Protein 7SEK (pdb70)

Structure (mmCIF, N/CA/C/O backbone):
data_7SEK
#
_entry.id   7SEK
#
loop_
_entity.id
_entity.type
_entity.pdbx_description
1 polymer 'COBW domain-containing protein 1,Methionine aminopeptidase 1 fusion'
2 non-polymer 'ZINC ION'
#
loop_
_atom_site.group_PDB
_atom_site.id
_atom_site.type_symbol
_atom_site.label_atom_id
_atom_site.label_alt_id
_atom_site.label_comp_id
_atom_site.label_asym_id
_atom_site.label_entity_id
_atom_site.label_seq_id
_atom_site.pdbx_PDB_ins_code
_atom_site.Cartn_x
_atom_site.Cartn_y
_atom_site.Cartn_z
_atom_site.occupancy
_atom_site.B_iso_or_equiv
_atom_site.auth_seq_id
_atom_site.auth_comp_id
_atom_site.auth_asym_id
_atom_site.auth_atom_id
_atom_site.pdbx_PDB_model_num
ATOM 1 N N . ALA A 1 1 ? 7.589 -16.136 -7.529 1.00 0.41 1 ALA A N 1
ATOM 2 C CA . ALA A 1 1 ? 8.401 -14.942 -7.728 1.00 40.35 1 ALA A CA 1
ATOM 3 C C . ALA A 1 1 ? 8.638 -14.212 -6.410 1.00 73.15 1 ALA A C 1
ATOM 4 O O . ALA A 1 1 ? 7.972 -14.485 -5.412 1.00 41.31 1 ALA A O 1
ATOM 11 N N . GLU A 1 2 ? 9.590 -13.285 -6.415 1.00 42.34 2 GLU A N 1
ATOM 12 C CA . GLU A 1 2 ? 9.915 -12.518 -5.219 1.00 13.45 2 GLU A CA 1
ATOM 13 C C . GLU A 1 2 ? 9.268 -11.136 -5.266 1.00 32.34 2 GLU A C 1
ATOM 14 O O . GLU A 1 2 ? 8.295 -10.872 -4.561 1.00 14.24 2 GLU A O 1
ATOM 26 N N . GLU A 1 3 ? 9.817 -10.260 -6.101 1.00 71.22 3 GLU A N 1
ATOM 27 C CA . GLU A 1 3 ? 9.294 -8.906 -6.239 1.00 2.00 3 GLU A CA 1
ATOM 28 C C . GLU A 1 3 ? 9.867 -8.225 -7.479 1.00 31.22 3 GLU A C 1
ATOM 29 O O . GLU A 1 3 ? 10.768 -8.754 -8.129 1.00 31.12 3 GLU A O 1
ATOM 41 N N . GLU A 1 4 ? 9.336 -7.049 -7.800 1.00 22.34 4 GLU A N 1
ATOM 42 C CA . GLU A 1 4 ? 9.794 -6.297 -8.962 1.00 74.20 4 GLU A CA 1
ATOM 43 C C . GLU A 1 4 ? 10.335 -4.932 -8.548 1.00 40.20 4 GLU A C 1
ATOM 44 O O . GLU A 1 4 ? 10.340 -4.586 -7.366 1.00 74.13 4 GLU A O 1
ATOM 56 N N . TYR A 1 5 ? 10.791 -4.161 -9.529 1.00 10.22 5 TYR A N 1
ATOM 57 C CA . TYR A 1 5 ? 11.338 -2.835 -9.267 1.00 53.33 5 TYR A CA 1
ATOM 58 C C . TYR A 1 5 ? 10.284 -1.924 -8.643 1.00 62.45 5 TYR A C 1
ATOM 59 O O . TYR A 1 5 ? 9.085 -2.113 -8.848 1.00 4.12 5 TYR A O 1
ATOM 77 N N . ALA A 1 6 ? 10.742 -0.936 -7.882 1.00 33.01 6 ALA A N 1
ATOM 78 C CA . ALA A 1 6 ? 9.841 0.006 -7.230 1.00 34.01 6 ALA A CA 1
ATOM 79 C C . ALA A 1 6 ? 10.141 1.439 -7.657 1.00 24.33 6 ALA A C 1
ATOM 80 O O . ALA A 1 6 ? 10.045 2.367 -6.855 1.00 40.33 6 ALA A O 1
ATOM 87 N N . GLU A 1 7 ? 10.507 1.610 -8.923 1.00 75.35 7 GLU A N 1
ATOM 88 C CA . GLU A 1 7 ? 10.823 2.930 -9.455 1.00 12.20 7 GLU A CA 1
ATOM 89 C C . GLU A 1 7 ? 9.551 3.684 -9.832 1.00 73.13 7 GLU A C 1
ATOM 90 O O . GLU A 1 7 ? 8.536 3.077 -10.178 1.00 4.45 7 GLU A O 1
ATOM 102 N N . ASP A 1 8 ? 9.613 5.009 -9.763 1.00 71.01 8 ASP A N 1
ATOM 103 C CA . ASP A 1 8 ? 8.467 5.847 -10.098 1.00 31.35 8 ASP A CA 1
ATOM 104 C C . ASP A 1 8 ? 8.922 7.200 -10.635 1.00 54.01 8 ASP A C 1
ATOM 105 O O . ASP A 1 8 ? 9.983 7.702 -10.263 1.00 62.23 8 ASP A O 1
ATOM 114 N N . CYS A 1 9 ? 8.113 7.785 -11.512 1.00 33.54 9 CYS A N 1
ATOM 115 C CA . CYS A 1 9 ? 8.433 9.079 -12.102 1.00 53.32 9 CYS A CA 1
ATOM 116 C C . CYS A 1 9 ? 7.424 10.138 -11.670 1.00 54.33 9 CYS A C 1
ATOM 117 O O . CYS A 1 9 ? 6.537 10.533 -12.429 1.00 25.43 9 CYS A O 1
ATOM 125 N N . PRO A 1 10 ? 7.558 10.610 -10.422 1.00 31.42 10 PRO A N 1
ATOM 126 C CA . PRO A 1 10 ? 6.666 11.628 -9.860 1.00 10.30 10 PRO A CA 1
ATOM 127 C C . PRO A 1 10 ? 6.870 12.996 -10.503 1.00 61.21 10 PRO A C 1
ATOM 128 O O . PRO A 1 10 ? 7.810 13.196 -11.272 1.00 31.34 10 PRO A O 1
ATOM 139 N N . GLU A 1 11 ? 5.984 13.934 -10.183 1.00 32.42 11 GLU A N 1
ATOM 140 C CA . GLU A 1 11 ? 6.068 15.282 -10.731 1.00 1.23 11 GLU A CA 1
ATOM 141 C C . GLU A 1 11 ? 7.413 15.922 -10.397 1.00 53.00 11 GLU A C 1
ATOM 142 O O . GLU A 1 11 ? 7.783 16.043 -9.228 1.00 55.33 11 GLU A O 1
ATOM 154 N N . LEU A 1 12 ? 8.140 16.329 -11.431 1.00 42.23 12 LEU A N 1
ATOM 155 C CA . LEU A 1 12 ? 9.445 16.956 -11.249 1.00 53.55 12 LEU A CA 1
ATOM 156 C C . LEU A 1 12 ? 9.334 18.197 -10.368 1.00 65.34 12 LEU A C 1
ATOM 157 O O . LEU A 1 12 ? 8.240 18.588 -9.963 1.00 31.34 12 LEU A O 1
ATOM 173 N N . VAL A 1 13 ? 10.476 18.813 -10.078 1.00 13.23 13 VAL A N 1
ATOM 174 C CA . VAL A 1 13 ? 10.508 20.011 -9.248 1.00 15.53 13 VAL A CA 1
ATOM 175 C C . VAL A 1 13 ? 11.336 21.112 -9.902 1.00 75.43 13 VAL A C 1
ATOM 176 O O . VAL A 1 13 ? 12.242 20.853 -10.694 1.00 72.34 13 VAL A O 1
ATOM 189 N N . PRO A 1 14 ? 11.019 22.371 -9.565 1.00 22.54 14 PRO A N 1
ATOM 190 C CA . PRO A 1 14 ? 11.723 23.536 -10.107 1.00 51.34 14 PRO A CA 1
ATOM 191 C C . PRO A 1 14 ? 13.149 23.649 -9.581 1.00 4.55 14 PRO A C 1
ATOM 192 O O . PRO A 1 14 ? 13.419 23.336 -8.421 1.00 1.14 14 PRO A O 1
ATOM 203 N N . ILE A 1 15 ? 14.058 24.099 -10.439 1.00 43.11 15 ILE A N 1
ATOM 204 C CA . ILE A 1 15 ? 15.457 24.255 -10.059 1.00 33.25 15 ILE A CA 1
ATOM 205 C C . ILE A 1 15 ? 15.645 25.453 -9.135 1.00 11.33 15 ILE A C 1
ATOM 206 O O . ILE A 1 15 ? 15.409 26.595 -9.528 1.00 51.11 15 ILE A O 1
ATOM 222 N N . GLU A 1 16 ? 16.073 25.184 -7.905 1.00 41.52 16 GLU A N 1
ATOM 223 C CA . GLU A 1 16 ? 16.294 26.242 -6.926 1.00 20.13 16 GLU A CA 1
ATOM 224 C C . GLU A 1 16 ? 17.254 27.296 -7.470 1.00 24.51 16 GLU A C 1
ATOM 225 O O . GLU A 1 16 ? 18.469 27.095 -7.489 1.00 24.10 16 GLU A O 1
ATOM 237 N N . THR A 1 17 ? 16.701 28.420 -7.913 1.00 12.22 17 THR A N 1
ATOM 238 C CA . THR A 1 17 ? 17.506 29.505 -8.459 1.00 42.10 17 THR A CA 1
ATOM 239 C C . THR A 1 17 ? 18.049 30.399 -7.350 1.00 63.10 17 THR A C 1
ATOM 240 O O . THR A 1 17 ? 17.774 30.179 -6.170 1.00 42.12 17 THR A O 1
ATOM 251 N N . LYS A 1 18 ? 18.822 31.409 -7.736 1.00 32.15 18 LYS A N 1
ATOM 252 C CA . LYS A 1 18 ? 19.403 32.339 -6.774 1.00 73.33 18 LYS A CA 1
ATOM 253 C C . LYS A 1 18 ? 19.474 33.747 -7.355 1.00 2.42 18 LYS A C 1
ATOM 254 O O . LYS A 1 18 ? 19.126 33.970 -8.514 1.00 20.55 18 LYS A O 1
ATOM 273 N N . ASN A 1 19 ? 19.929 34.695 -6.542 1.00 3.23 19 ASN A N 1
ATOM 274 C CA . ASN A 1 19 ? 20.047 36.083 -6.976 1.00 23.44 19 ASN A CA 1
ATOM 275 C C . ASN A 1 19 ? 21.127 36.228 -8.044 1.00 13.41 19 ASN A C 1
ATOM 276 O O . ASN A 1 19 ? 21.756 35.248 -8.442 1.00 12.44 19 ASN A O 1
ATOM 287 N N . GLN A 1 20 ? 21.335 37.458 -8.503 1.00 10.31 20 GLN A N 1
ATOM 288 C CA . GLN A 1 20 ? 22.338 37.732 -9.525 1.00 22.01 20 GLN A CA 1
ATOM 289 C C . GLN A 1 20 ? 23.731 37.826 -8.910 1.00 34.43 20 GLN A C 1
ATOM 290 O O . GLN A 1 20 ? 24.409 38.844 -9.039 1.00 51.03 20 GLN A O 1
ATOM 304 N N . GLU A 1 21 ? 24.149 36.756 -8.240 1.00 5.42 21 GLU A N 1
ATOM 305 C CA . GLU A 1 21 ? 25.461 36.720 -7.604 1.00 20.14 21 GLU A CA 1
ATOM 306 C C . GLU A 1 21 ? 26.573 36.758 -8.648 1.00 4.14 21 GLU A C 1
ATOM 307 O O . GLU A 1 21 ? 26.381 36.343 -9.790 1.00 41.11 21 GLU A O 1
ATOM 319 N N . MET A 1 22 ? 27.737 37.260 -8.246 1.00 73.21 22 MET A N 1
ATOM 320 C CA . MET A 1 22 ? 28.880 37.352 -9.146 1.00 63.13 22 MET A CA 1
ATOM 321 C C . MET A 1 22 ? 29.375 35.964 -9.541 1.00 31.13 22 MET A C 1
ATOM 322 O O . MET A 1 22 ? 29.792 35.743 -10.677 1.00 42.31 22 MET A O 1
ATOM 336 N N . ALA A 1 23 ? 29.325 35.032 -8.594 1.00 64.05 23 ALA A N 1
ATOM 337 C CA . ALA A 1 23 ? 29.767 33.665 -8.844 1.00 51.53 23 ALA A CA 1
ATOM 338 C C . ALA A 1 23 ? 28.593 32.771 -9.230 1.00 45.43 23 ALA A C 1
ATOM 339 O O . ALA A 1 23 ? 28.394 31.706 -8.647 1.00 4.31 23 ALA A O 1
ATOM 346 N N . ALA A 1 24 ? 27.819 33.212 -10.216 1.00 50.12 24 ALA A N 1
ATOM 347 C CA . ALA A 1 24 ? 26.666 32.451 -10.681 1.00 30.24 24 ALA A CA 1
ATOM 348 C C . ALA A 1 24 ? 27.073 31.427 -11.735 1.00 53.10 24 ALA A C 1
ATOM 349 O O . ALA A 1 24 ? 28.196 31.452 -12.238 1.00 71.14 24 ALA A O 1
ATOM 356 N N . VAL A 1 25 ? 26.152 30.527 -12.065 1.00 22.50 25 VAL A N 1
ATOM 357 C CA . VAL A 1 25 ? 26.415 29.494 -13.060 1.00 61.02 25 VAL A CA 1
ATOM 358 C C . VAL A 1 25 ? 25.336 29.482 -14.138 1.00 24.25 25 VAL A C 1
ATOM 359 O O . VAL A 1 25 ? 24.206 29.064 -13.892 1.00 35.30 25 VAL A O 1
ATOM 372 N N . GLU A 1 26 ? 25.695 29.943 -15.332 1.00 21.13 26 GLU A N 1
ATOM 373 C CA . GLU A 1 26 ? 24.757 29.985 -16.447 1.00 33.00 26 GLU A CA 1
ATOM 374 C C . GLU A 1 26 ? 24.774 28.671 -17.223 1.00 21.14 26 GLU A C 1
ATOM 375 O O . GLU A 1 26 ? 25.360 27.682 -16.780 1.00 2.41 26 GLU A O 1
ATOM 387 N N . THR A 1 27 ? 24.126 28.667 -18.384 1.00 4.23 27 THR A N 1
ATOM 388 C CA . THR A 1 27 ? 24.065 27.476 -19.221 1.00 22.22 27 THR A CA 1
ATOM 389 C C . THR A 1 27 ? 23.257 26.372 -18.548 1.00 41.01 27 THR A C 1
ATOM 390 O O . THR A 1 27 ? 23.691 25.791 -17.553 1.00 74.33 27 THR A O 1
ATOM 401 N N . ARG A 1 28 ? 22.081 26.088 -19.098 1.00 31.55 28 ARG A N 1
ATOM 402 C CA . ARG A 1 28 ? 21.212 25.053 -18.550 1.00 11.14 28 ARG A CA 1
ATOM 403 C C . ARG A 1 28 ? 20.448 24.340 -19.661 1.00 61.53 28 ARG A C 1
ATOM 404 O O . ARG A 1 28 ? 19.458 24.856 -20.179 1.00 41.24 28 ARG A O 1
ATOM 425 N N . VAL A 1 29 ? 20.916 23.149 -20.024 1.00 14.04 29 VAL A N 1
ATOM 426 C CA . VAL A 1 29 ? 20.277 22.364 -21.073 1.00 51.01 29 VAL A CA 1
ATOM 427 C C . VAL A 1 29 ? 19.689 21.074 -20.513 1.00 75.34 29 VAL A C 1
ATOM 428 O O . VAL A 1 29 ? 20.180 20.577 -19.501 1.00 63.35 29 VAL A O 1
ATOM 441 N N . CYS A 1 30 ? 18.660 20.565 -21.176 1.00 23.30 30 CYS A N 1
ATOM 442 C CA . CYS A 1 30 ? 18.019 19.338 -20.735 1.00 23.51 30 CYS A CA 1
ATOM 443 C C . CYS A 1 30 ? 19.098 18.265 -20.570 1.00 74.20 30 CYS A C 1
ATOM 444 O O . CYS A 1 30 ? 20.015 18.133 -21.380 1.00 35.11 30 CYS A O 1
ATOM 451 N N . GLU A 1 31 ? 18.965 17.496 -19.494 1.00 22.23 31 GLU A N 1
ATOM 452 C CA . GLU A 1 31 ? 19.914 16.429 -19.197 1.00 34.32 31 GLU A CA 1
ATOM 453 C C . GLU A 1 31 ? 19.963 15.413 -20.334 1.00 64.15 31 GLU A C 1
ATOM 454 O O . GLU A 1 31 ? 21.020 14.863 -20.647 1.00 5.54 31 GLU A O 1
ATOM 466 N N . THR A 1 32 ? 18.812 15.167 -20.951 1.00 73.04 32 THR A N 1
ATOM 467 C CA . THR A 1 32 ? 18.722 14.217 -22.053 1.00 22.33 32 THR A CA 1
ATOM 468 C C . THR A 1 32 ? 19.697 14.575 -23.168 1.00 65.43 32 THR A C 1
ATOM 469 O O . THR A 1 32 ? 19.823 15.740 -23.546 1.00 71.41 32 THR A O 1
ATOM 480 N N . ASP A 1 33 ? 20.385 13.566 -23.692 1.00 44.33 33 ASP A N 1
ATOM 481 C CA . ASP A 1 33 ? 21.349 13.775 -24.767 1.00 31.31 33 ASP A CA 1
ATOM 482 C C . ASP A 1 33 ? 20.648 14.219 -26.047 1.00 32.12 33 ASP A C 1
ATOM 483 O O . ASP A 1 33 ? 21.178 15.025 -26.810 1.00 4.13 33 ASP A O 1
ATOM 492 N N . GLY A 1 34 ? 19.451 13.686 -26.276 1.00 64.20 34 GLY A N 1
ATOM 493 C CA . GLY A 1 34 ? 18.698 14.038 -27.465 1.00 53.10 34 GLY A CA 1
ATOM 494 C C . GLY A 1 34 ? 17.729 15.179 -27.221 1.00 24.51 34 GLY A C 1
ATOM 495 O O . GLY A 1 34 ? 16.651 15.226 -27.814 1.00 64.44 34 GLY A O 1
ATOM 499 N N . CYS A 1 35 ? 18.112 16.100 -26.344 1.00 3.24 35 CYS A N 1
ATOM 500 C CA . CYS A 1 35 ? 17.270 17.245 -26.020 1.00 11.12 35 CYS A CA 1
ATOM 501 C C . CYS A 1 35 ? 18.119 18.471 -25.694 1.00 62.54 35 CYS A C 1
ATOM 502 O O . CYS A 1 35 ? 18.767 18.530 -24.650 1.00 24.33 35 CYS A O 1
ATOM 509 N N . SER A 1 36 ? 18.110 19.447 -26.597 1.00 31.53 36 SER A N 1
ATOM 510 C CA . SER A 1 36 ? 18.882 20.669 -26.408 1.00 13.31 36 SER A CA 1
ATOM 511 C C . SER A 1 36 ? 17.972 21.831 -26.019 1.00 43.12 36 SER A C 1
ATOM 512 O O . SER A 1 36 ? 18.104 22.938 -26.541 1.00 11.21 36 SER A O 1
ATOM 520 N N . SER A 1 37 ? 17.049 21.570 -25.099 1.00 64.30 37 SER A N 1
ATOM 521 C CA . SER A 1 37 ? 16.115 22.591 -24.642 1.00 53.41 37 SER A CA 1
ATOM 522 C C . SER A 1 37 ? 16.587 23.212 -23.331 1.00 1.40 37 SER A C 1
ATOM 523 O O . SER A 1 37 ? 17.534 22.731 -22.710 1.00 70.21 37 SER A O 1
ATOM 531 N N . GLU A 1 38 ? 15.919 24.285 -22.917 1.00 64.20 38 GLU A N 1
ATOM 532 C CA . GLU A 1 38 ? 16.271 24.973 -21.680 1.00 63.33 38 GLU A CA 1
ATOM 533 C C . GLU A 1 38 ? 15.847 24.155 -20.464 1.00 11.55 38 GLU A C 1
ATOM 534 O O . GLU A 1 38 ? 14.690 23.752 -20.346 1.00 41.42 38 GLU A O 1
ATOM 546 N N . ALA A 1 39 ? 16.792 23.915 -19.561 1.00 21.32 39 ALA A N 1
ATOM 547 C CA . ALA A 1 39 ? 16.517 23.147 -18.353 1.00 12.35 39 ALA A CA 1
ATOM 548 C C . ALA A 1 39 ? 16.009 24.050 -17.233 1.00 74.41 39 ALA A C 1
ATOM 549 O O . ALA A 1 39 ? 16.715 24.948 -16.776 1.00 44.34 39 ALA A O 1
ATOM 556 N N . LYS A 1 40 ? 14.778 23.805 -16.795 1.00 43.10 40 LYS A N 1
ATOM 557 C CA . LYS A 1 40 ? 14.174 24.595 -15.728 1.00 64.33 40 LYS A CA 1
ATOM 558 C C . LYS A 1 40 ? 13.844 23.719 -14.524 1.00 15.12 40 LYS A C 1
ATOM 559 O O . LYS A 1 40 ? 13.871 24.180 -13.382 1.00 15.40 40 LYS A O 1
ATOM 578 N N . LEU A 1 41 ? 13.533 22.454 -14.785 1.00 50.33 41 LEU A N 1
ATOM 579 C CA . LEU A 1 41 ? 13.198 21.513 -13.722 1.00 44.10 41 LEU A CA 1
ATOM 580 C C . LEU A 1 41 ? 14.408 20.663 -13.347 1.00 10.25 41 LEU A C 1
ATOM 581 O O . LEU A 1 41 ? 15.429 20.684 -14.033 1.00 5.14 41 LEU A O 1
ATOM 597 N N . GLN A 1 42 ? 14.283 19.916 -12.255 1.00 25.43 42 GLN A N 1
ATOM 598 C CA . GLN A 1 42 ? 15.367 19.057 -11.790 1.00 14.34 42 GLN A CA 1
ATOM 599 C C . GLN A 1 42 ? 14.836 17.690 -11.372 1.00 64.53 42 GLN A C 1
ATOM 600 O O . GLN A 1 42 ? 13.627 17.538 -11.204 1.00 43.33 42 GLN A O 1
ATOM 614 N N . CYS A 1 43 ? 15.741 16.734 -11.216 1.00 50.24 43 CYS A N 1
ATOM 615 C CA . CYS A 1 43 ? 15.351 15.391 -10.821 1.00 11.50 43 CYS A CA 1
ATOM 616 C C . CYS A 1 43 ? 15.393 15.309 -9.294 1.00 24.11 43 CYS A C 1
ATOM 617 O O . CYS A 1 43 ? 16.395 15.596 -8.638 1.00 63.42 43 CYS A O 1
ATOM 624 N N . PRO A 1 44 ? 14.254 14.899 -8.716 1.00 43.33 44 PRO A N 1
ATOM 625 C CA . PRO A 1 44 ? 14.109 14.759 -7.264 1.00 53.24 44 PRO A CA 1
ATOM 626 C C . PRO A 1 44 ? 14.923 13.596 -6.710 1.00 23.43 44 PRO A C 1
ATOM 627 O O . PRO A 1 44 ? 15.677 13.753 -5.748 1.00 53.44 44 PRO A O 1
ATOM 638 N N . THR A 1 45 ? 14.768 12.426 -7.322 1.00 21.54 45 THR A N 1
ATOM 639 C CA . THR A 1 45 ? 15.489 11.235 -6.889 1.00 14.05 45 THR A CA 1
ATOM 640 C C . THR A 1 45 ? 16.996 11.440 -6.982 1.00 42.24 45 THR A C 1
ATOM 641 O O . THR A 1 45 ? 17.768 10.778 -6.288 1.00 73.52 45 THR A O 1
ATOM 652 N N . CYS A 1 46 ? 17.411 12.363 -7.845 1.00 35.45 46 CYS A N 1
ATOM 653 C CA . CYS A 1 46 ? 18.827 12.656 -8.030 1.00 35.04 46 CYS A CA 1
ATOM 654 C C . CYS A 1 46 ? 19.394 13.386 -6.816 1.00 11.14 46 CYS A C 1
ATOM 655 O O . CYS A 1 46 ? 20.476 13.056 -6.330 1.00 30.53 46 CYS A O 1
ATOM 662 N N . ILE A 1 47 ? 18.656 14.379 -6.331 1.00 51.35 47 ILE A N 1
ATOM 663 C CA . ILE A 1 47 ? 19.085 15.155 -5.174 1.00 74.11 47 ILE A CA 1
ATOM 664 C C . ILE A 1 47 ? 19.365 14.250 -3.979 1.00 54.01 47 ILE A C 1
ATOM 665 O O . ILE A 1 47 ? 20.272 14.510 -3.188 1.00 73.12 47 ILE A O 1
ATOM 681 N N . LYS A 1 48 ? 18.581 13.185 -3.854 1.00 73.53 48 LYS A N 1
ATOM 682 C CA . LYS A 1 48 ? 18.745 12.237 -2.758 1.00 12.52 48 LYS A CA 1
ATOM 683 C C . LYS A 1 48 ? 19.910 11.291 -3.027 1.00 20.53 48 LYS A C 1
ATOM 684 O O . LYS A 1 48 ? 20.780 11.103 -2.175 1.00 45.44 48 LYS A O 1
ATOM 703 N N . LEU A 1 49 ? 19.922 10.697 -4.215 1.00 34.31 49 LEU A N 1
ATOM 704 C CA . LEU A 1 49 ? 20.982 9.770 -4.597 1.00 35.23 49 LEU A CA 1
ATOM 705 C C . LEU A 1 49 ? 22.351 10.433 -4.488 1.00 14.43 49 LEU A C 1
ATOM 706 O O . LEU A 1 49 ? 23.280 9.872 -3.910 1.00 31.44 49 LEU A O 1
ATOM 722 N N . GLY A 1 50 ? 22.467 11.635 -5.046 1.00 73.41 50 GLY A N 1
ATOM 723 C CA . GLY A 1 50 ? 23.725 12.356 -4.999 1.00 10.12 50 GLY A CA 1
ATOM 724 C C . GLY A 1 50 ? 24.345 12.530 -6.371 1.00 5.12 50 GLY A C 1
ATOM 725 O O . GLY A 1 50 ? 25.544 12.311 -6.549 1.00 40.14 50 GLY A O 1
ATOM 729 N N . ILE A 1 51 ? 23.529 12.923 -7.342 1.00 54.03 51 ILE A N 1
ATOM 730 C CA . ILE A 1 51 ? 24.005 13.125 -8.705 1.00 52.20 51 ILE A CA 1
ATOM 731 C C . ILE A 1 51 ? 23.972 14.602 -9.085 1.00 71.45 51 ILE A C 1
ATOM 732 O O . ILE A 1 51 ? 23.067 15.334 -8.688 1.00 10.55 51 ILE A O 1
ATOM 748 N N . GLN A 1 52 ? 24.964 15.030 -9.859 1.00 70.24 52 GLN A N 1
ATOM 749 C CA . GLN A 1 52 ? 25.047 16.419 -10.295 1.00 25.14 52 GLN A CA 1
ATOM 750 C C . GLN A 1 52 ? 24.083 16.688 -11.445 1.00 62.22 52 GLN A C 1
ATOM 751 O O . GLN A 1 52 ? 23.467 15.767 -11.980 1.00 14.13 52 GLN A O 1
ATOM 765 N N . GLY A 1 53 ? 23.958 17.957 -11.822 1.00 34.14 53 GLY A N 1
ATOM 766 C CA . GLY A 1 53 ? 23.066 18.324 -12.906 1.00 41.22 53 GLY A CA 1
ATOM 767 C C . GLY A 1 53 ? 21.664 17.782 -12.713 1.00 12.31 53 GLY A C 1
ATOM 768 O O . GLY A 1 53 ? 20.986 18.127 -11.745 1.00 55.54 53 GLY A O 1
ATOM 772 N N . SER A 1 54 ? 21.227 16.932 -13.636 1.00 50.15 54 SER A N 1
ATOM 773 C CA . SER A 1 54 ? 19.894 16.346 -13.566 1.00 72.41 54 SER A CA 1
ATOM 774 C C . SER A 1 54 ? 18.820 17.422 -13.687 1.00 14.33 54 SER A C 1
ATOM 775 O O . SER A 1 54 ? 17.952 17.549 -12.822 1.00 4.40 54 SER A O 1
ATOM 783 N N . TYR A 1 55 ? 18.884 18.195 -14.765 1.00 42.11 55 TYR A N 1
ATOM 784 C CA . TYR A 1 55 ? 17.920 19.263 -14.999 1.00 55.01 55 TYR A CA 1
ATOM 785 C C . TYR A 1 55 ? 17.129 19.012 -16.280 1.00 2.33 55 TYR A C 1
ATOM 786 O O . TYR A 1 55 ? 17.704 18.852 -17.357 1.00 10.33 55 TYR A O 1
ATOM 804 N N . PHE A 1 56 ? 15.807 18.980 -16.154 1.00 54.12 56 PHE A N 1
ATOM 805 C CA . PHE A 1 56 ? 14.935 18.749 -17.300 1.00 63.24 56 PHE A CA 1
ATOM 806 C C . PHE A 1 56 ? 14.377 20.065 -17.834 1.00 2.02 56 PHE A C 1
ATOM 807 O O . PHE A 1 56 ? 14.489 21.107 -17.188 1.00 3.42 56 PHE A O 1
ATOM 824 N N . CYS A 1 57 ? 13.776 20.009 -19.017 1.00 51.34 57 CYS A N 1
ATOM 825 C CA . CYS A 1 57 ? 13.201 21.195 -19.640 1.00 54.40 57 CYS A CA 1
ATOM 826 C C . CYS A 1 57 ? 11.692 21.249 -19.418 1.00 32.20 57 CYS A C 1
ATOM 827 O O . CYS A 1 57 ? 11.103 22.327 -19.340 1.00 2.05 57 CYS A O 1
ATOM 834 N N . SER A 1 58 ? 11.072 20.077 -19.317 1.00 43.14 58 SER A N 1
ATOM 835 C CA . SER A 1 58 ? 9.632 19.990 -19.108 1.00 32.40 58 SER A CA 1
ATOM 836 C C . SER A 1 58 ? 9.229 18.580 -18.684 1.00 3.55 58 SER A C 1
ATOM 837 O O . SER A 1 58 ? 9.956 17.617 -18.925 1.00 41.31 58 SER A O 1
ATOM 845 N N . GLN A 1 59 ? 8.066 18.470 -18.050 1.00 23.23 59 GLN A N 1
ATOM 846 C CA . GLN A 1 59 ? 7.567 17.179 -17.591 1.00 12.13 59 GLN A CA 1
ATOM 847 C C . GLN A 1 59 ? 7.309 16.245 -18.768 1.00 62.04 59 GLN A C 1
ATOM 848 O O . GLN A 1 59 ? 7.737 15.091 -18.762 1.00 15.11 59 GLN A O 1
ATOM 862 N N . GLU A 1 60 ? 6.608 16.752 -19.777 1.00 54.13 60 GLU A N 1
ATOM 863 C CA . GLU A 1 60 ? 6.292 15.961 -20.961 1.00 44.53 60 GLU A CA 1
ATOM 864 C C . GLU A 1 60 ? 7.543 15.280 -21.509 1.00 41.23 60 GLU A C 1
ATOM 865 O O . GLU A 1 60 ? 7.482 14.161 -22.018 1.00 73.35 60 GLU A O 1
ATOM 877 N N . CYS A 1 61 ? 8.677 15.964 -21.402 1.00 4.03 61 CYS A N 1
ATOM 878 C CA . CYS A 1 61 ? 9.943 15.427 -21.887 1.00 3.55 61 CYS A CA 1
ATOM 879 C C . CYS A 1 61 ? 10.582 14.514 -20.844 1.00 0.51 61 CYS A C 1
ATOM 880 O O . CYS A 1 61 ? 11.241 13.532 -21.184 1.00 30.51 61 CYS A O 1
ATOM 887 N N . PHE A 1 62 ? 10.382 14.846 -19.573 1.00 11.42 62 PHE A N 1
ATOM 888 C CA . PHE A 1 62 ? 10.938 14.057 -18.480 1.00 5.51 62 PHE A CA 1
ATOM 889 C C . PHE A 1 62 ? 10.327 12.660 -18.452 1.00 31.23 62 PHE A C 1
ATOM 890 O O . PHE A 1 62 ? 11.032 11.664 -18.292 1.00 25.45 62 PHE A O 1
ATOM 907 N N . LYS A 1 63 ? 9.009 12.594 -18.608 1.00 61.00 63 LYS A N 1
ATOM 908 C CA . LYS A 1 63 ? 8.300 11.320 -18.602 1.00 20.14 63 LYS A CA 1
ATOM 909 C C . LYS A 1 63 ? 8.941 10.335 -19.574 1.00 42.54 63 LYS A C 1
ATOM 910 O O . LYS A 1 63 ? 9.040 9.143 -19.291 1.00 33.54 63 LYS A O 1
ATOM 929 N N . GLY A 1 64 ? 9.377 10.844 -20.723 1.00 4.21 64 GLY A N 1
ATOM 930 C CA . GLY A 1 64 ? 10.005 9.996 -21.719 1.00 71.12 64 GLY A CA 1
ATOM 931 C C . GLY A 1 64 ? 11.447 9.672 -21.380 1.00 55.43 64 GLY A C 1
ATOM 932 O O . GLY A 1 64 ? 11.815 8.505 -21.254 1.00 34.41 64 GLY A O 1
ATOM 936 N N . SER A 1 65 ? 12.265 10.709 -21.234 1.00 44.12 65 SER A N 1
ATOM 937 C CA . SER A 1 65 ? 13.677 10.529 -20.913 1.00 55.34 65 SER A CA 1
ATOM 938 C C . SER A 1 65 ? 13.846 9.637 -19.687 1.00 55.23 65 SER A C 1
ATOM 939 O O . SER A 1 65 ? 14.830 8.909 -19.567 1.00 65.35 65 SER A O 1
ATOM 947 N N . TRP A 1 66 ? 12.878 9.701 -18.780 1.00 30.21 66 TRP A N 1
ATOM 948 C CA . TRP A 1 66 ? 12.919 8.899 -17.562 1.00 53.11 66 TRP A CA 1
ATOM 949 C C . TRP A 1 66 ? 13.215 7.438 -17.882 1.00 12.02 66 TRP A C 1
ATOM 950 O O . TRP A 1 66 ? 13.882 6.748 -17.112 1.00 62.31 66 TRP A O 1
ATOM 971 N N . ALA A 1 67 ? 12.715 6.973 -19.022 1.00 14.11 67 ALA A N 1
ATOM 972 C CA . ALA A 1 67 ? 12.928 5.594 -19.444 1.00 2.32 67 ALA A CA 1
ATOM 973 C C . ALA A 1 67 ? 14.406 5.224 -19.382 1.00 21.23 67 ALA A C 1
ATOM 974 O O . ALA A 1 67 ? 14.760 4.086 -19.068 1.00 53.44 67 ALA A O 1
ATOM 981 N N . THR A 1 68 ? 15.267 6.191 -19.683 1.00 22.11 68 THR A N 1
ATOM 982 C CA . THR A 1 68 ? 16.707 5.966 -19.663 1.00 70.21 68 THR A CA 1
ATOM 983 C C . THR A 1 68 ? 17.345 6.597 -18.431 1.00 22.31 68 THR A C 1
ATOM 984 O O . THR A 1 68 ? 18.259 6.028 -17.832 1.00 74.42 68 THR A O 1
ATOM 995 N N . HIS A 1 69 ? 16.859 7.775 -18.056 1.00 14.51 69 HIS A N 1
ATOM 996 C CA . HIS A 1 69 ? 17.381 8.483 -16.893 1.00 5.43 69 HIS A CA 1
ATOM 997 C C . HIS A 1 69 ? 17.434 7.565 -15.676 1.00 34.43 69 HIS A C 1
ATOM 998 O O . HIS A 1 69 ? 18.440 7.509 -14.969 1.00 64.22 69 HIS A O 1
ATOM 1012 N N . LYS A 1 70 ? 16.342 6.846 -15.436 1.00 21.11 70 LYS A N 1
ATOM 1013 C CA . LYS A 1 70 ? 16.262 5.929 -14.305 1.00 64.01 70 LYS A CA 1
ATOM 1014 C C . LYS A 1 70 ? 17.456 4.980 -14.289 1.00 24.11 70 LYS A C 1
ATOM 1015 O O . LYS A 1 70 ? 17.936 4.587 -13.224 1.00 50.24 70 LYS A O 1
ATOM 1034 N N . LEU A 1 71 ? 17.933 4.616 -15.474 1.00 70.02 71 LEU A N 1
ATOM 1035 C CA . LEU A 1 71 ? 19.073 3.714 -15.596 1.00 71.24 71 LEU A CA 1
ATOM 1036 C C . LEU A 1 71 ? 20.335 4.350 -15.022 1.00 73.12 71 LEU A C 1
ATOM 1037 O O . LEU A 1 71 ? 21.176 3.667 -14.436 1.00 72.11 71 LEU A O 1
ATOM 1053 N N . LEU A 1 72 ? 20.460 5.661 -15.192 1.00 53.42 72 LEU A N 1
ATOM 1054 C CA . LEU A 1 72 ? 21.618 6.391 -14.689 1.00 2.22 72 LEU A CA 1
ATOM 1055 C C . LEU A 1 72 ? 21.720 6.272 -13.172 1.00 32.25 72 LEU A C 1
ATOM 1056 O O . LEU A 1 72 ? 22.813 6.135 -12.621 1.00 12.32 72 LEU A O 1
ATOM 1072 N N . HIS A 1 73 ? 20.573 6.322 -12.501 1.00 22.10 73 HIS A N 1
ATOM 1073 C CA . HIS A 1 73 ? 20.533 6.216 -11.047 1.00 13.52 73 HIS A CA 1
ATOM 1074 C C . HIS A 1 73 ? 21.297 4.985 -10.570 1.00 34.21 73 HIS A C 1
ATOM 1075 O O . HIS A 1 73 ? 21.952 5.012 -9.528 1.00 43.42 73 HIS A O 1
ATOM 1089 N N . LYS A 1 74 ? 21.207 3.905 -11.338 1.00 73.44 74 LYS A N 1
ATOM 1090 C CA . LYS A 1 74 ? 21.889 2.662 -10.996 1.00 0.40 74 LYS A CA 1
ATOM 1091 C C . LYS A 1 74 ? 23.185 2.518 -11.787 1.00 24.13 74 LYS A C 1
ATOM 1092 O O . LYS A 1 74 ? 23.332 1.602 -12.596 1.00 44.13 74 LYS A O 1
ATOM 1111 N N . LYS A 1 75 ? 24.124 3.427 -11.546 1.00 23.21 75 LYS A N 1
ATOM 1112 C CA . LYS A 1 75 ? 25.410 3.400 -12.233 1.00 21.31 75 LYS A CA 1
ATOM 1113 C C . LYS A 1 75 ? 26.171 2.117 -11.914 1.00 34.52 75 LYS A C 1
ATOM 1114 O O . LYS A 1 75 ? 25.741 1.321 -11.079 1.00 62.21 75 LYS A O 1
ATOM 1133 N N . ALA A 1 76 ? 27.303 1.923 -12.583 1.00 35.02 76 ALA A N 1
ATOM 1134 C CA . ALA A 1 76 ? 28.124 0.738 -12.367 1.00 41.44 76 ALA A CA 1
ATOM 1135 C C . ALA A 1 76 ? 29.273 1.034 -11.409 1.00 35.34 76 ALA A C 1
ATOM 1136 O O . ALA A 1 76 ? 30.353 1.450 -11.827 1.00 21.21 76 ALA A O 1
ATOM 1143 N N . LYS A 1 77 ? 29.032 0.817 -10.120 1.00 71.40 77 LYS A N 1
ATOM 1144 C CA . LYS A 1 77 ? 30.046 1.059 -9.100 1.00 72.45 77 LYS A CA 1
ATOM 1145 C C . LYS A 1 77 ? 31.079 -0.064 -9.083 1.00 54.30 77 LYS A C 1
ATOM 1146 O O . LYS A 1 77 ? 30.773 -1.207 -9.423 1.00 52.20 77 LYS A O 1
ATOM 1165 N N . ASP A 1 78 ? 32.301 0.270 -8.684 1.00 31.33 78 ASP A N 1
ATOM 1166 C CA . ASP A 1 78 ? 33.378 -0.711 -8.619 1.00 63.04 78 ASP A CA 1
ATOM 1167 C C . ASP A 1 78 ? 34.134 -0.602 -7.299 1.00 4.11 78 ASP A C 1
ATOM 1168 O O . ASP A 1 78 ? 34.027 0.400 -6.593 1.00 10.21 78 ASP A O 1
ATOM 1177 N N . GLU A 1 79 ? 34.898 -1.640 -6.972 1.00 74.11 79 GLU A N 1
ATOM 1178 C CA . GLU A 1 79 ? 35.670 -1.661 -5.735 1.00 55.42 79 GLU A CA 1
ATOM 1179 C C . GLU A 1 79 ? 37.155 -1.859 -6.024 1.00 52.21 79 GLU A C 1
ATOM 1180 O O . GLU A 1 79 ? 37.574 -2.922 -6.483 1.00 54.32 79 GLU A O 1
ATOM 1192 N N . LYS A 1 80 ? 37.947 -0.827 -5.752 1.00 61.42 80 LYS A N 1
ATOM 1193 C CA . LYS A 1 80 ? 39.386 -0.886 -5.981 1.00 52.13 80 LYS A CA 1
ATOM 1194 C C . LYS A 1 80 ? 40.150 -0.810 -4.663 1.00 61.34 80 LYS A C 1
ATOM 1195 O O . LYS A 1 80 ? 40.030 0.164 -3.920 1.00 33.32 80 LYS A O 1
ATOM 1216 N N . ALA A 1 1 ? 1.329 0.000 0.000 1.00 0.00 1 ALA A N 2
ATOM 1217 C CA . ALA A 1 1 ? 2.093 -0.001 -1.241 1.00 71.14 1 ALA A CA 2
ATOM 1218 C C . ALA A 1 1 ? 3.585 -0.155 -0.968 1.00 2.44 1 ALA A C 2
ATOM 1219 O O . ALA A 1 1 ? 4.088 0.307 0.056 1.00 12.41 1 ALA A O 2
ATOM 1226 N N . GLU A 1 2 ? 4.287 -0.807 -1.889 1.00 3.10 2 GLU A N 2
ATOM 1227 C CA . GLU A 1 2 ? 5.722 -1.022 -1.744 1.00 42.14 2 GLU A CA 2
ATOM 1228 C C . GLU A 1 2 ? 6.360 -1.358 -3.089 1.00 42.13 2 GLU A C 2
ATOM 1229 O O . GLU A 1 2 ? 5.933 -2.286 -3.775 1.00 64.11 2 GLU A O 2
ATOM 1241 N N . GLU A 1 3 ? 7.384 -0.595 -3.459 1.00 23.20 3 GLU A N 2
ATOM 1242 C CA . GLU A 1 3 ? 8.080 -0.811 -4.722 1.00 60.22 3 GLU A CA 2
ATOM 1243 C C . GLU A 1 3 ? 9.480 -1.370 -4.484 1.00 33.43 3 GLU A C 2
ATOM 1244 O O . GLU A 1 3 ? 10.360 -0.673 -3.982 1.00 1.33 3 GLU A O 2
ATOM 1256 N N . GLU A 1 4 ? 9.676 -2.634 -4.847 1.00 53.03 4 GLU A N 2
ATOM 1257 C CA . GLU A 1 4 ? 10.968 -3.287 -4.672 1.00 34.14 4 GLU A CA 2
ATOM 1258 C C . GLU A 1 4 ? 11.596 -3.621 -6.021 1.00 63.42 4 GLU A C 2
ATOM 1259 O O . GLU A 1 4 ? 11.090 -4.464 -6.763 1.00 12.04 4 GLU A O 2
ATOM 1271 N N . TYR A 1 5 ? 12.702 -2.955 -6.333 1.00 41.02 5 TYR A N 2
ATOM 1272 C CA . TYR A 1 5 ? 13.399 -3.178 -7.594 1.00 60.33 5 TYR A CA 2
ATOM 1273 C C . TYR A 1 5 ? 12.459 -2.978 -8.779 1.00 40.21 5 TYR A C 2
ATOM 1274 O O . TYR A 1 5 ? 12.392 -3.813 -9.680 1.00 55.14 5 TYR A O 2
ATOM 1292 N N . ALA A 1 6 ? 11.735 -1.863 -8.770 1.00 24.12 6 ALA A N 2
ATOM 1293 C CA . ALA A 1 6 ? 10.801 -1.550 -9.844 1.00 1.12 6 ALA A CA 2
ATOM 1294 C C . ALA A 1 6 ? 11.070 -0.164 -10.419 1.00 5.50 6 ALA A C 2
ATOM 1295 O O . ALA A 1 6 ? 10.377 0.799 -10.093 1.00 35.24 6 ALA A O 2
ATOM 1302 N N . GLU A 1 7 ? 12.083 -0.070 -11.276 1.00 13.44 7 GLU A N 2
ATOM 1303 C CA . GLU A 1 7 ? 12.444 1.201 -11.894 1.00 74.53 7 GLU A CA 2
ATOM 1304 C C . GLU A 1 7 ? 11.227 1.854 -12.544 1.00 44.20 7 GLU A C 2
ATOM 1305 O O . GLU A 1 7 ? 10.631 1.301 -13.468 1.00 63.31 7 GLU A O 2
ATOM 1317 N N . ASP A 1 8 ? 10.865 3.034 -12.054 1.00 2.53 8 ASP A N 2
ATOM 1318 C CA . ASP A 1 8 ? 9.721 3.765 -12.586 1.00 33.10 8 ASP A CA 2
ATOM 1319 C C . ASP A 1 8 ? 10.077 5.227 -12.834 1.00 50.32 8 ASP A C 2
ATOM 1320 O O . ASP A 1 8 ? 11.087 5.724 -12.334 1.00 31.12 8 ASP A O 2
ATOM 1329 N N . CYS A 1 9 ? 9.243 5.911 -13.610 1.00 33.52 9 CYS A N 2
ATOM 1330 C CA . CYS A 1 9 ? 9.471 7.316 -13.926 1.00 53.13 9 CYS A CA 2
ATOM 1331 C C . CYS A 1 9 ? 8.387 8.195 -13.310 1.00 23.12 9 CYS A C 2
ATOM 1332 O O . CYS A 1 9 ? 7.472 8.662 -13.988 1.00 1.21 9 CYS A O 2
ATOM 1340 N N . PRO A 1 10 ? 8.490 8.425 -11.992 1.00 62.14 10 PRO A N 2
ATOM 1341 C CA . PRO A 1 10 ? 7.527 9.248 -11.255 1.00 20.22 10 PRO A CA 2
ATOM 1342 C C . PRO A 1 10 ? 7.627 10.725 -11.620 1.00 23.11 10 PRO A C 2
ATOM 1343 O O . PRO A 1 10 ? 8.534 11.134 -12.344 1.00 22.10 10 PRO A O 2
ATOM 1354 N N . GLU A 1 11 ? 6.690 11.520 -11.113 1.00 50.04 11 GLU A N 2
ATOM 1355 C CA . GLU A 1 11 ? 6.674 12.952 -11.388 1.00 1.14 11 GLU A CA 2
ATOM 1356 C C . GLU A 1 11 ? 8.025 13.583 -11.064 1.00 65.02 11 GLU A C 2
ATOM 1357 O O . GLU A 1 11 ? 8.900 12.940 -10.481 1.00 51.43 11 GLU A O 2
ATOM 1369 N N . LEU A 1 12 ? 8.189 14.844 -11.447 1.00 44.40 12 LEU A N 2
ATOM 1370 C CA . LEU A 1 12 ? 9.434 15.564 -11.199 1.00 21.41 12 LEU A CA 2
ATOM 1371 C C . LEU A 1 12 ? 9.206 16.736 -10.250 1.00 71.20 12 LEU A C 2
ATOM 1372 O O . LEU A 1 12 ? 8.076 17.187 -10.065 1.00 13.51 12 LEU A O 2
ATOM 1388 N N . VAL A 1 13 ? 10.287 17.226 -9.652 1.00 63.02 13 VAL A N 2
ATOM 1389 C CA . VAL A 1 13 ? 10.206 18.348 -8.725 1.00 11.11 13 VAL A CA 2
ATOM 1390 C C . VAL A 1 13 ? 10.963 19.559 -9.259 1.00 74.25 13 VAL A C 2
ATOM 1391 O O . VAL A 1 13 ? 11.924 19.436 -10.019 1.00 75.42 13 VAL A O 2
ATOM 1404 N N . PRO A 1 14 ? 10.521 20.759 -8.854 1.00 61.21 14 PRO A N 2
ATOM 1405 C CA . PRO A 1 14 ? 11.143 22.016 -9.279 1.00 42.23 14 PRO A CA 2
ATOM 1406 C C . PRO A 1 14 ? 12.528 22.212 -8.673 1.00 25.23 14 PRO A C 2
ATOM 1407 O O . PRO A 1 14 ? 12.800 21.754 -7.562 1.00 41.22 14 PRO A O 2
ATOM 1418 N N . ILE A 1 15 ? 13.400 22.894 -9.408 1.00 22.13 15 ILE A N 2
ATOM 1419 C CA . ILE A 1 15 ? 14.757 23.151 -8.940 1.00 73.14 15 ILE A CA 2
ATOM 1420 C C . ILE A 1 15 ? 14.771 24.227 -7.861 1.00 5.55 15 ILE A C 2
ATOM 1421 O O . ILE A 1 15 ? 14.330 25.354 -8.088 1.00 25.54 15 ILE A O 2
ATOM 1437 N N . GLU A 1 16 ? 15.283 23.873 -6.686 1.00 24.00 16 GLU A N 2
ATOM 1438 C CA . GLU A 1 16 ? 15.357 24.810 -5.571 1.00 55.12 16 GLU A CA 2
ATOM 1439 C C . GLU A 1 16 ? 16.316 25.955 -5.885 1.00 34.13 16 GLU A C 2
ATOM 1440 O O . GLU A 1 16 ? 17.457 25.731 -6.291 1.00 14.42 16 GLU A O 2
ATOM 1452 N N . THR A 1 17 ? 15.844 27.183 -5.694 1.00 3.32 17 THR A N 2
ATOM 1453 C CA . THR A 1 17 ? 16.658 28.364 -5.957 1.00 74.53 17 THR A CA 2
ATOM 1454 C C . THR A 1 17 ? 17.705 28.564 -4.868 1.00 30.10 17 THR A C 2
ATOM 1455 O O . THR A 1 17 ? 17.415 28.422 -3.680 1.00 23.02 17 THR A O 2
ATOM 1466 N N . LYS A 1 18 ? 18.924 28.895 -5.280 1.00 0.34 18 LYS A N 2
ATOM 1467 C CA . LYS A 1 18 ? 20.016 29.118 -4.339 1.00 33.31 18 LYS A CA 2
ATOM 1468 C C . LYS A 1 18 ? 20.682 30.467 -4.588 1.00 62.10 18 LYS A C 2
ATOM 1469 O O . LYS A 1 18 ? 20.377 31.149 -5.565 1.00 43.12 18 LYS A O 2
ATOM 1488 N N . ASN A 1 19 ? 21.594 30.844 -3.698 1.00 44.52 19 ASN A N 2
ATOM 1489 C CA . ASN A 1 19 ? 22.305 32.112 -3.823 1.00 12.13 19 ASN A CA 2
ATOM 1490 C C . ASN A 1 19 ? 23.300 32.067 -4.978 1.00 71.32 19 ASN A C 2
ATOM 1491 O O . ASN A 1 19 ? 24.316 31.377 -4.907 1.00 64.33 19 ASN A O 2
ATOM 1502 N N . GLN A 1 20 ? 22.999 32.807 -6.040 1.00 43.13 20 GLN A N 2
ATOM 1503 C CA . GLN A 1 20 ? 23.868 32.851 -7.211 1.00 14.02 20 GLN A CA 2
ATOM 1504 C C . GLN A 1 20 ? 25.152 33.616 -6.908 1.00 32.14 20 GLN A C 2
ATOM 1505 O O . GLN A 1 20 ? 25.137 34.607 -6.178 1.00 71.24 20 GLN A O 2
ATOM 1519 N N . GLU A 1 21 ? 26.261 33.148 -7.472 1.00 53.12 21 GLU A N 2
ATOM 1520 C CA . GLU A 1 21 ? 27.554 33.788 -7.260 1.00 55.53 21 GLU A CA 2
ATOM 1521 C C . GLU A 1 21 ? 28.437 33.654 -8.497 1.00 73.34 21 GLU A C 2
ATOM 1522 O O . GLU A 1 21 ? 28.631 32.555 -9.017 1.00 42.32 21 GLU A O 2
ATOM 1534 N N . MET A 1 22 ? 28.968 34.779 -8.963 1.00 51.24 22 MET A N 2
A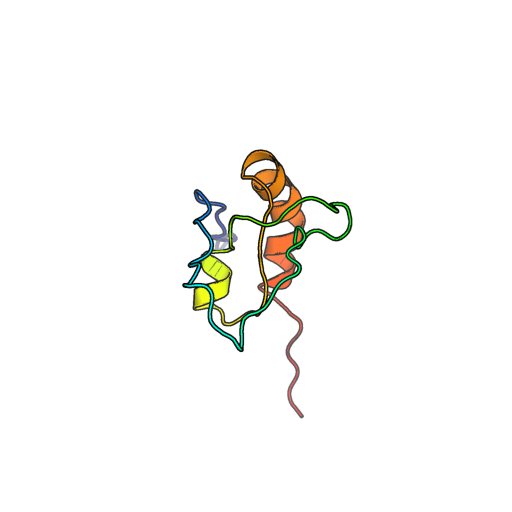TOM 1535 C CA . MET A 1 22 ? 29.831 34.787 -10.139 1.00 52.10 22 MET A CA 2
ATOM 1536 C C . MET A 1 22 ? 29.136 34.130 -11.328 1.00 3.23 22 MET A C 2
ATOM 1537 O O . MET A 1 22 ? 29.753 33.375 -12.079 1.00 13.21 22 MET A O 2
ATOM 1551 N N . ALA A 1 23 ? 27.850 34.422 -11.491 1.00 42.54 23 ALA A N 2
ATOM 1552 C CA . ALA A 1 23 ? 27.073 33.861 -12.590 1.00 2.44 23 ALA A CA 2
ATOM 1553 C C . ALA A 1 23 ? 26.450 34.963 -13.440 1.00 70.02 23 ALA A C 2
ATOM 1554 O O . ALA A 1 23 ? 25.416 35.526 -13.083 1.00 34.21 23 ALA A O 2
ATOM 1561 N N . ALA A 1 24 ? 27.087 35.266 -14.567 1.00 13.13 24 ALA A N 2
ATOM 1562 C CA . ALA A 1 24 ? 26.594 36.300 -15.469 1.00 34.45 24 ALA A CA 2
ATOM 1563 C C . ALA A 1 24 ? 25.413 35.793 -16.291 1.00 4.33 24 ALA A C 2
ATOM 1564 O O . ALA A 1 24 ? 24.356 36.422 -16.330 1.00 51.43 24 ALA A O 2
ATOM 1571 N N . VAL A 1 25 ? 25.601 34.653 -16.947 1.00 21.41 25 VAL A N 2
ATOM 1572 C CA . VAL A 1 25 ? 24.552 34.061 -17.768 1.00 55.54 25 VAL A CA 2
ATOM 1573 C C . VAL A 1 25 ? 24.270 32.623 -17.349 1.00 63.13 25 VAL A C 2
ATOM 1574 O O . VAL A 1 25 ? 24.956 31.696 -17.779 1.00 51.03 25 VAL A O 2
ATOM 1587 N N . GLU A 1 26 ? 23.257 32.445 -16.508 1.00 32.23 26 GLU A N 2
ATOM 1588 C CA . GLU A 1 26 ? 22.885 31.118 -16.030 1.00 63.13 26 GLU A CA 2
ATOM 1589 C C . GLU A 1 26 ? 21.641 30.609 -16.752 1.00 34.04 26 GLU A C 2
ATOM 1590 O O . GLU A 1 26 ? 20.517 30.797 -16.284 1.00 51.23 26 GLU A O 2
ATOM 1602 N N . THR A 1 27 ? 21.849 29.963 -17.895 1.00 32.12 27 THR A N 2
ATOM 1603 C CA . THR A 1 27 ? 20.745 29.428 -18.682 1.00 43.04 27 THR A CA 2
ATOM 1604 C C . THR A 1 27 ? 20.786 27.905 -18.722 1.00 71.32 27 THR A C 2
ATOM 1605 O O . THR A 1 27 ? 21.253 27.312 -19.695 1.00 2.11 27 THR A O 2
ATOM 1616 N N . ARG A 1 28 ? 20.293 27.276 -17.660 1.00 1.31 28 ARG A N 2
ATOM 1617 C CA . ARG A 1 28 ? 20.274 25.821 -17.574 1.00 12.00 28 ARG A CA 2
ATOM 1618 C C . ARG A 1 28 ? 19.637 25.211 -18.819 1.00 52.23 28 ARG A C 2
ATOM 1619 O O . ARG A 1 28 ? 18.889 25.876 -19.536 1.00 12.31 28 ARG A O 2
ATOM 1640 N N . VAL A 1 29 ? 19.939 23.942 -19.071 1.00 62.51 29 VAL A N 2
ATOM 1641 C CA . VAL A 1 29 ? 19.396 23.241 -20.229 1.00 42.51 29 VAL A CA 2
ATOM 1642 C C . VAL A 1 29 ? 18.994 21.815 -19.870 1.00 52.52 29 VAL A C 2
ATOM 1643 O O . VAL A 1 29 ? 19.559 21.247 -18.937 1.00 72.34 29 VAL A O 2
ATOM 1656 N N . CYS A 1 30 ? 18.037 21.275 -20.610 1.00 70.40 30 CYS A N 2
ATOM 1657 C CA . CYS A 1 30 ? 17.573 19.921 -20.360 1.00 34.32 30 CYS A CA 2
ATOM 1658 C C . CYS A 1 30 ? 18.784 18.987 -20.375 1.00 23.33 30 CYS A C 2
ATOM 1659 O O . CYS A 1 30 ? 19.640 19.043 -21.258 1.00 14.35 30 CYS A O 2
ATOM 1666 N N . GLU A 1 31 ? 18.838 18.119 -19.369 1.00 13.54 31 GLU A N 2
ATOM 1667 C CA . GLU A 1 31 ? 19.931 17.163 -19.242 1.00 43.34 31 GLU A CA 2
ATOM 1668 C C . GLU A 1 31 ? 20.073 16.328 -20.512 1.00 0.23 31 GLU A C 2
ATOM 1669 O O . GLU A 1 31 ? 21.181 15.968 -20.912 1.00 54.43 31 GLU A O 2
ATOM 1681 N N . THR A 1 32 ? 18.943 16.022 -21.141 1.00 54.11 32 THR A N 2
ATOM 1682 C CA . THR A 1 32 ? 18.939 15.228 -22.363 1.00 41.44 32 THR A CA 2
ATOM 1683 C C . THR A 1 32 ? 19.831 15.856 -23.429 1.00 31.32 32 THR A C 2
ATOM 1684 O O . THR A 1 32 ? 19.929 17.079 -23.528 1.00 61.12 32 THR A O 2
ATOM 1695 N N . ASP A 1 33 ? 20.478 15.011 -24.224 1.00 3.02 33 ASP A N 2
ATOM 1696 C CA . ASP A 1 33 ? 21.361 15.483 -25.284 1.00 42.21 33 ASP A CA 2
ATOM 1697 C C . ASP A 1 33 ? 20.556 16.053 -26.448 1.00 63.52 33 ASP A C 2
ATOM 1698 O O . ASP A 1 33 ? 20.972 17.015 -27.092 1.00 0.24 33 ASP A O 2
ATOM 1707 N N . GLY A 1 34 ? 19.401 15.449 -26.714 1.00 5.31 34 GLY A N 2
ATOM 1708 C CA . GLY A 1 34 ? 18.557 15.909 -27.801 1.00 43.01 34 GLY A CA 2
ATOM 1709 C C . GLY A 1 34 ? 17.507 16.900 -27.340 1.00 50.13 34 GLY A C 2
ATOM 1710 O O . GLY A 1 34 ? 16.403 16.943 -27.883 1.00 54.23 34 GLY A O 2
ATOM 1714 N N . CYS A 1 35 ? 17.850 17.698 -26.335 1.00 14.23 35 CYS A N 2
ATOM 1715 C CA . CYS A 1 35 ? 16.928 18.692 -25.799 1.00 11.44 35 CYS A CA 2
ATOM 1716 C C . CYS A 1 35 ? 17.688 19.840 -25.140 1.00 23.22 35 CYS A C 2
ATOM 1717 O O . CYS A 1 35 ? 18.252 19.683 -24.057 1.00 4.50 35 CYS A O 2
ATOM 1724 N N . SER A 1 36 ? 17.698 20.993 -25.801 1.00 64.43 36 SER A N 2
ATOM 1725 C CA . SER A 1 36 ? 18.392 22.166 -25.282 1.00 70.34 36 SER A CA 2
ATOM 1726 C C . SER A 1 36 ? 17.397 23.210 -24.786 1.00 34.11 36 SER A C 2
ATOM 1727 O O . SER A 1 36 ? 17.580 24.409 -24.997 1.00 64.42 36 SER A O 2
ATOM 1735 N N . SER A 1 37 ? 16.341 22.745 -24.125 1.00 5.14 37 SER A N 2
ATOM 1736 C CA . SER A 1 37 ? 15.314 23.637 -23.601 1.00 11.24 37 SER A CA 2
ATOM 1737 C C . SER A 1 37 ? 15.625 24.038 -22.162 1.00 12.32 37 SER A C 2
ATOM 1738 O O . SER A 1 37 ? 16.445 23.409 -21.495 1.00 21.21 37 SER A O 2
ATOM 1746 N N . GLU A 1 38 ? 14.963 25.091 -21.691 1.00 72.32 38 GLU A N 2
ATOM 1747 C CA . GLU A 1 38 ? 15.169 25.577 -20.332 1.00 20.41 38 GLU A CA 2
ATOM 1748 C C . GLU A 1 38 ? 14.849 24.489 -19.311 1.00 32.22 38 GLU A C 2
ATOM 1749 O O . GLU A 1 38 ? 13.767 23.902 -19.332 1.00 2.34 38 GLU A O 2
ATOM 1761 N N . ALA A 1 39 ? 15.798 24.225 -18.419 1.00 11.03 39 ALA A N 2
ATOM 1762 C CA . ALA A 1 39 ? 15.617 23.210 -17.389 1.00 23.52 39 ALA A CA 2
ATOM 1763 C C . ALA A 1 39 ? 15.103 23.827 -16.093 1.00 12.30 39 ALA A C 2
ATOM 1764 O O . ALA A 1 39 ? 15.812 24.582 -15.428 1.00 45.31 39 ALA A O 2
ATOM 1771 N N . LYS A 1 40 ? 13.864 23.503 -15.739 1.00 71.54 40 LYS A N 2
ATOM 1772 C CA . LYS A 1 40 ? 13.253 24.025 -14.523 1.00 23.44 40 LYS A CA 2
ATOM 1773 C C . LYS A 1 40 ? 13.067 22.918 -13.489 1.00 42.22 40 LYS A C 2
ATOM 1774 O O . LYS A 1 40 ? 13.150 23.160 -12.284 1.00 60.22 40 LYS A O 2
ATOM 1793 N N . LEU A 1 41 ? 12.817 21.704 -13.967 1.00 41.45 41 LEU A N 2
ATOM 1794 C CA . LEU A 1 41 ? 12.621 20.560 -13.085 1.00 20.43 41 LEU A CA 2
ATOM 1795 C C . LEU A 1 41 ? 13.939 19.833 -12.835 1.00 35.32 41 LEU A C 2
ATOM 1796 O O . LEU A 1 41 ? 14.957 20.147 -13.450 1.00 22.24 41 LEU A O 2
ATOM 1812 N N . GLN A 1 42 ? 13.909 18.859 -11.930 1.00 40.24 42 GLN A N 2
ATOM 1813 C CA . GLN A 1 42 ? 15.101 18.087 -11.601 1.00 21.10 42 GLN A CA 2
ATOM 1814 C C . GLN A 1 42 ? 14.750 16.624 -11.352 1.00 62.43 42 GLN A C 2
ATOM 1815 O O . GLN A 1 42 ? 13.575 16.309 -11.171 1.00 70.10 42 GLN A O 2
ATOM 1829 N N . CYS A 1 43 ? 15.764 15.771 -11.349 1.00 44.23 43 CYS A N 2
ATOM 1830 C CA . CYS A 1 43 ? 15.549 14.352 -11.123 1.00 53.11 43 CYS A CA 2
ATOM 1831 C C . CYS A 1 43 ? 15.672 14.081 -9.622 1.00 72.25 43 CYS A C 2
ATOM 1832 O O . CYS A 1 43 ? 16.664 14.399 -8.966 1.00 52.24 43 CYS A O 2
ATOM 1839 N N . PRO A 1 44 ? 14.615 13.467 -9.069 1.00 3.33 44 PRO A N 2
ATOM 1840 C CA . PRO A 1 44 ? 14.555 13.126 -7.644 1.00 52.53 44 PRO A CA 2
ATOM 1841 C C . PRO A 1 44 ? 15.522 12.007 -7.274 1.00 44.54 44 PRO A C 2
ATOM 1842 O O . PRO A 1 44 ? 16.294 12.128 -6.322 1.00 50.52 44 PRO A O 2
ATOM 1853 N N . THR A 1 45 ? 15.477 10.917 -8.034 1.00 21.04 45 THR A N 2
ATOM 1854 C CA . THR A 1 45 ? 16.349 9.776 -7.785 1.00 61.01 45 THR A CA 2
ATOM 1855 C C . THR A 1 45 ? 17.817 10.173 -7.891 1.00 62.52 45 THR A C 2
ATOM 1856 O O . THR A 1 45 ? 18.688 9.531 -7.304 1.00 23.45 45 THR A O 2
ATOM 1867 N N . CYS A 1 46 ? 18.086 11.235 -8.643 1.00 75.54 46 CYS A N 2
ATOM 1868 C CA . CYS A 1 46 ? 19.449 11.718 -8.827 1.00 33.33 46 CYS A CA 2
ATOM 1869 C C . CYS A 1 46 ? 19.968 12.378 -7.553 1.00 14.14 46 CYS A C 2
ATOM 1870 O O . CYS A 1 46 ? 21.119 12.181 -7.164 1.00 22.42 46 CYS A O 2
ATOM 1877 N N . ILE A 1 47 ? 19.110 13.162 -6.908 1.00 21.13 47 ILE A N 2
ATOM 1878 C CA . ILE A 1 47 ? 19.481 13.850 -5.677 1.00 63.24 47 ILE A CA 2
ATOM 1879 C C . ILE A 1 47 ? 19.859 12.856 -4.584 1.00 61.14 47 ILE A C 2
ATOM 1880 O O . ILE A 1 47 ? 20.748 13.116 -3.773 1.00 12.20 47 ILE A O 2
ATOM 1896 N N . LYS A 1 48 ? 19.179 11.714 -4.570 1.00 3.44 48 LYS A N 2
ATOM 1897 C CA . LYS A 1 48 ? 19.444 10.678 -3.579 1.00 4.23 48 LYS A CA 2
ATOM 1898 C C . LYS A 1 48 ? 20.703 9.894 -3.935 1.00 61.32 48 LYS A C 2
ATOM 1899 O O . LYS A 1 48 ? 21.584 9.699 -3.097 1.00 2.43 48 LYS A O 2
ATOM 1918 N N . LEU A 1 49 ? 20.782 9.446 -5.184 1.00 10.44 49 LEU A N 2
ATOM 1919 C CA . LEU A 1 49 ? 21.934 8.684 -5.652 1.00 4.13 49 LEU A CA 2
ATOM 1920 C C . LEU A 1 49 ? 23.222 9.485 -5.483 1.00 32.52 49 LEU A C 2
ATOM 1921 O O . LEU A 1 49 ? 24.252 8.945 -5.081 1.00 51.22 49 LEU A O 2
ATOM 1937 N N . GLY A 1 50 ? 23.154 10.776 -5.791 1.00 4.33 50 GLY A N 2
ATOM 1938 C CA . GLY A 1 50 ? 24.321 11.631 -5.664 1.00 75.25 50 GLY A CA 2
ATOM 1939 C C . GLY A 1 50 ? 24.843 12.101 -7.007 1.00 54.45 50 GLY A C 2
ATOM 1940 O O . GLY A 1 50 ? 26.049 12.272 -7.187 1.00 31.33 50 GLY A O 2
ATOM 1944 N N . ILE A 1 51 ? 23.933 12.310 -7.954 1.00 4.44 51 ILE A N 2
ATOM 1945 C CA . ILE A 1 51 ? 24.309 12.763 -9.287 1.00 44.40 51 ILE A CA 2
ATOM 1946 C C . ILE A 1 51 ? 23.865 14.203 -9.524 1.00 63.22 51 ILE A C 2
ATOM 1947 O O . ILE A 1 51 ? 22.690 14.466 -9.775 1.00 74.12 51 ILE A O 2
ATOM 1963 N N . GLN A 1 52 ? 24.814 15.130 -9.445 1.00 23.14 52 GLN A N 2
ATOM 1964 C CA . GLN A 1 52 ? 24.520 16.543 -9.652 1.00 24.10 52 GLN A CA 2
ATOM 1965 C C . GLN A 1 52 ? 24.541 16.891 -11.137 1.00 10.13 52 GLN A C 2
ATOM 1966 O O . GLN A 1 52 ? 25.531 16.652 -11.827 1.00 32.10 52 GLN A O 2
ATOM 1980 N N . GLY A 1 53 ? 23.440 17.457 -11.622 1.00 43.52 53 GLY A N 2
ATOM 1981 C CA . GLY A 1 53 ? 23.353 17.829 -13.022 1.00 71.24 53 GLY A CA 2
ATOM 1982 C C . GLY A 1 53 ? 22.187 17.164 -13.727 1.00 31.02 53 GLY A C 2
ATOM 1983 O O . GLY A 1 53 ? 22.278 16.822 -14.906 1.00 2.41 53 GLY A O 2
ATOM 1987 N N . SER A 1 54 ? 21.088 16.978 -13.003 1.00 11.24 54 SER A N 2
ATOM 1988 C CA . SER A 1 54 ? 19.901 16.344 -13.564 1.00 14.51 54 SER A CA 2
ATOM 1989 C C . SER A 1 54 ? 18.715 17.305 -13.552 1.00 63.12 54 SER A C 2
ATOM 1990 O O . SER A 1 54 ? 17.864 17.247 -12.665 1.00 75.11 54 SER A O 2
ATOM 1998 N N . TYR A 1 55 ? 18.668 18.188 -14.543 1.00 71.15 55 TYR A N 2
ATOM 1999 C CA . TYR A 1 55 ? 17.589 19.163 -14.647 1.00 41.33 55 TYR A CA 2
ATOM 2000 C C . TYR A 1 55 ? 16.799 18.967 -15.937 1.00 61.45 55 TYR A C 2
ATOM 2001 O O . TYR A 1 55 ? 17.367 18.938 -17.029 1.00 45.33 55 TYR A O 2
ATOM 2019 N N . PHE A 1 56 ? 15.484 18.832 -15.803 1.00 72.34 56 PHE A N 2
ATOM 2020 C CA . PHE A 1 56 ? 14.614 18.637 -16.957 1.00 54.33 56 PHE A CA 2
ATOM 2021 C C . PHE A 1 56 ? 13.864 19.922 -17.295 1.00 54.45 56 PHE A C 2
ATOM 2022 O O . PHE A 1 56 ? 13.842 20.868 -16.507 1.00 41.12 56 PHE A O 2
ATOM 2039 N N . CYS A 1 57 ? 13.250 19.949 -18.474 1.00 13.34 57 CYS A N 2
ATOM 2040 C CA . CYS A 1 57 ? 12.499 21.117 -18.919 1.00 0.12 57 CYS A CA 2
ATOM 2041 C C . CYS A 1 57 ? 11.003 20.923 -18.687 1.00 3.22 57 CYS A C 2
ATOM 2042 O O . CYS A 1 57 ? 10.269 21.886 -18.467 1.00 13.11 57 CYS A O 2
ATOM 2049 N N . SER A 1 58 ? 10.560 19.671 -18.737 1.00 53.23 58 SER A N 2
ATOM 2050 C CA . SER A 1 58 ? 9.151 19.350 -18.536 1.00 45.53 58 SER A CA 2
ATOM 2051 C C . SER A 1 58 ? 8.958 17.849 -18.346 1.00 1.11 58 SER A C 2
ATOM 2052 O O . SER A 1 58 ? 9.820 17.051 -18.712 1.00 22.11 58 SER A O 2
ATOM 2060 N N . GLN A 1 59 ? 7.820 17.474 -17.771 1.00 22.23 59 GLN A N 2
ATOM 2061 C CA . GLN A 1 59 ? 7.513 16.069 -17.531 1.00 23.42 59 GLN A CA 2
ATOM 2062 C C . GLN A 1 59 ? 7.326 15.320 -18.846 1.00 52.02 59 GLN A C 2
ATOM 2063 O O . GLN A 1 59 ? 7.862 14.228 -19.031 1.00 51.00 59 GLN A O 2
ATOM 2077 N N . GLU A 1 60 ? 6.561 15.915 -19.756 1.00 41.24 60 GLU A N 2
ATOM 2078 C CA . GLU A 1 60 ? 6.303 15.303 -21.054 1.00 75.23 60 GLU A CA 2
ATOM 2079 C C . GLU A 1 60 ? 7.607 14.891 -21.731 1.00 73.11 60 GLU A C 2
ATOM 2080 O O . GLU A 1 60 ? 7.652 13.909 -22.472 1.00 74.25 60 GLU A O 2
ATOM 2092 N N . CYS A 1 61 ? 8.666 15.649 -21.471 1.00 45.20 61 CYS A N 2
ATOM 2093 C CA . CYS A 1 61 ? 9.972 15.366 -22.055 1.00 20.35 61 CYS A CA 2
ATOM 2094 C C . CYS A 1 61 ? 10.768 14.412 -21.168 1.00 44.14 61 CYS A C 2
ATOM 2095 O O . CYS A 1 61 ? 11.543 13.591 -21.660 1.00 73.13 61 CYS A O 2
ATOM 2102 N N . PHE A 1 62 ? 10.572 14.527 -19.859 1.00 61.11 62 PHE A N 2
ATOM 2103 C CA . PHE A 1 62 ? 11.272 13.676 -18.904 1.00 11.13 62 PHE A CA 2
ATOM 2104 C C . PHE A 1 62 ? 10.920 12.208 -19.123 1.00 73.32 62 PHE A C 2
ATOM 2105 O O . PHE A 1 62 ? 11.796 11.343 -19.143 1.00 51.11 62 PHE A O 2
ATOM 2122 N N . LYS A 1 63 ? 9.630 11.933 -19.287 1.00 41.12 63 LYS A N 2
ATOM 2123 C CA . LYS A 1 63 ? 9.159 10.571 -19.506 1.00 63.41 63 LYS A CA 2
ATOM 2124 C C . LYS A 1 63 ? 9.907 9.916 -20.663 1.00 24.31 63 LYS A C 2
ATOM 2125 O O . LYS A 1 63 ? 10.300 8.753 -20.582 1.00 30.43 63 LYS A O 2
ATOM 2144 N N . GLY A 1 64 ? 10.103 10.672 -21.739 1.00 74.53 64 GLY A N 2
ATOM 2145 C CA . GLY A 1 64 ? 10.804 10.147 -22.896 1.00 44.54 64 GLY A CA 2
ATOM 2146 C C . GLY A 1 64 ? 12.286 9.958 -22.639 1.00 42.52 64 GLY A C 2
ATOM 2147 O O . GLY A 1 64 ? 12.811 8.854 -22.778 1.00 22.25 64 GLY A O 2
ATOM 2151 N N . SER A 1 65 ? 12.963 11.040 -22.265 1.00 70.32 65 SER A N 2
ATOM 2152 C CA . SER A 1 65 ? 14.395 10.989 -21.994 1.00 12.25 65 SER A CA 2
ATOM 2153 C C . SER A 1 65 ? 14.713 9.917 -20.956 1.00 64.00 65 SER A C 2
ATOM 2154 O O . SER A 1 65 ? 15.800 9.338 -20.959 1.00 51.42 65 SER A O 2
ATOM 2162 N N . TRP A 1 66 ? 13.758 9.658 -20.070 1.00 44.12 66 TRP A N 2
ATOM 2163 C CA . TRP A 1 66 ? 13.936 8.655 -19.026 1.00 4.41 66 TRP A CA 2
ATOM 2164 C C . TRP A 1 66 ? 14.458 7.348 -19.610 1.00 63.54 66 TRP A C 2
ATOM 2165 O O . TRP A 1 66 ? 15.223 6.630 -18.966 1.00 13.45 66 TRP A O 2
ATOM 2186 N N . ALA A 1 67 ? 14.041 7.043 -20.835 1.00 12.22 67 ALA A N 2
ATOM 2187 C CA . ALA A 1 67 ? 14.469 5.822 -21.506 1.00 53.33 67 ALA A CA 2
ATOM 2188 C C . ALA A 1 67 ? 15.987 5.681 -21.474 1.00 53.11 67 ALA A C 2
ATOM 2189 O O . ALA A 1 67 ? 16.516 4.574 -21.376 1.00 63.42 67 ALA A O 2
ATOM 2196 N N . THR A 1 68 ? 16.683 6.810 -21.558 1.00 5.30 68 THR A N 2
ATOM 2197 C CA . THR A 1 68 ? 18.141 6.812 -21.540 1.00 53.34 68 THR A CA 2
ATOM 2198 C C . THR A 1 68 ? 18.674 7.309 -20.201 1.00 72.33 68 THR A C 2
ATOM 2199 O O . THR A 1 68 ? 19.646 6.771 -19.671 1.00 21.44 68 THR A O 2
ATOM 2210 N N . HIS A 1 69 ? 18.031 8.338 -19.659 1.00 20.15 69 HIS A N 2
ATOM 2211 C CA . HIS A 1 69 ? 18.440 8.906 -18.379 1.00 44.31 69 HIS A CA 2
ATOM 2212 C C . HIS A 1 69 ? 18.600 7.814 -17.326 1.00 11.34 69 HIS A C 2
ATOM 2213 O O . HIS A 1 69 ? 19.584 7.789 -16.586 1.00 14.44 69 HIS A O 2
ATOM 2227 N N . LYS A 1 70 ? 17.626 6.913 -17.263 1.00 32.13 70 LYS A N 2
ATOM 2228 C CA . LYS A 1 70 ? 17.657 5.818 -16.301 1.00 21.33 70 LYS A CA 2
ATOM 2229 C C . LYS A 1 70 ? 18.982 5.065 -16.376 1.00 75.34 70 LYS A C 2
ATOM 2230 O O . LYS A 1 70 ? 19.495 4.588 -15.363 1.00 45.53 70 LYS A O 2
ATOM 2249 N N . LEU A 1 71 ? 19.530 4.962 -17.582 1.00 21.21 71 LEU A N 2
ATOM 2250 C CA . LEU A 1 71 ? 20.796 4.268 -17.789 1.00 64.25 71 LEU A CA 2
ATOM 2251 C C . LEU A 1 71 ? 21.916 4.928 -16.992 1.00 23.04 71 LEU A C 2
ATOM 2252 O O . LEU A 1 71 ? 22.812 4.253 -16.483 1.00 62.31 71 LEU A O 2
ATOM 2268 N N . LEU A 1 72 ? 21.858 6.251 -16.884 1.00 24.31 72 LEU A N 2
ATOM 2269 C CA . LEU A 1 72 ? 22.867 7.003 -16.145 1.00 53.14 72 LEU A CA 2
ATOM 2270 C C . LEU A 1 72 ? 22.914 6.563 -14.686 1.00 32.13 72 LEU A C 2
ATOM 2271 O O . LEU A 1 72 ? 23.990 6.425 -14.102 1.00 55.13 72 LEU A O 2
ATOM 2287 N N . HIS A 1 73 ? 21.741 6.341 -14.102 1.00 15.45 73 HIS A N 2
ATOM 2288 C CA . HIS A 1 73 ? 21.648 5.914 -12.710 1.00 71.52 73 HIS A CA 2
ATOM 2289 C C . HIS A 1 73 ? 22.523 4.689 -12.459 1.00 75.10 73 HIS A C 2
ATOM 2290 O O . HIS A 1 73 ? 23.228 4.612 -11.453 1.00 12.12 73 HIS A O 2
ATOM 2304 N N . LYS A 1 74 ? 22.471 3.732 -13.380 1.00 1.32 74 LYS A N 2
ATOM 2305 C CA . LYS A 1 74 ? 23.258 2.511 -13.260 1.00 23.13 74 LYS A CA 2
ATOM 2306 C C . LYS A 1 74 ? 24.749 2.828 -13.204 1.00 64.11 74 LYS A C 2
ATOM 2307 O O . LYS A 1 74 ? 25.465 2.344 -12.327 1.00 44.01 74 LYS A O 2
ATOM 2326 N N . LYS A 1 75 ? 25.211 3.645 -14.145 1.00 24.42 75 LYS A N 2
ATOM 2327 C CA . LYS A 1 75 ? 26.617 4.029 -14.202 1.00 53.10 75 LYS A CA 2
ATOM 2328 C C . LYS A 1 75 ? 26.999 4.873 -12.991 1.00 5.53 75 LYS A C 2
ATOM 2329 O O . LYS A 1 75 ? 26.667 6.056 -12.917 1.00 5.11 75 LYS A O 2
ATOM 2348 N N . ALA A 1 76 ? 27.701 4.258 -12.044 1.00 52.32 76 ALA A N 2
ATOM 2349 C CA . ALA A 1 76 ? 28.132 4.955 -10.838 1.00 74.33 76 ALA A CA 2
ATOM 2350 C C . ALA A 1 76 ? 29.442 4.380 -10.311 1.00 42.32 76 ALA A C 2
ATOM 2351 O O . ALA A 1 76 ? 29.849 3.282 -10.692 1.00 12.31 76 ALA A O 2
ATOM 2358 N N . LYS A 1 77 ? 30.101 5.130 -9.433 1.00 75.44 77 LYS A N 2
ATOM 2359 C CA . LYS A 1 77 ? 31.366 4.695 -8.853 1.00 14.53 77 LYS A CA 2
ATOM 2360 C C . LYS A 1 77 ? 31.130 3.755 -7.675 1.00 75.24 77 LYS A C 2
ATOM 2361 O O . LYS A 1 77 ? 30.618 4.165 -6.634 1.00 11.34 77 LYS A O 2
ATOM 2380 N N . ASP A 1 78 ? 31.507 2.493 -7.848 1.00 34.32 78 ASP A N 2
ATOM 2381 C CA . ASP A 1 78 ? 31.338 1.494 -6.798 1.00 42.33 78 ASP A CA 2
ATOM 2382 C C . ASP A 1 78 ? 32.493 1.552 -5.803 1.00 60.22 78 ASP A C 2
ATOM 2383 O O . ASP A 1 78 ? 33.651 1.701 -6.191 1.00 23.42 78 ASP A O 2
ATOM 2392 N N . GLU A 1 79 ? 32.168 1.434 -4.520 1.00 31.05 79 GLU A N 2
ATOM 2393 C CA . GLU A 1 79 ? 33.179 1.475 -3.469 1.00 72.34 79 GLU A CA 2
ATOM 2394 C C . GLU A 1 79 ? 33.022 0.292 -2.517 1.00 43.44 79 GLU A C 2
ATOM 2395 O O . GLU A 1 79 ? 32.344 0.389 -1.495 1.00 11.35 79 GLU A O 2
ATOM 2407 N N . LYS A 1 80 ? 33.655 -0.824 -2.862 1.00 35.43 80 LYS A N 2
ATOM 2408 C CA . LYS A 1 80 ? 33.588 -2.027 -2.039 1.00 53.44 80 LYS A CA 2
ATOM 2409 C C . LYS A 1 80 ? 34.325 -1.825 -0.719 1.00 40.34 80 LYS A C 2
ATOM 2410 O O . LYS A 1 80 ? 35.016 -2.724 -0.240 1.00 4.54 80 LYS A O 2
ATOM 2431 N N . ALA A 1 1 ? 11.547 -3.198 -3.632 1.00 15.23 1 ALA A N 3
ATOM 2432 C CA . ALA A 1 1 ? 10.430 -3.900 -3.011 1.00 25.24 1 ALA A CA 3
ATOM 2433 C C . ALA A 1 1 ? 9.761 -4.849 -3.999 1.00 13.02 1 ALA A C 3
ATOM 2434 O O . ALA A 1 1 ? 9.682 -6.053 -3.760 1.00 31.51 1 ALA A O 3
ATOM 2441 N N . GLU A 1 2 ? 9.279 -4.297 -5.108 1.00 64.45 2 GLU A N 3
ATOM 2442 C CA . GLU A 1 2 ? 8.615 -5.096 -6.132 1.00 32.14 2 GLU A CA 3
ATOM 2443 C C . GLU A 1 2 ? 9.632 -5.702 -7.094 1.00 71.52 2 GLU A C 3
ATOM 2444 O O . GLU A 1 2 ? 10.665 -5.099 -7.383 1.00 14.24 2 GLU A O 3
ATOM 2456 N N . GLU A 1 3 ? 9.331 -6.900 -7.587 1.00 30.14 3 GLU A N 3
ATOM 2457 C CA . GLU A 1 3 ? 10.220 -7.589 -8.515 1.00 54.43 3 GLU A CA 3
ATOM 2458 C C . GLU A 1 3 ? 10.027 -7.070 -9.938 1.00 24.43 3 GLU A C 3
ATOM 2459 O O . GLU A 1 3 ? 10.996 -6.825 -10.655 1.00 42.14 3 GLU A O 3
ATOM 2471 N N . GLU A 1 4 ? 8.770 -6.907 -10.337 1.00 71.41 4 GLU A N 3
ATOM 2472 C CA . GLU A 1 4 ? 8.451 -6.420 -11.674 1.00 12.12 4 GLU A CA 3
ATOM 2473 C C . GLU A 1 4 ? 8.922 -4.980 -11.855 1.00 2.13 4 GLU A C 3
ATOM 2474 O O . GLU A 1 4 ? 9.611 -4.658 -12.823 1.00 51.32 4 GLU A O 3
ATOM 2486 N N . TYR A 1 5 ? 8.546 -4.118 -10.916 1.00 72.44 5 TYR A N 3
ATOM 2487 C CA . TYR A 1 5 ? 8.927 -2.712 -10.973 1.00 33.12 5 TYR A CA 3
ATOM 2488 C C . TYR A 1 5 ? 10.195 -2.458 -10.164 1.00 64.53 5 TYR A C 3
ATOM 2489 O O . TYR A 1 5 ? 10.216 -2.642 -8.948 1.00 4.44 5 TYR A O 3
ATOM 2507 N N . ALA A 1 6 ? 11.252 -2.035 -10.851 1.00 32.04 6 ALA A N 3
ATOM 2508 C CA . ALA A 1 6 ? 12.524 -1.753 -10.198 1.00 21.14 6 ALA A CA 3
ATOM 2509 C C . ALA A 1 6 ? 12.716 -0.254 -9.993 1.00 61.24 6 ALA A C 3
ATOM 2510 O O . ALA A 1 6 ? 12.611 0.247 -8.875 1.00 24.15 6 ALA A O 3
ATOM 2517 N N . GLU A 1 7 ? 12.998 0.455 -11.082 1.00 2.43 7 GLU A N 3
ATOM 2518 C CA . GLU A 1 7 ? 13.206 1.897 -11.020 1.00 3.31 7 GLU A CA 3
ATOM 2519 C C . GLU A 1 7 ? 11.877 2.643 -11.103 1.00 24.12 7 GLU A C 3
ATOM 2520 O O . GLU A 1 7 ? 11.005 2.292 -11.897 1.00 71.33 7 GLU A O 3
ATOM 2532 N N . ASP A 1 8 ? 11.731 3.673 -10.277 1.00 22.24 8 ASP A N 3
ATOM 2533 C CA . ASP A 1 8 ? 10.510 4.469 -10.256 1.00 34.01 8 ASP A CA 3
ATOM 2534 C C . ASP A 1 8 ? 10.797 5.916 -10.644 1.00 64.12 8 ASP A C 3
ATOM 2535 O O . ASP A 1 8 ? 11.842 6.466 -10.295 1.00 44.54 8 ASP A O 3
ATOM 2544 N N . CYS A 1 9 ? 9.865 6.525 -11.368 1.00 41.12 9 CYS A N 3
ATOM 2545 C CA . CYS A 1 9 ? 10.019 7.908 -11.806 1.00 24.01 9 CYS A CA 3
ATOM 2546 C C . CYS A 1 9 ? 9.019 8.817 -11.099 1.00 21.20 9 CYS A C 3
ATOM 2547 O O . CYS A 1 9 ? 7.984 9.190 -11.651 1.00 72.22 9 CYS A O 3
ATOM 2555 N N . PRO A 1 10 ? 9.333 9.181 -9.847 1.00 14.41 10 PRO A N 3
ATOM 2556 C CA . PRO A 1 10 ? 8.474 10.050 -9.037 1.00 35.03 10 PRO A CA 3
ATOM 2557 C C . PRO A 1 10 ? 8.448 11.485 -9.553 1.00 23.33 10 PRO A C 3
ATOM 2558 O O . PRO A 1 10 ? 9.163 11.828 -10.494 1.00 23.45 10 PRO A O 3
ATOM 2569 N N . GLU A 1 11 ? 7.621 12.318 -8.930 1.00 53.31 11 GLU A N 3
ATOM 2570 C CA . GLU A 1 11 ? 7.503 13.716 -9.328 1.00 44.21 11 GLU A CA 3
ATOM 2571 C C . GLU A 1 11 ? 8.875 14.382 -9.386 1.00 10.53 11 GLU A C 3
ATOM 2572 O O . GLU A 1 11 ? 9.866 13.832 -8.904 1.00 62.35 11 GLU A O 3
ATOM 2584 N N . LEU A 1 12 ? 8.924 15.570 -9.978 1.00 45.41 12 LEU A N 3
ATOM 2585 C CA . LEU A 1 12 ? 10.174 16.313 -10.100 1.00 1.20 12 LEU A CA 3
ATOM 2586 C C . LEU A 1 12 ? 10.185 17.518 -9.165 1.00 11.13 12 LEU A C 3
ATOM 2587 O O . LEU A 1 12 ? 9.236 17.743 -8.414 1.00 33.34 12 LEU A O 3
ATOM 2603 N N . VAL A 1 13 ? 11.264 18.292 -9.217 1.00 43.14 13 VAL A N 3
ATOM 2604 C CA . VAL A 1 13 ? 11.398 19.476 -8.378 1.00 15.44 13 VAL A CA 3
ATOM 2605 C C . VAL A 1 13 ? 12.077 20.613 -9.134 1.00 22.54 13 VAL A C 3
ATOM 2606 O O . VAL A 1 13 ? 12.873 20.395 -10.048 1.00 34.32 13 VAL A O 3
ATOM 2619 N N . PRO A 1 14 ? 11.759 21.856 -8.745 1.00 14.04 14 PRO A N 3
ATOM 2620 C CA . PRO A 1 14 ? 12.328 23.052 -9.372 1.00 3.21 14 PRO A CA 3
ATOM 2621 C C . PRO A 1 14 ? 13.809 23.226 -9.051 1.00 32.22 14 PRO A C 3
ATOM 2622 O O . PRO A 1 14 ? 14.263 22.870 -7.963 1.00 64.32 14 PRO A O 3
ATOM 2633 N N . ILE A 1 15 ? 14.555 23.775 -10.003 1.00 5.02 15 ILE A N 3
ATOM 2634 C CA . ILE A 1 15 ? 15.984 23.997 -9.820 1.00 24.15 15 ILE A CA 3
ATOM 2635 C C . ILE A 1 15 ? 16.242 25.155 -8.862 1.00 4.12 15 ILE A C 3
ATOM 2636 O O . ILE A 1 15 ? 15.903 26.301 -9.153 1.00 52.33 15 ILE A O 3
ATOM 2652 N N . GLU A 1 16 ? 16.847 24.847 -7.719 1.00 11.15 16 GLU A N 3
ATOM 2653 C CA . GLU A 1 16 ? 17.152 25.863 -6.718 1.00 55.42 16 GLU A CA 3
ATOM 2654 C C . GLU A 1 16 ? 17.934 27.018 -7.337 1.00 11.42 16 GLU A C 3
ATOM 2655 O O . GLU A 1 16 ? 18.617 26.850 -8.348 1.00 1.44 16 GLU A O 3
ATOM 2667 N N . THR A 1 17 ? 17.829 28.193 -6.723 1.00 32.22 17 THR A N 3
ATOM 2668 C CA . THR A 1 17 ? 18.524 29.376 -7.213 1.00 11.44 17 THR A CA 3
ATOM 2669 C C . THR A 1 17 ? 18.656 30.429 -6.118 1.00 53.10 17 THR A C 3
ATOM 2670 O O . THR A 1 17 ? 17.903 30.425 -5.144 1.00 33.21 17 THR A O 3
ATOM 2681 N N . LYS A 1 18 ? 19.617 31.331 -6.284 1.00 52.41 18 LYS A N 3
ATOM 2682 C CA . LYS A 1 18 ? 19.847 32.393 -5.311 1.00 70.32 18 LYS A CA 3
ATOM 2683 C C . LYS A 1 18 ? 19.610 33.764 -5.936 1.00 1.03 18 LYS A C 3
ATOM 2684 O O . LYS A 1 18 ? 19.295 33.871 -7.120 1.00 61.21 18 LYS A O 3
ATOM 2703 N N . ASN A 1 19 ? 19.765 34.810 -5.131 1.00 42.51 19 ASN A N 3
ATOM 2704 C CA . ASN A 1 19 ? 19.569 36.175 -5.606 1.00 10.40 19 ASN A CA 3
ATOM 2705 C C . ASN A 1 19 ? 20.851 36.991 -5.463 1.00 74.30 19 ASN A C 3
ATOM 2706 O O . ASN A 1 19 ? 21.307 37.257 -4.352 1.00 13.44 19 ASN A O 3
ATOM 2717 N N . GLN A 1 20 ? 21.425 37.383 -6.595 1.00 41.24 20 GLN A N 3
ATOM 2718 C CA . GLN A 1 20 ? 22.654 38.168 -6.596 1.00 10.01 20 GLN A CA 3
ATOM 2719 C C . GLN A 1 20 ? 23.746 37.470 -5.793 1.00 22.44 20 GLN A C 3
ATOM 2720 O O . GLN A 1 20 ? 24.477 38.108 -5.037 1.00 4.15 20 GLN A O 3
ATOM 2734 N N . GLU A 1 21 ? 23.850 36.155 -5.962 1.00 50.12 21 GLU A N 3
ATOM 2735 C CA . GLU A 1 21 ? 24.853 35.371 -5.251 1.00 73.32 21 GLU A CA 3
ATOM 2736 C C . GLU A 1 21 ? 25.921 34.855 -6.211 1.00 71.22 21 GLU A C 3
ATOM 2737 O O . GLU A 1 21 ? 27.106 34.829 -5.881 1.00 62.23 21 GLU A O 3
ATOM 2749 N N . MET A 1 22 ? 25.491 34.445 -7.400 1.00 63.31 22 MET A N 3
ATOM 2750 C CA . MET A 1 22 ? 26.411 33.930 -8.408 1.00 75.04 22 MET A CA 3
ATOM 2751 C C . MET A 1 22 ? 25.985 34.368 -9.806 1.00 73.43 22 MET A C 3
ATOM 2752 O O . MET A 1 22 ? 24.805 34.610 -10.058 1.00 72.23 22 MET A O 3
ATOM 2766 N N . ALA A 1 23 ? 26.953 34.467 -10.711 1.00 40.11 23 ALA A N 3
ATOM 2767 C CA . ALA A 1 23 ? 26.677 34.874 -12.083 1.00 64.14 23 ALA A CA 3
ATOM 2768 C C . ALA A 1 23 ? 25.854 33.819 -12.814 1.00 34.23 23 ALA A C 3
ATOM 2769 O O . ALA A 1 23 ? 26.169 32.630 -12.768 1.00 42.33 23 ALA A O 3
ATOM 2776 N N . ALA A 1 24 ? 24.796 34.261 -13.486 1.00 40.40 24 ALA A N 3
ATOM 2777 C CA . ALA A 1 24 ? 23.928 33.355 -14.227 1.00 52.01 24 ALA A CA 3
ATOM 2778 C C . ALA A 1 24 ? 24.700 32.627 -15.322 1.00 25.14 24 ALA A C 3
ATOM 2779 O O . ALA A 1 24 ? 25.373 33.252 -16.142 1.00 0.14 24 ALA A O 3
ATOM 2786 N N . VAL A 1 25 ? 24.601 31.301 -15.328 1.00 54.45 25 VAL A N 3
ATOM 2787 C CA . VAL A 1 25 ? 25.290 30.488 -16.323 1.00 20.12 25 VAL A CA 3
ATOM 2788 C C . VAL A 1 25 ? 24.589 30.561 -17.675 1.00 33.35 25 VAL A C 3
ATOM 2789 O O . VAL A 1 25 ? 23.613 31.291 -17.839 1.00 55.51 25 VAL A O 3
ATOM 2802 N N . GLU A 1 26 ? 25.093 29.798 -18.639 1.00 24.41 26 GLU A N 3
ATOM 2803 C CA . GLU A 1 26 ? 24.515 29.776 -19.977 1.00 54.41 26 GLU A CA 3
ATOM 2804 C C . GLU A 1 26 ? 23.109 29.182 -19.953 1.00 25.32 26 GLU A C 3
ATOM 2805 O O . GLU A 1 26 ? 22.699 28.569 -18.967 1.00 33.50 26 GLU A O 3
ATOM 2817 N N . THR A 1 27 ? 22.375 29.368 -21.046 1.00 23.15 27 THR A N 3
ATOM 2818 C CA . THR A 1 27 ? 21.016 28.852 -21.150 1.00 42.41 27 THR A CA 3
ATOM 2819 C C . THR A 1 27 ? 20.985 27.341 -20.954 1.00 72.03 27 THR A C 3
ATOM 2820 O O . THR A 1 27 ? 21.348 26.582 -21.853 1.00 33.53 27 THR A O 3
ATOM 2831 N N . ARG A 1 28 ? 20.548 26.911 -19.775 1.00 64.30 28 ARG A N 3
ATOM 2832 C CA . ARG A 1 28 ? 20.470 25.489 -19.462 1.00 3.04 28 ARG A CA 3
ATOM 2833 C C . ARG A 1 28 ? 19.711 24.734 -20.549 1.00 20.35 28 ARG A C 3
ATOM 2834 O O . ARG A 1 28 ? 18.970 25.329 -21.331 1.00 33.23 28 ARG A O 3
ATOM 2855 N N . VAL A 1 29 ? 19.902 23.419 -20.592 1.00 33.24 29 VAL A N 3
ATOM 2856 C CA . VAL A 1 29 ? 19.235 22.582 -21.582 1.00 31.43 29 VAL A CA 3
ATOM 2857 C C . VAL A 1 29 ? 18.777 21.263 -20.968 1.00 10.41 29 VAL A C 3
ATOM 2858 O O . VAL A 1 29 ? 19.410 20.784 -20.028 1.00 41.25 29 VAL A O 3
ATOM 2871 N N . CYS A 1 30 ? 17.699 20.711 -21.506 1.00 2.53 30 CYS A N 3
ATOM 2872 C CA . CYS A 1 30 ? 17.172 19.454 -21.003 1.00 11.44 30 CYS A CA 3
ATOM 2873 C C . CYS A 1 30 ? 18.298 18.419 -21.023 1.00 73.32 30 CYS A C 3
ATOM 2874 O O . CYS A 1 30 ? 19.076 18.322 -21.971 1.00 23.50 30 CYS A O 3
ATOM 2881 N N . GLU A 1 31 ? 18.366 17.641 -19.947 1.00 13.31 31 GLU A N 3
ATOM 2882 C CA . GLU A 1 31 ? 19.384 16.606 -19.816 1.00 45.31 31 GLU A CA 3
ATOM 2883 C C . GLU A 1 31 ? 19.410 15.709 -21.050 1.00 41.13 31 GLU A C 3
ATOM 2884 O O . GLU A 1 31 ? 20.476 15.306 -21.518 1.00 33.13 31 GLU A O 3
ATOM 2896 N N . THR A 1 32 ? 18.228 15.399 -21.574 1.00 41.21 32 THR A N 3
ATOM 2897 C CA . THR A 1 32 ? 18.113 14.549 -22.752 1.00 64.21 32 THR A CA 3
ATOM 2898 C C . THR A 1 32 ? 18.948 15.092 -23.906 1.00 2.40 32 THR A C 3
ATOM 2899 O O . THR A 1 32 ? 19.274 16.279 -23.944 1.00 12.11 32 THR A O 3
ATOM 2910 N N . ASP A 1 33 ? 19.291 14.218 -24.845 1.00 71.13 33 ASP A N 3
ATOM 2911 C CA . ASP A 1 33 ? 20.087 14.611 -26.002 1.00 51.13 33 ASP A CA 3
ATOM 2912 C C . ASP A 1 33 ? 19.236 15.372 -27.014 1.00 10.51 33 ASP A C 3
ATOM 2913 O O . ASP A 1 33 ? 19.404 16.577 -27.200 1.00 32.12 33 ASP A O 3
ATOM 2922 N N . GLY A 1 34 ? 18.322 14.660 -27.666 1.00 42.34 34 GLY A N 3
ATOM 2923 C CA . GLY A 1 34 ? 17.460 15.285 -28.652 1.00 54.10 34 GLY A CA 3
ATOM 2924 C C . GLY A 1 34 ? 16.757 16.515 -28.111 1.00 64.05 34 GLY A C 3
ATOM 2925 O O . GLY A 1 34 ? 16.513 17.473 -28.846 1.00 74.50 34 GLY A O 3
ATOM 2929 N N . CYS A 1 35 ? 16.431 16.490 -26.824 1.00 33.23 35 CYS A N 3
ATOM 2930 C CA . CYS A 1 35 ? 15.750 17.610 -26.185 1.00 23.32 35 CYS A CA 3
ATOM 2931 C C . CYS A 1 35 ? 16.741 18.710 -25.818 1.00 4.43 35 CYS A C 3
ATOM 2932 O O . CYS A 1 35 ? 17.503 18.580 -24.860 1.00 25.21 35 CYS A O 3
ATOM 2939 N N . SER A 1 36 ? 16.724 19.795 -26.586 1.00 64.34 36 SER A N 3
ATOM 2940 C CA . SER A 1 36 ? 17.624 20.917 -26.345 1.00 15.12 36 SER A CA 3
ATOM 2941 C C . SER A 1 36 ? 16.845 22.151 -25.899 1.00 33.25 36 SER A C 3
ATOM 2942 O O . SER A 1 36 ? 17.175 23.276 -26.273 1.00 72.11 36 SER A O 3
ATOM 2950 N N . SER A 1 37 ? 15.809 21.930 -25.096 1.00 13.35 37 SER A N 3
ATOM 2951 C CA . SER A 1 37 ? 14.979 23.023 -24.600 1.00 63.43 37 SER A CA 3
ATOM 2952 C C . SER A 1 37 ? 15.442 23.472 -23.218 1.00 11.32 37 SER A C 3
ATOM 2953 O O . SER A 1 37 ? 16.164 22.752 -22.529 1.00 51.22 37 SER A O 3
ATOM 2961 N N . GLU A 1 38 ? 15.020 24.668 -22.819 1.00 50.45 38 GLU A N 3
ATOM 2962 C CA . GLU A 1 38 ? 15.392 25.215 -21.520 1.00 34.13 38 GLU A CA 3
ATOM 2963 C C . GLU A 1 38 ? 15.017 24.251 -20.397 1.00 44.31 38 GLU A C 3
ATOM 2964 O O . GLU A 1 38 ? 13.996 23.569 -20.465 1.00 54.04 38 GLU A O 3
ATOM 2976 N N . ALA A 1 39 ? 15.853 24.201 -19.365 1.00 43.31 39 ALA A N 3
ATOM 2977 C CA . ALA A 1 39 ? 15.610 23.323 -18.227 1.00 44.23 39 ALA A CA 3
ATOM 2978 C C . ALA A 1 39 ? 15.257 24.126 -16.980 1.00 11.01 39 ALA A C 3
ATOM 2979 O O . ALA A 1 39 ? 15.983 25.042 -16.592 1.00 34.23 39 ALA A O 3
ATOM 2986 N N . LYS A 1 40 ? 14.137 23.778 -16.355 1.00 60.45 40 LYS A N 3
ATOM 2987 C CA . LYS A 1 40 ? 13.686 24.465 -15.151 1.00 64.11 40 LYS A CA 3
ATOM 2988 C C . LYS A 1 40 ? 13.607 23.501 -13.972 1.00 34.40 40 LYS A C 3
ATOM 2989 O O . LYS A 1 40 ? 13.814 23.891 -12.822 1.00 42.13 40 LYS A O 3
ATOM 3008 N N . LEU A 1 41 ? 13.306 22.240 -14.264 1.00 23.10 41 LEU A N 3
ATOM 3009 C CA . LEU A 1 41 ? 13.201 21.219 -13.227 1.00 71.25 41 LEU A CA 3
ATOM 3010 C C . LEU A 1 41 ? 14.527 20.488 -13.046 1.00 64.01 41 LEU A C 3
ATOM 3011 O O . LEU A 1 41 ? 15.473 20.703 -13.804 1.00 22.33 41 LEU A O 3
ATOM 3027 N N . GLN A 1 42 ? 14.588 19.623 -12.039 1.00 33.02 42 GLN A N 3
ATOM 3028 C CA . GLN A 1 42 ? 15.798 18.859 -11.760 1.00 1.43 42 GLN A CA 3
ATOM 3029 C C . GLN A 1 42 ? 15.457 17.437 -11.329 1.00 60.42 42 GLN A C 3
ATOM 3030 O O . GLN A 1 42 ? 14.285 17.142 -11.100 1.00 21.24 42 GLN A O 3
ATOM 3044 N N . CYS A 1 43 ? 16.476 16.595 -11.230 1.00 53.24 43 CYS A N 3
ATOM 3045 C CA . CYS A 1 43 ? 16.269 15.214 -10.829 1.00 4.11 43 CYS A CA 3
ATOM 3046 C C . CYS A 1 43 ? 16.499 15.113 -9.320 1.00 2.23 43 CYS A C 3
ATOM 3047 O O . CYS A 1 43 ? 17.541 15.484 -8.777 1.00 75.24 43 CYS A O 3
ATOM 3054 N N . PRO A 1 44 ? 15.479 14.589 -8.625 1.00 32.23 44 PRO A N 3
ATOM 3055 C CA . PRO A 1 44 ? 15.519 14.414 -7.170 1.00 20.12 44 PRO A CA 3
ATOM 3056 C C . PRO A 1 44 ? 16.497 13.325 -6.744 1.00 24.43 44 PRO A C 3
ATOM 3057 O O . PRO A 1 44 ? 17.345 13.541 -5.876 1.00 73.44 44 PRO A O 3
ATOM 3068 N N . THR A 1 45 ? 16.376 12.152 -7.359 1.00 52.51 45 THR A N 3
ATOM 3069 C CA . THR A 1 45 ? 17.249 11.029 -7.043 1.00 52.10 45 THR A CA 3
ATOM 3070 C C . THR A 1 45 ? 18.710 11.379 -7.300 1.00 1.25 45 THR A C 3
ATOM 3071 O O . THR A 1 45 ? 19.614 10.796 -6.700 1.00 34.31 45 THR A O 3
ATOM 3082 N N . CYS A 1 46 ? 18.936 12.336 -8.194 1.00 23.14 46 CYS A N 3
ATOM 3083 C CA . CYS A 1 46 ? 20.288 12.765 -8.530 1.00 25.21 46 CYS A CA 3
ATOM 3084 C C . CYS A 1 46 ? 20.919 13.535 -7.373 1.00 35.33 46 CYS A C 3
ATOM 3085 O O . CYS A 1 46 ? 22.084 13.325 -7.036 1.00 62.11 46 CYS A O 3
ATOM 3092 N N . ILE A 1 47 ? 20.140 14.426 -6.769 1.00 34.55 47 ILE A N 3
ATOM 3093 C CA . ILE A 1 47 ? 20.620 15.225 -5.649 1.00 5.32 47 ILE A CA 3
ATOM 3094 C C . ILE A 1 47 ? 21.126 14.338 -4.516 1.00 74.23 47 ILE A C 3
ATOM 3095 O O . ILE A 1 47 ? 22.091 14.676 -3.831 1.00 62.51 47 ILE A O 3
ATOM 3111 N N . LYS A 1 48 ? 20.467 13.199 -4.326 1.00 4.54 48 LYS A N 3
ATOM 3112 C CA . LYS A 1 48 ? 20.850 12.260 -3.278 1.00 63.14 48 LYS A CA 3
ATOM 3113 C C . LYS A 1 48 ? 22.070 11.445 -3.698 1.00 12.23 48 LYS A C 3
ATOM 3114 O O . LYS A 1 48 ? 23.052 11.354 -2.960 1.00 34.54 48 LYS A O 3
ATOM 3133 N N . LEU A 1 49 ? 22.002 10.856 -4.887 1.00 12.45 49 LEU A N 3
ATOM 3134 C CA . LEU A 1 49 ? 23.102 10.050 -5.405 1.00 55.31 49 LEU A CA 3
ATOM 3135 C C . LEU A 1 49 ? 24.399 10.851 -5.430 1.00 3.30 49 LEU A C 3
ATOM 3136 O O . LEU A 1 49 ? 25.442 10.377 -4.981 1.00 0.52 49 LEU A O 3
ATOM 3152 N N . GLY A 1 50 ? 24.327 12.070 -5.957 1.00 13.12 50 GLY A N 3
ATOM 3153 C CA . GLY A 1 50 ? 25.502 12.918 -6.028 1.00 50.54 50 GLY A CA 3
ATOM 3154 C C . GLY A 1 50 ? 25.940 13.183 -7.455 1.00 61.23 50 GLY A C 3
ATOM 3155 O O . GLY A 1 50 ? 27.131 13.138 -7.764 1.00 63.21 50 GLY A O 3
ATOM 3159 N N . ILE A 1 51 ? 24.976 13.458 -8.327 1.00 71.53 51 ILE A N 3
ATOM 3160 C CA . ILE A 1 51 ? 25.269 13.729 -9.729 1.00 41.20 51 ILE A CA 3
ATOM 3161 C C . ILE A 1 51 ? 25.057 15.203 -10.059 1.00 63.23 51 ILE A C 3
ATOM 3162 O O . ILE A 1 51 ? 24.143 15.840 -9.537 1.00 42.21 51 ILE A O 3
ATOM 3178 N N . GLN A 1 52 ? 25.907 15.736 -10.931 1.00 3.43 52 GLN A N 3
ATOM 3179 C CA . GLN A 1 52 ? 25.812 17.135 -11.332 1.00 10.04 52 GLN A CA 3
ATOM 3180 C C . GLN A 1 52 ? 24.715 17.329 -12.373 1.00 13.42 52 GLN A C 3
ATOM 3181 O O . GLN A 1 52 ? 24.179 16.362 -12.913 1.00 11.35 52 GLN A O 3
ATOM 3195 N N . GLY A 1 53 ? 24.384 18.587 -12.650 1.00 45.20 53 GLY A N 3
ATOM 3196 C CA . GLY A 1 53 ? 23.352 18.885 -13.625 1.00 41.43 53 GLY A CA 3
ATOM 3197 C C . GLY A 1 53 ? 22.027 18.233 -13.285 1.00 20.21 53 GLY A C 3
ATOM 3198 O O . GLY A 1 53 ? 21.421 18.541 -12.259 1.00 20.02 53 GLY A O 3
ATOM 3202 N N . SER A 1 54 ? 21.575 17.329 -14.149 1.00 12.42 54 SER A N 3
ATOM 3203 C CA . SER A 1 54 ? 20.310 16.635 -13.937 1.00 51.51 54 SER A CA 3
ATOM 3204 C C . SER A 1 54 ? 19.142 17.617 -13.958 1.00 32.21 54 SER A C 3
ATOM 3205 O O . SER A 1 54 ? 18.343 17.668 -13.023 1.00 34.23 54 SER A O 3
ATOM 3213 N N . TYR A 1 55 ? 19.050 18.394 -15.031 1.00 51.30 55 TYR A N 3
ATOM 3214 C CA . TYR A 1 55 ? 17.982 19.376 -15.174 1.00 53.40 55 TYR A CA 3
ATOM 3215 C C . TYR A 1 55 ? 17.034 18.989 -16.305 1.00 15.23 55 TYR A C 3
ATOM 3216 O O . TYR A 1 55 ? 17.467 18.567 -17.377 1.00 52.52 55 TYR A O 3
ATOM 3234 N N . PHE A 1 56 ? 15.736 19.136 -16.057 1.00 3.53 56 PHE A N 3
ATOM 3235 C CA . PHE A 1 56 ? 14.725 18.802 -17.053 1.00 12.54 56 PHE A CA 3
ATOM 3236 C C . PHE A 1 56 ? 13.958 20.048 -17.487 1.00 74.34 56 PHE A C 3
ATOM 3237 O O . PHE A 1 56 ? 14.015 21.087 -16.830 1.00 14.31 56 PHE A O 3
ATOM 3254 N N . CYS A 1 57 ? 13.240 19.935 -18.600 1.00 64.14 57 CYS A N 3
ATOM 3255 C CA . CYS A 1 57 ? 12.462 21.050 -19.125 1.00 40.15 57 CYS A CA 3
ATOM 3256 C C . CYS A 1 57 ? 11.007 20.959 -18.674 1.00 24.35 57 CYS A C 3
ATOM 3257 O O . CYS A 1 57 ? 10.329 21.975 -18.519 1.00 64.53 57 CYS A O 3
ATOM 3264 N N . SER A 1 58 ? 10.535 19.734 -18.463 1.00 12.43 58 SER A N 3
ATOM 3265 C CA . SER A 1 58 ? 9.160 19.509 -18.032 1.00 10.31 58 SER A CA 3
ATOM 3266 C C . SER A 1 58 ? 8.972 18.077 -17.541 1.00 60.02 58 SER A C 3
ATOM 3267 O O . SER A 1 58 ? 9.750 17.186 -17.882 1.00 41.50 58 SER A O 3
ATOM 3275 N N . GLN A 1 59 ? 7.934 17.864 -16.739 1.00 52.42 59 GLN A N 3
ATOM 3276 C CA . GLN A 1 59 ? 7.644 16.541 -16.201 1.00 35.23 59 GLN A CA 3
ATOM 3277 C C . GLN A 1 59 ? 7.280 15.567 -17.317 1.00 30.25 59 GLN A C 3
ATOM 3278 O O . GLN A 1 59 ? 7.805 14.456 -17.378 1.00 34.52 59 GLN A O 3
ATOM 3292 N N . GLU A 1 60 ? 6.378 15.992 -18.196 1.00 45.12 60 GLU A N 3
ATOM 3293 C CA . GLU A 1 60 ? 5.945 15.156 -19.309 1.00 75.31 60 GLU A CA 3
ATOM 3294 C C . GLU A 1 60 ? 7.144 14.585 -20.061 1.00 33.25 60 GLU A C 3
ATOM 3295 O O . GLU A 1 60 ? 7.173 13.401 -20.398 1.00 60.02 60 GLU A O 3
ATOM 3307 N N . CYS A 1 61 ? 8.131 15.435 -20.320 1.00 4.02 61 CYS A N 3
ATOM 3308 C CA . CYS A 1 61 ? 9.333 15.018 -21.032 1.00 22.21 61 CYS A CA 3
ATOM 3309 C C . CYS A 1 61 ? 10.235 14.178 -20.132 1.00 34.42 61 CYS A C 3
ATOM 3310 O O . CYS A 1 61 ? 10.896 13.246 -20.592 1.00 54.41 61 CYS A O 3
ATOM 3317 N N . PHE A 1 62 ? 10.256 14.513 -18.846 1.00 51.22 62 PHE A N 3
ATOM 3318 C CA . PHE A 1 62 ? 11.076 13.791 -17.881 1.00 22.30 62 PHE A CA 3
ATOM 3319 C C . PHE A 1 62 ? 10.710 12.310 -17.857 1.00 24.41 62 PHE A C 3
ATOM 3320 O O . PHE A 1 62 ? 11.584 11.443 -17.816 1.00 32.35 62 PHE A O 3
ATOM 3337 N N . LYS A 1 63 ? 9.412 12.026 -17.882 1.00 44.55 63 LYS A N 3
ATOM 3338 C CA . LYS A 1 63 ? 8.928 10.651 -17.864 1.00 42.34 63 LYS A CA 3
ATOM 3339 C C . LYS A 1 63 ? 9.526 9.849 -19.016 1.00 21.25 63 LYS A C 3
ATOM 3340 O O . LYS A 1 63 ? 9.890 8.685 -18.851 1.00 15.02 63 LYS A O 3
ATOM 3359 N N . GLY A 1 64 ? 9.626 10.480 -20.182 1.00 24.43 64 GLY A N 3
ATOM 3360 C CA . GLY A 1 64 ? 10.182 9.809 -21.342 1.00 62.05 64 GLY A CA 3
ATOM 3361 C C . GLY A 1 64 ? 11.684 9.628 -21.243 1.00 71.35 64 GLY A C 3
ATOM 3362 O O . GLY A 1 64 ? 12.182 8.502 -21.247 1.00 74.13 64 GLY A O 3
ATOM 3366 N N . SER A 1 65 ? 12.408 10.739 -21.156 1.00 61.21 65 SER A N 3
ATOM 3367 C CA . SER A 1 65 ? 13.863 10.698 -21.061 1.00 73.34 65 SER A CA 3
ATOM 3368 C C . SER A 1 65 ? 14.307 9.807 -19.905 1.00 52.10 65 SER A C 3
ATOM 3369 O O . SER A 1 65 ? 15.382 9.209 -19.946 1.00 33.42 65 SER A O 3
ATOM 3377 N N . TRP A 1 66 ? 13.472 9.725 -18.876 1.00 12.34 66 TRP A N 3
ATOM 3378 C CA . TRP A 1 66 ? 13.778 8.908 -17.707 1.00 14.01 66 TRP A CA 3
ATOM 3379 C C . TRP A 1 66 ? 14.202 7.503 -18.121 1.00 10.32 66 TRP A C 3
ATOM 3380 O O . TRP A 1 66 ? 15.055 6.889 -17.481 1.00 40.10 66 TRP A O 3
ATOM 3401 N N . ALA A 1 67 ? 13.601 7.001 -19.195 1.00 24.45 67 ALA A N 3
ATOM 3402 C CA . ALA A 1 67 ? 13.920 5.669 -19.695 1.00 34.15 67 ALA A CA 3
ATOM 3403 C C . ALA A 1 67 ? 15.425 5.490 -19.861 1.00 12.13 67 ALA A C 3
ATOM 3404 O O . ALA A 1 67 ? 15.957 4.397 -19.664 1.00 32.04 67 ALA A O 3
ATOM 3411 N N . THR A 1 68 ? 16.108 6.571 -20.226 1.00 31.34 68 THR A N 3
ATOM 3412 C CA . THR A 1 68 ? 17.552 6.533 -20.420 1.00 73.44 68 THR A CA 3
ATOM 3413 C C . THR A 1 68 ? 18.282 7.181 -19.250 1.00 33.24 68 THR A C 3
ATOM 3414 O O . THR A 1 68 ? 19.309 6.680 -18.791 1.00 61.33 68 THR A O 3
ATOM 3425 N N . HIS A 1 69 ? 17.745 8.298 -18.768 1.00 72.45 69 HIS A N 3
ATOM 3426 C CA . HIS A 1 69 ? 18.345 9.014 -17.649 1.00 24.02 69 HIS A CA 3
ATOM 3427 C C . HIS A 1 69 ? 18.617 8.069 -16.482 1.00 54.10 69 HIS A C 3
ATOM 3428 O O . HIS A 1 69 ? 19.688 8.105 -15.876 1.00 71.11 69 HIS A O 3
ATOM 3442 N N . LYS A 1 70 ? 17.639 7.225 -16.171 1.00 60.43 70 LYS A N 3
ATOM 3443 C CA . LYS A 1 70 ? 17.771 6.269 -15.078 1.00 2.33 70 LYS A CA 3
ATOM 3444 C C . LYS A 1 70 ? 19.058 5.461 -15.214 1.00 14.02 70 LYS A C 3
ATOM 3445 O O . LYS A 1 70 ? 19.682 5.095 -14.217 1.00 14.43 70 LYS A O 3
ATOM 3464 N N . LEU A 1 71 ? 19.450 5.186 -16.453 1.00 11.41 71 LEU A N 3
ATOM 3465 C CA . LEU A 1 71 ? 20.664 4.422 -16.720 1.00 12.45 71 LEU A CA 3
ATOM 3466 C C . LEU A 1 71 ? 21.895 5.158 -16.201 1.00 42.31 71 LEU A C 3
ATOM 3467 O O . LEU A 1 71 ? 22.849 4.538 -15.728 1.00 15.55 71 LEU A O 3
ATOM 3483 N N . LEU A 1 72 ? 21.868 6.483 -16.292 1.00 12.32 72 LEU A N 3
ATOM 3484 C CA . LEU A 1 72 ? 22.981 7.305 -15.830 1.00 22.03 72 LEU A CA 3
ATOM 3485 C C . LEU A 1 72 ? 23.243 7.081 -14.344 1.00 2.11 72 LEU A C 3
ATOM 3486 O O . LEU A 1 72 ? 24.393 7.053 -13.903 1.00 14.03 72 LEU A O 3
ATOM 3502 N N . HIS A 1 73 ? 22.170 6.920 -13.577 1.00 32.05 73 HIS A N 3
ATOM 3503 C CA . HIS A 1 73 ? 22.284 6.695 -12.140 1.00 12.32 73 HIS A CA 3
ATOM 3504 C C . HIS A 1 73 ? 23.245 5.548 -11.844 1.00 3.30 73 HIS A C 3
ATOM 3505 O O . HIS A 1 73 ? 24.015 5.601 -10.885 1.00 2.14 73 HIS A O 3
ATOM 3519 N N . LYS A 1 74 ? 23.195 4.512 -12.674 1.00 21.44 74 LYS A N 3
ATOM 3520 C CA . LYS A 1 74 ? 24.061 3.351 -12.502 1.00 43.33 74 LYS A CA 3
ATOM 3521 C C . LYS A 1 74 ? 25.465 3.639 -13.024 1.00 65.32 74 LYS A C 3
ATOM 3522 O O . LYS A 1 74 ? 25.896 3.067 -14.026 1.00 51.11 74 LYS A O 3
ATOM 3541 N N . LYS A 1 75 ? 26.176 4.527 -12.338 1.00 44.10 75 LYS A N 3
ATOM 3542 C CA . LYS A 1 75 ? 27.533 4.889 -12.730 1.00 24.11 75 LYS A CA 3
ATOM 3543 C C . LYS A 1 75 ? 28.473 3.694 -12.602 1.00 43.43 75 LYS A C 3
ATOM 3544 O O . LYS A 1 75 ? 28.065 2.614 -12.179 1.00 74.51 75 LYS A O 3
ATOM 3563 N N . ALA A 1 76 ? 29.734 3.897 -12.970 1.00 3.42 76 ALA A N 3
ATOM 3564 C CA . ALA A 1 76 ? 30.732 2.838 -12.893 1.00 5.12 76 ALA A CA 3
ATOM 3565 C C . ALA A 1 76 ? 31.086 2.521 -11.444 1.00 32.13 76 ALA A C 3
ATOM 3566 O O . ALA A 1 76 ? 32.076 3.023 -10.911 1.00 33.33 76 ALA A O 3
ATOM 3573 N N . LYS A 1 77 ? 30.270 1.685 -10.810 1.00 11.30 77 LYS A N 3
ATOM 3574 C CA . LYS A 1 77 ? 30.496 1.300 -9.422 1.00 33.00 77 LYS A CA 3
ATOM 3575 C C . LYS A 1 77 ? 31.670 0.333 -9.310 1.00 72.30 77 LYS A C 3
ATOM 3576 O O . LYS A 1 77 ? 31.711 -0.690 -9.995 1.00 3.25 77 LYS A O 3
ATOM 3595 N N . ASP A 1 78 ? 32.621 0.662 -8.443 1.00 34.54 78 ASP A N 3
ATOM 3596 C CA . ASP A 1 78 ? 33.794 -0.180 -8.239 1.00 43.22 78 ASP A CA 3
ATOM 3597 C C . ASP A 1 78 ? 34.031 -0.432 -6.753 1.00 70.34 78 ASP A C 3
ATOM 3598 O O . ASP A 1 78 ? 34.981 0.088 -6.170 1.00 11.41 78 ASP A O 3
ATOM 3607 N N . GLU A 1 79 ? 33.160 -1.234 -6.148 1.00 52.43 79 GLU A N 3
ATOM 3608 C CA . GLU A 1 79 ? 33.274 -1.553 -4.730 1.00 51.21 79 GLU A CA 3
ATOM 3609 C C . GLU A 1 79 ? 33.305 -3.063 -4.513 1.00 73.00 79 GLU A C 3
ATOM 3610 O O . GLU A 1 79 ? 32.571 -3.810 -5.161 1.00 23.21 79 GLU A O 3
ATOM 3622 N N . LYS A 1 80 ? 34.159 -3.506 -3.597 1.00 43.21 80 LYS A N 3
ATOM 3623 C CA . LYS A 1 80 ? 34.287 -4.926 -3.292 1.00 42.13 80 LYS A CA 3
ATOM 3624 C C . LYS A 1 80 ? 33.147 -5.394 -2.394 1.00 72.52 80 LYS A C 3
ATOM 3625 O O . LYS A 1 80 ? 32.331 -6.226 -2.793 1.00 22.20 80 LYS A O 3
ATOM 3646 N N . ALA A 1 1 ? -1.745 -1.004 -8.162 1.00 52.35 1 ALA A N 4
ATOM 3647 C CA . ALA A 1 1 ? -1.182 -1.688 -7.005 1.00 12.41 1 ALA A CA 4
ATOM 3648 C C . ALA A 1 1 ? 0.053 -2.495 -7.391 1.00 54.21 1 ALA A C 4
ATOM 3649 O O . ALA A 1 1 ? 0.282 -3.583 -6.866 1.00 23.45 1 ALA A O 4
ATOM 3656 N N . GLU A 1 2 ? 0.843 -1.954 -8.313 1.00 2.12 2 GLU A N 4
ATOM 3657 C CA . GLU A 1 2 ? 2.054 -2.626 -8.770 1.00 32.23 2 GLU A CA 4
ATOM 3658 C C . GLU A 1 2 ? 3.002 -2.890 -7.604 1.00 24.31 2 GLU A C 4
ATOM 3659 O O . GLU A 1 2 ? 3.643 -1.973 -7.092 1.00 41.23 2 GLU A O 4
ATOM 3671 N N . GLU A 1 3 ? 3.085 -4.151 -7.190 1.00 3.22 3 GLU A N 4
ATOM 3672 C CA . GLU A 1 3 ? 3.954 -4.535 -6.084 1.00 22.23 3 GLU A CA 4
ATOM 3673 C C . GLU A 1 3 ? 5.409 -4.188 -6.388 1.00 54.31 3 GLU A C 4
ATOM 3674 O O . GLU A 1 3 ? 6.140 -3.719 -5.517 1.00 25.51 3 GLU A O 4
ATOM 3686 N N . GLU A 1 4 ? 5.819 -4.421 -7.631 1.00 21.52 4 GLU A N 4
ATOM 3687 C CA . GLU A 1 4 ? 7.186 -4.135 -8.050 1.00 1.54 4 GLU A CA 4
ATOM 3688 C C . GLU A 1 4 ? 7.519 -2.659 -7.848 1.00 14.04 4 GLU A C 4
ATOM 3689 O O . GLU A 1 4 ? 6.826 -1.780 -8.360 1.00 13.51 4 GLU A O 4
ATOM 3701 N N . TYR A 1 5 ? 8.583 -2.396 -7.097 1.00 52.05 5 TYR A N 4
ATOM 3702 C CA . TYR A 1 5 ? 9.006 -1.028 -6.825 1.00 2.34 5 TYR A CA 4
ATOM 3703 C C . TYR A 1 5 ? 10.494 -0.850 -7.113 1.00 32.00 5 TYR A C 4
ATOM 3704 O O . TYR A 1 5 ? 11.275 -0.519 -6.222 1.00 20.03 5 TYR A O 4
ATOM 3722 N N . ALA A 1 6 ? 10.878 -1.072 -8.366 1.00 35.22 6 ALA A N 4
ATOM 3723 C CA . ALA A 1 6 ? 12.270 -0.934 -8.774 1.00 70.41 6 ALA A CA 4
ATOM 3724 C C . ALA A 1 6 ? 12.601 0.515 -9.115 1.00 63.50 6 ALA A C 4
ATOM 3725 O O . ALA A 1 6 ? 13.282 1.200 -8.353 1.00 44.14 6 ALA A O 4
ATOM 3732 N N . GLU A 1 7 ? 12.116 0.973 -10.264 1.00 54.33 7 GLU A N 4
ATOM 3733 C CA . GLU A 1 7 ? 12.363 2.341 -10.706 1.00 34.14 7 GLU A CA 4
ATOM 3734 C C . GLU A 1 7 ? 11.054 3.113 -10.842 1.00 14.41 7 GLU A C 4
ATOM 3735 O O . GLU A 1 7 ? 10.144 2.693 -11.557 1.00 51.00 7 GLU A O 4
ATOM 3747 N N . ASP A 1 8 ? 10.966 4.244 -10.151 1.00 4.45 8 ASP A N 4
ATOM 3748 C CA . ASP A 1 8 ? 9.770 5.077 -10.194 1.00 33.31 8 ASP A CA 4
ATOM 3749 C C . ASP A 1 8 ? 10.107 6.489 -10.661 1.00 51.20 8 ASP A C 4
ATOM 3750 O O . ASP A 1 8 ? 11.183 7.011 -10.366 1.00 71.10 8 ASP A O 4
ATOM 3759 N N . CYS A 1 9 ? 9.182 7.102 -11.391 1.00 72.24 9 CYS A N 4
ATOM 3760 C CA . CYS A 1 9 ? 9.382 8.454 -11.901 1.00 73.33 9 CYS A CA 4
ATOM 3761 C C . CYS A 1 9 ? 8.422 9.434 -11.234 1.00 61.34 9 CYS A C 4
ATOM 3762 O O . CYS A 1 9 ? 7.423 9.856 -11.817 1.00 42.30 9 CYS A O 4
ATOM 3770 N N . PRO A 1 10 ? 8.729 9.804 -9.982 1.00 63.33 10 PRO A N 4
ATOM 3771 C CA . PRO A 1 10 ? 7.906 10.737 -9.208 1.00 51.31 10 PRO A CA 4
ATOM 3772 C C . PRO A 1 10 ? 7.977 12.161 -9.751 1.00 25.52 10 PRO A C 4
ATOM 3773 O O . PRO A 1 10 ? 8.536 12.399 -10.821 1.00 24.42 10 PRO A O 4
ATOM 3784 N N . GLU A 1 11 ? 7.408 13.103 -9.005 1.00 62.43 11 GLU A N 4
ATOM 3785 C CA . GLU A 1 11 ? 7.408 14.503 -9.413 1.00 61.54 11 GLU A CA 4
ATOM 3786 C C . GLU A 1 11 ? 8.775 15.139 -9.176 1.00 72.52 11 GLU A C 4
ATOM 3787 O O . GLU A 1 11 ? 9.214 15.287 -8.035 1.00 34.11 11 GLU A O 4
ATOM 3799 N N . LEU A 1 12 ? 9.443 15.512 -10.262 1.00 22.12 12 LEU A N 4
ATOM 3800 C CA . LEU A 1 12 ? 10.761 16.132 -10.174 1.00 32.25 12 LEU A CA 4
ATOM 3801 C C . LEU A 1 12 ? 10.737 17.330 -9.230 1.00 54.44 12 LEU A C 4
ATOM 3802 O O . LEU A 1 12 ? 9.674 17.758 -8.780 1.00 54.34 12 LEU A O 4
ATOM 3818 N N . VAL A 1 13 ? 11.916 17.870 -8.937 1.00 34.34 13 VAL A N 4
ATOM 3819 C CA . VAL A 1 13 ? 12.030 19.021 -8.050 1.00 12.41 13 VAL A CA 4
ATOM 3820 C C . VAL A 1 13 ? 12.890 20.113 -8.675 1.00 44.33 13 VAL A C 4
ATOM 3821 O O . VAL A 1 13 ? 13.781 19.850 -9.484 1.00 31.24 13 VAL A O 4
ATOM 3834 N N . PRO A 1 14 ? 12.621 21.371 -8.294 1.00 33.55 14 PRO A N 4
ATOM 3835 C CA . PRO A 1 14 ? 13.360 22.529 -8.804 1.00 23.30 14 PRO A CA 4
ATOM 3836 C C . PRO A 1 14 ? 14.794 22.575 -8.287 1.00 30.04 14 PRO A C 4
ATOM 3837 O O . PRO A 1 14 ? 15.069 22.173 -7.155 1.00 54.15 14 PRO A O 4
ATOM 3848 N N . ILE A 1 15 ? 15.703 23.067 -9.121 1.00 5.43 15 ILE A N 4
ATOM 3849 C CA . ILE A 1 15 ? 17.108 23.167 -8.746 1.00 5.32 15 ILE A CA 4
ATOM 3850 C C . ILE A 1 15 ? 17.326 24.272 -7.718 1.00 11.14 15 ILE A C 4
ATOM 3851 O O . ILE A 1 15 ? 16.723 25.341 -7.805 1.00 3.42 15 ILE A O 4
ATOM 3867 N N . GLU A 1 16 ? 18.192 24.006 -6.745 1.00 65.11 16 GLU A N 4
ATOM 3868 C CA . GLU A 1 16 ? 18.490 24.979 -5.701 1.00 20.14 16 GLU A CA 4
ATOM 3869 C C . GLU A 1 16 ? 19.474 26.032 -6.202 1.00 61.12 16 GLU A C 4
ATOM 3870 O O . GLU A 1 16 ? 19.962 25.956 -7.330 1.00 70.35 16 GLU A O 4
ATOM 3882 N N . THR A 1 17 ? 19.761 27.016 -5.356 1.00 25.13 17 THR A N 4
ATOM 3883 C CA . THR A 1 17 ? 20.685 28.085 -5.712 1.00 41.41 17 THR A CA 4
ATOM 3884 C C . THR A 1 17 ? 20.334 28.686 -7.069 1.00 31.14 17 THR A C 4
ATOM 3885 O O . THR A 1 17 ? 21.211 28.926 -7.899 1.00 13.22 17 THR A O 4
ATOM 3896 N N . LYS A 1 18 ? 19.046 28.927 -7.288 1.00 12.21 18 LYS A N 4
ATOM 3897 C CA . LYS A 1 18 ? 18.578 29.502 -8.543 1.00 75.04 18 LYS A CA 4
ATOM 3898 C C . LYS A 1 18 ? 18.429 31.016 -8.427 1.00 21.41 18 LYS A C 4
ATOM 3899 O O . LYS A 1 18 ? 17.425 31.585 -8.854 1.00 23.45 18 LYS A O 4
ATOM 3918 N N . ASN A 1 19 ? 19.436 31.662 -7.848 1.00 30.42 19 ASN A N 4
ATOM 3919 C CA . ASN A 1 19 ? 19.417 33.110 -7.676 1.00 62.25 19 ASN A CA 4
ATOM 3920 C C . ASN A 1 19 ? 19.661 33.818 -9.006 1.00 23.04 19 ASN A C 4
ATOM 3921 O O . ASN A 1 19 ? 20.399 33.322 -9.857 1.00 54.42 19 ASN A O 4
ATOM 3932 N N . GLN A 1 20 ? 19.037 34.979 -9.174 1.00 44.33 20 GLN A N 4
ATOM 3933 C CA . GLN A 1 20 ? 19.187 35.755 -10.400 1.00 1.43 20 GLN A CA 4
ATOM 3934 C C . GLN A 1 20 ? 20.312 36.776 -10.264 1.00 1.14 20 GLN A C 4
ATOM 3935 O O . GLN A 1 20 ? 21.124 36.943 -11.173 1.00 24.43 20 GLN A O 4
ATOM 3949 N N . GLU A 1 21 ? 20.352 37.457 -9.122 1.00 62.33 21 GLU A N 4
ATOM 3950 C CA . GLU A 1 21 ? 21.377 38.462 -8.869 1.00 4.21 21 GLU A CA 4
ATOM 3951 C C . GLU A 1 21 ? 22.606 37.834 -8.218 1.00 24.00 21 GLU A C 4
ATOM 3952 O O . GLU A 1 21 ? 22.948 38.150 -7.079 1.00 1.12 21 GLU A O 4
ATOM 3964 N N . MET A 1 22 ? 23.266 36.942 -8.950 1.00 53.11 22 MET A N 4
ATOM 3965 C CA . MET A 1 22 ? 24.457 36.270 -8.445 1.00 30.33 22 MET A CA 4
ATOM 3966 C C . MET A 1 22 ? 25.242 35.626 -9.583 1.00 44.41 22 MET A C 4
ATOM 3967 O O . MET A 1 22 ? 24.663 35.164 -10.565 1.00 61.04 22 MET A O 4
ATOM 3981 N N . ALA A 1 23 ? 26.564 35.601 -9.444 1.00 31.10 23 ALA A N 4
ATOM 3982 C CA . ALA A 1 23 ? 27.428 35.013 -10.460 1.00 72.10 23 ALA A CA 4
ATOM 3983 C C . ALA A 1 23 ? 27.205 33.508 -10.566 1.00 2.01 23 ALA A C 4
ATOM 3984 O O . ALA A 1 23 ? 27.547 32.755 -9.655 1.00 21.13 23 ALA A O 4
ATOM 3991 N N . ALA A 1 24 ? 26.630 33.077 -11.683 1.00 75.15 24 ALA A N 4
ATOM 3992 C CA . ALA A 1 24 ? 26.363 31.662 -11.908 1.00 74.34 24 ALA A CA 4
ATOM 3993 C C . ALA A 1 24 ? 25.803 31.424 -13.307 1.00 14.22 24 ALA A C 4
ATOM 3994 O O . ALA A 1 24 ? 24.977 32.196 -13.795 1.00 44.04 24 ALA A O 4
ATOM 4001 N N . VAL A 1 25 ? 26.257 30.352 -13.947 1.00 62.50 25 VAL A N 4
ATOM 4002 C CA . VAL A 1 25 ? 25.801 30.012 -15.290 1.00 2.24 25 VAL A CA 4
ATOM 4003 C C . VAL A 1 25 ? 24.279 29.981 -15.361 1.00 74.43 25 VAL A C 4
ATOM 4004 O O . VAL A 1 25 ? 23.622 29.354 -14.531 1.00 32.04 25 VAL A O 4
ATOM 4017 N N . GLU A 1 26 ? 23.724 30.661 -16.360 1.00 63.41 26 GLU A N 4
ATOM 4018 C CA . GLU A 1 26 ? 22.278 30.710 -16.540 1.00 1.15 26 GLU A CA 4
ATOM 4019 C C . GLU A 1 26 ? 21.881 30.172 -17.911 1.00 63.51 26 GLU A C 4
ATOM 4020 O O . GLU A 1 26 ? 20.970 30.692 -18.556 1.00 31.42 26 GLU A O 4
ATOM 4032 N N . THR A 1 27 ? 22.573 29.125 -18.352 1.00 52.23 27 THR A N 4
ATOM 4033 C CA . THR A 1 27 ? 22.295 28.516 -19.647 1.00 40.50 27 THR A CA 4
ATOM 4034 C C . THR A 1 27 ? 22.250 26.996 -19.542 1.00 11.45 27 THR A C 4
ATOM 4035 O O . THR A 1 27 ? 22.719 26.289 -20.433 1.00 22.21 27 THR A O 4
ATOM 4046 N N . ARG A 1 28 ? 21.682 26.500 -18.447 1.00 51.52 28 ARG A N 4
ATOM 4047 C CA . ARG A 1 28 ? 21.576 25.063 -18.226 1.00 1.44 28 ARG A CA 4
ATOM 4048 C C . ARG A 1 28 ? 20.878 24.382 -19.399 1.00 44.23 28 ARG A C 4
ATOM 4049 O O . ARG A 1 28 ? 20.175 25.028 -20.177 1.00 24.32 28 ARG A O 4
ATOM 4070 N N . VAL A 1 29 ? 21.078 23.074 -19.521 1.00 63.34 29 VAL A N 4
ATOM 4071 C CA . VAL A 1 29 ? 20.468 22.304 -20.599 1.00 44.44 29 VAL A CA 4
ATOM 4072 C C . VAL A 1 29 ? 19.970 20.954 -20.097 1.00 51.11 29 VAL A C 4
ATOM 4073 O O . VAL A 1 29 ? 20.567 20.395 -19.178 1.00 52.51 29 VAL A O 4
ATOM 4086 N N . CYS A 1 30 ? 18.899 20.464 -20.704 1.00 12.13 30 CYS A N 4
ATOM 4087 C CA . CYS A 1 30 ? 18.335 19.184 -20.309 1.00 41.32 30 CYS A CA 4
ATOM 4088 C C . CYS A 1 30 ? 19.445 18.132 -20.367 1.00 14.41 30 CYS A C 4
ATOM 4089 O O . CYS A 1 30 ? 20.242 18.077 -21.303 1.00 12.14 30 CYS A O 4
ATOM 4096 N N . GLU A 1 31 ? 19.477 17.293 -19.336 1.00 43.15 31 GLU A N 4
ATOM 4097 C CA . GLU A 1 31 ? 20.477 16.235 -19.245 1.00 54.13 31 GLU A CA 4
ATOM 4098 C C . GLU A 1 31 ? 20.396 15.305 -20.452 1.00 75.22 31 GLU A C 4
ATOM 4099 O O . GLU A 1 31 ? 21.411 14.798 -20.930 1.00 43.44 31 GLU A O 4
ATOM 4111 N N . THR A 1 32 ? 19.179 15.083 -20.941 1.00 0.23 32 THR A N 4
ATOM 4112 C CA . THR A 1 32 ? 18.964 14.213 -22.090 1.00 13.11 32 THR A CA 4
ATOM 4113 C C . THR A 1 32 ? 19.804 14.658 -23.281 1.00 52.05 32 THR A C 4
ATOM 4114 O O . THR A 1 32 ? 20.040 15.851 -23.476 1.00 74.41 32 THR A O 4
ATOM 4125 N N . ASP A 1 33 ? 20.252 13.693 -24.076 1.00 64.24 33 ASP A N 4
ATOM 4126 C CA . ASP A 1 33 ? 21.065 13.986 -25.251 1.00 64.30 33 ASP A CA 4
ATOM 4127 C C . ASP A 1 33 ? 20.217 14.602 -26.359 1.00 2.41 33 ASP A C 4
ATOM 4128 O O . ASP A 1 33 ? 20.680 15.469 -27.099 1.00 52.41 33 ASP A O 4
ATOM 4137 N N . GLY A 1 34 ? 18.972 14.148 -26.467 1.00 64.32 34 GLY A N 4
ATOM 4138 C CA . GLY A 1 34 ? 18.080 14.665 -27.488 1.00 71.00 34 GLY A CA 4
ATOM 4139 C C . GLY A 1 34 ? 17.212 15.799 -26.979 1.00 31.40 34 GLY A C 4
ATOM 4140 O O . GLY A 1 34 ? 16.061 15.943 -27.392 1.00 32.11 34 GLY A O 4
ATOM 4144 N N . CYS A 1 35 ? 17.763 16.605 -26.078 1.00 41.12 35 CYS A N 4
ATOM 4145 C CA . CYS A 1 35 ? 17.032 17.731 -25.510 1.00 34.34 35 CYS A CA 4
ATOM 4146 C C . CYS A 1 35 ? 17.992 18.801 -24.999 1.00 12.13 35 CYS A C 4
ATOM 4147 O O . CYS A 1 35 ? 18.657 18.617 -23.979 1.00 41.55 35 CYS A O 4
ATOM 4154 N N . SER A 1 36 ? 18.058 19.919 -25.714 1.00 54.42 36 SER A N 4
ATOM 4155 C CA . SER A 1 36 ? 18.938 21.018 -25.336 1.00 4.21 36 SER A CA 4
ATOM 4156 C C . SER A 1 36 ? 18.132 22.213 -24.836 1.00 3.12 36 SER A C 4
ATOM 4157 O O . SER A 1 36 ? 18.460 23.363 -25.129 1.00 14.03 36 SER A O 4
ATOM 4165 N N . SER A 1 37 ? 17.076 21.932 -24.079 1.00 63.43 37 SER A N 4
ATOM 4166 C CA . SER A 1 37 ? 16.220 22.982 -23.541 1.00 30.12 37 SER A CA 4
ATOM 4167 C C . SER A 1 37 ? 16.692 23.411 -22.155 1.00 22.52 37 SER A C 4
ATOM 4168 O O . SER A 1 37 ? 17.395 22.668 -21.470 1.00 71.23 37 SER A O 4
ATOM 4176 N N . GLU A 1 38 ? 16.300 24.614 -21.749 1.00 2.21 38 GLU A N 4
ATOM 4177 C CA . GLU A 1 38 ? 16.684 25.143 -20.445 1.00 61.52 38 GLU A CA 4
ATOM 4178 C C . GLU A 1 38 ? 16.340 24.154 -19.335 1.00 15.13 38 GLU A C 4
ATOM 4179 O O . GLU A 1 38 ? 15.195 23.720 -19.209 1.00 11.22 38 GLU A O 4
ATOM 4191 N N . ALA A 1 39 ? 17.339 23.803 -18.532 1.00 70.44 39 ALA A N 4
ATOM 4192 C CA . ALA A 1 39 ? 17.142 22.867 -17.432 1.00 44.11 39 ALA A CA 4
ATOM 4193 C C . ALA A 1 39 ? 16.903 23.606 -16.120 1.00 34.23 39 ALA A C 4
ATOM 4194 O O . ALA A 1 39 ? 17.780 24.312 -15.623 1.00 42.22 39 ALA A O 4
ATOM 4201 N N . LYS A 1 40 ? 15.708 23.439 -15.562 1.00 61.01 40 LYS A N 4
ATOM 4202 C CA . LYS A 1 40 ? 15.352 24.089 -14.307 1.00 12.14 40 LYS A CA 4
ATOM 4203 C C . LYS A 1 40 ? 15.121 23.058 -13.206 1.00 50.24 40 LYS A C 4
ATOM 4204 O O . LYS A 1 40 ? 15.380 23.321 -12.031 1.00 73.01 40 LYS A O 4
ATOM 4223 N N . LEU A 1 41 ? 14.634 21.885 -13.594 1.00 64.44 41 LEU A N 4
ATOM 4224 C CA . LEU A 1 41 ? 14.370 20.813 -12.641 1.00 23.23 41 LEU A CA 4
ATOM 4225 C C . LEU A 1 41 ? 15.609 19.946 -12.438 1.00 42.25 41 LEU A C 4
ATOM 4226 O O . LEU A 1 41 ? 16.615 20.115 -13.128 1.00 34.40 41 LEU A O 4
ATOM 4242 N N . GLN A 1 42 ? 15.528 19.018 -11.490 1.00 53.34 42 GLN A N 4
ATOM 4243 C CA . GLN A 1 42 ? 16.642 18.124 -11.199 1.00 43.43 42 GLN A CA 4
ATOM 4244 C C . GLN A 1 42 ? 16.143 16.721 -10.870 1.00 2.41 42 GLN A C 4
ATOM 4245 O O . GLN A 1 42 ? 14.951 16.549 -10.623 1.00 13.45 42 GLN A O 4
ATOM 4259 N N . CYS A 1 43 ? 17.055 15.760 -10.874 1.00 0.20 43 CYS A N 4
ATOM 4260 C CA . CYS A 1 43 ? 16.694 14.385 -10.575 1.00 71.20 43 CYS A CA 4
ATOM 4261 C C . CYS A 1 43 ? 16.906 14.147 -9.079 1.00 30.13 43 CYS A C 4
ATOM 4262 O O . CYS A 1 43 ? 17.978 14.367 -8.514 1.00 15.03 43 CYS A O 4
ATOM 4269 N N . PRO A 1 44 ? 15.835 13.678 -8.422 1.00 15.43 44 PRO A N 4
ATOM 4270 C CA . PRO A 1 44 ? 15.851 13.391 -6.984 1.00 73.44 44 PRO A CA 4
ATOM 4271 C C . PRO A 1 44 ? 16.711 12.178 -6.646 1.00 32.04 44 PRO A C 4
ATOM 4272 O O . PRO A 1 44 ? 17.571 12.239 -5.766 1.00 40.45 44 PRO A O 4
ATOM 4283 N N . THR A 1 45 ? 16.474 11.075 -7.349 1.00 70.10 45 THR A N 4
ATOM 4284 C CA . THR A 1 45 ? 17.226 9.848 -7.122 1.00 65.43 45 THR A CA 4
ATOM 4285 C C . THR A 1 45 ? 18.716 10.063 -7.364 1.00 50.25 45 THR A C 4
ATOM 4286 O O . THR A 1 45 ? 19.554 9.334 -6.833 1.00 72.44 45 THR A O 4
ATOM 4297 N N . CYS A 1 46 ? 19.040 11.070 -8.169 1.00 22.20 46 CYS A N 4
ATOM 4298 C CA . CYS A 1 46 ? 20.429 11.382 -8.482 1.00 4.52 46 CYS A CA 4
ATOM 4299 C C . CYS A 1 46 ? 21.125 12.026 -7.286 1.00 12.14 46 CYS A C 4
ATOM 4300 O O . CYS A 1 46 ? 22.318 11.820 -7.064 1.00 23.22 46 CYS A O 4
ATOM 4307 N N . ILE A 1 47 ? 20.370 12.806 -6.519 1.00 20.43 47 ILE A N 4
ATOM 4308 C CA . ILE A 1 47 ? 20.913 13.478 -5.345 1.00 21.11 47 ILE A CA 4
ATOM 4309 C C . ILE A 1 47 ? 21.206 12.482 -4.228 1.00 12.45 47 ILE A C 4
ATOM 4310 O O . ILE A 1 47 ? 22.178 12.631 -3.487 1.00 42.10 47 ILE A O 4
ATOM 4326 N N . LYS A 1 48 ? 20.359 11.465 -4.112 1.00 51.10 48 LYS A N 4
ATOM 4327 C CA . LYS A 1 48 ? 20.527 10.442 -3.087 1.00 71.43 48 LYS A CA 4
ATOM 4328 C C . LYS A 1 48 ? 21.551 9.399 -3.523 1.00 24.32 48 LYS A C 4
ATOM 4329 O O . LYS A 1 48 ? 22.283 8.850 -2.698 1.00 30.13 48 LYS A O 4
ATOM 4348 N N . LEU A 1 49 ? 21.600 9.131 -4.823 1.00 31.20 49 LEU A N 4
ATOM 4349 C CA . LEU A 1 49 ? 22.537 8.154 -5.369 1.00 14.55 49 LEU A CA 4
ATOM 4350 C C . LEU A 1 49 ? 23.962 8.698 -5.350 1.00 32.33 49 LEU A C 4
ATOM 4351 O O . LEU A 1 49 ? 24.897 8.003 -4.953 1.00 54.11 49 LEU A O 4
ATOM 4367 N N . GLY A 1 50 ? 24.120 9.946 -5.780 1.00 32.12 50 GLY A N 4
ATOM 4368 C CA . GLY A 1 50 ? 25.434 10.562 -5.802 1.00 55.12 50 GLY A CA 4
ATOM 4369 C C . GLY A 1 50 ? 25.917 10.845 -7.211 1.00 24.14 50 GLY A C 4
ATOM 4370 O O . GLY A 1 50 ? 27.109 10.732 -7.499 1.00 2.12 50 GLY A O 4
ATOM 4374 N N . ILE A 1 51 ? 24.991 11.212 -8.090 1.00 64.41 51 ILE A N 4
ATOM 4375 C CA . ILE A 1 51 ? 25.330 11.510 -9.476 1.00 5.42 51 ILE A CA 4
ATOM 4376 C C . ILE A 1 51 ? 25.171 12.998 -9.772 1.00 64.23 51 ILE A C 4
ATOM 4377 O O . ILE A 1 51 ? 24.188 13.619 -9.369 1.00 64.31 51 ILE A O 4
ATOM 4393 N N . GLN A 1 52 ? 26.144 13.562 -10.481 1.00 24.33 52 GLN A N 4
ATOM 4394 C CA . GLN A 1 52 ? 26.111 14.976 -10.832 1.00 42.43 52 GLN A CA 4
ATOM 4395 C C . GLN A 1 52 ? 25.664 15.168 -12.278 1.00 30.23 52 GLN A C 4
ATOM 4396 O O . GLN A 1 52 ? 25.850 14.288 -13.117 1.00 43.24 52 GLN A O 4
ATOM 4410 N N . GLY A 1 53 ? 25.072 16.324 -12.561 1.00 10.32 53 GLY A N 4
ATOM 4411 C CA . GLY A 1 53 ? 24.607 16.610 -13.905 1.00 72.15 53 GLY A CA 4
ATOM 4412 C C . GLY A 1 53 ? 23.288 15.932 -14.219 1.00 31.30 53 GLY A C 4
ATOM 4413 O O . GLY A 1 53 ? 23.198 15.138 -15.155 1.00 74.33 53 GLY A O 4
ATOM 4417 N N . SER A 1 54 ? 22.262 16.244 -13.433 1.00 63.50 54 SER A N 4
ATOM 4418 C CA . SER A 1 54 ? 20.943 15.654 -13.628 1.00 51.12 54 SER A CA 4
ATOM 4419 C C . SER A 1 54 ? 19.855 16.722 -13.558 1.00 62.32 54 SER A C 4
ATOM 4420 O O . SER A 1 54 ? 19.031 16.725 -12.643 1.00 43.43 54 SER A O 4
ATOM 4428 N N . TYR A 1 55 ? 19.860 17.626 -14.531 1.00 54.01 55 TYR A N 4
ATOM 4429 C CA . TYR A 1 55 ? 18.876 18.701 -14.580 1.00 34.11 55 TYR A CA 4
ATOM 4430 C C . TYR A 1 55 ? 17.937 18.526 -15.770 1.00 12.52 55 TYR A C 4
ATOM 4431 O O . TYR A 1 55 ? 18.379 18.307 -16.898 1.00 1.14 55 TYR A O 4
ATOM 4449 N N . PHE A 1 56 ? 16.637 18.626 -15.509 1.00 45.44 56 PHE A N 4
ATOM 4450 C CA . PHE A 1 56 ? 15.634 18.480 -16.558 1.00 23.35 56 PHE A CA 4
ATOM 4451 C C . PHE A 1 56 ? 15.021 19.830 -16.917 1.00 4.24 56 PHE A C 4
ATOM 4452 O O . PHE A 1 56 ? 15.214 20.820 -16.210 1.00 31.02 56 PHE A O 4
ATOM 4469 N N . CYS A 1 57 ? 14.283 19.863 -18.021 1.00 14.04 57 CYS A N 4
ATOM 4470 C CA . CYS A 1 57 ? 13.642 21.091 -18.476 1.00 75.41 57 CYS A CA 4
ATOM 4471 C C . CYS A 1 57 ? 12.168 21.114 -18.080 1.00 70.11 57 CYS A C 4
ATOM 4472 O O . CYS A 1 57 ? 11.593 22.178 -17.849 1.00 63.25 57 CYS A O 4
ATOM 4479 N N . SER A 1 58 ? 11.563 19.933 -18.003 1.00 72.03 58 SER A N 4
ATOM 4480 C CA . SER A 1 58 ? 10.156 19.817 -17.639 1.00 14.52 58 SER A CA 4
ATOM 4481 C C . SER A 1 58 ? 9.792 18.369 -17.328 1.00 21.30 58 SER A C 4
ATOM 4482 O O . SER A 1 58 ? 10.517 17.444 -17.695 1.00 13.12 58 SER A O 4
ATOM 4490 N N . GLN A 1 59 ? 8.665 18.181 -16.649 1.00 71.44 59 GLN A N 4
ATOM 4491 C CA . GLN A 1 59 ? 8.205 16.845 -16.288 1.00 61.22 59 GLN A CA 4
ATOM 4492 C C . GLN A 1 59 ? 7.784 16.061 -17.527 1.00 23.43 59 GLN A C 4
ATOM 4493 O O . GLN A 1 59 ? 8.136 14.891 -17.681 1.00 14.50 59 GLN A O 4
ATOM 4507 N N . GLU A 1 60 ? 7.030 16.712 -18.406 1.00 14.52 60 GLU A N 4
ATOM 4508 C CA . GLU A 1 60 ? 6.560 16.074 -19.630 1.00 43.51 60 GLU A CA 4
ATOM 4509 C C . GLU A 1 60 ? 7.718 15.429 -20.386 1.00 4.21 60 GLU A C 4
ATOM 4510 O O . GLU A 1 60 ? 7.561 14.376 -21.005 1.00 0.33 60 GLU A O 4
ATOM 4522 N N . CYS A 1 61 ? 8.882 16.069 -20.331 1.00 70.44 61 CYS A N 4
ATOM 4523 C CA . CYS A 1 61 ? 10.067 15.560 -21.011 1.00 23.45 61 CYS A CA 4
ATOM 4524 C C . CYS A 1 61 ? 10.803 14.549 -20.136 1.00 22.50 61 CYS A C 4
ATOM 4525 O O . CYS A 1 61 ? 11.370 13.576 -20.635 1.00 41.20 61 CYS A O 4
ATOM 4532 N N . PHE A 1 62 ? 10.790 14.785 -18.828 1.00 54.04 62 PHE A N 4
ATOM 4533 C CA . PHE A 1 62 ? 11.456 13.896 -17.884 1.00 12.13 62 PHE A CA 4
ATOM 4534 C C . PHE A 1 62 ? 10.840 12.500 -17.923 1.00 42.43 62 PHE A C 4
ATOM 4535 O O . PHE A 1 62 ? 11.551 11.495 -17.932 1.00 43.31 62 PHE A O 4
ATOM 4552 N N . LYS A 1 63 ? 9.513 12.446 -17.947 1.00 12.44 63 LYS A N 4
ATOM 4553 C CA . LYS A 1 63 ? 8.799 11.176 -17.986 1.00 31.41 63 LYS A CA 4
ATOM 4554 C C . LYS A 1 63 ? 9.319 10.294 -19.117 1.00 24.15 63 LYS A C 4
ATOM 4555 O O . LYS A 1 63 ? 9.436 9.079 -18.965 1.00 60.54 63 LYS A O 4
ATOM 4574 N N . GLY A 1 64 ? 9.632 10.915 -20.250 1.00 5.23 64 GLY A N 4
ATOM 4575 C CA . GLY A 1 64 ? 10.138 10.171 -21.388 1.00 43.24 64 GLY A CA 4
ATOM 4576 C C . GLY A 1 64 ? 11.601 9.803 -21.237 1.00 50.42 64 GLY A C 4
ATOM 4577 O O . GLY A 1 64 ? 11.956 8.625 -21.250 1.00 22.12 64 GLY A O 4
ATOM 4581 N N . SER A 1 65 ? 12.452 10.814 -21.095 1.00 42.35 65 SER A N 4
ATOM 4582 C CA . SER A 1 65 ? 13.886 10.592 -20.947 1.00 33.50 65 SER A CA 4
ATOM 4583 C C . SER A 1 65 ? 14.167 9.595 -19.826 1.00 43.33 65 SER A C 4
ATOM 4584 O O . SER A 1 65 ? 15.154 8.860 -19.869 1.00 35.35 65 SER A O 4
ATOM 4592 N N . TRP A 1 66 ? 13.294 9.578 -18.826 1.00 3.22 66 TRP A N 4
ATOM 4593 C CA . TRP A 1 66 ? 13.448 8.673 -17.693 1.00 23.42 66 TRP A CA 4
ATOM 4594 C C . TRP A 1 66 ? 13.704 7.246 -18.167 1.00 2.32 66 TRP A C 4
ATOM 4595 O O . TRP A 1 66 ? 14.455 6.500 -17.540 1.00 30.52 66 TRP A O 4
ATOM 4616 N N . ALA A 1 67 ? 13.076 6.875 -19.277 1.00 72.53 67 ALA A N 4
ATOM 4617 C CA . ALA A 1 67 ? 13.238 5.538 -19.836 1.00 10.01 67 ALA A CA 4
ATOM 4618 C C . ALA A 1 67 ? 14.713 5.173 -19.966 1.00 72.22 67 ALA A C 4
ATOM 4619 O O . ALA A 1 67 ? 15.095 4.015 -19.791 1.00 52.13 67 ALA A O 4
ATOM 4626 N N . THR A 1 68 ? 15.539 6.167 -20.275 1.00 41.45 68 THR A N 4
ATOM 4627 C CA . THR A 1 68 ? 16.972 5.950 -20.431 1.00 52.42 68 THR A CA 4
ATOM 4628 C C . THR A 1 68 ? 17.739 6.450 -19.212 1.00 62.44 68 THR A C 4
ATOM 4629 O O . THR A 1 68 ? 18.697 5.817 -18.767 1.00 62.33 68 THR A O 4
ATOM 4640 N N . HIS A 1 69 ? 17.312 7.588 -18.676 1.00 3.34 69 HIS A N 4
ATOM 4641 C CA . HIS A 1 69 ? 17.959 8.172 -17.506 1.00 24.01 69 HIS A CA 4
ATOM 4642 C C . HIS A 1 69 ? 18.119 7.134 -16.399 1.00 12.32 69 HIS A C 4
ATOM 4643 O O . HIS A 1 69 ? 19.192 6.998 -15.811 1.00 30.20 69 HIS A O 4
ATOM 4657 N N . LYS A 1 70 ? 17.044 6.405 -16.119 1.00 11.33 70 LYS A N 4
ATOM 4658 C CA . LYS A 1 70 ? 17.063 5.379 -15.083 1.00 4.42 70 LYS A CA 4
ATOM 4659 C C . LYS A 1 70 ? 18.234 4.423 -15.286 1.00 71.33 70 LYS A C 4
ATOM 4660 O O . LYS A 1 70 ? 18.814 3.921 -14.322 1.00 41.43 70 LYS A O 4
ATOM 4679 N N . LEU A 1 71 ? 18.577 4.175 -16.545 1.00 60.44 71 LEU A N 4
ATOM 4680 C CA . LEU A 1 71 ? 19.680 3.279 -16.875 1.00 62.15 71 LEU A CA 4
ATOM 4681 C C . LEU A 1 71 ? 21.003 3.830 -16.354 1.00 25.42 71 LEU A C 4
ATOM 4682 O O . LEU A 1 71 ? 21.878 3.074 -15.927 1.00 33.01 71 LEU A O 4
ATOM 4698 N N . LEU A 1 72 ? 21.144 5.150 -16.389 1.00 14.11 72 LEU A N 4
ATOM 4699 C CA . LEU A 1 72 ? 22.360 5.803 -15.917 1.00 51.34 72 LEU A CA 4
ATOM 4700 C C . LEU A 1 72 ? 22.600 5.506 -14.441 1.00 22.03 72 LEU A C 4
ATOM 4701 O O . LEU A 1 72 ? 23.735 5.279 -14.019 1.00 34.31 72 LEU A O 4
ATOM 4717 N N . HIS A 1 73 ? 21.525 5.507 -13.659 1.00 53.15 73 HIS A N 4
ATOM 4718 C CA . HIS A 1 73 ? 21.618 5.235 -12.230 1.00 22.44 73 HIS A CA 4
ATOM 4719 C C . HIS A 1 73 ? 22.376 3.936 -11.973 1.00 24.15 73 HIS A C 4
ATOM 4720 O O . HIS A 1 73 ? 23.144 3.832 -11.016 1.00 23.42 73 HIS A O 4
ATOM 4734 N N . LYS A 1 74 ? 22.155 2.947 -12.832 1.00 43.33 74 LYS A N 4
ATOM 4735 C CA . LYS A 1 74 ? 22.817 1.655 -12.700 1.00 23.13 74 LYS A CA 4
ATOM 4736 C C . LYS A 1 74 ? 24.257 1.727 -13.199 1.00 10.35 74 LYS A C 4
ATOM 4737 O O . LYS A 1 74 ? 24.614 1.091 -14.190 1.00 41.34 74 LYS A O 4
ATOM 4756 N N . LYS A 1 75 ? 25.081 2.505 -12.504 1.00 75.00 75 LYS A N 4
ATOM 4757 C CA . LYS A 1 75 ? 26.482 2.659 -12.874 1.00 25.30 75 LYS A CA 4
ATOM 4758 C C . LYS A 1 75 ? 27.388 1.916 -11.896 1.00 52.42 75 LYS A C 4
ATOM 4759 O O . LYS A 1 75 ? 27.205 1.998 -10.682 1.00 51.21 75 LYS A O 4
ATOM 4778 N N . ALA A 1 76 ? 28.365 1.194 -12.434 1.00 21.23 76 ALA A N 4
ATOM 4779 C CA . ALA A 1 76 ? 29.301 0.440 -11.608 1.00 52.32 76 ALA A CA 4
ATOM 4780 C C . ALA A 1 76 ? 30.054 1.360 -10.653 1.00 42.04 76 ALA A C 4
ATOM 4781 O O . ALA A 1 76 ? 30.153 2.565 -10.884 1.00 43.32 76 ALA A O 4
ATOM 4788 N N . LYS A 1 77 ? 30.584 0.784 -9.579 1.00 54.42 77 LYS A N 4
ATOM 4789 C CA . LYS A 1 77 ? 31.329 1.552 -8.588 1.00 61.54 77 LYS A CA 4
ATOM 4790 C C . LYS A 1 77 ? 32.800 1.661 -8.979 1.00 33.54 77 LYS A C 4
ATOM 4791 O O . LYS A 1 77 ? 33.617 0.824 -8.595 1.00 21.31 77 LYS A O 4
ATOM 4810 N N . ASP A 1 78 ? 33.129 2.697 -9.742 1.00 23.25 78 ASP A N 4
ATOM 4811 C CA . ASP A 1 78 ? 34.502 2.917 -10.181 1.00 62.53 78 ASP A CA 4
ATOM 4812 C C . ASP A 1 78 ? 35.137 4.078 -9.423 1.00 15.14 78 ASP A C 4
ATOM 4813 O O . ASP A 1 78 ? 34.477 5.076 -9.133 1.00 22.32 78 ASP A O 4
ATOM 4822 N N . GLU A 1 79 ? 36.420 3.940 -9.104 1.00 34.34 79 GLU A N 4
ATOM 4823 C CA . GLU A 1 79 ? 37.142 4.977 -8.377 1.00 14.43 79 GLU A CA 4
ATOM 4824 C C . GLU A 1 79 ? 37.389 6.193 -9.266 1.00 22.40 79 GLU A C 4
ATOM 4825 O O . GLU A 1 79 ? 37.949 6.075 -10.356 1.00 41.02 79 GLU A O 4
ATOM 4837 N N . LYS A 1 80 ? 36.967 7.360 -8.793 1.00 4.32 80 LYS A N 4
ATOM 4838 C CA . LYS A 1 80 ? 37.143 8.599 -9.542 1.00 72.55 80 LYS A CA 4
ATOM 4839 C C . LYS A 1 80 ? 38.066 9.558 -8.799 1.00 44.43 80 LYS A C 4
ATOM 4840 O O . LYS A 1 80 ? 37.607 10.470 -8.112 1.00 14.34 80 LYS A O 4
ATOM 4861 N N . ALA A 1 1 ? 4.499 -13.506 -13.812 1.00 22.43 1 ALA A N 5
ATOM 4862 C CA . ALA A 1 1 ? 3.954 -12.275 -13.253 1.00 71.42 1 ALA A CA 5
ATOM 4863 C C . ALA A 1 1 ? 4.491 -11.053 -13.990 1.00 23.12 1 ALA A C 5
ATOM 4864 O O . ALA A 1 1 ? 5.477 -11.142 -14.720 1.00 44.14 1 ALA A O 5
ATOM 4871 N N . GLU A 1 2 ? 3.836 -9.913 -13.793 1.00 34.51 2 GLU A N 5
ATOM 4872 C CA . GLU A 1 2 ? 4.248 -8.674 -14.441 1.00 0.13 2 GLU A CA 5
ATOM 4873 C C . GLU A 1 2 ? 5.291 -7.942 -13.601 1.00 12.12 2 GLU A C 5
ATOM 4874 O O . GLU A 1 2 ? 5.726 -8.439 -12.563 1.00 11.23 2 GLU A O 5
ATOM 4886 N N . GLU A 1 3 ? 5.687 -6.758 -14.059 1.00 74.41 3 GLU A N 5
ATOM 4887 C CA . GLU A 1 3 ? 6.679 -5.959 -13.351 1.00 1.33 3 GLU A CA 5
ATOM 4888 C C . GLU A 1 3 ? 6.245 -5.704 -11.910 1.00 61.11 3 GLU A C 5
ATOM 4889 O O . GLU A 1 3 ? 5.060 -5.774 -11.587 1.00 52.42 3 GLU A O 5
ATOM 4901 N N . GLU A 1 4 ? 7.215 -5.410 -11.049 1.00 55.34 4 GLU A N 5
ATOM 4902 C CA . GLU A 1 4 ? 6.933 -5.146 -9.643 1.00 74.32 4 GLU A CA 5
ATOM 4903 C C . GLU A 1 4 ? 7.108 -3.665 -9.321 1.00 64.02 4 GLU A C 5
ATOM 4904 O O . GLU A 1 4 ? 7.672 -2.909 -10.113 1.00 21.20 4 GLU A O 5
ATOM 4916 N N . TYR A 1 5 ? 6.621 -3.258 -8.154 1.00 45.45 5 TYR A N 5
ATOM 4917 C CA . TYR A 1 5 ? 6.721 -1.867 -7.728 1.00 44.12 5 TYR A CA 5
ATOM 4918 C C . TYR A 1 5 ? 8.081 -1.587 -7.096 1.00 23.45 5 TYR A C 5
ATOM 4919 O O . TYR A 1 5 ? 8.332 -1.957 -5.949 1.00 5.31 5 TYR A O 5
ATOM 4937 N N . ALA A 1 6 ? 8.955 -0.931 -7.852 1.00 60.52 6 ALA A N 5
ATOM 4938 C CA . ALA A 1 6 ? 10.288 -0.599 -7.366 1.00 64.22 6 ALA A CA 5
ATOM 4939 C C . ALA A 1 6 ? 11.046 0.252 -8.380 1.00 13.35 6 ALA A C 5
ATOM 4940 O O . ALA A 1 6 ? 10.975 0.009 -9.584 1.00 15.43 6 ALA A O 5
ATOM 4947 N N . GLU A 1 7 ? 11.769 1.251 -7.883 1.00 65.13 7 GLU A N 5
ATOM 4948 C CA . GLU A 1 7 ? 12.538 2.139 -8.747 1.00 64.13 7 GLU A CA 5
ATOM 4949 C C . GLU A 1 7 ? 11.632 2.829 -9.762 1.00 41.44 7 GLU A C 5
ATOM 4950 O O . GLU A 1 7 ? 11.881 2.780 -10.967 1.00 73.32 7 GLU A O 5
ATOM 4962 N N . ASP A 1 8 ? 10.581 3.472 -9.267 1.00 14.24 8 ASP A N 5
ATOM 4963 C CA . ASP A 1 8 ? 9.637 4.173 -10.129 1.00 53.52 8 ASP A CA 5
ATOM 4964 C C . ASP A 1 8 ? 10.145 5.572 -10.467 1.00 71.53 8 ASP A C 5
ATOM 4965 O O . ASP A 1 8 ? 11.269 5.935 -10.119 1.00 12.32 8 ASP A O 5
ATOM 4974 N N . CYS A 1 9 ? 9.311 6.350 -11.148 1.00 61.32 9 CYS A N 5
ATOM 4975 C CA . CYS A 1 9 ? 9.677 7.708 -11.535 1.00 74.35 9 CYS A CA 5
ATOM 4976 C C . CYS A 1 9 ? 8.706 8.723 -10.940 1.00 24.41 9 CYS A C 5
ATOM 4977 O O . CYS A 1 9 ? 7.736 9.137 -11.575 1.00 4.44 9 CYS A O 5
ATOM 4985 N N . PRO A 1 10 ? 8.971 9.132 -9.690 1.00 41.04 10 PRO A N 5
ATOM 4986 C CA . PRO A 1 10 ? 8.132 10.103 -8.981 1.00 23.41 10 PRO A CA 5
ATOM 4987 C C . PRO A 1 10 ? 8.244 11.505 -9.569 1.00 24.00 10 PRO A C 5
ATOM 4988 O O . PRO A 1 10 ? 9.086 11.761 -10.429 1.00 70.04 10 PRO A O 5
ATOM 4999 N N . GLU A 1 11 ? 7.391 12.409 -9.098 1.00 41.23 11 GLU A N 5
ATOM 5000 C CA . GLU A 1 11 ? 7.396 13.786 -9.579 1.00 74.21 11 GLU A CA 5
ATOM 5001 C C . GLU A 1 11 ? 8.787 14.400 -9.457 1.00 41.21 11 GLU A C 5
ATOM 5002 O O . GLU A 1 11 ? 9.701 13.789 -8.902 1.00 5.30 11 GLU A O 5
ATOM 5014 N N . LEU A 1 12 ? 8.940 15.612 -9.980 1.00 22.22 12 LEU A N 5
ATOM 5015 C CA . LEU A 1 12 ? 10.220 16.310 -9.931 1.00 10.25 12 LEU A CA 5
ATOM 5016 C C . LEU A 1 12 ? 10.125 17.560 -9.062 1.00 1.33 12 LEU A C 5
ATOM 5017 O O . LEU A 1 12 ? 9.072 17.860 -8.499 1.00 73.14 12 LEU A O 5
ATOM 5033 N N . VAL A 1 13 ? 11.233 18.288 -8.958 1.00 14.10 13 VAL A N 5
ATOM 5034 C CA . VAL A 1 13 ? 11.274 19.508 -8.161 1.00 13.14 13 VAL A CA 5
ATOM 5035 C C . VAL A 1 13 ? 12.001 20.625 -8.902 1.00 35.34 13 VAL A C 5
ATOM 5036 O O . VAL A 1 13 ? 12.861 20.384 -9.749 1.00 32.11 13 VAL A O 5
ATOM 5049 N N . PRO A 1 14 ? 11.649 21.877 -8.576 1.00 54.53 14 PRO A N 5
ATOM 5050 C CA . PRO A 1 14 ? 12.256 23.057 -9.199 1.00 2.41 14 PRO A CA 5
ATOM 5051 C C . PRO A 1 14 ? 13.709 23.252 -8.778 1.00 32.31 14 PRO A C 5
ATOM 5052 O O . PRO A 1 14 ? 14.080 22.958 -7.641 1.00 13.41 14 PRO A O 5
ATOM 5063 N N . ILE A 1 15 ? 14.526 23.748 -9.701 1.00 21.43 15 ILE A N 5
ATOM 5064 C CA . ILE A 1 15 ? 15.938 23.982 -9.424 1.00 12.25 15 ILE A CA 5
ATOM 5065 C C . ILE A 1 15 ? 16.125 25.182 -8.502 1.00 10.34 15 ILE A C 5
ATOM 5066 O O . ILE A 1 15 ? 15.889 26.323 -8.897 1.00 50.40 15 ILE A O 5
ATOM 5082 N N . GLU A 1 16 ? 16.552 24.916 -7.271 1.00 62.33 16 GLU A N 5
ATOM 5083 C CA . GLU A 1 16 ? 16.772 25.975 -6.293 1.00 62.24 16 GLU A CA 5
ATOM 5084 C C . GLU A 1 16 ? 18.170 26.570 -6.441 1.00 74.10 16 GLU A C 5
ATOM 5085 O O . GLU A 1 16 ? 19.102 26.178 -5.738 1.00 12.20 16 GLU A O 5
ATOM 5097 N N . THR A 1 17 ? 18.308 27.519 -7.361 1.00 40.34 17 THR A N 5
ATOM 5098 C CA . THR A 1 17 ? 19.591 28.168 -7.604 1.00 35.24 17 THR A CA 5
ATOM 5099 C C . THR A 1 17 ? 19.401 29.548 -8.221 1.00 55.43 17 THR A C 5
ATOM 5100 O O . THR A 1 17 ? 18.635 29.715 -9.171 1.00 42.22 17 THR A O 5
ATOM 5111 N N . LYS A 1 18 ? 20.102 30.537 -7.677 1.00 22.42 18 LYS A N 5
ATOM 5112 C CA . LYS A 1 18 ? 20.013 31.904 -8.175 1.00 60.13 18 LYS A CA 5
ATOM 5113 C C . LYS A 1 18 ? 21.304 32.312 -8.878 1.00 52.11 18 LYS A C 5
ATOM 5114 O O . LYS A 1 18 ? 21.848 33.386 -8.623 1.00 33.43 18 LYS A O 5
ATOM 5133 N N . ASN A 1 19 ? 21.788 31.449 -9.765 1.00 72.13 19 ASN A N 5
ATOM 5134 C CA . ASN A 1 19 ? 23.014 31.721 -10.506 1.00 25.33 19 ASN A CA 5
ATOM 5135 C C . ASN A 1 19 ? 24.191 31.918 -9.555 1.00 64.50 19 ASN A C 5
ATOM 5136 O O . ASN A 1 19 ? 25.043 32.778 -9.776 1.00 71.05 19 ASN A O 5
ATOM 5147 N N . GLN A 1 20 ? 24.232 31.114 -8.497 1.00 75.44 20 GLN A N 5
ATOM 5148 C CA . GLN A 1 20 ? 25.304 31.200 -7.513 1.00 71.22 20 GLN A CA 5
ATOM 5149 C C . GLN A 1 20 ? 26.368 30.138 -7.773 1.00 15.03 20 GLN A C 5
ATOM 5150 O O . GLN A 1 20 ? 26.062 29.043 -8.242 1.00 71.44 20 GLN A O 5
ATOM 5164 N N . GLU A 1 21 ? 27.617 30.471 -7.464 1.00 10.02 21 GLU A N 5
ATOM 5165 C CA . GLU A 1 21 ? 28.726 29.545 -7.665 1.00 55.44 21 GLU A CA 5
ATOM 5166 C C . GLU A 1 21 ? 28.831 29.134 -9.131 1.00 31.50 21 GLU A C 5
ATOM 5167 O O . GLU A 1 21 ? 29.039 27.962 -9.444 1.00 22.33 21 GLU A O 5
ATOM 5179 N N . MET A 1 22 ? 28.685 30.106 -10.025 1.00 14.23 22 MET A N 5
ATOM 5180 C CA . MET A 1 22 ? 28.764 29.845 -11.457 1.00 52.23 22 MET A CA 5
ATOM 5181 C C . MET A 1 22 ? 29.484 30.981 -12.178 1.00 34.12 22 MET A C 5
ATOM 5182 O O . MET A 1 22 ? 29.415 32.136 -11.759 1.00 54.13 22 MET A O 5
ATOM 5196 N N . ALA A 1 23 ? 30.174 30.644 -13.262 1.00 51.24 23 ALA A N 5
ATOM 5197 C CA . ALA A 1 23 ? 30.905 31.636 -14.041 1.00 54.22 23 ALA A CA 5
ATOM 5198 C C . ALA A 1 23 ? 30.095 32.090 -15.251 1.00 35.21 23 ALA A C 5
ATOM 5199 O O . ALA A 1 23 ? 30.597 32.109 -16.374 1.00 52.51 23 ALA A O 5
ATOM 5206 N N . ALA A 1 24 ? 28.838 32.453 -15.014 1.00 23.14 24 ALA A N 5
ATOM 5207 C CA . ALA A 1 24 ? 27.959 32.907 -16.084 1.00 3.42 24 ALA A CA 5
ATOM 5208 C C . ALA A 1 24 ? 26.647 33.446 -15.525 1.00 10.52 24 ALA A C 5
ATOM 5209 O O . ALA A 1 24 ? 26.320 33.226 -14.359 1.00 21.15 24 ALA A O 5
ATOM 5216 N N . VAL A 1 25 ? 25.898 34.155 -16.364 1.00 21.00 25 VAL A N 5
ATOM 5217 C CA . VAL A 1 25 ? 24.621 34.725 -15.953 1.00 53.44 25 VAL A CA 5
ATOM 5218 C C . VAL A 1 25 ? 23.602 33.632 -15.652 1.00 71.05 25 VAL A C 5
ATOM 5219 O O . VAL A 1 25 ? 23.200 33.444 -14.505 1.00 10.02 25 VAL A O 5
ATOM 5232 N N . GLU A 1 26 ? 23.189 32.913 -16.692 1.00 11.23 26 GLU A N 5
ATOM 5233 C CA . GLU A 1 26 ? 22.216 31.838 -16.538 1.00 20.13 26 GLU A CA 5
ATOM 5234 C C . GLU A 1 26 ? 22.019 31.090 -17.853 1.00 61.10 26 GLU A C 5
ATOM 5235 O O . GLU A 1 26 ? 21.676 31.686 -18.875 1.00 21.32 26 GLU A O 5
ATOM 5247 N N . THR A 1 27 ? 22.239 29.779 -17.820 1.00 42.14 27 THR A N 5
ATOM 5248 C CA . THR A 1 27 ? 22.088 28.949 -19.009 1.00 22.13 27 THR A CA 5
ATOM 5249 C C . THR A 1 27 ? 21.991 27.473 -18.640 1.00 3.14 27 THR A C 5
ATOM 5250 O O . THR A 1 27 ? 22.993 26.840 -18.307 1.00 62.42 27 THR A O 5
ATOM 5261 N N . ARG A 1 28 ? 20.779 26.931 -18.701 1.00 24.12 28 ARG A N 5
ATOM 5262 C CA . ARG A 1 28 ? 20.552 25.529 -18.372 1.00 62.23 28 ARG A CA 5
ATOM 5263 C C . ARG A 1 28 ? 19.841 24.811 -19.515 1.00 72.15 28 ARG A C 5
ATOM 5264 O O . ARG A 1 28 ? 19.071 25.418 -20.260 1.00 35.31 28 ARG A O 5
ATOM 5285 N N . VAL A 1 29 ? 20.105 23.515 -19.649 1.00 72.00 29 VAL A N 5
ATOM 5286 C CA . VAL A 1 29 ? 19.490 22.714 -20.701 1.00 32.13 29 VAL A CA 5
ATOM 5287 C C . VAL A 1 29 ? 19.125 21.324 -20.191 1.00 12.43 29 VAL A C 5
ATOM 5288 O O . VAL A 1 29 ? 19.798 20.815 -19.296 1.00 12.01 29 VAL A O 5
ATOM 5301 N N . CYS A 1 30 ? 18.079 20.747 -20.764 1.00 41.42 30 CYS A N 5
ATOM 5302 C CA . CYS A 1 30 ? 17.640 19.423 -20.359 1.00 73.13 30 CYS A CA 5
ATOM 5303 C C . CYS A 1 30 ? 18.831 18.469 -20.462 1.00 45.00 30 CYS A C 5
ATOM 5304 O O . CYS A 1 30 ? 19.512 18.384 -21.484 1.00 12.22 30 CYS A O 5
ATOM 5311 N N . GLU A 1 31 ? 19.070 17.748 -19.371 1.00 33.11 31 GLU A N 5
ATOM 5312 C CA . GLU A 1 31 ? 20.171 16.794 -19.312 1.00 1.12 31 GLU A CA 5
ATOM 5313 C C . GLU A 1 31 ? 19.994 15.693 -20.353 1.00 74.12 31 GLU A C 5
ATOM 5314 O O . GLU A 1 31 ? 20.967 15.196 -20.921 1.00 30.55 31 GLU A O 5
ATOM 5326 N N . THR A 1 32 ? 18.743 15.316 -20.600 1.00 31.52 32 THR A N 5
ATOM 5327 C CA . THR A 1 32 ? 18.436 14.273 -21.571 1.00 25.34 32 THR A CA 5
ATOM 5328 C C . THR A 1 32 ? 19.116 14.549 -22.907 1.00 31.20 32 THR A C 5
ATOM 5329 O O . THR A 1 32 ? 18.979 15.634 -23.471 1.00 54.34 32 THR A O 5
ATOM 5340 N N . ASP A 1 33 ? 19.848 13.560 -23.408 1.00 42.33 33 ASP A N 5
ATOM 5341 C CA . ASP A 1 33 ? 20.548 13.696 -24.680 1.00 41.44 33 ASP A CA 5
ATOM 5342 C C . ASP A 1 33 ? 19.573 14.038 -25.803 1.00 43.11 33 ASP A C 5
ATOM 5343 O O . ASP A 1 33 ? 18.544 13.384 -25.966 1.00 1.13 33 ASP A O 5
ATOM 5352 N N . GLY A 1 34 ? 19.905 15.069 -26.575 1.00 61.41 34 GLY A N 5
ATOM 5353 C CA . GLY A 1 34 ? 19.048 15.480 -27.672 1.00 3.13 34 GLY A CA 5
ATOM 5354 C C . GLY A 1 34 ? 18.080 16.575 -27.271 1.00 53.23 34 GLY A C 5
ATOM 5355 O O . GLY A 1 34 ? 17.782 17.471 -28.062 1.00 4.11 34 GLY A O 5
ATOM 5359 N N . CYS A 1 35 ? 17.584 16.504 -26.040 1.00 62.44 35 CYS A N 5
ATOM 5360 C CA . CYS A 1 35 ? 16.642 17.495 -25.536 1.00 74.21 35 CYS A CA 5
ATOM 5361 C C . CYS A 1 35 ? 17.365 18.774 -25.126 1.00 41.44 35 CYS A C 5
ATOM 5362 O O . CYS A 1 35 ? 18.018 18.824 -24.084 1.00 13.21 35 CYS A O 5
ATOM 5369 N N . SER A 1 36 ? 17.244 19.807 -25.954 1.00 51.24 36 SER A N 5
ATOM 5370 C CA . SER A 1 36 ? 17.889 21.086 -25.681 1.00 13.13 36 SER A CA 5
ATOM 5371 C C . SER A 1 36 ? 16.872 22.113 -25.191 1.00 4.04 36 SER A C 5
ATOM 5372 O O . SER A 1 36 ? 16.864 23.258 -25.642 1.00 15.20 36 SER A O 5
ATOM 5380 N N . SER A 1 37 ? 16.017 21.694 -24.264 1.00 21.15 37 SER A N 5
ATOM 5381 C CA . SER A 1 37 ? 14.993 22.575 -23.714 1.00 24.12 37 SER A CA 5
ATOM 5382 C C . SER A 1 37 ? 15.491 23.260 -22.445 1.00 11.32 37 SER A C 5
ATOM 5383 O O . SER A 1 37 ? 16.483 22.842 -21.850 1.00 22.14 37 SER A O 5
ATOM 5391 N N . GLU A 1 38 ? 14.793 24.316 -22.037 1.00 42.15 38 GLU A N 5
ATOM 5392 C CA . GLU A 1 38 ? 15.164 25.060 -20.840 1.00 4.42 38 GLU A CA 5
ATOM 5393 C C . GLU A 1 38 ? 14.947 24.218 -19.586 1.00 70.33 38 GLU A C 5
ATOM 5394 O O . GLU A 1 38 ? 13.817 24.042 -19.132 1.00 11.21 38 GLU A O 5
ATOM 5406 N N . ALA A 1 39 ? 16.038 23.698 -19.033 1.00 40.21 39 ALA A N 5
ATOM 5407 C CA . ALA A 1 39 ? 15.968 22.875 -17.832 1.00 53.30 39 ALA A CA 5
ATOM 5408 C C . ALA A 1 39 ? 15.576 23.710 -16.617 1.00 71.42 39 ALA A C 5
ATOM 5409 O O . ALA A 1 39 ? 16.334 24.572 -16.172 1.00 60.41 39 ALA A O 5
ATOM 5416 N N . LYS A 1 40 ? 14.387 23.449 -16.085 1.00 31.43 40 LYS A N 5
ATOM 5417 C CA . LYS A 1 40 ? 13.893 24.175 -14.920 1.00 64.45 40 LYS A CA 5
ATOM 5418 C C . LYS A 1 40 ? 13.757 23.246 -13.718 1.00 52.10 40 LYS A C 5
ATOM 5419 O O . LYS A 1 40 ? 13.938 23.665 -12.574 1.00 21.42 40 LYS A O 5
ATOM 5438 N N . LEU A 1 41 ? 13.438 21.984 -13.984 1.00 14.30 41 LEU A N 5
ATOM 5439 C CA . LEU A 1 41 ? 13.278 20.996 -12.923 1.00 64.53 41 LEU A CA 5
ATOM 5440 C C . LEU A 1 41 ? 14.588 20.257 -12.666 1.00 2.42 41 LEU A C 5
ATOM 5441 O O . LEU A 1 41 ? 15.571 20.451 -13.380 1.00 41.44 41 LEU A O 5
ATOM 5457 N N . GLN A 1 42 ? 14.592 19.410 -11.642 1.00 63.32 42 GLN A N 5
ATOM 5458 C CA . GLN A 1 42 ? 15.781 18.641 -11.292 1.00 42.41 42 GLN A CA 5
ATOM 5459 C C . GLN A 1 42 ? 15.403 17.249 -10.798 1.00 65.34 42 GLN A C 5
ATOM 5460 O O . GLN A 1 42 ? 14.227 17.000 -10.539 1.00 51.54 42 GLN A O 5
ATOM 5474 N N . CYS A 1 43 ? 16.397 16.380 -10.680 1.00 42.45 43 CYS A N 5
ATOM 5475 C CA . CYS A 1 43 ? 16.155 15.024 -10.219 1.00 70.15 43 CYS A CA 5
ATOM 5476 C C . CYS A 1 43 ? 16.363 14.987 -8.704 1.00 45.12 43 CYS A C 5
ATOM 5477 O O . CYS A 1 43 ? 17.407 15.357 -8.165 1.00 60.45 43 CYS A O 5
ATOM 5484 N N . PRO A 1 44 ? 15.322 14.520 -8.000 1.00 12.52 44 PRO A N 5
ATOM 5485 C CA . PRO A 1 44 ? 15.340 14.412 -6.538 1.00 74.11 44 PRO A CA 5
ATOM 5486 C C . PRO A 1 44 ? 16.285 13.320 -6.049 1.00 71.23 44 PRO A C 5
ATOM 5487 O O . PRO A 1 44 ? 17.111 13.549 -5.165 1.00 60.51 44 PRO A O 5
ATOM 5498 N N . THR A 1 45 ? 16.159 12.131 -6.631 1.00 21.34 45 THR A N 5
ATOM 5499 C CA . THR A 1 45 ? 17.002 11.003 -6.254 1.00 34.22 45 THR A CA 5
ATOM 5500 C C . THR A 1 45 ? 18.474 11.308 -6.506 1.00 73.31 45 THR A C 5
ATOM 5501 O O . THR A 1 45 ? 19.356 10.716 -5.884 1.00 5.22 45 THR A O 5
ATOM 5512 N N . CYS A 1 46 ? 18.733 12.235 -7.422 1.00 75.12 46 CYS A N 5
ATOM 5513 C CA . CYS A 1 46 ? 20.098 12.619 -7.757 1.00 43.33 46 CYS A CA 5
ATOM 5514 C C . CYS A 1 46 ? 20.719 13.451 -6.638 1.00 64.44 46 CYS A C 5
ATOM 5515 O O . CYS A 1 46 ? 21.888 13.273 -6.295 1.00 65.30 46 CYS A O 5
ATOM 5522 N N . ILE A 1 47 ? 19.929 14.358 -6.074 1.00 61.44 47 ILE A N 5
ATOM 5523 C CA . ILE A 1 47 ? 20.401 15.215 -4.994 1.00 33.10 47 ILE A CA 5
ATOM 5524 C C . ILE A 1 47 ? 20.828 14.390 -3.785 1.00 11.35 47 ILE A C 5
ATOM 5525 O O . ILE A 1 47 ? 21.777 14.742 -3.083 1.00 32.20 47 ILE A O 5
ATOM 5541 N N . LYS A 1 48 ? 20.122 13.290 -3.546 1.00 63.05 48 LYS A N 5
ATOM 5542 C CA . LYS A 1 48 ? 20.429 12.412 -2.424 1.00 30.32 48 LYS A CA 5
ATOM 5543 C C . LYS A 1 48 ? 21.611 11.505 -2.750 1.00 24.24 48 LYS A C 5
ATOM 5544 O O . LYS A 1 48 ? 22.584 11.441 -1.997 1.00 3.52 48 LYS A O 5
ATOM 5563 N N . LEU A 1 49 ? 21.522 10.806 -3.876 1.00 22.34 49 LEU A N 5
ATOM 5564 C CA . LEU A 1 49 ? 22.586 9.903 -4.302 1.00 51.12 49 LEU A CA 5
ATOM 5565 C C . LEU A 1 49 ? 23.935 10.615 -4.308 1.00 12.34 49 LEU A C 5
ATOM 5566 O O . LEU A 1 49 ? 24.950 10.047 -3.909 1.00 21.44 49 LEU A O 5
ATOM 5582 N N . GLY A 1 50 ? 23.937 11.865 -4.761 1.00 13.31 50 GLY A N 5
ATOM 5583 C CA . GLY A 1 50 ? 25.166 12.636 -4.807 1.00 73.45 50 GLY A CA 5
ATOM 5584 C C . GLY A 1 50 ? 25.587 12.969 -6.225 1.00 3.43 50 GLY A C 5
ATOM 5585 O O . GLY A 1 50 ? 26.780 13.051 -6.522 1.00 34.33 50 GLY A O 5
ATOM 5589 N N . ILE A 1 51 ? 24.608 13.162 -7.102 1.00 30.41 51 ILE A N 5
ATOM 5590 C CA . ILE A 1 51 ? 24.884 13.488 -8.495 1.00 64.54 51 ILE A CA 5
ATOM 5591 C C . ILE A 1 51 ? 24.511 14.933 -8.806 1.00 75.25 51 ILE A C 5
ATOM 5592 O O . ILE A 1 51 ? 23.332 15.269 -8.917 1.00 72.42 51 ILE A O 5
ATOM 5608 N N . GLN A 1 52 ? 25.523 15.783 -8.948 1.00 35.32 52 GLN A N 5
ATOM 5609 C CA . GLN A 1 52 ? 25.300 17.192 -9.248 1.00 15.24 52 GLN A CA 5
ATOM 5610 C C . GLN A 1 52 ? 24.678 17.363 -10.630 1.00 11.02 52 GLN A C 5
ATOM 5611 O O . GLN A 1 52 ? 24.975 16.606 -11.553 1.00 10.11 52 GLN A O 5
ATOM 5625 N N . GLY A 1 53 ? 23.812 18.363 -10.765 1.00 4.43 53 GLY A N 5
ATOM 5626 C CA . GLY A 1 53 ? 23.162 18.615 -12.037 1.00 40.14 53 GLY A CA 5
ATOM 5627 C C . GLY A 1 53 ? 21.811 17.936 -12.142 1.00 71.04 53 GLY A C 5
ATOM 5628 O O . GLY A 1 53 ? 20.916 18.191 -11.336 1.00 62.13 53 GLY A O 5
ATOM 5632 N N . SER A 1 54 ? 21.661 17.070 -13.140 1.00 24.04 54 SER A N 5
ATOM 5633 C CA . SER A 1 54 ? 20.408 16.356 -13.351 1.00 15.24 54 SER A CA 5
ATOM 5634 C C . SER A 1 54 ? 19.231 17.326 -13.394 1.00 52.32 54 SER A C 5
ATOM 5635 O O . SER A 1 54 ? 18.361 17.304 -12.523 1.00 74.25 54 SER A O 5
ATOM 5643 N N . TYR A 1 55 ? 19.212 18.177 -14.414 1.00 13.41 55 TYR A N 5
ATOM 5644 C CA . TYR A 1 55 ? 18.144 19.158 -14.571 1.00 61.11 55 TYR A CA 5
ATOM 5645 C C . TYR A 1 55 ? 17.265 18.818 -15.771 1.00 12.32 55 TYR A C 5
ATOM 5646 O O . TYR A 1 55 ? 17.759 18.621 -16.881 1.00 55.02 55 TYR A O 5
ATOM 5664 N N . PHE A 1 56 ? 15.958 18.753 -15.538 1.00 60.44 56 PHE A N 5
ATOM 5665 C CA . PHE A 1 56 ? 15.008 18.437 -16.599 1.00 30.23 56 PHE A CA 5
ATOM 5666 C C . PHE A 1 56 ? 14.266 19.690 -17.055 1.00 31.40 56 PHE A C 5
ATOM 5667 O O . PHE A 1 56 ? 14.305 20.725 -16.390 1.00 45.32 56 PHE A O 5
ATOM 5684 N N . CYS A 1 57 ? 13.590 19.587 -18.194 1.00 51.44 57 CYS A N 5
ATOM 5685 C CA . CYS A 1 57 ? 12.839 20.711 -18.742 1.00 61.30 57 CYS A CA 5
ATOM 5686 C C . CYS A 1 57 ? 11.364 20.617 -18.361 1.00 64.34 57 CYS A C 5
ATOM 5687 O O . CYS A 1 57 ? 10.685 21.632 -18.214 1.00 13.32 57 CYS A O 5
ATOM 5694 N N . SER A 1 58 ? 10.877 19.390 -18.204 1.00 13.22 58 SER A N 5
ATOM 5695 C CA . SER A 1 58 ? 9.482 19.163 -17.844 1.00 21.41 58 SER A CA 5
ATOM 5696 C C . SER A 1 58 ? 9.260 17.714 -17.419 1.00 41.20 58 SER A C 5
ATOM 5697 O O . SER A 1 58 ? 10.066 16.836 -17.726 1.00 40.43 58 SER A O 5
ATOM 5705 N N . GLN A 1 59 ? 8.162 17.474 -16.711 1.00 35.42 59 GLN A N 5
ATOM 5706 C CA . GLN A 1 59 ? 7.833 16.132 -16.243 1.00 4.22 59 GLN A CA 5
ATOM 5707 C C . GLN A 1 59 ? 7.540 15.203 -17.416 1.00 30.11 59 GLN A C 5
ATOM 5708 O O . GLN A 1 59 ? 8.050 14.085 -17.476 1.00 34.41 59 GLN A O 5
ATOM 5722 N N . GLU A 1 60 ? 6.715 15.674 -18.346 1.00 1.11 60 GLU A N 5
ATOM 5723 C CA . GLU A 1 60 ? 6.353 14.884 -19.517 1.00 25.33 60 GLU A CA 5
ATOM 5724 C C . GLU A 1 60 ? 7.598 14.328 -20.204 1.00 12.33 60 GLU A C 5
ATOM 5725 O O . GLU A 1 60 ? 7.566 13.246 -20.791 1.00 1.34 60 GLU A O 5
ATOM 5737 N N . CYS A 1 61 ? 8.693 15.077 -20.127 1.00 12.14 61 CYS A N 5
ATOM 5738 C CA . CYS A 1 61 ? 9.948 14.662 -20.741 1.00 2.21 61 CYS A CA 5
ATOM 5739 C C . CYS A 1 61 ? 10.779 13.828 -19.770 1.00 43.31 61 CYS A C 5
ATOM 5740 O O . CYS A 1 61 ? 11.502 12.918 -20.177 1.00 52.44 61 CYS A O 5
ATOM 5747 N N . PHE A 1 62 ? 10.671 14.145 -18.484 1.00 42.10 62 PHE A N 5
ATOM 5748 C CA . PHE A 1 62 ? 11.413 13.426 -17.455 1.00 12.24 62 PHE A CA 5
ATOM 5749 C C . PHE A 1 62 ? 11.006 11.956 -17.418 1.00 62.11 62 PHE A C 5
ATOM 5750 O O . PHE A 1 62 ? 11.855 11.066 -17.375 1.00 24.43 62 PHE A O 5
ATOM 5767 N N . LYS A 1 63 ? 9.701 11.709 -17.435 1.00 72.23 63 LYS A N 5
ATOM 5768 C CA . LYS A 1 63 ? 9.179 10.348 -17.405 1.00 32.30 63 LYS A CA 5
ATOM 5769 C C . LYS A 1 63 ? 9.788 9.506 -18.522 1.00 51.30 63 LYS A C 5
ATOM 5770 O O . LYS A 1 63 ? 10.122 8.340 -18.322 1.00 23.53 63 LYS A O 5
ATOM 5789 N N . GLY A 1 64 ? 9.930 10.108 -19.699 1.00 63.44 64 GLY A N 5
ATOM 5790 C CA . GLY A 1 64 ? 10.500 9.399 -20.830 1.00 64.22 64 GLY A CA 5
ATOM 5791 C C . GLY A 1 64 ? 11.986 9.146 -20.667 1.00 20.33 64 GLY A C 5
ATOM 5792 O O . GLY A 1 64 ? 12.430 7.998 -20.656 1.00 35.51 64 GLY A O 5
ATOM 5796 N N . SER A 1 65 ? 12.758 10.221 -20.541 1.00 35.23 65 SER A N 5
ATOM 5797 C CA . SER A 1 65 ? 14.203 10.110 -20.383 1.00 11.13 65 SER A CA 5
ATOM 5798 C C . SER A 1 65 ? 14.553 9.199 -19.210 1.00 10.21 65 SER A C 5
ATOM 5799 O O . SER A 1 65 ? 15.617 8.580 -19.187 1.00 11.53 65 SER A O 5
ATOM 5807 N N . TRP A 1 66 ? 13.650 9.123 -18.239 1.00 23.21 66 TRP A N 5
ATOM 5808 C CA . TRP A 1 66 ? 13.863 8.288 -17.062 1.00 71.31 66 TRP A CA 5
ATOM 5809 C C . TRP A 1 66 ? 14.305 6.885 -17.463 1.00 20.32 66 TRP A C 5
ATOM 5810 O O . TRP A 1 66 ? 15.117 6.261 -16.780 1.00 35.04 66 TRP A O 5
ATOM 5831 N N . ALA A 1 67 ? 13.766 6.394 -18.574 1.00 64.03 67 ALA A N 5
ATOM 5832 C CA . ALA A 1 67 ? 14.108 5.065 -19.067 1.00 11.24 67 ALA A CA 5
ATOM 5833 C C . ALA A 1 67 ? 15.619 4.867 -19.108 1.00 63.21 67 ALA A C 5
ATOM 5834 O O . ALA A 1 67 ? 16.117 3.761 -18.894 1.00 64.13 67 ALA A O 5
ATOM 5841 N N . THR A 1 68 ? 16.346 5.945 -19.385 1.00 52.14 68 THR A N 5
ATOM 5842 C CA . THR A 1 68 ? 17.800 5.889 -19.457 1.00 24.01 68 THR A CA 5
ATOM 5843 C C . THR A 1 68 ? 18.437 6.554 -18.242 1.00 13.02 68 THR A C 5
ATOM 5844 O O . THR A 1 68 ? 19.429 6.064 -17.701 1.00 73.35 68 THR A O 5
ATOM 5855 N N . HIS A 1 69 ? 17.860 7.673 -17.815 1.00 53.25 69 HIS A N 5
ATOM 5856 C CA . HIS A 1 69 ? 18.371 8.405 -16.662 1.00 15.11 69 HIS A CA 5
ATOM 5857 C C . HIS A 1 69 ? 18.551 7.476 -15.465 1.00 51.02 69 HIS A C 5
ATOM 5858 O O . HIS A 1 69 ? 19.577 7.512 -14.787 1.00 5.25 69 HIS A O 5
ATOM 5872 N N . LYS A 1 70 ? 17.546 6.644 -15.211 1.00 41.53 70 LYS A N 5
ATOM 5873 C CA . LYS A 1 70 ? 17.593 5.705 -14.097 1.00 73.02 70 LYS A CA 5
ATOM 5874 C C . LYS A 1 70 ? 18.876 4.881 -14.134 1.00 75.41 70 LYS A C 5
ATOM 5875 O O . LYS A 1 70 ? 19.420 4.513 -13.092 1.00 13.21 70 LYS A O 5
ATOM 5894 N N . LEU A 1 71 ? 19.355 4.594 -15.339 1.00 53.15 71 LEU A N 5
ATOM 5895 C CA . LEU A 1 71 ? 20.575 3.814 -15.512 1.00 44.10 71 LEU A CA 5
ATOM 5896 C C . LEU A 1 71 ? 21.781 4.557 -14.945 1.00 31.20 71 LEU A C 5
ATOM 5897 O O . LEU A 1 71 ? 22.702 3.945 -14.402 1.00 71.34 71 LEU A O 5
ATOM 5913 N N . LEU A 1 72 ? 21.768 5.879 -15.072 1.00 50.01 72 LEU A N 5
ATOM 5914 C CA . LEU A 1 72 ? 22.859 6.707 -14.570 1.00 64.32 72 LEU A CA 5
ATOM 5915 C C . LEU A 1 72 ? 23.010 6.552 -13.060 1.00 65.43 72 LEU A C 5
ATOM 5916 O O . LEU A 1 72 ? 24.122 6.578 -12.531 1.00 0.20 72 LEU A O 5
ATOM 5932 N N . HIS A 1 73 ? 21.885 6.387 -12.372 1.00 2.41 73 HIS A N 5
ATOM 5933 C CA . HIS A 1 73 ? 21.893 6.225 -10.922 1.00 74.24 73 HIS A CA 5
ATOM 5934 C C . HIS A 1 73 ? 22.774 5.049 -10.512 1.00 43.21 73 HIS A C 5
ATOM 5935 O O . HIS A 1 73 ? 23.568 5.151 -9.576 1.00 53.31 73 HIS A O 5
ATOM 5949 N N . LYS A 1 74 ? 22.630 3.933 -11.218 1.00 34.22 74 LYS A N 5
ATOM 5950 C CA . LYS A 1 74 ? 23.412 2.737 -10.928 1.00 43.24 74 LYS A CA 5
ATOM 5951 C C . LYS A 1 74 ? 24.778 2.804 -11.606 1.00 34.45 74 LYS A C 5
ATOM 5952 O O . LYS A 1 74 ? 25.105 1.969 -12.450 1.00 12.14 74 LYS A O 5
ATOM 5971 N N . LYS A 1 75 ? 25.572 3.800 -11.229 1.00 53.23 75 LYS A N 5
ATOM 5972 C CA . LYS A 1 75 ? 26.903 3.975 -11.798 1.00 21.55 75 LYS A CA 5
ATOM 5973 C C . LYS A 1 75 ? 27.981 3.636 -10.772 1.00 53.44 75 LYS A C 5
ATOM 5974 O O . LYS A 1 75 ? 27.804 3.860 -9.575 1.00 74.52 75 LYS A O 5
ATOM 5993 N N . ALA A 1 76 ? 29.098 3.098 -11.251 1.00 11.35 76 ALA A N 5
ATOM 5994 C CA . ALA A 1 76 ? 30.205 2.733 -10.376 1.00 2.13 76 ALA A CA 5
ATOM 5995 C C . ALA A 1 76 ? 30.598 3.897 -9.473 1.00 5.32 76 ALA A C 5
ATOM 5996 O O . ALA A 1 76 ? 30.967 4.971 -9.951 1.00 34.43 76 ALA A O 5
ATOM 6003 N N . LYS A 1 77 ? 30.518 3.679 -8.165 1.00 33.23 77 LYS A N 5
ATOM 6004 C CA . LYS A 1 77 ? 30.866 4.709 -7.193 1.00 53.25 77 LYS A CA 5
ATOM 6005 C C . LYS A 1 77 ? 32.330 4.597 -6.782 1.00 21.20 77 LYS A C 5
ATOM 6006 O O . LYS A 1 77 ? 32.854 3.496 -6.613 1.00 64.30 77 LYS A O 5
ATOM 6025 N N . ASP A 1 78 ? 32.984 5.742 -6.621 1.00 62.30 78 ASP A N 5
ATOM 6026 C CA . ASP A 1 78 ? 34.388 5.772 -6.227 1.00 32.45 78 ASP A CA 5
ATOM 6027 C C . ASP A 1 78 ? 35.228 4.884 -7.140 1.00 11.23 78 ASP A C 5
ATOM 6028 O O . ASP A 1 78 ? 36.095 4.145 -6.675 1.00 74.52 78 ASP A O 5
ATOM 6037 N N . GLU A 1 79 ? 34.964 4.964 -8.440 1.00 73.51 79 GLU A N 5
ATOM 6038 C CA . GLU A 1 79 ? 35.695 4.166 -9.418 1.00 33.45 79 GLU A CA 5
ATOM 6039 C C . GLU A 1 79 ? 36.295 5.053 -10.504 1.00 61.33 79 GLU A C 5
ATOM 6040 O O . GLU A 1 79 ? 36.321 4.684 -11.679 1.00 11.41 79 GLU A O 5
ATOM 6052 N N . LYS A 1 80 ? 36.777 6.225 -10.104 1.00 71.51 80 LYS A N 5
ATOM 6053 C CA . LYS A 1 80 ? 37.378 7.166 -11.042 1.00 21.35 80 LYS A CA 5
ATOM 6054 C C . LYS A 1 80 ? 38.901 7.096 -10.982 1.00 33.43 80 LYS A C 5
ATOM 6055 O O . LYS A 1 80 ? 39.495 7.205 -9.909 1.00 21.10 80 LYS A O 5
ATOM 6076 N N . ALA A 1 1 ? 6.648 2.133 -2.858 1.00 4.22 1 ALA A N 6
ATOM 6077 C CA . ALA A 1 1 ? 6.787 0.937 -3.680 1.00 0.34 1 ALA A CA 6
ATOM 6078 C C . ALA A 1 1 ? 5.903 -0.191 -3.160 1.00 71.31 1 ALA A C 6
ATOM 6079 O O . ALA A 1 1 ? 6.293 -0.932 -2.258 1.00 12.41 1 ALA A O 6
ATOM 6086 N N . GLU A 1 2 ? 4.711 -0.316 -3.735 1.00 52.32 2 GLU A N 6
ATOM 6087 C CA . GLU A 1 2 ? 3.771 -1.354 -3.328 1.00 4.22 2 GLU A CA 6
ATOM 6088 C C . GLU A 1 2 ? 4.113 -2.686 -3.988 1.00 24.52 2 GLU A C 6
ATOM 6089 O O . GLU A 1 2 ? 4.361 -3.682 -3.308 1.00 0.42 2 GLU A O 6
ATOM 6101 N N . GLU A 1 3 ? 4.124 -2.696 -5.317 1.00 70.32 3 GLU A N 6
ATOM 6102 C CA . GLU A 1 3 ? 4.434 -3.907 -6.069 1.00 10.30 3 GLU A CA 6
ATOM 6103 C C . GLU A 1 3 ? 5.844 -3.841 -6.649 1.00 10.12 3 GLU A C 6
ATOM 6104 O O . GLU A 1 3 ? 6.690 -4.682 -6.346 1.00 52.33 3 GLU A O 6
ATOM 6116 N N . GLU A 1 4 ? 6.088 -2.836 -7.484 1.00 53.21 4 GLU A N 6
ATOM 6117 C CA . GLU A 1 4 ? 7.394 -2.661 -8.107 1.00 64.24 4 GLU A CA 6
ATOM 6118 C C . GLU A 1 4 ? 8.438 -2.241 -7.076 1.00 35.32 4 GLU A C 6
ATOM 6119 O O . GLU A 1 4 ? 8.517 -1.072 -6.698 1.00 22.20 4 GLU A O 6
ATOM 6131 N N . TYR A 1 5 ? 9.235 -3.203 -6.624 1.00 75.21 5 TYR A N 6
ATOM 6132 C CA . TYR A 1 5 ? 10.271 -2.935 -5.634 1.00 71.01 5 TYR A CA 6
ATOM 6133 C C . TYR A 1 5 ? 11.531 -2.390 -6.299 1.00 23.12 5 TYR A C 6
ATOM 6134 O O . TYR A 1 5 ? 12.578 -3.037 -6.294 1.00 42.10 5 TYR A O 6
ATOM 6152 N N . ALA A 1 6 ? 11.422 -1.195 -6.870 1.00 12.13 6 ALA A N 6
ATOM 6153 C CA . ALA A 1 6 ? 12.552 -0.560 -7.536 1.00 60.34 6 ALA A CA 6
ATOM 6154 C C . ALA A 1 6 ? 12.252 0.900 -7.855 1.00 53.34 6 ALA A C 6
ATOM 6155 O O . ALA A 1 6 ? 11.105 1.340 -7.772 1.00 64.33 6 ALA A O 6
ATOM 6162 N N . GLU A 1 7 ? 13.289 1.647 -8.220 1.00 4.23 7 GLU A N 6
ATOM 6163 C CA . GLU A 1 7 ? 13.135 3.059 -8.549 1.00 41.23 7 GLU A CA 6
ATOM 6164 C C . GLU A 1 7 ? 12.034 3.258 -9.587 1.00 42.51 7 GLU A C 6
ATOM 6165 O O . GLU A 1 7 ? 11.805 2.398 -10.437 1.00 55.01 7 GLU A O 6
ATOM 6177 N N . ASP A 1 8 ? 11.357 4.398 -9.510 1.00 55.54 8 ASP A N 6
ATOM 6178 C CA . ASP A 1 8 ? 10.280 4.712 -10.443 1.00 12.25 8 ASP A CA 6
ATOM 6179 C C . ASP A 1 8 ? 10.445 6.119 -11.010 1.00 70.51 8 ASP A C 6
ATOM 6180 O O . ASP A 1 8 ? 11.374 6.840 -10.646 1.00 44.24 8 ASP A O 6
ATOM 6189 N N . CYS A 1 9 ? 9.539 6.501 -11.903 1.00 71.52 9 CYS A N 6
ATOM 6190 C CA . CYS A 1 9 ? 9.585 7.820 -12.523 1.00 2.21 9 CYS A CA 6
ATOM 6191 C C . CYS A 1 9 ? 8.411 8.678 -12.064 1.00 34.13 9 CYS A C 6
ATOM 6192 O O . CYS A 1 9 ? 7.422 8.853 -12.776 1.00 40.14 9 CYS A O 6
ATOM 6200 N N . PRO A 1 10 ? 8.518 9.225 -10.844 1.00 23.12 10 PRO A N 6
ATOM 6201 C CA . PRO A 1 10 ? 7.474 10.073 -10.261 1.00 72.43 10 PRO A CA 6
ATOM 6202 C C . PRO A 1 10 ? 7.363 11.422 -10.964 1.00 22.53 10 PRO A C 6
ATOM 6203 O O . PRO A 1 10 ? 8.018 11.658 -11.978 1.00 50.13 10 PRO A O 6
ATOM 6214 N N . GLU A 1 11 ? 6.531 12.302 -10.417 1.00 0.14 11 GLU A N 6
ATOM 6215 C CA . GLU A 1 11 ? 6.336 13.627 -10.993 1.00 14.45 11 GLU A CA 6
ATOM 6216 C C . GLU A 1 11 ? 7.497 14.551 -10.638 1.00 1.41 11 GLU A C 6
ATOM 6217 O O . GLU A 1 11 ? 7.688 14.909 -9.475 1.00 22.03 11 GLU A O 6
ATOM 6229 N N . LEU A 1 12 ? 8.270 14.934 -11.648 1.00 5.01 12 LEU A N 6
ATOM 6230 C CA . LEU A 1 12 ? 9.414 15.816 -11.444 1.00 43.22 12 LEU A CA 6
ATOM 6231 C C . LEU A 1 12 ? 9.002 17.079 -10.695 1.00 35.24 12 LEU A C 6
ATOM 6232 O O . LEU A 1 12 ? 7.815 17.329 -10.484 1.00 75.35 12 LEU A O 6
ATOM 6248 N N . VAL A 1 13 ? 9.990 17.873 -10.295 1.00 15.40 13 VAL A N 6
ATOM 6249 C CA . VAL A 1 13 ? 9.729 19.112 -9.572 1.00 2.33 13 VAL A CA 6
ATOM 6250 C C . VAL A 1 13 ? 10.466 20.285 -10.208 1.00 50.43 13 VAL A C 6
ATOM 6251 O O . VAL A 1 13 ? 11.514 20.127 -10.834 1.00 25.53 13 VAL A O 6
ATOM 6264 N N . PRO A 1 14 ? 9.906 21.494 -10.046 1.00 63.44 14 PRO A N 6
ATOM 6265 C CA . PRO A 1 14 ? 10.494 22.718 -10.597 1.00 50.42 14 PRO A CA 6
ATOM 6266 C C . PRO A 1 14 ? 11.784 23.113 -9.887 1.00 24.42 14 PRO A C 6
ATOM 6267 O O . PRO A 1 14 ? 11.931 22.900 -8.683 1.00 14.33 14 PRO A O 6
ATOM 6278 N N . ILE A 1 15 ? 12.717 23.687 -10.639 1.00 53.21 15 ILE A N 6
ATOM 6279 C CA . ILE A 1 15 ? 13.994 24.112 -10.080 1.00 0.10 15 ILE A CA 6
ATOM 6280 C C . ILE A 1 15 ? 13.820 25.321 -9.167 1.00 54.34 15 ILE A C 6
ATOM 6281 O O . ILE A 1 15 ? 13.347 26.372 -9.598 1.00 53.50 15 ILE A O 6
ATOM 6297 N N . GLU A 1 16 ? 14.207 25.164 -7.905 1.00 54.23 16 GLU A N 6
ATOM 6298 C CA . GLU A 1 16 ? 14.094 26.244 -6.932 1.00 54.33 16 GLU A CA 6
ATOM 6299 C C . GLU A 1 16 ? 15.472 26.709 -6.472 1.00 65.24 16 GLU A C 6
ATOM 6300 O O . GLU A 1 16 ? 16.059 26.137 -5.553 1.00 31.32 16 GLU A O 6
ATOM 6312 N N . THR A 1 17 ? 15.986 27.750 -7.119 1.00 40.55 17 THR A N 6
ATOM 6313 C CA . THR A 1 17 ? 17.296 28.291 -6.779 1.00 52.54 17 THR A CA 6
ATOM 6314 C C . THR A 1 17 ? 17.210 29.779 -6.460 1.00 0.53 17 THR A C 6
ATOM 6315 O O . THR A 1 17 ? 16.905 30.596 -7.330 1.00 20.34 17 THR A O 6
ATOM 6326 N N . LYS A 1 18 ? 17.481 30.127 -5.206 1.00 45.23 18 LYS A N 6
ATOM 6327 C CA . LYS A 1 18 ? 17.437 31.518 -4.771 1.00 21.01 18 LYS A CA 6
ATOM 6328 C C . LYS A 1 18 ? 18.287 32.400 -5.680 1.00 54.13 18 LYS A C 6
ATOM 6329 O O . LYS A 1 18 ? 19.028 31.903 -6.526 1.00 64.32 18 LYS A O 6
ATOM 6348 N N . ASN A 1 19 ? 18.173 33.712 -5.499 1.00 24.14 19 ASN A N 6
ATOM 6349 C CA . ASN A 1 19 ? 18.932 34.663 -6.303 1.00 2.15 19 ASN A CA 6
ATOM 6350 C C . ASN A 1 19 ? 20.158 35.162 -5.543 1.00 15.04 19 ASN A C 6
ATOM 6351 O O . ASN A 1 19 ? 20.275 36.351 -5.248 1.00 41.13 19 ASN A O 6
ATOM 6362 N N . GLN A 1 20 ? 21.067 34.245 -5.229 1.00 73.41 20 GLN A N 6
ATOM 6363 C CA . GLN A 1 20 ? 22.283 34.592 -4.503 1.00 72.25 20 GLN A CA 6
ATOM 6364 C C . GLN A 1 20 ? 23.342 33.507 -4.666 1.00 62.30 20 GLN A C 6
ATOM 6365 O O . GLN A 1 20 ? 23.022 32.348 -4.929 1.00 15.21 20 GLN A O 6
ATOM 6379 N N . GLU A 1 21 ? 24.605 33.891 -4.508 1.00 40.01 21 GLU A N 6
ATOM 6380 C CA . GLU A 1 21 ? 25.711 32.950 -4.639 1.00 22.01 21 GLU A CA 6
ATOM 6381 C C . GLU A 1 21 ? 25.765 32.366 -6.048 1.00 3.31 21 GLU A C 6
ATOM 6382 O O . GLU A 1 21 ? 25.939 31.161 -6.225 1.00 52.04 21 GLU A O 6
ATOM 6394 N N . MET A 1 22 ? 25.615 33.231 -7.046 1.00 72.31 22 MET A N 6
ATOM 6395 C CA . MET A 1 22 ? 25.647 32.801 -8.439 1.00 41.45 22 MET A CA 6
ATOM 6396 C C . MET A 1 22 ? 26.793 33.474 -9.189 1.00 21.40 22 MET A C 6
ATOM 6397 O O . MET A 1 22 ? 27.235 34.561 -8.820 1.00 53.31 22 MET A O 6
ATOM 6411 N N . ALA A 1 23 ? 27.270 32.818 -10.242 1.00 41.53 23 ALA A N 6
ATOM 6412 C CA . ALA A 1 23 ? 28.363 33.354 -11.044 1.00 63.00 23 ALA A CA 6
ATOM 6413 C C . ALA A 1 23 ? 28.096 33.164 -12.533 1.00 51.53 23 ALA A C 6
ATOM 6414 O O . ALA A 1 23 ? 27.070 32.609 -12.923 1.00 74.25 23 ALA A O 6
ATOM 6421 N N . ALA A 1 24 ? 29.026 33.631 -13.361 1.00 33.43 24 ALA A N 6
ATOM 6422 C CA . ALA A 1 24 ? 28.890 33.511 -14.807 1.00 64.11 24 ALA A CA 6
ATOM 6423 C C . ALA A 1 24 ? 29.102 32.071 -15.261 1.00 64.31 24 ALA A C 6
ATOM 6424 O O . ALA A 1 24 ? 30.237 31.616 -15.409 1.00 0.33 24 ALA A O 6
ATOM 6431 N N . VAL A 1 25 ? 28.003 31.356 -15.480 1.00 41.35 25 VAL A N 6
ATOM 6432 C CA . VAL A 1 25 ? 28.069 29.967 -15.918 1.00 51.01 25 VAL A CA 6
ATOM 6433 C C . VAL A 1 25 ? 27.287 29.760 -17.210 1.00 55.32 25 VAL A C 6
ATOM 6434 O O . VAL A 1 25 ? 26.735 30.707 -17.771 1.00 62.41 25 VAL A O 6
ATOM 6447 N N . GLU A 1 26 ? 27.243 28.516 -17.676 1.00 53.14 26 GLU A N 6
ATOM 6448 C CA . GLU A 1 26 ? 26.527 28.186 -18.903 1.00 64.44 26 GLU A CA 6
ATOM 6449 C C . GLU A 1 26 ? 25.018 28.251 -18.688 1.00 22.43 26 GLU A C 6
ATOM 6450 O O . GLU A 1 26 ? 24.546 28.408 -17.561 1.00 50.32 26 GLU A O 6
ATOM 6462 N N . THR A 1 27 ? 24.265 28.128 -19.776 1.00 52.33 27 THR A N 6
ATOM 6463 C CA . THR A 1 27 ? 22.810 28.175 -19.708 1.00 33.30 27 THR A CA 6
ATOM 6464 C C . THR A 1 27 ? 22.233 26.813 -19.339 1.00 71.45 27 THR A C 6
ATOM 6465 O O . THR A 1 27 ? 22.764 25.775 -19.736 1.00 41.20 27 THR A O 6
ATOM 6476 N N . ARG A 1 28 ? 21.143 26.823 -18.579 1.00 72.13 28 ARG A N 6
ATOM 6477 C CA . ARG A 1 28 ? 20.494 25.587 -18.157 1.00 43.40 28 ARG A CA 6
ATOM 6478 C C . ARG A 1 28 ? 19.798 24.909 -19.334 1.00 25.05 28 ARG A C 6
ATOM 6479 O O . ARG A 1 28 ? 19.078 25.552 -20.097 1.00 41.01 28 ARG A O 6
ATOM 6500 N N . VAL A 1 29 ? 20.020 23.606 -19.474 1.00 34.33 29 VAL A N 6
ATOM 6501 C CA . VAL A 1 29 ? 19.414 22.840 -20.556 1.00 71.34 29 VAL A CA 6
ATOM 6502 C C . VAL A 1 29 ? 19.082 21.421 -20.107 1.00 42.11 29 VAL A C 6
ATOM 6503 O O . VAL A 1 29 ? 19.635 20.960 -19.110 1.00 45.00 29 VAL A O 6
ATOM 6516 N N . CYS A 1 30 ? 18.196 20.767 -20.844 1.00 25.21 30 CYS A N 6
ATOM 6517 C CA . CYS A 1 30 ? 17.804 19.408 -20.511 1.00 12.00 30 CYS A CA 6
ATOM 6518 C C . CYS A 1 30 ? 19.069 18.553 -20.412 1.00 74.15 30 CYS A C 6
ATOM 6519 O O . CYS A 1 30 ? 19.920 18.544 -21.301 1.00 73.11 30 CYS A O 6
ATOM 6526 N N . GLU A 1 31 ? 19.172 17.829 -19.302 1.00 45.13 31 GLU A N 6
ATOM 6527 C CA . GLU A 1 31 ? 20.321 16.963 -19.060 1.00 54.42 31 GLU A CA 6
ATOM 6528 C C . GLU A 1 31 ? 20.371 15.829 -20.080 1.00 22.04 31 GLU A C 6
ATOM 6529 O O . GLU A 1 31 ? 21.448 15.387 -20.481 1.00 61.43 31 GLU A O 6
ATOM 6541 N N . THR A 1 32 ? 19.198 15.361 -20.494 1.00 51.14 32 THR A N 6
ATOM 6542 C CA . THR A 1 32 ? 19.107 14.278 -21.465 1.00 20.41 32 THR A CA 6
ATOM 6543 C C . THR A 1 32 ? 19.959 14.568 -22.695 1.00 5.22 32 THR A C 6
ATOM 6544 O O . THR A 1 32 ? 19.855 15.638 -23.296 1.00 21.34 32 THR A O 6
ATOM 6555 N N . ASP A 1 33 ? 20.802 13.610 -23.065 1.00 31.04 33 ASP A N 6
ATOM 6556 C CA . ASP A 1 33 ? 21.672 13.763 -24.225 1.00 73.41 33 ASP A CA 6
ATOM 6557 C C . ASP A 1 33 ? 20.852 13.974 -25.494 1.00 43.43 33 ASP A C 6
ATOM 6558 O O . ASP A 1 33 ? 19.914 13.229 -25.771 1.00 71.52 33 ASP A O 6
ATOM 6567 N N . GLY A 1 34 ? 21.214 14.998 -26.262 1.00 74.03 34 GLY A N 6
ATOM 6568 C CA . GLY A 1 34 ? 20.501 15.290 -27.492 1.00 50.42 34 GLY A CA 6
ATOM 6569 C C . GLY A 1 34 ? 19.431 16.347 -27.305 1.00 11.51 34 GLY A C 6
ATOM 6570 O O . GLY A 1 34 ? 19.164 17.139 -28.210 1.00 3.03 34 GLY A O 6
ATOM 6574 N N . CYS A 1 35 ? 18.814 16.361 -26.128 1.00 21.30 35 CYS A N 6
ATOM 6575 C CA . CYS A 1 35 ? 17.765 17.327 -25.825 1.00 21.34 35 CYS A CA 6
ATOM 6576 C C . CYS A 1 35 ? 18.363 18.679 -25.447 1.00 64.13 35 CYS A C 6
ATOM 6577 O O . CYS A 1 35 ? 18.563 18.974 -24.269 1.00 53.21 35 CYS A O 6
ATOM 6584 N N . SER A 1 36 ? 18.647 19.496 -26.456 1.00 43.33 36 SER A N 6
ATOM 6585 C CA . SER A 1 36 ? 19.226 20.816 -26.231 1.00 60.24 36 SER A CA 6
ATOM 6586 C C . SER A 1 36 ? 18.133 21.859 -26.016 1.00 24.55 36 SER A C 6
ATOM 6587 O O . SER A 1 36 ? 18.124 22.906 -26.661 1.00 53.44 36 SER A O 6
ATOM 6595 N N . SER A 1 37 ? 17.214 21.563 -25.102 1.00 61.33 37 SER A N 6
ATOM 6596 C CA . SER A 1 37 ? 16.114 22.472 -24.803 1.00 30.13 37 SER A CA 6
ATOM 6597 C C . SER A 1 37 ? 16.308 23.128 -23.439 1.00 54.21 37 SER A C 6
ATOM 6598 O O . SER A 1 37 ? 17.230 22.787 -22.700 1.00 62.31 37 SER A O 6
ATOM 6606 N N . GLU A 1 38 ? 15.430 24.072 -23.114 1.00 2.51 38 GLU A N 6
ATOM 6607 C CA . GLU A 1 38 ? 15.505 24.778 -21.840 1.00 21.42 38 GLU A CA 6
ATOM 6608 C C . GLU A 1 38 ? 15.133 23.854 -20.684 1.00 31.52 38 GLU A C 6
ATOM 6609 O O . GLU A 1 38 ? 14.132 23.141 -20.743 1.00 34.50 38 GLU A O 6
ATOM 6621 N N . ALA A 1 39 ? 15.947 23.872 -19.634 1.00 21.14 39 ALA A N 6
ATOM 6622 C CA . ALA A 1 39 ? 15.703 23.038 -18.463 1.00 65.45 39 ALA A CA 6
ATOM 6623 C C . ALA A 1 39 ? 15.055 23.842 -17.341 1.00 65.54 39 ALA A C 6
ATOM 6624 O O . ALA A 1 39 ? 15.640 24.797 -16.830 1.00 23.53 39 ALA A O 6
ATOM 6631 N N . LYS A 1 40 ? 13.844 23.450 -16.963 1.00 35.31 40 LYS A N 6
ATOM 6632 C CA . LYS A 1 40 ? 13.115 24.133 -15.901 1.00 0.04 40 LYS A CA 6
ATOM 6633 C C . LYS A 1 40 ? 12.848 23.191 -14.731 1.00 75.12 40 LYS A C 6
ATOM 6634 O O . LYS A 1 40 ? 12.800 23.616 -13.576 1.00 52.43 40 LYS A O 6
ATOM 6653 N N . LEU A 1 41 ? 12.675 21.910 -15.037 1.00 62.32 41 LEU A N 6
ATOM 6654 C CA . LEU A 1 41 ? 12.414 20.906 -14.011 1.00 1.41 41 LEU A CA 6
ATOM 6655 C C . LEU A 1 41 ? 13.716 20.295 -13.504 1.00 21.24 41 LEU A C 6
ATOM 6656 O O . LEU A 1 41 ? 14.794 20.594 -14.017 1.00 30.14 41 LEU A O 6
ATOM 6672 N N . GLN A 1 42 ? 13.607 19.436 -12.495 1.00 60.12 42 GLN A N 6
ATOM 6673 C CA . GLN A 1 42 ? 14.776 18.781 -11.920 1.00 41.22 42 GLN A CA 6
ATOM 6674 C C . GLN A 1 42 ? 14.439 17.365 -11.466 1.00 75.11 42 GLN A C 6
ATOM 6675 O O . GLN A 1 42 ? 13.259 17.027 -11.375 1.00 64.12 42 GLN A O 6
ATOM 6689 N N . CYS A 1 43 ? 15.468 16.577 -11.194 1.00 62.34 43 CYS A N 6
ATOM 6690 C CA . CYS A 1 43 ? 15.266 15.207 -10.754 1.00 23.22 43 CYS A CA 6
ATOM 6691 C C . CYS A 1 43 ? 15.314 15.182 -9.225 1.00 4.02 43 CYS A C 6
ATOM 6692 O O . CYS A 1 43 ? 16.249 15.658 -8.579 1.00 74.42 43 CYS A O 6
ATOM 6699 N N . PRO A 1 44 ? 14.259 14.602 -8.634 1.00 25.52 44 PRO A N 6
ATOM 6700 C CA . PRO A 1 44 ? 14.132 14.485 -7.178 1.00 45.31 44 PRO A CA 6
ATOM 6701 C C . PRO A 1 44 ? 15.132 13.497 -6.586 1.00 12.50 44 PRO A C 6
ATOM 6702 O O . PRO A 1 44 ? 15.846 13.815 -5.634 1.00 40.23 44 PRO A O 6
ATOM 6713 N N . THR A 1 45 ? 15.178 12.297 -7.155 1.00 65.11 45 THR A N 6
ATOM 6714 C CA . THR A 1 45 ? 16.090 11.262 -6.683 1.00 51.22 45 THR A CA 6
ATOM 6715 C C . THR A 1 45 ? 17.542 11.711 -6.805 1.00 74.13 45 THR A C 6
ATOM 6716 O O . THR A 1 45 ? 18.422 11.193 -6.118 1.00 2.03 45 THR A O 6
ATOM 6727 N N . CYS A 1 46 ? 17.785 12.677 -7.684 1.00 4.40 46 CYS A N 6
ATOM 6728 C CA . CYS A 1 46 ? 19.131 13.197 -7.896 1.00 71.15 46 CYS A CA 6
ATOM 6729 C C . CYS A 1 46 ? 19.568 14.071 -6.724 1.00 51.04 46 CYS A C 6
ATOM 6730 O O . CYS A 1 46 ? 20.740 14.079 -6.346 1.00 35.53 46 CYS A O 6
ATOM 6737 N N . ILE A 1 47 ? 18.618 14.805 -6.155 1.00 42.51 47 ILE A N 6
ATOM 6738 C CA . ILE A 1 47 ? 18.905 15.682 -5.026 1.00 34.40 47 ILE A CA 6
ATOM 6739 C C . ILE A 1 47 ? 19.240 14.875 -3.776 1.00 13.33 47 ILE A C 6
ATOM 6740 O O . ILE A 1 47 ? 20.077 15.279 -2.969 1.00 4.12 47 ILE A O 6
ATOM 6756 N N . LYS A 1 48 ? 18.581 13.732 -3.622 1.00 30.32 48 LYS A N 6
ATOM 6757 C CA . LYS A 1 48 ? 18.810 12.865 -2.472 1.00 10.12 48 LYS A CA 6
ATOM 6758 C C . LYS A 1 48 ? 20.035 11.983 -2.690 1.00 43.43 48 LYS A C 6
ATOM 6759 O O . LYS A 1 48 ? 20.759 11.663 -1.746 1.00 51.32 48 LYS A O 6
ATOM 6778 N N . LEU A 1 49 ? 20.264 11.595 -3.940 1.00 14.00 49 LEU A N 6
ATOM 6779 C CA . LEU A 1 49 ? 21.403 10.751 -4.283 1.00 2.22 49 LEU A CA 6
ATOM 6780 C C . LEU A 1 49 ? 22.713 11.518 -4.134 1.00 41.40 49 LEU A C 6
ATOM 6781 O O . LEU A 1 49 ? 23.625 11.080 -3.434 1.00 41.13 49 LEU A O 6
ATOM 6797 N N . GLY A 1 50 ? 22.798 12.668 -4.796 1.00 42.41 50 GLY A N 6
ATOM 6798 C CA . GLY A 1 50 ? 23.999 13.480 -4.723 1.00 23.43 50 GLY A CA 6
ATOM 6799 C C . GLY A 1 50 ? 24.556 13.817 -6.092 1.00 31.52 50 GLY A C 6
ATOM 6800 O O . GLY A 1 50 ? 25.765 13.745 -6.312 1.00 63.11 50 GLY A O 6
ATOM 6804 N N . ILE A 1 51 ? 23.672 14.183 -7.014 1.00 45.10 51 ILE A N 6
ATOM 6805 C CA . ILE A 1 51 ? 24.083 14.531 -8.369 1.00 11.54 51 ILE A CA 6
ATOM 6806 C C . ILE A 1 51 ? 23.810 16.002 -8.665 1.00 11.24 51 ILE A C 6
ATOM 6807 O O . ILE A 1 51 ? 22.808 16.559 -8.217 1.00 51.34 51 ILE A O 6
ATOM 6823 N N . GLN A 1 52 ? 24.707 16.624 -9.422 1.00 44.14 52 GLN A N 6
ATOM 6824 C CA . GLN A 1 52 ? 24.562 18.030 -9.779 1.00 42.42 52 GLN A CA 6
ATOM 6825 C C . GLN A 1 52 ? 23.683 18.190 -11.015 1.00 43.53 52 GLN A C 6
ATOM 6826 O O . GLN A 1 52 ? 23.423 17.226 -11.733 1.00 73.01 52 GLN A O 6
ATOM 6840 N N . GLY A 1 53 ? 23.228 19.416 -11.257 1.00 43.25 53 GLY A N 6
ATOM 6841 C CA . GLY A 1 53 ? 22.383 19.680 -12.407 1.00 51.01 53 GLY A CA 6
ATOM 6842 C C . GLY A 1 53 ? 21.083 18.902 -12.361 1.00 53.33 53 GLY A C 6
ATOM 6843 O O . GLY A 1 53 ? 20.145 19.287 -11.662 1.00 44.45 53 GLY A O 6
ATOM 6847 N N . SER A 1 54 ? 21.025 17.805 -13.109 1.00 55.02 54 SER A N 6
ATOM 6848 C CA . SER A 1 54 ? 19.827 16.974 -13.155 1.00 62.04 54 SER A CA 6
ATOM 6849 C C . SER A 1 54 ? 18.587 17.823 -13.418 1.00 33.54 54 SER A C 6
ATOM 6850 O O . SER A 1 54 ? 17.592 17.728 -12.698 1.00 24.34 54 SER A O 6
ATOM 6858 N N . TYR A 1 55 ? 18.653 18.652 -14.453 1.00 62.32 55 TYR A N 6
ATOM 6859 C CA . TYR A 1 55 ? 17.537 19.520 -14.810 1.00 63.43 55 TYR A CA 6
ATOM 6860 C C . TYR A 1 55 ? 16.888 19.064 -16.113 1.00 71.23 55 TYR A C 6
ATOM 6861 O O . TYR A 1 55 ? 17.567 18.851 -17.118 1.00 21.41 55 TYR A O 6
ATOM 6879 N N . PHE A 1 56 ? 15.567 18.917 -16.089 1.00 24.12 56 PHE A N 6
ATOM 6880 C CA . PHE A 1 56 ? 14.824 18.486 -17.267 1.00 41.12 56 PHE A CA 6
ATOM 6881 C C . PHE A 1 56 ? 14.063 19.654 -17.887 1.00 42.43 56 PHE A C 6
ATOM 6882 O O . PHE A 1 56 ? 13.981 20.736 -17.305 1.00 12.05 56 PHE A O 6
ATOM 6899 N N . CYS A 1 57 ? 13.509 19.428 -19.074 1.00 13.55 57 CYS A N 6
ATOM 6900 C CA . CYS A 1 57 ? 12.755 20.461 -19.775 1.00 62.31 57 CYS A CA 6
ATOM 6901 C C . CYS A 1 57 ? 11.253 20.242 -19.614 1.00 65.03 57 CYS A C 6
ATOM 6902 O O . CYS A 1 57 ? 10.473 21.194 -19.621 1.00 31.31 57 CYS A O 6
ATOM 6909 N N . SER A 1 58 ? 10.857 18.982 -19.470 1.00 32.41 58 SER A N 6
ATOM 6910 C CA . SER A 1 58 ? 9.449 18.637 -19.311 1.00 31.21 58 SER A CA 6
ATOM 6911 C C . SER A 1 58 ? 9.290 17.174 -18.909 1.00 31.31 58 SER A C 6
ATOM 6912 O O . SER A 1 58 ? 10.191 16.361 -19.115 1.00 41.54 58 SER A O 6
ATOM 6920 N N . GLN A 1 59 ? 8.137 16.846 -18.334 1.00 2.42 59 GLN A N 6
ATOM 6921 C CA . GLN A 1 59 ? 7.860 15.482 -17.902 1.00 31.31 59 GLN A CA 6
ATOM 6922 C C . GLN A 1 59 ? 7.787 14.537 -19.097 1.00 23.32 59 GLN A C 6
ATOM 6923 O O . GLN A 1 59 ? 8.395 13.467 -19.091 1.00 63.12 59 GLN A O 6
ATOM 6937 N N . GLU A 1 60 ? 7.039 14.940 -20.119 1.00 62.42 60 GLU A N 6
ATOM 6938 C CA . GLU A 1 60 ? 6.887 14.127 -21.320 1.00 51.03 60 GLU A CA 6
ATOM 6939 C C . GLU A 1 60 ? 8.244 13.649 -21.829 1.00 73.33 60 GLU A C 6
ATOM 6940 O O . GLU A 1 60 ? 8.369 12.538 -22.346 1.00 43.23 60 GLU A O 6
ATOM 6952 N N . CYS A 1 61 ? 9.257 14.495 -21.680 1.00 0.14 61 CYS A N 6
ATOM 6953 C CA . CYS A 1 61 ? 10.605 14.161 -22.124 1.00 52.41 61 CYS A CA 6
ATOM 6954 C C . CYS A 1 61 ? 11.347 13.361 -21.058 1.00 34.43 61 CYS A C 6
ATOM 6955 O O . CYS A 1 61 ? 12.145 12.478 -21.372 1.00 62.12 61 CYS A O 6
ATOM 6962 N N . PHE A 1 62 ? 11.077 13.675 -19.795 1.00 54.11 62 PHE A N 6
ATOM 6963 C CA . PHE A 1 62 ? 11.718 12.986 -18.682 1.00 4.04 62 PHE A CA 6
ATOM 6964 C C . PHE A 1 62 ? 11.345 11.507 -18.669 1.00 75.33 62 PHE A C 6
ATOM 6965 O O . PHE A 1 62 ? 12.185 10.644 -18.414 1.00 70.24 62 PHE A O 6
ATOM 6982 N N . LYS A 1 63 ? 10.077 11.221 -18.946 1.00 72.20 63 LYS A N 6
ATOM 6983 C CA . LYS A 1 63 ? 9.589 9.847 -18.968 1.00 60.11 63 LYS A CA 6
ATOM 6984 C C . LYS A 1 63 ? 10.442 8.981 -19.890 1.00 2.42 63 LYS A C 6
ATOM 6985 O O . LYS A 1 63 ? 10.863 7.887 -19.516 1.00 41.42 63 LYS A O 6
ATOM 7004 N N . GLY A 1 64 ? 10.695 9.480 -21.096 1.00 60.13 64 GLY A N 6
ATOM 7005 C CA . GLY A 1 64 ? 11.498 8.739 -22.052 1.00 2.44 64 GLY A CA 6
ATOM 7006 C C . GLY A 1 64 ? 12.958 8.667 -21.649 1.00 33.41 64 GLY A C 6
ATOM 7007 O O . GLY A 1 64 ? 13.524 7.580 -21.537 1.00 63.41 64 GLY A O 6
ATOM 7011 N N . SER A 1 65 ? 13.569 9.827 -21.432 1.00 33.10 65 SER A N 6
ATOM 7012 C CA . SER A 1 65 ? 14.973 9.891 -21.045 1.00 22.41 65 SER A CA 6
ATOM 7013 C C . SER A 1 65 ? 15.235 9.039 -19.807 1.00 35.35 65 SER A C 6
ATOM 7014 O O . SER A 1 65 ? 16.333 8.514 -19.621 1.00 53.23 65 SER A O 6
ATOM 7022 N N . TRP A 1 66 ? 14.218 8.906 -18.963 1.00 11.15 66 TRP A N 6
ATOM 7023 C CA . TRP A 1 66 ? 14.337 8.118 -17.741 1.00 13.00 66 TRP A CA 6
ATOM 7024 C C . TRP A 1 66 ? 14.939 6.748 -18.033 1.00 55.04 66 TRP A C 6
ATOM 7025 O O . TRP A 1 66 ? 15.673 6.195 -17.215 1.00 54.11 66 TRP A O 6
ATOM 7046 N N . ALA A 1 67 ? 14.623 6.206 -19.205 1.00 62.31 67 ALA A N 6
ATOM 7047 C CA . ALA A 1 67 ? 15.135 4.901 -19.606 1.00 3.24 67 ALA A CA 6
ATOM 7048 C C . ALA A 1 67 ? 16.649 4.829 -19.432 1.00 74.42 67 ALA A C 6
ATOM 7049 O O . ALA A 1 67 ? 17.196 3.778 -19.096 1.00 63.02 67 ALA A O 6
ATOM 7056 N N . THR A 1 68 ? 17.321 5.952 -19.664 1.00 72.12 68 THR A N 6
ATOM 7057 C CA . THR A 1 68 ? 18.771 6.015 -19.536 1.00 2.04 68 THR A CA 6
ATOM 7058 C C . THR A 1 68 ? 19.179 6.764 -18.272 1.00 50.33 68 THR A C 6
ATOM 7059 O O . THR A 1 68 ? 20.134 6.384 -17.594 1.00 12.22 68 THR A O 6
ATOM 7070 N N . HIS A 1 69 ? 18.449 7.831 -17.961 1.00 24.12 69 HIS A N 6
ATOM 7071 C CA . HIS A 1 69 ? 18.735 8.633 -16.777 1.00 1.43 69 HIS A CA 6
ATOM 7072 C C . HIS A 1 69 ? 18.864 7.750 -15.540 1.00 20.33 69 HIS A C 6
ATOM 7073 O O . HIS A 1 69 ? 19.799 7.898 -14.752 1.00 72.02 69 HIS A O 6
ATOM 7087 N N . LYS A 1 70 ? 17.919 6.830 -15.374 1.00 40.42 70 LYS A N 6
ATOM 7088 C CA . LYS A 1 70 ? 17.926 5.922 -14.234 1.00 21.13 70 LYS A CA 6
ATOM 7089 C C . LYS A 1 70 ? 19.278 5.228 -14.100 1.00 34.44 70 LYS A C 6
ATOM 7090 O O . LYS A 1 70 ? 19.738 4.951 -12.991 1.00 35.30 70 LYS A O 6
ATOM 7109 N N . LEU A 1 71 ? 19.910 4.950 -15.234 1.00 41.03 71 LEU A N 6
ATOM 7110 C CA . LEU A 1 71 ? 21.211 4.289 -15.243 1.00 53.25 71 LEU A CA 6
ATOM 7111 C C . LEU A 1 71 ? 22.266 5.155 -14.562 1.00 71.43 71 LEU A C 6
ATOM 7112 O O . LEU A 1 71 ? 23.166 4.644 -13.894 1.00 12.33 71 LEU A O 6
ATOM 7128 N N . LEU A 1 72 ? 22.149 6.467 -14.734 1.00 74.44 72 LEU A N 6
ATOM 7129 C CA . LEU A 1 72 ? 23.091 7.404 -14.134 1.00 43.42 72 LEU A CA 6
ATOM 7130 C C . LEU A 1 72 ? 23.079 7.290 -12.613 1.00 65.13 72 LEU A C 6
ATOM 7131 O O . LEU A 1 72 ? 24.114 7.434 -11.961 1.00 42.12 72 LEU A O 6
ATOM 7147 N N . HIS A 1 73 ? 21.903 7.028 -12.054 1.00 35.43 73 HIS A N 6
ATOM 7148 C CA . HIS A 1 73 ? 21.756 6.891 -10.609 1.00 25.41 73 HIS A CA 6
ATOM 7149 C C . HIS A 1 73 ? 22.674 5.796 -10.071 1.00 50.55 73 HIS A C 6
ATOM 7150 O O . HIS A 1 73 ? 23.150 5.872 -8.939 1.00 24.23 73 HIS A O 6
ATOM 7164 N N . LYS A 1 74 ? 22.917 4.780 -10.891 1.00 62.52 74 LYS A N 6
ATOM 7165 C CA . LYS A 1 74 ? 23.778 3.669 -10.500 1.00 13.43 74 LYS A CA 6
ATOM 7166 C C . LYS A 1 74 ? 25.096 3.707 -11.266 1.00 22.43 74 LYS A C 6
ATOM 7167 O O . LYS A 1 74 ? 25.238 3.069 -12.310 1.00 10.44 74 LYS A O 6
ATOM 7186 N N . LYS A 1 75 ? 26.060 4.456 -10.740 1.00 74.41 75 LYS A N 6
ATOM 7187 C CA . LYS A 1 75 ? 27.368 4.574 -11.372 1.00 42.22 75 LYS A CA 6
ATOM 7188 C C . LYS A 1 75 ? 27.923 3.201 -11.736 1.00 60.31 75 LYS A C 6
ATOM 7189 O O . LYS A 1 75 ? 28.210 2.385 -10.860 1.00 51.05 75 LYS A O 6
ATOM 7208 N N . ALA A 1 76 ? 28.073 2.953 -13.033 1.00 72.31 76 ALA A N 6
ATOM 7209 C CA . ALA A 1 76 ? 28.597 1.680 -13.512 1.00 33.51 76 ALA A CA 6
ATOM 7210 C C . ALA A 1 76 ? 30.096 1.768 -13.778 1.00 74.11 76 ALA A C 6
ATOM 7211 O O . ALA A 1 76 ? 30.565 1.427 -14.864 1.00 3.11 76 ALA A O 6
ATOM 7218 N N . LYS A 1 77 ? 30.843 2.228 -12.780 1.00 52.34 77 LYS A N 6
ATOM 7219 C CA . LYS A 1 77 ? 32.289 2.361 -12.906 1.00 4.54 77 LYS A CA 6
ATOM 7220 C C . LYS A 1 77 ? 32.976 1.008 -12.749 1.00 51.34 77 LYS A C 6
ATOM 7221 O O . LYS A 1 77 ? 33.142 0.511 -11.636 1.00 22.04 77 LYS A O 6
ATOM 7240 N N . ASP A 1 78 ? 33.373 0.419 -13.872 1.00 25.15 78 ASP A N 6
ATOM 7241 C CA . ASP A 1 78 ? 34.045 -0.876 -13.859 1.00 14.22 78 ASP A CA 6
ATOM 7242 C C . ASP A 1 78 ? 35.560 -0.702 -13.869 1.00 22.35 78 ASP A C 6
ATOM 7243 O O . ASP A 1 78 ? 36.091 0.155 -14.574 1.00 22.04 78 ASP A O 6
ATOM 7252 N N . GLU A 1 79 ? 36.250 -1.521 -13.080 1.00 73.34 79 GLU A N 6
ATOM 7253 C CA . GLU A 1 79 ? 37.704 -1.456 -12.998 1.00 20.13 79 GLU A CA 6
ATOM 7254 C C . GLU A 1 79 ? 38.286 -2.801 -12.571 1.00 55.11 79 GLU A C 6
ATOM 7255 O O . GLU A 1 79 ? 37.749 -3.471 -11.688 1.00 52.24 79 GLU A O 6
ATOM 7267 N N . LYS A 1 80 ? 39.387 -3.190 -13.205 1.00 35.53 80 LYS A N 6
ATOM 7268 C CA . LYS A 1 80 ? 40.043 -4.454 -12.892 1.00 62.33 80 LYS A CA 6
ATOM 7269 C C . LYS A 1 80 ? 40.953 -4.309 -11.676 1.00 55.13 80 LYS A C 6
ATOM 7270 O O . LYS A 1 80 ? 41.431 -5.300 -11.125 1.00 32.34 80 LYS A O 6
ATOM 7291 N N . ALA A 1 1 ? 7.192 2.284 4.349 1.00 64.23 1 ALA A N 7
ATOM 7292 C CA . ALA A 1 1 ? 7.526 2.838 3.043 1.00 54.45 1 ALA A CA 7
ATOM 7293 C C . ALA A 1 1 ? 8.348 1.852 2.221 1.00 60.43 1 ALA A C 7
ATOM 7294 O O . ALA A 1 1 ? 9.568 1.980 2.120 1.00 74.23 1 ALA A O 7
ATOM 7301 N N . GLU A 1 2 ? 7.672 0.867 1.636 1.00 10.42 2 GLU A N 7
ATOM 7302 C CA . GLU A 1 2 ? 8.342 -0.142 0.825 1.00 41.24 2 GLU A CA 7
ATOM 7303 C C . GLU A 1 2 ? 7.987 0.022 -0.650 1.00 51.54 2 GLU A C 7
ATOM 7304 O O . GLU A 1 2 ? 7.295 -0.814 -1.229 1.00 70.51 2 GLU A O 7
ATOM 7316 N N . GLU A 1 3 ? 8.466 1.107 -1.251 1.00 55.51 3 GLU A N 7
ATOM 7317 C CA . GLU A 1 3 ? 8.197 1.382 -2.658 1.00 2.12 3 GLU A CA 7
ATOM 7318 C C . GLU A 1 3 ? 8.583 0.190 -3.528 1.00 63.32 3 GLU A C 7
ATOM 7319 O O . GLU A 1 3 ? 7.918 -0.109 -4.519 1.00 71.03 3 GLU A O 7
ATOM 7331 N N . GLU A 1 4 ? 9.663 -0.487 -3.150 1.00 4.32 4 GLU A N 7
ATOM 7332 C CA . GLU A 1 4 ? 10.139 -1.645 -3.897 1.00 32.44 4 GLU A CA 7
ATOM 7333 C C . GLU A 1 4 ? 10.346 -1.297 -5.368 1.00 13.12 4 GLU A C 7
ATOM 7334 O O . GLU A 1 4 ? 9.969 -2.061 -6.257 1.00 2.11 4 GLU A O 7
ATOM 7346 N N . TYR A 1 5 ? 10.946 -0.138 -5.616 1.00 71.33 5 TYR A N 7
ATOM 7347 C CA . TYR A 1 5 ? 11.201 0.314 -6.979 1.00 35.11 5 TYR A CA 7
ATOM 7348 C C . TYR A 1 5 ? 12.690 0.558 -7.203 1.00 12.15 5 TYR A C 7
ATOM 7349 O O . TYR A 1 5 ? 13.364 1.158 -6.366 1.00 42.01 5 TYR A O 7
ATOM 7367 N N . ALA A 1 6 ? 13.196 0.089 -8.338 1.00 73.33 6 ALA A N 7
ATOM 7368 C CA . ALA A 1 6 ? 14.604 0.258 -8.675 1.00 32.32 6 ALA A CA 7
ATOM 7369 C C . ALA A 1 6 ? 14.783 1.288 -9.785 1.00 22.22 6 ALA A C 7
ATOM 7370 O O . ALA A 1 6 ? 15.420 2.322 -9.587 1.00 22.23 6 ALA A O 7
ATOM 7377 N N . GLU A 1 7 ? 14.218 0.997 -10.953 1.00 0.35 7 GLU A N 7
ATOM 7378 C CA . GLU A 1 7 ? 14.318 1.899 -12.094 1.00 50.11 7 GLU A CA 7
ATOM 7379 C C . GLU A 1 7 ? 12.947 2.452 -12.473 1.00 32.44 7 GLU A C 7
ATOM 7380 O O . GLU A 1 7 ? 12.310 1.973 -13.412 1.00 25.14 7 GLU A O 7
ATOM 7392 N N . ASP A 1 8 ? 12.498 3.461 -11.735 1.00 3.21 8 ASP A N 7
ATOM 7393 C CA . ASP A 1 8 ? 11.203 4.080 -11.992 1.00 42.14 8 ASP A CA 7
ATOM 7394 C C . ASP A 1 8 ? 11.363 5.564 -12.309 1.00 63.35 8 ASP A C 7
ATOM 7395 O O . ASP A 1 8 ? 12.380 6.174 -11.976 1.00 61.51 8 ASP A O 7
ATOM 7404 N N . CYS A 1 9 ? 10.354 6.137 -12.955 1.00 44.54 9 CYS A N 7
ATOM 7405 C CA . CYS A 1 9 ? 10.384 7.550 -13.319 1.00 71.44 9 CYS A CA 7
ATOM 7406 C C . CYS A 1 9 ? 9.336 8.335 -12.538 1.00 34.43 9 CYS A C 7
ATOM 7407 O O . CYS A 1 9 ? 8.282 8.701 -13.059 1.00 43.22 9 CYS A O 7
ATOM 7415 N N . PRO A 1 10 ? 9.628 8.598 -11.256 1.00 10.45 10 PRO A N 7
ATOM 7416 C CA . PRO A 1 10 ? 8.723 9.341 -10.374 1.00 13.42 10 PRO A CA 7
ATOM 7417 C C . PRO A 1 10 ? 8.621 10.814 -10.756 1.00 11.14 10 PRO A C 7
ATOM 7418 O O . PRO A 1 10 ? 9.124 11.230 -11.799 1.00 32.11 10 PRO A O 7
ATOM 7429 N N . GLU A 1 11 ? 7.968 11.598 -9.904 1.00 35.04 11 GLU A N 7
ATOM 7430 C CA . GLU A 1 11 ? 7.800 13.025 -10.154 1.00 24.24 11 GLU A CA 7
ATOM 7431 C C . GLU A 1 11 ? 9.099 13.780 -9.886 1.00 22.10 11 GLU A C 7
ATOM 7432 O O . GLU A 1 11 ? 9.580 13.829 -8.753 1.00 12.41 11 GLU A O 7
ATOM 7444 N N . LEU A 1 12 ? 9.663 14.366 -10.936 1.00 53.14 12 LEU A N 7
ATOM 7445 C CA . LEU A 1 12 ? 10.907 15.119 -10.816 1.00 74.15 12 LEU A CA 7
ATOM 7446 C C . LEU A 1 12 ? 10.802 16.173 -9.719 1.00 32.54 12 LEU A C 7
ATOM 7447 O O . LEU A 1 12 ? 9.730 16.392 -9.155 1.00 13.42 12 LEU A O 7
ATOM 7463 N N . VAL A 1 13 ? 11.922 16.823 -9.421 1.00 41.31 13 VAL A N 7
ATOM 7464 C CA . VAL A 1 13 ? 11.956 17.857 -8.393 1.00 71.31 13 VAL A CA 7
ATOM 7465 C C . VAL A 1 13 ? 12.539 19.156 -8.939 1.00 35.44 13 VAL A C 7
ATOM 7466 O O . VAL A 1 13 ? 13.317 19.164 -9.892 1.00 62.43 13 VAL A O 7
ATOM 7479 N N . PRO A 1 14 ? 12.154 20.282 -8.320 1.00 42.12 14 PRO A N 7
ATOM 7480 C CA . PRO A 1 14 ? 12.627 21.609 -8.726 1.00 64.11 14 PRO A CA 7
ATOM 7481 C C . PRO A 1 14 ? 14.103 21.821 -8.407 1.00 23.25 14 PRO A C 7
ATOM 7482 O O . PRO A 1 14 ? 14.600 21.349 -7.384 1.00 23.34 14 PRO A O 7
ATOM 7493 N N . ILE A 1 15 ? 14.798 22.533 -9.287 1.00 1.10 15 ILE A N 7
ATOM 7494 C CA . ILE A 1 15 ? 16.217 22.808 -9.097 1.00 12.32 15 ILE A CA 7
ATOM 7495 C C . ILE A 1 15 ? 16.433 23.851 -8.005 1.00 21.41 15 ILE A C 7
ATOM 7496 O O . ILE A 1 15 ? 16.046 25.009 -8.154 1.00 43.14 15 ILE A O 7
ATOM 7512 N N . GLU A 1 16 ? 17.055 23.430 -6.908 1.00 3.31 16 GLU A N 7
ATOM 7513 C CA . GLU A 1 16 ? 17.324 24.329 -5.791 1.00 71.42 16 GLU A CA 7
ATOM 7514 C C . GLU A 1 16 ? 18.825 24.464 -5.550 1.00 73.44 16 GLU A C 7
ATOM 7515 O O . GLU A 1 16 ? 19.429 23.652 -4.848 1.00 74.01 16 GLU A O 7
ATOM 7527 N N . THR A 1 17 ? 19.422 25.495 -6.139 1.00 3.20 17 THR A N 7
ATOM 7528 C CA . THR A 1 17 ? 20.852 25.737 -5.991 1.00 31.31 17 THR A CA 7
ATOM 7529 C C . THR A 1 17 ? 21.116 27.074 -5.309 1.00 32.05 17 THR A C 7
ATOM 7530 O O . THR A 1 17 ? 20.226 27.919 -5.210 1.00 51.11 17 THR A O 7
ATOM 7541 N N . LYS A 1 18 ? 22.345 27.261 -4.839 1.00 35.24 18 LYS A N 7
ATOM 7542 C CA . LYS A 1 18 ? 22.728 28.497 -4.167 1.00 35.24 18 LYS A CA 7
ATOM 7543 C C . LYS A 1 18 ? 22.685 29.677 -5.132 1.00 61.22 18 LYS A C 7
ATOM 7544 O O . LYS A 1 18 ? 22.752 29.499 -6.348 1.00 35.34 18 LYS A O 7
ATOM 7563 N N . ASN A 1 19 ? 22.575 30.882 -4.582 1.00 65.15 19 ASN A N 7
ATOM 7564 C CA . ASN A 1 19 ? 22.525 32.091 -5.396 1.00 3.31 19 ASN A CA 7
ATOM 7565 C C . ASN A 1 19 ? 21.319 32.069 -6.330 1.00 2.21 19 ASN A C 7
ATOM 7566 O O . ASN A 1 19 ? 21.450 32.292 -7.533 1.00 41.30 19 ASN A O 7
ATOM 7577 N N . GLN A 1 20 ? 20.146 31.799 -5.766 1.00 42.13 20 GLN A N 7
ATOM 7578 C CA . GLN A 1 20 ? 18.917 31.748 -6.549 1.00 30.10 20 GLN A CA 7
ATOM 7579 C C . GLN A 1 20 ? 18.656 33.082 -7.241 1.00 64.42 20 GLN A C 7
ATOM 7580 O O . GLN A 1 20 ? 18.175 33.120 -8.373 1.00 10.01 20 GLN A O 7
ATOM 7594 N N . GLU A 1 21 ? 18.977 34.173 -6.553 1.00 25.20 21 GLU A N 7
ATOM 7595 C CA . GLU A 1 21 ? 18.776 35.508 -7.102 1.00 43.44 21 GLU A CA 7
ATOM 7596 C C . GLU A 1 21 ? 20.055 36.027 -7.754 1.00 21.02 21 GLU A C 7
ATOM 7597 O O . GLU A 1 21 ? 20.440 37.180 -7.559 1.00 71.42 21 GLU A O 7
ATOM 7609 N N . MET A 1 22 ? 20.709 35.167 -8.527 1.00 61.43 22 MET A N 7
ATOM 7610 C CA . MET A 1 22 ? 21.944 35.538 -9.208 1.00 62.51 22 MET A CA 7
ATOM 7611 C C . MET A 1 22 ? 21.787 35.420 -10.721 1.00 5.31 22 MET A C 7
ATOM 7612 O O . MET A 1 22 ? 21.071 34.550 -11.214 1.00 54.23 22 MET A O 7
ATOM 7626 N N . ALA A 1 23 ? 22.462 36.302 -11.451 1.00 63.14 23 ALA A N 7
ATOM 7627 C CA . ALA A 1 23 ? 22.399 36.295 -12.908 1.00 12.54 23 ALA A CA 7
ATOM 7628 C C . ALA A 1 23 ? 22.939 34.987 -13.475 1.00 35.11 23 ALA A C 7
ATOM 7629 O O . ALA A 1 23 ? 24.140 34.727 -13.425 1.00 22.44 23 ALA A O 7
ATOM 7636 N N . ALA A 1 24 ? 22.042 34.167 -14.014 1.00 23.33 24 ALA A N 7
ATOM 7637 C CA . ALA A 1 24 ? 22.429 32.886 -14.592 1.00 24.35 24 ALA A CA 7
ATOM 7638 C C . ALA A 1 24 ? 22.725 33.022 -16.081 1.00 51.33 24 ALA A C 7
ATOM 7639 O O . ALA A 1 24 ? 23.613 32.355 -16.612 1.00 72.11 24 ALA A O 7
ATOM 7646 N N . VAL A 1 25 ? 21.974 33.891 -16.752 1.00 5.04 25 VAL A N 7
ATOM 7647 C CA . VAL A 1 25 ? 22.156 34.115 -18.181 1.00 4.33 25 VAL A CA 7
ATOM 7648 C C . VAL A 1 25 ? 21.828 32.860 -18.980 1.00 71.43 25 VAL A C 7
ATOM 7649 O O . VAL A 1 25 ? 22.610 32.429 -19.827 1.00 42.30 25 VAL A O 7
ATOM 7662 N N . GLU A 1 26 ? 20.665 32.277 -18.705 1.00 62.24 26 GLU A N 7
ATOM 7663 C CA . GLU A 1 26 ? 20.234 31.069 -19.400 1.00 14.33 26 GLU A CA 7
ATOM 7664 C C . GLU A 1 26 ? 21.319 29.998 -19.353 1.00 71.42 26 GLU A C 7
ATOM 7665 O O . GLU A 1 26 ? 21.681 29.419 -20.378 1.00 63.21 26 GLU A O 7
ATOM 7677 N N . THR A 1 27 ? 21.835 29.738 -18.156 1.00 3.12 27 THR A N 7
ATOM 7678 C CA . THR A 1 27 ? 22.880 28.738 -17.974 1.00 51.24 27 THR A CA 7
ATOM 7679 C C . THR A 1 27 ? 22.296 27.414 -17.495 1.00 43.02 27 THR A C 7
ATOM 7680 O O . THR A 1 27 ? 22.890 26.728 -16.664 1.00 24.34 27 THR A O 7
ATOM 7691 N N . ARG A 1 28 ? 21.130 27.060 -18.025 1.00 40.33 28 ARG A N 7
ATOM 7692 C CA . ARG A 1 28 ? 20.466 25.818 -17.651 1.00 20.43 28 ARG A CA 7
ATOM 7693 C C . ARG A 1 28 ? 19.661 25.258 -18.820 1.00 30.42 28 ARG A C 7
ATOM 7694 O O . ARG A 1 28 ? 18.589 25.765 -19.149 1.00 12.33 28 ARG A O 7
ATOM 7715 N N . VAL A 1 29 ? 20.186 24.208 -19.444 1.00 52.02 29 VAL A N 7
ATOM 7716 C CA . VAL A 1 29 ? 19.516 23.578 -20.576 1.00 44.41 29 VAL A CA 7
ATOM 7717 C C . VAL A 1 29 ? 19.151 22.132 -20.263 1.00 71.21 29 VAL A C 7
ATOM 7718 O O . VAL A 1 29 ? 19.848 21.491 -19.478 1.00 72.30 29 VAL A O 7
ATOM 7731 N N . CYS A 1 30 ? 18.078 21.654 -20.877 1.00 3.11 30 CYS A N 7
ATOM 7732 C CA . CYS A 1 30 ? 17.636 20.288 -20.655 1.00 74.05 30 CYS A CA 7
ATOM 7733 C C . CYS A 1 30 ? 18.811 19.350 -20.937 1.00 5.43 30 CYS A C 7
ATOM 7734 O O . CYS A 1 30 ? 19.454 19.408 -21.984 1.00 63.13 30 CYS A O 7
ATOM 7741 N N . GLU A 1 31 ? 19.079 18.479 -19.969 1.00 42.10 31 GLU A N 7
ATOM 7742 C CA . GLU A 1 31 ? 20.170 17.519 -20.087 1.00 4.01 31 GLU A CA 7
ATOM 7743 C C . GLU A 1 31 ? 19.954 16.593 -21.280 1.00 51.14 31 GLU A C 7
ATOM 7744 O O . GLU A 1 31 ? 20.907 16.182 -21.944 1.00 33.15 31 GLU A O 7
ATOM 7756 N N . THR A 1 32 ? 18.693 16.268 -21.548 1.00 60.44 32 THR A N 7
ATOM 7757 C CA . THR A 1 32 ? 18.350 15.389 -22.660 1.00 0.42 32 THR A CA 7
ATOM 7758 C C . THR A 1 32 ? 18.999 15.863 -23.955 1.00 63.32 32 THR A C 7
ATOM 7759 O O . THR A 1 32 ? 18.865 17.025 -24.340 1.00 30.44 32 THR A O 7
ATOM 7770 N N . ASP A 1 33 ? 19.703 14.956 -24.625 1.00 15.14 33 ASP A N 7
ATOM 7771 C CA . ASP A 1 33 ? 20.372 15.281 -25.879 1.00 74.10 33 ASP A CA 7
ATOM 7772 C C . ASP A 1 33 ? 19.365 15.740 -26.929 1.00 74.41 33 ASP A C 7
ATOM 7773 O O . ASP A 1 33 ? 18.355 15.078 -27.166 1.00 71.04 33 ASP A O 7
ATOM 7782 N N . GLY A 1 34 ? 19.647 16.878 -27.555 1.00 13.52 34 GLY A N 7
ATOM 7783 C CA . GLY A 1 34 ? 18.756 17.407 -28.571 1.00 74.11 34 GLY A CA 7
ATOM 7784 C C . GLY A 1 34 ? 17.780 18.424 -28.014 1.00 55.22 34 GLY A C 7
ATOM 7785 O O . GLY A 1 34 ? 17.405 19.376 -28.699 1.00 43.53 34 GLY A O 7
ATOM 7789 N N . CYS A 1 35 ? 17.364 18.223 -26.768 1.00 61.32 35 CYS A N 7
ATOM 7790 C CA . CYS A 1 35 ? 16.424 19.128 -26.119 1.00 54.13 35 CYS A CA 7
ATOM 7791 C C . CYS A 1 35 ? 17.138 20.372 -25.598 1.00 33.24 35 CYS A C 7
ATOM 7792 O O . CYS A 1 35 ? 17.714 20.359 -24.510 1.00 70.00 35 CYS A O 7
ATOM 7799 N N . SER A 1 36 ? 17.095 21.445 -26.381 1.00 75.42 36 SER A N 7
ATOM 7800 C CA . SER A 1 36 ? 17.740 22.696 -26.001 1.00 30.43 36 SER A CA 7
ATOM 7801 C C . SER A 1 36 ? 16.756 23.621 -25.292 1.00 13.01 36 SER A C 7
ATOM 7802 O O . SER A 1 36 ? 16.729 24.826 -25.543 1.00 32.15 36 SER A O 7
ATOM 7810 N N . SER A 1 37 ? 15.948 23.048 -24.405 1.00 51.13 37 SER A N 7
ATOM 7811 C CA . SER A 1 37 ? 14.959 23.820 -23.662 1.00 74.40 37 SER A CA 7
ATOM 7812 C C . SER A 1 37 ? 15.530 24.295 -22.330 1.00 33.15 37 SER A C 7
ATOM 7813 O O . SER A 1 37 ? 16.654 23.951 -21.966 1.00 73.53 37 SER A O 7
ATOM 7821 N N . GLU A 1 38 ? 14.746 25.088 -21.606 1.00 52.42 38 GLU A N 7
ATOM 7822 C CA . GLU A 1 38 ? 15.174 25.612 -20.314 1.00 53.13 38 GLU A CA 7
ATOM 7823 C C . GLU A 1 38 ? 15.029 24.555 -19.224 1.00 32.34 38 GLU A C 7
ATOM 7824 O O . GLU A 1 38 ? 13.952 23.991 -19.030 1.00 1.11 38 GLU A O 7
ATOM 7836 N N . ALA A 1 39 ? 16.121 24.291 -18.515 1.00 24.24 39 ALA A N 7
ATOM 7837 C CA . ALA A 1 39 ? 16.117 23.303 -17.443 1.00 34.11 39 ALA A CA 7
ATOM 7838 C C . ALA A 1 39 ? 15.662 23.923 -16.126 1.00 50.52 39 ALA A C 7
ATOM 7839 O O . ALA A 1 39 ? 16.307 24.830 -15.600 1.00 3.15 39 ALA A O 7
ATOM 7846 N N . LYS A 1 40 ? 14.547 23.430 -15.599 1.00 54.20 40 LYS A N 7
ATOM 7847 C CA . LYS A 1 40 ? 14.005 23.935 -14.343 1.00 52.31 40 LYS A CA 7
ATOM 7848 C C . LYS A 1 40 ? 13.961 22.835 -13.288 1.00 34.22 40 LYS A C 7
ATOM 7849 O O . LYS A 1 40 ? 14.094 23.101 -12.093 1.00 30.04 40 LYS A O 7
ATOM 7868 N N . LEU A 1 41 ? 13.774 21.598 -13.737 1.00 1.54 41 LEU A N 7
ATOM 7869 C CA . LEU A 1 41 ? 13.714 20.457 -12.831 1.00 21.44 41 LEU A CA 7
ATOM 7870 C C . LEU A 1 41 ? 15.046 19.715 -12.801 1.00 25.34 41 LEU A C 7
ATOM 7871 O O . LEU A 1 41 ? 15.937 19.986 -13.606 1.00 15.31 41 LEU A O 7
ATOM 7887 N N . GLN A 1 42 ? 15.174 18.776 -11.868 1.00 44.32 42 GLN A N 7
ATOM 7888 C CA . GLN A 1 42 ? 16.398 17.994 -11.735 1.00 51.20 42 GLN A CA 7
ATOM 7889 C C . GLN A 1 42 ? 16.080 16.521 -11.505 1.00 34.45 42 GLN A C 7
ATOM 7890 O O . GLN A 1 42 ? 14.940 16.195 -11.175 1.00 40.32 42 GLN A O 7
ATOM 7904 N N . CYS A 1 43 ? 17.081 15.671 -11.681 1.00 2.33 43 CYS A N 7
ATOM 7905 C CA . CYS A 1 43 ? 16.894 14.243 -11.489 1.00 52.23 43 CYS A CA 7
ATOM 7906 C C . CYS A 1 43 ? 17.185 13.912 -10.024 1.00 45.53 43 CYS A C 7
ATOM 7907 O O . CYS A 1 43 ? 18.239 14.223 -9.468 1.00 31.54 43 CYS A O 7
ATOM 7914 N N . PRO A 1 44 ? 16.205 13.256 -9.385 1.00 45.43 44 PRO A N 7
ATOM 7915 C CA . PRO A 1 44 ? 16.307 12.856 -7.979 1.00 23.12 44 PRO A CA 7
ATOM 7916 C C . PRO A 1 44 ? 17.326 11.741 -7.766 1.00 11.43 44 PRO A C 7
ATOM 7917 O O . PRO A 1 44 ? 18.198 11.839 -6.901 1.00 53.24 44 PRO A O 7
ATOM 7928 N N . THR A 1 45 ? 17.211 10.681 -8.559 1.00 41.15 45 THR A N 7
ATOM 7929 C CA . THR A 1 45 ? 18.121 9.548 -8.457 1.00 65.42 45 THR A CA 7
ATOM 7930 C C . THR A 1 45 ? 19.561 9.973 -8.720 1.00 43.35 45 THR A C 7
ATOM 7931 O O . THR A 1 45 ? 20.505 9.310 -8.288 1.00 54.05 45 THR A O 7
ATOM 7942 N N . CYS A 1 46 ? 19.724 11.084 -9.431 1.00 44.22 46 CYS A N 7
ATOM 7943 C CA . CYS A 1 46 ? 21.050 11.600 -9.752 1.00 72.53 46 CYS A CA 7
ATOM 7944 C C . CYS A 1 46 ? 21.711 12.206 -8.518 1.00 41.32 46 CYS A C 7
ATOM 7945 O O . CYS A 1 46 ? 22.883 11.951 -8.241 1.00 4.00 46 CYS A O 7
ATOM 7952 N N . ILE A 1 47 ? 20.951 13.010 -7.782 1.00 24.25 47 ILE A N 7
ATOM 7953 C CA . ILE A 1 47 ? 21.463 13.652 -6.577 1.00 20.51 47 ILE A CA 7
ATOM 7954 C C . ILE A 1 47 ? 22.075 12.628 -5.627 1.00 4.13 47 ILE A C 7
ATOM 7955 O O . ILE A 1 47 ? 23.069 12.905 -4.954 1.00 61.14 47 ILE A O 7
ATOM 7971 N N . LYS A 1 48 ? 21.477 11.443 -5.577 1.00 31.12 48 LYS A N 7
ATOM 7972 C CA . LYS A 1 48 ? 21.964 10.375 -4.712 1.00 0.02 48 LYS A CA 7
ATOM 7973 C C . LYS A 1 48 ? 23.120 9.627 -5.369 1.00 0.45 48 LYS A C 7
ATOM 7974 O O . LYS A 1 48 ? 24.140 9.358 -4.732 1.00 40.55 48 LYS A O 7
ATOM 7993 N N . LEU A 1 49 ? 22.955 9.296 -6.644 1.00 62.52 49 LEU A N 7
ATOM 7994 C CA . LEU A 1 49 ? 23.986 8.580 -7.388 1.00 42.00 49 LEU A CA 7
ATOM 7995 C C . LEU A 1 49 ? 25.308 9.340 -7.354 1.00 24.41 49 LEU A C 7
ATOM 7996 O O . LEU A 1 49 ? 26.355 8.770 -7.048 1.00 3.51 49 LEU A O 7
ATOM 8012 N N . GLY A 1 50 ? 25.252 10.630 -7.668 1.00 41.44 50 GLY A N 7
ATOM 8013 C CA . GLY A 1 50 ? 26.451 11.448 -7.666 1.00 23.45 50 GLY A CA 7
ATOM 8014 C C . GLY A 1 50 ? 26.774 12.009 -9.036 1.00 74.02 50 GLY A C 7
ATOM 8015 O O . GLY A 1 50 ? 27.933 12.024 -9.451 1.00 71.42 50 GLY A O 7
ATOM 8019 N N . ILE A 1 51 ? 25.746 12.470 -9.741 1.00 43.52 51 ILE A N 7
ATOM 8020 C CA . ILE A 1 51 ? 25.926 13.035 -11.073 1.00 65.41 51 ILE A CA 7
ATOM 8021 C C . ILE A 1 51 ? 25.581 14.520 -11.092 1.00 61.35 51 ILE A C 7
ATOM 8022 O O . ILE A 1 51 ? 24.654 14.960 -10.413 1.00 61.31 51 ILE A O 7
ATOM 8038 N N . GLN A 1 52 ? 26.332 15.286 -11.877 1.00 0.12 52 GLN A N 7
ATOM 8039 C CA . GLN A 1 52 ? 26.104 16.722 -11.985 1.00 41.24 52 GLN A CA 7
ATOM 8040 C C . GLN A 1 52 ? 24.994 17.023 -12.987 1.00 63.04 52 GLN A C 7
ATOM 8041 O O . GLN A 1 52 ? 24.439 16.115 -13.605 1.00 45.44 52 GLN A O 7
ATOM 8055 N N . GLY A 1 53 ? 24.675 18.304 -13.143 1.00 1.42 53 GLY A N 7
ATOM 8056 C CA . GLY A 1 53 ? 23.632 18.702 -14.071 1.00 24.14 53 GLY A CA 7
ATOM 8057 C C . GLY A 1 53 ? 22.337 17.947 -13.846 1.00 25.23 53 GLY A C 7
ATOM 8058 O O . GLY A 1 53 ? 21.625 18.198 -12.874 1.00 10.40 53 GLY A O 7
ATOM 8062 N N . SER A 1 54 ? 22.031 17.019 -14.747 1.00 52.32 54 SER A N 7
ATOM 8063 C CA . SER A 1 54 ? 20.810 16.229 -14.646 1.00 33.24 54 SER A CA 7
ATOM 8064 C C . SER A 1 54 ? 19.596 17.129 -14.437 1.00 74.04 54 SER A C 7
ATOM 8065 O O . SER A 1 54 ? 18.752 16.864 -13.580 1.00 42.32 54 SER A O 7
ATOM 8073 N N . TYR A 1 55 ? 19.514 18.194 -15.227 1.00 62.34 55 TYR A N 7
ATOM 8074 C CA . TYR A 1 55 ? 18.405 19.135 -15.129 1.00 44.41 55 TYR A CA 7
ATOM 8075 C C . TYR A 1 55 ? 17.471 19.003 -16.328 1.00 12.42 55 TYR A C 7
ATOM 8076 O O . TYR A 1 55 ? 17.897 19.114 -17.477 1.00 40.35 55 TYR A O 7
ATOM 8094 N N . PHE A 1 56 ? 16.193 18.766 -16.050 1.00 50.40 56 PHE A N 7
ATOM 8095 C CA . PHE A 1 56 ? 15.196 18.619 -17.104 1.00 62.21 56 PHE A CA 7
ATOM 8096 C C . PHE A 1 56 ? 14.411 19.913 -17.295 1.00 35.12 56 PHE A C 7
ATOM 8097 O O . PHE A 1 56 ? 14.490 20.827 -16.474 1.00 54.51 56 PHE A O 7
ATOM 8114 N N . CYS A 1 57 ? 13.653 19.983 -18.384 1.00 74.21 57 CYS A N 7
ATOM 8115 C CA . CYS A 1 57 ? 12.853 21.164 -18.685 1.00 73.22 57 CYS A CA 7
ATOM 8116 C C . CYS A 1 57 ? 11.399 20.957 -18.270 1.00 30.51 57 CYS A C 7
ATOM 8117 O O . CYS A 1 57 ? 10.707 21.905 -17.901 1.00 54.23 57 CYS A O 7
ATOM 8124 N N . SER A 1 58 ? 10.944 19.709 -18.332 1.00 55.45 58 SER A N 7
ATOM 8125 C CA . SER A 1 58 ? 9.572 19.377 -17.967 1.00 14.34 58 SER A CA 7
ATOM 8126 C C . SER A 1 58 ? 9.410 17.873 -17.772 1.00 62.32 58 SER A C 7
ATOM 8127 O O . SER A 1 58 ? 10.221 17.084 -18.256 1.00 24.22 58 SER A O 7
ATOM 8135 N N . GLN A 1 59 ? 8.357 17.484 -17.061 1.00 11.02 59 GLN A N 7
ATOM 8136 C CA . GLN A 1 59 ? 8.089 16.074 -16.801 1.00 50.45 59 GLN A CA 7
ATOM 8137 C C . GLN A 1 59 ? 7.780 15.332 -18.097 1.00 63.42 59 GLN A C 7
ATOM 8138 O O . GLN A 1 59 ? 8.330 14.261 -18.355 1.00 55.24 59 GLN A O 7
ATOM 8152 N N . GLU A 1 60 ? 6.898 15.907 -18.908 1.00 12.32 60 GLU A N 7
ATOM 8153 C CA . GLU A 1 60 ? 6.516 15.298 -20.176 1.00 72.13 60 GLU A CA 7
ATOM 8154 C C . GLU A 1 60 ? 7.749 14.916 -20.990 1.00 21.13 60 GLU A C 7
ATOM 8155 O O . GLU A 1 60 ? 7.742 13.925 -21.721 1.00 24.14 60 GLU A O 7
ATOM 8167 N N . CYS A 1 61 ? 8.807 15.709 -20.858 1.00 13.44 61 CYS A N 7
ATOM 8168 C CA . CYS A 1 61 ? 10.048 15.457 -21.580 1.00 32.03 61 CYS A CA 7
ATOM 8169 C C . CYS A 1 61 ? 10.947 14.503 -20.799 1.00 3.33 61 CYS A C 7
ATOM 8170 O O . CYS A 1 61 ? 11.692 13.716 -21.383 1.00 74.22 61 CYS A O 7
ATOM 8177 N N . PHE A 1 62 ? 10.873 14.580 -19.474 1.00 53.01 62 PHE A N 7
ATOM 8178 C CA . PHE A 1 62 ? 11.680 13.725 -18.612 1.00 62.31 62 PHE A CA 7
ATOM 8179 C C . PHE A 1 62 ? 11.276 12.261 -18.765 1.00 52.33 62 PHE A C 7
ATOM 8180 O O . PHE A 1 62 ? 12.126 11.381 -18.903 1.00 13.24 62 PHE A O 7
ATOM 8197 N N . LYS A 1 63 ? 9.972 12.008 -18.740 1.00 54.52 63 LYS A N 7
ATOM 8198 C CA . LYS A 1 63 ? 9.452 10.653 -18.877 1.00 12.13 63 LYS A CA 7
ATOM 8199 C C . LYS A 1 63 ? 10.021 9.975 -20.119 1.00 34.31 63 LYS A C 7
ATOM 8200 O O . LYS A 1 63 ? 10.419 8.812 -20.075 1.00 72.44 63 LYS A O 7
ATOM 8219 N N . GLY A 1 64 ? 10.057 10.711 -21.226 1.00 33.23 64 GLY A N 7
ATOM 8220 C CA . GLY A 1 64 ? 10.580 10.163 -22.464 1.00 12.42 64 GLY A CA 7
ATOM 8221 C C . GLY A 1 64 ? 12.082 9.968 -22.422 1.00 44.11 64 GLY A C 7
ATOM 8222 O O . GLY A 1 64 ? 12.576 8.855 -22.605 1.00 51.42 64 GLY A O 7
ATOM 8226 N N . SER A 1 65 ? 12.812 11.053 -22.182 1.00 62.20 65 SER A N 7
ATOM 8227 C CA . SER A 1 65 ? 14.268 10.997 -22.123 1.00 21.15 65 SER A CA 7
ATOM 8228 C C . SER A 1 65 ? 14.731 9.944 -21.119 1.00 53.55 65 SER A C 7
ATOM 8229 O O . SER A 1 65 ? 15.802 9.356 -21.270 1.00 13.40 65 SER A O 7
ATOM 8237 N N . TRP A 1 66 ? 13.916 9.713 -20.097 1.00 11.24 66 TRP A N 7
ATOM 8238 C CA . TRP A 1 66 ? 14.241 8.732 -19.068 1.00 32.23 66 TRP A CA 7
ATOM 8239 C C . TRP A 1 66 ? 14.658 7.405 -19.693 1.00 4.40 66 TRP A C 7
ATOM 8240 O O . TRP A 1 66 ? 15.513 6.699 -19.159 1.00 43.24 66 TRP A O 7
ATOM 8261 N N . ALA A 1 67 ? 14.050 7.073 -20.827 1.00 10.11 67 ALA A N 7
ATOM 8262 C CA . ALA A 1 67 ? 14.361 5.832 -21.525 1.00 40.24 67 ALA A CA 7
ATOM 8263 C C . ALA A 1 67 ? 15.865 5.677 -21.726 1.00 32.04 67 ALA A C 7
ATOM 8264 O O . ALA A 1 67 ? 16.396 4.566 -21.689 1.00 53.42 67 ALA A O 7
ATOM 8271 N N . THR A 1 68 ? 16.548 6.798 -21.938 1.00 73.32 68 THR A N 7
ATOM 8272 C CA . THR A 1 68 ? 17.990 6.786 -22.146 1.00 61.12 68 THR A CA 7
ATOM 8273 C C . THR A 1 68 ? 18.728 7.291 -20.912 1.00 12.34 68 THR A C 7
ATOM 8274 O O . THR A 1 68 ? 19.789 6.777 -20.556 1.00 33.11 68 THR A O 7
ATOM 8285 N N . HIS A 1 69 ? 18.160 8.301 -20.261 1.00 13.45 69 HIS A N 7
ATOM 8286 C CA . HIS A 1 69 ? 18.764 8.876 -19.063 1.00 73.35 69 HIS A CA 7
ATOM 8287 C C . HIS A 1 69 ? 19.110 7.786 -18.053 1.00 62.25 69 HIS A C 7
ATOM 8288 O O . HIS A 1 69 ? 20.185 7.799 -17.454 1.00 5.10 69 HIS A O 7
ATOM 8302 N N . LYS A 1 70 ? 18.192 6.843 -17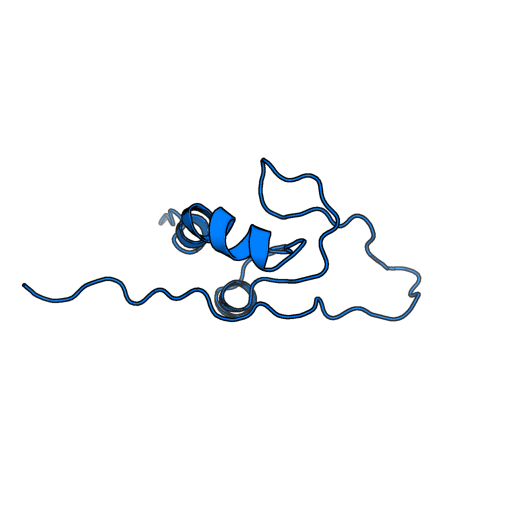.869 1.00 51.40 70 LYS A N 7
ATOM 8303 C CA . LYS A 1 70 ? 18.399 5.745 -16.932 1.00 42.43 70 LYS A CA 7
ATOM 8304 C C . LYS A 1 70 ? 19.733 5.052 -17.193 1.00 54.12 70 LYS A C 7
ATOM 8305 O O . LYS A 1 70 ? 20.402 4.600 -16.263 1.00 14.32 70 LYS A O 7
ATOM 8324 N N . LEU A 1 71 ? 20.114 4.972 -18.463 1.00 41.31 71 LEU A N 7
ATOM 8325 C CA . LEU A 1 71 ? 21.369 4.335 -18.846 1.00 43.23 71 LEU A CA 7
ATOM 8326 C C . LEU A 1 71 ? 22.557 5.033 -18.191 1.00 14.22 71 LEU A C 7
ATOM 8327 O O . LEU A 1 71 ? 23.533 4.389 -17.805 1.00 2.54 71 LEU A O 7
ATOM 8343 N N . LEU A 1 72 ? 22.465 6.353 -18.066 1.00 64.42 72 LEU A N 7
ATOM 8344 C CA . LEU A 1 72 ? 23.531 7.139 -17.455 1.00 23.23 72 LEU A CA 7
ATOM 8345 C C . LEU A 1 72 ? 23.783 6.691 -16.018 1.00 54.33 72 LEU A C 7
ATOM 8346 O O . LEU A 1 72 ? 24.920 6.691 -15.547 1.00 64.21 72 LEU A O 7
ATOM 8362 N N . HIS A 1 73 ? 22.713 6.309 -15.327 1.00 64.33 73 HIS A N 7
ATOM 8363 C CA . HIS A 1 73 ? 22.818 5.856 -13.945 1.00 25.41 73 HIS A CA 7
ATOM 8364 C C . HIS A 1 73 ? 23.691 4.608 -13.847 1.00 22.01 73 HIS A C 7
ATOM 8365 O O . HIS A 1 73 ? 24.374 4.392 -12.846 1.00 2.05 73 HIS A O 7
ATOM 8379 N N . LYS A 1 74 ? 23.663 3.789 -14.893 1.00 24.23 74 LYS A N 7
ATOM 8380 C CA . LYS A 1 74 ? 24.452 2.563 -14.926 1.00 33.41 74 LYS A CA 7
ATOM 8381 C C . LYS A 1 74 ? 25.907 2.841 -14.563 1.00 51.34 74 LYS A C 7
ATOM 8382 O O . LYS A 1 74 ? 26.563 2.027 -13.914 1.00 70.52 74 LYS A O 7
ATOM 8401 N N . LYS A 1 75 ? 26.406 3.998 -14.986 1.00 12.14 75 LYS A N 7
ATOM 8402 C CA . LYS A 1 75 ? 27.783 4.387 -14.704 1.00 34.44 75 LYS A CA 7
ATOM 8403 C C . LYS A 1 75 ? 27.930 4.858 -13.261 1.00 1.45 75 LYS A C 7
ATOM 8404 O O . LYS A 1 75 ? 28.227 6.025 -13.007 1.00 11.35 75 LYS A O 7
ATOM 8423 N N . ALA A 1 76 ? 27.722 3.943 -12.319 1.00 42.34 76 ALA A N 7
ATOM 8424 C CA . ALA A 1 76 ? 27.836 4.265 -10.902 1.00 53.54 76 ALA A CA 7
ATOM 8425 C C . ALA A 1 76 ? 28.820 3.333 -10.204 1.00 74.34 76 ALA A C 7
ATOM 8426 O O . ALA A 1 76 ? 29.498 2.533 -10.850 1.00 10.23 76 ALA A O 7
ATOM 8433 N N . LYS A 1 77 ? 28.893 3.440 -8.882 1.00 42.21 77 LYS A N 7
ATOM 8434 C CA . LYS A 1 77 ? 29.794 2.606 -8.095 1.00 52.21 77 LYS A CA 7
ATOM 8435 C C . LYS A 1 77 ? 29.090 1.337 -7.627 1.00 32.41 77 LYS A C 7
ATOM 8436 O O . LYS A 1 77 ? 27.913 1.124 -7.919 1.00 50.24 77 LYS A O 7
ATOM 8455 N N . ASP A 1 78 ? 29.817 0.497 -6.898 1.00 51.11 78 ASP A N 7
ATOM 8456 C CA . ASP A 1 78 ? 29.261 -0.751 -6.387 1.00 50.51 78 ASP A CA 7
ATOM 8457 C C . ASP A 1 78 ? 28.624 -0.541 -5.017 1.00 53.41 78 ASP A C 7
ATOM 8458 O O . ASP A 1 78 ? 29.026 0.346 -4.265 1.00 23.25 78 ASP A O 7
ATOM 8467 N N . GLU A 1 79 ? 27.627 -1.361 -4.702 1.00 33.54 79 GLU A N 7
ATOM 8468 C CA . GLU A 1 79 ? 26.933 -1.263 -3.423 1.00 31.52 79 GLU A CA 7
ATOM 8469 C C . GLU A 1 79 ? 27.470 -2.293 -2.432 1.00 53.33 79 GLU A C 7
ATOM 8470 O O . GLU A 1 79 ? 28.039 -1.940 -1.399 1.00 43.45 79 GLU A O 7
ATOM 8482 N N . LYS A 1 80 ? 27.283 -3.568 -2.754 1.00 63.35 80 LYS A N 7
ATOM 8483 C CA . LYS A 1 80 ? 27.748 -4.651 -1.895 1.00 43.33 80 LYS A CA 7
ATOM 8484 C C . LYS A 1 80 ? 29.272 -4.715 -1.877 1.00 42.43 80 LYS A C 7
ATOM 8485 O O . LYS A 1 80 ? 29.884 -4.886 -0.822 1.00 75.43 80 LYS A O 7
ATOM 8506 N N . ALA A 1 1 ? 9.679 -2.415 4.592 1.00 32.05 1 ALA A N 8
ATOM 8507 C CA . ALA A 1 1 ? 10.174 -2.699 3.251 1.00 33.12 1 ALA A CA 8
ATOM 8508 C C . ALA A 1 1 ? 9.057 -2.585 2.219 1.00 64.44 1 ALA A C 8
ATOM 8509 O O . ALA A 1 1 ? 8.397 -3.572 1.895 1.00 52.31 1 ALA A O 8
ATOM 8516 N N . GLU A 1 2 ? 8.852 -1.376 1.706 1.00 5.00 2 GLU A N 8
ATOM 8517 C CA . GLU A 1 2 ? 7.814 -1.135 0.711 1.00 2.40 2 GLU A CA 8
ATOM 8518 C C . GLU A 1 2 ? 8.393 -0.450 -0.524 1.00 12.32 2 GLU A C 8
ATOM 8519 O O . GLU A 1 2 ? 7.840 0.533 -1.017 1.00 31.22 2 GLU A O 8
ATOM 8531 N N . GLU A 1 3 ? 9.509 -0.976 -1.017 1.00 24.31 3 GLU A N 8
ATOM 8532 C CA . GLU A 1 3 ? 10.164 -0.415 -2.193 1.00 15.31 3 GLU A CA 8
ATOM 8533 C C . GLU A 1 3 ? 10.192 -1.427 -3.335 1.00 1.42 3 GLU A C 8
ATOM 8534 O O . GLU A 1 3 ? 10.741 -2.519 -3.195 1.00 71.14 3 GLU A O 8
ATOM 8546 N N . GLU A 1 4 ? 9.596 -1.054 -4.463 1.00 42.22 4 GLU A N 8
ATOM 8547 C CA . GLU A 1 4 ? 9.552 -1.929 -5.628 1.00 63.44 4 GLU A CA 8
ATOM 8548 C C . GLU A 1 4 ? 10.923 -2.021 -6.292 1.00 63.11 4 GLU A C 8
ATOM 8549 O O . GLU A 1 4 ? 11.741 -1.108 -6.181 1.00 4.33 4 GLU A O 8
ATOM 8561 N N . TYR A 1 5 ? 11.167 -3.130 -6.982 1.00 0.13 5 TYR A N 8
ATOM 8562 C CA . TYR A 1 5 ? 12.439 -3.343 -7.661 1.00 24.51 5 TYR A CA 8
ATOM 8563 C C . TYR A 1 5 ? 12.462 -2.633 -9.011 1.00 61.30 5 TYR A C 8
ATOM 8564 O O . TYR A 1 5 ? 13.475 -2.055 -9.404 1.00 21.50 5 TYR A O 8
ATOM 8582 N N . ALA A 1 6 ? 11.337 -2.681 -9.716 1.00 73.13 6 ALA A N 8
ATOM 8583 C CA . ALA A 1 6 ? 11.225 -2.041 -11.021 1.00 0.20 6 ALA A CA 8
ATOM 8584 C C . ALA A 1 6 ? 11.141 -0.524 -10.883 1.00 20.51 6 ALA A C 8
ATOM 8585 O O . ALA A 1 6 ? 10.123 0.012 -10.448 1.00 11.34 6 ALA A O 8
ATOM 8592 N N . GLU A 1 7 ? 12.218 0.160 -11.256 1.00 21.23 7 GLU A N 8
ATOM 8593 C CA . GLU A 1 7 ? 12.265 1.615 -11.171 1.00 61.33 7 GLU A CA 8
ATOM 8594 C C . GLU A 1 7 ? 11.123 2.243 -11.965 1.00 64.14 7 GLU A C 8
ATOM 8595 O O . GLU A 1 7 ? 10.648 1.671 -12.947 1.00 14.54 7 GLU A O 8
ATOM 8607 N N . ASP A 1 8 ? 10.689 3.422 -11.534 1.00 32.45 8 ASP A N 8
ATOM 8608 C CA . ASP A 1 8 ? 9.604 4.129 -12.203 1.00 75.34 8 ASP A CA 8
ATOM 8609 C C . ASP A 1 8 ? 10.057 5.511 -12.662 1.00 11.34 8 ASP A C 8
ATOM 8610 O O . ASP A 1 8 ? 11.215 5.888 -12.479 1.00 22.25 8 ASP A O 8
ATOM 8619 N N . CYS A 1 9 ? 9.138 6.262 -13.258 1.00 73.13 9 CYS A N 8
ATOM 8620 C CA . CYS A 1 9 ? 9.443 7.603 -13.745 1.00 25.33 9 CYS A CA 8
ATOM 8621 C C . CYS A 1 9 ? 8.698 8.658 -12.935 1.00 12.13 9 CYS A C 8
ATOM 8622 O O . CYS A 1 9 ? 7.690 9.214 -13.372 1.00 1.22 9 CYS A O 8
ATOM 8630 N N . PRO A 1 10 ? 9.202 8.941 -11.724 1.00 61.23 10 PRO A N 8
ATOM 8631 C CA . PRO A 1 10 ? 8.599 9.930 -10.827 1.00 13.42 10 PRO A CA 8
ATOM 8632 C C . PRO A 1 10 ? 8.768 11.357 -11.339 1.00 22.33 10 PRO A C 8
ATOM 8633 O O . PRO A 1 10 ? 9.732 11.663 -12.040 1.00 10.34 10 PRO A O 8
ATOM 8644 N N . GLU A 1 11 ? 7.826 12.224 -10.983 1.00 54.23 11 GLU A N 8
ATOM 8645 C CA . GLU A 1 11 ? 7.872 13.618 -11.408 1.00 41.41 11 GLU A CA 8
ATOM 8646 C C . GLU A 1 11 ? 9.183 14.273 -10.984 1.00 5.15 11 GLU A C 8
ATOM 8647 O O . GLU A 1 11 ? 10.024 13.645 -10.338 1.00 14.13 11 GLU A O 8
ATOM 8659 N N . LEU A 1 12 ? 9.352 15.538 -11.351 1.00 42.42 12 LEU A N 8
ATOM 8660 C CA . LEU A 1 12 ? 10.561 16.280 -11.009 1.00 63.35 12 LEU A CA 8
ATOM 8661 C C . LEU A 1 12 ? 10.238 17.457 -10.095 1.00 21.10 12 LEU A C 8
ATOM 8662 O O . LEU A 1 12 ? 9.072 17.739 -9.817 1.00 24.11 12 LEU A O 8
ATOM 8678 N N . VAL A 1 13 ? 11.278 18.143 -9.631 1.00 63.45 13 VAL A N 8
ATOM 8679 C CA . VAL A 1 13 ? 11.105 19.292 -8.751 1.00 23.20 13 VAL A CA 8
ATOM 8680 C C . VAL A 1 13 ? 11.925 20.483 -9.235 1.00 14.02 13 VAL A C 8
ATOM 8681 O O . VAL A 1 13 ? 12.955 20.334 -9.892 1.00 22.43 13 VAL A O 8
ATOM 8694 N N . PRO A 1 14 ? 11.458 21.696 -8.903 1.00 72.02 14 PRO A N 8
ATOM 8695 C CA . PRO A 1 14 ? 12.133 22.938 -9.293 1.00 32.42 14 PRO A CA 8
ATOM 8696 C C . PRO A 1 14 ? 13.453 23.136 -8.555 1.00 74.14 14 PRO A C 8
ATOM 8697 O O . PRO A 1 14 ? 13.577 22.785 -7.382 1.00 23.23 14 PRO A O 8
ATOM 8708 N N . ILE A 1 15 ? 14.434 23.700 -9.250 1.00 43.54 15 ILE A N 8
ATOM 8709 C CA . ILE A 1 15 ? 15.744 23.947 -8.660 1.00 61.50 15 ILE A CA 8
ATOM 8710 C C . ILE A 1 15 ? 15.688 25.093 -7.656 1.00 50.23 15 ILE A C 8
ATOM 8711 O O . ILE A 1 15 ? 15.661 26.263 -8.037 1.00 65.01 15 ILE A O 8
ATOM 8727 N N . GLU A 1 16 ? 15.672 24.748 -6.372 1.00 51.55 16 GLU A N 8
ATOM 8728 C CA . GLU A 1 16 ? 15.620 25.750 -5.314 1.00 1.01 16 GLU A CA 8
ATOM 8729 C C . GLU A 1 16 ? 16.756 26.758 -5.463 1.00 11.31 16 GLU A C 8
ATOM 8730 O O . GLU A 1 16 ? 16.587 27.947 -5.188 1.00 61.13 16 GLU A O 8
ATOM 8742 N N . THR A 1 17 ? 17.915 26.275 -5.900 1.00 11.15 17 THR A N 8
ATOM 8743 C CA . THR A 1 17 ? 19.079 27.132 -6.084 1.00 24.13 17 THR A CA 8
ATOM 8744 C C . THR A 1 17 ? 18.738 28.349 -6.936 1.00 75.41 17 THR A C 8
ATOM 8745 O O . THR A 1 17 ? 19.162 29.466 -6.640 1.00 74.04 17 THR A O 8
ATOM 8756 N N . LYS A 1 18 ? 17.967 28.125 -7.996 1.00 4.34 18 LYS A N 8
ATOM 8757 C CA . LYS A 1 18 ? 17.566 29.204 -8.891 1.00 70.41 18 LYS A CA 8
ATOM 8758 C C . LYS A 1 18 ? 16.205 29.765 -8.491 1.00 4.21 18 LYS A C 8
ATOM 8759 O O . LYS A 1 18 ? 15.222 29.607 -9.212 1.00 74.53 18 LYS A O 8
ATOM 8778 N N . ASN A 1 19 ? 16.158 30.423 -7.337 1.00 51.11 19 ASN A N 8
ATOM 8779 C CA . ASN A 1 19 ? 14.918 31.009 -6.842 1.00 13.22 19 ASN A CA 8
ATOM 8780 C C . ASN A 1 19 ? 14.636 32.344 -7.525 1.00 30.01 19 ASN A C 8
ATOM 8781 O O . ASN A 1 19 ? 13.678 32.472 -8.286 1.00 72.03 19 ASN A O 8
ATOM 8792 N N . GLN A 1 20 ? 15.478 33.334 -7.247 1.00 10.12 20 GLN A N 8
ATOM 8793 C CA . GLN A 1 20 ? 15.319 34.659 -7.835 1.00 21.05 20 GLN A CA 8
ATOM 8794 C C . GLN A 1 20 ? 15.587 34.624 -9.336 1.00 11.44 20 GLN A C 8
ATOM 8795 O O . GLN A 1 20 ? 16.309 33.757 -9.826 1.00 53.03 20 GLN A O 8
ATOM 8809 N N . GLU A 1 21 ? 15.000 35.573 -10.059 1.00 1.14 21 GLU A N 8
ATOM 8810 C CA . GLU A 1 21 ? 15.175 35.649 -11.504 1.00 42.22 21 GLU A CA 8
ATOM 8811 C C . GLU A 1 21 ? 16.025 36.858 -11.886 1.00 73.14 21 GLU A C 8
ATOM 8812 O O . GLU A 1 21 ? 15.499 37.931 -12.180 1.00 0.20 21 GLU A O 8
ATOM 8824 N N . MET A 1 22 ? 17.341 36.675 -11.880 1.00 30.44 22 MET A N 8
ATOM 8825 C CA . MET A 1 22 ? 18.264 37.749 -12.226 1.00 53.50 22 MET A CA 8
ATOM 8826 C C . MET A 1 22 ? 19.050 37.406 -13.487 1.00 21.50 22 MET A C 8
ATOM 8827 O O . MET A 1 22 ? 19.017 36.270 -13.960 1.00 22.24 22 MET A O 8
ATOM 8841 N N . ALA A 1 23 ? 19.756 38.394 -14.027 1.00 31.21 23 ALA A N 8
ATOM 8842 C CA . ALA A 1 23 ? 20.552 38.195 -15.232 1.00 34.43 23 ALA A CA 8
ATOM 8843 C C . ALA A 1 23 ? 21.935 37.650 -14.892 1.00 41.52 23 ALA A C 8
ATOM 8844 O O . ALA A 1 23 ? 22.447 37.871 -13.795 1.00 70.11 23 ALA A O 8
ATOM 8851 N N . ALA A 1 24 ? 22.535 36.938 -15.841 1.00 12.25 24 ALA A N 8
ATOM 8852 C CA . ALA A 1 24 ? 23.860 36.364 -15.642 1.00 34.22 24 ALA A CA 8
ATOM 8853 C C . ALA A 1 24 ? 24.406 35.780 -16.941 1.00 15.43 24 ALA A C 8
ATOM 8854 O O . ALA A 1 24 ? 23.647 35.458 -17.855 1.00 61.22 24 ALA A O 8
ATOM 8861 N N . VAL A 1 25 ? 25.726 35.648 -17.016 1.00 1.23 25 VAL A N 8
ATOM 8862 C CA . VAL A 1 25 ? 26.374 35.103 -18.203 1.00 14.21 25 VAL A CA 8
ATOM 8863 C C . VAL A 1 25 ? 26.186 33.593 -18.287 1.00 22.54 25 VAL A C 8
ATOM 8864 O O . VAL A 1 25 ? 26.041 33.035 -19.374 1.00 14.11 25 VAL A O 8
ATOM 8877 N N . GLU A 1 26 ? 26.190 32.936 -17.131 1.00 4.24 26 GLU A N 8
ATOM 8878 C CA . GLU A 1 26 ? 26.021 31.489 -17.074 1.00 30.00 26 GLU A CA 8
ATOM 8879 C C . GLU A 1 26 ? 24.542 31.114 -17.066 1.00 13.34 26 GLU A C 8
ATOM 8880 O O . GLU A 1 26 ? 23.694 31.891 -16.624 1.00 5.41 26 GLU A O 8
ATOM 8892 N N . THR A 1 27 ? 24.238 29.917 -17.558 1.00 15.31 27 THR A N 8
ATOM 8893 C CA . THR A 1 27 ? 22.862 29.439 -17.609 1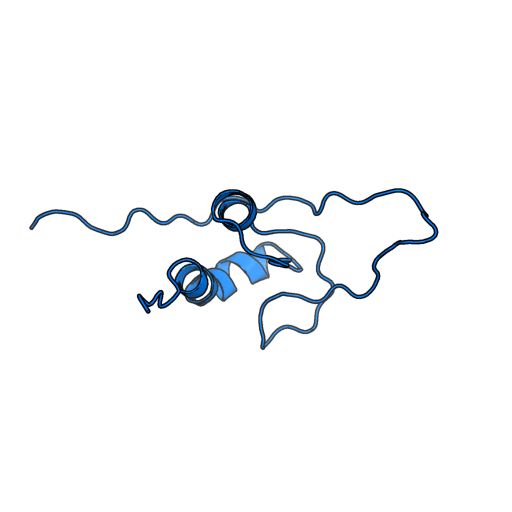.00 52.23 27 THR A CA 8
ATOM 8894 C C . THR A 1 27 ? 22.806 27.918 -17.537 1.00 35.44 27 THR A C 8
ATOM 8895 O O . THR A 1 27 ? 23.665 27.228 -18.086 1.00 1.32 27 THR A O 8
ATOM 8906 N N . ARG A 1 28 ? 21.788 27.400 -16.856 1.00 62.51 28 ARG A N 8
ATOM 8907 C CA . ARG A 1 28 ? 21.621 25.959 -16.712 1.00 34.55 28 ARG A CA 8
ATOM 8908 C C . ARG A 1 28 ? 21.013 25.353 -17.973 1.00 73.41 28 ARG A C 8
ATOM 8909 O O . ARG A 1 28 ? 20.185 25.976 -18.637 1.00 50.45 28 ARG A O 8
ATOM 8930 N N . VAL A 1 29 ? 21.430 24.133 -18.298 1.00 35.12 29 VAL A N 8
ATOM 8931 C CA . VAL A 1 29 ? 20.926 23.442 -19.479 1.00 1.10 29 VAL A CA 8
ATOM 8932 C C . VAL A 1 29 ? 20.559 21.998 -19.156 1.00 62.04 29 VAL A C 8
ATOM 8933 O O . VAL A 1 29 ? 21.080 21.446 -18.188 1.00 53.02 29 VAL A O 8
ATOM 8946 N N . CYS A 1 30 ? 19.681 21.423 -19.965 1.00 40.52 30 CYS A N 8
ATOM 8947 C CA . CYS A 1 30 ? 19.257 20.050 -19.755 1.00 21.40 30 CYS A CA 8
ATOM 8948 C C . CYS A 1 30 ? 20.504 19.165 -19.703 1.00 21.31 30 CYS A C 8
ATOM 8949 O O . CYS A 1 30 ? 21.349 19.177 -20.597 1.00 61.43 30 CYS A O 8
ATOM 8956 N N . GLU A 1 31 ? 20.600 18.391 -18.626 1.00 55.10 31 GLU A N 8
ATOM 8957 C CA . GLU A 1 31 ? 21.731 17.492 -18.430 1.00 74.12 31 GLU A CA 8
ATOM 8958 C C . GLU A 1 31 ? 21.853 16.510 -19.592 1.00 14.00 31 GLU A C 8
ATOM 8959 O O . GLU A 1 31 ? 22.945 16.042 -19.913 1.00 25.54 31 GLU A O 8
ATOM 8971 N N . THR A 1 32 ? 20.722 16.202 -20.220 1.00 20.21 32 THR A N 8
ATOM 8972 C CA . THR A 1 32 ? 20.701 15.275 -21.344 1.00 55.05 32 THR A CA 8
ATOM 8973 C C . THR A 1 32 ? 21.766 15.635 -22.374 1.00 32.32 32 THR A C 8
ATOM 8974 O O . THR A 1 32 ? 22.262 16.761 -22.400 1.00 55.34 32 THR A O 8
ATOM 8985 N N . ASP A 1 33 ? 22.113 14.672 -23.220 1.00 60.52 33 ASP A N 8
ATOM 8986 C CA . ASP A 1 33 ? 23.119 14.888 -24.254 1.00 30.34 33 ASP A CA 8
ATOM 8987 C C . ASP A 1 33 ? 22.504 15.558 -25.478 1.00 45.04 33 ASP A C 8
ATOM 8988 O O . ASP A 1 33 ? 23.060 16.512 -26.021 1.00 2.11 33 ASP A O 8
ATOM 8997 N N . GLY A 1 34 ? 21.354 15.051 -25.910 1.00 34.43 34 GLY A N 8
ATOM 8998 C CA . GLY A 1 34 ? 20.683 15.612 -27.068 1.00 63.42 34 GLY A CA 8
ATOM 8999 C C . GLY A 1 34 ? 19.660 16.665 -26.692 1.00 43.23 34 GLY A C 8
ATOM 9000 O O . GLY A 1 34 ? 18.621 16.792 -27.341 1.00 45.12 34 GLY A O 8
ATOM 9004 N N . CYS A 1 35 ? 19.953 17.423 -25.640 1.00 75.43 35 CYS A N 8
ATOM 9005 C CA . CYS A 1 35 ? 19.050 18.469 -25.177 1.00 11.33 35 CYS A CA 8
ATOM 9006 C C . CYS A 1 35 ? 19.832 19.644 -24.595 1.00 71.25 35 CYS A C 8
ATOM 9007 O O . CYS A 1 35 ? 20.394 19.550 -23.504 1.00 74.32 35 CYS A O 8
ATOM 9014 N N . SER A 1 36 ? 19.863 20.749 -25.333 1.00 0.54 36 SER A N 8
ATOM 9015 C CA . SER A 1 36 ? 20.579 21.941 -24.893 1.00 14.43 36 SER A CA 8
ATOM 9016 C C . SER A 1 36 ? 19.606 23.073 -24.576 1.00 52.45 36 SER A C 8
ATOM 9017 O O . SER A 1 36 ? 19.822 24.220 -24.969 1.00 12.05 36 SER A O 8
ATOM 9025 N N . SER A 1 37 ? 18.533 22.742 -23.864 1.00 64.14 37 SER A N 8
ATOM 9026 C CA . SER A 1 37 ? 17.524 23.729 -23.498 1.00 23.31 37 SER A CA 8
ATOM 9027 C C . SER A 1 37 ? 17.695 24.166 -22.046 1.00 54.43 37 SER A C 8
ATOM 9028 O O . SER A 1 37 ? 18.310 23.465 -21.244 1.00 41.22 37 SER A O 8
ATOM 9036 N N . GLU A 1 38 ? 17.144 25.331 -21.718 1.00 3.04 38 GLU A N 8
ATOM 9037 C CA . GLU A 1 38 ? 17.236 25.863 -20.363 1.00 51.20 38 GLU A CA 8
ATOM 9038 C C . GLU A 1 38 ? 16.780 24.827 -19.340 1.00 0.25 38 GLU A C 8
ATOM 9039 O O . GLU A 1 38 ? 15.722 24.216 -19.488 1.00 0.51 38 GLU A O 8
ATOM 9051 N N . ALA A 1 39 ? 17.587 24.635 -18.301 1.00 61.13 39 ALA A N 8
ATOM 9052 C CA . ALA A 1 39 ? 17.267 23.675 -17.252 1.00 72.34 39 ALA A CA 8
ATOM 9053 C C . ALA A 1 39 ? 16.766 24.380 -15.997 1.00 2.14 39 ALA A C 8
ATOM 9054 O O . ALA A 1 39 ? 17.483 25.178 -15.392 1.00 51.34 39 ALA A O 8
ATOM 9061 N N . LYS A 1 40 ? 15.531 24.081 -15.609 1.00 10.44 40 LYS A N 8
ATOM 9062 C CA . LYS A 1 40 ? 14.933 24.686 -14.424 1.00 43.10 40 LYS A CA 8
ATOM 9063 C C . LYS A 1 40 ? 14.584 23.623 -13.388 1.00 33.31 40 LYS A C 8
ATOM 9064 O O . LYS A 1 40 ? 14.588 23.888 -12.185 1.00 55.31 40 LYS A O 8
ATOM 9083 N N . LEU A 1 41 ? 14.283 22.418 -13.861 1.00 42.42 41 LEU A N 8
ATOM 9084 C CA . LEU A 1 41 ? 13.933 21.314 -12.975 1.00 73.22 41 LEU A CA 8
ATOM 9085 C C . LEU A 1 41 ? 15.179 20.550 -12.538 1.00 75.33 41 LEU A C 8
ATOM 9086 O O . LEU A 1 41 ? 16.280 20.815 -13.018 1.00 62.03 41 LEU A O 8
ATOM 9102 N N . GLN A 1 42 ? 14.995 19.600 -11.627 1.00 73.22 42 GLN A N 8
ATOM 9103 C CA . GLN A 1 42 ? 16.104 18.796 -11.127 1.00 41.43 42 GLN A CA 8
ATOM 9104 C C . GLN A 1 42 ? 15.652 17.371 -10.828 1.00 23.14 42 GLN A C 8
ATOM 9105 O O . GLN A 1 42 ? 14.449 17.120 -10.770 1.00 45.31 42 GLN A O 8
ATOM 9119 N N . CYS A 1 43 ? 16.614 16.478 -10.646 1.00 4.44 43 CYS A N 8
ATOM 9120 C CA . CYS A 1 43 ? 16.302 15.090 -10.355 1.00 34.44 43 CYS A CA 8
ATOM 9121 C C . CYS A 1 43 ? 16.315 14.902 -8.836 1.00 42.13 43 CYS A C 8
ATOM 9122 O O . CYS A 1 43 ? 17.277 15.216 -8.134 1.00 73.22 43 CYS A O 8
ATOM 9129 N N . PRO A 1 44 ? 15.198 14.368 -8.321 1.00 11.11 44 PRO A N 8
ATOM 9130 C CA . PRO A 1 44 ? 15.030 14.115 -6.887 1.00 21.41 44 PRO A CA 8
ATOM 9131 C C . PRO A 1 44 ? 15.919 12.979 -6.391 1.00 73.01 44 PRO A C 8
ATOM 9132 O O . PRO A 1 44 ? 16.638 13.125 -5.402 1.00 43.34 44 PRO A O 8
ATOM 9143 N N . THR A 1 45 ? 15.865 11.846 -7.084 1.00 72.41 45 THR A N 8
ATOM 9144 C CA . THR A 1 45 ? 16.664 10.685 -6.714 1.00 21.42 45 THR A CA 8
ATOM 9145 C C . THR A 1 45 ? 18.154 11.005 -6.760 1.00 13.21 45 THR A C 8
ATOM 9146 O O . THR A 1 45 ? 18.963 10.338 -6.115 1.00 1.23 45 THR A O 8
ATOM 9157 N N . CYS A 1 46 ? 18.510 12.031 -7.526 1.00 30.20 46 CYS A N 8
ATOM 9158 C CA . CYS A 1 46 ? 19.903 12.441 -7.656 1.00 72.04 46 CYS A CA 8
ATOM 9159 C C . CYS A 1 46 ? 20.383 13.146 -6.391 1.00 51.54 46 CYS A C 8
ATOM 9160 O O . CYS A 1 46 ? 21.543 13.017 -5.999 1.00 12.15 46 CYS A O 8
ATOM 9167 N N . ILE A 1 47 ? 19.483 13.892 -5.759 1.00 22.02 47 ILE A N 8
ATOM 9168 C CA . ILE A 1 47 ? 19.814 14.616 -4.538 1.00 43.51 47 ILE A CA 8
ATOM 9169 C C . ILE A 1 47 ? 20.024 13.659 -3.370 1.00 64.33 47 ILE A C 8
ATOM 9170 O O . ILE A 1 47 ? 20.873 13.889 -2.509 1.00 1.04 47 ILE A O 8
ATOM 9186 N N . LYS A 1 48 ? 19.247 12.582 -3.348 1.00 73.44 48 LYS A N 8
ATOM 9187 C CA . LYS A 1 48 ? 19.348 11.585 -2.289 1.00 2.34 48 LYS A CA 8
ATOM 9188 C C . LYS A 1 48 ? 20.497 10.619 -2.558 1.00 43.24 48 LYS A C 8
ATOM 9189 O O . LYS A 1 48 ? 21.155 10.146 -1.631 1.00 4.44 48 LYS A O 8
ATOM 9208 N N . LEU A 1 49 ? 20.735 10.331 -3.833 1.00 74.32 49 LEU A N 8
ATOM 9209 C CA . LEU A 1 49 ? 21.806 9.422 -4.225 1.00 61.34 49 LEU A CA 8
ATOM 9210 C C . LEU A 1 49 ? 23.172 10.069 -4.021 1.00 52.41 49 LEU A C 8
ATOM 9211 O O . LEU A 1 49 ? 24.089 9.451 -3.482 1.00 50.52 49 LEU A O 8
ATOM 9227 N N . GLY A 1 50 ? 23.299 11.320 -4.454 1.00 13.30 50 GLY A N 8
ATOM 9228 C CA . GLY A 1 50 ? 24.555 12.032 -4.308 1.00 10.04 50 GLY A CA 8
ATOM 9229 C C . GLY A 1 50 ? 25.247 12.265 -5.636 1.00 3.22 50 GLY A C 8
ATOM 9230 O O . GLY A 1 50 ? 26.456 12.061 -5.757 1.00 54.24 50 GLY A O 8
ATOM 9234 N N . ILE A 1 51 ? 24.481 12.692 -6.634 1.00 30.22 51 ILE A N 8
ATOM 9235 C CA . ILE A 1 51 ? 25.029 12.952 -7.959 1.00 75.14 51 ILE A CA 8
ATOM 9236 C C . ILE A 1 51 ? 25.022 14.444 -8.274 1.00 33.01 51 ILE A C 8
ATOM 9237 O O . ILE A 1 51 ? 24.034 15.135 -8.026 1.00 41.34 51 ILE A O 8
ATOM 9253 N N . GLN A 1 52 ? 26.129 14.933 -8.822 1.00 63.44 52 GLN A N 8
ATOM 9254 C CA . GLN A 1 52 ? 26.250 16.343 -9.172 1.00 40.00 52 GLN A CA 8
ATOM 9255 C C . GLN A 1 52 ? 25.843 16.581 -10.622 1.00 51.14 52 GLN A C 8
ATOM 9256 O O . GLN A 1 52 ? 26.208 15.816 -11.514 1.00 5.12 52 GLN A O 8
ATOM 9270 N N . GLY A 1 53 ? 25.083 17.648 -10.851 1.00 73.23 53 GLY A N 8
ATOM 9271 C CA . GLY A 1 53 ? 24.638 17.967 -12.195 1.00 40.22 53 GLY A CA 8
ATOM 9272 C C . GLY A 1 53 ? 23.445 17.136 -12.624 1.00 61.01 53 GLY A C 8
ATOM 9273 O O . GLY A 1 53 ? 23.587 16.183 -13.390 1.00 41.13 53 GLY A O 8
ATOM 9277 N N . SER A 1 54 ? 22.266 17.496 -12.128 1.00 32.03 54 SER A N 8
ATOM 9278 C CA . SER A 1 54 ? 21.044 16.773 -12.460 1.00 32.02 54 SER A CA 8
ATOM 9279 C C . SER A 1 54 ? 19.876 17.737 -12.646 1.00 70.14 54 SER A C 8
ATOM 9280 O O . SER A 1 54 ? 18.894 17.690 -11.906 1.00 14.54 54 SER A O 8
ATOM 9288 N N . TYR A 1 55 ? 19.991 18.609 -13.641 1.00 51.53 55 TYR A N 8
ATOM 9289 C CA . TYR A 1 55 ? 18.947 19.587 -13.925 1.00 72.21 55 TYR A CA 8
ATOM 9290 C C . TYR A 1 55 ? 18.263 19.283 -15.255 1.00 1.12 55 TYR A C 8
ATOM 9291 O O . TYR A 1 55 ? 18.920 18.959 -16.244 1.00 61.03 55 TYR A O 8
ATOM 9309 N N . PHE A 1 56 ? 16.939 19.391 -15.270 1.00 13.22 56 PHE A N 8
ATOM 9310 C CA . PHE A 1 56 ? 16.164 19.128 -16.477 1.00 11.31 56 PHE A CA 8
ATOM 9311 C C . PHE A 1 56 ? 15.512 20.407 -16.994 1.00 52.20 56 PHE A C 8
ATOM 9312 O O . PHE A 1 56 ? 15.452 21.416 -16.290 1.00 35.42 56 PHE A O 8
ATOM 9329 N N . CYS A 1 57 ? 15.025 20.358 -18.229 1.00 41.35 57 CYS A N 8
ATOM 9330 C CA . CYS A 1 57 ? 14.378 21.512 -18.843 1.00 62.53 57 CYS A CA 8
ATOM 9331 C C . CYS A 1 57 ? 12.862 21.428 -18.695 1.00 33.44 57 CYS A C 8
ATOM 9332 O O . CYS A 1 57 ? 12.176 22.448 -18.635 1.00 1.20 57 CYS A O 8
ATOM 9339 N N . SER A 1 58 ? 12.345 20.204 -18.635 1.00 43.31 58 SER A N 8
ATOM 9340 C CA . SER A 1 58 ? 10.910 19.986 -18.497 1.00 1.31 58 SER A CA 8
ATOM 9341 C C . SER A 1 58 ? 10.607 18.513 -18.240 1.00 14.42 58 SER A C 8
ATOM 9342 O O . SER A 1 58 ? 11.446 17.646 -18.479 1.00 74.43 58 SER A O 8
ATOM 9350 N N . GLN A 1 59 ? 9.401 18.241 -17.751 1.00 23.23 59 GLN A N 8
ATOM 9351 C CA . GLN A 1 59 ? 8.987 16.873 -17.460 1.00 53.41 59 GLN A CA 8
ATOM 9352 C C . GLN A 1 59 ? 8.796 16.077 -18.747 1.00 13.41 59 GLN A C 8
ATOM 9353 O O . GLN A 1 59 ? 9.240 14.935 -18.852 1.00 63.12 59 GLN A O 8
ATOM 9367 N N . GLU A 1 60 ? 8.131 16.689 -19.722 1.00 43.24 60 GLU A N 8
ATOM 9368 C CA . GLU A 1 60 ? 7.881 16.036 -21.002 1.00 31.23 60 GLU A CA 8
ATOM 9369 C C . GLU A 1 60 ? 9.172 15.470 -21.586 1.00 22.25 60 GLU A C 8
ATOM 9370 O O . GLU A 1 60 ? 9.157 14.466 -22.298 1.00 22.50 60 GLU A O 8
ATOM 9382 N N . CYS A 1 61 ? 10.289 16.122 -21.279 1.00 32.20 61 CYS A N 8
ATOM 9383 C CA . CYS A 1 61 ? 11.589 15.686 -21.773 1.00 4.22 61 CYS A CA 8
ATOM 9384 C C . CYS A 1 61 ? 12.255 14.733 -20.785 1.00 31.53 61 CYS A C 8
ATOM 9385 O O . CYS A 1 61 ? 12.934 13.785 -21.181 1.00 33.11 61 CYS A O 8
ATOM 9392 N N . PHE A 1 62 ? 12.055 14.990 -19.496 1.00 40.14 62 PHE A N 8
ATOM 9393 C CA . PHE A 1 62 ? 12.636 14.156 -18.451 1.00 32.31 62 PHE A CA 8
ATOM 9394 C C . PHE A 1 62 ? 12.146 12.716 -18.569 1.00 73.44 62 PHE A C 8
ATOM 9395 O O . PHE A 1 62 ? 12.924 11.770 -18.440 1.00 75.12 62 PHE A O 8
ATOM 9412 N N . LYS A 1 63 ? 10.850 12.556 -18.816 1.00 12.42 63 LYS A N 8
ATOM 9413 C CA . LYS A 1 63 ? 10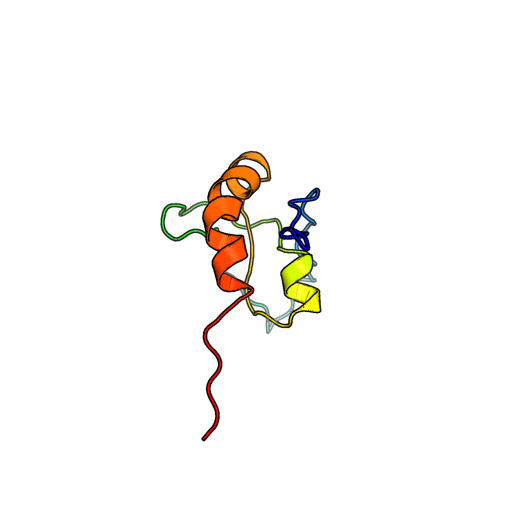.253 11.233 -18.953 1.00 25.12 63 LYS A CA 8
ATOM 9414 C C . LYS A 1 63 ? 11.008 10.400 -19.985 1.00 12.44 63 LYS A C 8
ATOM 9415 O O . LYS A 1 63 ? 11.270 9.218 -19.770 1.00 63.25 63 LYS A O 8
ATOM 9434 N N . GLY A 1 64 ? 11.355 11.027 -21.105 1.00 2.12 64 GLY A N 8
ATOM 9435 C CA . GLY A 1 64 ? 12.077 10.329 -22.152 1.00 63.31 64 GLY A CA 8
ATOM 9436 C C . GLY A 1 64 ? 13.517 10.043 -21.772 1.00 74.43 64 GLY A C 8
ATOM 9437 O O . GLY A 1 64 ? 13.944 8.888 -21.756 1.00 13.20 64 GLY A O 8
ATOM 9441 N N . SER A 1 65 ? 14.267 11.096 -21.468 1.00 3.35 65 SER A N 8
ATOM 9442 C CA . SER A 1 65 ? 15.669 10.953 -21.092 1.00 11.35 65 SER A CA 8
ATOM 9443 C C . SER A 1 65 ? 15.822 9.980 -19.927 1.00 23.40 65 SER A C 8
ATOM 9444 O O . SER A 1 65 ? 16.855 9.326 -19.782 1.00 45.21 65 SER A O 8
ATOM 9452 N N . TRP A 1 66 ? 14.787 9.889 -19.100 1.00 61.11 66 TRP A N 8
ATOM 9453 C CA . TRP A 1 66 ? 14.806 8.995 -17.948 1.00 12.35 66 TRP A CA 8
ATOM 9454 C C . TRP A 1 66 ? 15.257 7.596 -18.351 1.00 22.11 66 TRP A C 8
ATOM 9455 O O . TRP A 1 66 ? 15.931 6.906 -17.586 1.00 15.53 66 TRP A O 8
ATOM 9476 N N . ALA A 1 67 ? 14.882 7.183 -19.557 1.00 64.41 67 ALA A N 8
ATOM 9477 C CA . ALA A 1 67 ? 15.251 5.866 -20.062 1.00 43.03 67 ALA A CA 8
ATOM 9478 C C . ALA A 1 67 ? 16.746 5.613 -19.896 1.00 51.33 67 ALA A C 8
ATOM 9479 O O . ALA A 1 67 ? 17.171 4.488 -19.632 1.00 71.13 67 ALA A O 8
ATOM 9486 N N . THR A 1 68 ? 17.541 6.667 -20.053 1.00 52.43 68 THR A N 8
ATOM 9487 C CA . THR A 1 68 ? 18.988 6.559 -19.923 1.00 3.33 68 THR A CA 8
ATOM 9488 C C . THR A 1 68 ? 19.463 7.120 -18.587 1.00 43.22 68 THR A C 8
ATOM 9489 O O . THR A 1 68 ? 20.390 6.589 -17.974 1.00 15.35 68 THR A O 8
ATOM 9500 N N . HIS A 1 69 ? 18.823 8.196 -18.141 1.00 41.53 69 HIS A N 8
ATOM 9501 C CA . HIS A 1 69 ? 19.180 8.829 -16.876 1.00 60.13 69 HIS A CA 8
ATOM 9502 C C . HIS A 1 69 ? 19.246 7.798 -15.753 1.00 52.42 69 HIS A C 8
ATOM 9503 O O . HIS A 1 69 ? 20.201 7.770 -14.977 1.00 64.35 69 HIS A O 8
ATOM 9517 N N . LYS A 1 70 ? 18.223 6.954 -15.671 1.00 64.43 70 LYS A N 8
ATOM 9518 C CA . LYS A 1 70 ? 18.164 5.921 -14.644 1.00 22.31 70 LYS A CA 8
ATOM 9519 C C . LYS A 1 70 ? 19.447 5.095 -14.628 1.00 11.45 70 LYS A C 8
ATOM 9520 O O . LYS A 1 70 ? 19.890 4.639 -13.573 1.00 4.53 70 LYS A O 8
ATOM 9539 N N . LEU A 1 71 ? 20.039 4.908 -15.802 1.00 3.04 71 LEU A N 8
ATOM 9540 C CA . LEU A 1 71 ? 21.273 4.139 -15.922 1.00 71.40 71 LEU A CA 8
ATOM 9541 C C . LEU A 1 71 ? 22.418 4.828 -15.188 1.00 5.01 71 LEU A C 8
ATOM 9542 O O . LEU A 1 71 ? 23.287 4.170 -14.614 1.00 4.21 71 LEU A O 8
ATOM 9558 N N . LEU A 1 72 ? 22.413 6.156 -15.208 1.00 51.23 72 LEU A N 8
ATOM 9559 C CA . LEU A 1 72 ? 23.451 6.936 -14.542 1.00 54.04 72 LEU A CA 8
ATOM 9560 C C . LEU A 1 72 ? 23.441 6.683 -13.038 1.00 51.12 72 LEU A C 8
ATOM 9561 O O . LEU A 1 72 ? 24.494 6.595 -12.406 1.00 0.41 72 LEU A O 8
ATOM 9577 N N . HIS A 1 73 ? 22.245 6.565 -12.471 1.00 34.32 73 HIS A N 8
ATOM 9578 C CA . HIS A 1 73 ? 22.098 6.319 -11.041 1.00 33.33 73 HIS A CA 8
ATOM 9579 C C . HIS A 1 73 ? 22.925 5.112 -10.609 1.00 64.22 73 HIS A C 8
ATOM 9580 O O . HIS A 1 73 ? 23.486 5.090 -9.513 1.00 72.42 73 HIS A O 8
ATOM 9594 N N . LYS A 1 74 ? 22.997 4.109 -11.478 1.00 23.23 74 LYS A N 8
ATOM 9595 C CA . LYS A 1 74 ? 23.756 2.898 -11.188 1.00 3.10 74 LYS A CA 8
ATOM 9596 C C . LYS A 1 74 ? 25.050 2.860 -11.996 1.00 15.30 74 LYS A C 8
ATOM 9597 O O . LYS A 1 74 ? 25.351 1.867 -12.659 1.00 2.44 74 LYS A O 8
ATOM 9616 N N . LYS A 1 75 ? 25.811 3.947 -11.936 1.00 4.23 75 LYS A N 8
ATOM 9617 C CA . LYS A 1 75 ? 27.074 4.038 -12.659 1.00 41.11 75 LYS A CA 8
ATOM 9618 C C . LYS A 1 75 ? 27.959 2.832 -12.363 1.00 22.34 75 LYS A C 8
ATOM 9619 O O . LYS A 1 75 ? 28.671 2.342 -13.239 1.00 10.11 75 LYS A O 8
ATOM 9638 N N . ALA A 1 76 ? 27.908 2.357 -11.122 1.00 63.35 76 ALA A N 8
ATOM 9639 C CA . ALA A 1 76 ? 28.703 1.206 -10.712 1.00 73.41 76 ALA A CA 8
ATOM 9640 C C . ALA A 1 76 ? 28.103 -0.092 -11.242 1.00 33.41 76 ALA A C 8
ATOM 9641 O O . ALA A 1 76 ? 27.060 -0.545 -10.769 1.00 72.13 76 ALA A O 8
ATOM 9648 N N . LYS A 1 77 ? 28.767 -0.687 -12.227 1.00 23.22 77 LYS A N 8
ATOM 9649 C CA . LYS A 1 77 ? 28.301 -1.934 -12.822 1.00 33.04 77 LYS A CA 8
ATOM 9650 C C . LYS A 1 77 ? 28.131 -3.014 -11.758 1.00 65.30 77 LYS A C 8
ATOM 9651 O O . LYS A 1 77 ? 29.051 -3.288 -10.986 1.00 73.23 77 LYS A O 8
ATOM 9670 N N . ASP A 1 78 ? 26.952 -3.625 -11.724 1.00 63.13 78 ASP A N 8
ATOM 9671 C CA . ASP A 1 78 ? 26.664 -4.678 -10.757 1.00 11.41 78 ASP A CA 8
ATOM 9672 C C . ASP A 1 78 ? 26.461 -6.018 -11.457 1.00 11.14 78 ASP A C 8
ATOM 9673 O O . ASP A 1 78 ? 25.442 -6.681 -11.264 1.00 41.42 78 ASP A O 8
ATOM 9682 N N . GLU A 1 79 ? 27.437 -6.409 -12.269 1.00 63.44 79 GLU A N 8
ATOM 9683 C CA . GLU A 1 79 ? 27.364 -7.670 -12.999 1.00 13.11 79 GLU A CA 8
ATOM 9684 C C . GLU A 1 79 ? 28.397 -8.663 -12.475 1.00 43.20 79 GLU A C 8
ATOM 9685 O O . GLU A 1 79 ? 28.121 -9.856 -12.348 1.00 15.35 79 GLU A O 8
ATOM 9697 N N . LYS A 1 80 ? 29.590 -8.162 -12.173 1.00 43.23 80 LYS A N 8
ATOM 9698 C CA . LYS A 1 80 ? 30.667 -9.002 -11.663 1.00 33.45 80 LYS A CA 8
ATOM 9699 C C . LYS A 1 80 ? 30.411 -9.391 -10.210 1.00 73.50 80 LYS A C 8
ATOM 9700 O O . LYS A 1 80 ? 30.101 -8.541 -9.375 1.00 35.50 80 LYS A O 8
ATOM 9721 N N . ALA A 1 1 ? -0.325 -8.569 -5.096 1.00 64.44 1 ALA A N 9
ATOM 9722 C CA . ALA A 1 1 ? 0.798 -8.599 -6.025 1.00 65.41 1 ALA A CA 9
ATOM 9723 C C . ALA A 1 1 ? 2.045 -7.983 -5.399 1.00 52.44 1 ALA A C 9
ATOM 9724 O O . ALA A 1 1 ? 1.975 -6.931 -4.764 1.00 44.03 1 ALA A O 9
ATOM 9731 N N . GLU A 1 2 ? 3.183 -8.644 -5.583 1.00 21.41 2 GLU A N 9
ATOM 9732 C CA . GLU A 1 2 ? 4.444 -8.160 -5.034 1.00 64.42 2 GLU A CA 9
ATOM 9733 C C . GLU A 1 2 ? 5.545 -8.192 -6.091 1.00 1.14 2 GLU A C 9
ATOM 9734 O O . GLU A 1 2 ? 5.367 -8.756 -7.170 1.00 23.25 2 GLU A O 9
ATOM 9746 N N . GLU A 1 3 ? 6.682 -7.581 -5.771 1.00 73.00 3 GLU A N 9
ATOM 9747 C CA . GLU A 1 3 ? 7.811 -7.538 -6.693 1.00 75.01 3 GLU A CA 9
ATOM 9748 C C . GLU A 1 3 ? 9.132 -7.466 -5.933 1.00 13.32 3 GLU A C 9
ATOM 9749 O O . GLU A 1 3 ? 9.149 -7.366 -4.707 1.00 34.15 3 GLU A O 9
ATOM 9761 N N . GLU A 1 4 ? 10.236 -7.517 -6.671 1.00 21.20 4 GLU A N 9
ATOM 9762 C CA . GLU A 1 4 ? 11.562 -7.459 -6.066 1.00 73.02 4 GLU A CA 9
ATOM 9763 C C . GLU A 1 4 ? 12.237 -6.123 -6.363 1.00 31.02 4 GLU A C 9
ATOM 9764 O O . GLU A 1 4 ? 12.591 -5.377 -5.449 1.00 74.50 4 GLU A O 9
ATOM 9776 N N . TYR A 1 5 ? 12.413 -5.828 -7.646 1.00 33.01 5 TYR A N 9
ATOM 9777 C CA . TYR A 1 5 ? 13.048 -4.584 -8.064 1.00 70.01 5 TYR A CA 9
ATOM 9778 C C . TYR A 1 5 ? 12.373 -4.020 -9.310 1.00 51.43 5 TYR A C 9
ATOM 9779 O O . TYR A 1 5 ? 12.101 -4.746 -10.265 1.00 72.25 5 TYR A O 9
ATOM 9797 N N . ALA A 1 6 ? 12.106 -2.718 -9.292 1.00 40.25 6 ALA A N 9
ATOM 9798 C CA . ALA A 1 6 ? 11.466 -2.054 -10.421 1.00 15.30 6 ALA A CA 9
ATOM 9799 C C . ALA A 1 6 ? 11.697 -0.547 -10.375 1.00 21.20 6 ALA A C 9
ATOM 9800 O O . ALA A 1 6 ? 11.727 0.052 -9.301 1.00 13.41 6 ALA A O 9
ATOM 9807 N N . GLU A 1 7 ? 11.861 0.058 -11.547 1.00 65.23 7 GLU A N 9
ATOM 9808 C CA . GLU A 1 7 ? 12.092 1.495 -11.639 1.00 21.30 7 GLU A CA 9
ATOM 9809 C C . GLU A 1 7 ? 10.772 2.252 -11.746 1.00 74.14 7 GLU A C 9
ATOM 9810 O O . GLU A 1 7 ? 9.852 1.821 -12.442 1.00 14.21 7 GLU A O 9
ATOM 9822 N N . ASP A 1 8 ? 10.686 3.381 -11.053 1.00 3.55 8 ASP A N 9
ATOM 9823 C CA . ASP A 1 8 ? 9.479 4.200 -11.069 1.00 64.15 8 ASP A CA 9
ATOM 9824 C C . ASP A 1 8 ? 9.782 5.603 -11.586 1.00 15.11 8 ASP A C 9
ATOM 9825 O O . ASP A 1 8 ? 10.931 6.045 -11.576 1.00 22.24 8 ASP A O 9
ATOM 9834 N N . CYS A 1 9 ? 8.743 6.298 -12.037 1.00 64.15 9 CYS A N 9
ATOM 9835 C CA . CYS A 1 9 ? 8.898 7.651 -12.560 1.00 71.11 9 CYS A CA 9
ATOM 9836 C C . CYS A 1 9 ? 8.241 8.670 -11.634 1.00 63.32 9 CYS A C 9
ATOM 9837 O O . CYS A 1 9 ? 7.136 9.151 -11.885 1.00 30.25 9 CYS A O 9
ATOM 9845 N N . PRO A 1 10 ? 8.936 9.006 -10.537 1.00 54.31 10 PRO A N 9
ATOM 9846 C CA . PRO A 1 10 ? 8.439 9.970 -9.551 1.00 12.23 10 PRO A CA 9
ATOM 9847 C C . PRO A 1 10 ? 8.416 11.395 -10.093 1.00 3.20 10 PRO A C 9
ATOM 9848 O O . PRO A 1 10 ? 8.832 11.645 -11.224 1.00 25.42 10 PRO A O 9
ATOM 9859 N N . GLU A 1 11 ? 7.928 12.326 -9.279 1.00 23.22 11 GLU A N 9
ATOM 9860 C CA . GLU A 1 11 ? 7.852 13.726 -9.679 1.00 20.02 11 GLU A CA 9
ATOM 9861 C C . GLU A 1 11 ? 9.183 14.433 -9.440 1.00 11.42 11 GLU A C 9
ATOM 9862 O O . GLU A 1 11 ? 9.774 14.322 -8.365 1.00 21.00 11 GLU A O 9
ATOM 9874 N N . LEU A 1 12 ? 9.649 15.161 -10.449 1.00 70.51 12 LEU A N 9
ATOM 9875 C CA . LEU A 1 12 ? 10.910 15.887 -10.350 1.00 65.55 12 LEU A CA 9
ATOM 9876 C C . LEU A 1 12 ? 10.822 16.993 -9.305 1.00 15.34 12 LEU A C 9
ATOM 9877 O O . LEU A 1 12 ? 9.768 17.215 -8.708 1.00 33.20 12 LEU A O 9
ATOM 9893 N N . VAL A 1 13 ? 11.935 17.687 -9.089 1.00 15.33 13 VAL A N 9
ATOM 9894 C CA . VAL A 1 13 ? 11.982 18.774 -8.118 1.00 33.35 13 VAL A CA 9
ATOM 9895 C C . VAL A 1 13 ? 12.689 19.995 -8.693 1.00 51.35 13 VAL A C 9
ATOM 9896 O O . VAL A 1 13 ? 13.531 19.893 -9.586 1.00 74.11 13 VAL A O 9
ATOM 9909 N N . PRO A 1 14 ? 12.341 21.181 -8.172 1.00 0.03 14 PRO A N 9
ATOM 9910 C CA . PRO A 1 14 ? 12.931 22.446 -8.618 1.00 45.32 14 PRO A CA 9
ATOM 9911 C C . PRO A 1 14 ? 14.393 22.582 -8.204 1.00 13.20 14 PRO A C 9
ATOM 9912 O O . PRO A 1 14 ? 14.780 22.162 -7.113 1.00 13.40 14 PRO A O 9
ATOM 9923 N N . ILE A 1 15 ? 15.199 23.171 -9.081 1.00 0.14 15 ILE A N 9
ATOM 9924 C CA . ILE A 1 15 ? 16.617 23.363 -8.804 1.00 42.31 15 ILE A CA 9
ATOM 9925 C C . ILE A 1 15 ? 16.830 24.440 -7.746 1.00 11.24 15 ILE A C 9
ATOM 9926 O O . ILE A 1 15 ? 16.186 25.488 -7.775 1.00 10.31 15 ILE A O 9
ATOM 9942 N N . GLU A 1 16 ? 17.739 24.174 -6.813 1.00 11.12 16 GLU A N 9
ATOM 9943 C CA . GLU A 1 16 ? 18.037 25.122 -5.745 1.00 61.43 16 GLU A CA 9
ATOM 9944 C C . GLU A 1 16 ? 18.964 26.227 -6.242 1.00 42.14 16 GLU A C 9
ATOM 9945 O O . GLU A 1 16 ? 20.077 26.393 -5.741 1.00 14.42 16 GLU A O 9
ATOM 9957 N N . THR A 1 17 ? 18.498 26.981 -7.233 1.00 42.41 17 THR A N 9
ATOM 9958 C CA . THR A 1 17 ? 19.284 28.070 -7.800 1.00 65.30 17 THR A CA 9
ATOM 9959 C C . THR A 1 17 ? 18.405 29.270 -8.130 1.00 14.04 17 THR A C 9
ATOM 9960 O O . THR A 1 17 ? 18.033 29.482 -9.284 1.00 13.30 17 THR A O 9
ATOM 9971 N N . LYS A 1 18 ? 18.075 30.054 -7.109 1.00 33.12 18 LYS A N 9
ATOM 9972 C CA . LYS A 1 18 ? 17.240 31.235 -7.289 1.00 54.44 18 LYS A CA 9
ATOM 9973 C C . LYS A 1 18 ? 17.967 32.492 -6.824 1.00 5.51 18 LYS A C 9
ATOM 9974 O O . LYS A 1 18 ? 17.826 33.559 -7.420 1.00 45.22 18 LYS A O 9
ATOM 9993 N N . ASN A 1 19 ? 18.747 32.358 -5.756 1.00 0.22 19 ASN A N 9
ATOM 9994 C CA . ASN A 1 19 ? 19.498 33.484 -5.211 1.00 71.42 19 ASN A CA 9
ATOM 9995 C C . ASN A 1 19 ? 20.353 34.140 -6.291 1.00 2.24 19 ASN A C 9
ATOM 9996 O O . ASN A 1 19 ? 20.787 33.483 -7.237 1.00 12.53 19 ASN A O 9
ATOM 10007 N N . GLN A 1 20 ? 20.591 35.439 -6.140 1.00 44.14 20 GLN A N 9
ATOM 10008 C CA . GLN A 1 20 ? 21.395 36.184 -7.102 1.00 52.25 20 GLN A CA 9
ATOM 10009 C C . GLN A 1 20 ? 22.737 35.499 -7.337 1.00 51.04 20 GLN A C 9
ATOM 10010 O O . GLN A 1 20 ? 23.335 34.952 -6.412 1.00 0.15 20 GLN A O 9
ATOM 10024 N N . GLU A 1 21 ? 23.204 35.533 -8.582 1.00 15.13 21 GLU A N 9
ATOM 10025 C CA . GLU A 1 21 ? 24.475 34.914 -8.937 1.00 71.23 21 GLU A CA 9
ATOM 10026 C C . GLU A 1 21 ? 25.387 35.912 -9.645 1.00 22.23 21 GLU A C 9
ATOM 10027 O O . GLU A 1 21 ? 25.002 36.522 -10.642 1.00 23.22 21 GLU A O 9
ATOM 10039 N N . MET A 1 22 ? 26.598 36.073 -9.120 1.00 73.42 22 MET A N 9
ATOM 10040 C CA . MET A 1 22 ? 27.565 36.996 -9.701 1.00 64.14 22 MET A CA 9
ATOM 10041 C C . MET A 1 22 ? 27.928 36.579 -11.123 1.00 51.54 22 MET A C 9
ATOM 10042 O O . MET A 1 22 ? 28.102 37.423 -12.002 1.00 11.51 22 MET A O 9
ATOM 10056 N N . ALA A 1 23 ? 28.040 35.273 -11.342 1.00 45.53 23 ALA A N 9
ATOM 10057 C CA . ALA A 1 23 ? 28.381 34.746 -12.658 1.00 34.12 23 ALA A CA 9
ATOM 10058 C C . ALA A 1 23 ? 27.144 34.210 -13.371 1.00 32.11 23 ALA A C 9
ATOM 10059 O O . ALA A 1 23 ? 26.736 33.069 -13.153 1.00 51.43 23 ALA A O 9
ATOM 10066 N N . ALA A 1 24 ? 26.551 35.040 -14.223 1.00 1.24 24 ALA A N 9
ATOM 10067 C CA . ALA A 1 24 ? 25.362 34.649 -14.968 1.00 75.34 24 ALA A CA 9
ATOM 10068 C C . ALA A 1 24 ? 25.687 34.422 -16.441 1.00 33.01 24 ALA A C 9
ATOM 10069 O O . ALA A 1 24 ? 25.253 35.182 -17.307 1.00 74.50 24 ALA A O 9
ATOM 10076 N N . VAL A 1 25 ? 26.454 33.372 -16.718 1.00 11.40 25 VAL A N 9
ATOM 10077 C CA . VAL A 1 25 ? 26.837 33.045 -18.086 1.00 40.52 25 VAL A CA 9
ATOM 10078 C C . VAL A 1 25 ? 26.361 31.650 -18.472 1.00 34.42 25 VAL A C 9
ATOM 10079 O O . VAL A 1 25 ? 25.975 31.409 -19.615 1.00 54.01 25 VAL A O 9
ATOM 10092 N N . GLU A 1 26 ? 26.390 30.733 -17.509 1.00 42.21 26 GLU A N 9
ATOM 10093 C CA . GLU A 1 26 ? 25.961 29.360 -17.749 1.00 2.31 26 GLU A CA 9
ATOM 10094 C C . GLU A 1 26 ? 24.459 29.298 -18.011 1.00 62.41 26 GLU A C 9
ATOM 10095 O O . GLU A 1 26 ? 23.664 29.887 -17.279 1.00 53.51 26 GLU A O 9
ATOM 10107 N N . THR A 1 27 ? 24.077 28.578 -19.062 1.00 4.20 27 THR A N 9
ATOM 10108 C CA . THR A 1 27 ? 22.672 28.439 -19.423 1.00 43.11 27 THR A CA 9
ATOM 10109 C C . THR A 1 27 ? 22.203 26.998 -19.262 1.00 23.43 27 THR A C 9
ATOM 10110 O O . THR A 1 27 ? 22.423 26.162 -20.138 1.00 71.43 27 THR A O 9
ATOM 10121 N N . ARG A 1 28 ? 21.556 26.713 -18.136 1.00 51.43 28 ARG A N 9
ATOM 10122 C CA . ARG A 1 28 ? 21.056 25.372 -17.860 1.00 62.14 28 ARG A CA 9
ATOM 10123 C C . ARG A 1 28 ? 20.221 24.852 -19.027 1.00 10.21 28 ARG A C 9
ATOM 10124 O O . ARG A 1 28 ? 19.368 25.563 -19.559 1.00 20.03 28 ARG A O 9
ATOM 10145 N N . VAL A 1 29 ? 20.473 23.608 -19.420 1.00 71.32 29 VAL A N 9
ATOM 10146 C CA . VAL A 1 29 ? 19.744 22.992 -20.523 1.00 43.21 29 VAL A CA 9
ATOM 10147 C C . VAL A 1 29 ? 19.318 21.571 -20.175 1.00 31.45 29 VAL A C 9
ATOM 10148 O O . VAL A 1 29 ? 19.990 20.918 -19.377 1.00 42.34 29 VAL A O 9
ATOM 10161 N N . CYS A 1 30 ? 18.222 21.126 -20.772 1.00 63.04 30 CYS A N 9
ATOM 10162 C CA . CYS A 1 30 ? 17.722 19.786 -20.517 1.00 13.00 30 CYS A CA 9
ATOM 10163 C C . CYS A 1 30 ? 18.855 18.792 -20.778 1.00 61.01 30 CYS A C 9
ATOM 10164 O O . CYS A 1 30 ? 19.524 18.823 -21.810 1.00 42.32 30 CYS A O 9
ATOM 10171 N N . GLU A 1 31 ? 19.056 17.902 -19.811 1.00 11.21 31 GLU A N 9
ATOM 10172 C CA . GLU A 1 31 ? 20.100 16.889 -19.911 1.00 12.02 31 GLU A CA 9
ATOM 10173 C C . GLU A 1 31 ? 19.934 16.061 -21.182 1.00 24.22 31 GLU A C 9
ATOM 10174 O O . GLU A 1 31 ? 20.916 15.657 -21.806 1.00 70.41 31 GLU A O 9
ATOM 10186 N N . THR A 1 32 ? 18.684 15.811 -21.560 1.00 25.11 32 THR A N 9
ATOM 10187 C CA . THR A 1 32 ? 18.389 15.030 -22.754 1.00 71.03 32 THR A CA 9
ATOM 10188 C C . THR A 1 32 ? 19.092 15.608 -23.977 1.00 52.32 32 THR A C 9
ATOM 10189 O O . THR A 1 32 ? 18.870 16.762 -24.344 1.00 42.34 32 THR A O 9
ATOM 10200 N N . ASP A 1 33 ? 19.939 14.800 -24.604 1.00 70.22 33 ASP A N 9
ATOM 10201 C CA . ASP A 1 33 ? 20.673 15.231 -25.788 1.00 5.11 33 ASP A CA 9
ATOM 10202 C C . ASP A 1 33 ? 19.725 15.800 -26.838 1.00 40.34 33 ASP A C 9
ATOM 10203 O O . ASP A 1 33 ? 20.064 16.747 -27.547 1.00 74.04 33 ASP A O 9
ATOM 10212 N N . GLY A 1 34 ? 18.535 15.215 -26.933 1.00 72.03 34 GLY A N 9
ATOM 10213 C CA . GLY A 1 34 ? 17.556 15.676 -27.901 1.00 3.43 34 GLY A CA 9
ATOM 10214 C C . GLY A 1 34 ? 16.601 16.698 -27.317 1.00 1.32 34 GLY A C 9
ATOM 10215 O O . GLY A 1 34 ? 15.417 16.716 -27.654 1.00 11.21 34 GLY A O 9
ATOM 10219 N N . CYS A 1 35 ? 17.115 17.551 -26.437 1.00 41.41 35 CYS A N 9
ATOM 10220 C CA . CYS A 1 35 ? 16.300 18.580 -25.803 1.00 0.24 35 CYS A CA 9
ATOM 10221 C C . CYS A 1 35 ? 17.169 19.731 -25.303 1.00 33.02 35 CYS A C 9
ATOM 10222 O O . CYS A 1 35 ? 17.864 19.605 -24.295 1.00 13.33 35 CYS A O 9
ATOM 10229 N N . SER A 1 36 ? 17.123 20.852 -26.015 1.00 41.13 36 SER A N 9
ATOM 10230 C CA . SER A 1 36 ? 17.908 22.024 -25.647 1.00 2.42 36 SER A CA 9
ATOM 10231 C C . SER A 1 36 ? 17.021 23.099 -25.024 1.00 61.55 36 SER A C 9
ATOM 10232 O O . SER A 1 36 ? 17.122 24.277 -25.366 1.00 75.23 36 SER A O 9
ATOM 10240 N N . SER A 1 37 ? 16.152 22.682 -24.109 1.00 5.14 37 SER A N 9
ATOM 10241 C CA . SER A 1 37 ? 15.244 23.607 -23.440 1.00 62.34 37 SER A CA 9
ATOM 10242 C C . SER A 1 37 ? 15.817 24.057 -22.100 1.00 33.02 37 SER A C 9
ATOM 10243 O O . SER A 1 37 ? 16.731 23.433 -21.563 1.00 30.32 37 SER A O 9
ATOM 10251 N N . GLU A 1 38 ? 15.271 25.145 -21.566 1.00 1.31 38 GLU A N 9
ATOM 10252 C CA . GLU A 1 38 ? 15.728 25.680 -20.289 1.00 0.04 38 GLU A CA 9
ATOM 10253 C C . GLU A 1 38 ? 15.534 24.659 -19.171 1.00 1.32 38 GLU A C 9
ATOM 10254 O O . GLU A 1 38 ? 14.418 24.209 -18.914 1.00 0.33 38 GLU A O 9
ATOM 10266 N N . ALA A 1 39 ? 16.630 24.299 -18.511 1.00 34.55 39 ALA A N 9
ATOM 10267 C CA . ALA A 1 39 ? 16.581 23.333 -17.420 1.00 32.31 39 ALA A CA 9
ATOM 10268 C C . ALA A 1 39 ? 16.306 24.022 -16.088 1.00 11.21 39 ALA A C 9
ATOM 10269 O O . ALA A 1 39 ? 17.142 24.769 -15.579 1.00 51.22 39 ALA A O 9
ATOM 10276 N N . LYS A 1 40 ? 15.129 23.768 -15.527 1.00 75.52 40 LYS A N 9
ATOM 10277 C CA . LYS A 1 40 ? 14.742 24.363 -14.253 1.00 64.14 40 LYS A CA 9
ATOM 10278 C C . LYS A 1 40 ? 14.570 23.291 -13.182 1.00 11.11 40 LYS A C 9
ATOM 10279 O O . LYS A 1 40 ? 14.758 23.551 -11.993 1.00 2.52 40 LYS A O 9
ATOM 10298 N N . LEU A 1 41 ? 14.212 22.085 -13.610 1.00 5.41 41 LEU A N 9
ATOM 10299 C CA . LEU A 1 41 ? 14.016 20.973 -12.687 1.00 23.11 41 LEU A CA 9
ATOM 10300 C C . LEU A 1 41 ? 15.288 20.140 -12.560 1.00 74.31 41 LEU A C 9
ATOM 10301 O O . LEU A 1 41 ? 16.219 20.288 -13.351 1.00 31.01 41 LEU A O 9
ATOM 10317 N N . GLN A 1 42 ? 15.317 19.263 -11.562 1.00 23.22 42 GLN A N 9
ATOM 10318 C CA . GLN A 1 42 ? 16.474 18.405 -11.333 1.00 40.03 42 GLN A CA 9
ATOM 10319 C C . GLN A 1 42 ? 16.040 16.975 -11.030 1.00 72.21 42 GLN A C 9
ATOM 10320 O O . GLN A 1 42 ? 14.868 16.752 -10.730 1.00 11.52 42 GLN A O 9
ATOM 10334 N N . CYS A 1 43 ? 16.982 16.047 -11.114 1.00 52.14 43 CYS A N 9
ATOM 10335 C CA . CYS A 1 43 ? 16.683 14.650 -10.847 1.00 52.45 43 CYS A CA 9
ATOM 10336 C C . CYS A 1 43 ? 16.947 14.377 -9.366 1.00 4.24 43 CYS A C 9
ATOM 10337 O O . CYS A 1 43 ? 18.037 14.590 -8.832 1.00 74.44 43 CYS A O 9
ATOM 10344 N N . PRO A 1 44 ? 15.902 13.887 -8.684 1.00 75.40 44 PRO A N 9
ATOM 10345 C CA . PRO A 1 44 ? 15.969 13.564 -7.256 1.00 35.13 44 PRO A CA 9
ATOM 10346 C C . PRO A 1 44 ? 16.846 12.348 -6.977 1.00 12.35 44 PRO A C 9
ATOM 10347 O O . PRO A 1 44 ? 17.724 12.387 -6.114 1.00 13.53 44 PRO A O 9
ATOM 10358 N N . THR A 1 45 ? 16.604 11.268 -7.712 1.00 74.33 45 THR A N 9
ATOM 10359 C CA . THR A 1 45 ? 17.371 10.040 -7.543 1.00 50.34 45 THR A CA 9
ATOM 10360 C C . THR A 1 45 ? 18.852 10.276 -7.818 1.00 31.42 45 THR A C 9
ATOM 10361 O O . THR A 1 45 ? 19.708 9.532 -7.338 1.00 45.24 45 THR A O 9
ATOM 10372 N N . CYS A 1 46 ? 19.148 11.315 -8.592 1.00 33.44 46 CYS A N 9
ATOM 10373 C CA . CYS A 1 46 ? 20.526 11.649 -8.930 1.00 73.11 46 CYS A CA 9
ATOM 10374 C C . CYS A 1 46 ? 21.250 12.252 -7.730 1.00 31.43 46 CYS A C 9
ATOM 10375 O O . CYS A 1 46 ? 22.368 11.854 -7.403 1.00 65.10 46 CYS A O 9
ATOM 10382 N N . ILE A 1 47 ? 20.604 13.212 -7.078 1.00 0.35 47 ILE A N 9
ATOM 10383 C CA . ILE A 1 47 ? 21.185 13.869 -5.913 1.00 65.42 47 ILE A CA 9
ATOM 10384 C C . ILE A 1 47 ? 21.663 12.846 -4.887 1.00 43.45 47 ILE A C 9
ATOM 10385 O O . ILE A 1 47 ? 22.666 13.057 -4.204 1.00 53.34 47 ILE A O 9
ATOM 10401 N N . LYS A 1 48 ? 20.940 11.736 -4.786 1.00 2.45 48 LYS A N 9
ATOM 10402 C CA . LYS A 1 48 ? 21.291 10.678 -3.846 1.00 14.02 48 LYS A CA 9
ATOM 10403 C C . LYS A 1 48 ? 22.352 9.755 -4.436 1.00 51.35 48 LYS A C 9
ATOM 10404 O O . LYS A 1 48 ? 23.359 9.458 -3.792 1.00 51.14 48 LYS A O 9
ATOM 10423 N N . LEU A 1 49 ? 22.121 9.306 -5.665 1.00 40.12 49 LEU A N 9
ATOM 10424 C CA . LEU A 1 49 ? 23.059 8.418 -6.344 1.00 35.02 49 LEU A CA 9
ATOM 10425 C C . LEU A 1 49 ? 24.470 8.994 -6.318 1.00 45.31 49 LEU A C 9
ATOM 10426 O O . LEU A 1 49 ? 25.381 8.408 -5.735 1.00 31.25 49 LEU A O 9
ATOM 10442 N N . GLY A 1 50 ? 24.645 10.149 -6.954 1.00 14.22 50 GLY A N 9
ATOM 10443 C CA . GLY A 1 50 ? 25.948 10.787 -6.990 1.00 33.11 50 GLY A CA 9
ATOM 10444 C C . GLY A 1 50 ? 26.344 11.217 -8.388 1.00 41.13 50 GLY A C 9
ATOM 10445 O O . GLY A 1 50 ? 27.504 11.085 -8.780 1.00 1.21 50 GLY A O 9
ATOM 10449 N N . ILE A 1 51 ? 25.379 11.731 -9.143 1.00 41.13 51 ILE A N 9
ATOM 10450 C CA . ILE A 1 51 ? 25.634 12.181 -10.506 1.00 51.11 51 ILE A CA 9
ATOM 10451 C C . ILE A 1 51 ? 25.504 13.696 -10.618 1.00 4.41 51 ILE A C 9
ATOM 10452 O O . ILE A 1 51 ? 24.636 14.302 -9.991 1.00 0.32 51 ILE A O 9
ATOM 10468 N N . GLN A 1 52 ? 26.373 14.301 -11.422 1.00 12.30 52 GLN A N 9
ATOM 10469 C CA . GLN A 1 52 ? 26.354 15.746 -11.617 1.00 3.22 52 GLN A CA 9
ATOM 10470 C C . GLN A 1 52 ? 25.218 16.155 -12.548 1.00 41.43 52 GLN A C 9
ATOM 10471 O O . GLN A 1 52 ? 24.511 15.307 -13.092 1.00 5.44 52 GLN A O 9
ATOM 10485 N N . GLY A 1 53 ? 25.048 17.462 -12.728 1.00 71.21 53 GLY A N 9
ATOM 10486 C CA . GLY A 1 53 ? 23.996 17.961 -13.594 1.00 75.40 53 GLY A CA 9
ATOM 10487 C C . GLY A 1 53 ? 22.638 17.382 -13.249 1.00 13.24 53 GLY A C 9
ATOM 10488 O O . GLY A 1 53 ? 22.103 17.638 -12.170 1.00 33.11 53 GLY A O 9
ATOM 10492 N N . SER A 1 54 ? 22.078 16.602 -14.167 1.00 74.51 54 SER A N 9
ATOM 10493 C CA . SER A 1 54 ? 20.771 15.990 -13.956 1.00 72.35 54 SER A CA 9
ATOM 10494 C C . SER A 1 54 ? 19.687 17.055 -13.824 1.00 1.31 54 SER A C 9
ATOM 10495 O O . SER A 1 54 ? 18.986 17.122 -12.814 1.00 21.42 54 SER A O 9
ATOM 10503 N N . TYR A 1 55 ? 19.556 17.887 -14.851 1.00 10.51 55 TYR A N 9
ATOM 10504 C CA . TYR A 1 55 ? 18.560 18.952 -14.850 1.00 11.35 55 TYR A CA 9
ATOM 10505 C C . TYR A 1 55 ? 17.588 18.791 -16.015 1.00 22.25 55 TYR A C 9
ATOM 10506 O O . TYR A 1 55 ? 17.998 18.571 -17.155 1.00 2.45 55 TYR A O 9
ATOM 10524 N N . PHE A 1 56 ? 16.297 18.902 -15.719 1.00 62.53 56 PHE A N 9
ATOM 10525 C CA . PHE A 1 56 ? 15.265 18.768 -16.741 1.00 22.22 56 PHE A CA 9
ATOM 10526 C C . PHE A 1 56 ? 14.603 20.113 -17.024 1.00 41.04 56 PHE A C 9
ATOM 10527 O O . PHE A 1 56 ? 14.776 21.074 -16.273 1.00 73.45 56 PHE A O 9
ATOM 10544 N N . CYS A 1 57 ? 13.845 20.174 -18.114 1.00 40.40 57 CYS A N 9
ATOM 10545 C CA . CYS A 1 57 ? 13.157 21.401 -18.499 1.00 61.35 57 CYS A CA 9
ATOM 10546 C C . CYS A 1 57 ? 11.704 21.378 -18.035 1.00 12.12 57 CYS A C 9
ATOM 10547 O O . CYS A 1 57 ? 11.114 22.422 -17.757 1.00 12.12 57 CYS A O 9
ATOM 10554 N N . SER A 1 58 ? 11.133 20.180 -17.953 1.00 50.51 58 SER A N 9
ATOM 10555 C CA . SER A 1 58 ? 9.748 20.021 -17.526 1.00 11.43 58 SER A CA 9
ATOM 10556 C C . SER A 1 58 ? 9.437 18.558 -17.225 1.00 11.44 58 SER A C 9
ATOM 10557 O O . SER A 1 58 ? 10.142 17.658 -17.679 1.00 34.51 58 SER A O 9
ATOM 10565 N N . GLN A 1 59 ? 8.377 18.331 -16.456 1.00 12.53 59 GLN A N 9
ATOM 10566 C CA . GLN A 1 59 ? 7.972 16.978 -16.093 1.00 5.30 59 GLN A CA 9
ATOM 10567 C C . GLN A 1 59 ? 7.523 16.196 -17.323 1.00 5.21 59 GLN A C 9
ATOM 10568 O O . GLN A 1 59 ? 7.922 15.049 -17.519 1.00 60.33 59 GLN A O 9
ATOM 10582 N N . GLU A 1 60 ? 6.692 16.825 -18.147 1.00 53.42 60 GLU A N 9
ATOM 10583 C CA . GLU A 1 60 ? 6.188 16.187 -19.357 1.00 61.35 60 GLU A CA 9
ATOM 10584 C C . GLU A 1 60 ? 7.331 15.587 -20.172 1.00 53.00 60 GLU A C 9
ATOM 10585 O O . GLU A 1 60 ? 7.221 14.476 -20.692 1.00 5.11 60 GLU A O 9
ATOM 10597 N N . CYS A 1 61 ? 8.427 16.331 -20.279 1.00 73.43 61 CYS A N 9
ATOM 10598 C CA . CYS A 1 61 ? 9.590 15.875 -21.031 1.00 10.04 61 CYS A CA 9
ATOM 10599 C C . CYS A 1 61 ? 10.406 14.875 -20.217 1.00 32.24 61 CYS A C 9
ATOM 10600 O O . CYS A 1 61 ? 11.003 13.950 -20.768 1.00 33.45 61 CYS A O 9
ATOM 10607 N N . PHE A 1 62 ? 10.426 15.067 -18.902 1.00 4.41 62 PHE A N 9
ATOM 10608 C CA . PHE A 1 62 ? 11.169 14.183 -18.011 1.00 40.32 62 PHE A CA 9
ATOM 10609 C C . PHE A 1 62 ? 10.589 12.772 -18.039 1.00 25.04 62 PHE A C 9
ATOM 10610 O O . PHE A 1 62 ? 11.325 11.787 -18.102 1.00 25.03 62 PHE A O 9
ATOM 10627 N N . LYS A 1 63 ? 9.265 12.682 -17.990 1.00 33.11 63 LYS A N 9
ATOM 10628 C CA . LYS A 1 63 ? 8.584 11.393 -18.010 1.00 32.33 63 LYS A CA 9
ATOM 10629 C C . LYS A 1 63 ? 9.080 10.533 -19.168 1.00 30.02 63 LYS A C 9
ATOM 10630 O O . LYS A 1 63 ? 9.205 9.316 -19.041 1.00 25.23 63 LYS A O 9
ATOM 10649 N N . GLY A 1 64 ? 9.362 11.175 -20.297 1.00 42.24 64 GLY A N 9
ATOM 10650 C CA . GLY A 1 64 ? 9.843 10.453 -21.461 1.00 12.30 64 GLY A CA 9
ATOM 10651 C C . GLY A 1 64 ? 11.324 10.143 -21.380 1.00 3.13 64 GLY A C 9
ATOM 10652 O O . GLY A 1 64 ? 11.730 8.986 -21.485 1.00 72.32 64 GLY A O 9
ATOM 10656 N N . SER A 1 65 ? 12.135 11.180 -21.193 1.00 61.22 65 SER A N 9
ATOM 10657 C CA . SER A 1 65 ? 13.581 11.013 -21.104 1.00 11.04 65 SER A CA 9
ATOM 10658 C C . SER A 1 65 ? 13.945 9.999 -20.023 1.00 51.21 65 SER A C 9
ATOM 10659 O O . SER A 1 65 ? 14.963 9.314 -20.118 1.00 20.23 65 SER A O 9
ATOM 10667 N N . TRP A 1 66 ? 13.106 9.910 -18.998 1.00 13.53 66 TRP A N 9
ATOM 10668 C CA . TRP A 1 66 ? 13.338 8.981 -17.898 1.00 62.43 66 TRP A CA 9
ATOM 10669 C C . TRP A 1 66 ? 13.637 7.581 -18.423 1.00 63.23 66 TRP A C 9
ATOM 10670 O O . TRP A 1 66 ? 14.427 6.843 -17.835 1.00 31.12 66 TRP A O 9
ATOM 10691 N N . ALA A 1 67 ? 13.002 7.222 -19.534 1.00 33.41 67 ALA A N 9
ATOM 10692 C CA . ALA A 1 67 ? 13.202 5.911 -20.139 1.00 22.32 67 ALA A CA 9
ATOM 10693 C C . ALA A 1 67 ? 14.685 5.625 -20.352 1.00 10.34 67 ALA A C 9
ATOM 10694 O O . ALA A 1 67 ? 15.130 4.482 -20.242 1.00 4.42 67 ALA A O 9
ATOM 10701 N N . THR A 1 68 ? 15.446 6.671 -20.658 1.00 4.24 68 THR A N 9
ATOM 10702 C CA . THR A 1 68 ? 16.879 6.533 -20.888 1.00 32.43 68 THR A CA 9
ATOM 10703 C C . THR A 1 68 ? 17.679 7.015 -19.683 1.00 15.20 68 THR A C 9
ATOM 10704 O O . THR A 1 68 ? 18.671 6.397 -19.296 1.00 13.13 68 THR A O 9
ATOM 10715 N N . HIS A 1 69 ? 17.241 8.123 -19.093 1.00 74.00 69 HIS A N 9
ATOM 10716 C CA . HIS A 1 69 ? 17.916 8.688 -17.930 1.00 72.01 69 HIS A CA 9
ATOM 10717 C C . HIS A 1 69 ? 18.153 7.619 -16.867 1.00 44.34 69 HIS A C 9
ATOM 10718 O O . HIS A 1 69 ? 19.249 7.508 -16.317 1.00 42.32 69 HIS A O 9
ATOM 10732 N N . LYS A 1 70 ? 17.119 6.835 -16.583 1.00 24.14 70 LYS A N 9
ATOM 10733 C CA . LYS A 1 70 ? 17.214 5.774 -15.586 1.00 45.45 70 LYS A CA 9
ATOM 10734 C C . LYS A 1 70 ? 18.418 4.878 -15.860 1.00 32.44 70 LYS A C 9
ATOM 10735 O O . LYS A 1 70 ? 19.056 4.378 -14.932 1.00 73.30 70 LYS A O 9
ATOM 10754 N N . LEU A 1 71 ? 18.724 4.679 -17.137 1.00 32.11 71 LEU A N 9
ATOM 10755 C CA . LEU A 1 71 ? 19.852 3.843 -17.532 1.00 43.33 71 LEU A CA 9
ATOM 10756 C C . LEU A 1 71 ? 21.173 4.470 -17.097 1.00 11.21 71 LEU A C 9
ATOM 10757 O O . LEU A 1 71 ? 22.118 3.767 -16.738 1.00 62.42 71 LEU A O 9
ATOM 10773 N N . LEU A 1 72 ? 21.231 5.797 -17.129 1.00 33.13 72 LEU A N 9
ATOM 10774 C CA . LEU A 1 72 ? 22.435 6.520 -16.735 1.00 61.11 72 LEU A CA 9
ATOM 10775 C C . LEU A 1 72 ? 22.782 6.247 -15.275 1.00 74.40 72 LEU A C 9
ATOM 10776 O O . LEU A 1 72 ? 23.954 6.147 -14.912 1.00 62.03 72 LEU A O 9
ATOM 10792 N N . HIS A 1 73 ? 21.754 6.124 -14.441 1.00 54.21 73 HIS A N 9
ATOM 10793 C CA . HIS A 1 73 ? 21.949 5.859 -13.020 1.00 43.22 73 HIS A CA 9
ATOM 10794 C C . HIS A 1 73 ? 22.824 4.627 -12.813 1.00 22.41 73 HIS A C 9
ATOM 10795 O O . HIS A 1 73 ? 23.627 4.572 -11.881 1.00 65.44 73 HIS A O 9
ATOM 10809 N N . LYS A 1 74 ? 22.663 3.639 -13.687 1.00 33.44 74 LYS A N 9
ATOM 10810 C CA . LYS A 1 74 ? 23.437 2.406 -13.601 1.00 4.43 74 LYS A CA 9
ATOM 10811 C C . LYS A 1 74 ? 24.929 2.690 -13.749 1.00 31.12 74 LYS A C 9
ATOM 10812 O O . LYS A 1 74 ? 25.756 2.093 -13.060 1.00 4.13 74 LYS A O 9
ATOM 10831 N N . LYS A 1 75 ? 25.266 3.605 -14.651 1.00 53.30 75 LYS A N 9
ATOM 10832 C CA . LYS A 1 75 ? 26.657 3.971 -14.888 1.00 62.11 75 LYS A CA 9
ATOM 10833 C C . LYS A 1 75 ? 27.149 4.955 -13.832 1.00 13.32 75 LYS A C 9
ATOM 10834 O O . LYS A 1 75 ? 27.498 6.093 -14.145 1.00 25.20 75 LYS A O 9
ATOM 10853 N N . ALA A 1 76 ? 27.174 4.510 -12.580 1.00 73.50 76 ALA A N 9
ATOM 10854 C CA . ALA A 1 76 ? 27.626 5.350 -11.479 1.00 11.35 76 ALA A CA 9
ATOM 10855 C C . ALA A 1 76 ? 28.233 4.510 -10.360 1.00 15.22 76 ALA A C 9
ATOM 10856 O O . ALA A 1 76 ? 28.182 3.281 -10.395 1.00 70.52 76 ALA A O 9
ATOM 10863 N N . LYS A 1 77 ? 28.807 5.181 -9.367 1.00 50.33 77 LYS A N 9
ATOM 10864 C CA . LYS A 1 77 ? 29.424 4.497 -8.237 1.00 14.32 77 LYS A CA 9
ATOM 10865 C C . LYS A 1 77 ? 29.318 5.338 -6.969 1.00 13.24 77 LYS A C 9
ATOM 10866 O O . LYS A 1 77 ? 29.570 6.543 -6.989 1.00 12.05 77 LYS A O 9
ATOM 10885 N N . ASP A 1 78 ? 28.945 4.695 -5.868 1.00 11.35 78 ASP A N 9
ATOM 10886 C CA . ASP A 1 78 ? 28.808 5.384 -4.589 1.00 64.22 78 ASP A CA 9
ATOM 10887 C C . ASP A 1 78 ? 30.023 5.129 -3.702 1.00 70.42 78 ASP A C 9
ATOM 10888 O O . ASP A 1 78 ? 30.916 4.362 -4.062 1.00 52.33 78 ASP A O 9
ATOM 10897 N N . GLU A 1 79 ? 30.049 5.777 -2.542 1.00 11.01 79 GLU A N 9
ATOM 10898 C CA . GLU A 1 79 ? 31.155 5.621 -1.605 1.00 3.00 79 GLU A CA 9
ATOM 10899 C C . GLU A 1 79 ? 31.163 4.220 -1.001 1.00 31.15 79 GLU A C 9
ATOM 10900 O O . GLU A 1 79 ? 32.150 3.491 -1.105 1.00 0.44 79 GLU A O 9
ATOM 10912 N N . LYS A 1 80 ? 30.055 3.849 -0.368 1.00 1.14 80 LYS A N 9
ATOM 10913 C CA . LYS A 1 80 ? 29.931 2.536 0.254 1.00 64.11 80 LYS A CA 9
ATOM 10914 C C . LYS A 1 80 ? 29.914 1.434 -0.801 1.00 5.20 80 LYS A C 9
ATOM 10915 O O . LYS A 1 80 ? 30.834 0.618 -0.875 1.00 55.21 80 LYS A O 9
ATOM 10936 N N . ALA A 1 1 ? 0.570 -6.396 -12.357 1.00 32.53 1 ALA A N 10
ATOM 10937 C CA . ALA A 1 1 ? 1.705 -5.808 -13.055 1.00 44.45 1 ALA A CA 10
ATOM 10938 C C . ALA A 1 1 ? 2.813 -6.835 -13.267 1.00 15.21 1 ALA A C 10
ATOM 10939 O O . ALA A 1 1 ? 3.256 -7.059 -14.392 1.00 43.15 1 ALA A O 10
ATOM 10946 N N . GLU A 1 2 ? 3.254 -7.455 -12.177 1.00 61.12 2 GLU A N 10
ATOM 10947 C CA . GLU A 1 2 ? 4.311 -8.457 -12.245 1.00 30.40 2 GLU A CA 10
ATOM 10948 C C . GLU A 1 2 ? 5.564 -7.883 -12.900 1.00 20.40 2 GLU A C 10
ATOM 10949 O O . GLU A 1 2 ? 6.187 -8.529 -13.742 1.00 50.33 2 GLU A O 10
ATOM 10961 N N . GLU A 1 3 ? 5.926 -6.666 -12.506 1.00 71.33 3 GLU A N 10
ATOM 10962 C CA . GLU A 1 3 ? 7.103 -6.005 -13.056 1.00 43.12 3 GLU A CA 10
ATOM 10963 C C . GLU A 1 3 ? 8.331 -6.270 -12.189 1.00 52.31 3 GLU A C 10
ATOM 10964 O O . GLU A 1 3 ? 8.216 -6.768 -11.070 1.00 64.51 3 GLU A O 10
ATOM 10976 N N . GLU A 1 4 ? 9.504 -5.932 -12.716 1.00 30.34 4 GLU A N 10
ATOM 10977 C CA . GLU A 1 4 ? 10.753 -6.135 -11.990 1.00 74.13 4 GLU A CA 10
ATOM 10978 C C . GLU A 1 4 ? 11.750 -5.024 -12.303 1.00 43.43 4 GLU A C 10
ATOM 10979 O O . GLU A 1 4 ? 11.589 -4.286 -13.276 1.00 4.01 4 GLU A O 10
ATOM 10991 N N . TYR A 1 5 ? 12.780 -4.910 -11.472 1.00 0.10 5 TYR A N 10
ATOM 10992 C CA . TYR A 1 5 ? 13.803 -3.887 -11.657 1.00 74.22 5 TYR A CA 10
ATOM 10993 C C . TYR A 1 5 ? 13.185 -2.581 -12.148 1.00 35.42 5 TYR A C 10
ATOM 10994 O O . TYR A 1 5 ? 13.717 -1.928 -13.045 1.00 31.15 5 TYR A O 10
ATOM 11012 N N . ALA A 1 6 ? 12.057 -2.207 -11.552 1.00 21.52 6 ALA A N 10
ATOM 11013 C CA . ALA A 1 6 ? 11.367 -0.979 -11.925 1.00 32.12 6 ALA A CA 10
ATOM 11014 C C . ALA A 1 6 ? 11.382 0.029 -10.780 1.00 62.54 6 ALA A C 10
ATOM 11015 O O . ALA A 1 6 ? 11.216 -0.338 -9.618 1.00 14.55 6 ALA A O 10
ATOM 11022 N N . GLU A 1 7 ? 11.584 1.298 -11.119 1.00 12.34 7 GLU A N 10
ATOM 11023 C CA . GLU A 1 7 ? 11.622 2.358 -10.117 1.00 64.25 7 GLU A CA 10
ATOM 11024 C C . GLU A 1 7 ? 10.342 3.187 -10.153 1.00 72.03 7 GLU A C 10
ATOM 11025 O O . GLU A 1 7 ? 9.417 2.888 -10.909 1.00 41.32 7 GLU A O 10
ATOM 11037 N N . ASP A 1 8 ? 10.296 4.229 -9.330 1.00 74.15 8 ASP A N 10
ATOM 11038 C CA . ASP A 1 8 ? 9.129 5.102 -9.267 1.00 45.34 8 ASP A CA 10
ATOM 11039 C C . ASP A 1 8 ? 9.466 6.496 -9.789 1.00 34.04 8 ASP A C 10
ATOM 11040 O O . ASP A 1 8 ? 10.434 7.117 -9.349 1.00 65.35 8 ASP A O 10
ATOM 11049 N N . CYS A 1 9 ? 8.660 6.981 -10.727 1.00 64.12 9 CYS A N 10
ATOM 11050 C CA . CYS A 1 9 ? 8.873 8.301 -11.310 1.00 45.00 9 CYS A CA 10
ATOM 11051 C C . CYS A 1 9 ? 7.753 9.257 -10.915 1.00 53.10 9 CYS A C 10
ATOM 11052 O O . CYS A 1 9 ? 6.844 9.543 -11.695 1.00 34.25 9 CYS A O 10
ATOM 11060 N N . PRO A 1 10 ? 7.816 9.763 -9.674 1.00 41.25 10 PRO A N 10
ATOM 11061 C CA . PRO A 1 10 ? 6.814 10.694 -9.147 1.00 72.11 10 PRO A CA 10
ATOM 11062 C C . PRO A 1 10 ? 6.886 12.063 -9.815 1.00 31.12 10 PRO A C 10
ATOM 11063 O O . PRO A 1 10 ? 7.615 12.251 -10.788 1.00 23.32 10 PRO A O 10
ATOM 11074 N N . GLU A 1 11 ? 6.125 13.016 -9.285 1.00 31.50 11 GLU A N 10
ATOM 11075 C CA . GLU A 1 11 ? 6.103 14.367 -9.831 1.00 45.33 11 GLU A CA 10
ATOM 11076 C C . GLU A 1 11 ? 7.458 15.048 -9.653 1.00 34.22 11 GLU A C 10
ATOM 11077 O O . GLU A 1 11 ? 8.267 14.637 -8.820 1.00 13.12 11 GLU A O 10
ATOM 11089 N N . LEU A 1 12 ? 7.698 16.090 -10.441 1.00 33.11 12 LEU A N 10
ATOM 11090 C CA . LEU A 1 12 ? 8.954 16.828 -10.371 1.00 51.44 12 LEU A CA 10
ATOM 11091 C C . LEU A 1 12 ? 8.766 18.154 -9.641 1.00 3.30 12 LEU A C 10
ATOM 11092 O O . LEU A 1 12 ? 7.641 18.565 -9.358 1.00 0.44 12 LEU A O 10
ATOM 11108 N N . VAL A 1 13 ? 9.877 18.821 -9.340 1.00 74.34 13 VAL A N 10
ATOM 11109 C CA . VAL A 1 13 ? 9.835 20.102 -8.646 1.00 52.12 13 VAL A CA 10
ATOM 11110 C C . VAL A 1 13 ? 10.655 21.154 -9.384 1.00 42.02 13 VAL A C 10
ATOM 11111 O O . VAL A 1 13 ? 11.613 20.845 -10.093 1.00 51.15 13 VAL A O 10
ATOM 11124 N N . PRO A 1 14 ? 10.273 22.429 -9.215 1.00 21.55 14 PRO A N 10
ATOM 11125 C CA . PRO A 1 14 ? 10.961 23.553 -9.856 1.00 11.12 14 PRO A CA 10
ATOM 11126 C C . PRO A 1 14 ? 12.351 23.790 -9.275 1.00 72.21 14 PRO A C 10
ATOM 11127 O O . PRO A 1 14 ? 12.576 23.593 -8.081 1.00 24.23 14 PRO A O 10
ATOM 11138 N N . ILE A 1 15 ? 13.278 24.214 -10.127 1.00 25.52 15 ILE A N 10
ATOM 11139 C CA . ILE A 1 15 ? 14.646 24.478 -9.697 1.00 12.42 15 ILE A CA 10
ATOM 11140 C C . ILE A 1 15 ? 14.721 25.748 -8.856 1.00 3.14 15 ILE A C 10
ATOM 11141 O O . ILE A 1 15 ? 14.731 26.857 -9.388 1.00 42.15 15 ILE A O 10
ATOM 11157 N N . GLU A 1 16 ? 14.776 25.577 -7.538 1.00 61.55 16 GLU A N 10
ATOM 11158 C CA . GLU A 1 16 ? 14.852 26.710 -6.624 1.00 20.53 16 GLU A CA 10
ATOM 11159 C C . GLU A 1 16 ? 16.257 27.305 -6.610 1.00 60.15 16 GLU A C 10
ATOM 11160 O O . GLU A 1 16 ? 16.436 28.509 -6.797 1.00 70.04 16 GLU A O 10
ATOM 11172 N N . THR A 1 17 ? 17.253 26.453 -6.387 1.00 74.55 17 THR A N 10
ATOM 11173 C CA . THR A 1 17 ? 18.641 26.893 -6.348 1.00 23.23 17 THR A CA 10
ATOM 11174 C C . THR A 1 17 ? 18.996 27.705 -7.588 1.00 2.33 17 THR A C 10
ATOM 11175 O O . THR A 1 17 ? 19.173 27.154 -8.675 1.00 14.25 17 THR A O 10
ATOM 11186 N N . LYS A 1 18 ? 19.100 29.019 -7.419 1.00 5.13 18 LYS A N 10
ATOM 11187 C CA . LYS A 1 18 ? 19.437 29.909 -8.524 1.00 33.12 18 LYS A CA 10
ATOM 11188 C C . LYS A 1 18 ? 20.751 29.493 -9.177 1.00 32.21 18 LYS A C 10
ATOM 11189 O O . LYS A 1 18 ? 20.764 28.982 -10.296 1.00 50.41 18 LYS A O 10
ATOM 11208 N N . ASN A 1 19 ? 21.854 29.713 -8.469 1.00 40.42 19 ASN A N 10
ATOM 11209 C CA . ASN A 1 19 ? 23.173 29.360 -8.980 1.00 44.15 19 ASN A CA 10
ATOM 11210 C C . ASN A 1 19 ? 24.228 29.464 -7.883 1.00 11.12 19 ASN A C 10
ATOM 11211 O O . ASN A 1 19 ? 24.586 30.561 -7.455 1.00 41.24 19 ASN A O 10
ATOM 11222 N N . GLN A 1 20 ? 24.720 28.315 -7.432 1.00 65.12 20 GLN A N 10
ATOM 11223 C CA . GLN A 1 20 ? 25.734 28.277 -6.384 1.00 52.14 20 GLN A CA 10
ATOM 11224 C C . GLN A 1 20 ? 27.127 28.496 -6.966 1.00 34.00 20 GLN A C 10
ATOM 11225 O O . GLN A 1 20 ? 27.864 29.374 -6.519 1.00 64.35 20 GLN A O 10
ATOM 11239 N N . GLU A 1 21 ? 27.479 27.692 -7.964 1.00 60.40 21 GLU A N 10
ATOM 11240 C CA . GLU A 1 21 ? 28.784 27.798 -8.605 1.00 64.32 21 GLU A CA 10
ATOM 11241 C C . GLU A 1 21 ? 28.840 29.011 -9.529 1.00 11.22 21 GLU A C 10
ATOM 11242 O O . GLU A 1 21 ? 28.272 29.000 -10.620 1.00 70.24 21 GLU A O 10
ATOM 11254 N N . MET A 1 22 ? 29.528 30.057 -9.082 1.00 31.43 22 MET A N 10
ATOM 11255 C CA . MET A 1 22 ? 29.658 31.278 -9.868 1.00 24.11 22 MET A CA 10
ATOM 11256 C C . MET A 1 22 ? 30.294 30.986 -11.224 1.00 10.55 22 MET A C 10
ATOM 11257 O O . MET A 1 22 ? 31.391 30.434 -11.299 1.00 73.52 22 MET A O 10
ATOM 11271 N N . ALA A 1 23 ? 29.598 31.362 -12.292 1.00 33.25 23 ALA A N 10
ATOM 11272 C CA . ALA A 1 23 ? 30.095 31.142 -13.644 1.00 23.12 23 ALA A CA 10
ATOM 11273 C C . ALA A 1 23 ? 29.521 32.169 -14.614 1.00 31.22 23 ALA A C 10
ATOM 11274 O O . ALA A 1 23 ? 28.328 32.471 -14.578 1.00 45.03 23 ALA A O 10
ATOM 11281 N N . ALA A 1 24 ? 30.377 32.702 -15.479 1.00 40.30 24 ALA A N 10
ATOM 11282 C CA . ALA A 1 24 ? 29.954 33.694 -16.460 1.00 11.35 24 ALA A CA 10
ATOM 11283 C C . ALA A 1 24 ? 29.420 33.026 -17.722 1.00 33.34 24 ALA A C 10
ATOM 11284 O O . ALA A 1 24 ? 29.904 31.970 -18.130 1.00 20.04 24 ALA A O 10
ATOM 11291 N N . VAL A 1 25 ? 28.418 33.647 -18.336 1.00 71.22 25 VAL A N 10
ATOM 11292 C CA . VAL A 1 25 ? 27.818 33.112 -19.553 1.00 31.24 25 VAL A CA 10
ATOM 11293 C C . VAL A 1 25 ? 27.415 31.653 -19.371 1.00 22.31 25 VAL A C 10
ATOM 11294 O O . VAL A 1 25 ? 27.882 30.775 -20.096 1.00 40.34 25 VAL A O 10
ATOM 11307 N N . GLU A 1 26 ? 26.545 31.401 -18.398 1.00 2.34 26 GLU A N 10
ATOM 11308 C CA . GLU A 1 26 ? 26.080 30.047 -18.121 1.00 10.32 26 GLU A CA 10
ATOM 11309 C C . GLU A 1 26 ? 24.602 29.898 -18.471 1.00 23.41 26 GLU A C 10
ATOM 11310 O O . GLU A 1 26 ? 23.896 30.886 -18.670 1.00 54.40 26 GLU A O 10
ATOM 11322 N N . THR A 1 27 ? 24.141 28.653 -18.545 1.00 72.10 27 THR A N 10
ATOM 11323 C CA . THR A 1 27 ? 22.749 28.372 -18.873 1.00 13.25 27 THR A CA 10
ATOM 11324 C C . THR A 1 27 ? 22.331 26.997 -18.364 1.00 15.54 27 THR A C 10
ATOM 11325 O O . THR A 1 27 ? 23.172 26.129 -18.132 1.00 75.31 27 THR A O 10
ATOM 11336 N N . ARG A 1 28 ? 21.027 26.807 -18.192 1.00 74.40 28 ARG A N 10
ATOM 11337 C CA . ARG A 1 28 ? 20.497 25.537 -17.710 1.00 23.43 28 ARG A CA 10
ATOM 11338 C C . ARG A 1 28 ? 19.732 24.812 -18.814 1.00 3.25 28 ARG A C 10
ATOM 11339 O O . ARG A 1 28 ? 18.841 25.382 -19.443 1.00 10.42 28 ARG A O 10
ATOM 11360 N N . VAL A 1 29 ? 20.087 23.552 -19.043 1.00 63.05 29 VAL A N 10
ATOM 11361 C CA . VAL A 1 29 ? 19.434 22.749 -20.071 1.00 4.15 29 VAL A CA 10
ATOM 11362 C C . VAL A 1 29 ? 19.010 21.392 -19.520 1.00 42.12 29 VAL A C 10
ATOM 11363 O O . VAL A 1 29 ? 19.523 20.976 -18.482 1.00 54.02 29 VAL A O 10
ATOM 11376 N N . CYS A 1 30 ? 18.094 20.738 -20.219 1.00 51.41 30 CYS A N 10
ATOM 11377 C CA . CYS A 1 30 ? 17.614 19.436 -19.790 1.00 70.33 30 CYS A CA 10
ATOM 11378 C C . CYS A 1 30 ? 18.822 18.516 -19.605 1.00 23.23 30 CYS A C 10
ATOM 11379 O O . CYS A 1 30 ? 19.800 18.567 -20.350 1.00 23.34 30 CYS A O 10
ATOM 11386 N N . GLU A 1 31 ? 18.731 17.667 -18.585 1.00 41.25 31 GLU A N 10
ATOM 11387 C CA . GLU A 1 31 ? 19.802 16.726 -18.278 1.00 14.13 31 GLU A CA 10
ATOM 11388 C C . GLU A 1 31 ? 19.531 15.366 -18.915 1.00 53.44 31 GLU A C 10
ATOM 11389 O O . GLU A 1 31 ? 19.978 14.333 -18.416 1.00 53.04 31 GLU A O 10
ATOM 11401 N N . THR A 1 32 ? 18.794 15.375 -20.022 1.00 64.53 32 THR A N 10
ATOM 11402 C CA . THR A 1 32 ? 18.462 14.144 -20.728 1.00 33.50 32 THR A CA 10
ATOM 11403 C C . THR A 1 32 ? 19.305 13.987 -21.988 1.00 24.21 32 THR A C 10
ATOM 11404 O O . THR A 1 32 ? 19.575 14.961 -22.691 1.00 71.31 32 THR A O 10
ATOM 11415 N N . ASP A 1 33 ? 19.719 12.756 -22.268 1.00 21.23 33 ASP A N 10
ATOM 11416 C CA . ASP A 1 33 ? 20.531 12.471 -23.445 1.00 4.30 33 ASP A CA 10
ATOM 11417 C C . ASP A 1 33 ? 19.880 13.035 -24.704 1.00 32.11 33 ASP A C 10
ATOM 11418 O O . ASP A 1 33 ? 18.745 12.692 -25.035 1.00 4.34 33 ASP A O 10
ATOM 11427 N N . GLY A 1 34 ? 20.606 13.903 -25.402 1.00 74.02 34 GLY A N 10
ATOM 11428 C CA . GLY A 1 34 ? 20.081 14.501 -26.616 1.00 44.20 34 GLY A CA 10
ATOM 11429 C C . GLY A 1 34 ? 19.260 15.745 -26.341 1.00 44.53 34 GLY A C 10
ATOM 11430 O O . GLY A 1 34 ? 19.481 16.792 -26.952 1.00 62.43 34 GLY A O 10
ATOM 11434 N N . CYS A 1 35 ? 18.309 15.633 -25.421 1.00 12.23 35 CYS A N 10
ATOM 11435 C CA . CYS A 1 35 ? 17.450 16.757 -25.067 1.00 73.32 35 CYS A CA 10
ATOM 11436 C C . CYS A 1 35 ? 18.280 17.991 -24.728 1.00 44.24 35 CYS A C 10
ATOM 11437 O O . CYS A 1 35 ? 18.859 18.085 -23.646 1.00 60.10 35 CYS A O 10
ATOM 11444 N N . SER A 1 36 ? 18.334 18.936 -25.662 1.00 31.02 36 SER A N 10
ATOM 11445 C CA . SER A 1 36 ? 19.096 20.163 -25.464 1.00 42.34 36 SER A CA 10
ATOM 11446 C C . SER A 1 36 ? 18.165 21.356 -25.268 1.00 72.33 36 SER A C 10
ATOM 11447 O O . SER A 1 36 ? 18.423 22.448 -25.773 1.00 14.40 36 SER A O 10
ATOM 11455 N N . SER A 1 37 ? 17.081 21.137 -24.531 1.00 75.33 37 SER A N 10
ATOM 11456 C CA . SER A 1 37 ? 16.108 22.191 -24.271 1.00 14.13 37 SER A CA 10
ATOM 11457 C C . SER A 1 37 ? 16.403 22.887 -22.945 1.00 54.15 37 SER A C 10
ATOM 11458 O O . SER A 1 37 ? 17.371 22.558 -22.262 1.00 64.21 37 SER A O 10
ATOM 11466 N N . GLU A 1 38 ? 15.559 23.851 -22.590 1.00 1.21 38 GLU A N 10
ATOM 11467 C CA . GLU A 1 38 ? 15.730 24.595 -21.347 1.00 72.51 38 GLU A CA 10
ATOM 11468 C C . GLU A 1 38 ? 15.248 23.776 -20.153 1.00 30.21 38 GLU A C 10
ATOM 11469 O O . GLU A 1 38 ? 14.150 23.221 -20.170 1.00 71.50 38 GLU A O 10
ATOM 11481 N N . ALA A 1 39 ? 16.078 23.706 -19.117 1.00 62.45 39 ALA A N 10
ATOM 11482 C CA . ALA A 1 39 ? 15.737 22.957 -17.914 1.00 63.44 39 ALA A CA 10
ATOM 11483 C C . ALA A 1 39 ? 15.121 23.867 -16.857 1.00 72.44 39 ALA A C 10
ATOM 11484 O O . ALA A 1 39 ? 15.726 24.857 -16.446 1.00 53.13 39 ALA A O 10
ATOM 11491 N N . LYS A 1 40 ? 13.913 23.525 -16.421 1.00 41.31 40 LYS A N 10
ATOM 11492 C CA . LYS A 1 40 ? 13.214 24.311 -15.411 1.00 73.32 40 LYS A CA 10
ATOM 11493 C C . LYS A 1 40 ? 12.934 23.473 -14.168 1.00 23.15 40 LYS A C 10
ATOM 11494 O O . LYS A 1 40 ? 12.910 23.991 -13.050 1.00 64.31 40 LYS A O 10
ATOM 11513 N N . LEU A 1 41 ? 12.725 22.177 -14.368 1.00 72.50 41 LEU A N 10
ATOM 11514 C CA . LEU A 1 41 ? 12.449 21.266 -13.262 1.00 53.11 41 LEU A CA 10
ATOM 11515 C C . LEU A 1 41 ? 13.722 20.560 -12.807 1.00 71.02 41 LEU A C 10
ATOM 11516 O O . LEU A 1 41 ? 14.773 20.692 -13.433 1.00 41.32 41 LEU A O 10
ATOM 11532 N N . GLN A 1 42 ? 13.618 19.809 -11.716 1.00 21.23 42 GLN A N 10
ATOM 11533 C CA . GLN A 1 42 ? 14.761 19.081 -11.179 1.00 24.55 42 GLN A CA 10
ATOM 11534 C C . GLN A 1 42 ? 14.341 17.705 -10.672 1.00 23.21 42 GLN A C 10
ATOM 11535 O O . GLN A 1 42 ? 13.144 17.443 -10.564 1.00 23.14 42 GLN A O 10
ATOM 11549 N N . CYS A 1 43 ? 15.323 16.865 -10.376 1.00 52.42 43 CYS A N 10
ATOM 11550 C CA . CYS A 1 43 ? 15.041 15.527 -9.885 1.00 52.22 43 CYS A CA 10
ATOM 11551 C C . CYS A 1 43 ? 15.027 15.570 -8.356 1.00 21.40 43 CYS A C 10
ATOM 11552 O O . CYS A 1 43 ? 15.971 15.998 -7.692 1.00 64.02 43 CYS A O 10
ATOM 11559 N N . PRO A 1 44 ? 13.906 15.104 -7.786 1.00 73.10 44 PRO A N 10
ATOM 11560 C CA . PRO A 1 44 ? 13.713 15.066 -6.333 1.00 51.13 44 PRO A CA 10
ATOM 11561 C C . PRO A 1 44 ? 14.604 14.030 -5.657 1.00 72.41 44 PRO A C 10
ATOM 11562 O O . PRO A 1 44 ? 15.295 14.330 -4.683 1.00 63.23 44 PRO A O 10
ATOM 11573 N N . THR A 1 45 ? 14.584 12.807 -6.180 1.00 14.24 45 THR A N 10
ATOM 11574 C CA . THR A 1 45 ? 15.389 11.726 -5.626 1.00 71.01 45 THR A CA 10
ATOM 11575 C C . THR A 1 45 ? 16.875 12.063 -5.681 1.00 55.12 45 THR A C 10
ATOM 11576 O O . THR A 1 45 ? 17.671 11.536 -4.903 1.00 54.15 45 THR A O 10
ATOM 11587 N N . CYS A 1 46 ? 17.242 12.945 -6.605 1.00 24.04 46 CYS A N 10
ATOM 11588 C CA . CYS A 1 46 ? 18.633 13.353 -6.762 1.00 1.44 46 CYS A CA 10
ATOM 11589 C C . CYS A 1 46 ? 19.073 14.244 -5.603 1.00 34.00 46 CYS A C 10
ATOM 11590 O O . CYS A 1 46 ? 20.165 14.078 -5.059 1.00 52.21 46 CYS A O 10
ATOM 11597 N N . ILE A 1 47 ? 18.214 15.188 -5.231 1.00 65.21 47 ILE A N 10
ATOM 11598 C CA . ILE A 1 47 ? 18.513 16.103 -4.137 1.00 4.12 47 ILE A CA 10
ATOM 11599 C C . ILE A 1 47 ? 18.797 15.343 -2.846 1.00 32.41 47 ILE A C 10
ATOM 11600 O O . ILE A 1 47 ? 19.633 15.753 -2.041 1.00 11.22 47 ILE A O 10
ATOM 11616 N N . LYS A 1 48 ? 18.096 14.230 -2.655 1.00 51.10 48 LYS A N 10
ATOM 11617 C CA . LYS A 1 48 ? 18.273 13.408 -1.464 1.00 0.54 48 LYS A CA 10
ATOM 11618 C C . LYS A 1 48 ? 19.528 12.548 -1.577 1.00 54.35 48 LYS A C 10
ATOM 11619 O O . LYS A 1 48 ? 20.366 12.533 -0.675 1.00 71.31 48 LYS A O 10
ATOM 11638 N N . LEU A 1 49 ? 19.651 11.835 -2.691 1.00 42.24 49 LEU A N 10
ATOM 11639 C CA . LEU A 1 49 ? 20.805 10.973 -2.924 1.00 41.40 49 LEU A CA 10
ATOM 11640 C C . LEU A 1 49 ? 22.106 11.760 -2.801 1.00 0.21 49 LEU A C 10
ATOM 11641 O O . LEU A 1 49 ? 23.057 11.311 -2.163 1.00 63.44 49 LEU A O 10
ATOM 11657 N N . GLY A 1 50 ? 22.139 12.939 -3.414 1.00 40.53 50 GLY A N 10
ATOM 11658 C CA . GLY A 1 50 ? 23.327 13.771 -3.360 1.00 10.25 50 GLY A CA 10
ATOM 11659 C C . GLY A 1 50 ? 24.008 13.899 -4.708 1.00 12.32 50 GLY A C 10
ATOM 11660 O O . GLY A 1 50 ? 25.235 13.960 -4.787 1.00 40.54 50 GLY A O 10
ATOM 11664 N N . ILE A 1 51 ? 23.211 13.938 -5.770 1.00 55.20 51 ILE A N 10
ATOM 11665 C CA . ILE A 1 51 ? 23.744 14.059 -7.121 1.00 41.10 51 ILE A CA 10
ATOM 11666 C C . ILE A 1 51 ? 23.625 15.490 -7.633 1.00 52.42 51 ILE A C 10
ATOM 11667 O O . ILE A 1 51 ? 22.647 16.181 -7.349 1.00 51.54 51 ILE A O 10
ATOM 11683 N N . GLN A 1 52 ? 24.626 15.927 -8.390 1.00 52.55 52 GLN A N 10
ATOM 11684 C CA . GLN A 1 52 ? 24.632 17.277 -8.943 1.00 61.34 52 GLN A CA 10
ATOM 11685 C C . GLN A 1 52 ? 24.444 17.246 -10.457 1.00 32.34 52 GLN A C 10
ATOM 11686 O O . GLN A 1 52 ? 25.207 16.601 -11.174 1.00 63.01 52 GLN A O 10
ATOM 11700 N N . GLY A 1 53 ? 23.421 17.947 -10.935 1.00 53.24 53 GLY A N 10
ATOM 11701 C CA . GLY A 1 53 ? 23.150 17.986 -12.361 1.00 3.13 53 GLY A CA 10
ATOM 11702 C C . GLY A 1 53 ? 21.948 17.148 -12.746 1.00 33.53 53 GLY A C 10
ATOM 11703 O O . GLY A 1 53 ? 22.067 16.198 -13.519 1.00 71.44 53 GLY A O 10
ATOM 11707 N N . SER A 1 54 ? 20.786 17.498 -12.203 1.00 72.15 54 SER A N 10
ATOM 11708 C CA . SER A 1 54 ? 19.557 16.767 -12.490 1.00 41.04 54 SER A CA 10
ATOM 11709 C C . SER A 1 54 ? 18.401 17.728 -12.750 1.00 42.42 54 SER A C 10
ATOM 11710 O O . SER A 1 54 ? 17.430 17.768 -11.995 1.00 32.44 54 SER A O 10
ATOM 11718 N N . TYR A 1 55 ? 18.514 18.502 -13.824 1.00 10.32 55 TYR A N 10
ATOM 11719 C CA . TYR A 1 55 ? 17.480 19.466 -14.183 1.00 45.03 55 TYR A CA 10
ATOM 11720 C C . TYR A 1 55 ? 16.774 19.052 -15.470 1.00 53.24 55 TYR A C 10
ATOM 11721 O O . TYR A 1 55 ? 17.406 18.882 -16.513 1.00 3.31 55 TYR A O 10
ATOM 11739 N N . PHE A 1 56 ? 15.457 18.892 -15.389 1.00 50.25 56 PHE A N 10
ATOM 11740 C CA . PHE A 1 56 ? 14.662 18.498 -16.547 1.00 1.12 56 PHE A CA 10
ATOM 11741 C C . PHE A 1 56 ? 13.988 19.711 -17.182 1.00 63.33 56 PHE A C 10
ATOM 11742 O O . PHE A 1 56 ? 13.970 20.798 -16.605 1.00 52.54 56 PHE A O 10
ATOM 11759 N N . CYS A 1 57 ? 13.436 19.516 -18.375 1.00 70.40 57 CYS A N 10
ATOM 11760 C CA . CYS A 1 57 ? 12.762 20.592 -19.091 1.00 74.42 57 CYS A CA 10
ATOM 11761 C C . CYS A 1 57 ? 11.249 20.498 -18.915 1.00 12.15 57 CYS A C 10
ATOM 11762 O O . CYS A 1 57 ? 10.548 21.510 -18.930 1.00 31.12 57 CYS A O 10
ATOM 11769 N N . SER A 1 58 ? 10.753 19.276 -18.747 1.00 14.53 58 SER A N 10
ATOM 11770 C CA . SER A 1 58 ? 9.323 19.050 -18.571 1.00 31.34 58 SER A CA 10
ATOM 11771 C C . SER A 1 58 ? 9.057 17.646 -18.036 1.00 25.33 58 SER A C 10
ATOM 11772 O O . SER A 1 58 ? 9.893 16.752 -18.169 1.00 74.31 58 SER A O 10
ATOM 11780 N N . GLN A 1 59 ? 7.889 17.461 -17.430 1.00 52.31 59 GLN A N 10
ATOM 11781 C CA . GLN A 1 59 ? 7.513 16.167 -16.874 1.00 61.31 59 GLN A CA 10
ATOM 11782 C C . GLN A 1 59 ? 7.404 15.114 -17.972 1.00 32.20 59 GLN A C 10
ATOM 11783 O O . GLN A 1 59 ? 7.952 14.019 -17.851 1.00 33.34 59 GLN A O 10
ATOM 11797 N N . GLU A 1 60 ? 6.693 15.454 -19.042 1.00 75.54 60 GLU A N 10
ATOM 11798 C CA . GLU A 1 60 ? 6.511 14.536 -20.161 1.00 21.21 60 GLU A CA 10
ATOM 11799 C C . GLU A 1 60 ? 7.851 13.968 -20.622 1.00 15.12 60 GLU A C 10
ATOM 11800 O O . GLU A 1 60 ? 7.938 12.813 -21.040 1.00 55.21 60 GLU A O 10
ATOM 11812 N N . CYS A 1 61 ? 8.893 14.789 -20.543 1.00 32.44 61 CYS A N 10
ATOM 11813 C CA . CYS A 1 61 ? 10.228 14.371 -20.952 1.00 22.02 61 CYS A CA 10
ATOM 11814 C C . CYS A 1 61 ? 10.921 13.593 -19.836 1.00 53.42 61 CYS A C 10
ATOM 11815 O O . CYS A 1 61 ? 11.688 12.666 -20.095 1.00 34.32 61 CYS A O 10
ATOM 11822 N N . PHE A 1 62 ? 10.644 13.978 -18.595 1.00 4.44 62 PHE A N 10
ATOM 11823 C CA . PHE A 1 62 ? 11.241 13.319 -17.439 1.00 33.50 62 PHE A CA 10
ATOM 11824 C C . PHE A 1 62 ? 10.786 11.865 -17.349 1.00 25.45 62 PHE A C 10
ATOM 11825 O O . PHE A 1 62 ? 11.555 10.985 -16.960 1.00 61.30 62 PHE A O 10
ATOM 11842 N N . LYS A 1 63 ? 9.531 11.620 -17.710 1.00 25.34 63 LYS A N 10
ATOM 11843 C CA . LYS A 1 63 ? 8.972 10.274 -17.671 1.00 25.52 63 LYS A CA 10
ATOM 11844 C C . LYS A 1 63 ? 9.798 9.317 -18.526 1.00 34.14 63 LYS A C 10
ATOM 11845 O O . LYS A 1 63 ? 10.231 8.266 -18.056 1.00 34.40 63 LYS A O 10
ATOM 11864 N N . GLY A 1 64 ? 10.013 9.690 -19.784 1.00 34.13 64 GLY A N 10
ATOM 11865 C CA . GLY A 1 64 ? 10.786 8.854 -20.683 1.00 44.32 64 GLY A CA 10
ATOM 11866 C C . GLY A 1 64 ? 12.246 8.770 -20.284 1.00 22.41 64 GLY A C 10
ATOM 11867 O O . GLY A 1 64 ? 12.804 7.678 -20.174 1.00 24.10 64 GLY A O 10
ATOM 11871 N N . SER A 1 65 ? 12.867 9.925 -20.068 1.00 21.22 65 SER A N 10
ATOM 11872 C CA . SER A 1 65 ? 14.273 9.977 -19.684 1.00 31.00 65 SER A CA 10
ATOM 11873 C C . SER A 1 65 ? 14.528 9.133 -18.439 1.00 32.20 65 SER A C 10
ATOM 11874 O O . SER A 1 65 ? 15.604 8.557 -18.276 1.00 35.11 65 SER A O 10
ATOM 11882 N N . TRP A 1 66 ? 13.531 9.065 -17.564 1.00 71.32 66 TRP A N 10
ATOM 11883 C CA . TRP A 1 66 ? 13.646 8.291 -16.333 1.00 41.11 66 TRP A CA 10
ATOM 11884 C C . TRP A 1 66 ? 14.166 6.887 -16.619 1.00 63.23 66 TRP A C 10
ATOM 11885 O O . TRP A 1 66 ? 14.886 6.305 -15.809 1.00 23.34 66 TRP A O 10
ATOM 11906 N N . ALA A 1 67 ? 13.797 6.348 -17.777 1.00 5.21 67 ALA A N 10
ATOM 11907 C CA . ALA A 1 67 ? 14.229 5.013 -18.170 1.00 64.22 67 ALA A CA 10
ATOM 11908 C C . ALA A 1 67 ? 15.742 4.865 -18.043 1.00 52.32 67 ALA A C 10
ATOM 11909 O O . ALA A 1 67 ? 16.246 3.795 -17.703 1.00 32.55 67 ALA A O 10
ATOM 11916 N N . THR A 1 68 ? 16.463 5.948 -18.320 1.00 72.40 68 THR A N 10
ATOM 11917 C CA . THR A 1 68 ? 17.918 5.938 -18.239 1.00 12.04 68 THR A CA 10
ATOM 11918 C C . THR A 1 68 ? 18.404 6.689 -17.005 1.00 4.33 68 THR A C 10
ATOM 11919 O O . THR A 1 68 ? 19.337 6.254 -16.328 1.00 51.31 68 THR A O 10
ATOM 11930 N N . HIS A 1 69 ? 17.767 7.820 -16.716 1.00 60.41 69 HIS A N 10
ATOM 11931 C CA . HIS A 1 69 ? 18.135 8.631 -15.561 1.00 52.34 69 HIS A CA 10
ATOM 11932 C C . HIS A 1 69 ? 18.219 7.776 -14.301 1.00 12.03 69 HIS A C 10
ATOM 11933 O O . HIS A 1 69 ? 19.167 7.888 -13.524 1.00 23.23 69 HIS A O 10
ATOM 11947 N N . LYS A 1 70 ? 17.220 6.922 -14.103 1.00 41.22 70 LYS A N 10
ATOM 11948 C CA . LYS A 1 70 ? 17.180 6.047 -12.938 1.00 2.13 70 LYS A CA 10
ATOM 11949 C C . LYS A 1 70 ? 18.490 5.280 -12.788 1.00 61.01 70 LYS A C 10
ATOM 11950 O O . LYS A 1 70 ? 18.946 5.021 -11.673 1.00 72.35 70 LYS A O 10
ATOM 11969 N N . LEU A 1 71 ? 19.092 4.921 -13.916 1.00 71.45 71 LEU A N 10
ATOM 11970 C CA . LEU A 1 71 ? 20.351 4.184 -13.911 1.00 3.21 71 LEU A CA 10
ATOM 11971 C C . LEU A 1 71 ? 21.459 5.005 -13.259 1.00 43.22 71 LEU A C 10
ATOM 11972 O O . LEU A 1 71 ? 22.329 4.463 -12.576 1.00 32.31 71 LEU A O 10
ATOM 11988 N N . LEU A 1 72 ? 21.421 6.316 -13.473 1.00 30.22 72 LEU A N 10
ATOM 11989 C CA . LEU A 1 72 ? 22.421 7.213 -12.904 1.00 53.22 72 LEU A CA 10
ATOM 11990 C C . LEU A 1 72 ? 22.418 7.136 -11.381 1.00 23.22 72 LEU A C 10
ATOM 11991 O O . LEU A 1 72 ? 23.472 7.172 -10.745 1.00 44.41 72 LEU A O 10
ATOM 12007 N N . HIS A 1 73 ? 21.227 7.027 -10.801 1.00 22.42 73 HIS A N 10
ATOM 12008 C CA . HIS A 1 73 ? 21.088 6.941 -9.351 1.00 73.24 73 HIS A CA 10
ATOM 12009 C C . HIS A 1 73 ? 21.966 5.829 -8.786 1.00 31.21 73 HIS A C 10
ATOM 12010 O O . HIS A 1 73 ? 22.661 6.019 -7.788 1.00 23.02 73 HIS A O 10
ATOM 12024 N N . LYS A 1 74 ? 21.929 4.667 -9.430 1.00 12.03 74 LYS A N 10
ATOM 12025 C CA . LYS A 1 74 ? 22.721 3.524 -8.992 1.00 60.33 74 LYS A CA 10
ATOM 12026 C C . LYS A 1 74 ? 24.036 3.446 -9.762 1.00 55.22 74 LYS A C 10
ATOM 12027 O O . LYS A 1 74 ? 24.490 2.362 -10.128 1.00 21.13 74 LYS A O 10
ATOM 12046 N N . LYS A 1 75 ? 24.643 4.603 -10.005 1.00 21.35 75 LYS A N 10
ATOM 12047 C CA . LYS A 1 75 ? 25.907 4.667 -10.728 1.00 62.54 75 LYS A CA 10
ATOM 12048 C C . LYS A 1 75 ? 27.014 3.960 -9.953 1.00 25.01 75 LYS A C 10
ATOM 12049 O O . LYS A 1 75 ? 27.264 4.269 -8.788 1.00 73.11 75 LYS A O 10
ATOM 12068 N N . ALA A 1 76 ? 27.676 3.011 -10.607 1.00 44.44 76 ALA A N 10
ATOM 12069 C CA . ALA A 1 76 ? 28.759 2.264 -9.980 1.00 43.02 76 ALA A CA 10
ATOM 12070 C C . ALA A 1 76 ? 30.063 2.435 -10.752 1.00 4.22 76 ALA A C 10
ATOM 12071 O O . ALA A 1 76 ? 30.058 2.801 -11.927 1.00 41.53 76 ALA A O 10
ATOM 12078 N N . LYS A 1 77 ? 31.180 2.169 -10.083 1.00 63.33 77 LYS A N 10
ATOM 12079 C CA . LYS A 1 77 ? 32.493 2.292 -10.706 1.00 1.43 77 LYS A CA 10
ATOM 12080 C C . LYS A 1 77 ? 32.738 3.721 -11.180 1.00 52.30 77 LYS A C 10
ATOM 12081 O O . LYS A 1 77 ? 33.342 3.942 -12.230 1.00 31.02 77 LYS A O 10
ATOM 12100 N N . ASP A 1 78 ? 32.267 4.688 -10.400 1.00 35.42 78 ASP A N 10
ATOM 12101 C CA . ASP A 1 78 ? 32.437 6.096 -10.739 1.00 73.31 78 ASP A CA 10
ATOM 12102 C C . ASP A 1 78 ? 33.643 6.687 -10.017 1.00 24.32 78 ASP A C 10
ATOM 12103 O O . ASP A 1 78 ? 33.510 7.271 -8.942 1.00 70.21 78 ASP A O 10
ATOM 12112 N N . GLU A 1 79 ? 34.820 6.529 -10.615 1.00 3.22 79 GLU A N 10
ATOM 12113 C CA . GLU A 1 79 ? 36.050 7.046 -10.027 1.00 24.15 79 GLU A CA 10
ATOM 12114 C C . GLU A 1 79 ? 36.962 7.633 -11.100 1.00 50.32 79 GLU A C 10
ATOM 12115 O O . GLU A 1 79 ? 36.833 7.316 -12.283 1.00 15.13 79 GLU A O 10
ATOM 12127 N N . LYS A 1 80 ? 37.884 8.492 -10.680 1.00 3.34 80 LYS A N 10
ATOM 12128 C CA . LYS A 1 80 ? 38.819 9.125 -11.603 1.00 30.04 80 LYS A CA 10
ATOM 12129 C C . LYS A 1 80 ? 38.076 9.947 -12.651 1.00 60.21 80 LYS A C 10
ATOM 12130 O O . LYS A 1 80 ? 38.405 9.902 -13.837 1.00 22.13 80 LYS A O 10
ATOM 12151 N N . ALA A 1 1 ? 7.283 -3.432 2.865 1.00 13.53 1 ALA A N 11
ATOM 12152 C CA . ALA A 1 1 ? 6.403 -4.284 2.075 1.00 44.23 1 ALA A CA 11
ATOM 12153 C C . ALA A 1 1 ? 6.658 -4.101 0.582 1.00 22.23 1 ALA A C 11
ATOM 12154 O O . ALA A 1 1 ? 7.189 -4.993 -0.079 1.00 53.21 1 ALA A O 11
ATOM 12161 N N . GLU A 1 2 ? 6.276 -2.941 0.059 1.00 12.50 2 GLU A N 11
ATOM 12162 C CA . GLU A 1 2 ? 6.462 -2.643 -1.356 1.00 61.13 2 GLU A CA 11
ATOM 12163 C C . GLU A 1 2 ? 7.063 -1.253 -1.546 1.00 34.03 2 GLU A C 11
ATOM 12164 O O . GLU A 1 2 ? 6.508 -0.419 -2.259 1.00 55.55 2 GLU A O 11
ATOM 12176 N N . GLU A 1 3 ? 8.200 -1.013 -0.900 1.00 73.02 3 GLU A N 11
ATOM 12177 C CA . GLU A 1 3 ? 8.875 0.276 -0.996 1.00 55.05 3 GLU A CA 11
ATOM 12178 C C . GLU A 1 3 ? 9.915 0.264 -2.113 1.00 33.50 3 GLU A C 11
ATOM 12179 O O . GLU A 1 3 ? 10.911 -0.455 -2.039 1.00 34.33 3 GLU A O 11
ATOM 12191 N N . GLU A 1 4 ? 9.674 1.064 -3.147 1.00 4.23 4 GLU A N 11
ATOM 12192 C CA . GLU A 1 4 ? 10.589 1.144 -4.279 1.00 64.12 4 GLU A CA 11
ATOM 12193 C C . GLU A 1 4 ? 10.795 -0.230 -4.910 1.00 62.13 4 GLU A C 11
ATOM 12194 O O . GLU A 1 4 ? 11.903 -0.577 -5.321 1.00 30.35 4 GLU A O 11
ATOM 12206 N N . TYR A 1 5 ? 9.721 -1.008 -4.984 1.00 14.53 5 TYR A N 11
ATOM 12207 C CA . TYR A 1 5 ? 9.783 -2.345 -5.561 1.00 52.25 5 TYR A CA 11
ATOM 12208 C C . TYR A 1 5 ? 10.214 -2.287 -7.024 1.00 10.12 5 TYR A C 11
ATOM 12209 O O . TYR A 1 5 ? 10.941 -3.157 -7.503 1.00 53.31 5 TYR A O 11
ATOM 12227 N N . ALA A 1 6 ? 9.760 -1.255 -7.727 1.00 44.51 6 ALA A N 11
ATOM 12228 C CA . ALA A 1 6 ? 10.100 -1.080 -9.134 1.00 24.03 6 ALA A CA 11
ATOM 12229 C C . ALA A 1 6 ? 10.756 0.275 -9.376 1.00 51.30 6 ALA A C 11
ATOM 12230 O O . ALA A 1 6 ? 10.895 1.080 -8.456 1.00 3.31 6 ALA A O 11
ATOM 12237 N N . GLU A 1 7 ? 11.157 0.520 -10.620 1.00 33.12 7 GLU A N 11
ATOM 12238 C CA . GLU A 1 7 ? 11.799 1.778 -10.981 1.00 40.11 7 GLU A CA 11
ATOM 12239 C C . GLU A 1 7 ? 11.066 2.450 -12.139 1.00 4.22 7 GLU A C 11
ATOM 12240 O O . GLU A 1 7 ? 11.554 2.469 -13.269 1.00 63.30 7 GLU A O 11
ATOM 12252 N N . ASP A 1 8 ? 9.893 3.000 -11.849 1.00 14.35 8 ASP A N 11
ATOM 12253 C CA . ASP A 1 8 ? 9.092 3.674 -12.864 1.00 51.11 8 ASP A CA 11
ATOM 12254 C C . ASP A 1 8 ? 9.615 5.084 -13.122 1.00 64.40 8 ASP A C 11
ATOM 12255 O O . ASP A 1 8 ? 10.589 5.517 -12.505 1.00 10.42 8 ASP A O 11
ATOM 12264 N N . CYS A 1 9 ? 8.964 5.793 -14.037 1.00 63.43 9 CYS A N 11
ATOM 12265 C CA . CYS A 1 9 ? 9.365 7.153 -14.379 1.00 23.15 9 CYS A CA 11
ATOM 12266 C C . CYS A 1 9 ? 8.305 8.158 -13.941 1.00 2.23 9 CYS A C 11
ATOM 12267 O O . CYS A 1 9 ? 7.529 8.670 -14.748 1.00 2.43 9 CYS A O 11
ATOM 12275 N N . PRO A 1 10 ? 8.269 8.447 -12.631 1.00 54.45 10 PRO A N 11
ATOM 12276 C CA . PRO A 1 10 ? 7.307 9.393 -12.056 1.00 61.32 10 PRO A CA 11
ATOM 12277 C C . PRO A 1 10 ? 7.594 10.833 -12.466 1.00 50.13 10 PRO A C 11
ATOM 12278 O O . PRO A 1 10 ? 8.626 11.121 -13.071 1.00 3.54 10 PRO A O 11
ATOM 12289 N N . GLU A 1 11 ? 6.674 11.733 -12.133 1.00 72.12 11 GLU A N 11
ATOM 12290 C CA . GLU A 1 11 ? 6.829 13.144 -12.468 1.00 65.52 11 GLU A CA 11
ATOM 12291 C C . GLU A 1 11 ? 8.149 13.688 -11.929 1.00 43.25 11 GLU A C 11
ATOM 12292 O O . GLU A 1 11 ? 8.885 12.988 -11.233 1.00 63.43 11 GLU A O 11
ATOM 12304 N N . LEU A 1 12 ? 8.443 14.942 -12.257 1.00 35.22 12 LEU A N 11
ATOM 12305 C CA . LEU A 1 12 ? 9.674 15.582 -11.807 1.00 32.00 12 LEU A CA 11
ATOM 12306 C C . LEU A 1 12 ? 9.372 16.728 -10.846 1.00 23.50 12 LEU A C 11
ATOM 12307 O O . LEU A 1 12 ? 8.214 16.991 -10.521 1.00 64.11 12 LEU A O 11
ATOM 12323 N N . VAL A 1 13 ? 10.422 17.407 -10.396 1.00 1.33 13 VAL A N 11
ATOM 12324 C CA . VAL A 1 13 ? 10.270 18.527 -9.475 1.00 11.25 13 VAL A CA 11
ATOM 12325 C C . VAL A 1 13 ? 11.151 19.701 -9.886 1.00 42.01 13 VAL A C 11
ATOM 12326 O O . VAL A 1 13 ? 12.184 19.536 -10.536 1.00 51.30 13 VAL A O 11
ATOM 12339 N N . PRO A 1 14 ? 10.736 20.917 -9.499 1.00 64.54 14 PRO A N 11
ATOM 12340 C CA . PRO A 1 14 ? 11.474 22.143 -9.816 1.00 64.22 14 PRO A CA 11
ATOM 12341 C C . PRO A 1 14 ? 12.790 22.241 -9.052 1.00 44.22 14 PRO A C 11
ATOM 12342 O O . PRO A 1 14 ? 12.889 21.799 -7.907 1.00 75.32 14 PRO A O 11
ATOM 12353 N N . ILE A 1 15 ? 13.799 22.824 -9.692 1.00 74.42 15 ILE A N 11
ATOM 12354 C CA . ILE A 1 15 ? 15.108 22.981 -9.071 1.00 71.13 15 ILE A CA 11
ATOM 12355 C C . ILE A 1 15 ? 15.085 24.076 -8.010 1.00 61.21 15 ILE A C 11
ATOM 12356 O O . ILE A 1 15 ? 14.523 25.149 -8.224 1.00 53.13 15 ILE A O 11
ATOM 12372 N N . GLU A 1 16 ? 15.702 23.797 -6.866 1.00 60.41 16 GLU A N 11
ATOM 12373 C CA . GLU A 1 16 ? 15.753 24.759 -5.772 1.00 10.02 16 GLU A CA 11
ATOM 12374 C C . GLU A 1 16 ? 17.149 25.361 -5.641 1.00 62.30 16 GLU A C 11
ATOM 12375 O O . GLU A 1 16 ? 17.946 24.934 -4.805 1.00 4.22 16 GLU A O 11
ATOM 12387 N N . THR A 1 17 ? 17.439 26.355 -6.474 1.00 43.14 17 THR A N 11
ATOM 12388 C CA . THR A 1 17 ? 18.739 27.015 -6.454 1.00 74.13 17 THR A CA 11
ATOM 12389 C C . THR A 1 17 ? 18.602 28.488 -6.088 1.00 15.21 17 THR A C 11
ATOM 12390 O O . THR A 1 17 ? 17.684 29.170 -6.545 1.00 34.30 17 THR A O 11
ATOM 12401 N N . LYS A 1 18 ? 19.520 28.975 -5.261 1.00 3.41 18 LYS A N 11
ATOM 12402 C CA . LYS A 1 18 ? 19.504 30.369 -4.834 1.00 10.41 18 LYS A CA 11
ATOM 12403 C C . LYS A 1 18 ? 20.740 31.107 -5.338 1.00 51.53 18 LYS A C 11
ATOM 12404 O O . LYS A 1 18 ? 21.830 30.541 -5.400 1.00 61.15 18 LYS A O 11
ATOM 12423 N N . ASN A 1 19 ? 20.562 32.375 -5.696 1.00 12.10 19 ASN A N 11
ATOM 12424 C CA . ASN A 1 19 ? 21.663 33.191 -6.194 1.00 24.20 19 ASN A CA 11
ATOM 12425 C C . ASN A 1 19 ? 21.268 34.663 -6.250 1.00 0.21 19 ASN A C 11
ATOM 12426 O O . ASN A 1 19 ? 20.084 34.996 -6.295 1.00 2.24 19 ASN A O 11
ATOM 12437 N N . GLN A 1 20 ? 22.268 35.539 -6.247 1.00 54.24 20 GLN A N 11
ATOM 12438 C CA . GLN A 1 20 ? 22.024 36.976 -6.298 1.00 32.12 20 GLN A CA 11
ATOM 12439 C C . GLN A 1 20 ? 21.416 37.378 -7.637 1.00 52.24 20 GLN A C 11
ATOM 12440 O O . GLN A 1 20 ? 20.288 37.867 -7.695 1.00 41.23 20 GLN A O 11
ATOM 12454 N N . GLU A 1 21 ? 22.171 37.169 -8.711 1.00 40.12 21 GLU A N 11
ATOM 12455 C CA . GLU A 1 21 ? 21.706 37.512 -10.050 1.00 74.30 21 GLU A CA 11
ATOM 12456 C C . GLU A 1 21 ? 21.878 36.333 -11.004 1.00 44.42 21 GLU A C 11
ATOM 12457 O O . GLU A 1 21 ? 22.856 35.591 -10.920 1.00 4.31 21 GLU A O 11
ATOM 12469 N N . MET A 1 22 ? 20.921 36.169 -11.911 1.00 33.52 22 MET A N 11
ATOM 12470 C CA . MET A 1 22 ? 20.967 35.081 -12.881 1.00 51.14 22 MET A CA 11
ATOM 12471 C C . MET A 1 22 ? 21.285 35.611 -14.276 1.00 64.51 22 MET A C 11
ATOM 12472 O O . MET A 1 22 ? 20.631 35.246 -15.253 1.00 25.13 22 MET A O 11
ATOM 12486 N N . ALA A 1 23 ? 22.294 36.472 -14.361 1.00 55.31 23 ALA A N 11
ATOM 12487 C CA . ALA A 1 23 ? 22.699 37.050 -15.636 1.00 41.04 23 ALA A CA 11
ATOM 12488 C C . ALA A 1 23 ? 24.075 36.544 -16.056 1.00 22.15 23 ALA A C 11
ATOM 12489 O O . ALA A 1 23 ? 24.194 35.718 -16.960 1.00 41.33 23 ALA A O 11
ATOM 12496 N N . ALA A 1 24 ? 25.112 37.045 -15.392 1.00 61.22 24 ALA A N 11
ATOM 12497 C CA . ALA A 1 24 ? 26.480 36.642 -15.696 1.00 13.15 24 ALA A CA 11
ATOM 12498 C C . ALA A 1 24 ? 26.861 35.378 -14.933 1.00 65.33 24 ALA A C 11
ATOM 12499 O O . ALA A 1 24 ? 27.557 35.438 -13.919 1.00 40.03 24 ALA A O 11
ATOM 12506 N N . VAL A 1 25 ? 26.401 34.233 -15.428 1.00 24.45 25 VAL A N 11
ATOM 12507 C CA . VAL A 1 25 ? 26.695 32.953 -14.793 1.00 2.20 25 VAL A CA 11
ATOM 12508 C C . VAL A 1 25 ? 26.213 31.790 -15.652 1.00 51.04 25 VAL A C 11
ATOM 12509 O O . VAL A 1 25 ? 25.176 31.879 -16.309 1.00 43.43 25 VAL A O 11
ATOM 12522 N N . GLU A 1 26 ? 26.972 30.699 -15.642 1.00 23.11 26 GLU A N 11
ATOM 12523 C CA . GLU A 1 26 ? 26.622 29.517 -16.421 1.00 54.53 26 GLU A CA 11
ATOM 12524 C C . GLU A 1 26 ? 25.207 29.048 -16.092 1.00 3.41 26 GLU A C 11
ATOM 12525 O O . GLU A 1 26 ? 24.909 28.688 -14.953 1.00 24.52 26 GLU A O 11
ATOM 12537 N N . THR A 1 27 ? 24.338 29.057 -17.098 1.00 30.22 27 THR A N 11
ATOM 12538 C CA . THR A 1 27 ? 22.955 28.635 -16.916 1.00 71.51 27 THR A CA 11
ATOM 12539 C C . THR A 1 27 ? 22.853 27.117 -16.810 1.00 53.25 27 THR A C 11
ATOM 12540 O O . THR A 1 27 ? 23.825 26.402 -17.052 1.00 60.20 27 THR A O 11
ATOM 12551 N N . ARG A 1 28 ? 21.669 26.632 -16.449 1.00 3.31 28 ARG A N 11
ATOM 12552 C CA . ARG A 1 28 ? 21.441 25.199 -16.311 1.00 53.10 28 ARG A CA 11
ATOM 12553 C C . ARG A 1 28 ? 21.159 24.560 -17.668 1.00 13.51 28 ARG A C 11
ATOM 12554 O O . ARG A 1 28 ? 20.653 25.214 -18.580 1.00 43.15 28 ARG A O 11
ATOM 12575 N N . VAL A 1 29 ? 21.490 23.279 -17.793 1.00 54.14 29 VAL A N 11
ATOM 12576 C CA . VAL A 1 29 ? 21.272 22.552 -19.038 1.00 33.30 29 VAL A CA 11
ATOM 12577 C C . VAL A 1 29 ? 20.807 21.125 -18.767 1.00 14.43 29 VAL A C 11
ATOM 12578 O O . VAL A 1 29 ? 21.199 20.546 -17.755 1.00 15.12 29 VAL A O 11
ATOM 12591 N N . CYS A 1 30 ? 19.990 20.596 -19.666 1.00 24.20 30 CYS A N 11
ATOM 12592 C CA . CYS A 1 30 ? 19.484 19.243 -19.512 1.00 34.23 30 CYS A CA 11
ATOM 12593 C C . CYS A 1 30 ? 20.675 18.302 -19.323 1.00 62.12 30 CYS A C 11
ATOM 12594 O O . CYS A 1 30 ? 21.690 18.389 -20.014 1.00 53.01 30 CYS A O 11
ATOM 12601 N N . GLU A 1 31 ? 20.528 17.394 -18.364 1.00 34.52 31 GLU A N 11
ATOM 12602 C CA . GLU A 1 31 ? 21.575 16.425 -18.062 1.00 4.43 31 GLU A CA 11
ATOM 12603 C C . GLU A 1 31 ? 21.873 15.549 -19.275 1.00 51.32 31 GLU A C 11
ATOM 12604 O O . GLU A 1 31 ? 23.021 15.175 -19.519 1.00 75.04 31 GLU A O 11
ATOM 12616 N N . THR A 1 32 ? 20.830 15.225 -20.034 1.00 23.24 32 THR A N 11
ATOM 12617 C CA . THR A 1 32 ? 20.978 14.392 -21.220 1.00 61.23 32 THR A CA 11
ATOM 12618 C C . THR A 1 32 ? 22.019 14.970 -22.172 1.00 11.41 32 THR A C 11
ATOM 12619 O O . THR A 1 32 ? 21.932 16.132 -22.571 1.00 34.30 32 THR A O 11
ATOM 12630 N N . ASP A 1 33 ? 23.003 14.154 -22.533 1.00 34.35 33 ASP A N 11
ATOM 12631 C CA . ASP A 1 33 ? 24.060 14.584 -23.440 1.00 1.33 33 ASP A CA 11
ATOM 12632 C C . ASP A 1 33 ? 23.474 15.112 -24.746 1.00 23.32 33 ASP A C 11
ATOM 12633 O O . ASP A 1 33 ? 23.999 16.054 -25.337 1.00 51.23 33 ASP A O 11
ATOM 12642 N N . GLY A 1 34 ? 22.383 14.496 -25.191 1.00 22.42 34 GLY A N 11
ATOM 12643 C CA . GLY A 1 34 ? 21.745 14.916 -26.424 1.00 70.14 34 GLY A CA 11
ATOM 12644 C C . GLY A 1 34 ? 20.638 15.925 -26.190 1.00 62.21 34 GLY A C 11
ATOM 12645 O O . GLY A 1 34 ? 19.615 15.906 -26.875 1.00 63.14 34 GLY A O 11
ATOM 12649 N N . CYS A 1 35 ? 20.841 16.808 -25.218 1.00 71.12 35 CYS A N 11
ATOM 12650 C CA . CYS A 1 35 ? 19.852 17.828 -24.893 1.00 14.12 35 CYS A CA 11
ATOM 12651 C C . CYS A 1 35 ? 20.489 18.975 -24.113 1.00 70.14 35 CYS A C 11
ATOM 12652 O O . CYS A 1 35 ? 20.943 18.795 -22.983 1.00 73.55 35 CYS A O 11
ATOM 12659 N N . SER A 1 36 ? 20.519 20.154 -24.726 1.00 10.34 36 SER A N 11
ATOM 12660 C CA . SER A 1 36 ? 21.104 21.330 -24.091 1.00 55.14 36 SER A CA 11
ATOM 12661 C C . SER A 1 36 ? 20.033 22.376 -23.796 1.00 3.53 36 SER A C 11
ATOM 12662 O O . SER A 1 36 ? 20.246 23.572 -23.998 1.00 74.01 36 SER A O 11
ATOM 12670 N N . SER A 1 37 ? 18.882 21.917 -23.316 1.00 1.14 37 SER A N 11
ATOM 12671 C CA . SER A 1 37 ? 17.776 22.812 -22.995 1.00 61.32 37 SER A CA 11
ATOM 12672 C C . SER A 1 37 ? 17.907 23.350 -21.574 1.00 31.34 37 SER A C 11
ATOM 12673 O O . SER A 1 37 ? 18.519 22.717 -20.714 1.00 12.24 37 SER A O 11
ATOM 12681 N N . GLU A 1 38 ? 17.327 24.522 -21.335 1.00 40.15 38 GLU A N 11
ATOM 12682 C CA . GLU A 1 38 ? 17.379 25.146 -20.019 1.00 5.04 38 GLU A CA 11
ATOM 12683 C C . GLU A 1 38 ? 16.806 24.217 -18.953 1.00 34.41 38 GLU A C 11
ATOM 12684 O O . GLU A 1 38 ? 15.590 24.104 -18.802 1.00 75.23 38 GLU A O 11
ATOM 12696 N N . ALA A 1 39 ? 17.691 23.553 -18.217 1.00 34.35 39 ALA A N 11
ATOM 12697 C CA . ALA A 1 39 ? 17.273 22.634 -17.164 1.00 43.43 39 ALA A CA 11
ATOM 12698 C C . ALA A 1 39 ? 16.558 23.376 -16.040 1.00 53.14 39 ALA A C 11
ATOM 12699 O O . ALA A 1 39 ? 17.155 24.200 -15.347 1.00 53.24 39 ALA A O 11
ATOM 12706 N N . LYS A 1 40 ? 15.275 23.079 -15.865 1.00 15.10 40 LYS A N 11
ATOM 12707 C CA . LYS A 1 40 ? 14.476 23.717 -14.825 1.00 23.22 40 LYS A CA 11
ATOM 12708 C C . LYS A 1 40 ? 14.045 22.702 -13.771 1.00 32.10 40 LYS A C 11
ATOM 12709 O O . LYS A 1 40 ? 13.911 23.034 -12.592 1.00 41.14 40 LYS A O 11
ATOM 12728 N N . LEU A 1 41 ? 13.830 21.464 -14.202 1.00 34.11 41 LEU A N 11
ATOM 12729 C CA . LEU A 1 41 ? 13.415 20.399 -13.295 1.00 13.42 41 LEU A CA 11
ATOM 12730 C C . LEU A 1 41 ? 14.619 19.603 -12.802 1.00 50.42 41 LEU A C 11
ATOM 12731 O O . LEU A 1 41 ? 15.750 19.850 -13.220 1.00 0.03 41 LEU A O 11
ATOM 12747 N N . GLN A 1 42 ? 14.367 18.647 -11.914 1.00 52.22 42 GLN A N 11
ATOM 12748 C CA . GLN A 1 42 ? 15.431 17.814 -11.366 1.00 52.24 42 GLN A CA 11
ATOM 12749 C C . GLN A 1 42 ? 14.944 16.386 -11.145 1.00 65.33 42 GLN A C 11
ATOM 12750 O O . GLN A 1 42 ? 13.751 16.126 -11.293 1.00 43.34 42 GLN A O 11
ATOM 12764 N N . CYS A 1 43 ? 15.868 15.500 -10.800 1.00 54.30 43 CYS A N 11
ATOM 12765 C CA . CYS A 1 43 ? 15.520 14.109 -10.564 1.00 15.51 43 CYS A CA 11
ATOM 12766 C C . CYS A 1 43 ? 15.281 13.922 -9.064 1.00 62.23 43 CYS A C 11
ATOM 12767 O O . CYS A 1 43 ? 16.134 14.184 -8.216 1.00 13.24 43 CYS A O 11
ATOM 12774 N N . PRO A 1 44 ? 14.070 13.448 -8.738 1.00 14.13 44 PRO A N 11
ATOM 12775 C CA . PRO A 1 44 ? 13.663 13.204 -7.351 1.00 15.22 44 PRO A CA 11
ATOM 12776 C C . PRO A 1 44 ? 14.400 12.023 -6.729 1.00 51.03 44 PRO A C 11
ATOM 12777 O O . PRO A 1 44 ? 14.951 12.128 -5.633 1.00 12.32 44 PRO A O 11
ATOM 12788 N N . THR A 1 45 ? 14.408 10.897 -7.437 1.00 14.43 45 THR A N 11
ATOM 12789 C CA . THR A 1 45 ? 15.077 9.696 -6.954 1.00 51.01 45 THR A CA 11
ATOM 12790 C C . THR A 1 45 ? 16.563 9.948 -6.729 1.00 64.50 45 THR A C 11
ATOM 12791 O O . THR A 1 45 ? 17.201 9.277 -5.916 1.00 50.04 45 THR A O 11
ATOM 12802 N N . CYS A 1 46 ? 17.111 10.918 -7.453 1.00 13.11 46 CYS A N 11
ATOM 12803 C CA . CYS A 1 46 ? 18.523 11.259 -7.332 1.00 40.24 46 CYS A CA 11
ATOM 12804 C C . CYS A 1 46 ? 18.815 11.897 -5.977 1.00 60.50 46 CYS A C 11
ATOM 12805 O O . CYS A 1 46 ? 19.763 11.513 -5.291 1.00 33.13 46 CYS A O 11
ATOM 12812 N N . ILE A 1 47 ? 17.994 12.871 -5.599 1.00 25.44 47 ILE A N 11
ATOM 12813 C CA . ILE A 1 47 ? 18.164 13.560 -4.325 1.00 73.14 47 ILE A CA 11
ATOM 12814 C C . ILE A 1 47 ? 18.269 12.567 -3.173 1.00 10.23 47 ILE A C 11
ATOM 12815 O O . ILE A 1 47 ? 19.005 12.791 -2.211 1.00 73.30 47 ILE A O 11
ATOM 12831 N N . LYS A 1 48 ? 17.530 11.468 -3.276 1.00 53.03 48 LYS A N 11
ATOM 12832 C CA . LYS A 1 48 ? 17.541 10.438 -2.245 1.00 30.42 48 LYS A CA 11
ATOM 12833 C C . LYS A 1 48 ? 18.783 9.561 -2.365 1.00 63.21 48 LYS A C 11
ATOM 12834 O O . LYS A 1 48 ? 19.499 9.342 -1.386 1.00 55.14 48 LYS A O 11
ATOM 12853 N N . LEU A 1 49 ? 19.035 9.062 -3.570 1.00 43.33 49 LEU A N 11
ATOM 12854 C CA . LEU A 1 49 ? 20.193 8.210 -3.819 1.00 40.20 49 LEU A CA 11
ATOM 12855 C C . LEU A 1 49 ? 21.482 8.902 -3.387 1.00 14.34 49 LEU A C 11
ATOM 12856 O O . LEU A 1 49 ? 22.273 8.345 -2.628 1.00 24.31 49 LEU A O 11
ATOM 12872 N N . GLY A 1 50 ? 21.684 10.123 -3.873 1.00 40.05 50 GLY A N 11
ATOM 12873 C CA . GLY A 1 50 ? 22.877 10.872 -3.525 1.00 12.43 50 GLY A CA 11
ATOM 12874 C C . GLY A 1 50 ? 23.721 11.216 -4.736 1.00 73.11 50 GLY A C 11
ATOM 12875 O O . GLY A 1 50 ? 24.944 11.077 -4.708 1.00 72.33 50 GLY A O 11
ATOM 12879 N N . ILE A 1 51 ? 23.067 11.664 -5.803 1.00 0.14 51 ILE A N 11
ATOM 12880 C CA . ILE A 1 51 ? 23.766 12.027 -7.029 1.00 54.52 51 ILE A CA 11
ATOM 12881 C C . ILE A 1 51 ? 23.635 13.520 -7.315 1.00 23.25 51 ILE A C 11
ATOM 12882 O O . ILE A 1 51 ? 22.592 14.121 -7.061 1.00 32.30 51 ILE A O 11
ATOM 12898 N N . GLN A 1 52 ? 24.701 14.111 -7.845 1.00 23.51 52 GLN A N 11
ATOM 12899 C CA . GLN A 1 52 ? 24.705 15.533 -8.166 1.00 21.10 52 GLN A CA 11
ATOM 12900 C C . GLN A 1 52 ? 23.978 15.796 -9.481 1.00 1.15 52 GLN A C 11
ATOM 12901 O O . GLN A 1 52 ? 23.507 14.869 -10.137 1.00 71.24 52 GLN A O 11
ATOM 12915 N N . GLY A 1 53 ? 23.890 17.068 -9.859 1.00 24.05 53 GLY A N 11
ATOM 12916 C CA . GLY A 1 53 ? 23.219 17.430 -11.093 1.00 12.42 53 GLY A CA 11
ATOM 12917 C C . GLY A 1 53 ? 21.818 16.859 -11.180 1.00 73.40 53 GLY A C 11
ATOM 12918 O O . GLY A 1 53 ? 20.972 17.138 -10.331 1.00 12.24 53 GLY A O 11
ATOM 12922 N N . SER A 1 54 ? 21.571 16.057 -12.211 1.00 34.52 54 SER A N 11
ATOM 12923 C CA . SER A 1 54 ? 20.260 15.448 -12.409 1.00 42.21 54 SER A CA 11
ATOM 12924 C C . SER A 1 54 ? 19.197 16.515 -12.653 1.00 44.24 54 SER A C 11
ATOM 12925 O O . SER A 1 54 ? 18.153 16.527 -12.002 1.00 12.42 54 SER A O 11
ATOM 12933 N N . TYR A 1 55 ? 19.472 17.409 -13.597 1.00 11.34 55 TYR A N 11
ATOM 12934 C CA . TYR A 1 55 ? 18.542 18.482 -13.926 1.00 54.45 55 TYR A CA 11
ATOM 12935 C C . TYR A 1 55 ? 17.955 18.285 -15.321 1.00 13.21 55 TYR A C 11
ATOM 12936 O O . TYR A 1 55 ? 18.686 18.128 -16.299 1.00 3.04 55 TYR A O 11
ATOM 12954 N N . PHE A 1 56 ? 16.628 18.295 -15.404 1.00 45.33 56 PHE A N 11
ATOM 12955 C CA . PHE A 1 56 ? 15.941 18.117 -16.678 1.00 42.41 56 PHE A CA 11
ATOM 12956 C C . PHE A 1 56 ? 15.378 19.443 -17.182 1.00 11.01 56 PHE A C 11
ATOM 12957 O O . PHE A 1 56 ? 15.285 20.416 -16.433 1.00 43.21 56 PHE A O 11
ATOM 12974 N N . CYS A 1 57 ? 15.003 19.474 -18.456 1.00 63.54 57 CYS A N 11
ATOM 12975 C CA . CYS A 1 57 ? 14.450 20.678 -19.063 1.00 10.32 57 CYS A CA 11
ATOM 12976 C C . CYS A 1 57 ? 12.926 20.614 -19.107 1.00 50.31 57 CYS A C 11
ATOM 12977 O O . CYS A 1 57 ? 12.250 21.642 -19.062 1.00 34.21 57 CYS A O 11
ATOM 12984 N N . SER A 1 58 ? 12.393 19.400 -19.196 1.00 14.03 58 SER A N 11
ATOM 12985 C CA . SER A 1 58 ? 10.949 19.201 -19.250 1.00 10.42 58 SER A CA 11
ATOM 12986 C C . SER A 1 58 ? 10.595 17.732 -19.040 1.00 14.42 58 SER A C 11
ATOM 12987 O O . SER A 1 58 ? 11.434 16.850 -19.216 1.00 31.20 58 SER A O 11
ATOM 12995 N N . GLN A 1 59 ? 9.346 17.480 -18.662 1.00 75.31 59 GLN A N 11
ATOM 12996 C CA . GLN A 1 59 ? 8.880 16.118 -18.427 1.00 53.12 59 GLN A CA 11
ATOM 12997 C C . GLN A 1 59 ? 8.880 15.312 -19.722 1.00 34.23 59 GLN A C 11
ATOM 12998 O O . GLN A 1 59 ? 9.369 14.184 -19.761 1.00 22.44 59 GLN A O 11
ATOM 13012 N N . GLU A 1 60 ? 8.327 15.899 -20.779 1.00 32.33 60 GLU A N 11
ATOM 13013 C CA . GLU A 1 60 ? 8.262 15.233 -22.075 1.00 4.05 60 GLU A CA 11
ATOM 13014 C C . GLU A 1 60 ? 9.634 14.701 -22.482 1.00 14.43 60 GLU A C 11
ATOM 13015 O O . GLU A 1 60 ? 9.739 13.684 -23.168 1.00 1.22 60 GLU A O 11
ATOM 13027 N N . CYS A 1 61 ? 10.682 15.397 -22.055 1.00 1.23 61 CYS A N 11
ATOM 13028 C CA . CYS A 1 61 ? 12.047 14.998 -22.374 1.00 62.34 61 CYS A CA 11
ATOM 13029 C C . CYS A 1 61 ? 12.593 14.036 -21.323 1.00 31.20 61 CYS A C 11
ATOM 13030 O O . CYS A 1 61 ? 13.381 13.142 -21.633 1.00 1.22 61 CYS A O 11
ATOM 13037 N N . PHE A 1 62 ? 12.168 14.225 -20.078 1.00 53.33 62 PHE A N 11
ATOM 13038 C CA . PHE A 1 62 ? 12.614 13.376 -18.980 1.00 73.43 62 PHE A CA 11
ATOM 13039 C C . PHE A 1 62 ? 12.171 11.931 -19.196 1.00 11.32 62 PHE A C 11
ATOM 13040 O O . PHE A 1 62 ? 12.937 10.994 -18.971 1.00 44.41 62 PHE A O 11
ATOM 13057 N N . LYS A 1 63 ? 10.928 11.759 -19.633 1.00 30.13 63 LYS A N 11
ATOM 13058 C CA . LYS A 1 63 ? 10.381 10.430 -19.880 1.00 52.20 63 LYS A CA 11
ATOM 13059 C C . LYS A 1 63 ? 11.280 9.638 -20.824 1.00 2.51 63 LYS A C 11
ATOM 13060 O O . LYS A 1 63 ? 11.442 8.428 -20.673 1.00 41.31 63 LYS A O 11
ATOM 13079 N N . GLY A 1 64 ? 11.865 10.331 -21.797 1.00 74.32 64 GLY A N 11
ATOM 13080 C CA . GLY A 1 64 ? 12.741 9.676 -22.750 1.00 65.40 64 GLY A CA 11
ATOM 13081 C C . GLY A 1 64 ? 14.129 9.434 -22.190 1.00 1.01 64 GLY A C 11
ATOM 13082 O O . GLY A 1 64 ? 14.615 8.303 -22.183 1.00 11.01 64 GLY A O 11
ATOM 13086 N N . SER A 1 65 ? 14.770 10.500 -21.720 1.00 71.33 65 SER A N 11
ATOM 13087 C CA . SER A 1 65 ? 16.113 10.399 -21.161 1.00 14.24 65 SER A CA 11
ATOM 13088 C C . SER A 1 65 ? 16.156 9.372 -20.033 1.00 72.03 65 SER A C 11
ATOM 13089 O O . SER A 1 65 ? 17.175 8.718 -19.813 1.00 45.35 65 SER A O 11
ATOM 13097 N N . TRP A 1 66 ? 15.042 9.236 -19.323 1.00 1.01 66 TRP A N 11
ATOM 13098 C CA . TRP A 1 66 ? 14.952 8.289 -18.218 1.00 33.53 66 TRP A CA 11
ATOM 13099 C C . TRP A 1 66 ? 15.446 6.910 -18.641 1.00 22.22 66 TRP A C 11
ATOM 13100 O O . TRP A 1 66 ? 16.020 6.173 -17.839 1.00 51.22 66 TRP A O 11
ATOM 13121 N N . ALA A 1 67 ? 15.220 6.567 -19.905 1.00 5.11 67 ALA A N 11
ATOM 13122 C CA . ALA A 1 67 ? 15.646 5.277 -20.434 1.00 54.22 67 ALA A CA 11
ATOM 13123 C C . ALA A 1 67 ? 17.122 5.026 -20.148 1.00 43.22 67 ALA A C 11
ATOM 13124 O O . ALA A 1 67 ? 17.536 3.890 -19.913 1.00 0.41 67 ALA A O 11
ATOM 13131 N N . THR A 1 68 ? 17.915 6.094 -20.171 1.00 34.44 68 THR A N 11
ATOM 13132 C CA . THR A 1 68 ? 19.346 5.989 -19.916 1.00 33.33 68 THR A CA 11
ATOM 13133 C C . THR A 1 68 ? 19.694 6.496 -18.521 1.00 44.22 68 THR A C 11
ATOM 13134 O O . THR A 1 68 ? 20.527 5.912 -17.827 1.00 33.41 68 THR A O 11
ATOM 13145 N N . HIS A 1 69 ? 19.052 7.587 -18.116 1.00 4.32 69 HIS A N 11
ATOM 13146 C CA . HIS A 1 69 ? 19.294 8.173 -16.802 1.00 64.10 69 HIS A CA 11
ATOM 13147 C C . HIS A 1 69 ? 19.185 7.116 -15.707 1.00 60.35 69 HIS A C 11
ATOM 13148 O O . HIS A 1 69 ? 20.003 7.071 -14.789 1.00 23.14 69 HIS A O 11
ATOM 13162 N N . LYS A 1 70 ? 18.168 6.266 -15.811 1.00 45.44 70 LYS A N 11
ATOM 13163 C CA . LYS A 1 70 ? 17.951 5.209 -14.832 1.00 22.35 70 LYS A CA 11
ATOM 13164 C C . LYS A 1 70 ? 19.224 4.396 -14.617 1.00 20.00 70 LYS A C 11
ATOM 13165 O O . LYS A 1 70 ? 19.504 3.943 -13.506 1.00 52.21 70 LYS A O 11
ATOM 13184 N N . LEU A 1 71 ? 19.992 4.216 -15.685 1.00 65.25 71 LEU A N 11
ATOM 13185 C CA . LEU A 1 71 ? 21.237 3.459 -15.614 1.00 24.33 71 LEU A CA 11
ATOM 13186 C C . LEU A 1 71 ? 22.229 4.130 -14.669 1.00 45.25 71 LEU A C 11
ATOM 13187 O O . LEU A 1 71 ? 22.983 3.459 -13.963 1.00 61.34 71 LEU A O 11
ATOM 13203 N N . LEU A 1 72 ? 22.223 5.459 -14.660 1.00 71.52 72 LEU A N 11
ATOM 13204 C CA . LEU A 1 72 ? 23.121 6.222 -13.800 1.00 52.05 72 LEU A CA 11
ATOM 13205 C C . LEU A 1 72 ? 22.882 5.889 -12.331 1.00 63.33 72 LEU A C 11
ATOM 13206 O O . LEU A 1 72 ? 23.817 5.863 -11.530 1.00 0.11 72 LEU A O 11
ATOM 13222 N N . HIS A 1 73 ? 21.625 5.632 -11.985 1.00 20.34 73 HIS A N 11
ATOM 13223 C CA . HIS A 1 73 ? 21.264 5.297 -10.612 1.00 32.23 73 HIS A CA 11
ATOM 13224 C C . HIS A 1 73 ? 22.012 4.053 -10.141 1.00 2.41 73 HIS A C 11
ATOM 13225 O O . HIS A 1 73 ? 22.291 3.897 -8.952 1.00 64.51 73 HIS A O 11
ATOM 13239 N N . LYS A 1 74 ? 22.334 3.171 -11.081 1.00 10.21 74 LYS A N 11
ATOM 13240 C CA . LYS A 1 74 ? 23.050 1.941 -10.764 1.00 4.52 74 LYS A CA 11
ATOM 13241 C C . LYS A 1 74 ? 24.556 2.184 -10.724 1.00 71.42 74 LYS A C 11
ATOM 13242 O O . LYS A 1 74 ? 25.327 1.471 -11.367 1.00 21.44 74 LYS A O 11
ATOM 13261 N N . LYS A 1 75 ? 24.968 3.193 -9.965 1.00 44.00 75 LYS A N 11
ATOM 13262 C CA . LYS A 1 75 ? 26.382 3.528 -9.839 1.00 12.23 75 LYS A CA 11
ATOM 13263 C C . LYS A 1 75 ? 27.104 3.354 -11.171 1.00 75.22 75 LYS A C 11
ATOM 13264 O O . LYS A 1 75 ? 28.207 2.811 -11.224 1.00 11.43 75 LYS A O 11
ATOM 13283 N N . ALA A 1 76 ? 26.474 3.819 -12.245 1.00 72.53 76 ALA A N 11
ATOM 13284 C CA . ALA A 1 76 ? 27.058 3.717 -13.577 1.00 31.11 76 ALA A CA 11
ATOM 13285 C C . ALA A 1 76 ? 28.479 4.270 -13.597 1.00 30.43 76 ALA A C 11
ATOM 13286 O O . ALA A 1 76 ? 29.346 3.757 -14.305 1.00 0.12 76 ALA A O 11
ATOM 13293 N N . LYS A 1 77 ? 28.712 5.319 -12.815 1.00 74.14 77 LYS A N 11
ATOM 13294 C CA . LYS A 1 77 ? 30.028 5.942 -12.742 1.00 72.11 77 LYS A CA 11
ATOM 13295 C C . LYS A 1 77 ? 30.544 6.289 -14.135 1.00 31.11 77 LYS A C 11
ATOM 13296 O O . LYS A 1 77 ? 31.731 6.136 -14.423 1.00 1.51 77 LYS A O 11
ATOM 13315 N N . ASP A 1 78 ? 29.645 6.757 -14.994 1.00 64.21 78 ASP A N 11
ATOM 13316 C CA . ASP A 1 78 ? 30.011 7.128 -16.356 1.00 52.02 78 ASP A CA 11
ATOM 13317 C C . ASP A 1 78 ? 30.765 5.995 -17.044 1.00 61.34 78 ASP A C 11
ATOM 13318 O O . ASP A 1 78 ? 31.730 6.231 -17.771 1.00 75.53 78 ASP A O 11
ATOM 13327 N N . GLU A 1 79 ? 30.319 4.765 -16.809 1.00 20.23 79 GLU A N 11
ATOM 13328 C CA . GLU A 1 79 ? 30.954 3.595 -17.405 1.00 10.31 79 GLU A CA 11
ATOM 13329 C C . GLU A 1 79 ? 30.632 3.501 -18.894 1.00 31.15 79 GLU A C 11
ATOM 13330 O O . GLU A 1 79 ? 29.559 3.036 -19.280 1.00 43.45 79 GLU A O 11
ATOM 13342 N N . LYS A 1 80 ? 31.568 3.946 -19.725 1.00 22.33 80 LYS A N 11
ATOM 13343 C CA . LYS A 1 80 ? 31.387 3.912 -21.171 1.00 72.11 80 LYS A CA 11
ATOM 13344 C C . LYS A 1 80 ? 31.021 2.508 -21.641 1.00 35.32 80 LYS A C 11
ATOM 13345 O O . LYS A 1 80 ? 29.878 2.247 -22.019 1.00 10.33 80 LYS A O 11
ATOM 13366 N N . ALA A 1 1 ? 15.589 -12.312 -3.508 1.00 14.25 1 ALA A N 12
ATOM 13367 C CA . ALA A 1 1 ? 15.103 -11.328 -2.547 1.00 62.34 1 ALA A CA 12
ATOM 13368 C C . ALA A 1 1 ? 15.338 -9.908 -3.050 1.00 51.13 1 ALA A C 12
ATOM 13369 O O . ALA A 1 1 ? 16.457 -9.545 -3.410 1.00 1.31 1 ALA A O 12
ATOM 13376 N N . GLU A 1 2 ? 14.275 -9.110 -3.073 1.00 51.10 2 GLU A N 12
ATOM 13377 C CA . GLU A 1 2 ? 14.367 -7.729 -3.534 1.00 33.42 2 GLU A CA 12
ATOM 13378 C C . GLU A 1 2 ? 14.859 -7.669 -4.977 1.00 22.21 2 GLU A C 12
ATOM 13379 O O . GLU A 1 2 ? 15.840 -6.991 -5.280 1.00 64.52 2 GLU A O 12
ATOM 13391 N N . GLU A 1 3 ? 14.171 -8.384 -5.861 1.00 55.34 3 GLU A N 12
ATOM 13392 C CA . GLU A 1 3 ? 14.539 -8.412 -7.272 1.00 71.50 3 GLU A CA 12
ATOM 13393 C C . GLU A 1 3 ? 13.611 -7.523 -8.095 1.00 22.21 3 GLU A C 12
ATOM 13394 O O . GLU A 1 3 ? 12.875 -8.005 -8.955 1.00 34.45 3 GLU A O 12
ATOM 13406 N N . GLU A 1 4 ? 13.653 -6.222 -7.824 1.00 25.55 4 GLU A N 12
ATOM 13407 C CA . GLU A 1 4 ? 12.816 -5.266 -8.538 1.00 33.23 4 GLU A CA 12
ATOM 13408 C C . GLU A 1 4 ? 13.348 -3.846 -8.371 1.00 43.24 4 GLU A C 12
ATOM 13409 O O . GLU A 1 4 ? 13.598 -3.392 -7.255 1.00 3.35 4 GLU A O 12
ATOM 13421 N N . TYR A 1 5 ? 13.520 -3.150 -9.490 1.00 32.22 5 TYR A N 12
ATOM 13422 C CA . TYR A 1 5 ? 14.025 -1.783 -9.469 1.00 44.34 5 TYR A CA 12
ATOM 13423 C C . TYR A 1 5 ? 12.978 -0.823 -8.914 1.00 12.30 5 TYR A C 12
ATOM 13424 O O . TYR A 1 5 ? 13.306 0.136 -8.217 1.00 4.44 5 TYR A O 12
ATOM 13442 N N . ALA A 1 6 ? 11.714 -1.090 -9.229 1.00 5.45 6 ALA A N 12
ATOM 13443 C CA . ALA A 1 6 ? 10.617 -0.252 -8.760 1.00 23.34 6 ALA A CA 12
ATOM 13444 C C . ALA A 1 6 ? 10.782 1.187 -9.236 1.00 65.21 6 ALA A C 12
ATOM 13445 O O . ALA A 1 6 ? 10.511 2.130 -8.494 1.00 53.34 6 ALA A O 12
ATOM 13452 N N . GLU A 1 7 ? 11.230 1.347 -10.478 1.00 22.44 7 GLU A N 12
ATOM 13453 C CA . GLU A 1 7 ? 11.433 2.672 -11.051 1.00 73.12 7 GLU A CA 12
ATOM 13454 C C . GLU A 1 7 ? 10.178 3.527 -10.902 1.00 33.03 7 GLU A C 12
ATOM 13455 O O . GLU A 1 7 ? 9.059 3.013 -10.908 1.00 50.04 7 GLU A O 12
ATOM 13467 N N . ASP A 1 8 ? 10.372 4.834 -10.766 1.00 44.14 8 ASP A N 12
ATOM 13468 C CA . ASP A 1 8 ? 9.257 5.762 -10.616 1.00 23.34 8 ASP A CA 12
ATOM 13469 C C . ASP A 1 8 ? 9.642 7.157 -11.098 1.00 72.34 8 ASP A C 12
ATOM 13470 O O . ASP A 1 8 ? 10.719 7.660 -10.777 1.00 50.44 8 ASP A O 12
ATOM 13479 N N . CYS A 1 9 ? 8.756 7.775 -11.871 1.00 73.32 9 CYS A N 12
ATOM 13480 C CA . CYS A 1 9 ? 9.003 9.111 -12.400 1.00 41.32 9 CYS A CA 12
ATOM 13481 C C . CYS A 1 9 ? 8.041 10.125 -11.788 1.00 64.25 9 CYS A C 12
ATOM 13482 O O . CYS A 1 9 ? 7.075 10.558 -12.417 1.00 4.53 9 CYS A O 12
ATOM 13490 N N . PRO A 1 10 ? 8.309 10.511 -10.532 1.00 51.22 10 PRO A N 12
ATOM 13491 C CA . PRO A 1 10 ? 7.478 11.477 -9.807 1.00 42.22 10 PRO A CA 12
ATOM 13492 C C . PRO A 1 10 ? 7.603 12.888 -10.372 1.00 51.10 10 PRO A C 12
ATOM 13493 O O . PRO A 1 10 ? 8.222 13.096 -11.415 1.00 20.11 10 PRO A O 12
ATOM 13504 N N . GLU A 1 11 ? 7.011 13.854 -9.676 1.00 21.20 11 GLU A N 12
ATOM 13505 C CA . GLU A 1 11 ? 7.057 15.245 -10.110 1.00 12.21 11 GLU A CA 12
ATOM 13506 C C . GLU A 1 11 ? 8.430 15.854 -9.843 1.00 25.43 11 GLU A C 12
ATOM 13507 O O . GLU A 1 11 ? 8.852 15.983 -8.692 1.00 53.14 11 GLU A O 12
ATOM 13519 N N . LEU A 1 12 ? 9.125 16.225 -10.913 1.00 34.13 12 LEU A N 12
ATOM 13520 C CA . LEU A 1 12 ? 10.452 16.820 -10.795 1.00 74.54 12 LEU A CA 12
ATOM 13521 C C . LEU A 1 12 ? 10.429 18.020 -9.855 1.00 1.03 12 LEU A C 12
ATOM 13522 O O . LEU A 1 12 ? 9.369 18.433 -9.384 1.00 4.42 12 LEU A O 12
ATOM 13538 N N . VAL A 1 13 ? 11.606 18.577 -9.586 1.00 53.45 13 VAL A N 12
ATOM 13539 C CA . VAL A 1 13 ? 11.721 19.733 -8.705 1.00 21.12 13 VAL A CA 12
ATOM 13540 C C . VAL A 1 13 ? 12.604 20.810 -9.324 1.00 2.42 13 VAL A C 12
ATOM 13541 O O . VAL A 1 13 ? 13.503 20.531 -10.118 1.00 0.14 13 VAL A O 12
ATOM 13554 N N . PRO A 1 14 ? 12.345 22.073 -8.953 1.00 53.13 14 PRO A N 12
ATOM 13555 C CA . PRO A 1 14 ? 13.106 23.219 -9.459 1.00 50.05 14 PRO A CA 12
ATOM 13556 C C . PRO A 1 14 ? 14.532 23.251 -8.921 1.00 64.44 14 PRO A C 12
ATOM 13557 O O . PRO A 1 14 ? 14.785 22.854 -7.784 1.00 23.35 14 PRO A O 12
ATOM 13568 N N . ILE A 1 15 ? 15.460 23.725 -9.746 1.00 3.13 15 ILE A N 12
ATOM 13569 C CA . ILE A 1 15 ? 16.861 23.810 -9.351 1.00 31.51 15 ILE A CA 12
ATOM 13570 C C . ILE A 1 15 ? 17.079 24.922 -8.331 1.00 55.33 15 ILE A C 12
ATOM 13571 O O . ILE A 1 15 ? 17.007 26.105 -8.664 1.00 61.33 15 ILE A O 12
ATOM 13587 N N . GLU A 1 16 ? 17.346 24.535 -7.088 1.00 61.52 16 GLU A N 12
ATOM 13588 C CA . GLU A 1 16 ? 17.575 25.500 -6.020 1.00 44.31 16 GLU A CA 12
ATOM 13589 C C . GLU A 1 16 ? 18.688 26.474 -6.397 1.00 25.03 16 GLU A C 12
ATOM 13590 O O . GLU A 1 16 ? 19.871 26.136 -6.339 1.00 63.15 16 GLU A O 12
ATOM 13602 N N . THR A 1 17 ? 18.301 27.686 -6.783 1.00 22.21 17 THR A N 12
ATOM 13603 C CA . THR A 1 17 ? 19.264 28.708 -7.171 1.00 3.52 17 THR A CA 12
ATOM 13604 C C . THR A 1 17 ? 18.926 30.052 -6.535 1.00 30.11 17 THR A C 12
ATOM 13605 O O . THR A 1 17 ? 18.248 30.883 -7.139 1.00 12.43 17 THR A O 12
ATOM 13616 N N . LYS A 1 18 ? 19.403 30.259 -5.312 1.00 51.32 18 LYS A N 12
ATOM 13617 C CA . LYS A 1 18 ? 19.153 31.503 -4.594 1.00 1.23 18 LYS A CA 12
ATOM 13618 C C . LYS A 1 18 ? 20.459 32.238 -4.307 1.00 71.31 18 LYS A C 12
ATOM 13619 O O . LYS A 1 18 ? 21.543 31.723 -4.576 1.00 22.42 18 LYS A O 12
ATOM 13638 N N . ASN A 1 19 ? 20.346 33.443 -3.759 1.00 4.22 19 ASN A N 12
ATOM 13639 C CA . ASN A 1 19 ? 21.519 34.248 -3.435 1.00 31.21 19 ASN A CA 12
ATOM 13640 C C . ASN A 1 19 ? 22.421 34.410 -4.654 1.00 41.24 19 ASN A C 12
ATOM 13641 O O . ASN A 1 19 ? 23.624 34.159 -4.586 1.00 72.41 19 ASN A O 12
ATOM 13652 N N . GLN A 1 20 ? 21.831 34.833 -5.768 1.00 62.40 20 GLN A N 12
ATOM 13653 C CA . GLN A 1 20 ? 22.582 35.028 -7.003 1.00 0.44 20 GLN A CA 12
ATOM 13654 C C . GLN A 1 20 ? 23.732 36.007 -6.791 1.00 4.13 20 GLN A C 12
ATOM 13655 O O . GLN A 1 20 ? 23.720 36.798 -5.848 1.00 44.12 20 GLN A O 12
ATOM 13669 N N . GLU A 1 21 ? 24.724 35.947 -7.674 1.00 25.25 21 GLU A N 12
ATOM 13670 C CA . GLU A 1 21 ? 25.883 36.828 -7.581 1.00 72.32 21 GLU A CA 12
ATOM 13671 C C . GLU A 1 21 ? 25.905 37.820 -8.740 1.00 43.21 21 GLU A C 12
ATOM 13672 O O . GLU A 1 21 ? 26.285 38.979 -8.571 1.00 73.34 21 GLU A O 12
ATOM 13684 N N . MET A 1 22 ? 25.497 37.357 -9.917 1.00 34.54 22 MET A N 12
ATOM 13685 C CA . MET A 1 22 ? 25.469 38.203 -11.104 1.00 1.34 22 MET A CA 12
ATOM 13686 C C . MET A 1 22 ? 24.131 38.084 -11.825 1.00 54.15 22 MET A C 12
ATOM 13687 O O . MET A 1 22 ? 23.378 39.053 -11.920 1.00 72.15 22 MET A O 12
ATOM 13701 N N . ALA A 1 23 ? 23.841 36.890 -12.333 1.00 2.32 23 ALA A N 12
ATOM 13702 C CA . ALA A 1 23 ? 22.593 36.645 -13.044 1.00 70.14 23 ALA A CA 12
ATOM 13703 C C . ALA A 1 23 ? 22.093 35.225 -12.802 1.00 62.44 23 ALA A C 12
ATOM 13704 O O . ALA A 1 23 ? 22.884 34.288 -12.696 1.00 22.02 23 ALA A O 12
ATOM 13711 N N . ALA A 1 24 ? 20.776 35.073 -12.716 1.00 72.40 24 ALA A N 12
ATOM 13712 C CA . ALA A 1 24 ? 20.171 33.766 -12.488 1.00 11.21 24 ALA A CA 12
ATOM 13713 C C . ALA A 1 24 ? 20.387 32.845 -13.684 1.00 34.12 24 ALA A C 12
ATOM 13714 O O . ALA A 1 24 ? 20.716 31.670 -13.523 1.00 71.44 24 ALA A O 12
ATOM 13721 N N . VAL A 1 25 ? 20.198 33.386 -14.883 1.00 61.13 25 VAL A N 12
ATOM 13722 C CA . VAL A 1 25 ? 20.373 32.612 -16.107 1.00 15.42 25 VAL A CA 12
ATOM 13723 C C . VAL A 1 25 ? 21.808 32.117 -16.244 1.00 51.41 25 VAL A C 12
ATOM 13724 O O . VAL A 1 25 ? 22.757 32.871 -16.034 1.00 2.54 25 VAL A O 12
ATOM 13737 N N . GLU A 1 26 ? 21.958 30.845 -16.599 1.00 41.11 26 GLU A N 12
ATOM 13738 C CA . GLU A 1 26 ? 23.279 30.250 -16.764 1.00 72.52 26 GLU A CA 12
ATOM 13739 C C . GLU A 1 26 ? 23.352 29.436 -18.053 1.00 54.44 26 GLU A C 12
ATOM 13740 O O . GLU A 1 26 ? 22.397 29.396 -18.831 1.00 65.00 26 GLU A O 12
ATOM 13752 N N . THR A 1 27 ? 24.492 28.789 -18.274 1.00 52.25 27 THR A N 12
ATOM 13753 C CA . THR A 1 27 ? 24.691 27.979 -19.469 1.00 63.41 27 THR A CA 12
ATOM 13754 C C . THR A 1 27 ? 24.225 26.545 -19.245 1.00 21.33 27 THR A C 12
ATOM 13755 O O . THR A 1 27 ? 24.949 25.593 -19.539 1.00 51.43 27 THR A O 12
ATOM 13766 N N . ARG A 1 28 ? 23.012 26.397 -18.722 1.00 61.32 28 ARG A N 12
ATOM 13767 C CA . ARG A 1 28 ? 22.450 25.078 -18.458 1.00 73.21 28 ARG A CA 12
ATOM 13768 C C . ARG A 1 28 ? 21.460 24.680 -19.550 1.00 4.15 28 ARG A C 12
ATOM 13769 O O . ARG A 1 28 ? 20.823 25.534 -20.166 1.00 12.35 28 ARG A O 12
ATOM 13790 N N . VAL A 1 29 ? 21.338 23.377 -19.784 1.00 51.41 29 VAL A N 12
ATOM 13791 C CA . VAL A 1 29 ? 20.426 22.866 -20.800 1.00 62.15 29 VAL A CA 12
ATOM 13792 C C . VAL A 1 29 ? 19.905 21.483 -20.425 1.00 50.25 29 VAL A C 12
ATOM 13793 O O . VAL A 1 29 ? 20.509 20.820 -19.584 1.00 35.32 29 VAL A O 12
ATOM 13806 N N . CYS A 1 30 ? 18.808 21.083 -21.051 1.00 72.21 30 CYS A N 12
ATOM 13807 C CA . CYS A 1 30 ? 18.221 19.783 -20.774 1.00 72.34 30 CYS A CA 12
ATOM 13808 C C . CYS A 1 30 ? 19.297 18.716 -20.982 1.00 63.41 30 CYS A C 12
ATOM 13809 O O . CYS A 1 30 ? 20.031 18.714 -21.970 1.00 72.20 30 CYS A O 12
ATOM 13816 N N . GLU A 1 31 ? 19.375 17.801 -20.020 1.00 40.32 31 GLU A N 12
ATOM 13817 C CA . GLU A 1 31 ? 20.351 16.719 -20.073 1.00 11.11 31 GLU A CA 12
ATOM 13818 C C . GLU A 1 31 ? 19.979 15.703 -21.149 1.00 44.45 31 GLU A C 12
ATOM 13819 O O . GLU A 1 31 ? 20.849 15.066 -21.745 1.00 54.24 31 GLU A O 12
ATOM 13831 N N . THR A 1 32 ? 18.681 15.557 -21.394 1.00 32.13 32 THR A N 12
ATOM 13832 C CA . THR A 1 32 ? 18.193 14.618 -22.396 1.00 52.32 32 THR A CA 12
ATOM 13833 C C . THR A 1 32 ? 18.925 14.798 -23.721 1.00 5.42 32 THR A C 12
ATOM 13834 O O . THR A 1 32 ? 19.008 15.907 -24.250 1.00 2.14 32 THR A O 12
ATOM 13845 N N . ASP A 1 33 ? 19.455 13.702 -24.252 1.00 41.22 33 ASP A N 12
ATOM 13846 C CA . ASP A 1 33 ? 20.180 13.739 -25.517 1.00 52.02 33 ASP A CA 12
ATOM 13847 C C . ASP A 1 33 ? 19.324 14.363 -26.616 1.00 25.34 33 ASP A C 12
ATOM 13848 O O . ASP A 1 33 ? 18.175 13.974 -26.817 1.00 14.42 33 ASP A O 12
ATOM 13857 N N . GLY A 1 34 ? 19.894 15.333 -27.323 1.00 44.44 34 GLY A N 12
ATOM 13858 C CA . GLY A 1 34 ? 19.169 15.996 -28.392 1.00 5.23 34 GLY A CA 12
ATOM 13859 C C . GLY A 1 34 ? 18.431 17.230 -27.913 1.00 3.53 34 GLY A C 12
ATOM 13860 O O . GLY A 1 34 ? 18.419 18.258 -28.591 1.00 40.10 34 GLY A O 12
ATOM 13864 N N . CYS A 1 35 ? 17.812 17.130 -26.741 1.00 45.40 35 CYS A N 12
ATOM 13865 C CA . CYS A 1 35 ? 17.066 18.246 -26.172 1.00 3.10 35 CYS A CA 12
ATOM 13866 C C . CYS A 1 35 ? 17.996 19.411 -25.844 1.00 53.22 35 CYS A C 12
ATOM 13867 O O . CYS A 1 35 ? 18.612 19.446 -24.779 1.00 42.54 35 CYS A O 12
ATOM 13874 N N . SER A 1 36 ? 18.090 20.363 -26.767 1.00 44.12 36 SER A N 12
ATOM 13875 C CA . SER A 1 36 ? 18.947 21.528 -26.579 1.00 12.24 36 SER A CA 12
ATOM 13876 C C . SER A 1 36 ? 18.144 22.712 -26.047 1.00 62.04 36 SER A C 12
ATOM 13877 O O . SER A 1 36 ? 18.240 23.824 -26.566 1.00 44.12 36 SER A O 12
ATOM 13885 N N . SER A 1 37 ? 17.352 22.464 -25.009 1.00 61.32 37 SER A N 12
ATOM 13886 C CA . SER A 1 37 ? 16.529 23.507 -24.409 1.00 1.10 37 SER A CA 12
ATOM 13887 C C . SER A 1 37 ? 17.090 23.930 -23.055 1.00 4.12 37 SER A C 12
ATOM 13888 O O . SER A 1 37 ? 18.065 23.356 -22.569 1.00 14.51 37 SER A O 12
ATOM 13896 N N . GLU A 1 38 ? 16.468 24.938 -22.452 1.00 34.23 38 GLU A N 12
ATOM 13897 C CA . GLU A 1 38 ? 16.905 25.439 -21.154 1.00 65.50 38 GLU A CA 12
ATOM 13898 C C . GLU A 1 38 ? 16.556 24.452 -20.044 1.00 31.51 38 GLU A C 12
ATOM 13899 O O . GLU A 1 38 ? 15.491 23.835 -20.060 1.00 0.04 38 GLU A O 12
ATOM 13911 N N . ALA A 1 39 ? 17.461 24.307 -19.082 1.00 3.43 39 ALA A N 12
ATOM 13912 C CA . ALA A 1 39 ? 17.249 23.397 -17.963 1.00 41.22 39 ALA A CA 12
ATOM 13913 C C . ALA A 1 39 ? 16.907 24.163 -16.690 1.00 31.13 39 ALA A C 12
ATOM 13914 O O . ALA A 1 39 ? 17.715 24.943 -16.185 1.00 63.42 39 ALA A O 12
ATOM 13921 N N . LYS A 1 40 ? 15.703 23.937 -16.174 1.00 64.41 40 LYS A N 12
ATOM 13922 C CA . LYS A 1 40 ? 15.253 24.604 -14.959 1.00 3.44 40 LYS A CA 12
ATOM 13923 C C . LYS A 1 40 ? 14.970 23.591 -13.854 1.00 52.22 40 LYS A C 12
ATOM 13924 O O . LYS A 1 40 ? 15.149 23.881 -12.670 1.00 55.45 40 LYS A O 12
ATOM 13943 N N . LEU A 1 41 ? 14.529 22.402 -14.248 1.00 73.40 41 LEU A N 12
ATOM 13944 C CA . LEU A 1 41 ? 14.222 21.344 -13.291 1.00 41.11 41 LEU A CA 12
ATOM 13945 C C . LEU A 1 41 ? 15.439 20.455 -13.054 1.00 14.14 41 LEU A C 12
ATOM 13946 O O . LEU A 1 41 ? 16.447 20.568 -13.750 1.00 53.33 41 LEU A O 12
ATOM 13962 N N . GLN A 1 42 ? 15.335 19.570 -12.067 1.00 40.32 42 GLN A N 12
ATOM 13963 C CA . GLN A 1 42 ? 16.427 18.661 -11.740 1.00 33.04 42 GLN A CA 12
ATOM 13964 C C . GLN A 1 42 ? 15.895 17.272 -11.401 1.00 44.03 42 GLN A C 12
ATOM 13965 O O . GLN A 1 42 ? 14.695 17.125 -11.176 1.00 1.23 42 GLN A O 12
ATOM 13979 N N . CYS A 1 43 ? 16.789 16.294 -11.374 1.00 42.40 43 CYS A N 12
ATOM 13980 C CA . CYS A 1 43 ? 16.397 14.930 -11.064 1.00 12.12 43 CYS A CA 12
ATOM 13981 C C . CYS A 1 43 ? 16.573 14.710 -9.560 1.00 61.21 43 CYS A C 12
ATOM 13982 O O . CYS A 1 43 ? 17.641 14.903 -8.978 1.00 70.35 43 CYS A O 12
ATOM 13989 N N . PRO A 1 44 ? 15.474 14.289 -8.916 1.00 64.32 44 PRO A N 12
ATOM 13990 C CA . PRO A 1 44 ? 15.454 14.024 -7.474 1.00 43.25 44 PRO A CA 12
ATOM 13991 C C . PRO A 1 44 ? 16.266 12.789 -7.100 1.00 61.24 44 PRO A C 12
ATOM 13992 O O . PRO A 1 44 ? 17.110 12.835 -6.205 1.00 21.23 44 PRO A O 12
ATOM 14003 N N . THR A 1 45 ? 16.006 11.684 -7.792 1.00 64.43 45 THR A N 12
ATOM 14004 C CA . THR A 1 45 ? 16.712 10.435 -7.532 1.00 45.53 45 THR A CA 12
ATOM 14005 C C . THR A 1 45 ? 18.213 10.598 -7.744 1.00 42.23 45 THR A C 12
ATOM 14006 O O . THR A 1 45 ? 19.014 9.845 -7.191 1.00 22.55 45 THR A O 12
ATOM 14017 N N . CYS A 1 46 ? 18.589 11.587 -8.549 1.00 34.11 46 CYS A N 12
ATOM 14018 C CA . CYS A 1 46 ? 19.994 11.849 -8.834 1.00 51.44 46 CYS A CA 12
ATOM 14019 C C . CYS A 1 46 ? 20.681 12.496 -7.635 1.00 40.22 46 CYS A C 12
ATOM 14020 O O . CYS A 1 46 ? 21.867 12.273 -7.392 1.00 3.10 46 CYS A O 12
ATOM 14027 N N . ILE A 1 47 ? 19.927 13.297 -6.890 1.00 4.42 47 ILE A N 12
ATOM 14028 C CA . ILE A 1 47 ? 20.463 13.975 -5.716 1.00 1.13 47 ILE A CA 12
ATOM 14029 C C . ILE A 1 47 ? 20.693 12.994 -4.572 1.00 22.53 47 ILE A C 12
ATOM 14030 O O . ILE A 1 47 ? 21.646 13.129 -3.804 1.00 42.51 47 ILE A O 12
ATOM 14046 N N . LYS A 1 48 ? 19.815 12.002 -4.464 1.00 52.50 48 LYS A N 12
ATOM 14047 C CA . LYS A 1 48 ? 19.922 10.994 -3.416 1.00 44.50 48 LYS A CA 12
ATOM 14048 C C . LYS A 1 48 ? 20.908 9.900 -3.813 1.00 32.10 48 LYS A C 12
ATOM 14049 O O . LYS A 1 48 ? 21.588 9.324 -2.962 1.00 51.34 48 LYS A O 12
ATOM 14068 N N . LEU A 1 49 ? 20.981 9.618 -5.109 1.00 61.00 49 LEU A N 12
ATOM 14069 C CA . LEU A 1 49 ? 21.885 8.593 -5.619 1.00 62.01 49 LEU A CA 12
ATOM 14070 C C . LEU A 1 49 ? 23.334 9.068 -5.564 1.00 55.22 49 LEU A C 12
ATOM 14071 O O . LEU A 1 49 ? 24.197 8.397 -5.000 1.00 52.22 49 LEU A O 12
ATOM 14087 N N . GLY A 1 50 ? 23.592 10.232 -6.153 1.00 0.22 50 GLY A N 12
ATOM 14088 C CA . GLY A 1 50 ? 24.936 10.779 -6.158 1.00 25.53 50 GLY A CA 12
ATOM 14089 C C . GLY A 1 50 ? 25.455 11.031 -7.560 1.00 32.54 50 GLY A C 12
ATOM 14090 O O . GLY A 1 50 ? 26.632 10.806 -7.843 1.00 32.41 50 GLY A O 12
ATOM 14094 N N . ILE A 1 51 ? 24.575 11.497 -8.439 1.00 73.21 51 ILE A N 12
ATOM 14095 C CA . ILE A 1 51 ? 24.950 11.778 -9.819 1.00 44.50 51 ILE A CA 12
ATOM 14096 C C . ILE A 1 51 ? 24.824 13.266 -10.131 1.00 32.15 51 ILE A C 12
ATOM 14097 O O . ILE A 1 51 ? 23.822 13.897 -9.794 1.00 61.33 51 ILE A O 12
ATOM 14113 N N . GLN A 1 52 ? 25.846 13.819 -10.776 1.00 75.33 52 GLN A N 12
ATOM 14114 C CA . GLN A 1 52 ? 25.847 15.232 -11.134 1.00 45.23 52 GLN A CA 12
ATOM 14115 C C . GLN A 1 52 ? 25.453 15.424 -12.595 1.00 1.30 52 GLN A C 12
ATOM 14116 O O . GLN A 1 52 ? 25.749 14.585 -13.444 1.00 22.41 52 GLN A O 12
ATOM 14130 N N . GLY A 1 53 ? 24.782 16.536 -12.881 1.00 2.34 53 GLY A N 12
ATOM 14131 C CA . GLY A 1 53 ? 24.358 16.818 -14.239 1.00 53.24 53 GLY A CA 12
ATOM 14132 C C . GLY A 1 53 ? 23.037 16.157 -14.583 1.00 45.51 53 GLY A C 12
ATOM 14133 O O . GLY A 1 53 ? 22.972 15.314 -15.477 1.00 20.30 53 GLY A O 12
ATOM 14137 N N . SER A 1 54 ? 21.983 16.540 -13.871 1.00 14.43 54 SER A N 12
ATOM 14138 C CA . SER A 1 54 ? 20.658 15.975 -14.101 1.00 44.25 54 SER A CA 12
ATOM 14139 C C . SER A 1 54 ? 19.591 17.065 -14.077 1.00 32.23 54 SER A C 12
ATOM 14140 O O . SER A 1 54 ? 18.746 17.102 -13.181 1.00 64.13 54 SER A O 12
ATOM 14148 N N . TYR A 1 55 ? 19.635 17.950 -15.066 1.00 3.21 55 TYR A N 12
ATOM 14149 C CA . TYR A 1 55 ? 18.674 19.043 -15.157 1.00 62.24 55 TYR A CA 12
ATOM 14150 C C . TYR A 1 55 ? 17.749 18.855 -16.356 1.00 11.41 55 TYR A C 12
ATOM 14151 O O . TYR A 1 55 ? 18.198 18.543 -17.459 1.00 12.01 55 TYR A O 12
ATOM 14169 N N . PHE A 1 56 ? 16.454 19.049 -16.131 1.00 14.31 56 PHE A N 12
ATOM 14170 C CA . PHE A 1 56 ? 15.463 18.902 -17.191 1.00 21.11 56 PHE A CA 12
ATOM 14171 C C . PHE A 1 56 ? 14.874 20.256 -17.577 1.00 65.44 56 PHE A C 12
ATOM 14172 O O . PHE A 1 56 ? 15.055 21.248 -16.872 1.00 10.44 56 PHE A O 12
ATOM 14189 N N . CYS A 1 57 ? 14.170 20.288 -18.704 1.00 30.24 57 CYS A N 12
ATOM 14190 C CA . CYS A 1 57 ? 13.555 21.518 -19.187 1.00 10.35 57 CYS A CA 12
ATOM 14191 C C . CYS A 1 57 ? 12.072 21.563 -18.828 1.00 25.45 57 CYS A C 12
ATOM 14192 O O . CYS A 1 57 ? 11.506 22.635 -18.618 1.00 12.03 57 CYS A O 12
ATOM 14199 N N . SER A 1 58 ? 11.451 20.390 -18.759 1.00 34.13 58 SER A N 12
ATOM 14200 C CA . SER A 1 58 ? 10.033 20.294 -18.429 1.00 5.34 58 SER A CA 12
ATOM 14201 C C . SER A 1 58 ? 9.653 18.859 -18.077 1.00 2.32 58 SER A C 12
ATOM 14202 O O . SER A 1 58 ? 10.365 17.916 -18.420 1.00 41.02 58 SER A O 12
ATOM 14210 N N . GLN A 1 59 ? 8.526 18.704 -17.390 1.00 30.00 59 GLN A N 12
ATOM 14211 C CA . GLN A 1 59 ? 8.051 17.384 -16.991 1.00 10.53 59 GLN A CA 12
ATOM 14212 C C . GLN A 1 59 ? 7.683 16.546 -18.211 1.00 4.15 59 GLN A C 12
ATOM 14213 O O . GLN A 1 59 ? 8.078 15.386 -18.319 1.00 62.20 59 GLN A O 12
ATOM 14227 N N . GLU A 1 60 ? 6.925 17.142 -19.125 1.00 50.04 60 GLU A N 12
ATOM 14228 C CA . GLU A 1 60 ? 6.504 16.448 -20.337 1.00 14.41 60 GLU A CA 12
ATOM 14229 C C . GLU A 1 60 ? 7.696 15.805 -21.038 1.00 64.12 60 GLU A C 12
ATOM 14230 O O . GLU A 1 60 ? 7.569 14.752 -21.664 1.00 23.24 60 GLU A O 12
ATOM 14242 N N . CYS A 1 61 ? 8.855 16.446 -20.930 1.00 23.22 61 CYS A N 12
ATOM 14243 C CA . CYS A 1 61 ? 10.072 15.939 -21.553 1.00 75.53 61 CYS A CA 12
ATOM 14244 C C . CYS A 1 61 ? 10.797 14.971 -20.622 1.00 43.35 61 CYS A C 12
ATOM 14245 O O . CYS A 1 61 ? 11.440 14.023 -21.073 1.00 74.35 61 CYS A O 12
ATOM 14252 N N . PHE A 1 62 ? 10.690 15.218 -19.321 1.00 50.42 62 PHE A N 12
ATOM 14253 C CA . PHE A 1 62 ? 11.336 14.370 -18.326 1.00 41.52 62 PHE A CA 12
ATOM 14254 C C . PHE A 1 62 ? 10.732 12.969 -18.331 1.00 44.12 62 PHE A C 12
ATOM 14255 O O . PHE A 1 62 ? 11.452 11.970 -18.308 1.00 12.23 62 PHE A O 12
ATOM 14272 N N . LYS A 1 63 ? 9.406 12.903 -18.361 1.00 54.24 63 LYS A N 12
ATOM 14273 C CA . LYS A 1 63 ? 8.703 11.626 -18.370 1.00 74.12 63 LYS A CA 12
ATOM 14274 C C . LYS A 1 63 ? 9.224 10.726 -19.486 1.00 33.42 63 LYS A C 12
ATOM 14275 O O . LYS A 1 63 ? 9.442 9.532 -19.283 1.00 10.14 63 LYS A O 12
ATOM 14294 N N . GLY A 1 64 ? 9.423 11.307 -20.665 1.00 74.21 64 GLY A N 12
ATOM 14295 C CA . GLY A 1 64 ? 9.918 10.542 -21.795 1.00 0.23 64 GLY A CA 12
ATOM 14296 C C . GLY A 1 64 ? 11.376 10.157 -21.639 1.00 73.43 64 GLY A C 12
ATOM 14297 O O . GLY A 1 64 ? 11.718 8.974 -21.664 1.00 2.52 64 GLY A O 12
ATOM 14301 N N . SER A 1 65 ? 12.237 11.156 -21.480 1.00 41.44 65 SER A N 12
ATOM 14302 C CA . SER A 1 65 ? 13.667 10.916 -21.326 1.00 40.20 65 SER A CA 12
ATOM 14303 C C . SER A 1 65 ? 13.934 9.943 -20.181 1.00 40.44 65 SER A C 12
ATOM 14304 O O . SER A 1 65 ? 14.915 9.201 -20.200 1.00 64.41 65 SER A O 12
ATOM 14312 N N . TRP A 1 66 ? 13.054 9.954 -19.187 1.00 52.51 66 TRP A N 12
ATOM 14313 C CA . TRP A 1 66 ? 13.194 9.073 -18.033 1.00 54.51 66 TRP A CA 12
ATOM 14314 C C . TRP A 1 66 ? 13.443 7.635 -18.473 1.00 54.13 66 TRP A C 12
ATOM 14315 O O . TRP A 1 66 ? 14.167 6.891 -17.813 1.00 31.00 66 TRP A O 12
ATOM 14336 N N . ALA A 1 67 ? 12.838 7.250 -19.592 1.00 41.35 67 ALA A N 12
ATOM 14337 C CA . ALA A 1 67 ? 12.997 5.901 -20.121 1.00 52.34 67 ALA A CA 12
ATOM 14338 C C . ALA A 1 67 ? 14.470 5.523 -20.228 1.00 2.22 67 ALA A C 12
ATOM 14339 O O . ALA A 1 67 ? 14.842 4.366 -20.028 1.00 55.01 67 ALA A O 12
ATOM 14346 N N . THR A 1 68 ? 15.307 6.506 -20.545 1.00 4.24 68 THR A N 12
ATOM 14347 C CA . THR A 1 68 ? 16.740 6.276 -20.680 1.00 2.14 68 THR A CA 12
ATOM 14348 C C . THR A 1 68 ? 17.499 6.811 -19.471 1.00 22.14 68 THR A C 12
ATOM 14349 O O . THR A 1 68 ? 18.451 6.189 -18.998 1.00 4.21 68 THR A O 12
ATOM 14360 N N . HIS A 1 69 ? 17.072 7.967 -18.973 1.00 52.24 69 HIS A N 12
ATOM 14361 C CA . HIS A 1 69 ? 17.711 8.585 -17.817 1.00 42.32 69 HIS A CA 12
ATOM 14362 C C . HIS A 1 69 ? 17.855 7.583 -16.676 1.00 0.33 69 HIS A C 12
ATOM 14363 O O . HIS A 1 69 ? 18.915 7.478 -16.057 1.00 74.04 69 HIS A O 12
ATOM 14377 N N . LYS A 1 70 ? 16.782 6.849 -16.400 1.00 42.44 70 LYS A N 12
ATOM 14378 C CA . LYS A 1 70 ? 16.788 5.855 -15.334 1.00 13.21 70 LYS A CA 12
ATOM 14379 C C . LYS A 1 70 ? 17.976 4.909 -15.478 1.00 14.41 70 LYS A C 12
ATOM 14380 O O . LYS A 1 70 ? 18.544 4.454 -14.484 1.00 74.13 70 LYS A O 12
ATOM 14399 N N . LEU A 1 71 ? 18.347 4.619 -16.720 1.00 24.23 71 LEU A N 12
ATOM 14400 C CA . LEU A 1 71 ? 19.470 3.728 -16.994 1.00 33.03 71 LEU A CA 12
ATOM 14401 C C . LEU A 1 71 ? 20.770 4.305 -16.443 1.00 50.14 71 LEU A C 12
ATOM 14402 O O . LEU A 1 71 ? 21.636 3.570 -15.967 1.00 73.42 71 LEU A O 12
ATOM 14418 N N . LEU A 1 72 ? 20.900 5.625 -16.510 1.00 11.42 72 LEU A N 12
ATOM 14419 C CA . LEU A 1 72 ? 22.094 6.303 -16.016 1.00 30.51 72 LEU A CA 12
ATOM 14420 C C . LEU A 1 72 ? 22.296 6.035 -14.528 1.00 33.40 72 LEU A C 12
ATOM 14421 O O . LEU A 1 72 ? 23.422 5.844 -14.068 1.00 31.41 72 LEU A O 12
ATOM 14437 N N . HIS A 1 73 ? 21.197 6.020 -13.780 1.00 72.12 73 HIS A N 12
ATOM 14438 C CA . HIS A 1 73 ? 21.253 5.772 -12.344 1.00 13.21 73 HIS A CA 12
ATOM 14439 C C . HIS A 1 73 ? 22.000 4.476 -12.045 1.00 33.12 73 HIS A C 12
ATOM 14440 O O . HIS A 1 73 ? 22.827 4.419 -11.135 1.00 11.24 73 HIS A O 12
ATOM 14454 N N . LYS A 1 74 ? 21.702 3.436 -12.816 1.00 61.22 74 LYS A N 12
ATOM 14455 C CA . LYS A 1 74 ? 22.345 2.140 -12.635 1.00 71.33 74 LYS A CA 12
ATOM 14456 C C . LYS A 1 74 ? 23.575 2.013 -13.528 1.00 5.33 74 LYS A C 12
ATOM 14457 O O . LYS A 1 74 ? 23.795 0.978 -14.157 1.00 41.45 74 LYS A O 12
ATOM 14476 N N . LYS A 1 75 ? 24.377 3.072 -13.576 1.00 54.35 75 LYS A N 12
ATOM 14477 C CA . LYS A 1 75 ? 25.587 3.080 -14.389 1.00 61.32 75 LYS A CA 12
ATOM 14478 C C . LYS A 1 75 ? 26.813 3.387 -13.536 1.00 4.40 75 LYS A C 12
ATOM 14479 O O . LYS A 1 75 ? 27.555 4.329 -13.815 1.00 13.21 75 LYS A O 12
ATOM 14498 N N . ALA A 1 76 ? 27.021 2.586 -12.496 1.00 45.13 76 ALA A N 12
ATOM 14499 C CA . ALA A 1 76 ? 28.160 2.771 -11.605 1.00 51.20 76 ALA A CA 12
ATOM 14500 C C . ALA A 1 76 ? 28.211 1.676 -10.545 1.00 61.02 76 ALA A C 12
ATOM 14501 O O . ALA A 1 76 ? 27.323 0.826 -10.472 1.00 64.13 76 ALA A O 12
ATOM 14508 N N . LYS A 1 77 ? 29.256 1.701 -9.725 1.00 41.21 77 LYS A N 12
ATOM 14509 C CA . LYS A 1 77 ? 29.424 0.711 -8.668 1.00 12.00 77 LYS A CA 12
ATOM 14510 C C . LYS A 1 77 ? 28.358 0.880 -7.590 1.00 2.42 77 LYS A C 12
ATOM 14511 O O . LYS A 1 77 ? 28.046 2.000 -7.183 1.00 74.41 77 LYS A O 12
ATOM 14530 N N . ASP A 1 78 ? 27.805 -0.237 -7.130 1.00 43.33 78 ASP A N 12
ATOM 14531 C CA . ASP A 1 78 ? 26.776 -0.212 -6.097 1.00 45.31 78 ASP A CA 12
ATOM 14532 C C . ASP A 1 78 ? 27.335 0.334 -4.787 1.00 24.03 78 ASP A C 12
ATOM 14533 O O . ASP A 1 78 ? 28.465 0.028 -4.408 1.00 64.42 78 ASP A O 12
ATOM 14542 N N . GLU A 1 79 ? 26.536 1.145 -4.100 1.00 61.52 79 GLU A N 12
ATOM 14543 C CA . GLU A 1 79 ? 26.953 1.734 -2.833 1.00 52.13 79 GLU A CA 12
ATOM 14544 C C . GLU A 1 79 ? 26.148 1.156 -1.673 1.00 75.11 79 GLU A C 12
ATOM 14545 O O . GLU A 1 79 ? 26.706 0.763 -0.649 1.00 25.01 79 GLU A O 12
ATOM 14557 N N . LYS A 1 80 ? 24.830 1.108 -1.841 1.00 64.41 80 LYS A N 12
ATOM 14558 C CA . LYS A 1 80 ? 23.946 0.577 -0.810 1.00 40.51 80 LYS A CA 12
ATOM 14559 C C . LYS A 1 80 ? 24.393 1.032 0.576 1.00 75.31 80 LYS A C 12
ATOM 14560 O O . LYS A 1 80 ? 24.031 0.425 1.585 1.00 42.42 80 LYS A O 12
ATOM 14581 N N . ALA A 1 1 ? -2.887 -2.637 -15.222 1.00 42.21 1 ALA A N 13
ATOM 14582 C CA . ALA A 1 1 ? -2.978 -3.863 -14.440 1.00 33.23 1 ALA A CA 13
ATOM 14583 C C . ALA A 1 1 ? -2.070 -3.803 -13.216 1.00 14.30 1 ALA A C 13
ATOM 14584 O O . ALA A 1 1 ? -2.530 -3.950 -12.084 1.00 5.21 1 ALA A O 13
ATOM 14591 N N . GLU A 1 2 ? -0.780 -3.586 -13.452 1.00 72.01 2 GLU A N 13
ATOM 14592 C CA . GLU A 1 2 ? 0.192 -3.508 -12.368 1.00 34.02 2 GLU A CA 13
ATOM 14593 C C . GLU A 1 2 ? 1.356 -2.597 -12.746 1.00 25.55 2 GLU A C 13
ATOM 14594 O O . GLU A 1 2 ? 1.747 -2.524 -13.910 1.00 23.21 2 GLU A O 13
ATOM 14606 N N . GLU A 1 3 ? 1.905 -1.905 -11.752 1.00 24.50 3 GLU A N 13
ATOM 14607 C CA . GLU A 1 3 ? 3.024 -0.999 -11.981 1.00 2.35 3 GLU A CA 13
ATOM 14608 C C . GLU A 1 3 ? 4.191 -1.331 -11.055 1.00 43.41 3 GLU A C 13
ATOM 14609 O O . GLU A 1 3 ? 3.997 -1.850 -9.957 1.00 32.22 3 GLU A O 13
ATOM 14621 N N . GLU A 1 4 ? 5.403 -1.027 -11.508 1.00 45.34 4 GLU A N 13
ATOM 14622 C CA . GLU A 1 4 ? 6.602 -1.294 -10.722 1.00 32.12 4 GLU A CA 13
ATOM 14623 C C . GLU A 1 4 ? 6.669 -0.377 -9.504 1.00 43.43 4 GLU A C 13
ATOM 14624 O O . GLU A 1 4 ? 5.954 0.622 -9.426 1.00 13.33 4 GLU A O 13
ATOM 14636 N N . TYR A 1 5 ? 7.534 -0.723 -8.557 1.00 73.22 5 TYR A N 13
ATOM 14637 C CA . TYR A 1 5 ? 7.693 0.067 -7.342 1.00 23.51 5 TYR A CA 13
ATOM 14638 C C . TYR A 1 5 ? 9.142 0.514 -7.169 1.00 74.03 5 TYR A C 13
ATOM 14639 O O . TYR A 1 5 ? 9.409 1.636 -6.742 1.00 4.50 5 TYR A O 13
ATOM 14657 N N . ALA A 1 6 ? 10.072 -0.373 -7.506 1.00 22.22 6 ALA A N 13
ATOM 14658 C CA . ALA A 1 6 ? 11.493 -0.070 -7.391 1.00 64.32 6 ALA A CA 13
ATOM 14659 C C . ALA A 1 6 ? 11.844 1.210 -8.142 1.00 61.22 6 ALA A C 13
ATOM 14660 O O . ALA A 1 6 ? 12.156 2.232 -7.532 1.00 61.31 6 ALA A O 13
ATOM 14667 N N . GLU A 1 7 ? 11.791 1.146 -9.469 1.00 22.50 7 GLU A N 13
ATOM 14668 C CA . GLU A 1 7 ? 12.105 2.300 -10.302 1.00 43.31 7 GLU A CA 13
ATOM 14669 C C . GLU A 1 7 ? 10.868 3.167 -10.520 1.00 22.15 7 GLU A C 13
ATOM 14670 O O . GLU A 1 7 ? 10.261 3.143 -11.590 1.00 51.12 7 GLU A O 13
ATOM 14682 N N . ASP A 1 8 ? 10.501 3.930 -9.496 1.00 51.44 8 ASP A N 13
ATOM 14683 C CA . ASP A 1 8 ? 9.337 4.805 -9.574 1.00 51.44 8 ASP A CA 13
ATOM 14684 C C . ASP A 1 8 ? 9.731 6.191 -10.077 1.00 21.30 8 ASP A C 13
ATOM 14685 O O . ASP A 1 8 ? 10.784 6.717 -9.715 1.00 21.24 8 ASP A O 13
ATOM 14694 N N . CYS A 1 9 ? 8.880 6.775 -10.913 1.00 45.12 9 CYS A N 13
ATOM 14695 C CA . CYS A 1 9 ? 9.141 8.099 -11.467 1.00 71.04 9 CYS A CA 13
ATOM 14696 C C . CYS A 1 9 ? 8.135 9.117 -10.939 1.00 63.13 9 CYS A C 13
ATOM 14697 O O . CYS A 1 9 ? 7.205 9.526 -11.635 1.00 4.03 9 CYS A O 13
ATOM 14705 N N . PRO A 1 10 ? 8.323 9.535 -9.679 1.00 2.41 10 PRO A N 13
ATOM 14706 C CA . PRO A 1 10 ? 7.442 10.510 -9.029 1.00 30.14 10 PRO A CA 13
ATOM 14707 C C . PRO A 1 10 ? 7.589 11.908 -9.619 1.00 14.33 10 PRO A C 13
ATOM 14708 O O . PRO A 1 10 ? 8.323 12.110 -10.585 1.00 24.41 10 PRO A O 13
ATOM 14719 N N . GLU A 1 11 ? 6.885 12.871 -9.031 1.00 32.44 11 GLU A N 13
ATOM 14720 C CA . GLU A 1 11 ? 6.938 14.250 -9.500 1.00 14.22 11 GLU A CA 13
ATOM 14721 C C . GLU A 1 11 ? 8.310 14.862 -9.236 1.00 44.44 11 GLU A C 13
ATOM 14722 O O . GLU A 1 11 ? 8.767 14.922 -8.094 1.00 42.40 11 GLU A O 13
ATOM 14734 N N . LEU A 1 12 ? 8.964 15.315 -10.301 1.00 14.12 12 LEU A N 13
ATOM 14735 C CA . LEU A 1 12 ? 10.285 15.923 -10.186 1.00 70.33 12 LEU A CA 13
ATOM 14736 C C . LEU A 1 12 ? 10.239 17.162 -9.298 1.00 44.14 12 LEU A C 13
ATOM 14737 O O . LEU A 1 12 ? 9.164 17.636 -8.931 1.00 3.04 12 LEU A O 13
ATOM 14753 N N . VAL A 1 13 ? 11.414 17.684 -8.959 1.00 12.20 13 VAL A N 13
ATOM 14754 C CA . VAL A 1 13 ? 11.508 18.871 -8.117 1.00 62.21 13 VAL A CA 13
ATOM 14755 C C . VAL A 1 13 ? 12.439 19.909 -8.734 1.00 12.35 13 VAL A C 13
ATOM 14756 O O . VAL A 1 13 ? 13.369 19.585 -9.472 1.00 1.11 13 VAL A O 13
ATOM 14769 N N . PRO A 1 14 ? 12.184 21.189 -8.424 1.00 43.42 14 PRO A N 13
ATOM 14770 C CA . PRO A 1 14 ? 12.989 22.303 -8.937 1.00 30.55 14 PRO A CA 13
ATOM 14771 C C . PRO A 1 14 ? 14.389 22.332 -8.332 1.00 54.41 14 PRO A C 13
ATOM 14772 O O . PRO A 1 14 ? 14.577 21.999 -7.162 1.00 35.52 14 PRO A O 13
ATOM 14783 N N . ILE A 1 15 ? 15.367 22.734 -9.136 1.00 51.33 15 ILE A N 13
ATOM 14784 C CA . ILE A 1 15 ? 16.749 22.809 -8.679 1.00 71.11 15 ILE A CA 13
ATOM 14785 C C . ILE A 1 15 ? 16.938 23.948 -7.683 1.00 52.23 15 ILE A C 13
ATOM 14786 O O . ILE A 1 15 ? 17.008 25.115 -8.067 1.00 54.20 15 ILE A O 13
ATOM 14802 N N . GLU A 1 16 ? 17.021 23.600 -6.403 1.00 44.10 16 GLU A N 13
ATOM 14803 C CA . GLU A 1 16 ? 17.203 24.595 -5.352 1.00 65.51 16 GLU A CA 13
ATOM 14804 C C . GLU A 1 16 ? 18.630 24.560 -4.812 1.00 43.41 16 GLU A C 13
ATOM 14805 O O . GLU A 1 16 ? 18.861 24.201 -3.657 1.00 45.00 16 GLU A O 13
ATOM 14817 N N . THR A 1 17 ? 19.586 24.937 -5.657 1.00 33.43 17 THR A N 13
ATOM 14818 C CA . THR A 1 17 ? 20.990 24.948 -5.266 1.00 72.24 17 THR A CA 13
ATOM 14819 C C . THR A 1 17 ? 21.604 26.329 -5.463 1.00 61.00 17 THR A C 13
ATOM 14820 O O . THR A 1 17 ? 22.450 26.761 -4.679 1.00 54.34 17 THR A O 13
ATOM 14831 N N . LYS A 1 18 ? 21.174 27.019 -6.514 1.00 33.40 18 LYS A N 13
ATOM 14832 C CA . LYS A 1 18 ? 21.679 28.353 -6.813 1.00 65.05 18 LYS A CA 13
ATOM 14833 C C . LYS A 1 18 ? 21.281 29.343 -5.724 1.00 55.31 18 LYS A C 13
ATOM 14834 O O . LYS A 1 18 ? 20.096 29.545 -5.459 1.00 23.41 18 LYS A O 13
ATOM 14853 N N . ASN A 1 19 ? 22.277 29.960 -5.097 1.00 63.22 19 ASN A N 13
ATOM 14854 C CA . ASN A 1 19 ? 22.029 30.930 -4.037 1.00 45.21 19 ASN A CA 13
ATOM 14855 C C . ASN A 1 19 ? 22.148 32.356 -4.566 1.00 51.23 19 ASN A C 13
ATOM 14856 O O . ASN A 1 19 ? 21.382 33.238 -4.178 1.00 24.14 19 ASN A O 13
ATOM 14867 N N . GLN A 1 20 ? 23.112 32.574 -5.455 1.00 71.51 20 GLN A N 13
ATOM 14868 C CA . GLN A 1 20 ? 23.330 33.892 -6.037 1.00 42.35 20 GLN A CA 13
ATOM 14869 C C . GLN A 1 20 ? 22.061 34.409 -6.706 1.00 53.03 20 GLN A C 13
ATOM 14870 O O . GLN A 1 20 ? 21.155 33.637 -7.019 1.00 62.04 20 GLN A O 13
ATOM 14884 N N . GLU A 1 21 ? 22.002 35.720 -6.921 1.00 63.44 21 GLU A N 13
ATOM 14885 C CA . GLU A 1 21 ? 20.842 36.339 -7.552 1.00 64.41 21 GLU A CA 13
ATOM 14886 C C . GLU A 1 21 ? 21.028 36.427 -9.064 1.00 51.32 21 GLU A C 13
ATOM 14887 O O . GLU A 1 21 ? 20.226 35.895 -9.831 1.00 14.14 21 GLU A O 13
ATOM 14899 N N . MET A 1 22 ? 22.091 37.104 -9.485 1.00 43.22 22 MET A N 13
ATOM 14900 C CA . MET A 1 22 ? 22.383 37.262 -10.905 1.00 51.43 22 MET A CA 13
ATOM 14901 C C . MET A 1 22 ? 23.019 35.998 -11.474 1.00 2.02 22 MET A C 13
ATOM 14902 O O . MET A 1 22 ? 23.831 35.350 -10.814 1.00 32.11 22 MET A O 13
ATOM 14916 N N . ALA A 1 23 ? 22.645 35.653 -12.701 1.00 51.14 23 ALA A N 13
ATOM 14917 C CA . ALA A 1 23 ? 23.181 34.467 -13.359 1.00 15.44 23 ALA A CA 13
ATOM 14918 C C . ALA A 1 23 ? 24.444 34.799 -14.145 1.00 4.24 23 ALA A C 13
ATOM 14919 O O . ALA A 1 23 ? 24.418 35.615 -15.065 1.00 52.14 23 ALA A O 13
ATOM 14926 N N . ALA A 1 24 ? 25.550 34.162 -13.774 1.00 62.45 24 ALA A N 13
ATOM 14927 C CA . ALA A 1 24 ? 26.824 34.388 -14.446 1.00 51.51 24 ALA A CA 13
ATOM 14928 C C . ALA A 1 24 ? 27.146 33.252 -15.410 1.00 24.30 24 ALA A C 13
ATOM 14929 O O . ALA A 1 24 ? 27.578 32.176 -14.995 1.00 31.00 24 ALA A O 13
ATOM 14936 N N . VAL A 1 25 ? 26.934 33.497 -16.699 1.00 74.41 25 VAL A N 13
ATOM 14937 C CA . VAL A 1 25 ? 27.202 32.493 -17.722 1.00 41.33 25 VAL A CA 13
ATOM 14938 C C . VAL A 1 25 ? 26.846 31.096 -17.228 1.00 65.42 25 VAL A C 13
ATOM 14939 O O . VAL A 1 25 ? 27.601 30.145 -17.431 1.00 21.14 25 VAL A O 13
ATOM 14952 N N . GLU A 1 26 ? 25.692 30.979 -16.580 1.00 31.03 26 GLU A N 13
ATOM 14953 C CA . GLU A 1 26 ? 25.237 29.696 -16.056 1.00 54.44 26 GLU A CA 13
ATOM 14954 C C . GLU A 1 26 ? 24.078 29.151 -16.886 1.00 34.23 26 GLU A C 13
ATOM 14955 O O . GLU A 1 26 ? 22.935 29.585 -16.739 1.00 14.13 26 GLU A O 13
ATOM 14967 N N . THR A 1 27 ? 24.381 28.195 -17.759 1.00 52.52 27 THR A N 13
ATOM 14968 C CA . THR A 1 27 ? 23.366 27.591 -18.614 1.00 5.24 27 THR A CA 13
ATOM 14969 C C . THR A 1 27 ? 23.221 26.102 -18.325 1.00 32.51 27 THR A C 13
ATOM 14970 O O . THR A 1 27 ? 24.202 25.358 -18.338 1.00 40.21 27 THR A O 13
ATOM 14981 N N . ARG A 1 28 ? 21.990 25.671 -18.065 1.00 4.52 28 ARG A N 13
ATOM 14982 C CA . ARG A 1 28 ? 21.717 24.270 -17.772 1.00 70.43 28 ARG A CA 13
ATOM 14983 C C . ARG A 1 28 ? 21.096 23.573 -18.980 1.00 11.43 28 ARG A C 13
ATOM 14984 O O . ARG A 1 28 ? 20.499 24.218 -19.842 1.00 45.05 28 ARG A O 13
ATOM 15005 N N . VAL A 1 29 ? 21.241 22.253 -19.034 1.00 54.23 29 VAL A N 13
ATOM 15006 C CA . VAL A 1 29 ? 20.694 21.469 -20.135 1.00 53.02 29 VAL A CA 13
ATOM 15007 C C . VAL A 1 29 ? 20.141 20.137 -19.640 1.00 12.52 29 VAL A C 13
ATOM 15008 O O . VAL A 1 29 ? 20.667 19.589 -18.673 1.00 21.11 29 VAL A O 13
ATOM 15021 N N . CYS A 1 30 ? 19.103 19.652 -20.305 1.00 62.33 30 CYS A N 13
ATOM 15022 C CA . CYS A 1 30 ? 18.494 18.389 -19.923 1.00 55.32 30 CYS A CA 13
ATOM 15023 C C . CYS A 1 30 ? 19.586 17.319 -19.889 1.00 22.02 30 CYS A C 13
ATOM 15024 O O . CYS A 1 30 ? 20.441 17.232 -20.770 1.00 75.30 30 CYS A O 13
ATOM 15031 N N . GLU A 1 31 ? 19.538 16.501 -18.842 1.00 64.43 31 GLU A N 13
ATOM 15032 C CA . GLU A 1 31 ? 20.511 15.429 -18.666 1.00 64.14 31 GLU A CA 13
ATOM 15033 C C . GLU A 1 31 ? 20.472 14.459 -19.844 1.00 53.42 31 GLU A C 13
ATOM 15034 O O . GLU A 1 31 ? 21.502 13.931 -20.264 1.00 50.32 31 GLU A O 13
ATOM 15046 N N . THR A 1 32 ? 19.274 14.229 -20.373 1.00 61.24 32 THR A N 13
ATOM 15047 C CA . THR A 1 32 ? 19.098 13.322 -21.501 1.00 3.32 32 THR A CA 13
ATOM 15048 C C . THR A 1 32 ? 20.023 13.694 -22.655 1.00 32.15 32 THR A C 13
ATOM 15049 O O . THR A 1 32 ? 20.286 14.872 -22.897 1.00 73.00 32 THR A O 13
ATOM 15060 N N . ASP A 1 33 ? 20.513 12.683 -23.363 1.00 74.22 33 ASP A N 13
ATOM 15061 C CA . ASP A 1 33 ? 21.407 12.904 -24.494 1.00 20.24 33 ASP A CA 13
ATOM 15062 C C . ASP A 1 33 ? 20.647 13.484 -25.683 1.00 21.44 33 ASP A C 13
ATOM 15063 O O . ASP A 1 33 ? 21.176 14.306 -26.429 1.00 61.01 33 ASP A O 13
ATOM 15072 N N . GLY A 1 34 ? 19.402 13.048 -25.853 1.00 25.32 34 GLY A N 13
ATOM 15073 C CA . GLY A 1 34 ? 18.590 13.533 -26.953 1.00 65.13 34 GLY A CA 13
ATOM 15074 C C . GLY A 1 34 ? 17.714 14.704 -26.555 1.00 22.11 34 GLY A C 13
ATOM 15075 O O . GLY A 1 34 ? 16.603 14.859 -27.063 1.00 21.31 34 GLY A O 13
ATOM 15079 N N . CYS A 1 35 ? 18.213 15.530 -25.642 1.00 0.51 35 CYS A N 13
ATOM 15080 C CA . CYS A 1 35 ? 17.468 16.693 -25.173 1.00 71.52 35 CYS A CA 13
ATOM 15081 C C . CYS A 1 35 ? 18.412 17.759 -24.625 1.00 53.24 35 CYS A C 13
ATOM 15082 O O . CYS A 1 35 ? 19.046 17.568 -23.588 1.00 41.00 35 CYS A O 13
ATOM 15089 N N . SER A 1 36 ? 18.499 18.883 -25.330 1.00 75.12 36 SER A N 13
ATOM 15090 C CA . SER A 1 36 ? 19.367 19.979 -24.917 1.00 61.02 36 SER A CA 13
ATOM 15091 C C . SER A 1 36 ? 18.546 21.201 -24.518 1.00 3.45 36 SER A C 13
ATOM 15092 O O . SER A 1 36 ? 18.881 22.331 -24.874 1.00 3.15 36 SER A O 13
ATOM 15100 N N . SER A 1 37 ? 17.469 20.966 -23.775 1.00 41.23 37 SER A N 13
ATOM 15101 C CA . SER A 1 37 ? 16.597 22.047 -23.330 1.00 21.44 37 SER A CA 13
ATOM 15102 C C . SER A 1 37 ? 17.026 22.561 -21.959 1.00 21.43 37 SER A C 13
ATOM 15103 O O . SER A 1 37 ? 17.687 21.854 -21.199 1.00 22.23 37 SER A O 13
ATOM 15111 N N . GLU A 1 38 ? 16.644 23.796 -21.651 1.00 4.22 38 GLU A N 13
ATOM 15112 C CA . GLU A 1 38 ? 16.990 24.406 -20.372 1.00 23.40 38 GLU A CA 13
ATOM 15113 C C . GLU A 1 38 ? 16.551 23.519 -19.210 1.00 71.03 38 GLU A C 13
ATOM 15114 O O . GLU A 1 38 ? 15.358 23.358 -18.956 1.00 32.34 38 GLU A O 13
ATOM 15126 N N . ALA A 1 39 ? 17.524 22.946 -18.510 1.00 2.12 39 ALA A N 13
ATOM 15127 C CA . ALA A 1 39 ? 17.239 22.077 -17.375 1.00 11.33 39 ALA A CA 13
ATOM 15128 C C . ALA A 1 39 ? 16.991 22.891 -16.109 1.00 63.01 39 ALA A C 13
ATOM 15129 O O . ALA A 1 39 ? 17.893 23.556 -15.599 1.00 44.14 39 ALA A O 13
ATOM 15136 N N . LYS A 1 40 ? 15.763 22.835 -15.606 1.00 72.30 40 LYS A N 13
ATOM 15137 C CA . LYS A 1 40 ? 15.395 23.566 -14.399 1.00 64.22 40 LYS A CA 13
ATOM 15138 C C . LYS A 1 40 ? 15.073 22.606 -13.259 1.00 32.15 40 LYS A C 13
ATOM 15139 O O . LYS A 1 40 ? 15.278 22.926 -12.087 1.00 1.30 40 LYS A O 13
ATOM 15158 N N . LEU A 1 41 ? 14.568 21.428 -13.608 1.00 25.42 41 LEU A N 13
ATOM 15159 C CA . LEU A 1 41 ? 14.219 20.420 -12.613 1.00 20.42 41 LEU A CA 13
ATOM 15160 C C . LEU A 1 41 ? 15.408 19.512 -12.317 1.00 23.53 41 LEU A C 13
ATOM 15161 O O . LEU A 1 41 ? 16.407 19.527 -13.036 1.00 54.00 41 LEU A O 13
ATOM 15177 N N . GLN A 1 42 ? 15.292 18.721 -11.255 1.00 23.41 42 GLN A N 13
ATOM 15178 C CA . GLN A 1 42 ? 16.358 17.805 -10.865 1.00 72.43 42 GLN A CA 13
ATOM 15179 C C . GLN A 1 42 ? 15.796 16.426 -10.532 1.00 41.33 42 GLN A C 13
ATOM 15180 O O . GLN A 1 42 ? 14.590 16.302 -10.323 1.00 44.20 42 GLN A O 13
ATOM 15194 N N . CYS A 1 43 ? 16.671 15.432 -10.491 1.00 42.33 43 CYS A N 13
ATOM 15195 C CA . CYS A 1 43 ? 16.249 14.076 -10.184 1.00 44.15 43 CYS A CA 13
ATOM 15196 C C . CYS A 1 43 ? 16.359 13.869 -8.673 1.00 5.34 43 CYS A C 13
ATOM 15197 O O . CYS A 1 43 ? 17.400 14.070 -8.046 1.00 62.21 43 CYS A O 13
ATOM 15204 N N . PRO A 1 44 ? 15.234 13.451 -8.074 1.00 42.12 44 PRO A N 13
ATOM 15205 C CA . PRO A 1 44 ? 15.151 13.199 -6.633 1.00 10.15 44 PRO A CA 13
ATOM 15206 C C . PRO A 1 44 ? 15.948 11.969 -6.212 1.00 70.01 44 PRO A C 13
ATOM 15207 O O . PRO A 1 44 ? 16.749 12.024 -5.278 1.00 34.11 44 PRO A O 13
ATOM 15218 N N . THR A 1 45 ? 15.725 10.858 -6.908 1.00 14.31 45 THR A N 13
ATOM 15219 C CA . THR A 1 45 ? 16.421 9.614 -6.606 1.00 44.33 45 THR A CA 13
ATOM 15220 C C . THR A 1 45 ? 17.930 9.780 -6.752 1.00 73.55 45 THR A C 13
ATOM 15221 O O . THR A 1 45 ? 18.707 9.030 -6.160 1.00 40.41 45 THR A O 13
ATOM 15232 N N . CYS A 1 46 ? 18.338 10.765 -7.544 1.00 42.34 46 CYS A N 13
ATOM 15233 C CA . CYS A 1 46 ? 19.754 11.030 -7.769 1.00 22.24 46 CYS A CA 13
ATOM 15234 C C . CYS A 1 46 ? 20.380 11.707 -6.553 1.00 43.41 46 CYS A C 13
ATOM 15235 O O . CYS A 1 46 ? 21.490 11.366 -6.143 1.00 10.34 46 CYS A O 13
ATOM 15242 N N . ILE A 1 47 ? 19.661 12.668 -5.982 1.00 60.15 47 ILE A N 13
ATOM 15243 C CA . ILE A 1 47 ? 20.145 13.392 -4.814 1.00 0.13 47 ILE A CA 13
ATOM 15244 C C . ILE A 1 47 ? 20.459 12.438 -3.667 1.00 31.53 47 ILE A C 13
ATOM 15245 O O . ILE A 1 47 ? 21.395 12.659 -2.899 1.00 23.45 47 ILE A O 13
ATOM 15261 N N . LYS A 1 48 ? 19.670 11.374 -3.557 1.00 64.31 48 LYS A N 13
ATOM 15262 C CA . LYS A 1 48 ? 19.865 10.382 -2.506 1.00 74.11 48 LYS A CA 13
ATOM 15263 C C . LYS A 1 48 ? 20.917 9.356 -2.914 1.00 71.31 48 LYS A C 13
ATOM 15264 O O . LYS A 1 48 ? 21.781 8.987 -2.117 1.00 74.32 48 LYS A O 13
ATOM 15283 N N . LEU A 1 49 ? 20.840 8.899 -4.159 1.00 40.43 49 LEU A N 13
ATOM 15284 C CA . LEU A 1 49 ? 21.787 7.917 -4.674 1.00 23.52 49 LEU A CA 13
ATOM 15285 C C . LEU A 1 49 ? 23.221 8.423 -4.546 1.00 75.22 49 LEU A C 13
ATOM 15286 O O . LEU A 1 49 ? 24.040 7.828 -3.847 1.00 52.30 49 LEU A O 13
ATOM 15302 N N . GLY A 1 50 ? 23.516 9.527 -5.226 1.00 14.04 50 GLY A N 13
ATOM 15303 C CA . GLY A 1 50 ? 24.850 10.096 -5.173 1.00 55.12 50 GLY A CA 13
ATOM 15304 C C . GLY A 1 50 ? 25.392 10.430 -6.549 1.00 12.03 50 GLY A C 13
ATOM 15305 O O . GLY A 1 50 ? 26.578 10.240 -6.818 1.00 63.02 50 GLY A O 13
ATOM 15309 N N . ILE A 1 51 ? 24.522 10.927 -7.421 1.00 52.23 51 ILE A N 13
ATOM 15310 C CA . ILE A 1 51 ? 24.921 11.287 -8.776 1.00 54.33 51 ILE A CA 13
ATOM 15311 C C . ILE A 1 51 ? 24.843 12.795 -8.990 1.00 14.11 51 ILE A C 13
ATOM 15312 O O . ILE A 1 51 ? 23.910 13.450 -8.524 1.00 65.21 51 ILE A O 13
ATOM 15328 N N . GLN A 1 52 ? 25.827 13.339 -9.698 1.00 70.45 52 GLN A N 13
ATOM 15329 C CA . GLN A 1 52 ? 25.869 14.770 -9.975 1.00 33.42 52 GLN A CA 13
ATOM 15330 C C . GLN A 1 52 ? 24.896 15.137 -11.091 1.00 0.25 52 GLN A C 13
ATOM 15331 O O . GLN A 1 52 ? 24.275 14.266 -11.698 1.00 51.32 52 GLN A O 13
ATOM 15345 N N . GLY A 1 53 ? 24.768 16.434 -11.355 1.00 4.25 53 GLY A N 13
ATOM 15346 C CA . GLY A 1 53 ? 23.869 16.894 -12.396 1.00 41.15 53 GLY A CA 13
ATOM 15347 C C . GLY A 1 53 ? 22.465 16.348 -12.233 1.00 73.41 53 GLY A C 13
ATOM 15348 O O . GLY A 1 53 ? 21.786 16.644 -11.250 1.00 4.43 53 GLY A O 13
ATOM 15352 N N . SER A 1 54 ? 22.026 15.548 -13.200 1.00 63.01 54 SER A N 13
ATOM 15353 C CA . SER A 1 54 ? 20.691 14.963 -13.162 1.00 0.12 54 SER A CA 13
ATOM 15354 C C . SER A 1 54 ? 19.622 16.051 -13.146 1.00 13.23 54 SER A C 13
ATOM 15355 O O . SER A 1 54 ? 18.769 16.087 -12.258 1.00 23.51 54 SER A O 13
ATOM 15363 N N . TYR A 1 55 ? 19.674 16.937 -14.134 1.00 13.32 55 TYR A N 13
ATOM 15364 C CA . TYR A 1 55 ? 18.712 18.029 -14.233 1.00 72.42 55 TYR A CA 13
ATOM 15365 C C . TYR A 1 55 ? 17.829 17.866 -15.467 1.00 31.03 55 TYR A C 13
ATOM 15366 O O . TYR A 1 55 ? 18.324 17.699 -16.581 1.00 70.15 55 TYR A O 13
ATOM 15384 N N . PHE A 1 56 ? 16.517 17.917 -15.258 1.00 64.23 56 PHE A N 13
ATOM 15385 C CA . PHE A 1 56 ? 15.563 17.775 -16.352 1.00 44.00 56 PHE A CA 13
ATOM 15386 C C . PHE A 1 56 ? 15.027 19.136 -16.786 1.00 45.12 56 PHE A C 13
ATOM 15387 O O . PHE A 1 56 ? 15.221 20.140 -16.100 1.00 42.21 56 PHE A O 13
ATOM 15404 N N . CYS A 1 57 ? 14.353 19.162 -17.931 1.00 31.03 57 CYS A N 13
ATOM 15405 C CA . CYS A 1 57 ? 13.789 20.398 -18.459 1.00 1.31 57 CYS A CA 13
ATOM 15406 C C . CYS A 1 57 ? 12.294 20.484 -18.164 1.00 4.22 57 CYS A C 13
ATOM 15407 O O . CYS A 1 57 ? 11.745 21.574 -18.000 1.00 70.45 57 CYS A O 13
ATOM 15414 N N . SER A 1 58 ? 11.643 19.328 -18.097 1.00 33.33 58 SER A N 13
ATOM 15415 C CA . SER A 1 58 ? 10.211 19.272 -17.825 1.00 21.32 58 SER A CA 13
ATOM 15416 C C . SER A 1 58 ? 9.782 17.853 -17.463 1.00 60.12 58 SER A C 13
ATOM 15417 O O . SER A 1 58 ? 10.466 16.884 -17.793 1.00 14.14 58 SER A O 13
ATOM 15425 N N . GLN A 1 59 ? 8.645 17.740 -16.784 1.00 4.44 59 GLN A N 13
ATOM 15426 C CA . GLN A 1 59 ? 8.125 16.441 -16.376 1.00 70.32 59 GLN A CA 13
ATOM 15427 C C . GLN A 1 59 ? 7.779 15.587 -17.592 1.00 44.31 59 GLN A C 13
ATOM 15428 O O . GLN A 1 59 ? 8.166 14.422 -17.674 1.00 1.03 59 GLN A O 13
ATOM 15442 N N . GLU A 1 60 ? 7.049 16.176 -18.534 1.00 33.12 60 GLU A N 13
ATOM 15443 C CA . GLU A 1 60 ? 6.650 15.468 -19.745 1.00 24.13 60 GLU A CA 13
ATOM 15444 C C . GLU A 1 60 ? 7.850 14.783 -20.394 1.00 34.44 60 GLU A C 13
ATOM 15445 O O . GLU A 1 60 ? 7.727 13.695 -20.958 1.00 42.11 60 GLU A O 13
ATOM 15457 N N . CYS A 1 61 ? 9.009 15.427 -20.310 1.00 33.15 61 CYS A N 13
ATOM 15458 C CA . CYS A 1 61 ? 10.231 14.882 -20.888 1.00 53.24 61 CYS A CA 13
ATOM 15459 C C . CYS A 1 61 ? 10.892 13.894 -19.932 1.00 4.31 61 CYS A C 13
ATOM 15460 O O . CYS A 1 61 ? 11.512 12.920 -20.359 1.00 75.41 61 CYS A O 13
ATOM 15467 N N . PHE A 1 62 ? 10.757 14.153 -18.636 1.00 12.45 62 PHE A N 13
ATOM 15468 C CA . PHE A 1 62 ? 11.342 13.288 -17.618 1.00 14.12 62 PHE A CA 13
ATOM 15469 C C . PHE A 1 62 ? 10.673 11.916 -17.620 1.00 41.55 62 PHE A C 13
ATOM 15470 O O . PHE A 1 62 ? 11.341 10.887 -17.523 1.00 63.14 62 PHE A O 13
ATOM 15487 N N . LYS A 1 63 ? 9.349 11.911 -17.732 1.00 21.52 63 LYS A N 13
ATOM 15488 C CA . LYS A 1 63 ? 8.588 10.667 -17.748 1.00 52.11 63 LYS A CA 13
ATOM 15489 C C . LYS A 1 63 ? 9.135 9.708 -18.800 1.00 23.41 63 LYS A C 13
ATOM 15490 O O . LYS A 1 63 ? 9.190 8.498 -18.582 1.00 74.02 63 LYS A O 13
ATOM 15509 N N . GLY A 1 64 ? 9.542 10.256 -19.941 1.00 13.21 64 GLY A N 13
ATOM 15510 C CA . GLY A 1 64 ? 10.081 9.434 -21.008 1.00 50.34 64 GLY A CA 13
ATOM 15511 C C . GLY A 1 64 ? 11.538 9.080 -20.788 1.00 3.32 64 GLY A C 13
ATOM 15512 O O . GLY A 1 64 ? 11.894 7.904 -20.710 1.00 54.35 64 GLY A O 13
ATOM 15516 N N . SER A 1 65 ? 12.385 10.100 -20.688 1.00 12.12 65 SER A N 13
ATOM 15517 C CA . SER A 1 65 ? 13.813 9.891 -20.480 1.00 71.44 65 SER A CA 13
ATOM 15518 C C . SER A 1 65 ? 14.059 8.960 -19.296 1.00 42.54 65 SER A C 13
ATOM 15519 O O . SER A 1 65 ? 15.041 8.219 -19.270 1.00 25.03 65 SER A O 13
ATOM 15527 N N . TRP A 1 66 ? 13.161 9.006 -18.320 1.00 15.22 66 TRP A N 13
ATOM 15528 C CA . TRP A 1 66 ? 13.279 8.168 -17.132 1.00 64.11 66 TRP A CA 13
ATOM 15529 C C . TRP A 1 66 ? 13.534 6.714 -17.515 1.00 53.21 66 TRP A C 13
ATOM 15530 O O . TRP A 1 66 ? 14.252 5.996 -16.820 1.00 40.31 66 TRP A O 13
ATOM 15551 N N . ALA A 1 67 ? 12.941 6.287 -18.625 1.00 35.41 67 ALA A N 13
ATOM 15552 C CA . ALA A 1 67 ? 13.105 4.919 -19.101 1.00 24.22 67 ALA A CA 13
ATOM 15553 C C . ALA A 1 67 ? 14.580 4.538 -19.177 1.00 40.24 67 ALA A C 13
ATOM 15554 O O . ALA A 1 67 ? 14.950 3.390 -18.929 1.00 10.24 67 ALA A O 13
ATOM 15561 N N . THR A 1 68 ? 15.420 5.509 -19.524 1.00 72.23 68 THR A N 13
ATOM 15562 C CA . THR A 1 68 ? 16.854 5.275 -19.636 1.00 20.13 68 THR A CA 13
ATOM 15563 C C . THR A 1 68 ? 17.599 5.841 -18.432 1.00 35.32 68 THR A C 13
ATOM 15564 O O . THR A 1 68 ? 18.558 5.242 -17.945 1.00 22.10 68 THR A O 13
ATOM 15575 N N . HIS A 1 69 ? 17.150 6.998 -17.955 1.00 22.43 69 HIS A N 13
ATOM 15576 C CA . HIS A 1 69 ? 17.774 7.644 -16.805 1.00 70.14 69 HIS A CA 13
ATOM 15577 C C . HIS A 1 69 ? 17.919 6.665 -15.644 1.00 71.01 69 HIS A C 13
ATOM 15578 O O . HIS A 1 69 ? 18.966 6.601 -14.999 1.00 35.01 69 HIS A O 13
ATOM 15592 N N . LYS A 1 70 ? 16.861 5.904 -15.383 1.00 4.25 70 LYS A N 13
ATOM 15593 C CA . LYS A 1 70 ? 16.870 4.928 -14.300 1.00 33.14 70 LYS A CA 13
ATOM 15594 C C . LYS A 1 70 ? 18.088 4.015 -14.399 1.00 51.32 70 LYS A C 13
ATOM 15595 O O . LYS A 1 70 ? 18.646 3.595 -13.385 1.00 1.03 70 LYS A O 13
ATOM 15614 N N . LEU A 1 71 ? 18.496 3.713 -15.627 1.00 4.44 71 LEU A N 13
ATOM 15615 C CA . LEU A 1 71 ? 19.650 2.852 -15.859 1.00 23.53 71 LEU A CA 13
ATOM 15616 C C . LEU A 1 71 ? 20.928 3.499 -15.334 1.00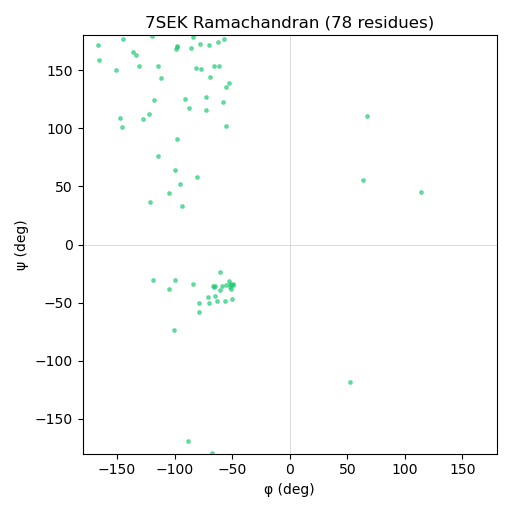 51.25 71 LEU A C 13
ATOM 15617 O O . LEU A 1 71 ? 21.824 2.816 -14.836 1.00 53.22 71 LEU A O 13
ATOM 15633 N N . LEU A 1 72 ? 21.005 4.821 -15.448 1.00 74.50 72 LEU A N 13
ATOM 15634 C CA . LEU A 1 72 ? 22.172 5.562 -14.983 1.00 70.23 72 LEU A CA 13
ATOM 15635 C C . LEU A 1 72 ? 22.383 5.363 -13.486 1.00 30.51 72 LEU A C 13
ATOM 15636 O O . LEU A 1 72 ? 23.517 5.262 -13.016 1.00 12.41 72 LEU A O 13
ATOM 15652 N N . HIS A 1 73 ? 21.283 5.304 -12.741 1.00 65.42 73 HIS A N 13
ATOM 15653 C CA . HIS A 1 73 ? 21.348 5.113 -11.297 1.00 11.15 73 HIS A CA 13
ATOM 15654 C C . HIS A 1 73 ? 22.205 3.901 -10.946 1.00 62.42 73 HIS A C 13
ATOM 15655 O O . HIS A 1 73 ? 22.983 3.932 -9.993 1.00 25.33 73 HIS A O 13
ATOM 15669 N N . LYS A 1 74 ? 22.057 2.833 -11.723 1.00 33.22 74 LYS A N 13
ATOM 15670 C CA . LYS A 1 74 ? 22.817 1.609 -11.496 1.00 51.40 74 LYS A CA 13
ATOM 15671 C C . LYS A 1 74 ? 24.026 1.541 -12.423 1.00 23.40 74 LYS A C 13
ATOM 15672 O O . LYS A 1 74 ? 24.356 0.479 -12.953 1.00 3.34 74 LYS A O 13
ATOM 15691 N N . LYS A 1 75 ? 24.685 2.679 -12.614 1.00 60.41 75 LYS A N 13
ATOM 15692 C CA . LYS A 1 75 ? 25.860 2.748 -13.475 1.00 20.14 75 LYS A CA 13
ATOM 15693 C C . LYS A 1 75 ? 27.071 3.259 -12.701 1.00 43.44 75 LYS A C 13
ATOM 15694 O O . LYS A 1 75 ? 26.959 4.178 -11.890 1.00 32.41 75 LYS A O 13
ATOM 15713 N N . ALA A 1 76 ? 28.229 2.660 -12.960 1.00 51.00 76 ALA A N 13
ATOM 15714 C CA . ALA A 1 76 ? 29.461 3.058 -12.291 1.00 23.31 76 ALA A CA 13
ATOM 15715 C C . ALA A 1 76 ? 29.693 4.560 -12.414 1.00 72.12 76 ALA A C 13
ATOM 15716 O O . ALA A 1 76 ? 29.712 5.107 -13.517 1.00 2.42 76 ALA A O 13
ATOM 15723 N N . LYS A 1 77 ? 29.867 5.222 -11.276 1.00 4.33 77 LYS A N 13
ATOM 15724 C CA . LYS A 1 77 ? 30.098 6.662 -11.255 1.00 63.21 77 LYS A CA 13
ATOM 15725 C C . LYS A 1 77 ? 31.400 7.014 -11.968 1.00 11.30 77 LYS A C 13
ATOM 15726 O O . LYS A 1 77 ? 32.292 6.177 -12.101 1.00 24.31 77 LYS A O 13
ATOM 15745 N N . ASP A 1 78 ? 31.502 8.258 -12.423 1.00 53.20 78 ASP A N 13
ATOM 15746 C CA . ASP A 1 78 ? 32.696 8.722 -13.120 1.00 13.10 78 ASP A CA 13
ATOM 15747 C C . ASP A 1 78 ? 33.898 8.745 -12.182 1.00 24.42 78 ASP A C 13
ATOM 15748 O O . ASP A 1 78 ? 33.752 8.615 -10.967 1.00 13.00 78 ASP A O 13
ATOM 15757 N N . GLU A 1 79 ? 35.087 8.909 -12.755 1.00 33.23 79 GLU A N 13
ATOM 15758 C CA . GLU A 1 79 ? 36.314 8.946 -11.969 1.00 23.13 79 GLU A CA 13
ATOM 15759 C C . GLU A 1 79 ? 37.148 10.175 -12.319 1.00 54.41 79 GLU A C 13
ATOM 15760 O O . GLU A 1 79 ? 37.577 10.345 -13.461 1.00 34.54 79 GLU A O 13
ATOM 15772 N N . LYS A 1 80 ? 37.372 11.032 -11.329 1.00 4.14 80 LYS A N 13
ATOM 15773 C CA . LYS A 1 80 ? 38.154 12.246 -11.529 1.00 43.44 80 LYS A CA 13
ATOM 15774 C C . LYS A 1 80 ? 39.641 11.924 -11.644 1.00 33.42 80 LYS A C 13
ATOM 15775 O O . LYS A 1 80 ? 40.485 12.819 -11.605 1.00 61.01 80 LYS A O 13
ATOM 15796 N N . ALA A 1 1 ? 8.269 -8.614 -16.168 1.00 31.33 1 ALA A N 14
ATOM 15797 C CA . ALA A 1 1 ? 8.876 -7.774 -15.143 1.00 42.33 1 ALA A CA 14
ATOM 15798 C C . ALA A 1 1 ? 9.471 -6.509 -15.753 1.00 11.32 1 ALA A C 14
ATOM 15799 O O . ALA A 1 1 ? 10.623 -6.500 -16.184 1.00 4.32 1 ALA A O 14
ATOM 15806 N N . GLU A 1 2 ? 8.677 -5.443 -15.786 1.00 34.24 2 GLU A N 14
ATOM 15807 C CA . GLU A 1 2 ? 9.126 -4.173 -16.344 1.00 72.44 2 GLU A CA 14
ATOM 15808 C C . GLU A 1 2 ? 9.794 -3.315 -15.275 1.00 5.51 2 GLU A C 14
ATOM 15809 O O . GLU A 1 2 ? 10.933 -2.877 -15.439 1.00 13.33 2 GLU A O 14
ATOM 15821 N N . GLU A 1 3 ? 9.078 -3.078 -14.181 1.00 14.14 3 GLU A N 14
ATOM 15822 C CA . GLU A 1 3 ? 9.601 -2.270 -13.085 1.00 61.41 3 GLU A CA 14
ATOM 15823 C C . GLU A 1 3 ? 9.744 -3.104 -11.815 1.00 1.12 3 GLU A C 14
ATOM 15824 O O . GLU A 1 3 ? 10.724 -2.973 -11.082 1.00 12.11 3 GLU A O 14
ATOM 15836 N N . GLU A 1 4 ? 8.759 -3.960 -11.562 1.00 22.22 4 GLU A N 14
ATOM 15837 C CA . GLU A 1 4 ? 8.775 -4.814 -10.380 1.00 11.23 4 GLU A CA 14
ATOM 15838 C C . GLU A 1 4 ? 8.917 -3.981 -9.109 1.00 13.20 4 GLU A C 14
ATOM 15839 O O . GLU A 1 4 ? 9.589 -4.386 -8.160 1.00 54.31 4 GLU A O 14
ATOM 15851 N N . TYR A 1 5 ? 8.280 -2.815 -9.099 1.00 32.21 5 TYR A N 14
ATOM 15852 C CA . TYR A 1 5 ? 8.337 -1.923 -7.947 1.00 31.10 5 TYR A CA 14
ATOM 15853 C C . TYR A 1 5 ? 9.778 -1.538 -7.627 1.00 50.42 5 TYR A C 14
ATOM 15854 O O . TYR A 1 5 ? 10.244 -1.712 -6.502 1.00 33.24 5 TYR A O 14
ATOM 15872 N N . ALA A 1 6 ? 10.479 -1.012 -8.627 1.00 15.34 6 ALA A N 14
ATOM 15873 C CA . ALA A 1 6 ? 11.865 -0.598 -8.453 1.00 25.43 6 ALA A CA 14
ATOM 15874 C C . ALA A 1 6 ? 12.242 0.494 -9.448 1.00 33.01 6 ALA A C 14
ATOM 15875 O O . ALA A 1 6 ? 11.862 0.438 -10.617 1.00 64.21 6 ALA A O 14
ATOM 15882 N N . GLU A 1 7 ? 12.989 1.487 -8.975 1.00 71.25 7 GLU A N 14
ATOM 15883 C CA . GLU A 1 7 ? 13.414 2.593 -9.825 1.00 63.11 7 GLU A CA 14
ATOM 15884 C C . GLU A 1 7 ? 12.216 3.246 -10.509 1.00 23.14 7 GLU A C 14
ATOM 15885 O O . GLU A 1 7 ? 12.176 3.366 -11.733 1.00 62.02 7 GLU A O 14
ATOM 15897 N N . ASP A 1 8 ? 11.243 3.665 -9.708 1.00 54.43 8 ASP A N 14
ATOM 15898 C CA . ASP A 1 8 ? 10.043 4.307 -10.235 1.00 23.24 8 ASP A CA 14
ATOM 15899 C C . ASP A 1 8 ? 10.331 5.750 -10.637 1.00 32.12 8 ASP A C 14
ATOM 15900 O O . ASP A 1 8 ? 11.378 6.302 -10.298 1.00 10.45 8 ASP A O 14
ATOM 15909 N N . CYS A 1 9 ? 9.396 6.354 -11.362 1.00 31.11 9 CYS A N 14
ATOM 15910 C CA . CYS A 1 9 ? 9.550 7.733 -11.812 1.00 73.33 9 CYS A CA 14
ATOM 15911 C C . CYS A 1 9 ? 8.534 8.644 -11.131 1.00 74.32 9 CYS A C 14
ATOM 15912 O O . CYS A 1 9 ? 7.532 9.049 -11.722 1.00 21.32 9 CYS A O 14
ATOM 15920 N N . PRO A 1 10 ? 8.794 8.973 -9.857 1.00 44.35 10 PRO A N 14
ATOM 15921 C CA . PRO A 1 10 ? 7.914 9.839 -9.068 1.00 12.04 10 PRO A CA 14
ATOM 15922 C C . PRO A 1 10 ? 7.938 11.285 -9.550 1.00 3.43 10 PRO A C 14
ATOM 15923 O O . PRO A 1 10 ? 8.711 11.639 -10.439 1.00 43.13 10 PRO A O 14
ATOM 15934 N N . GLU A 1 11 ? 7.088 12.117 -8.956 1.00 75.12 11 GLU A N 14
ATOM 15935 C CA . GLU A 1 11 ? 7.013 13.525 -9.327 1.00 14.22 11 GLU A CA 14
ATOM 15936 C C . GLU A 1 11 ? 8.347 14.224 -9.081 1.00 14.24 11 GLU A C 14
ATOM 15937 O O . GLU A 1 11 ? 8.844 14.259 -7.954 1.00 72.22 11 GLU A O 14
ATOM 15949 N N . LEU A 1 12 ? 8.921 14.780 -10.142 1.00 22.43 12 LEU A N 14
ATOM 15950 C CA . LEU A 1 12 ? 10.198 15.478 -10.042 1.00 62.14 12 LEU A CA 14
ATOM 15951 C C . LEU A 1 12 ? 10.120 16.614 -9.027 1.00 63.32 12 LEU A C 14
ATOM 15952 O O . LEU A 1 12 ? 9.056 16.898 -8.479 1.00 15.32 12 LEU A O 14
ATOM 15968 N N . VAL A 1 13 ? 11.255 17.261 -8.783 1.00 42.20 13 VAL A N 14
ATOM 15969 C CA . VAL A 1 13 ? 11.315 18.369 -7.836 1.00 62.54 13 VAL A CA 14
ATOM 15970 C C . VAL A 1 13 ? 12.037 19.568 -8.439 1.00 51.43 13 VAL A C 14
ATOM 15971 O O . VAL A 1 13 ? 12.905 19.433 -9.302 1.00 54.23 13 VAL A O 14
ATOM 15984 N N . PRO A 1 14 ? 11.672 20.773 -7.975 1.00 71.23 14 PRO A N 14
ATOM 15985 C CA . PRO A 1 14 ? 12.273 22.021 -8.454 1.00 41.11 14 PRO A CA 14
ATOM 15986 C C . PRO A 1 14 ? 13.721 22.177 -8.003 1.00 43.50 14 PRO A C 14
ATOM 15987 O O . PRO A 1 14 ? 14.083 21.775 -6.897 1.00 3.31 14 PRO A O 14
ATOM 15998 N N . ILE A 1 15 ? 14.545 22.764 -8.865 1.00 73.14 15 ILE A N 14
ATOM 15999 C CA . ILE A 1 15 ? 15.953 22.974 -8.554 1.00 10.32 15 ILE A CA 14
ATOM 16000 C C . ILE A 1 15 ? 16.124 24.035 -7.471 1.00 60.43 15 ILE A C 14
ATOM 16001 O O . ILE A 1 15 ? 15.725 25.185 -7.648 1.00 12.03 15 ILE A O 14
ATOM 16017 N N . GLU A 1 16 ? 16.722 23.639 -6.352 1.00 31.41 16 GLU A N 14
ATOM 16018 C CA . GLU A 1 16 ? 16.947 24.556 -5.241 1.00 53.11 16 GLU A CA 14
ATOM 16019 C C . GLU A 1 16 ? 18.439 24.734 -4.976 1.00 11.20 16 GLU A C 14
ATOM 16020 O O . GLU A 1 16 ? 19.059 23.929 -4.281 1.00 32.44 16 GLU A O 14
ATOM 16032 N N . THR A 1 17 ? 19.011 25.796 -5.536 1.00 30.30 17 THR A N 14
ATOM 16033 C CA . THR A 1 17 ? 20.430 26.080 -5.363 1.00 31.34 17 THR A CA 14
ATOM 16034 C C . THR A 1 17 ? 20.742 27.537 -5.684 1.00 62.31 17 THR A C 14
ATOM 16035 O O . THR A 1 17 ? 20.244 28.087 -6.666 1.00 42.42 17 THR A O 14
ATOM 16046 N N . LYS A 1 18 ? 21.571 28.157 -4.851 1.00 13.11 18 LYS A N 14
ATOM 16047 C CA . LYS A 1 18 ? 21.952 29.551 -5.047 1.00 21.31 18 LYS A CA 14
ATOM 16048 C C . LYS A 1 18 ? 23.470 29.699 -5.088 1.00 34.15 18 LYS A C 14
ATOM 16049 O O . LYS A 1 18 ? 24.199 28.856 -4.567 1.00 71.23 18 LYS A O 14
ATOM 16068 N N . ASN A 1 19 ? 23.938 30.777 -5.708 1.00 0.02 19 ASN A N 14
ATOM 16069 C CA . ASN A 1 19 ? 25.369 31.036 -5.815 1.00 63.21 19 ASN A CA 14
ATOM 16070 C C . ASN A 1 19 ? 25.630 32.447 -6.332 1.00 53.32 19 ASN A C 14
ATOM 16071 O O . ASN A 1 19 ? 24.698 33.172 -6.681 1.00 43.02 19 ASN A O 14
ATOM 16082 N N . GLN A 1 20 ? 26.902 32.829 -6.379 1.00 12.34 20 GLN A N 14
ATOM 16083 C CA . GLN A 1 20 ? 27.284 34.154 -6.853 1.00 63.01 20 GLN A CA 14
ATOM 16084 C C . GLN A 1 20 ? 27.951 34.070 -8.222 1.00 41.31 20 GLN A C 14
ATOM 16085 O O . GLN A 1 20 ? 27.576 34.786 -9.150 1.00 12.11 20 GLN A O 14
ATOM 16099 N N . GLU A 1 21 ? 28.942 33.192 -8.340 1.00 31.33 21 GLU A N 14
ATOM 16100 C CA . GLU A 1 21 ? 29.661 33.016 -9.596 1.00 3.31 21 GLU A CA 14
ATOM 16101 C C . GLU A 1 21 ? 29.203 31.750 -10.313 1.00 23.51 21 GLU A C 14
ATOM 16102 O O . GLU A 1 21 ? 29.168 30.669 -9.725 1.00 4.13 21 GLU A O 14
ATOM 16114 N N . MET A 1 22 ? 28.852 31.892 -11.587 1.00 24.32 22 MET A N 14
ATOM 16115 C CA . MET A 1 22 ? 28.397 30.759 -12.385 1.00 10.24 22 MET A CA 14
ATOM 16116 C C . MET A 1 22 ? 28.956 30.833 -13.802 1.00 20.20 22 MET A C 14
ATOM 16117 O O . MET A 1 22 ? 29.229 31.917 -14.316 1.00 0.12 22 MET A O 14
ATOM 16131 N N . ALA A 1 23 ? 29.124 29.673 -14.428 1.00 60.41 23 ALA A N 14
ATOM 16132 C CA . ALA A 1 23 ? 29.649 29.606 -15.786 1.00 51.53 23 ALA A CA 14
ATOM 16133 C C . ALA A 1 23 ? 28.520 29.508 -16.807 1.00 21.12 23 ALA A C 14
ATOM 16134 O O . ALA A 1 23 ? 28.580 30.119 -17.873 1.00 70.35 23 ALA A O 14
ATOM 16141 N N . ALA A 1 24 ? 27.492 28.735 -16.473 1.00 22.35 24 ALA A N 14
ATOM 16142 C CA . ALA A 1 24 ? 26.349 28.558 -17.360 1.00 22.54 24 ALA A CA 14
ATOM 16143 C C . ALA A 1 24 ? 25.636 29.882 -17.607 1.00 15.34 24 ALA A C 14
ATOM 16144 O O . ALA A 1 24 ? 25.129 30.132 -18.701 1.00 31.54 24 ALA A O 14
ATOM 16151 N N . VAL A 1 25 ? 25.598 30.729 -16.583 1.00 5.23 25 VAL A N 14
ATOM 16152 C CA . VAL A 1 25 ? 24.947 32.029 -16.689 1.00 52.10 25 VAL A CA 14
ATOM 16153 C C . VAL A 1 25 ? 23.447 31.875 -16.916 1.00 1.22 25 VAL A C 14
ATOM 16154 O O . VAL A 1 25 ? 22.893 32.430 -17.864 1.00 62.02 25 VAL A O 14
ATOM 16167 N N . GLU A 1 26 ? 22.796 31.118 -16.038 1.00 50.31 26 GLU A N 14
ATOM 16168 C CA . GLU A 1 26 ? 21.359 30.891 -16.144 1.00 4.45 26 GLU A CA 14
ATOM 16169 C C . GLU A 1 26 ? 20.997 30.324 -17.513 1.00 43.21 26 GLU A C 14
ATOM 16170 O O . GLU A 1 26 ? 20.204 30.910 -18.251 1.00 64.13 26 GLU A O 14
ATOM 16182 N N . THR A 1 27 ? 21.585 29.179 -17.847 1.00 54.22 27 THR A N 14
ATOM 16183 C CA . THR A 1 27 ? 21.326 28.533 -19.128 1.00 24.24 27 THR A CA 14
ATOM 16184 C C . THR A 1 27 ? 21.086 27.038 -18.950 1.00 54.02 27 THR A C 14
ATOM 16185 O O . THR A 1 27 ? 21.553 26.225 -19.748 1.00 44.51 27 THR A O 14
ATOM 16196 N N . ARG A 1 28 ? 20.353 26.682 -17.900 1.00 72.13 28 ARG A N 14
ATOM 16197 C CA . ARG A 1 28 ? 20.050 25.284 -17.618 1.00 65.25 28 ARG A CA 14
ATOM 16198 C C . ARG A 1 28 ? 19.481 24.591 -18.853 1.00 14.30 28 ARG A C 14
ATOM 16199 O O . ARG A 1 28 ? 18.752 25.199 -19.638 1.00 20.43 28 ARG A O 14
ATOM 16220 N N . VAL A 1 29 ? 19.818 23.316 -19.019 1.00 1.33 29 VAL A N 14
ATOM 16221 C CA . VAL A 1 29 ? 19.340 22.541 -20.157 1.00 30.41 29 VAL A CA 14
ATOM 16222 C C . VAL A 1 29 ? 18.926 21.137 -19.730 1.00 73.12 29 VAL A C 14
ATOM 16223 O O . VAL A 1 29 ? 19.560 20.564 -18.845 1.00 51.44 29 VAL A O 14
ATOM 16236 N N . CYS A 1 30 ? 17.882 20.618 -20.361 1.00 44.31 30 CYS A N 14
ATOM 16237 C CA . CYS A 1 30 ? 17.398 19.287 -20.038 1.00 22.01 30 CYS A CA 14
ATOM 16238 C C . CYS A 1 30 ? 18.571 18.310 -20.144 1.00 41.43 30 CYS A C 14
ATOM 16239 O O . CYS A 1 30 ? 19.384 18.366 -21.066 1.00 51.44 30 CYS A O 14
ATOM 16246 N N . GLU A 1 31 ? 18.640 17.407 -19.171 1.00 42.13 31 GLU A N 14
ATOM 16247 C CA . GLU A 1 31 ? 19.701 16.408 -19.132 1.00 22.43 31 GLU A CA 14
ATOM 16248 C C . GLU A 1 31 ? 19.634 15.494 -20.352 1.00 33.20 31 GLU A C 14
ATOM 16249 O O . GLU A 1 31 ? 20.659 15.037 -20.858 1.00 43.23 31 GLU A O 14
ATOM 16261 N N . THR A 1 32 ? 18.418 15.230 -20.820 1.00 54.00 32 THR A N 14
ATOM 16262 C CA . THR A 1 32 ? 18.215 14.370 -21.979 1.00 34.01 32 THR A CA 14
ATOM 16263 C C . THR A 1 32 ? 19.092 14.805 -23.147 1.00 51.31 32 THR A C 14
ATOM 16264 O O . THR A 1 32 ? 19.454 15.977 -23.261 1.00 73.43 32 THR A O 14
ATOM 16275 N N . ASP A 1 33 ? 19.430 13.856 -24.013 1.00 2.14 33 ASP A N 14
ATOM 16276 C CA . ASP A 1 33 ? 20.264 14.142 -25.174 1.00 43.41 33 ASP A CA 14
ATOM 16277 C C . ASP A 1 33 ? 19.460 14.850 -26.260 1.00 14.23 33 ASP A C 14
ATOM 16278 O O . ASP A 1 33 ? 19.944 15.786 -26.895 1.00 32.01 33 ASP A O 14
ATOM 16287 N N . GLY A 1 34 ? 18.228 14.396 -26.468 1.00 35.52 34 GLY A N 14
ATOM 16288 C CA . GLY A 1 34 ? 17.376 14.996 -27.478 1.00 70.10 34 GLY A CA 14
ATOM 16289 C C . GLY A 1 34 ? 16.487 16.087 -26.914 1.00 24.53 34 GLY A C 14
ATOM 16290 O O . GLY A 1 34 ? 15.350 16.260 -27.352 1.00 51.13 34 GLY A O 14
ATOM 16294 N N . CYS A 1 35 ? 17.006 16.823 -25.937 1.00 15.33 35 CYS A N 14
ATOM 16295 C CA . CYS A 1 35 ? 16.251 17.902 -25.309 1.00 64.32 35 CYS A CA 14
ATOM 16296 C C . CYS A 1 35 ? 17.189 18.975 -24.763 1.00 71.21 35 CYS A C 14
ATOM 16297 O O . CYS A 1 35 ? 17.827 18.788 -23.727 1.00 73.21 35 CYS A O 14
ATOM 16304 N N . SER A 1 36 ? 17.266 20.099 -25.468 1.00 4.23 36 SER A N 14
ATOM 16305 C CA . SER A 1 36 ? 18.128 21.201 -25.056 1.00 40.32 36 SER A CA 14
ATOM 16306 C C . SER A 1 36 ? 17.299 22.396 -24.596 1.00 11.43 36 SER A C 14
ATOM 16307 O O . SER A 1 36 ? 17.670 23.548 -24.823 1.00 22.15 36 SER A O 14
ATOM 16315 N N . SER A 1 37 ? 16.174 22.113 -23.948 1.00 15.35 37 SER A N 14
ATOM 16316 C CA . SER A 1 37 ? 15.289 23.164 -23.458 1.00 35.32 37 SER A CA 14
ATOM 16317 C C . SER A 1 37 ? 15.651 23.557 -22.029 1.00 34.22 37 SER A C 14
ATOM 16318 O O . SER A 1 37 ? 16.329 22.812 -21.322 1.00 72.24 37 SER A O 14
ATOM 16326 N N . GLU A 1 38 ? 15.193 24.733 -21.611 1.00 73.21 38 GLU A N 14
ATOM 16327 C CA . GLU A 1 38 ? 15.469 25.226 -20.267 1.00 21.31 38 GLU A CA 14
ATOM 16328 C C . GLU A 1 38 ? 15.113 24.176 -19.218 1.00 74.24 38 GLU A C 14
ATOM 16329 O O . GLU A 1 38 ? 14.034 23.584 -19.259 1.00 1.43 38 GLU A O 14
ATOM 16341 N N . ALA A 1 39 ? 16.027 23.950 -18.281 1.00 63.32 39 ALA A N 14
ATOM 16342 C CA . ALA A 1 39 ? 15.810 22.973 -17.221 1.00 73.13 39 ALA A CA 14
ATOM 16343 C C . ALA A 1 39 ? 15.519 23.661 -15.892 1.00 20.11 39 ALA A C 14
ATOM 16344 O O . ALA A 1 39 ? 16.310 24.476 -15.417 1.00 10.05 39 ALA A O 14
ATOM 16351 N N . LYS A 1 40 ? 14.379 23.328 -15.296 1.00 1.43 40 LYS A N 14
ATOM 16352 C CA . LYS A 1 40 ? 13.983 23.913 -14.020 1.00 41.42 40 LYS A CA 14
ATOM 16353 C C . LYS A 1 40 ? 13.852 22.838 -12.946 1.00 53.40 40 LYS A C 14
ATOM 16354 O O . LYS A 1 40 ? 14.064 23.101 -11.761 1.00 62.24 40 LYS A O 14
ATOM 16373 N N . LEU A 1 41 ? 13.502 21.628 -13.367 1.00 31.13 41 LEU A N 14
ATOM 16374 C CA . LEU A 1 41 ? 13.344 20.512 -12.440 1.00 52.04 41 LEU A CA 14
ATOM 16375 C C . LEU A 1 41 ? 14.652 19.744 -12.285 1.00 63.42 41 LEU A C 14
ATOM 16376 O O . LEU A 1 41 ? 15.614 19.985 -13.014 1.00 4.24 41 LEU A O 14
ATOM 16392 N N . GLN A 1 42 ? 14.679 18.817 -11.333 1.00 72.42 42 GLN A N 14
ATOM 16393 C CA . GLN A 1 42 ? 15.869 18.012 -11.084 1.00 71.22 42 GLN A CA 14
ATOM 16394 C C . GLN A 1 42 ? 15.494 16.567 -10.771 1.00 55.20 42 GLN A C 14
ATOM 16395 O O . GLN A 1 42 ? 14.327 16.296 -10.489 1.00 64.12 42 GLN A O 14
ATOM 16409 N N . CYS A 1 43 ? 16.478 15.682 -10.827 1.00 34.23 43 CYS A N 14
ATOM 16410 C CA . CYS A 1 43 ? 16.236 14.276 -10.548 1.00 5.32 43 CYS A CA 14
ATOM 16411 C C . CYS A 1 43 ? 16.498 14.030 -9.061 1.00 12.04 43 CYS A C 14
ATOM 16412 O O . CYS A 1 43 ? 17.566 14.309 -8.516 1.00 10.51 43 CYS A O 14
ATOM 16419 N N . PRO A 1 44 ? 15.474 13.484 -8.388 1.00 13.42 44 PRO A N 14
ATOM 16420 C CA . PRO A 1 44 ? 15.541 13.177 -6.956 1.00 63.32 44 PRO A CA 14
ATOM 16421 C C . PRO A 1 44 ? 16.484 12.016 -6.657 1.00 2.45 44 PRO A C 14
ATOM 16422 O O . PRO A 1 44 ? 17.350 12.114 -5.786 1.00 14.32 44 PRO A O 14
ATOM 16433 N N . THR A 1 45 ? 16.312 10.917 -7.384 1.00 21.23 45 THR A N 14
ATOM 16434 C CA . THR A 1 45 ? 17.147 9.737 -7.195 1.00 41.32 45 THR A CA 14
ATOM 16435 C C . THR A 1 45 ? 18.615 10.055 -7.456 1.00 11.51 45 THR A C 14
ATOM 16436 O O . THR A 1 45 ? 19.508 9.367 -6.961 1.00 34.15 45 THR A O 14
ATOM 16447 N N . CYS A 1 46 ? 18.859 11.103 -8.236 1.00 11.21 46 CYS A N 14
ATOM 16448 C CA . CYS A 1 46 ? 20.219 11.514 -8.563 1.00 21.43 46 CYS A CA 14
ATOM 16449 C C . CYS A 1 46 ? 20.884 12.192 -7.369 1.00 2.43 46 CYS A C 14
AT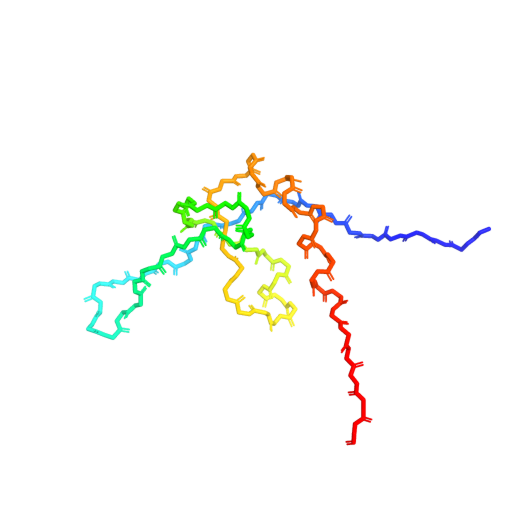OM 16450 O O . CYS A 1 46 ? 22.074 12.000 -7.116 1.00 11.01 46 CYS A O 14
ATOM 16457 N N . ILE A 1 47 ? 20.108 12.986 -6.639 1.00 10.23 47 ILE A N 14
ATOM 16458 C CA . ILE A 1 47 ? 20.621 13.692 -5.471 1.00 41.02 47 ILE A CA 14
ATOM 16459 C C . ILE A 1 47 ? 21.057 12.714 -4.385 1.00 40.23 47 ILE A C 14
ATOM 16460 O O . ILE A 1 47 ? 22.034 12.953 -3.675 1.00 34.05 47 ILE A O 14
ATOM 16476 N N . LYS A 1 48 ? 20.327 11.610 -4.263 1.00 44.52 48 LYS A N 14
ATOM 16477 C CA . LYS A 1 48 ? 20.639 10.593 -3.266 1.00 41.04 48 LYS A CA 14
ATOM 16478 C C . LYS A 1 48 ? 21.769 9.688 -3.748 1.00 34.14 48 LYS A C 14
ATOM 16479 O O . LYS A 1 48 ? 22.695 9.381 -2.996 1.00 1.10 48 LYS A O 14
ATOM 16498 N N . LEU A 1 49 ? 21.687 9.265 -5.004 1.00 72.40 49 LEU A N 14
ATOM 16499 C CA . LEU A 1 49 ? 22.704 8.396 -5.586 1.00 75.54 49 LEU A CA 14
ATOM 16500 C C . LEU A 1 49 ? 24.072 9.069 -5.566 1.00 60.12 49 LEU A C 14
ATOM 16501 O O . LEU A 1 49 ? 25.021 8.552 -4.978 1.00 12.34 49 LEU A O 14
ATOM 16517 N N . GLY A 1 50 ? 24.166 10.227 -6.212 1.00 54.41 50 GLY A N 14
ATOM 16518 C CA . GLY A 1 50 ? 25.421 10.954 -6.254 1.00 62.12 50 GLY A CA 14
ATOM 16519 C C . GLY A 1 50 ? 25.838 11.310 -7.667 1.00 54.45 50 GLY A C 14
ATOM 16520 O O . GLY A 1 50 ? 27.026 11.316 -7.989 1.00 24.34 50 GLY A O 14
ATOM 16524 N N . ILE A 1 51 ? 24.858 11.608 -8.514 1.00 74.51 51 ILE A N 14
ATOM 16525 C CA . ILE A 1 51 ? 25.129 11.966 -9.901 1.00 1.04 51 ILE A CA 14
ATOM 16526 C C . ILE A 1 51 ? 24.800 13.432 -10.164 1.00 70.50 51 ILE A C 14
ATOM 16527 O O . ILE A 1 51 ? 23.711 13.901 -9.837 1.00 15.02 51 ILE A O 14
ATOM 16543 N N . GLN A 1 52 ? 25.749 14.148 -10.759 1.00 35.31 52 GLN A N 14
ATOM 16544 C CA . GLN A 1 52 ? 25.558 15.560 -11.067 1.00 43.04 52 GLN A CA 14
ATOM 16545 C C . GLN A 1 52 ? 25.027 15.741 -12.486 1.00 31.35 52 GLN A C 14
ATOM 16546 O O . GLN A 1 52 ? 25.119 14.836 -13.314 1.00 30.44 52 GLN A O 14
ATOM 16560 N N . GLY A 1 53 ? 24.470 16.917 -12.758 1.00 72.24 53 GLY A N 14
ATOM 16561 C CA . GLY A 1 53 ? 23.931 17.194 -14.077 1.00 43.40 53 GLY A CA 14
ATOM 16562 C C . GLY A 1 53 ? 22.653 16.428 -14.354 1.00 41.35 53 GLY A C 14
ATOM 16563 O O . GLY A 1 53 ? 22.560 15.700 -15.343 1.00 12.43 53 GLY A O 14
ATOM 16567 N N . SER A 1 54 ? 21.666 16.591 -13.479 1.00 71.43 54 SER A N 14
ATOM 16568 C CA . SER A 1 54 ? 20.389 15.904 -13.632 1.00 34.11 54 SER A CA 14
ATOM 16569 C C . SER A 1 54 ? 19.226 16.884 -13.504 1.00 64.05 54 SER A C 14
ATOM 16570 O O . SER A 1 54 ? 18.450 16.823 -12.551 1.00 74.31 54 SER A O 14
ATOM 16578 N N . TYR A 1 55 ? 19.114 17.787 -14.472 1.00 10.32 55 TYR A N 14
ATOM 16579 C CA . TYR A 1 55 ? 18.049 18.783 -14.468 1.00 33.20 55 TYR A CA 14
ATOM 16580 C C . TYR A 1 55 ? 17.095 18.565 -15.639 1.00 21.13 55 TYR A C 14
ATOM 16581 O O . TYR A 1 55 ? 17.523 18.417 -16.784 1.00 34.43 55 TYR A O 14
ATOM 16599 N N . PHE A 1 56 ? 15.800 18.547 -15.343 1.00 13.34 56 PHE A N 14
ATOM 16600 C CA . PHE A 1 56 ? 14.783 18.347 -16.369 1.00 45.32 56 PHE A CA 14
ATOM 16601 C C . PHE A 1 56 ? 14.082 19.661 -16.703 1.00 70.42 56 PHE A C 14
ATOM 16602 O O . PHE A 1 56 ? 14.223 20.653 -15.987 1.00 74.43 56 PHE A O 14
ATOM 16619 N N . CYS A 1 57 ? 13.326 19.659 -17.796 1.00 43.43 57 CYS A N 14
ATOM 16620 C CA . CYS A 1 57 ? 12.603 20.849 -18.228 1.00 10.43 57 CYS A CA 14
ATOM 16621 C C . CYS A 1 57 ? 11.128 20.758 -17.846 1.00 63.32 57 CYS A C 14
ATOM 16622 O O . CYS A 1 57 ? 10.476 21.772 -17.600 1.00 51.01 57 CYS A O 14
ATOM 16629 N N . SER A 1 58 ? 10.610 19.535 -17.799 1.00 71.43 58 SER A N 14
ATOM 16630 C CA . SER A 1 58 ? 9.212 19.310 -17.451 1.00 73.14 58 SER A CA 14
ATOM 16631 C C . SER A 1 58 ? 8.954 17.834 -17.162 1.00 43.13 58 SER A C 14
ATOM 16632 O O . SER A 1 58 ? 9.717 16.966 -17.586 1.00 53.24 58 SER A O 14
ATOM 16640 N N . GLN A 1 59 ? 7.875 17.559 -16.438 1.00 13.25 59 GLN A N 14
ATOM 16641 C CA . GLN A 1 59 ? 7.517 16.189 -16.091 1.00 34.12 59 GLN A CA 14
ATOM 16642 C C . GLN A 1 59 ? 7.163 15.386 -17.339 1.00 5.25 59 GLN A C 14
ATOM 16643 O O . GLN A 1 59 ? 7.642 14.268 -17.524 1.00 44.01 59 GLN A O 14
ATOM 16657 N N . GLU A 1 60 ? 6.322 15.965 -18.190 1.00 65.22 60 GLU A N 14
ATOM 16658 C CA . GLU A 1 60 ? 5.905 15.301 -19.420 1.00 12.43 60 GLU A CA 14
ATOM 16659 C C . GLU A 1 60 ? 7.113 14.788 -20.198 1.00 73.31 60 GLU A C 14
ATOM 16660 O O . GLU A 1 60 ? 7.035 13.769 -20.885 1.00 63.31 60 GLU A O 14
ATOM 16672 N N . CYS A 1 61 ? 8.228 15.501 -20.086 1.00 23.32 61 CYS A N 14
ATOM 16673 C CA . CYS A 1 61 ? 9.453 15.120 -20.779 1.00 21.54 61 CYS A CA 14
ATOM 16674 C C . CYS A 1 61 ? 10.288 14.170 -19.925 1.00 21.15 61 CYS A C 14
ATOM 16675 O O . CYS A 1 61 ? 10.985 13.299 -20.446 1.00 5.33 61 CYS A O 14
ATOM 16682 N N . PHE A 1 62 ? 10.212 14.344 -18.609 1.00 72.13 62 PHE A N 14
ATOM 16683 C CA . PHE A 1 62 ? 10.961 13.503 -17.682 1.00 54.52 62 PHE A CA 14
ATOM 16684 C C . PHE A 1 62 ? 10.463 12.062 -17.731 1.00 75.01 62 PHE A C 14
ATOM 16685 O O . PHE A 1 62 ? 11.254 11.120 -17.761 1.00 24.35 62 PHE A O 14
ATOM 16702 N N . LYS A 1 63 ? 9.144 11.898 -17.739 1.00 20.10 63 LYS A N 14
ATOM 16703 C CA . LYS A 1 63 ? 8.538 10.573 -17.785 1.00 34.31 63 LYS A CA 14
ATOM 16704 C C . LYS A 1 63 ? 9.101 9.756 -18.943 1.00 45.35 63 LYS A C 14
ATOM 16705 O O . LYS A 1 63 ? 9.352 8.559 -18.808 1.00 53.41 63 LYS A O 14
ATOM 16724 N N . GLY A 1 64 ? 9.301 10.413 -20.083 1.00 35.54 64 GLY A N 14
ATOM 16725 C CA . GLY A 1 64 ? 9.835 9.732 -21.247 1.00 71.44 64 GLY A CA 14
ATOM 16726 C C . GLY A 1 64 ? 11.329 9.497 -21.147 1.00 60.12 64 GLY A C 14
ATOM 16727 O O . GLY A 1 64 ? 11.794 8.362 -21.249 1.00 22.21 64 GLY A O 14
ATOM 16731 N N . SER A 1 65 ? 12.084 10.573 -20.949 1.00 15.13 65 SER A N 14
ATOM 16732 C CA . SER A 1 65 ? 13.535 10.480 -20.840 1.00 73.23 65 SER A CA 14
ATOM 16733 C C . SER A 1 65 ? 13.936 9.478 -19.761 1.00 53.44 65 SER A C 14
ATOM 16734 O O . SER A 1 65 ? 14.973 8.823 -19.862 1.00 52.03 65 SER A O 14
ATOM 16742 N N . TRP A 1 66 ? 13.107 9.366 -18.730 1.00 55.41 66 TRP A N 14
ATOM 16743 C CA . TRP A 1 66 ? 13.374 8.445 -17.631 1.00 52.14 66 TRP A CA 14
ATOM 16744 C C . TRP A 1 66 ? 13.719 7.056 -18.157 1.00 54.13 66 TRP A C 14
ATOM 16745 O O . TRP A 1 66 ? 14.528 6.342 -17.566 1.00 42.24 66 TRP A O 14
ATOM 16766 N N . ALA A 1 67 ? 13.099 6.679 -19.271 1.00 45.33 67 ALA A N 14
ATOM 16767 C CA . ALA A 1 67 ? 13.343 5.376 -19.877 1.00 44.34 67 ALA A CA 14
ATOM 16768 C C . ALA A 1 67 ? 14.837 5.120 -20.044 1.00 62.54 67 ALA A C 14
ATOM 16769 O O . ALA A 1 67 ? 15.302 3.986 -19.916 1.00 13.21 67 ALA A O 14
ATOM 16776 N N . THR A 1 68 ? 15.587 6.179 -20.333 1.00 13.14 68 THR A N 14
ATOM 16777 C CA . THR A 1 68 ? 17.028 6.068 -20.519 1.00 52.02 68 THR A CA 14
ATOM 16778 C C . THR A 1 68 ? 17.782 6.632 -19.321 1.00 25.12 68 THR A C 14
ATOM 16779 O O . THR A 1 68 ? 18.807 6.088 -18.908 1.00 3.13 68 THR A O 14
ATOM 16790 N N . HIS A 1 69 ? 17.270 7.725 -18.765 1.00 55.22 69 HIS A N 14
ATOM 16791 C CA . HIS A 1 69 ? 17.895 8.362 -17.612 1.00 3.30 69 HIS A CA 14
ATOM 16792 C C . HIS A 1 69 ? 18.176 7.342 -16.513 1.00 71.42 69 HIS A C 14
ATOM 16793 O O . HIS A 1 69 ? 19.267 7.312 -15.943 1.00 35.44 69 HIS A O 14
ATOM 16807 N N . LYS A 1 70 ? 17.184 6.507 -16.221 1.00 25.23 70 LYS A N 14
ATOM 16808 C CA . LYS A 1 70 ? 17.324 5.484 -15.191 1.00 34.10 70 LYS A CA 14
ATOM 16809 C C . LYS A 1 70 ? 18.580 4.650 -15.419 1.00 21.31 70 LYS A C 14
ATOM 16810 O O . LYS A 1 70 ? 19.226 4.209 -14.467 1.00 71.43 70 LYS A O 14
ATOM 16829 N N . LEU A 1 71 ? 18.922 4.438 -16.685 1.00 24.11 71 LEU A N 14
ATOM 16830 C CA . LEU A 1 71 ? 20.103 3.658 -17.038 1.00 23.41 71 LEU A CA 14
ATOM 16831 C C . LEU A 1 71 ? 21.372 4.324 -16.516 1.00 22.24 71 LEU A C 14
ATOM 16832 O O . LEU A 1 71 ? 22.318 3.648 -16.107 1.00 13.43 71 LEU A O 14
ATOM 16848 N N . LEU A 1 72 ? 21.386 5.652 -16.530 1.00 53.02 72 LEU A N 14
ATOM 16849 C CA . LEU A 1 72 ? 22.538 6.411 -16.056 1.00 31.33 72 LEU A CA 14
ATOM 16850 C C . LEU A 1 72 ? 22.825 6.105 -14.589 1.00 61.43 72 LEU A C 14
ATOM 16851 O O . LEU A 1 72 ? 23.982 5.987 -14.184 1.00 11.03 72 LEU A O 14
ATOM 16867 N N . HIS A 1 73 ? 21.765 5.974 -13.799 1.00 14.45 73 HIS A N 14
ATOM 16868 C CA . HIS A 1 73 ? 21.903 5.679 -12.377 1.00 33.41 73 HIS A CA 14
ATOM 16869 C C . HIS A 1 73 ? 22.785 4.453 -12.160 1.00 73.32 73 HIS A C 14
ATOM 16870 O O . HIS A 1 73 ? 23.662 4.450 -11.296 1.00 15.31 73 HIS A O 14
ATOM 16884 N N . LYS A 1 74 ? 22.546 3.411 -12.950 1.00 43.21 74 LYS A N 14
ATOM 16885 C CA . LYS A 1 74 ? 23.318 2.179 -12.846 1.00 64.20 74 LYS A CA 14
ATOM 16886 C C . LYS A 1 74 ? 24.811 2.459 -12.985 1.00 64.45 74 LYS A C 14
ATOM 16887 O O . LYS A 1 74 ? 25.633 1.866 -12.286 1.00 31.22 74 LYS A O 14
ATOM 16906 N N . LYS A 1 75 ? 25.156 3.366 -13.892 1.00 43.53 75 LYS A N 14
ATOM 16907 C CA . LYS A 1 75 ? 26.550 3.728 -14.122 1.00 60.12 75 LYS A CA 14
ATOM 16908 C C . LYS A 1 75 ? 27.234 4.117 -12.815 1.00 51.04 75 LYS A C 14
ATOM 16909 O O . LYS A 1 75 ? 26.581 4.554 -11.868 1.00 53.05 75 LYS A O 14
ATOM 16928 N N . ALA A 1 76 ? 28.552 3.957 -12.772 1.00 64.42 76 ALA A N 14
ATOM 16929 C CA . ALA A 1 76 ? 29.325 4.295 -11.583 1.00 75.30 76 ALA A CA 14
ATOM 16930 C C . ALA A 1 76 ? 29.052 5.728 -11.141 1.00 13.25 76 ALA A C 14
ATOM 16931 O O . ALA A 1 76 ? 28.854 6.618 -11.968 1.00 70.24 76 ALA A O 14
ATOM 16938 N N . LYS A 1 77 ? 29.041 5.946 -9.830 1.00 5.12 77 LYS A N 14
ATOM 16939 C CA . LYS A 1 77 ? 28.793 7.272 -9.276 1.00 24.10 77 LYS A CA 14
ATOM 16940 C C . LYS A 1 77 ? 30.074 7.871 -8.704 1.00 21.13 77 LYS A C 14
ATOM 16941 O O . LYS A 1 77 ? 31.101 7.198 -8.618 1.00 64.35 77 LYS A O 14
ATOM 16960 N N . ASP A 1 78 ? 30.005 9.138 -8.312 1.00 3.32 78 ASP A N 14
ATOM 16961 C CA . ASP A 1 78 ? 31.159 9.827 -7.745 1.00 11.01 78 ASP A CA 14
ATOM 16962 C C . ASP A 1 78 ? 31.413 9.372 -6.311 1.00 13.30 78 ASP A C 14
ATOM 16963 O O . ASP A 1 78 ? 30.808 9.887 -5.371 1.00 4.21 78 ASP A O 14
ATOM 16972 N N . GLU A 1 79 ? 32.310 8.404 -6.153 1.00 35.25 79 GLU A N 14
ATOM 16973 C CA . GLU A 1 79 ? 32.641 7.879 -4.833 1.00 50.00 79 GLU A CA 14
ATOM 16974 C C . GLU A 1 79 ? 33.110 8.996 -3.905 1.00 53.12 79 GLU A C 14
ATOM 16975 O O . GLU A 1 79 ? 33.791 9.929 -4.332 1.00 31.22 79 GLU A O 14
ATOM 16987 N N . LYS A 1 80 ? 32.739 8.895 -2.633 1.00 43.01 80 LYS A N 14
ATOM 16988 C CA . LYS A 1 80 ? 33.121 9.895 -1.643 1.00 20.22 80 LYS A CA 14
ATOM 16989 C C . LYS A 1 80 ? 33.754 9.237 -0.421 1.00 61.51 80 LYS A C 14
ATOM 16990 O O . LYS A 1 80 ? 33.103 8.473 0.292 1.00 34.01 80 LYS A O 14
ATOM 17011 N N . ALA A 1 1 ? -0.101 -7.710 -2.405 1.00 41.42 1 ALA A N 15
ATOM 17012 C CA . ALA A 1 1 ? 1.350 -7.593 -2.337 1.00 25.32 1 ALA A CA 15
ATOM 17013 C C . ALA A 1 1 ? 1.859 -6.503 -3.274 1.00 72.55 1 ALA A C 15
ATOM 17014 O O . ALA A 1 1 ? 1.432 -6.414 -4.425 1.00 14.21 1 ALA A O 15
ATOM 17021 N N . GLU A 1 2 ? 2.772 -5.677 -2.774 1.00 62.32 2 GLU A N 15
ATOM 17022 C CA . GLU A 1 2 ? 3.337 -4.592 -3.568 1.00 73.44 2 GLU A CA 15
ATOM 17023 C C . GLU A 1 2 ? 4.862 -4.624 -3.527 1.00 72.51 2 GLU A C 15
ATOM 17024 O O . GLU A 1 2 ? 5.483 -3.984 -2.680 1.00 20.34 2 GLU A O 15
ATOM 17036 N N . GLU A 1 3 ? 5.457 -5.375 -4.449 1.00 23.03 3 GLU A N 15
ATOM 17037 C CA . GLU A 1 3 ? 6.909 -5.492 -4.516 1.00 42.45 3 GLU A CA 15
ATOM 17038 C C . GLU A 1 3 ? 7.554 -4.130 -4.760 1.00 74.03 3 GLU A C 15
ATOM 17039 O O . GLU A 1 3 ? 8.310 -3.632 -3.927 1.00 62.51 3 GLU A O 15
ATOM 17051 N N . GLU A 1 4 ? 7.248 -3.534 -5.909 1.00 32.24 4 GLU A N 15
ATOM 17052 C CA . GLU A 1 4 ? 7.798 -2.231 -6.263 1.00 23.24 4 GLU A CA 15
ATOM 17053 C C . GLU A 1 4 ? 9.323 -2.278 -6.305 1.00 0.11 4 GLU A C 15
ATOM 17054 O O . GLU A 1 4 ? 9.996 -1.362 -5.832 1.00 44.12 4 GLU A O 15
ATOM 17066 N N . TYR A 1 5 ? 9.860 -3.351 -6.873 1.00 63.45 5 TYR A N 15
ATOM 17067 C CA . TYR A 1 5 ? 11.305 -3.520 -6.975 1.00 60.12 5 TYR A CA 15
ATOM 17068 C C . TYR A 1 5 ? 11.908 -2.493 -7.928 1.00 52.42 5 TYR A C 15
ATOM 17069 O O . TYR A 1 5 ? 13.013 -1.998 -7.707 1.00 54.42 5 TYR A O 15
ATOM 17087 N N . ALA A 1 6 ? 11.172 -2.176 -8.989 1.00 64.51 6 ALA A N 15
ATOM 17088 C CA . ALA A 1 6 ? 11.632 -1.206 -9.975 1.00 74.33 6 ALA A CA 15
ATOM 17089 C C . ALA A 1 6 ? 11.127 0.194 -9.644 1.00 51.11 6 ALA A C 15
ATOM 17090 O O . ALA A 1 6 ? 9.941 0.389 -9.380 1.00 0.30 6 ALA A O 15
ATOM 17097 N N . GLU A 1 7 ? 12.035 1.165 -9.660 1.00 21.34 7 GLU A N 15
ATOM 17098 C CA . GLU A 1 7 ? 11.680 2.547 -9.359 1.00 64.30 7 GLU A CA 15
ATOM 17099 C C . GLU A 1 7 ? 10.608 3.054 -10.319 1.00 1.32 7 GLU A C 15
ATOM 17100 O O . GLU A 1 7 ? 10.543 2.632 -11.473 1.00 61.04 7 GLU A O 15
ATOM 17112 N N . ASP A 1 8 ? 9.769 3.962 -9.832 1.00 70.12 8 ASP A N 15
ATOM 17113 C CA . ASP A 1 8 ? 8.699 4.528 -10.646 1.00 3.22 8 ASP A CA 15
ATOM 17114 C C . ASP A 1 8 ? 9.139 5.842 -11.284 1.00 2.35 8 ASP A C 15
ATOM 17115 O O . ASP A 1 8 ? 10.279 6.276 -11.112 1.00 10.25 8 ASP A O 15
ATOM 17124 N N . CYS A 1 9 ? 8.229 6.470 -12.020 1.00 44.02 9 CYS A N 15
ATOM 17125 C CA . CYS A 1 9 ? 8.524 7.734 -12.686 1.00 1.24 9 CYS A CA 15
ATOM 17126 C C . CYS A 1 9 ? 7.746 8.879 -12.046 1.00 54.44 9 CYS A C 15
ATOM 17127 O O . CYS A 1 9 ? 6.708 9.313 -12.547 1.00 51.14 9 CYS A O 15
ATOM 17135 N N . PRO A 1 10 ? 8.256 9.381 -10.912 1.00 13.22 10 PRO A N 15
ATOM 17136 C CA . PRO A 1 10 ? 7.624 10.482 -10.179 1.00 34.04 10 PRO A CA 15
ATOM 17137 C C . PRO A 1 10 ? 7.723 11.808 -10.925 1.00 73.00 10 PRO A C 15
ATOM 17138 O O . PRO A 1 10 ? 8.429 11.915 -11.927 1.00 24.14 10 PRO A O 15
ATOM 17149 N N . GLU A 1 11 ? 7.010 12.815 -10.430 1.00 2.30 11 GLU A N 15
ATOM 17150 C CA . GLU A 1 11 ? 7.019 14.134 -11.052 1.00 12.23 11 GLU A CA 15
ATOM 17151 C C . GLU A 1 11 ? 8.366 14.822 -10.851 1.00 23.33 11 GLU A C 15
ATOM 17152 O O . GLU A 1 11 ? 9.222 14.332 -10.112 1.00 13.54 11 GLU A O 15
ATOM 17164 N N . LEU A 1 12 ? 8.549 15.958 -11.514 1.00 15.21 12 LEU A N 15
ATOM 17165 C CA . LEU A 1 12 ? 9.792 16.714 -11.409 1.00 51.05 12 LEU A CA 15
ATOM 17166 C C . LEU A 1 12 ? 9.550 18.074 -10.762 1.00 31.43 12 LEU A C 15
ATOM 17167 O O . LEU A 1 12 ? 8.413 18.435 -10.458 1.00 31.32 12 LEU A O 15
ATOM 17183 N N . VAL A 1 13 ? 10.627 18.825 -10.555 1.00 32.12 13 VAL A N 15
ATOM 17184 C CA . VAL A 1 13 ? 10.532 20.147 -9.946 1.00 74.54 13 VAL A CA 15
ATOM 17185 C C . VAL A 1 13 ? 11.258 21.191 -10.786 1.00 2.55 13 VAL A C 15
ATOM 17186 O O . VAL A 1 13 ? 12.212 20.893 -11.504 1.00 61.23 13 VAL A O 15
ATOM 17199 N N . PRO A 1 14 ? 10.799 22.448 -10.693 1.00 54.25 14 PRO A N 15
ATOM 17200 C CA . PRO A 1 14 ? 11.391 23.564 -11.437 1.00 1.24 14 PRO A CA 15
ATOM 17201 C C . PRO A 1 14 ? 12.780 23.930 -10.923 1.00 54.33 14 PRO A C 15
ATOM 17202 O O . PRO A 1 14 ? 13.149 23.581 -9.802 1.00 32.12 14 PRO A O 15
ATOM 17213 N N . ILE A 1 15 ? 13.544 24.635 -11.750 1.00 40.52 15 ILE A N 15
ATOM 17214 C CA . ILE A 1 15 ? 14.891 25.050 -11.378 1.00 61.23 15 ILE A CA 15
ATOM 17215 C C . ILE A 1 15 ? 14.866 26.350 -10.582 1.00 21.24 15 ILE A C 15
ATOM 17216 O O . ILE A 1 15 ? 14.821 27.438 -11.154 1.00 3.35 15 ILE A O 15
ATOM 17232 N N . GLU A 1 16 ? 14.897 26.227 -9.258 1.00 43.32 16 GLU A N 15
ATOM 17233 C CA . GLU A 1 16 ? 14.879 27.394 -8.383 1.00 63.42 16 GLU A CA 15
ATOM 17234 C C . GLU A 1 16 ? 16.278 27.701 -7.857 1.00 65.13 16 GLU A C 15
ATOM 17235 O O . GLU A 1 16 ? 16.874 26.899 -7.137 1.00 64.24 16 GLU A O 15
ATOM 17247 N N . THR A 1 17 ? 16.798 28.869 -8.223 1.00 24.33 17 THR A N 15
ATOM 17248 C CA . THR A 1 17 ? 18.127 29.282 -7.790 1.00 43.44 17 THR A CA 15
ATOM 17249 C C . THR A 1 17 ? 18.051 30.173 -6.556 1.00 3.14 17 THR A C 15
ATOM 17250 O O . THR A 1 17 ? 17.520 31.283 -6.609 1.00 61.51 17 THR A O 15
ATOM 17261 N N . LYS A 1 18 ? 18.586 29.681 -5.443 1.00 42.32 18 LYS A N 15
ATOM 17262 C CA . LYS A 1 18 ? 18.581 30.433 -4.194 1.00 3.10 18 LYS A CA 15
ATOM 17263 C C . LYS A 1 18 ? 19.936 31.089 -3.948 1.00 43.14 18 LYS A C 15
ATOM 17264 O O . LYS A 1 18 ? 20.699 30.655 -3.086 1.00 41.23 18 LYS A O 15
ATOM 17283 N N . ASN A 1 19 ? 20.228 32.138 -4.711 1.00 71.32 19 ASN A N 15
ATOM 17284 C CA . ASN A 1 19 ? 21.491 32.854 -4.575 1.00 51.11 19 ASN A CA 15
ATOM 17285 C C . ASN A 1 19 ? 21.301 34.346 -4.832 1.00 34.12 19 ASN A C 15
ATOM 17286 O O . ASN A 1 19 ? 20.563 34.741 -5.735 1.00 25.42 19 ASN A O 15
ATOM 17297 N N . GLN A 1 20 ? 21.971 35.169 -4.032 1.00 32.23 20 GLN A N 15
ATOM 17298 C CA . GLN A 1 20 ? 21.875 36.617 -4.173 1.00 20.14 20 GLN A CA 15
ATOM 17299 C C . GLN A 1 20 ? 23.227 37.219 -4.540 1.00 24.30 20 GLN A C 15
ATOM 17300 O O . GLN A 1 20 ? 23.303 38.166 -5.321 1.00 43.32 20 GLN A O 15
ATOM 17314 N N . GLU A 1 21 ? 24.292 36.662 -3.971 1.00 32.32 21 GLU A N 15
ATOM 17315 C CA . GLU A 1 21 ? 25.641 37.145 -4.238 1.00 42.35 21 GLU A CA 15
ATOM 17316 C C . GLU A 1 21 ? 26.185 36.551 -5.534 1.00 62.23 21 GLU A C 15
ATOM 17317 O O . GLU A 1 21 ? 26.319 37.247 -6.540 1.00 70.45 21 GLU A O 15
ATOM 17329 N N . MET A 1 22 ? 26.497 35.259 -5.501 1.00 5.44 22 MET A N 15
ATOM 17330 C CA . MET A 1 22 ? 27.026 34.571 -6.672 1.00 64.32 22 MET A CA 15
ATOM 17331 C C . MET A 1 22 ? 25.901 34.164 -7.618 1.00 32.53 22 MET A C 15
ATOM 17332 O O . MET A 1 22 ? 25.632 32.977 -7.803 1.00 12.04 22 MET A O 15
ATOM 17346 N N . ALA A 1 23 ? 25.246 35.155 -8.213 1.00 44.23 23 ALA A N 15
ATOM 17347 C CA . ALA A 1 23 ? 24.151 34.899 -9.141 1.00 4.43 23 ALA A CA 15
ATOM 17348 C C . ALA A 1 23 ? 24.584 35.145 -10.582 1.00 61.11 23 ALA A C 15
ATOM 17349 O O . ALA A 1 23 ? 24.847 36.281 -10.976 1.00 71.33 23 ALA A O 15
ATOM 17356 N N . ALA A 1 24 ? 24.657 34.073 -11.364 1.00 74.21 24 ALA A N 15
ATOM 17357 C CA . ALA A 1 24 ? 25.056 34.173 -12.762 1.00 63.42 24 ALA A CA 15
ATOM 17358 C C . ALA A 1 24 ? 24.156 33.323 -13.653 1.00 14.33 24 ALA A C 15
ATOM 17359 O O . ALA A 1 24 ? 23.887 32.160 -13.352 1.00 12.22 24 ALA A O 15
ATOM 17366 N N . VAL A 1 25 ? 23.691 33.912 -14.750 1.00 41.21 25 VAL A N 15
ATOM 17367 C CA . VAL A 1 25 ? 22.821 33.209 -15.685 1.00 15.22 25 VAL A CA 15
ATOM 17368 C C . VAL A 1 25 ? 23.625 32.301 -16.608 1.00 32.32 25 VAL A C 15
ATOM 17369 O O . VAL A 1 25 ? 24.346 32.774 -17.486 1.00 32.44 25 VAL A O 15
ATOM 17382 N N . GLU A 1 26 ? 23.495 30.994 -16.403 1.00 21.41 26 GLU A N 15
ATOM 17383 C CA . GLU A 1 26 ? 24.211 30.019 -17.217 1.00 72.44 26 GLU A CA 15
ATOM 17384 C C . GLU A 1 26 ? 23.283 29.389 -18.253 1.00 4.21 26 GLU A C 15
ATOM 17385 O O . GLU A 1 26 ? 22.074 29.622 -18.244 1.00 20.42 26 GLU A O 15
ATOM 17397 N N . THR A 1 27 ? 23.859 28.591 -19.146 1.00 71.55 27 THR A N 15
ATOM 17398 C CA . THR A 1 27 ? 23.086 27.929 -20.190 1.00 21.41 27 THR A CA 15
ATOM 17399 C C . THR A 1 27 ? 22.781 26.483 -19.815 1.00 12.03 27 THR A C 15
ATOM 17400 O O . THR A 1 27 ? 23.609 25.593 -20.010 1.00 52.11 27 THR A O 15
ATOM 17411 N N . ARG A 1 28 ? 21.587 26.256 -19.276 1.00 24.22 28 ARG A N 15
ATOM 17412 C CA . ARG A 1 28 ? 21.173 24.917 -18.873 1.00 5.21 28 ARG A CA 15
ATOM 17413 C C . ARG A 1 28 ? 20.566 24.159 -20.049 1.00 70.24 28 ARG A C 15
ATOM 17414 O O . ARG A 1 28 ? 19.829 24.728 -20.855 1.00 32.05 28 ARG A O 15
ATOM 17435 N N . VAL A 1 29 ? 20.881 22.871 -20.143 1.00 21.23 29 VAL A N 15
ATOM 17436 C CA . VAL A 1 29 ? 20.366 22.034 -21.220 1.00 22.10 29 VAL A CA 15
ATOM 17437 C C . VAL A 1 29 ? 19.937 20.668 -20.697 1.00 72.32 29 VAL A C 15
ATOM 17438 O O . VAL A 1 29 ? 20.509 20.190 -19.719 1.00 21.12 29 VAL A O 15
ATOM 17451 N N . CYS A 1 30 ? 18.950 20.075 -21.353 1.00 31.12 30 CYS A N 15
ATOM 17452 C CA . CYS A 1 30 ? 18.458 18.770 -20.945 1.00 11.04 30 CYS A CA 15
ATOM 17453 C C . CYS A 1 30 ? 19.644 17.806 -20.887 1.00 63.32 30 CYS A C 15
ATOM 17454 O O . CYS A 1 30 ? 20.443 17.699 -21.817 1.00 51.32 30 CYS A O 15
ATOM 17461 N N . GLU A 1 31 ? 19.741 17.101 -19.764 1.00 63.54 31 GLU A N 15
ATOM 17462 C CA . GLU A 1 31 ? 20.818 16.140 -19.557 1.00 63.43 31 GLU A CA 15
ATOM 17463 C C . GLU A 1 31 ? 20.689 14.962 -20.519 1.00 32.30 31 GLU A C 15
ATOM 17464 O O . GLU A 1 31 ? 21.688 14.390 -20.957 1.00 74.23 31 GLU A O 15
ATOM 17476 N N . THR A 1 32 ? 19.450 14.603 -20.843 1.00 43.31 32 THR A N 15
ATOM 17477 C CA . THR A 1 32 ? 19.189 13.493 -21.751 1.00 13.34 32 THR A CA 15
ATOM 17478 C C . THR A 1 32 ? 20.005 13.626 -23.031 1.00 53.13 32 THR A C 15
ATOM 17479 O O . THR A 1 32 ? 19.930 14.641 -23.724 1.00 55.11 32 THR A O 15
ATOM 17490 N N . ASP A 1 33 ? 20.783 12.595 -23.341 1.00 2.23 33 ASP A N 15
ATOM 17491 C CA . ASP A 1 33 ? 21.613 12.596 -24.540 1.00 54.22 33 ASP A CA 15
ATOM 17492 C C . ASP A 1 33 ? 20.771 12.874 -25.782 1.00 64.52 33 ASP A C 15
ATOM 17493 O O . ASP A 1 33 ? 19.741 12.238 -26.001 1.00 64.55 33 ASP A O 15
ATOM 17502 N N . GLY A 1 34 ? 21.218 13.829 -26.592 1.00 73.01 34 GLY A N 15
ATOM 17503 C CA . GLY A 1 34 ? 20.494 14.175 -27.801 1.00 74.33 34 GLY A CA 15
ATOM 17504 C C . GLY A 1 34 ? 19.528 15.324 -27.590 1.00 73.22 34 GLY A C 15
ATOM 17505 O O . GLY A 1 34 ? 19.323 16.145 -28.485 1.00 2.15 34 GLY A O 15
ATOM 17509 N N . CYS A 1 35 ? 18.930 15.382 -26.405 1.00 4.33 35 CYS A N 15
ATOM 17510 C CA . CYS A 1 35 ? 17.979 16.437 -26.079 1.00 12.54 35 CYS A CA 15
ATOM 17511 C C . CYS A 1 35 ? 18.704 17.723 -25.691 1.00 52.12 35 CYS A C 15
ATOM 17512 O O . CYS A 1 35 ? 19.217 17.848 -24.579 1.00 72.12 35 CYS A O 15
ATOM 17519 N N . SER A 1 36 ? 18.742 18.676 -26.617 1.00 14.53 36 SER A N 15
ATOM 17520 C CA . SER A 1 36 ? 19.406 19.951 -26.374 1.00 44.42 36 SER A CA 15
ATOM 17521 C C . SER A 1 36 ? 18.391 21.036 -26.028 1.00 1.32 36 SER A C 15
ATOM 17522 O O . SER A 1 36 ? 18.549 22.195 -26.412 1.00 72.02 36 SER A O 15
ATOM 17530 N N . SER A 1 37 ? 17.349 20.651 -25.299 1.00 15.22 37 SER A N 15
ATOM 17531 C CA . SER A 1 37 ? 16.304 21.589 -24.903 1.00 63.01 37 SER A CA 15
ATOM 17532 C C . SER A 1 37 ? 16.754 22.432 -23.714 1.00 11.42 37 SER A C 15
ATOM 17533 O O . SER A 1 37 ? 17.750 22.122 -23.061 1.00 41.44 37 SER A O 15
ATOM 17541 N N . GLU A 1 38 ? 16.011 23.500 -23.439 1.00 42.21 38 GLU A N 15
ATOM 17542 C CA . GLU A 1 38 ? 16.334 24.389 -22.329 1.00 52.12 38 GLU A CA 15
ATOM 17543 C C . GLU A 1 38 ? 15.876 23.791 -21.002 1.00 55.02 38 GLU A C 15
ATOM 17544 O O . GLU A 1 38 ? 14.690 23.817 -20.674 1.00 53.11 38 GLU A O 15
ATOM 17556 N N . ALA A 1 39 ? 16.824 23.252 -20.244 1.00 5.13 39 ALA A N 15
ATOM 17557 C CA . ALA A 1 39 ? 16.519 22.649 -18.952 1.00 65.34 39 ALA A CA 15
ATOM 17558 C C . ALA A 1 39 ? 15.713 23.603 -18.077 1.00 63.44 39 ALA A C 15
ATOM 17559 O O . ALA A 1 39 ? 16.165 24.703 -17.760 1.00 42.13 39 ALA A O 15
ATOM 17566 N N . LYS A 1 40 ? 14.517 23.174 -17.690 1.00 55.44 40 LYS A N 15
ATOM 17567 C CA . LYS A 1 40 ? 13.646 23.990 -16.851 1.00 63.42 40 LYS A CA 15
ATOM 17568 C C . LYS A 1 40 ? 13.419 23.326 -15.497 1.00 20.12 40 LYS A C 15
ATOM 17569 O O . LYS A 1 40 ? 13.159 24.000 -14.499 1.00 44.43 40 LYS A O 15
ATOM 17588 N N . LEU A 1 41 ? 13.520 22.002 -15.468 1.00 35.32 41 LEU A N 15
ATOM 17589 C CA . LEU A 1 41 ? 13.326 21.247 -14.235 1.00 25.54 41 LEU A CA 15
ATOM 17590 C C . LEU A 1 41 ? 14.588 20.473 -13.867 1.00 25.04 41 LEU A C 15
ATOM 17591 O O . LEU A 1 41 ? 15.564 20.467 -14.616 1.00 44.22 41 LEU A O 15
ATOM 17607 N N . GLN A 1 42 ? 14.560 19.820 -12.709 1.00 52.12 42 GLN A N 15
ATOM 17608 C CA . GLN A 1 42 ? 15.701 19.042 -12.243 1.00 64.12 42 GLN A CA 15
ATOM 17609 C C . GLN A 1 42 ? 15.248 17.715 -11.644 1.00 35.02 42 GLN A C 15
ATOM 17610 O O . GLN A 1 42 ? 14.059 17.553 -11.371 1.00 61.24 42 GLN A O 15
ATOM 17624 N N . CYS A 1 43 ? 16.192 16.805 -11.454 1.00 51.30 43 CYS A N 15
ATOM 17625 C CA . CYS A 1 43 ? 15.875 15.504 -10.890 1.00 2.45 43 CYS A CA 15
ATOM 17626 C C . CYS A 1 43 ? 15.971 15.606 -9.366 1.00 21.41 43 CYS A C 15
ATOM 17627 O O . CYS A 1 43 ? 16.991 15.976 -8.785 1.00 44.31 43 CYS A O 15
ATOM 17634 N N . PRO A 1 44 ? 14.857 15.260 -8.704 1.00 23.44 44 PRO A N 15
ATOM 17635 C CA . PRO A 1 44 ? 14.763 15.293 -7.241 1.00 42.41 44 PRO A CA 15
ATOM 17636 C C . PRO A 1 44 ? 15.610 14.211 -6.581 1.00 32.34 44 PRO A C 15
ATOM 17637 O O . PRO A 1 44 ? 16.389 14.487 -5.668 1.00 1.21 44 PRO A O 15
ATOM 17648 N N . THR A 1 45 ? 15.453 12.976 -7.047 1.00 73.14 45 THR A N 15
ATOM 17649 C CA . THR A 1 45 ? 16.202 11.851 -6.502 1.00 1.34 45 THR A CA 15
ATOM 17650 C C . THR A 1 45 ? 17.704 12.068 -6.649 1.00 32.00 45 THR A C 15
ATOM 17651 O O . THR A 1 45 ? 18.500 11.503 -5.898 1.00 14.53 45 THR A O 15
ATOM 17662 N N . CYS A 1 46 ? 18.086 12.889 -7.621 1.00 52.41 46 CYS A N 15
ATOM 17663 C CA . CYS A 1 46 ? 19.493 13.182 -7.867 1.00 73.54 46 CYS A CA 15
ATOM 17664 C C . CYS A 1 46 ? 20.044 14.134 -6.810 1.00 73.10 46 CYS A C 15
ATOM 17665 O O . CYS A 1 46 ? 21.167 13.967 -6.335 1.00 24.32 46 CYS A O 15
ATOM 17672 N N . ILE A 1 47 ? 19.245 15.132 -6.447 1.00 21.31 47 ILE A N 15
ATOM 17673 C CA . ILE A 1 47 ? 19.652 16.109 -5.445 1.00 41.43 47 ILE A CA 15
ATOM 17674 C C . ILE A 1 47 ? 19.941 15.438 -4.107 1.00 35.11 47 ILE A C 15
ATOM 17675 O O . ILE A 1 47 ? 20.842 15.847 -3.376 1.00 3.35 47 ILE A O 15
ATOM 17691 N N . LYS A 1 48 ? 19.170 14.402 -3.793 1.00 13.34 48 LYS A N 15
ATOM 17692 C CA . LYS A 1 48 ? 19.343 13.670 -2.544 1.00 10.13 48 LYS A CA 15
ATOM 17693 C C . LYS A 1 48 ? 20.457 12.636 -2.669 1.00 60.25 48 LYS A C 15
ATOM 17694 O O . LYS A 1 48 ? 21.286 12.489 -1.770 1.00 72.52 48 LYS A O 15
ATOM 17713 N N . LEU A 1 49 ? 20.472 11.923 -3.790 1.00 61.32 49 LEU A N 15
ATOM 17714 C CA . LEU A 1 49 ? 21.486 10.903 -4.034 1.00 61.34 49 LEU A CA 15
ATOM 17715 C C . LEU A 1 49 ? 22.888 11.500 -3.965 1.00 14.53 49 LEU A C 15
ATOM 17716 O O . LEU A 1 49 ? 23.694 11.121 -3.117 1.00 22.41 49 LEU A O 15
ATOM 17732 N N . GLY A 1 50 ? 23.170 12.441 -4.862 1.00 20.43 50 GLY A N 15
ATOM 17733 C CA . GLY A 1 50 ? 24.474 13.078 -4.883 1.00 72.54 50 GLY A CA 15
ATOM 17734 C C . GLY A 1 50 ? 25.060 13.152 -6.279 1.00 72.54 50 GLY A C 15
ATOM 17735 O O . GLY A 1 50 ? 26.268 12.998 -6.461 1.00 72.44 50 GLY A O 15
ATOM 17739 N N . ILE A 1 51 ? 24.203 13.386 -7.267 1.00 52.13 51 ILE A N 15
ATOM 17740 C CA . ILE A 1 51 ? 24.643 13.479 -8.654 1.00 10.33 51 ILE A CA 15
ATOM 17741 C C . ILE A 1 51 ? 24.535 14.910 -9.170 1.00 3.33 51 ILE A C 15
ATOM 17742 O O . ILE A 1 51 ? 23.483 15.540 -9.065 1.00 61.14 51 ILE A O 15
ATOM 17758 N N . GLN A 1 52 ? 25.630 15.416 -9.728 1.00 3.23 52 GLN A N 15
ATOM 17759 C CA . GLN A 1 52 ? 25.658 16.773 -10.261 1.00 61.02 52 GLN A CA 15
ATOM 17760 C C . GLN A 1 52 ? 24.748 16.898 -11.478 1.00 53.03 52 GLN A C 15
ATOM 17761 O O . GLN A 1 52 ? 24.334 15.897 -12.062 1.00 40.21 52 GLN A O 15
ATOM 17775 N N . GLY A 1 53 ? 24.439 18.135 -11.856 1.00 12.02 53 GLY A N 15
ATOM 17776 C CA . GLY A 1 53 ? 23.579 18.368 -13.001 1.00 53.12 53 GLY A CA 15
ATOM 17777 C C . GLY A 1 53 ? 22.228 17.695 -12.858 1.00 51.35 53 GLY A C 15
ATOM 17778 O O . GLY A 1 53 ? 21.493 17.958 -11.906 1.00 44.34 53 GLY A O 15
ATOM 17782 N N . SER A 1 54 ? 21.898 16.825 -13.808 1.00 5.40 54 SER A N 15
ATOM 17783 C CA . SER A 1 54 ? 20.624 16.117 -13.787 1.00 21.12 54 SER A CA 15
ATOM 17784 C C . SER A 1 54 ? 19.460 17.088 -13.957 1.00 33.04 54 SER A C 15
ATOM 17785 O O . SER A 1 54 ? 18.515 17.086 -13.167 1.00 2.42 54 SER A O 15
ATOM 17793 N N . TYR A 1 55 ? 19.535 17.916 -14.992 1.00 51.24 55 TYR A N 15
ATOM 17794 C CA . TYR A 1 55 ? 18.489 18.895 -15.266 1.00 23.12 55 TYR A CA 15
ATOM 17795 C C . TYR A 1 55 ? 17.678 18.496 -16.494 1.00 54.15 55 TYR A C 15
ATOM 17796 O O . TYR A 1 55 ? 18.234 18.210 -17.555 1.00 1.31 55 TYR A O 15
ATOM 17814 N N . PHE A 1 56 ? 16.357 18.480 -16.343 1.00 64.25 56 PHE A N 15
ATOM 17815 C CA . PHE A 1 56 ? 15.467 18.116 -17.440 1.00 10.04 56 PHE A CA 15
ATOM 17816 C C . PHE A 1 56 ? 14.855 19.359 -18.078 1.00 52.24 56 PHE A C 15
ATOM 17817 O O . PHE A 1 56 ? 14.910 20.452 -17.514 1.00 42.44 56 PHE A O 15
ATOM 17834 N N . CYS A 1 57 ? 14.271 19.184 -19.259 1.00 63.23 57 CYS A N 15
ATOM 17835 C CA . CYS A 1 57 ? 13.649 20.290 -19.977 1.00 61.31 57 CYS A CA 15
ATOM 17836 C C . CYS A 1 57 ? 12.136 20.285 -19.778 1.00 22.02 57 CYS A C 15
ATOM 17837 O O . CYS A 1 57 ? 11.492 21.333 -19.811 1.00 1.42 57 CYS A O 15
ATOM 17844 N N . SER A 1 58 ? 11.576 19.098 -19.571 1.00 31.52 58 SER A N 15
ATOM 17845 C CA . SER A 1 58 ? 10.139 18.955 -19.370 1.00 13.14 58 SER A CA 15
ATOM 17846 C C . SER A 1 58 ? 9.797 17.559 -18.858 1.00 64.35 58 SER A C 15
ATOM 17847 O O . SER A 1 58 ? 10.589 16.627 -18.994 1.00 64.41 58 SER A O 15
ATOM 17855 N N . GLN A 1 59 ? 8.613 17.424 -18.271 1.00 21.34 59 GLN A N 15
ATOM 17856 C CA . GLN A 1 59 ? 8.167 16.142 -17.738 1.00 72.32 59 GLN A CA 15
ATOM 17857 C C . GLN A 1 59 ? 7.953 15.131 -18.860 1.00 42.02 59 GLN A C 15
ATOM 17858 O O . GLN A 1 59 ? 8.403 13.989 -18.773 1.00 32.03 59 GLN A O 15
ATOM 17872 N N . GLU A 1 60 ? 7.264 15.560 -19.913 1.00 31.30 60 GLU A N 15
ATOM 17873 C CA . GLU A 1 60 ? 6.990 14.691 -21.051 1.00 62.44 60 GLU A CA 15
ATOM 17874 C C . GLU A 1 60 ? 8.269 14.016 -21.541 1.00 35.25 60 GLU A C 15
ATOM 17875 O O . GLU A 1 60 ? 8.256 12.851 -21.939 1.00 72.13 60 GLU A O 15
ATOM 17887 N N . CYS A 1 61 ? 9.371 14.757 -21.508 1.00 23.55 61 CYS A N 15
ATOM 17888 C CA . CYS A 1 61 ? 10.658 14.232 -21.948 1.00 5.52 61 CYS A CA 15
ATOM 17889 C C . CYS A 1 61 ? 11.330 13.434 -20.834 1.00 45.33 61 CYS A C 15
ATOM 17890 O O . CYS A 1 61 ? 12.033 12.457 -21.093 1.00 43.12 61 CYS A O 15
ATOM 17897 N N . PHE A 1 62 ? 11.109 13.858 -19.594 1.00 61.52 62 PHE A N 15
ATOM 17898 C CA . PHE A 1 62 ? 11.693 13.183 -18.441 1.00 3.44 62 PHE A CA 15
ATOM 17899 C C . PHE A 1 62 ? 11.149 11.764 -18.307 1.00 13.34 62 PHE A C 15
ATOM 17900 O O . PHE A 1 62 ? 11.894 10.824 -18.028 1.00 14.54 62 PHE A O 15
ATOM 17917 N N . LYS A 1 63 ? 9.844 11.617 -18.507 1.00 35.42 63 LYS A N 15
ATOM 17918 C CA . LYS A 1 63 ? 9.197 10.314 -18.410 1.00 34.53 63 LYS A CA 15
ATOM 17919 C C . LYS A 1 63 ? 9.878 9.299 -19.322 1.00 74.35 63 LYS A C 15
ATOM 17920 O O . LYS A 1 63 ? 10.000 8.124 -18.979 1.00 33.24 63 LYS A O 15
ATOM 17939 N N . GLY A 1 64 ? 10.321 9.761 -20.488 1.00 11.13 64 GLY A N 15
ATOM 17940 C CA . GLY A 1 64 ? 10.985 8.881 -21.431 1.00 23.32 64 GLY A CA 15
ATOM 17941 C C . GLY A 1 64 ? 12.434 8.625 -21.064 1.00 52.42 64 GLY A C 15
ATOM 17942 O O . GLY A 1 64 ? 12.829 7.484 -20.827 1.00 2.14 64 GLY A O 15
ATOM 17946 N N . SER A 1 65 ? 13.228 9.690 -21.020 1.00 11.35 65 SER A N 15
ATOM 17947 C CA . SER A 1 65 ? 14.643 9.576 -20.685 1.00 35.52 65 SER A CA 15
ATOM 17948 C C . SER A 1 65 ? 14.829 8.856 -19.352 1.00 72.04 65 SER A C 15
ATOM 17949 O O . SER A 1 65 ? 15.852 8.213 -19.120 1.00 5.23 65 SER A O 15
ATOM 17957 N N . TRP A 1 66 ? 13.832 8.970 -18.482 1.00 23.50 66 TRP A N 15
ATOM 17958 C CA . TRP A 1 66 ? 13.885 8.330 -17.172 1.00 43.21 66 TRP A CA 15
ATOM 17959 C C . TRP A 1 66 ? 14.292 6.866 -17.297 1.00 73.01 66 TRP A C 15
ATOM 17960 O O . TRP A 1 66 ? 14.986 6.329 -16.434 1.00 41.43 66 TRP A O 15
ATOM 17981 N N . ALA A 1 67 ? 13.855 6.225 -18.376 1.00 50.13 67 ALA A N 15
ATOM 17982 C CA . ALA A 1 67 ? 14.176 4.823 -18.614 1.00 51.34 67 ALA A CA 15
ATOM 17983 C C . ALA A 1 67 ? 15.675 4.574 -18.487 1.00 51.02 67 ALA A C 15
ATOM 17984 O O . ALA A 1 67 ? 16.102 3.516 -18.023 1.00 43.24 67 ALA A O 15
ATOM 17991 N N . THR A 1 68 ? 16.471 5.555 -18.903 1.00 33.44 68 THR A N 15
ATOM 17992 C CA . THR A 1 68 ? 17.922 5.441 -18.837 1.00 22.21 68 THR A CA 15
ATOM 17993 C C . THR A 1 68 ? 18.485 6.250 -17.674 1.00 60.01 68 THR A C 15
ATOM 17994 O O . THR A 1 68 ? 19.445 5.836 -17.023 1.00 71.43 68 THR A O 15
ATOM 18005 N N . HIS A 1 69 ? 17.882 7.406 -17.417 1.00 12.31 69 HIS A N 15
ATOM 18006 C CA . HIS A 1 69 ? 18.323 8.274 -16.330 1.00 71.43 69 HIS A CA 15
ATOM 18007 C C . HIS A 1 69 ? 18.444 7.491 -15.026 1.00 1.41 69 HIS A C 15
ATOM 18008 O O . HIS A 1 69 ? 19.424 7.632 -14.294 1.00 12.44 69 HIS A O 15
ATOM 18022 N N . LYS A 1 70 ? 17.442 6.667 -14.741 1.00 31.12 70 LYS A N 15
ATOM 18023 C CA . LYS A 1 70 ? 17.435 5.861 -13.525 1.00 43.45 70 LYS A CA 15
ATOM 18024 C C . LYS A 1 70 ? 18.737 5.079 -13.384 1.00 60.12 70 LYS A C 15
ATOM 18025 O O . LYS A 1 70 ? 19.228 4.866 -12.275 1.00 4.52 70 LYS A O 15
ATOM 18044 N N . LEU A 1 71 ? 19.292 4.654 -14.514 1.00 32.31 71 LEU A N 15
ATOM 18045 C CA . LEU A 1 71 ? 20.538 3.896 -14.516 1.00 63.32 71 LEU A CA 15
ATOM 18046 C C . LEU A 1 71 ? 21.700 4.757 -14.033 1.00 45.51 71 LEU A C 15
ATOM 18047 O O . LEU A 1 71 ? 22.617 4.268 -13.372 1.00 3.22 71 LEU A O 15
ATOM 18063 N N . LEU A 1 72 ? 21.655 6.043 -14.366 1.00 21.24 72 LEU A N 15
ATOM 18064 C CA . LEU A 1 72 ? 22.703 6.974 -13.964 1.00 3.52 72 LEU A CA 15
ATOM 18065 C C . LEU A 1 72 ? 22.811 7.051 -12.444 1.00 55.22 72 LEU A C 15
ATOM 18066 O O . LEU A 1 72 ? 23.905 7.181 -11.894 1.00 73.12 72 LEU A O 15
ATOM 18082 N N . HIS A 1 73 ? 21.668 6.968 -11.771 1.00 14.15 73 HIS A N 15
ATOM 18083 C CA . HIS A 1 73 ? 21.633 7.025 -10.313 1.00 42.34 73 HIS A CA 15
ATOM 18084 C C . HIS A 1 73 ? 22.603 6.016 -9.707 1.00 64.01 73 HIS A C 15
ATOM 18085 O O . HIS A 1 73 ? 23.310 6.318 -8.745 1.00 14.12 73 HIS A O 15
ATOM 18099 N N . LYS A 1 74 ? 22.632 4.815 -10.276 1.00 5.44 74 LYS A N 15
ATOM 18100 C CA . LYS A 1 74 ? 23.516 3.761 -9.792 1.00 72.34 74 LYS A CA 15
ATOM 18101 C C . LYS A 1 74 ? 24.788 3.690 -10.631 1.00 2.24 74 LYS A C 15
ATOM 18102 O O . LYS A 1 74 ? 25.234 2.608 -11.011 1.00 62.34 74 LYS A O 15
ATOM 18121 N N . LYS A 1 75 ? 25.370 4.851 -10.914 1.00 32.13 75 LYS A N 15
ATOM 18122 C CA . LYS A 1 75 ? 26.593 4.922 -11.704 1.00 72.43 75 LYS A CA 15
ATOM 18123 C C . LYS A 1 75 ? 27.732 5.528 -10.891 1.00 61.40 75 LYS A C 15
ATOM 18124 O O . LYS A 1 75 ? 28.006 6.724 -10.984 1.00 71.23 75 LYS A O 15
ATOM 18143 N N . ALA A 1 76 ? 28.394 4.694 -10.095 1.00 35.10 76 ALA A N 15
ATOM 18144 C CA . ALA A 1 76 ? 29.505 5.147 -9.269 1.00 3.35 76 ALA A CA 15
ATOM 18145 C C . ALA A 1 76 ? 30.773 5.316 -10.099 1.00 3.14 76 ALA A C 15
ATOM 18146 O O . ALA A 1 76 ? 31.275 6.428 -10.265 1.00 64.24 76 ALA A O 15
ATOM 18153 N N . LYS A 1 77 ? 31.288 4.206 -10.617 1.00 54.11 77 LYS A N 15
ATOM 18154 C CA . LYS A 1 77 ? 32.497 4.230 -11.431 1.00 2.22 77 LYS A CA 15
ATOM 18155 C C . LYS A 1 77 ? 32.656 2.927 -12.208 1.00 4.23 77 LYS A C 15
ATOM 18156 O O . LYS A 1 77 ? 32.372 1.847 -11.691 1.00 21.42 77 LYS A O 15
ATOM 18175 N N . ASP A 1 78 ? 33.113 3.037 -13.450 1.00 63.22 78 ASP A N 15
ATOM 18176 C CA . ASP A 1 78 ? 33.313 1.867 -14.297 1.00 72.35 78 ASP A CA 15
ATOM 18177 C C . ASP A 1 78 ? 34.724 1.312 -14.134 1.00 44.03 78 ASP A C 15
ATOM 18178 O O . ASP A 1 78 ? 35.681 2.066 -13.963 1.00 3.24 78 ASP A O 15
ATOM 18187 N N . GLU A 1 79 ? 34.845 -0.011 -14.188 1.00 40.23 79 GLU A N 15
ATOM 18188 C CA . GLU A 1 79 ? 36.140 -0.666 -14.044 1.00 51.33 79 GLU A CA 15
ATOM 18189 C C . GLU A 1 79 ? 36.048 -2.141 -14.422 1.00 64.33 79 GLU A C 15
ATOM 18190 O O . GLU A 1 79 ? 35.177 -2.865 -13.940 1.00 11.10 79 GLU A O 15
ATOM 18202 N N . LYS A 1 80 ? 36.954 -2.581 -15.289 1.00 60.04 80 LYS A N 15
ATOM 18203 C CA . LYS A 1 80 ? 36.978 -3.970 -15.733 1.00 40.33 80 LYS A CA 15
ATOM 18204 C C . LYS A 1 80 ? 35.695 -4.325 -16.478 1.00 43.03 80 LYS A C 15
ATOM 18205 O O . LYS A 1 80 ? 35.252 -5.473 -16.458 1.00 31.51 80 LYS A O 15
ATOM 18226 N N . ALA A 1 1 ? 0.318 1.117 -4.507 1.00 5.33 1 ALA A N 16
ATOM 18227 C CA . ALA A 1 1 ? 1.431 2.051 -4.383 1.00 54.32 1 ALA A CA 16
ATOM 18228 C C . ALA A 1 1 ? 2.018 2.023 -2.976 1.00 70.32 1 ALA A C 16
ATOM 18229 O O . ALA A 1 1 ? 2.298 3.068 -2.390 1.00 63.40 1 ALA A O 16
ATOM 18236 N N . GLU A 1 2 ? 2.201 0.820 -2.440 1.00 74.24 2 GLU A N 16
ATOM 18237 C CA . GLU A 1 2 ? 2.753 0.657 -1.101 1.00 24.10 2 GLU A CA 16
ATOM 18238 C C . GLU A 1 2 ? 4.253 0.939 -1.093 1.00 50.32 2 GLU A C 16
ATOM 18239 O O . GLU A 1 2 ? 4.697 1.975 -0.600 1.00 12.42 2 GLU A O 16
ATOM 18251 N N . GLU A 1 3 ? 5.027 0.009 -1.643 1.00 43.01 3 GLU A N 16
ATOM 18252 C CA . GLU A 1 3 ? 6.477 0.157 -1.698 1.00 52.30 3 GLU A CA 16
ATOM 18253 C C . GLU A 1 3 ? 6.896 0.950 -2.932 1.00 42.54 3 GLU A C 16
ATOM 18254 O O . GLU A 1 3 ? 6.604 0.560 -4.062 1.00 71.20 3 GLU A O 16
ATOM 18266 N N . GLU A 1 4 ? 7.582 2.066 -2.707 1.00 5.43 4 GLU A N 16
ATOM 18267 C CA . GLU A 1 4 ? 8.041 2.915 -3.800 1.00 54.13 4 GLU A CA 16
ATOM 18268 C C . GLU A 1 4 ? 9.556 2.830 -3.957 1.00 61.42 4 GLU A C 16
ATOM 18269 O O . GLU A 1 4 ? 10.232 3.845 -4.125 1.00 0.14 4 GLU A O 16
ATOM 18281 N N . TYR A 1 5 ? 10.083 1.611 -3.901 1.00 53.53 5 TYR A N 16
ATOM 18282 C CA . TYR A 1 5 ? 11.518 1.393 -4.034 1.00 22.51 5 TYR A CA 16
ATOM 18283 C C . TYR A 1 5 ? 11.843 0.687 -5.347 1.00 54.12 5 TYR A C 16
ATOM 18284 O O . TYR A 1 5 ? 12.602 -0.281 -5.374 1.00 11.14 5 TYR A O 16
ATOM 18302 N N . ALA A 1 6 ? 11.261 1.181 -6.436 1.00 23.33 6 ALA A N 16
ATOM 18303 C CA . ALA A 1 6 ? 11.490 0.601 -7.753 1.00 74.33 6 ALA A CA 16
ATOM 18304 C C . ALA A 1 6 ? 11.216 1.618 -8.856 1.00 12.02 6 ALA A C 16
ATOM 18305 O O . ALA A 1 6 ? 10.211 2.327 -8.822 1.00 53.12 6 ALA A O 16
ATOM 18312 N N . GLU A 1 7 ? 12.117 1.684 -9.831 1.00 31.00 7 GLU A N 16
ATOM 18313 C CA . GLU A 1 7 ? 11.972 2.617 -10.943 1.00 34.45 7 GLU A CA 16
ATOM 18314 C C . GLU A 1 7 ? 10.596 2.482 -11.590 1.00 23.43 7 GLU A C 16
ATOM 18315 O O . GLU A 1 7 ? 10.292 1.470 -12.222 1.00 24.44 7 GLU A O 16
ATOM 18327 N N . ASP A 1 8 ? 9.769 3.508 -11.427 1.00 2.32 8 ASP A N 16
ATOM 18328 C CA . ASP A 1 8 ? 8.426 3.506 -11.995 1.00 61.20 8 ASP A CA 16
ATOM 18329 C C . ASP A 1 8 ? 8.143 4.814 -12.726 1.00 40.43 8 ASP A C 16
ATOM 18330 O O . ASP A 1 8 ? 6.987 5.207 -12.892 1.00 4.04 8 ASP A O 16
ATOM 18339 N N . CYS A 1 9 ? 9.204 5.485 -13.161 1.00 23.24 9 CYS A N 16
ATOM 18340 C CA . CYS A 1 9 ? 9.070 6.751 -13.873 1.00 21.23 9 CYS A CA 16
ATOM 18341 C C . CYS A 1 9 ? 8.180 7.718 -13.099 1.00 72.12 9 CYS A C 16
ATOM 18342 O O . CYS A 1 9 ? 7.065 8.040 -13.512 1.00 24.21 9 CYS A O 16
ATOM 18350 N N . PRO A 1 10 ? 8.681 8.192 -11.949 1.00 15.32 10 PRO A N 16
ATOM 18351 C CA . PRO A 1 10 ? 7.946 9.129 -11.092 1.00 65.45 10 PRO A CA 16
ATOM 18352 C C . PRO A 1 10 ? 7.820 10.512 -11.721 1.00 74.14 10 PRO A C 16
ATOM 18353 O O . PRO A 1 10 ? 8.281 10.740 -12.839 1.00 23.30 10 PRO A O 16
ATOM 18364 N N . GLU A 1 11 ? 7.191 11.432 -10.996 1.00 23.33 11 GLU A N 16
ATOM 18365 C CA . GLU A 1 11 ? 7.004 12.793 -11.485 1.00 22.35 11 GLU A CA 16
ATOM 18366 C C . GLU A 1 11 ? 8.242 13.643 -11.213 1.00 52.21 11 GLU A C 16
ATOM 18367 O O . GLU A 1 11 ? 8.978 13.401 -10.256 1.00 20.22 11 GLU A O 16
ATOM 18379 N N . LEU A 1 12 ? 8.465 14.640 -12.062 1.00 70.03 12 LEU A N 16
ATOM 18380 C CA . LEU A 1 12 ? 9.614 15.527 -11.916 1.00 14.33 12 LEU A CA 16
ATOM 18381 C C . LEU A 1 12 ? 9.304 16.663 -10.945 1.00 63.40 12 LEU A C 16
ATOM 18382 O O . LEU A 1 12 ? 8.144 17.015 -10.735 1.00 54.22 12 LEU A O 16
ATOM 18398 N N . VAL A 1 13 ? 10.351 17.233 -10.357 1.00 11.03 13 VAL A N 16
ATOM 18399 C CA . VAL A 1 13 ? 10.192 18.331 -9.411 1.00 13.03 13 VAL A CA 16
ATOM 18400 C C . VAL A 1 13 ? 10.993 19.552 -9.846 1.00 42.44 13 VAL A C 16
ATOM 18401 O O . VAL A 1 13 ? 11.987 19.449 -10.566 1.00 52.42 13 VAL A O 16
ATOM 18414 N N . PRO A 1 14 ? 10.554 20.739 -9.401 1.00 35.55 14 PRO A N 16
ATOM 18415 C CA . PRO A 1 14 ? 11.216 22.004 -9.731 1.00 23.40 14 PRO A CA 16
ATOM 18416 C C . PRO A 1 14 ? 12.574 22.141 -9.052 1.00 5.35 14 PRO A C 16
ATOM 18417 O O . PRO A 1 14 ? 12.763 21.685 -7.923 1.00 44.53 14 PRO A O 16
ATOM 18428 N N . ILE A 1 15 ? 13.516 22.772 -9.745 1.00 3.24 15 ILE A N 16
ATOM 18429 C CA . ILE A 1 15 ? 14.856 22.971 -9.206 1.00 63.34 15 ILE A CA 16
ATOM 18430 C C . ILE A 1 15 ? 14.862 24.052 -8.131 1.00 43.13 15 ILE A C 16
ATOM 18431 O O . ILE A 1 15 ? 14.715 25.237 -8.429 1.00 35.13 15 ILE A O 16
ATOM 18447 N N . GLU A 1 16 ? 15.036 23.635 -6.881 1.00 52.10 16 GLU A N 16
ATOM 18448 C CA . GLU A 1 16 ? 15.062 24.569 -5.762 1.00 2.14 16 GLU A CA 16
ATOM 18449 C C . GLU A 1 16 ? 16.376 25.346 -5.732 1.00 34.54 16 GLU A C 16
ATOM 18450 O O . GLU A 1 16 ? 17.333 24.945 -5.068 1.00 73.23 16 GLU A O 16
ATOM 18462 N N . THR A 1 17 ? 16.414 26.460 -6.456 1.00 24.31 17 THR A N 16
ATOM 18463 C CA . THR A 1 17 ? 17.609 27.292 -6.515 1.00 23.04 17 THR A CA 16
ATOM 18464 C C . THR A 1 17 ? 17.265 28.720 -6.923 1.00 64.21 17 THR A C 16
ATOM 18465 O O . THR A 1 17 ? 16.852 28.970 -8.055 1.00 53.43 17 THR A O 16
ATOM 18476 N N . LYS A 1 18 ? 17.440 29.654 -5.995 1.00 14.15 18 LYS A N 16
ATOM 18477 C CA . LYS A 1 18 ? 17.150 31.059 -6.258 1.00 32.42 18 LYS A CA 16
ATOM 18478 C C . LYS A 1 18 ? 18.196 31.961 -5.611 1.00 31.43 18 LYS A C 16
ATOM 18479 O O . LYS A 1 18 ? 18.246 32.091 -4.388 1.00 54.25 18 LYS A O 16
ATOM 18498 N N . ASN A 1 19 ? 19.029 32.582 -6.439 1.00 70.22 19 ASN A N 16
ATOM 18499 C CA . ASN A 1 19 ? 20.074 33.473 -5.947 1.00 34.40 19 ASN A CA 16
ATOM 18500 C C . ASN A 1 19 ? 20.276 34.650 -6.896 1.00 1.02 19 ASN A C 16
ATOM 18501 O O . ASN A 1 19 ? 20.608 34.466 -8.066 1.00 63.33 19 ASN A O 16
ATOM 18512 N N . GLN A 1 20 ? 20.074 35.859 -6.382 1.00 21.14 20 GLN A N 16
ATOM 18513 C CA . GLN A 1 20 ? 20.235 37.066 -7.183 1.00 55.15 20 GLN A CA 16
ATOM 18514 C C . GLN A 1 20 ? 21.473 37.845 -6.752 1.00 54.43 20 GLN A C 16
ATOM 18515 O O . GLN A 1 20 ? 21.448 39.073 -6.675 1.00 3.20 20 GLN A O 16
ATOM 18529 N N . GLU A 1 21 ? 22.553 37.123 -6.472 1.00 71.04 21 GLU A N 16
ATOM 18530 C CA . GLU A 1 21 ? 23.800 37.748 -6.048 1.00 20.02 21 GLU A CA 16
ATOM 18531 C C . GLU A 1 21 ? 24.869 37.620 -7.130 1.00 14.23 21 GLU A C 16
ATOM 18532 O O . GLU A 1 21 ? 24.737 36.820 -8.055 1.00 52.24 21 GLU A O 16
ATOM 18544 N N . MET A 1 22 ? 25.926 38.415 -7.005 1.00 43.32 22 MET A N 16
ATOM 18545 C CA . MET A 1 22 ? 27.018 38.391 -7.972 1.00 21.13 22 MET A CA 16
ATOM 18546 C C . MET A 1 22 ? 27.583 36.981 -8.119 1.00 14.52 22 MET A C 16
ATOM 18547 O O . MET A 1 22 ? 28.257 36.477 -7.222 1.00 64.51 22 MET A O 16
ATOM 18561 N N . ALA A 1 23 ? 27.302 36.352 -9.255 1.00 35.21 23 ALA A N 16
ATOM 18562 C CA . ALA A 1 23 ? 27.783 35.002 -9.519 1.00 71.33 23 ALA A CA 16
ATOM 18563 C C . ALA A 1 23 ? 27.792 34.705 -11.015 1.00 51.11 23 ALA A C 16
ATOM 18564 O O . ALA A 1 23 ? 27.064 35.330 -11.786 1.00 33.24 23 ALA A O 16
ATOM 18571 N N . ALA A 1 24 ? 28.622 33.749 -11.419 1.00 34.30 24 ALA A N 16
ATOM 18572 C CA . ALA A 1 24 ? 28.724 33.369 -12.822 1.00 61.15 24 ALA A CA 16
ATOM 18573 C C . ALA A 1 24 ? 27.350 33.067 -13.411 1.00 42.44 24 ALA A C 16
ATOM 18574 O O . ALA A 1 24 ? 26.522 32.412 -12.778 1.00 44.22 24 ALA A O 16
ATOM 18581 N N . VAL A 1 25 ? 27.114 33.550 -14.627 1.00 55.40 25 VAL A N 16
ATOM 18582 C CA . VAL A 1 25 ? 25.840 33.332 -15.302 1.00 14.23 25 VAL A CA 16
ATOM 18583 C C . VAL A 1 25 ? 25.810 31.975 -15.995 1.00 64.22 25 VAL A C 16
ATOM 18584 O O . VAL A 1 25 ? 26.197 31.852 -17.157 1.00 11.51 25 VAL A O 16
ATOM 18597 N N . GLU A 1 26 ? 25.349 30.958 -15.274 1.00 70.31 26 GLU A N 16
ATOM 18598 C CA . GLU A 1 26 ? 25.270 29.608 -15.821 1.00 51.30 26 GLU A CA 16
ATOM 18599 C C . GLU A 1 26 ? 23.906 29.358 -16.458 1.00 13.44 26 GLU A C 16
ATOM 18600 O O . GLU A 1 26 ? 22.892 29.902 -16.016 1.00 63.45 26 GLU A O 16
ATOM 18612 N N . THR A 1 27 ? 23.888 28.532 -17.499 1.00 55.11 27 THR A N 16
ATOM 18613 C CA . THR A 1 27 ? 22.650 28.211 -18.198 1.00 72.23 27 THR A CA 16
ATOM 18614 C C . THR A 1 27 ? 22.291 26.739 -18.032 1.00 71.34 27 THR A C 16
ATOM 18615 O O . THR A 1 27 ? 22.866 25.872 -18.690 1.00 64.23 27 THR A O 16
ATOM 18626 N N . ARG A 1 28 ? 21.336 26.463 -17.150 1.00 61.00 28 ARG A N 16
ATOM 18627 C CA . ARG A 1 28 ? 20.901 25.095 -16.898 1.00 31.42 28 ARG A CA 16
ATOM 18628 C C . ARG A 1 28 ? 20.557 24.384 -18.204 1.00 14.15 28 ARG A C 16
ATOM 18629 O O . ARG A 1 28 ? 19.914 24.957 -19.084 1.00 3.03 28 ARG A O 16
ATOM 18650 N N . VAL A 1 29 ? 20.989 23.133 -18.322 1.00 71.32 29 VAL A N 16
ATOM 18651 C CA . VAL A 1 29 ? 20.726 22.343 -19.520 1.00 4.43 29 VAL A CA 16
ATOM 18652 C C . VAL A 1 29 ? 20.184 20.964 -19.161 1.00 42.50 29 VAL A C 16
ATOM 18653 O O . VAL A 1 29 ? 20.568 20.416 -18.129 1.00 71.12 29 VAL A O 16
ATOM 18666 N N . CYS A 1 30 ? 19.314 20.440 -20.011 1.00 35.33 30 CYS A N 16
ATOM 18667 C CA . CYS A 1 30 ? 18.731 19.130 -19.772 1.00 12.21 30 CYS A CA 16
ATOM 18668 C C . CYS A 1 30 ? 19.869 18.129 -19.564 1.00 34.15 30 CYS A C 16
ATOM 18669 O O . CYS A 1 30 ? 20.889 18.150 -20.251 1.00 73.52 30 CYS A O 16
ATOM 18676 N N . GLU A 1 31 ? 19.668 17.245 -18.591 1.00 2.12 31 GLU A N 16
ATOM 18677 C CA . GLU A 1 31 ? 20.660 16.226 -18.269 1.00 44.21 31 GLU A CA 16
ATOM 18678 C C . GLU A 1 31 ? 21.086 15.466 -19.522 1.00 75.11 31 GLU A C 16
ATOM 18679 O O . GLU A 1 31 ? 22.273 15.230 -19.747 1.00 22.33 31 GLU A O 16
ATOM 18691 N N . THR A 1 32 ? 20.106 15.084 -20.336 1.00 44.03 32 THR A N 16
ATOM 18692 C CA . THR A 1 32 ? 20.377 14.349 -21.565 1.00 42.24 32 THR A CA 16
ATOM 18693 C C . THR A 1 32 ? 21.359 15.105 -22.453 1.00 3.31 32 THR A C 16
ATOM 18694 O O . THR A 1 32 ? 21.378 16.336 -22.466 1.00 5.25 32 THR A O 16
ATOM 18705 N N . ASP A 1 33 ? 22.173 14.361 -23.194 1.00 52.53 33 ASP A N 16
ATOM 18706 C CA . ASP A 1 33 ? 23.157 14.962 -24.087 1.00 40.31 33 ASP A CA 16
ATOM 18707 C C . ASP A 1 33 ? 22.477 15.600 -25.295 1.00 24.21 33 ASP A C 16
ATOM 18708 O O . ASP A 1 33 ? 22.604 16.801 -25.529 1.00 31.11 33 ASP A O 16
ATOM 18717 N N . GLY A 1 34 ? 21.756 14.786 -26.060 1.00 65.22 34 GLY A N 16
ATOM 18718 C CA . GLY A 1 34 ? 21.069 15.288 -27.235 1.00 72.04 34 GLY A CA 16
ATOM 18719 C C . GLY A 1 34 ? 20.168 16.466 -26.921 1.00 4.10 34 GLY A C 16
ATOM 18720 O O . GLY A 1 34 ? 19.988 17.358 -27.750 1.00 45.43 34 GLY A O 16
ATOM 18724 N N . CYS A 1 35 ? 19.599 16.470 -25.720 1.00 62.13 35 CYS A N 16
ATOM 18725 C CA . CYS A 1 35 ? 18.710 17.546 -25.298 1.00 64.31 35 CYS A CA 16
ATOM 18726 C C . CYS A 1 35 ? 19.470 18.593 -24.489 1.00 21.34 35 CYS A C 16
ATOM 18727 O O . CYS A 1 35 ? 19.956 18.313 -23.393 1.00 32.22 35 CYS A O 16
ATOM 18734 N N . SER A 1 36 ? 19.568 19.800 -25.037 1.00 31.34 36 SER A N 16
ATOM 18735 C CA . SER A 1 36 ? 20.271 20.888 -24.368 1.00 1.13 36 SER A CA 16
ATOM 18736 C C . SER A 1 36 ? 19.316 22.032 -24.040 1.00 71.22 36 SER A C 16
ATOM 18737 O O . SER A 1 36 ? 19.687 23.204 -24.108 1.00 33.44 36 SER A O 16
ATOM 18745 N N . SER A 1 37 ? 18.084 21.682 -23.685 1.00 74.02 37 SER A N 16
ATOM 18746 C CA . SER A 1 37 ? 17.073 22.678 -23.351 1.00 13.15 37 SER A CA 16
ATOM 18747 C C . SER A 1 37 ? 17.286 23.216 -21.939 1.00 3.01 37 SER A C 16
ATOM 18748 O O . SER A 1 37 ? 17.948 22.584 -21.116 1.00 71.44 37 SER A O 16
ATOM 18756 N N . GLU A 1 38 ? 16.721 24.388 -21.667 1.00 12.00 38 GLU A N 16
ATOM 18757 C CA . GLU A 1 38 ? 16.850 25.012 -20.355 1.00 61.23 38 GLU A CA 16
ATOM 18758 C C . GLU A 1 38 ? 16.306 24.097 -19.262 1.00 21.12 38 GLU A C 16
ATOM 18759 O O . GLU A 1 38 ? 15.099 23.877 -19.165 1.00 41.32 38 GLU A O 16
ATOM 18771 N N . ALA A 1 39 ? 17.206 23.566 -18.441 1.00 22.12 39 ALA A N 16
ATOM 18772 C CA . ALA A 1 39 ? 16.817 22.676 -17.354 1.00 5.24 39 ALA A CA 16
ATOM 18773 C C . ALA A 1 39 ? 16.168 23.454 -16.214 1.00 32.52 39 ALA A C 16
ATOM 18774 O O . ALA A 1 39 ? 16.801 24.304 -15.588 1.00 22.43 39 ALA A O 16
ATOM 18781 N N . LYS A 1 40 ? 14.900 23.157 -15.949 1.00 52.54 40 LYS A N 16
ATOM 18782 C CA . LYS A 1 40 ? 14.163 23.828 -14.884 1.00 61.34 40 LYS A CA 16
ATOM 18783 C C . LYS A 1 40 ? 13.784 22.844 -13.783 1.00 33.54 40 LYS A C 16
ATOM 18784 O O . LYS A 1 40 ? 13.639 23.223 -12.620 1.00 2.23 40 LYS A O 16
ATOM 18803 N N . LEU A 1 41 ? 13.625 21.578 -14.155 1.00 1.23 41 LEU A N 16
ATOM 18804 C CA . LEU A 1 41 ? 13.264 20.539 -13.197 1.00 61.42 41 LEU A CA 16
ATOM 18805 C C . LEU A 1 41 ? 14.483 19.706 -12.812 1.00 53.00 41 LEU A C 16
ATOM 18806 O O . LEU A 1 41 ? 15.555 19.852 -13.397 1.00 44.22 41 LEU A O 16
ATOM 18822 N N . GLN A 1 42 ? 14.308 18.832 -11.826 1.00 42.00 42 GLN A N 16
ATOM 18823 C CA . GLN A 1 42 ? 15.394 17.975 -11.364 1.00 51.15 42 GLN A CA 16
ATOM 18824 C C . GLN A 1 42 ? 14.900 16.552 -11.126 1.00 23.03 42 GLN A C 16
ATOM 18825 O O . GLN A 1 42 ? 13.717 16.364 -10.847 1.00 1.11 42 GLN A O 16
ATOM 18839 N N . CYS A 1 43 ? 15.806 15.592 -11.239 1.00 21.21 43 CYS A N 16
ATOM 18840 C CA . CYS A 1 43 ? 15.449 14.198 -11.034 1.00 4.34 43 CYS A CA 16
ATOM 18841 C C . CYS A 1 43 ? 15.291 13.959 -9.531 1.00 11.43 43 CYS A C 16
ATOM 18842 O O . CYS A 1 43 ? 16.165 14.249 -8.714 1.00 0.44 43 CYS A O 16
ATOM 18849 N N . PRO A 1 44 ? 14.124 13.408 -9.164 1.00 65.12 44 PRO A N 16
ATOM 18850 C CA . PRO A 1 44 ? 13.796 13.106 -7.768 1.00 33.10 44 PRO A CA 16
ATOM 18851 C C . PRO A 1 44 ? 14.627 11.954 -7.213 1.00 12.43 44 PRO A C 16
ATOM 18852 O O . PRO A 1 44 ? 15.219 12.063 -6.139 1.00 3.34 44 PRO A O 16
ATOM 18863 N N . THR A 1 45 ? 14.667 10.850 -7.951 1.00 63.34 45 THR A N 16
ATOM 18864 C CA . THR A 1 45 ? 15.425 9.678 -7.533 1.00 23.55 45 THR A CA 16
ATOM 18865 C C . THR A 1 45 ? 16.910 9.999 -7.407 1.00 21.00 45 THR A C 16
ATOM 18866 O O . THR A 1 45 ? 17.648 9.309 -6.703 1.00 32.12 45 THR A O 16
ATOM 18877 N N . CYS A 1 46 ? 17.343 11.051 -8.093 1.00 40.15 46 CYS A N 16
ATOM 18878 C CA . CYS A 1 46 ? 18.740 11.465 -8.059 1.00 5.01 46 CYS A CA 16
ATOM 18879 C C . CYS A 1 46 ? 19.083 12.112 -6.720 1.00 63.10 46 CYS A C 16
ATOM 18880 O O . CYS A 1 46 ? 20.108 11.800 -6.113 1.00 45.42 46 CYS A O 16
ATOM 18887 N N . ILE A 1 47 ? 18.219 13.013 -6.266 1.00 35.30 47 ILE A N 16
ATOM 18888 C CA . ILE A 1 47 ? 18.429 13.702 -4.999 1.00 11.00 47 ILE A CA 16
ATOM 18889 C C . ILE A 1 47 ? 18.706 12.711 -3.873 1.00 55.14 47 ILE A C 16
ATOM 18890 O O . ILE A 1 47 ? 19.571 12.940 -3.028 1.00 13.21 47 ILE A O 16
ATOM 18906 N N . LYS A 1 48 ? 17.966 11.607 -3.869 1.00 40.24 48 LYS A N 16
ATOM 18907 C CA . LYS A 1 48 ? 18.132 10.578 -2.850 1.00 64.01 48 LYS A CA 16
ATOM 18908 C C . LYS A 1 48 ? 19.356 9.715 -3.143 1.00 12.22 48 LYS A C 16
ATOM 18909 O O . LYS A 1 48 ? 20.196 9.494 -2.269 1.00 53.23 48 LYS A O 16
ATOM 18928 N N . LEU A 1 49 ? 19.451 9.231 -4.376 1.00 42.12 49 LEU A N 16
ATOM 18929 C CA . LEU A 1 49 ? 20.574 8.393 -4.785 1.00 14.54 49 LEU A CA 16
ATOM 18930 C C . LEU A 1 49 ? 21.903 9.069 -4.462 1.00 73.14 49 LEU A C 16
ATOM 18931 O O . LEU A 1 49 ? 22.857 8.415 -4.044 1.00 45.43 49 LEU A O 16
ATOM 18947 N N . GLY A 1 50 ? 21.956 10.383 -4.658 1.00 71.04 50 GLY A N 16
ATOM 18948 C CA . GLY A 1 50 ? 23.172 11.126 -4.382 1.00 33.43 50 GLY A CA 16
ATOM 18949 C C . GLY A 1 50 ? 23.965 11.428 -5.637 1.00 61.54 50 GLY A C 16
ATOM 18950 O O . GLY A 1 50 ? 25.194 11.341 -5.639 1.00 55.30 50 GLY A O 16
ATOM 18954 N N . ILE A 1 51 ? 23.263 11.781 -6.709 1.00 33.44 51 ILE A N 16
ATOM 18955 C CA . ILE A 1 51 ? 23.910 12.095 -7.976 1.00 51.41 51 ILE A CA 16
ATOM 18956 C C . ILE A 1 51 ? 23.850 13.591 -8.267 1.00 45.11 51 ILE A C 16
ATOM 18957 O O . ILE A 1 51 ? 22.852 14.250 -7.979 1.00 34.40 51 ILE A O 16
ATOM 18973 N N . GLN A 1 52 ? 24.926 14.120 -8.841 1.00 62.13 52 GLN A N 16
ATOM 18974 C CA . GLN A 1 52 ? 24.996 15.538 -9.173 1.00 15.25 52 GLN A CA 16
ATOM 18975 C C . GLN A 1 52 ? 24.759 15.761 -10.663 1.00 12.45 52 GLN A C 16
ATOM 18976 O O . GLN A 1 52 ? 25.071 14.903 -11.486 1.00 70.34 52 GLN A O 16
ATOM 18990 N N . GLY A 1 53 ? 24.204 16.921 -11.002 1.00 1.34 53 GLY A N 16
ATOM 18991 C CA . GLY A 1 53 ? 23.934 17.236 -12.392 1.00 44.23 53 GLY A CA 16
ATOM 18992 C C . GLY A 1 53 ? 22.752 16.463 -12.943 1.00 44.41 53 GLY A C 16
ATOM 18993 O O . GLY A 1 53 ? 22.888 15.716 -13.912 1.00 31.35 53 GLY A O 16
ATOM 18997 N N . SER A 1 54 ? 21.590 16.642 -12.324 1.00 10.12 54 SER A N 16
ATOM 18998 C CA . SER A 1 54 ? 20.380 15.951 -12.755 1.00 2.24 54 SER A CA 16
ATOM 18999 C C . SER A 1 54 ? 19.220 16.931 -12.907 1.00 64.41 54 SER A C 16
ATOM 19000 O O . SER A 1 54 ? 18.280 16.926 -12.112 1.00 62.41 54 SER A O 16
ATOM 19008 N N . TYR A 1 55 ? 19.295 17.770 -13.934 1.00 75.21 55 TYR A N 16
ATOM 19009 C CA . TYR A 1 55 ? 18.253 18.757 -14.191 1.00 10.42 55 TYR A CA 16
ATOM 19010 C C . TYR A 1 55 ? 17.614 18.533 -15.558 1.00 21.51 55 TYR A C 16
ATOM 19011 O O . TYR A 1 55 ? 18.299 18.515 -16.581 1.00 31.00 55 TYR A O 16
ATOM 19029 N N . PHE A 1 56 ? 16.296 18.361 -15.567 1.00 3.41 56 PHE A N 16
ATOM 19030 C CA . PHE A 1 56 ? 15.563 18.137 -16.807 1.00 51.22 56 PHE A CA 16
ATOM 19031 C C . PHE A 1 56 ? 14.899 19.425 -17.287 1.00 64.20 56 PHE A C 16
ATOM 19032 O O . PHE A 1 56 ? 14.869 20.426 -16.570 1.00 73.41 56 PHE A O 16
ATOM 19049 N N . CYS A 1 57 ? 14.370 19.392 -18.505 1.00 75.22 57 CYS A N 16
ATOM 19050 C CA . CYS A 1 57 ? 13.707 20.555 -19.083 1.00 62.23 57 CYS A CA 16
ATOM 19051 C C . CYS A 1 57 ? 12.190 20.426 -18.976 1.00 44.02 57 CYS A C 16
ATOM 19052 O O . CYS A 1 57 ? 11.479 21.424 -18.859 1.00 21.24 57 CYS A O 16
ATOM 19059 N N . SER A 1 58 ? 11.703 19.190 -19.018 1.00 14.35 58 SER A N 16
ATOM 19060 C CA . SER A 1 58 ? 10.270 18.930 -18.929 1.00 5.42 58 SER A CA 16
ATOM 19061 C C . SER A 1 58 ? 10.000 17.445 -18.709 1.00 5.02 58 SER A C 16
ATOM 19062 O O . SER A 1 58 ? 10.862 16.603 -18.962 1.00 53.33 58 SER A O 16
ATOM 19070 N N . GLN A 1 59 ? 8.799 17.132 -18.235 1.00 55.35 59 GLN A N 16
ATOM 19071 C CA . GLN A 1 59 ? 8.415 15.749 -17.980 1.00 72.15 59 GLN A CA 16
ATOM 19072 C C . GLN A 1 59 ? 8.326 14.960 -19.282 1.00 70.35 59 GLN A C 16
ATOM 19073 O O . GLN A 1 59 ? 8.838 13.845 -19.379 1.00 42.12 59 GLN A O 16
ATOM 19087 N N . GLU A 1 60 ? 7.672 15.546 -20.281 1.00 22.23 60 GLU A N 16
ATOM 19088 C CA . GLU A 1 60 ? 7.516 14.896 -21.576 1.00 71.45 60 GLU A CA 16
ATOM 19089 C C . GLU A 1 60 ? 8.857 14.383 -22.094 1.00 2.45 60 GLU A C 16
ATOM 19090 O O . GLU A 1 60 ? 8.928 13.338 -22.740 1.00 30.31 60 GLU A O 16
ATOM 19102 N N . CYS A 1 61 ? 9.919 15.128 -21.805 1.00 22.13 61 CYS A N 16
ATOM 19103 C CA . CYS A 1 61 ? 11.259 14.752 -22.240 1.00 73.22 61 CYS A CA 16
ATOM 19104 C C . CYS A 1 61 ? 11.911 13.804 -21.237 1.00 53.23 61 CYS A C 16
ATOM 19105 O O . CYS A 1 61 ? 12.687 12.925 -21.612 1.00 34.43 61 CYS A O 16
ATOM 19112 N N . PHE A 1 62 ? 11.590 13.990 -19.961 1.00 54.02 62 PHE A N 16
ATOM 19113 C CA . PHE A 1 62 ? 12.144 13.153 -18.904 1.00 20.23 62 PHE A CA 16
ATOM 19114 C C . PHE A 1 62 ? 11.722 11.698 -19.084 1.00 74.32 62 PHE A C 16
ATOM 19115 O O . PHE A 1 62 ? 12.550 10.788 -19.036 1.00 73.12 62 PHE A O 16
ATOM 19132 N N . LYS A 1 63 ? 10.426 11.485 -19.292 1.00 4.45 63 LYS A N 16
ATOM 19133 C CA . LYS A 1 63 ? 9.891 10.142 -19.480 1.00 44.21 63 LYS A CA 16
ATOM 19134 C C . LYS A 1 63 ? 10.679 9.388 -20.546 1.00 61.52 63 LYS A C 16
ATOM 19135 O O . LYS A 1 63 ? 10.986 8.207 -20.385 1.00 45.25 63 LYS A O 16
ATOM 19154 N N . GLY A 1 64 ? 11.004 10.078 -21.635 1.00 61.33 64 GLY A N 16
ATOM 19155 C CA . GLY A 1 64 ? 11.755 9.456 -22.711 1.00 15.41 64 GLY A CA 16
ATOM 19156 C C . GLY A 1 64 ? 13.194 9.175 -22.327 1.00 14.23 64 GLY A C 16
ATOM 19157 O O . GLY A 1 64 ? 13.643 8.030 -22.371 1.00 35.13 64 GLY A O 16
ATOM 19161 N N . SER A 1 65 ? 13.920 10.223 -21.950 1.00 54.15 65 SER A N 16
ATOM 19162 C CA . SER A 1 65 ? 15.318 10.084 -21.562 1.00 44.34 65 SER A CA 16
ATOM 19163 C C . SER A 1 65 ? 15.474 9.052 -20.450 1.00 14.13 65 SER A C 16
ATOM 19164 O O . SER A 1 65 ? 16.527 8.432 -20.306 1.00 61.24 65 SER A O 16
ATOM 19172 N N . TRP A 1 66 ? 14.417 8.874 -19.665 1.00 51.42 66 TRP A N 16
ATOM 19173 C CA . TRP A 1 66 ? 14.435 7.918 -18.564 1.00 72.45 66 TRP A CA 16
ATOM 19174 C C . TRP A 1 66 ? 14.961 6.564 -19.028 1.00 64.04 66 TRP A C 16
ATOM 19175 O O . TRP A 1 66 ? 15.618 5.851 -18.271 1.00 22.42 66 TRP A O 16
ATOM 19196 N N . ALA A 1 67 ? 14.669 6.217 -20.277 1.00 61.44 67 ALA A N 16
ATOM 19197 C CA . ALA A 1 67 ? 15.116 4.949 -20.842 1.00 53.22 67 ALA A CA 16
ATOM 19198 C C . ALA A 1 67 ? 16.612 4.749 -20.627 1.00 41.32 67 ALA A C 16
ATOM 19199 O O . ALA A 1 67 ? 17.078 3.625 -20.438 1.00 5.34 67 ALA A O 16
ATOM 19206 N N . THR A 1 68 ? 17.362 5.847 -20.659 1.00 33.24 68 THR A N 16
ATOM 19207 C CA . THR A 1 68 ? 18.806 5.792 -20.469 1.00 73.22 68 THR A CA 16
ATOM 19208 C C . THR A 1 68 ? 19.203 6.343 -19.105 1.00 14.24 68 THR A C 16
ATOM 19209 O O . THR A 1 68 ? 20.076 5.794 -18.432 1.00 11.11 68 THR A O 16
ATOM 19220 N N . HIS A 1 69 ? 18.556 7.432 -18.700 1.00 74.33 69 HIS A N 16
ATOM 19221 C CA . HIS A 1 69 ? 18.841 8.057 -17.414 1.00 32.03 69 HIS A CA 16
ATOM 19222 C C . HIS A 1 69 ? 18.816 7.025 -16.291 1.00 30.44 69 HIS A C 16
ATOM 19223 O O . HIS A 1 69 ? 19.711 6.989 -15.446 1.00 31.13 69 HIS A O 16
ATOM 19237 N N . LYS A 1 70 ? 17.785 6.186 -16.287 1.00 1.33 70 LYS A N 16
ATOM 19238 C CA . LYS A 1 70 ? 17.643 5.152 -15.268 1.00 52.54 70 LYS A CA 16
ATOM 19239 C C . LYS A 1 70 ? 18.918 4.324 -15.153 1.00 21.34 70 LYS A C 16
ATOM 19240 O O . LYS A 1 70 ? 19.282 3.874 -14.065 1.00 41.30 70 LYS A O 16
ATOM 19259 N N . LEU A 1 71 ? 19.594 4.126 -16.279 1.00 72.21 71 LEU A N 16
ATOM 19260 C CA . LEU A 1 71 ? 20.830 3.352 -16.304 1.00 3.03 71 LEU A CA 16
ATOM 19261 C C . LEU A 1 71 ? 21.916 4.034 -15.478 1.00 1.23 71 LEU A C 16
ATOM 19262 O O . LEU A 1 71 ? 22.728 3.371 -14.831 1.00 63.04 71 LEU A O 16
ATOM 19278 N N . LEU A 1 72 ? 21.924 5.362 -15.502 1.00 15.34 72 LEU A N 16
ATOM 19279 C CA . LEU A 1 72 ? 22.908 6.136 -14.753 1.00 23.41 72 LEU A CA 16
ATOM 19280 C C . LEU A 1 72 ? 22.799 5.854 -13.258 1.00 25.22 72 LEU A C 16
ATOM 19281 O O . LEU A 1 72 ? 23.809 5.750 -12.560 1.00 33.31 72 LEU A O 16
ATOM 19297 N N . HIS A 1 73 ? 21.568 5.729 -12.772 1.00 43.43 73 HIS A N 16
ATOM 19298 C CA . HIS A 1 73 ? 21.327 5.457 -11.360 1.00 24.51 73 HIS A CA 16
ATOM 19299 C C . HIS A 1 73 ? 22.133 4.247 -10.895 1.00 40.01 73 HIS A C 16
ATOM 19300 O O . HIS A 1 73 ? 22.628 4.213 -9.768 1.00 74.22 73 HIS A O 16
ATOM 19314 N N . LYS A 1 74 ? 22.260 3.255 -11.770 1.00 45.43 74 LYS A N 16
ATOM 19315 C CA . LYS A 1 74 ? 23.006 2.044 -11.451 1.00 60.31 74 LYS A CA 16
ATOM 19316 C C . LYS A 1 74 ? 24.353 2.030 -12.166 1.00 25.21 74 LYS A C 16
ATOM 19317 O O . LYS A 1 74 ? 24.563 1.259 -13.102 1.00 64.53 74 LYS A O 16
ATOM 19336 N N . LYS A 1 75 ? 25.265 2.887 -11.718 1.00 34.22 75 LYS A N 16
ATOM 19337 C CA . LYS A 1 75 ? 26.593 2.972 -12.312 1.00 64.20 75 LYS A CA 16
ATOM 19338 C C . LYS A 1 75 ? 27.491 1.849 -11.801 1.00 53.12 75 LYS A C 16
ATOM 19339 O O . LYS A 1 75 ? 28.324 2.060 -10.921 1.00 2.03 75 LYS A O 16
ATOM 19358 N N . ALA A 1 76 ? 27.315 0.656 -12.361 1.00 2.45 76 ALA A N 16
ATOM 19359 C CA . ALA A 1 76 ? 28.112 -0.498 -11.964 1.00 34.12 76 ALA A CA 16
ATOM 19360 C C . ALA A 1 76 ? 29.005 -0.968 -13.107 1.00 0.32 76 ALA A C 16
ATOM 19361 O O . ALA A 1 76 ? 28.534 -1.207 -14.219 1.00 20.52 76 ALA A O 16
ATOM 19368 N N . LYS A 1 77 ? 30.297 -1.097 -12.827 1.00 4.33 77 LYS A N 16
ATOM 19369 C CA . LYS A 1 77 ? 31.258 -1.538 -13.831 1.00 21.12 77 LYS A CA 16
ATOM 19370 C C . LYS A 1 77 ? 32.628 -1.779 -13.204 1.00 51.24 77 LYS A C 16
ATOM 19371 O O . LYS A 1 77 ? 32.803 -1.628 -11.995 1.00 43.32 77 LYS A O 16
ATOM 19390 N N . ASP A 1 78 ? 33.595 -2.152 -14.034 1.00 64.55 78 ASP A N 16
ATOM 19391 C CA . ASP A 1 78 ? 34.951 -2.411 -13.562 1.00 74.41 78 ASP A CA 16
ATOM 19392 C C . ASP A 1 78 ? 35.497 -1.212 -12.794 1.00 13.11 78 ASP A C 16
ATOM 19393 O O . ASP A 1 78 ? 36.223 -1.370 -11.814 1.00 4.14 78 ASP A O 16
ATOM 19402 N N . GLU A 1 79 ? 35.142 -0.014 -13.247 1.00 40.44 79 GLU A N 16
ATOM 19403 C CA . GLU A 1 79 ? 35.599 1.212 -12.603 1.00 52.21 79 GLU A CA 16
ATOM 19404 C C . GLU A 1 79 ? 37.118 1.335 -12.683 1.00 53.42 79 GLU A C 16
ATOM 19405 O O . GLU A 1 79 ? 37.792 1.511 -11.668 1.00 45.14 79 GLU A O 16
ATOM 19417 N N . LYS A 1 80 ? 37.650 1.241 -13.897 1.00 52.50 80 LYS A N 16
ATOM 19418 C CA . LYS A 1 80 ? 39.088 1.343 -14.112 1.00 63.24 80 LYS A CA 16
ATOM 19419 C C . LYS A 1 80 ? 39.634 2.647 -13.540 1.00 54.42 80 LYS A C 16
ATOM 19420 O O . LYS A 1 80 ? 40.561 2.642 -12.730 1.00 73.40 80 LYS A O 16
ATOM 19441 N N . ALA A 1 1 ? 3.841 -3.216 3.818 1.00 21.34 1 ALA A N 17
ATOM 19442 C CA . ALA A 1 1 ? 4.929 -2.543 3.121 1.00 5.31 1 ALA A CA 17
ATOM 19443 C C . ALA A 1 1 ? 5.120 -1.122 3.643 1.00 73.44 1 ALA A C 17
ATOM 19444 O O . ALA A 1 1 ? 4.223 -0.287 3.534 1.00 32.14 1 ALA A O 17
ATOM 19451 N N . GLU A 1 2 ? 6.293 -0.857 4.209 1.00 51.13 2 GLU A N 17
ATOM 19452 C CA . GLU A 1 2 ? 6.599 0.463 4.748 1.00 34.22 2 GLU A CA 17
ATOM 19453 C C . GLU A 1 2 ? 7.362 1.304 3.729 1.00 21.31 2 GLU A C 17
ATOM 19454 O O . GLU A 1 2 ? 7.121 2.503 3.594 1.00 24.13 2 GLU A O 17
ATOM 19466 N N . GLU A 1 3 ? 8.284 0.665 3.015 1.00 74.11 3 GLU A N 17
ATOM 19467 C CA . GLU A 1 3 ? 9.083 1.354 2.009 1.00 3.53 3 GLU A CA 17
ATOM 19468 C C . GLU A 1 3 ? 9.248 0.493 0.760 1.00 12.05 3 GLU A C 17
ATOM 19469 O O . GLU A 1 3 ? 9.736 -0.634 0.832 1.00 34.31 3 GLU A O 17
ATOM 19481 N N . GLU A 1 4 ? 8.836 1.033 -0.382 1.00 41.14 4 GLU A N 17
ATOM 19482 C CA . GLU A 1 4 ? 8.937 0.313 -1.647 1.00 15.35 4 GLU A CA 17
ATOM 19483 C C . GLU A 1 4 ? 9.608 1.175 -2.712 1.00 11.53 4 GLU A C 17
ATOM 19484 O O . GLU A 1 4 ? 9.987 2.318 -2.453 1.00 23.22 4 GLU A O 17
ATOM 19496 N N . TYR A 1 5 ? 9.751 0.620 -3.910 1.00 25.03 5 TYR A N 17
ATOM 19497 C CA . TYR A 1 5 ? 10.380 1.336 -5.014 1.00 35.22 5 TYR A CA 17
ATOM 19498 C C . TYR A 1 5 ? 10.283 0.534 -6.308 1.00 23.30 5 TYR A C 17
ATOM 19499 O O . TYR A 1 5 ? 10.198 -0.694 -6.286 1.00 3.23 5 TYR A O 17
ATOM 19517 N N . ALA A 1 6 ? 10.298 1.238 -7.435 1.00 60.41 6 ALA A N 17
ATOM 19518 C CA . ALA A 1 6 ? 10.215 0.593 -8.740 1.00 23.33 6 ALA A CA 17
ATOM 19519 C C . ALA A 1 6 ? 10.929 1.417 -9.806 1.00 13.11 6 ALA A C 17
ATOM 19520 O O . ALA A 1 6 ? 11.519 2.455 -9.508 1.00 53.14 6 ALA A O 17
ATOM 19527 N N . GLU A 1 7 ? 10.871 0.947 -11.048 1.00 54.21 7 GLU A N 17
ATOM 19528 C CA . GLU A 1 7 ? 11.513 1.642 -12.158 1.00 23.54 7 GLU A CA 17
ATOM 19529 C C . GLU A 1 7 ? 10.474 2.270 -13.082 1.00 31.34 7 GLU A C 17
ATOM 19530 O O . GLU A 1 7 ? 10.420 1.962 -14.272 1.00 54.14 7 GLU A O 17
ATOM 19542 N N . ASP A 1 8 ? 9.651 3.151 -12.524 1.00 32.42 8 ASP A N 17
ATOM 19543 C CA . ASP A 1 8 ? 8.613 3.823 -13.297 1.00 11.14 8 ASP A CA 17
ATOM 19544 C C . ASP A 1 8 ? 9.052 5.231 -13.686 1.00 50.14 8 ASP A C 17
ATOM 19545 O O . ASP A 1 8 ? 10.139 5.677 -13.318 1.00 44.13 8 ASP A O 17
ATOM 19554 N N . CYS A 1 9 ? 8.201 5.925 -14.433 1.00 54.05 9 CYS A N 17
ATOM 19555 C CA . CYS A 1 9 ? 8.502 7.282 -14.875 1.00 55.22 9 CYS A CA 17
ATOM 19556 C C . CYS A 1 9 ? 7.603 8.295 -14.172 1.00 24.41 9 CYS A C 17
ATOM 19557 O O . CYS A 1 9 ? 6.595 8.748 -14.713 1.00 52.11 9 CYS A O 17
ATOM 19565 N N . PRO A 1 10 ? 7.976 8.657 -12.935 1.00 55.43 10 PRO A N 17
ATOM 19566 C CA . PRO A 1 10 ? 7.217 9.619 -12.130 1.00 55.25 10 PRO A CA 17
ATOM 19567 C C . PRO A 1 10 ? 7.311 11.038 -12.681 1.00 51.00 10 PRO A C 17
ATOM 19568 O O . PRO A 1 10 ? 7.822 11.254 -13.779 1.00 43.01 10 PRO A O 17
ATOM 19579 N N . GLU A 1 11 ? 6.815 12.001 -11.911 1.00 12.24 11 GLU A N 17
ATOM 19580 C CA . GLU A 1 11 ? 6.844 13.399 -12.323 1.00 52.51 11 GLU A CA 17
ATOM 19581 C C . GLU A 1 11 ? 8.177 14.046 -11.960 1.00 3.41 11 GLU A C 17
ATOM 19582 O O . GLU A 1 11 ? 8.984 13.467 -11.231 1.00 73.53 11 GLU A O 17
ATOM 19594 N N . LEU A 1 12 ? 8.403 15.251 -12.473 1.00 31.30 12 LEU A N 17
ATOM 19595 C CA . LEU A 1 12 ? 9.639 15.978 -12.204 1.00 33.21 12 LEU A CA 17
ATOM 19596 C C . LEU A 1 12 ? 9.372 17.201 -11.332 1.00 22.40 12 LEU A C 17
ATOM 19597 O O . LEU A 1 12 ? 8.222 17.580 -11.111 1.00 20.21 12 LEU A O 17
ATOM 19613 N N . VAL A 1 13 ? 10.443 17.815 -10.840 1.00 44.55 13 VAL A N 17
ATOM 19614 C CA . VAL A 1 13 ? 10.326 18.998 -9.995 1.00 72.25 13 VAL A CA 17
ATOM 19615 C C . VAL A 1 13 ? 11.254 20.109 -10.473 1.00 11.01 13 VAL A C 17
ATOM 19616 O O . VAL A 1 13 ? 12.303 19.863 -11.069 1.00 33.41 13 VAL A O 17
ATOM 19629 N N . PRO A 1 14 ? 10.861 21.363 -10.205 1.00 45.44 14 PRO A N 17
ATOM 19630 C CA . PRO A 1 14 ? 11.645 22.539 -10.598 1.00 72.40 14 PRO A CA 17
ATOM 19631 C C . PRO A 1 14 ? 12.937 22.668 -9.798 1.00 74.12 14 PRO A C 17
ATOM 19632 O O . PRO A 1 14 ? 12.983 22.324 -8.617 1.00 21.42 14 PRO A O 17
ATOM 19643 N N . ILE A 1 15 ? 13.983 23.166 -10.449 1.00 15.12 15 ILE A N 17
ATOM 19644 C CA . ILE A 1 15 ? 15.274 23.342 -9.797 1.00 22.13 15 ILE A CA 17
ATOM 19645 C C . ILE A 1 15 ? 15.239 24.505 -8.811 1.00 34.53 15 ILE A C 17
ATOM 19646 O O . ILE A 1 15 ? 15.447 25.657 -9.188 1.00 13.10 15 ILE A O 17
ATOM 19662 N N . GLU A 1 16 ? 14.975 24.193 -7.546 1.00 30.44 16 GLU A N 17
ATOM 19663 C CA . GLU A 1 16 ? 14.913 25.212 -6.505 1.00 44.30 16 GLU A CA 17
ATOM 19664 C C . GLU A 1 16 ? 16.225 25.988 -6.425 1.00 50.23 16 GLU A C 17
ATOM 19665 O O . GLU A 1 16 ? 17.245 25.463 -5.976 1.00 54.34 16 GLU A O 17
ATOM 19677 N N . THR A 1 17 ? 16.192 27.242 -6.865 1.00 14.50 17 THR A N 17
ATOM 19678 C CA . THR A 1 17 ? 17.376 28.091 -6.846 1.00 23.04 17 THR A CA 17
ATOM 19679 C C . THR A 1 17 ? 17.257 29.178 -5.784 1.00 55.41 17 THR A C 17
ATOM 19680 O O . THR A 1 17 ? 16.162 29.667 -5.501 1.00 23.30 17 THR A O 17
ATOM 19691 N N . LYS A 1 18 ? 18.389 29.555 -5.199 1.00 54.13 18 LYS A N 17
ATOM 19692 C CA . LYS A 1 18 ? 18.412 30.587 -4.169 1.00 51.05 18 LYS A CA 17
ATOM 19693 C C . LYS A 1 18 ? 19.707 31.390 -4.233 1.00 42.01 18 LYS A C 17
ATOM 19694 O O . LYS A 1 18 ? 20.789 30.862 -3.977 1.00 54.25 18 LYS A O 17
ATOM 19713 N N . ASN A 1 19 ? 19.589 32.669 -4.574 1.00 40.22 19 ASN A N 17
ATOM 19714 C CA . ASN A 1 19 ? 20.751 33.545 -4.670 1.00 42.11 19 ASN A CA 17
ATOM 19715 C C . ASN A 1 19 ? 20.367 34.993 -4.381 1.00 35.22 19 ASN A C 17
ATOM 19716 O O . ASN A 1 19 ? 19.209 35.290 -4.088 1.00 10.43 19 ASN A O 17
ATOM 19727 N N . GLN A 1 20 ? 21.345 35.888 -4.466 1.00 25.20 20 GLN A N 17
ATOM 19728 C CA . GLN A 1 20 ? 21.109 37.304 -4.213 1.00 40.22 20 GLN A CA 17
ATOM 19729 C C . GLN A 1 20 ? 20.161 37.892 -5.253 1.00 73.11 20 GLN A C 17
ATOM 19730 O O . GLN A 1 20 ? 19.747 37.206 -6.187 1.00 31.42 20 GLN A O 17
ATOM 19744 N N . GLU A 1 21 ? 19.821 39.166 -5.084 1.00 33.12 21 GLU A N 17
ATOM 19745 C CA . GLU A 1 21 ? 18.920 39.845 -6.008 1.00 72.50 21 GLU A CA 17
ATOM 19746 C C . GLU A 1 21 ? 19.609 40.110 -7.343 1.00 71.35 21 GLU A C 17
ATOM 19747 O O . GLU A 1 21 ? 19.001 39.975 -8.405 1.00 12.41 21 GLU A O 17
ATOM 19759 N N . MET A 1 22 ? 20.882 40.488 -7.281 1.00 75.52 22 MET A N 17
ATOM 19760 C CA . MET A 1 22 ? 21.654 40.771 -8.485 1.00 51.12 22 MET A CA 17
ATOM 19761 C C . MET A 1 22 ? 21.643 39.575 -9.432 1.00 40.43 22 MET A C 17
ATOM 19762 O O . MET A 1 22 ? 22.107 38.491 -9.082 1.00 72.44 22 MET A O 17
ATOM 19776 N N . ALA A 1 23 ? 21.111 39.782 -10.632 1.00 74.54 23 ALA A N 17
ATOM 19777 C CA . ALA A 1 23 ? 21.041 38.721 -11.630 1.00 23.23 23 ALA A CA 17
ATOM 19778 C C . ALA A 1 23 ? 22.425 38.151 -11.923 1.00 2.35 23 ALA A C 17
ATOM 19779 O O . ALA A 1 23 ? 23.342 38.884 -12.292 1.00 65.43 23 ALA A O 17
ATOM 19786 N N . ALA A 1 24 ? 22.569 36.841 -11.754 1.00 35.10 24 ALA A N 17
ATOM 19787 C CA . ALA A 1 24 ? 23.840 36.173 -12.002 1.00 5.44 24 ALA A CA 17
ATOM 19788 C C . ALA A 1 24 ? 23.988 35.801 -13.473 1.00 52.20 24 ALA A C 17
ATOM 19789 O O . ALA A 1 24 ? 23.134 36.132 -14.296 1.00 30.10 24 ALA A O 17
ATOM 19796 N N . VAL A 1 25 ? 25.077 35.112 -13.798 1.00 71.12 25 VAL A N 17
ATOM 19797 C CA . VAL A 1 25 ? 25.336 34.694 -15.171 1.00 11.31 25 VAL A CA 17
ATOM 19798 C C . VAL A 1 25 ? 25.608 33.196 -15.248 1.00 12.24 25 VAL A C 17
ATOM 19799 O O . VAL A 1 25 ? 26.757 32.769 -15.346 1.00 64.20 25 VAL A O 17
ATOM 19812 N N . GLU A 1 26 ? 24.541 32.404 -15.202 1.00 65.44 26 GLU A N 17
ATOM 19813 C CA . GLU A 1 26 ? 24.666 30.952 -15.267 1.00 1.24 26 GLU A CA 17
ATOM 19814 C C . GLU A 1 26 ? 23.501 30.340 -16.039 1.00 21.32 26 GLU A C 17
ATOM 19815 O O . GLU A 1 26 ? 22.356 30.774 -15.907 1.00 22.13 26 GLU A O 17
ATOM 19827 N N . THR A 1 27 ? 23.801 29.328 -16.847 1.00 23.52 27 THR A N 17
ATOM 19828 C CA . THR A 1 27 ? 22.781 28.656 -17.642 1.00 21.10 27 THR A CA 17
ATOM 19829 C C . THR A 1 27 ? 22.898 27.141 -17.519 1.00 74.15 27 THR A C 17
ATOM 19830 O O . THR A 1 27 ? 23.995 26.603 -17.369 1.00 11.54 27 THR A O 17
ATOM 19841 N N . ARG A 1 28 ? 21.760 26.457 -17.586 1.00 11.30 28 ARG A N 17
ATOM 19842 C CA . ARG A 1 28 ? 21.735 25.003 -17.482 1.00 10.31 28 ARG A CA 17
ATOM 19843 C C . ARG A 1 28 ? 21.369 24.369 -18.820 1.00 72.34 28 ARG A C 17
ATOM 19844 O O . ARG A 1 28 ? 20.828 25.031 -19.706 1.00 74.30 28 ARG A O 17
ATOM 19865 N N . VAL A 1 29 ? 21.668 23.081 -18.961 1.00 3.23 29 VAL A N 17
ATOM 19866 C CA . VAL A 1 29 ? 21.370 22.357 -20.190 1.00 64.53 29 VAL A CA 17
ATOM 19867 C C . VAL A 1 29 ? 20.858 20.953 -19.890 1.00 74.53 29 VAL A C 17
ATOM 19868 O O . VAL A 1 29 ? 21.269 20.361 -18.893 1.00 53.31 29 VAL A O 17
ATOM 19881 N N . CYS A 1 30 ? 19.981 20.454 -20.750 1.00 10.52 30 CYS A N 17
ATOM 19882 C CA . CYS A 1 30 ? 19.424 19.125 -20.565 1.00 64.14 30 CYS A CA 17
ATOM 19883 C C . CYS A 1 30 ? 20.582 18.133 -20.437 1.00 43.10 30 CYS A C 17
ATOM 19884 O O . CYS A 1 30 ? 21.448 18.026 -21.305 1.00 52.20 30 CYS A O 17
ATOM 19891 N N . GLU A 1 31 ? 20.577 17.405 -19.325 1.00 25.31 31 GLU A N 17
ATOM 19892 C CA . GLU A 1 31 ? 21.615 16.416 -19.056 1.00 32.12 31 GLU A CA 17
ATOM 19893 C C . GLU A 1 31 ? 21.643 15.347 -20.144 1.00 60.15 31 GLU A C 17
ATOM 19894 O O . GLU A 1 31 ? 22.702 14.820 -20.487 1.00 22.13 31 GLU A O 17
ATOM 19906 N N . THR A 1 32 ? 20.471 15.030 -20.686 1.00 14.54 32 THR A N 17
ATOM 19907 C CA . THR A 1 32 ? 20.359 14.024 -21.734 1.00 23.13 32 THR A CA 17
ATOM 19908 C C . THR A 1 32 ? 21.343 14.297 -22.865 1.00 42.44 32 THR A C 17
ATOM 19909 O O . THR A 1 32 ? 21.493 15.436 -23.309 1.00 52.10 32 THR A O 17
ATOM 19920 N N . ASP A 1 33 ? 22.011 13.247 -23.329 1.00 24.02 33 ASP A N 17
ATOM 19921 C CA . ASP A 1 33 ? 22.980 13.374 -24.411 1.00 65.01 33 ASP A CA 17
ATOM 19922 C C . ASP A 1 33 ? 22.300 13.824 -25.700 1.00 52.00 33 ASP A C 17
ATOM 19923 O O . ASP A 1 33 ? 21.292 13.252 -26.114 1.00 45.14 33 ASP A O 17
ATOM 19932 N N . GLY A 1 34 ? 22.857 14.854 -26.329 1.00 41.34 34 GLY A N 17
ATOM 19933 C CA . GLY A 1 34 ? 22.290 15.364 -27.564 1.00 11.52 34 GLY A CA 17
ATOM 19934 C C . GLY A 1 34 ? 21.323 16.508 -27.328 1.00 73.34 34 GLY A C 17
ATOM 19935 O O . GLY A 1 34 ? 21.219 17.422 -28.147 1.00 24.02 34 GLY A O 17
ATOM 19939 N N . CYS A 1 35 ? 20.610 16.457 -26.208 1.00 24.32 35 CYS A N 17
ATOM 19940 C CA . CYS A 1 35 ? 19.645 17.494 -25.867 1.00 54.32 35 CYS A CA 17
ATOM 19941 C C . CYS A 1 35 ? 20.330 18.670 -25.177 1.00 42.12 35 CYS A C 17
ATOM 19942 O O . CYS A 1 35 ? 20.782 18.557 -24.038 1.00 13.14 35 CYS A O 17
ATOM 19949 N N . SER A 1 36 ? 20.404 19.798 -25.876 1.00 54.31 36 SER A N 17
ATOM 19950 C CA . SER A 1 36 ? 21.037 20.994 -25.333 1.00 12.31 36 SER A CA 17
ATOM 19951 C C . SER A 1 36 ? 20.002 22.084 -25.068 1.00 45.01 36 SER A C 17
ATOM 19952 O O . SER A 1 36 ? 20.221 23.253 -25.386 1.00 72.01 36 SER A O 17
ATOM 19960 N N . SER A 1 37 ? 18.875 21.692 -24.483 1.00 61.45 37 SER A N 17
ATOM 19961 C CA . SER A 1 37 ? 17.804 22.633 -24.179 1.00 1.13 37 SER A CA 17
ATOM 19962 C C . SER A 1 37 ? 17.961 23.197 -22.770 1.00 21.03 37 SER A C 17
ATOM 19963 O O . SER A 1 37 ? 18.666 22.628 -21.938 1.00 23.45 37 SER A O 17
ATOM 19971 N N . GLU A 1 38 ? 17.298 24.320 -22.511 1.00 62.12 38 GLU A N 17
ATOM 19972 C CA . GLU A 1 38 ? 17.365 24.962 -21.203 1.00 73.45 38 GLU A CA 17
ATOM 19973 C C . GLU A 1 38 ? 16.854 24.026 -20.112 1.00 31.14 38 GLU A C 17
ATOM 19974 O O . GLU A 1 38 ? 15.668 23.703 -20.061 1.00 75.12 38 GLU A O 17
ATOM 19986 N N . ALA A 1 39 ? 17.759 23.594 -19.240 1.00 21.33 39 ALA A N 17
ATOM 19987 C CA . ALA A 1 39 ? 17.401 22.697 -18.148 1.00 70.31 39 ALA A CA 17
ATOM 19988 C C . ALA A 1 39 ? 16.800 23.468 -16.978 1.00 41.31 39 ALA A C 17
ATOM 19989 O O . ALA A 1 39 ? 17.475 24.280 -16.344 1.00 32.32 39 ALA A O 17
ATOM 19996 N N . LYS A 1 40 ? 15.527 23.211 -16.697 1.00 42.11 40 LYS A N 17
ATOM 19997 C CA . LYS A 1 40 ? 14.834 23.881 -15.603 1.00 23.42 40 LYS A CA 17
ATOM 19998 C C . LYS A 1 40 ? 14.371 22.874 -14.555 1.00 23.41 40 LYS A C 17
ATOM 19999 O O . LYS A 1 40 ? 14.276 23.195 -13.370 1.00 13.24 40 LYS A O 17
ATOM 20018 N N . LEU A 1 41 ? 14.086 21.654 -14.998 1.00 45.22 41 LEU A N 17
ATOM 20019 C CA . LEU A 1 41 ? 13.635 20.599 -14.098 1.00 31.12 41 LEU A CA 17
ATOM 20020 C C . LEU A 1 41 ? 14.817 19.797 -13.563 1.00 71.51 41 LEU A C 17
ATOM 20021 O O . LEU A 1 41 ? 15.937 19.920 -14.058 1.00 11.22 41 LEU A O 17
ATOM 20037 N N . GLN A 1 42 ? 14.558 18.974 -12.552 1.00 71.41 42 GLN A N 17
ATOM 20038 C CA . GLN A 1 42 ? 15.601 18.150 -11.952 1.00 33.11 42 GLN A CA 17
ATOM 20039 C C . GLN A 1 42 ? 15.072 16.758 -11.621 1.00 62.04 42 GLN A C 17
ATOM 20040 O O . GLN A 1 42 ? 13.857 16.571 -11.575 1.00 24.23 42 GLN A O 17
ATOM 20054 N N . CYS A 1 43 ? 15.985 15.823 -11.402 1.00 74.42 43 CYS A N 17
ATOM 20055 C CA . CYS A 1 43 ? 15.597 14.460 -11.079 1.00 72.03 43 CYS A CA 17
ATOM 20056 C C . CYS A 1 43 ? 15.509 14.333 -9.557 1.00 41.42 43 CYS A C 17
ATOM 20057 O O . CYS A 1 43 ? 16.448 14.609 -8.810 1.00 12.12 43 CYS A O 17
ATOM 20064 N N . PRO A 1 44 ? 14.329 13.898 -9.092 1.00 30.24 44 PRO A N 17
ATOM 20065 C CA . PRO A 1 44 ? 14.061 13.714 -7.662 1.00 52.32 44 PRO A CA 17
ATOM 20066 C C . PRO A 1 44 ? 14.837 12.542 -7.073 1.00 21.24 44 PRO A C 17
ATOM 20067 O O . PRO A 1 44 ? 15.498 12.676 -6.042 1.00 31.10 44 PRO A O 17
ATOM 20078 N N . THR A 1 45 ? 14.754 11.391 -7.733 1.00 31.22 45 THR A N 17
ATOM 20079 C CA . THR A 1 45 ? 15.448 10.194 -7.274 1.00 0.43 45 THR A CA 17
ATOM 20080 C C . THR A 1 45 ? 16.955 10.419 -7.220 1.00 13.30 45 THR A C 17
ATOM 20081 O O . THR A 1 45 ? 17.661 9.777 -6.442 1.00 44.32 45 THR A O 17
ATOM 20092 N N . CYS A 1 46 ? 17.442 11.335 -8.051 1.00 15.24 46 CYS A N 17
ATOM 20093 C CA . CYS A 1 46 ? 18.865 11.646 -8.098 1.00 61.20 46 CYS A CA 17
ATOM 20094 C C . CYS A 1 46 ? 19.308 12.364 -6.826 1.00 71.33 46 CYS A C 17
ATOM 20095 O O . CYS A 1 46 ? 20.365 12.065 -6.269 1.00 14.40 46 CYS A O 17
ATOM 20102 N N . ILE A 1 47 ? 18.493 13.310 -6.374 1.00 14.33 47 ILE A N 17
ATOM 20103 C CA . ILE A 1 47 ? 18.799 14.069 -5.168 1.00 4.33 47 ILE A CA 17
ATOM 20104 C C . ILE A 1 47 ? 18.972 13.146 -3.966 1.00 51.42 47 ILE A C 17
ATOM 20105 O O . ILE A 1 47 ? 19.796 13.400 -3.087 1.00 51.13 47 ILE A O 17
ATOM 20121 N N . LYS A 1 48 ? 18.190 12.072 -3.935 1.00 41.50 48 LYS A N 17
ATOM 20122 C CA . LYS A 1 48 ? 18.257 11.108 -2.843 1.00 42.15 48 LYS A CA 17
ATOM 20123 C C . LYS A 1 48 ? 19.470 10.195 -2.998 1.00 13.45 48 LYS A C 17
ATOM 20124 O O . LYS A 1 48 ? 20.262 10.037 -2.068 1.00 21.40 48 LYS A O 17
ATOM 20143 N N . LEU A 1 49 ? 19.609 9.599 -4.176 1.00 63.12 49 LEU A N 17
ATOM 20144 C CA . LEU A 1 49 ? 20.727 8.703 -4.453 1.00 31.03 49 LEU A CA 17
ATOM 20145 C C . LEU A 1 49 ? 22.057 9.377 -4.133 1.00 43.33 49 LEU A C 17
ATOM 20146 O O . LEU A 1 49 ? 22.952 8.764 -3.552 1.00 51.44 49 LEU A O 17
ATOM 20162 N N . GLY A 1 50 ? 22.179 10.645 -4.516 1.00 24.03 50 GLY A N 17
ATOM 20163 C CA . GLY A 1 50 ? 23.403 11.382 -4.260 1.00 12.43 50 GLY A CA 17
ATOM 20164 C C . GLY A 1 50 ? 24.149 11.728 -5.533 1.00 54.32 50 GLY A C 17
ATOM 20165 O O . GLY A 1 50 ? 25.379 11.768 -5.548 1.00 62.23 50 GLY A O 17
ATOM 20169 N N . ILE A 1 51 ? 23.403 11.978 -6.604 1.00 60.34 51 ILE A N 17
ATOM 20170 C CA . ILE A 1 51 ? 24.002 12.321 -7.888 1.00 52.12 51 ILE A CA 17
ATOM 20171 C C . ILE A 1 51 ? 23.957 13.826 -8.131 1.00 31.12 51 ILE A C 17
ATOM 20172 O O . ILE A 1 51 ? 22.939 14.473 -7.886 1.00 42.22 51 ILE A O 17
ATOM 20188 N N . GLN A 1 52 ? 25.066 14.375 -8.615 1.00 3.14 52 GLN A N 17
ATOM 20189 C CA . GLN A 1 52 ? 25.153 15.804 -8.892 1.00 13.15 52 GLN A CA 17
ATOM 20190 C C . GLN A 1 52 ? 25.203 16.065 -10.393 1.00 53.52 52 GLN A C 17
ATOM 20191 O O . GLN A 1 52 ? 26.249 15.922 -11.024 1.00 21.00 52 GLN A O 17
ATOM 20205 N N . GLY A 1 53 ? 24.063 16.450 -10.960 1.00 61.15 53 GLY A N 17
ATOM 20206 C CA . GLY A 1 53 ? 23.999 16.725 -12.384 1.00 72.40 53 GLY A CA 17
ATOM 20207 C C . GLY A 1 53 ? 22.845 16.012 -13.061 1.00 31.35 53 GLY A C 17
ATOM 20208 O O . GLY A 1 53 ? 23.051 15.204 -13.967 1.00 14.43 53 GLY A O 17
ATOM 20212 N N . SER A 1 54 ? 21.627 16.309 -12.619 1.00 31.23 54 SER A N 17
ATOM 20213 C CA . SER A 1 54 ? 20.436 15.686 -13.184 1.00 53.00 54 SER A CA 17
ATOM 20214 C C . SER A 1 54 ? 19.340 16.722 -13.418 1.00 21.25 54 SER A C 17
ATOM 20215 O O . SER A 1 54 ? 18.375 16.803 -12.658 1.00 34.33 54 SER A O 17
ATOM 20223 N N . TYR A 1 55 ? 19.497 17.512 -14.474 1.00 23.14 55 TYR A N 17
ATOM 20224 C CA . TYR A 1 55 ? 18.524 18.545 -14.807 1.00 73.31 55 TYR A CA 17
ATOM 20225 C C . TYR A 1 55 ? 17.924 18.302 -16.189 1.00 1.41 55 TYR A C 17
ATOM 20226 O O . TYR A 1 55 ? 18.641 18.020 -17.149 1.00 43.41 55 TYR A O 17
ATOM 20244 N N . PHE A 1 56 ? 16.603 18.415 -16.282 1.00 2.15 56 PHE A N 17
ATOM 20245 C CA . PHE A 1 56 ? 15.905 18.208 -17.545 1.00 10.41 56 PHE A CA 17
ATOM 20246 C C . PHE A 1 56 ? 15.395 19.532 -18.107 1.00 73.13 56 PHE A C 17
ATOM 20247 O O . PHE A 1 56 ? 15.286 20.525 -17.387 1.00 44.14 56 PHE A O 17
ATOM 20264 N N . CYS A 1 57 ? 15.083 19.538 -19.399 1.00 41.10 57 CYS A N 17
ATOM 20265 C CA . CYS A 1 57 ? 14.585 20.738 -20.060 1.00 43.24 57 CYS A CA 17
ATOM 20266 C C . CYS A 1 57 ? 13.060 20.757 -20.077 1.00 75.34 57 CYS A C 17
ATOM 20267 O O . CYS A 1 57 ? 12.442 21.820 -20.121 1.00 13.50 57 CYS A O 17
ATOM 20274 N N . SER A 1 58 ? 12.458 19.572 -20.042 1.00 65.45 58 SER A N 17
ATOM 20275 C CA . SER A 1 58 ? 11.005 19.451 -20.057 1.00 63.24 58 SER A CA 17
ATOM 20276 C C . SER A 1 58 ? 10.575 18.026 -19.722 1.00 62.14 58 SER A C 17
ATOM 20277 O O . SER A 1 58 ? 11.336 17.077 -19.909 1.00 5.13 58 SER A O 17
ATOM 20285 N N . GLN A 1 59 ? 9.350 17.885 -19.227 1.00 51.40 59 GLN A N 17
ATOM 20286 C CA . GLN A 1 59 ? 8.818 16.577 -18.865 1.00 62.11 59 GLN A CA 17
ATOM 20287 C C . GLN A 1 59 ? 8.716 15.673 -20.089 1.00 52.34 59 GLN A C 17
ATOM 20288 O O . GLN A 1 59 ? 9.155 14.524 -20.062 1.00 52.11 59 GLN A O 17
ATOM 20302 N N . GLU A 1 60 ? 8.133 16.201 -21.161 1.00 51.03 60 GLU A N 17
ATOM 20303 C CA . GLU A 1 60 ? 7.972 15.440 -22.395 1.00 2.40 60 GLU A CA 17
ATOM 20304 C C . GLU A 1 60 ? 9.296 14.816 -22.826 1.00 5.33 60 GLU A C 17
ATOM 20305 O O . GLU A 1 60 ? 9.330 13.703 -23.351 1.00 34.12 60 GLU A O 17
ATOM 20317 N N . CYS A 1 61 ? 10.387 15.542 -22.600 1.00 73.15 61 CYS A N 17
ATOM 20318 C CA . CYS A 1 61 ? 11.714 15.062 -22.965 1.00 41.13 61 CYS A CA 17
ATOM 20319 C C . CYS A 1 61 ? 12.240 14.075 -21.927 1.00 71.12 61 CYS A C 17
ATOM 20320 O O . CYS A 1 61 ? 12.892 13.088 -22.268 1.00 30.42 61 CYS A O 17
ATOM 20327 N N . PHE A 1 62 ? 11.951 14.349 -20.659 1.00 65.42 62 PHE A N 17
ATOM 20328 C CA . PHE A 1 62 ? 12.395 13.486 -19.571 1.00 24.33 62 PHE A CA 17
ATOM 20329 C C . PHE A 1 62 ? 11.813 12.083 -19.716 1.00 73.05 62 PHE A C 17
ATOM 20330 O O . PHE A 1 62 ? 12.468 11.090 -19.400 1.00 71.33 62 PHE A O 17
ATOM 20347 N N . LYS A 1 63 ? 10.576 12.010 -20.197 1.00 61.41 63 LYS A N 17
ATOM 20348 C CA . LYS A 1 63 ? 9.903 10.730 -20.386 1.00 50.14 63 LYS A CA 17
ATOM 20349 C C . LYS A 1 63 ? 10.732 9.805 -21.271 1.00 62.31 63 LYS A C 17
ATOM 20350 O O . LYS A 1 63 ? 10.959 8.644 -20.931 1.00 42.34 63 LYS A O 17
ATOM 20369 N N . GLY A 1 64 ? 11.183 10.327 -22.408 1.00 4.14 64 GLY A N 17
ATOM 20370 C CA . GLY A 1 64 ? 11.984 9.534 -23.322 1.00 73.03 64 GLY A CA 17
ATOM 20371 C C . GLY A 1 64 ? 13.379 9.270 -22.792 1.00 41.14 64 GLY A C 17
ATOM 20372 O O . GLY A 1 64 ? 13.806 8.120 -22.694 1.00 34.44 64 GLY A O 17
ATOM 20376 N N . SER A 1 65 ? 14.093 10.338 -22.452 1.00 41.31 65 SER A N 17
ATOM 20377 C CA . SER A 1 65 ? 15.451 10.217 -21.935 1.00 21.03 65 SER A CA 17
ATOM 20378 C C . SER A 1 65 ? 15.495 9.267 -20.742 1.00 61.41 65 SER A C 17
ATOM 20379 O O . SER A 1 65 ? 16.511 8.619 -20.488 1.00 12.33 65 SER A O 17
ATOM 20387 N N . TRP A 1 66 ? 14.387 9.189 -20.015 1.00 34.31 66 TRP A N 17
ATOM 20388 C CA . TRP A 1 66 ? 14.298 8.318 -18.848 1.00 74.44 66 TRP A CA 17
ATOM 20389 C C . TRP A 1 66 ? 14.774 6.909 -19.184 1.00 33.53 66 TRP A C 17
ATOM 20390 O O . TRP A 1 66 ? 15.411 6.248 -18.364 1.00 63.35 66 TRP A O 17
ATOM 20411 N N . ALA A 1 67 ? 14.460 6.455 -20.393 1.00 21.53 67 ALA A N 17
ATOM 20412 C CA . ALA A 1 67 ? 14.858 5.124 -20.836 1.00 44.42 67 ALA A CA 17
ATOM 20413 C C . ALA A 1 67 ? 16.349 4.894 -20.610 1.00 34.52 67 ALA A C 17
ATOM 20414 O O . ALA A 1 67 ? 16.779 3.774 -20.332 1.00 23.23 67 ALA A O 17
ATOM 20421 N N . THR A 1 68 ? 17.133 5.960 -20.731 1.00 62.11 68 THR A N 17
ATOM 20422 C CA . THR A 1 68 ? 18.576 5.873 -20.542 1.00 14.04 68 THR A CA 17
ATOM 20423 C C . THR A 1 68 ? 18.983 6.399 -19.170 1.00 34.32 68 THR A C 17
ATOM 20424 O O . THR A 1 68 ? 19.817 5.803 -18.488 1.00 63.11 68 THR A O 17
ATOM 20435 N N . HIS A 1 69 ? 18.387 7.518 -18.770 1.00 25.14 69 HIS A N 17
ATOM 20436 C CA . HIS A 1 69 ? 18.688 8.123 -17.477 1.00 53.40 69 HIS A CA 17
ATOM 20437 C C . HIS A 1 69 ? 18.587 7.092 -16.357 1.00 62.34 69 HIS A C 17
ATOM 20438 O O . HIS A 1 69 ? 19.460 7.010 -15.493 1.00 44.53 69 HIS A O 17
ATOM 20452 N N . LYS A 1 70 ? 17.516 6.305 -16.378 1.00 44.44 70 LYS A N 17
ATOM 20453 C CA . LYS A 1 70 ? 17.301 5.278 -15.366 1.00 52.32 70 LYS A CA 17
ATOM 20454 C C . LYS A 1 70 ? 18.530 4.386 -15.226 1.00 2.32 70 LYS A C 17
ATOM 20455 O O . LYS A 1 70 ? 18.847 3.916 -14.132 1.00 73.34 70 LYS A O 17
ATOM 20474 N N . LEU A 1 71 ? 19.220 4.159 -16.338 1.00 23.32 71 LEU A N 17
ATOM 20475 C CA . LEU A 1 71 ? 20.417 3.324 -16.338 1.00 52.04 71 LEU A CA 17
ATOM 20476 C C . LEU A 1 71 ? 21.517 3.949 -15.487 1.00 42.31 71 LEU A C 17
ATOM 20477 O O . LEU A 1 71 ? 22.282 3.245 -14.827 1.00 22.21 71 LEU A O 17
ATOM 20493 N N . LEU A 1 72 ? 21.590 5.276 -15.505 1.00 62.40 72 LEU A N 17
ATOM 20494 C CA . LEU A 1 72 ? 22.596 5.997 -14.733 1.00 31.03 72 LEU A CA 17
ATOM 20495 C C . LEU A 1 72 ? 22.439 5.720 -13.241 1.00 12.00 72 LEU A C 17
ATOM 20496 O O . LEU A 1 72 ? 23.425 5.574 -12.519 1.00 25.53 72 LEU A O 17
ATOM 20512 N N . HIS A 1 73 ? 21.192 5.647 -12.786 1.00 0.42 73 HIS A N 17
ATOM 20513 C CA . HIS A 1 73 ? 20.905 5.385 -11.380 1.00 25.21 73 HIS A CA 17
ATOM 20514 C C . HIS A 1 73 ? 21.644 4.139 -10.898 1.00 55.35 73 HIS A C 17
ATOM 20515 O O . HIS A 1 73 ? 22.173 4.109 -9.787 1.00 71.23 73 HIS A O 17
ATOM 20529 N N . LYS A 1 74 ? 21.674 3.113 -11.742 1.00 22.25 74 LYS A N 17
ATOM 20530 C CA . LYS A 1 74 ? 22.347 1.864 -11.404 1.00 3.35 74 LYS A CA 17
ATOM 20531 C C . LYS A 1 74 ? 23.753 1.827 -11.995 1.00 31.52 74 LYS A C 17
ATOM 20532 O O . LYS A 1 74 ? 24.073 0.958 -12.806 1.00 64.50 74 LYS A O 17
ATOM 20551 N N . LYS A 1 75 ? 24.589 2.773 -11.583 1.00 12.44 75 LYS A N 17
ATOM 20552 C CA . LYS A 1 75 ? 25.961 2.848 -12.069 1.00 25.52 75 LYS A CA 17
ATOM 20553 C C . LYS A 1 75 ? 26.694 1.531 -11.832 1.00 5.03 75 LYS A C 17
ATOM 20554 O O . LYS A 1 75 ? 26.787 1.056 -10.700 1.00 40.51 75 LYS A O 17
ATOM 20573 N N . ALA A 1 76 ? 27.215 0.947 -12.906 1.00 72.11 76 ALA A N 17
ATOM 20574 C CA . ALA A 1 76 ? 27.943 -0.313 -12.814 1.00 14.42 76 ALA A CA 17
ATOM 20575 C C . ALA A 1 76 ? 29.366 -0.089 -12.313 1.00 74.03 76 ALA A C 17
ATOM 20576 O O . ALA A 1 76 ? 29.797 1.049 -12.125 1.00 23.51 76 ALA A O 17
ATOM 20583 N N . LYS A 1 77 ? 30.091 -1.182 -12.099 1.00 11.52 77 LYS A N 17
ATOM 20584 C CA . LYS A 1 77 ? 31.466 -1.106 -11.621 1.00 1.25 77 LYS A CA 17
ATOM 20585 C C . LYS A 1 77 ? 32.386 -0.538 -12.697 1.00 21.22 77 LYS A C 17
ATOM 20586 O O . LYS A 1 77 ? 32.105 -0.651 -13.890 1.00 34.30 77 LYS A O 17
ATOM 20605 N N . ASP A 1 78 ? 33.486 0.070 -12.268 1.00 0.45 78 ASP A N 17
ATOM 20606 C CA . ASP A 1 78 ? 34.449 0.653 -13.195 1.00 12.21 78 ASP A CA 17
ATOM 20607 C C . ASP A 1 78 ? 35.208 -0.436 -13.946 1.00 31.20 78 ASP A C 17
ATOM 20608 O O . ASP A 1 78 ? 35.353 -0.376 -15.166 1.00 54.34 78 ASP A O 17
ATOM 20617 N N . GLU A 1 79 ? 35.691 -1.430 -13.207 1.00 61.44 79 GLU A N 17
ATOM 20618 C CA . GLU A 1 79 ? 36.437 -2.532 -13.805 1.00 1.15 79 GLU A CA 17
ATOM 20619 C C . GLU A 1 79 ? 35.635 -3.188 -14.925 1.00 44.42 79 GLU A C 17
ATOM 20620 O O . GLU A 1 79 ? 34.462 -3.520 -14.753 1.00 43.52 79 GLU A O 17
ATOM 20632 N N . LYS A 1 80 ? 36.277 -3.371 -16.074 1.00 51.13 80 LYS A N 17
ATOM 20633 C CA . LYS A 1 80 ? 35.626 -3.987 -17.224 1.00 62.15 80 LYS A CA 17
ATOM 20634 C C . LYS A 1 80 ? 36.323 -5.288 -17.611 1.00 54.12 80 LYS A C 17
ATOM 20635 O O . LYS A 1 80 ? 37.021 -5.352 -18.623 1.00 62.41 80 LYS A O 17
ATOM 20656 N N . ALA A 1 1 ? 15.423 -13.873 -7.102 1.00 11.20 1 ALA A N 18
ATOM 20657 C CA . ALA A 1 1 ? 15.754 -12.627 -6.422 1.00 1.20 1 ALA A CA 18
ATOM 20658 C C . ALA A 1 1 ? 16.224 -11.568 -7.414 1.00 21.31 1 ALA A C 18
ATOM 20659 O O . ALA A 1 1 ? 17.028 -11.851 -8.301 1.00 44.43 1 ALA A O 18
ATOM 20666 N N . GLU A 1 2 ? 15.716 -10.350 -7.257 1.00 3.20 2 GLU A N 18
ATOM 20667 C CA . GLU A 1 2 ? 16.084 -9.250 -8.141 1.00 2.00 2 GLU A CA 18
ATOM 20668 C C . GLU A 1 2 ? 16.681 -8.091 -7.348 1.00 3.00 2 GLU A C 18
ATOM 20669 O O . GLU A 1 2 ? 16.013 -7.494 -6.505 1.00 2.32 2 GLU A O 18
ATOM 20681 N N . GLU A 1 3 ? 17.944 -7.780 -7.625 1.00 73.13 3 GLU A N 18
ATOM 20682 C CA . GLU A 1 3 ? 18.631 -6.694 -6.937 1.00 2.01 3 GLU A CA 18
ATOM 20683 C C . GLU A 1 3 ? 18.584 -5.411 -7.761 1.00 53.25 3 GLU A C 18
ATOM 20684 O O . GLU A 1 3 ? 19.573 -5.024 -8.382 1.00 51.44 3 GLU A O 18
ATOM 20696 N N . GLU A 1 4 ? 17.426 -4.757 -7.762 1.00 61.21 4 GLU A N 18
ATOM 20697 C CA . GLU A 1 4 ? 17.249 -3.519 -8.511 1.00 43.24 4 GLU A CA 18
ATOM 20698 C C . GLU A 1 4 ? 16.470 -2.494 -7.692 1.00 53.05 4 GLU A C 18
ATOM 20699 O O . GLU A 1 4 ? 15.749 -2.848 -6.759 1.00 51.31 4 GLU A O 18
ATOM 20711 N N . TYR A 1 5 ? 16.620 -1.223 -8.048 1.00 62.15 5 TYR A N 18
ATOM 20712 C CA . TYR A 1 5 ? 15.933 -0.146 -7.346 1.00 24.04 5 TYR A CA 18
ATOM 20713 C C . TYR A 1 5 ? 14.482 -0.035 -7.804 1.00 5.40 5 TYR A C 18
ATOM 20714 O O . TYR A 1 5 ? 14.092 -0.622 -8.812 1.00 75.11 5 TYR A O 18
ATOM 20732 N N . ALA A 1 6 ? 13.689 0.725 -7.055 1.00 60.44 6 ALA A N 18
ATOM 20733 C CA . ALA A 1 6 ? 12.282 0.916 -7.385 1.00 2.40 6 ALA A CA 18
ATOM 20734 C C . ALA A 1 6 ? 12.053 2.272 -8.044 1.00 54.20 6 ALA A C 18
ATOM 20735 O O . ALA A 1 6 ? 12.762 3.237 -7.762 1.00 2.10 6 ALA A O 18
ATOM 20742 N N . GLU A 1 7 ? 11.057 2.337 -8.923 1.00 65.01 7 GLU A N 18
ATOM 20743 C CA . GLU A 1 7 ? 10.737 3.575 -9.623 1.00 13.41 7 GLU A CA 18
ATOM 20744 C C . GLU A 1 7 ? 9.320 3.529 -10.189 1.00 45.04 7 GLU A C 18
ATOM 20745 O O . GLU A 1 7 ? 8.804 2.459 -10.513 1.00 5.03 7 GLU A O 18
ATOM 20757 N N . ASP A 1 8 ? 8.698 4.697 -10.306 1.00 30.31 8 ASP A N 18
ATOM 20758 C CA . ASP A 1 8 ? 7.342 4.791 -10.834 1.00 33.25 8 ASP A CA 18
ATOM 20759 C C . ASP A 1 8 ? 7.135 6.111 -11.570 1.00 24.21 8 ASP A C 18
ATOM 20760 O O . ASP A 1 8 ? 6.007 6.581 -11.717 1.00 53.01 8 ASP A O 18
ATOM 20769 N N . CYS A 1 9 ? 8.232 6.704 -12.029 1.00 31.30 9 CYS A N 18
ATOM 20770 C CA . CYS A 1 9 ? 8.172 7.971 -12.749 1.00 14.04 9 CYS A CA 18
ATOM 20771 C C . CYS A 1 9 ? 7.368 9.004 -11.965 1.00 31.41 9 CYS A C 18
ATOM 20772 O O . CYS A 1 9 ? 6.272 9.402 -12.358 1.00 54.25 9 CYS A O 18
ATOM 20780 N N . PRO A 1 10 ? 7.923 9.447 -10.827 1.00 64.04 10 PRO A N 18
ATOM 20781 C CA . PRO A 1 10 ? 7.275 10.438 -9.964 1.00 31.04 10 PRO A CA 18
ATOM 20782 C C . PRO A 1 10 ? 7.235 11.823 -10.599 1.00 41.52 10 PRO A C 18
ATOM 20783 O O . PRO A 1 10 ? 7.611 11.995 -11.758 1.00 61.02 10 PRO A O 18
ATOM 20794 N N . GLU A 1 11 ? 6.777 12.808 -9.833 1.00 5.54 11 GLU A N 18
ATOM 20795 C CA . GLU A 1 11 ? 6.689 14.179 -10.323 1.00 31.12 11 GLU A CA 18
ATOM 20796 C C . GLU A 1 11 ? 8.000 14.925 -10.093 1.00 63.34 11 GLU A C 18
ATOM 20797 O O . GLU A 1 11 ? 8.473 15.038 -8.962 1.00 3.53 11 GLU A O 18
ATOM 20809 N N . LEU A 1 12 ? 8.583 15.431 -11.175 1.00 22.54 12 LEU A N 18
ATOM 20810 C CA . LEU A 1 12 ? 9.841 16.165 -11.093 1.00 13.42 12 LEU A CA 18
ATOM 20811 C C . LEU A 1 12 ? 9.738 17.310 -10.090 1.00 23.14 12 LEU A C 18
ATOM 20812 O O . LEU A 1 12 ? 8.671 17.569 -9.534 1.00 54.03 12 LEU A O 18
ATOM 20828 N N . VAL A 1 13 ? 10.856 17.994 -9.863 1.00 73.45 13 VAL A N 18
ATOM 20829 C CA . VAL A 1 13 ? 10.891 19.113 -8.930 1.00 24.11 13 VAL A CA 18
ATOM 20830 C C . VAL A 1 13 ? 11.689 20.280 -9.501 1.00 71.23 13 VAL A C 18
ATOM 20831 O O . VAL A 1 13 ? 12.591 20.105 -10.321 1.00 53.51 13 VAL A O 18
ATOM 20844 N N . PRO A 1 14 ? 11.351 21.500 -9.059 1.00 40.20 14 PRO A N 18
ATOM 20845 C CA . PRO A 1 14 ? 12.024 22.721 -9.512 1.00 63.13 14 PRO A CA 18
ATOM 20846 C C . PRO A 1 14 ? 13.454 22.821 -8.993 1.00 4.32 14 PRO A C 18
ATOM 20847 O O . PRO A 1 14 ? 13.747 22.411 -7.869 1.00 74.53 14 PRO A O 18
ATOM 20858 N N . ILE A 1 15 ? 14.341 23.370 -9.816 1.00 61.35 15 ILE A N 18
ATOM 20859 C CA . ILE A 1 15 ? 15.740 23.525 -9.438 1.00 62.14 15 ILE A CA 18
ATOM 20860 C C . ILE A 1 15 ? 15.913 24.646 -8.420 1.00 2.43 15 ILE A C 18
ATOM 20861 O O . ILE A 1 15 ? 16.081 25.809 -8.785 1.00 44.24 15 ILE A O 18
ATOM 20877 N N . GLU A 1 16 ? 15.872 24.288 -7.140 1.00 63.23 16 GLU A N 18
ATOM 20878 C CA . GLU A 1 16 ? 16.026 25.265 -6.069 1.00 33.34 16 GLU A CA 18
ATOM 20879 C C . GLU A 1 16 ? 17.280 26.108 -6.277 1.00 41.50 16 GLU A C 18
ATOM 20880 O O . GLU A 1 16 ? 18.286 25.628 -6.801 1.00 1.34 16 GLU A O 18
ATOM 20892 N N . THR A 1 17 ? 17.213 27.370 -5.864 1.00 11.32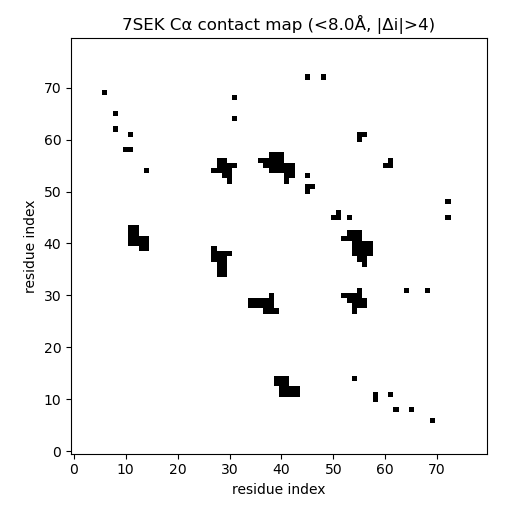 17 THR A N 18
ATOM 20893 C CA . THR A 1 17 ? 18.341 28.282 -6.006 1.00 52.20 17 THR A CA 18
ATOM 20894 C C . THR A 1 17 ? 18.585 29.060 -4.718 1.00 23.43 17 THR A C 18
ATOM 20895 O O . THR A 1 17 ? 17.694 29.743 -4.214 1.00 34.34 17 THR A O 18
ATOM 20906 N N . LYS A 1 18 ? 19.799 28.952 -4.189 1.00 4.13 18 LYS A N 18
ATOM 20907 C CA . LYS A 1 18 ? 20.163 29.647 -2.959 1.00 60.43 18 LYS A CA 18
ATOM 20908 C C . LYS A 1 18 ? 21.243 30.691 -3.223 1.00 52.15 18 LYS A C 18
ATOM 20909 O O . LYS A 1 18 ? 21.181 31.806 -2.706 1.00 70.44 18 LYS A O 18
ATOM 20928 N N . ASN A 1 19 ? 22.231 30.323 -4.033 1.00 33.22 19 ASN A N 18
ATOM 20929 C CA . ASN A 1 19 ? 23.324 31.229 -4.366 1.00 73.12 19 ASN A CA 18
ATOM 20930 C C . ASN A 1 19 ? 22.907 32.202 -5.465 1.00 4.54 19 ASN A C 18
ATOM 20931 O O . ASN A 1 19 ? 22.378 31.796 -6.499 1.00 3.42 19 ASN A O 18
ATOM 20942 N N . GLN A 1 20 ? 23.151 33.488 -5.232 1.00 10.22 20 GLN A N 18
ATOM 20943 C CA . GLN A 1 20 ? 22.801 34.519 -6.202 1.00 2.34 20 GLN A CA 18
ATOM 20944 C C . GLN A 1 20 ? 24.045 35.258 -6.683 1.00 44.14 20 GLN A C 18
ATOM 20945 O O . GLN A 1 20 ? 24.261 36.419 -6.338 1.00 3.11 20 GLN A O 18
ATOM 20959 N N . GLU A 1 21 ? 24.860 34.576 -7.483 1.00 2.45 21 GLU A N 18
ATOM 20960 C CA . GLU A 1 21 ? 26.084 35.169 -8.010 1.00 73.11 21 GLU A CA 18
ATOM 20961 C C . GLU A 1 21 ? 26.025 35.274 -9.531 1.00 62.14 21 GLU A C 18
ATOM 20962 O O . GLU A 1 21 ? 25.516 34.380 -10.207 1.00 30.15 21 GLU A O 18
ATOM 20974 N N . MET A 1 22 ? 26.550 36.373 -10.063 1.00 52.03 22 MET A N 18
ATOM 20975 C CA . MET A 1 22 ? 26.558 36.595 -11.505 1.00 0.14 22 MET A CA 18
ATOM 20976 C C . MET A 1 22 ? 27.978 36.521 -12.058 1.00 14.20 22 MET A C 18
ATOM 20977 O O . MET A 1 22 ? 28.421 37.416 -12.777 1.00 54.12 22 MET A O 18
ATOM 20991 N N . ALA A 1 23 ? 28.686 35.449 -11.717 1.00 53.43 23 ALA A N 18
ATOM 20992 C CA . ALA A 1 23 ? 30.054 35.259 -12.182 1.00 21.33 23 ALA A CA 18
ATOM 20993 C C . ALA A 1 23 ? 30.228 33.889 -12.829 1.00 24.12 23 ALA A C 18
ATOM 20994 O O . ALA A 1 23 ? 30.117 32.859 -12.164 1.00 51.31 23 ALA A O 18
ATOM 21001 N N . ALA A 1 24 ? 30.502 33.884 -14.129 1.00 54.44 24 ALA A N 18
ATOM 21002 C CA . ALA A 1 24 ? 30.692 32.641 -14.866 1.00 24.04 24 ALA A CA 18
ATOM 21003 C C . ALA A 1 24 ? 29.524 31.687 -14.644 1.00 31.34 24 ALA A C 18
ATOM 21004 O O . ALA A 1 24 ? 29.718 30.490 -14.431 1.00 64.23 24 ALA A O 18
ATOM 21011 N N . VAL A 1 25 ? 28.309 32.224 -14.693 1.00 41.24 25 VAL A N 18
ATOM 21012 C CA . VAL A 1 25 ? 27.109 31.420 -14.498 1.00 53.11 25 VAL A CA 18
ATOM 21013 C C . VAL A 1 25 ? 26.465 31.061 -15.832 1.00 72.24 25 VAL A C 18
ATOM 21014 O O . VAL A 1 25 ? 25.712 31.851 -16.402 1.00 24.43 25 VAL A O 18
ATOM 21027 N N . GLU A 1 26 ? 26.766 29.863 -16.325 1.00 53.31 26 GLU A N 18
ATOM 21028 C CA . GLU A 1 26 ? 26.216 29.400 -17.594 1.00 33.24 26 GLU A CA 18
ATOM 21029 C C . GLU A 1 26 ? 24.718 29.133 -17.472 1.00 50.53 26 GLU A C 18
ATOM 21030 O O . GLU A 1 26 ? 24.127 29.316 -16.408 1.00 12.45 26 GLU A O 18
ATOM 21042 N N . THR A 1 27 ? 24.109 28.700 -18.572 1.00 12.42 27 THR A N 18
ATOM 21043 C CA . THR A 1 27 ? 22.681 28.410 -18.591 1.00 13.54 27 THR A CA 18
ATOM 21044 C C . THR A 1 27 ? 22.422 26.915 -18.452 1.00 35.32 27 THR A C 18
ATOM 21045 O O . THR A 1 27 ? 23.298 26.095 -18.727 1.00 52.15 27 THR A O 18
ATOM 21056 N N . ARG A 1 28 ? 21.213 26.566 -18.023 1.00 72.45 28 ARG A N 18
ATOM 21057 C CA . ARG A 1 28 ? 20.839 25.167 -17.848 1.00 11.42 28 ARG A CA 18
ATOM 21058 C C . ARG A 1 28 ? 20.090 24.647 -19.071 1.00 51.12 28 ARG A C 18
ATOM 21059 O O . ARG A 1 28 ? 19.261 25.350 -19.650 1.00 63.22 28 ARG A O 18
ATOM 21080 N N . VAL A 1 29 ? 20.388 23.411 -19.460 1.00 13.33 29 VAL A N 18
ATOM 21081 C CA . VAL A 1 29 ? 19.743 22.796 -20.614 1.00 14.34 29 VAL A CA 18
ATOM 21082 C C . VAL A 1 29 ? 19.241 21.395 -20.281 1.00 45.41 29 VAL A C 18
ATOM 21083 O O . VAL A 1 29 ? 19.826 20.734 -19.425 1.00 24.30 29 VAL A O 18
ATOM 21096 N N . CYS A 1 30 ? 18.182 20.978 -20.958 1.00 15.04 30 CYS A N 18
ATOM 21097 C CA . CYS A 1 30 ? 17.617 19.660 -20.725 1.00 34.31 30 CYS A CA 18
ATOM 21098 C C . CYS A 1 30 ? 18.730 18.624 -20.890 1.00 64.20 30 CYS A C 18
ATOM 21099 O O . CYS A 1 30 ? 19.481 18.624 -21.865 1.00 73.12 30 CYS A O 18
ATOM 21106 N N . GLU A 1 31 ? 18.821 17.734 -19.906 1.00 53.32 31 GLU A N 18
ATOM 21107 C CA . GLU A 1 31 ? 19.832 16.684 -19.918 1.00 32.33 31 GLU A CA 18
ATOM 21108 C C . GLU A 1 31 ? 19.572 15.691 -21.047 1.00 33.31 31 GLU A C 18
ATOM 21109 O O . GLU A 1 31 ? 20.504 15.135 -21.628 1.00 63.14 31 GLU A O 18
ATOM 21121 N N . THR A 1 32 ? 18.296 15.471 -21.352 1.00 45.43 32 THR A N 18
ATOM 21122 C CA . THR A 1 32 ? 17.912 14.545 -22.410 1.00 22.14 32 THR A CA 18
ATOM 21123 C C . THR A 1 32 ? 18.666 14.841 -23.701 1.00 51.21 32 THR A C 18
ATOM 21124 O O . THR A 1 32 ? 18.706 15.983 -24.159 1.00 44.14 32 THR A O 18
ATOM 21135 N N . ASP A 1 33 ? 19.261 13.806 -24.284 1.00 1.42 33 ASP A N 18
ATOM 21136 C CA . ASP A 1 33 ? 20.013 13.956 -25.525 1.00 34.23 33 ASP A CA 18
ATOM 21137 C C . ASP A 1 33 ? 19.131 14.534 -26.628 1.00 21.44 33 ASP A C 18
ATOM 21138 O O . ASP A 1 33 ? 18.017 14.065 -26.855 1.00 72.32 33 ASP A O 18
ATOM 21147 N N . GLY A 1 34 ? 19.639 15.556 -27.309 1.00 54.33 34 GLY A N 18
ATOM 21148 C CA . GLY A 1 34 ? 18.884 16.182 -28.379 1.00 52.21 34 GLY A CA 18
ATOM 21149 C C . GLY A 1 34 ? 18.070 17.367 -27.898 1.00 40.12 34 GLY A C 18
ATOM 21150 O O . GLY A 1 34 ? 17.961 18.378 -28.593 1.00 2.13 34 GLY A O 18
ATOM 21154 N N . CYS A 1 35 ? 17.495 17.243 -26.707 1.00 10.43 35 CYS A N 18
ATOM 21155 C CA . CYS A 1 35 ? 16.685 18.311 -26.134 1.00 13.35 35 CYS A CA 18
ATOM 21156 C C . CYS A 1 35 ? 17.564 19.459 -25.645 1.00 31.22 35 CYS A C 18
ATOM 21157 O O . CYS A 1 35 ? 18.033 19.454 -24.507 1.00 13.04 35 CYS A O 18
ATOM 21164 N N . SER A 1 36 ? 17.783 20.441 -26.513 1.00 73.35 36 SER A N 18
ATOM 21165 C CA . SER A 1 36 ? 18.608 21.593 -26.172 1.00 42.33 36 SER A CA 18
ATOM 21166 C C . SER A 1 36 ? 17.747 22.750 -25.674 1.00 51.14 36 SER A C 18
ATOM 21167 O O . SER A 1 36 ? 18.021 23.914 -25.969 1.00 35.45 36 SER A O 18
ATOM 21175 N N . SER A 1 37 ? 16.704 22.421 -24.918 1.00 64.35 37 SER A N 18
ATOM 21176 C CA . SER A 1 37 ? 15.800 23.431 -24.382 1.00 74.31 37 SER A CA 18
ATOM 21177 C C . SER A 1 37 ? 16.247 23.879 -22.994 1.00 62.02 37 SER A C 18
ATOM 21178 O O . SER A 1 37 ? 17.163 23.301 -22.410 1.00 0.43 37 SER A O 18
ATOM 21186 N N . GLU A 1 38 ? 15.594 24.913 -22.474 1.00 35.13 38 GLU A N 18
ATOM 21187 C CA . GLU A 1 38 ? 15.925 25.440 -21.155 1.00 33.41 38 GLU A CA 18
ATOM 21188 C C . GLU A 1 38 ? 15.528 24.454 -20.060 1.00 20.41 38 GLU A C 18
ATOM 21189 O O . GLU A 1 38 ? 14.392 23.983 -20.015 1.00 53.34 38 GLU A O 18
ATOM 21201 N N . ALA A 1 39 ? 16.474 24.145 -19.179 1.00 12.03 39 ALA A N 18
ATOM 21202 C CA . ALA A 1 39 ? 16.224 23.217 -18.083 1.00 73.32 39 ALA A CA 18
ATOM 21203 C C . ALA A 1 39 ? 15.927 23.964 -16.787 1.00 73.24 39 ALA A C 18
ATOM 21204 O O . ALA A 1 39 ? 16.767 24.707 -16.280 1.00 23.41 39 ALA A O 18
ATOM 21211 N N . LYS A 1 40 ? 14.725 23.763 -16.256 1.00 44.23 40 LYS A N 18
ATOM 21212 C CA . LYS A 1 40 ? 14.316 24.417 -15.019 1.00 5.20 40 LYS A CA 18
ATOM 21213 C C . LYS A 1 40 ? 14.031 23.389 -13.929 1.00 2.12 40 LYS A C 18
ATOM 21214 O O . LYS A 1 40 ? 14.154 23.681 -12.738 1.00 50.14 40 LYS A O 18
ATOM 21233 N N . LEU A 1 41 ? 13.652 22.185 -14.342 1.00 54.23 41 LEU A N 18
ATOM 21234 C CA . LEU A 1 41 ? 13.350 21.113 -13.400 1.00 64.55 41 LEU A CA 18
ATOM 21235 C C . LEU A 1 41 ? 14.577 20.239 -13.160 1.00 23.31 41 LEU A C 18
ATOM 21236 O O . LEU A 1 41 ? 15.567 20.329 -13.886 1.00 12.21 41 LEU A O 18
ATOM 21252 N N . GLN A 1 42 ? 14.503 19.392 -12.138 1.00 4.53 42 GLN A N 18
ATOM 21253 C CA . GLN A 1 42 ? 15.608 18.501 -11.803 1.00 51.30 42 GLN A CA 18
ATOM 21254 C C . GLN A 1 42 ? 15.096 17.107 -11.456 1.00 4.01 42 GLN A C 18
ATOM 21255 O O . GLN A 1 42 ? 13.936 16.970 -11.070 1.00 44.15 42 GLN A O 18
ATOM 21269 N N . CYS A 1 43 ? 15.962 16.114 -11.599 1.00 11.15 43 CYS A N 18
ATOM 21270 C CA . CYS A 1 43 ? 15.585 14.744 -11.298 1.00 32.54 43 CYS A CA 18
ATOM 21271 C C . CYS A 1 43 ? 15.737 14.523 -9.791 1.00 51.13 43 CYS A C 18
ATOM 21272 O O . CYS A 1 43 ? 16.784 14.753 -9.186 1.00 41.10 43 CYS A O 18
ATOM 21279 N N . PRO A 1 44 ? 14.641 14.058 -9.173 1.00 2.42 44 PRO A N 18
ATOM 21280 C CA . PRO A 1 44 ? 14.600 13.787 -7.733 1.00 21.21 44 PRO A CA 18
ATOM 21281 C C . PRO A 1 44 ? 15.449 12.581 -7.346 1.00 24.11 44 PRO A C 18
ATOM 21282 O O . PRO A 1 44 ? 16.280 12.658 -6.440 1.00 63.12 44 PRO A O 18
ATOM 21293 N N . THR A 1 45 ? 15.236 11.466 -8.038 1.00 43.02 45 THR A N 18
ATOM 21294 C CA . THR A 1 45 ? 15.982 10.244 -7.766 1.00 73.55 45 THR A CA 18
ATOM 21295 C C . THR A 1 45 ? 17.479 10.460 -7.952 1.00 62.22 45 THR A C 18
ATOM 21296 O O . THR A 1 45 ? 18.297 9.744 -7.374 1.00 32.45 45 THR A O 18
ATOM 21307 N N . CYS A 1 46 ? 17.833 11.452 -8.762 1.00 70.12 46 CYS A N 18
ATOM 21308 C CA . CYS A 1 46 ? 19.233 11.763 -9.024 1.00 52.55 46 CYS A CA 18
ATOM 21309 C C . CYS A 1 46 ? 19.881 12.420 -7.809 1.00 52.30 46 CYS A C 18
ATOM 21310 O O . CYS A 1 46 ? 21.073 12.242 -7.556 1.00 73.21 46 CYS A O 18
ATOM 21317 N N . ILE A 1 47 ? 19.088 13.180 -7.061 1.00 33.21 47 ILE A N 18
ATOM 21318 C CA . ILE A 1 47 ? 19.583 13.862 -5.872 1.00 25.31 47 ILE A CA 18
ATOM 21319 C C . ILE A 1 47 ? 19.978 12.863 -4.789 1.00 73.44 47 ILE A C 18
ATOM 21320 O O . ILE A 1 47 ? 20.956 13.064 -4.070 1.00 24.52 47 ILE A O 18
ATOM 21336 N N . LYS A 1 48 ? 19.210 11.784 -4.680 1.00 62.40 48 LYS A N 18
ATOM 21337 C CA . LYS A 1 48 ? 19.480 10.750 -3.688 1.00 34.32 48 LYS A CA 18
ATOM 21338 C C . LYS A 1 48 ? 20.511 9.753 -4.207 1.00 4.33 48 LYS A C 18
ATOM 21339 O O . LYS A 1 48 ? 21.297 9.199 -3.436 1.00 52.42 48 LYS A O 18
ATOM 21358 N N . LEU A 1 49 ? 20.505 9.530 -5.516 1.00 44.52 49 LEU A N 18
ATOM 21359 C CA . LEU A 1 49 ? 21.442 8.602 -6.139 1.00 23.54 49 LEU A CA 18
ATOM 21360 C C . LEU A 1 49 ? 22.867 9.143 -6.079 1.00 51.30 49 LEU A C 18
ATOM 21361 O O . LEU A 1 49 ? 23.797 8.432 -5.704 1.00 25.44 49 LEU A O 18
ATOM 21377 N N . GLY A 1 50 ? 23.029 10.410 -6.450 1.00 62.24 50 GLY A N 18
ATOM 21378 C CA . GLY A 1 50 ? 24.343 11.026 -6.430 1.00 13.31 50 GLY A CA 18
ATOM 21379 C C . GLY A 1 50 ? 24.827 11.404 -7.815 1.00 44.35 50 GLY A C 18
ATOM 21380 O O . GLY A 1 50 ? 25.981 11.156 -8.166 1.00 24.52 50 GLY A O 18
ATOM 21384 N N . ILE A 1 51 ? 23.94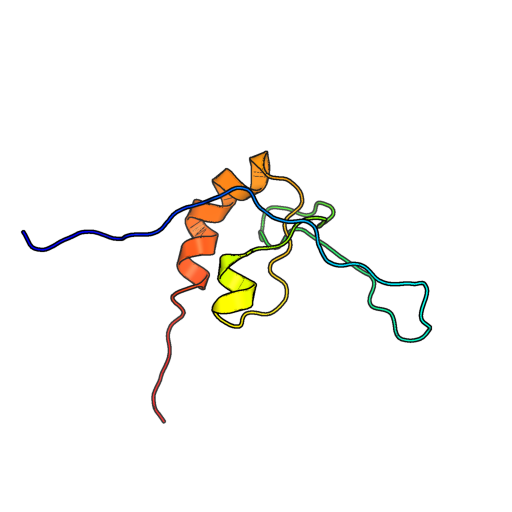4 12.005 -8.606 1.00 5.21 51 ILE A N 18
ATOM 21385 C CA . ILE A 1 51 ? 24.289 12.417 -9.961 1.00 1.10 51 ILE A CA 18
ATOM 21386 C C . ILE A 1 51 ? 24.177 13.929 -10.121 1.00 55.42 51 ILE A C 18
ATOM 21387 O O . ILE A 1 51 ? 23.291 14.560 -9.544 1.00 22.31 51 ILE A O 18
ATOM 21403 N N . GLN A 1 52 ? 25.079 14.504 -10.910 1.00 53.21 52 GLN A N 18
ATOM 21404 C CA . GLN A 1 52 ? 25.079 15.943 -11.147 1.00 65.11 52 GLN A CA 18
ATOM 21405 C C . GLN A 1 52 ? 24.096 16.313 -12.252 1.00 54.10 52 GLN A C 18
ATOM 21406 O O . GLN A 1 52 ? 23.480 15.443 -12.866 1.00 34.22 52 GLN A O 18
ATOM 21420 N N . GLY A 1 53 ? 23.953 17.612 -12.500 1.00 74.40 53 GLY A N 18
ATOM 21421 C CA . GLY A 1 53 ? 23.042 18.074 -13.531 1.00 14.13 53 GLY A CA 18
ATOM 21422 C C . GLY A 1 53 ? 21.650 17.493 -13.378 1.00 30.03 53 GLY A C 18
ATOM 21423 O O . GLY A 1 53 ? 20.893 17.900 -12.496 1.00 65.21 53 GLY A O 18
ATOM 21427 N N . SER A 1 54 ? 21.310 16.540 -14.240 1.00 24.34 54 SER A N 18
ATOM 21428 C CA . SER A 1 54 ? 19.998 15.905 -14.200 1.00 10.41 54 SER A CA 18
ATOM 21429 C C . SER A 1 54 ? 18.889 16.953 -14.158 1.00 25.12 54 SER A C 18
ATOM 21430 O O . SER A 1 54 ? 17.983 16.881 -13.328 1.00 21.25 54 SER A O 18
ATOM 21438 N N . TYR A 1 55 ? 18.969 17.926 -15.059 1.00 21.42 55 TYR A N 18
ATOM 21439 C CA . TYR A 1 55 ? 17.975 18.990 -15.124 1.00 51.13 55 TYR A CA 18
ATOM 21440 C C . TYR A 1 55 ? 17.105 18.847 -16.369 1.00 50.35 55 TYR A C 18
ATOM 21441 O O . TYR A 1 55 ? 17.611 18.761 -17.488 1.00 44.54 55 TYR A O 18
ATOM 21459 N N . PHE A 1 56 ? 15.792 18.823 -16.166 1.00 51.22 56 PHE A N 18
ATOM 21460 C CA . PHE A 1 56 ? 14.850 18.691 -17.271 1.00 74.32 56 PHE A CA 18
ATOM 21461 C C . PHE A 1 56 ? 14.240 20.042 -17.631 1.00 41.43 56 PHE A C 18
ATOM 21462 O O . PHE A 1 56 ? 14.398 21.022 -16.902 1.00 64.10 56 PHE A O 18
ATOM 21479 N N . CYS A 1 57 ? 13.543 20.088 -18.762 1.00 32.14 57 CYS A N 18
ATOM 21480 C CA . CYS A 1 57 ? 12.910 21.318 -19.221 1.00 14.10 57 CYS A CA 18
ATOM 21481 C C . CYS A 1 57 ? 11.423 21.326 -18.876 1.00 41.43 57 CYS A C 18
ATOM 21482 O O . CYS A 1 57 ? 10.835 22.382 -18.642 1.00 44.30 57 CYS A O 18
ATOM 21489 N N . SER A 1 58 ? 10.821 20.141 -18.847 1.00 45.43 58 SER A N 18
ATOM 21490 C CA . SER A 1 58 ? 9.403 20.012 -18.535 1.00 20.21 58 SER A CA 18
ATOM 21491 C C . SER A 1 58 ? 9.045 18.561 -18.225 1.00 5.44 58 SER A C 18
ATOM 21492 O O . SER A 1 58 ? 9.771 17.640 -18.597 1.00 74.44 58 SER A O 18
ATOM 21500 N N . GLN A 1 59 ? 7.923 18.369 -17.540 1.00 33.11 59 GLN A N 18
ATOM 21501 C CA . GLN A 1 59 ? 7.469 17.031 -17.179 1.00 12.14 59 GLN A CA 18
ATOM 21502 C C . GLN A 1 59 ? 7.142 16.212 -18.423 1.00 44.42 59 GLN A C 18
ATOM 21503 O O . GLN A 1 59 ? 7.562 15.062 -18.548 1.00 50.40 59 GLN A O 18
ATOM 21517 N N . GLU A 1 60 ? 6.391 16.813 -19.341 1.00 0.24 60 GLU A N 18
ATOM 21518 C CA . GLU A 1 60 ? 6.008 16.138 -20.575 1.00 32.11 60 GLU A CA 18
ATOM 21519 C C . GLU A 1 60 ? 7.221 15.497 -21.244 1.00 35.05 60 GLU A C 18
ATOM 21520 O O . GLU A 1 60 ? 7.171 14.343 -21.671 1.00 54.31 60 GLU A O 18
ATOM 21532 N N . CYS A 1 61 ? 8.309 16.254 -21.331 1.00 23.31 61 CYS A N 18
ATOM 21533 C CA . CYS A 1 61 ? 9.535 15.762 -21.948 1.00 3.22 61 CYS A CA 18
ATOM 21534 C C . CYS A 1 61 ? 10.252 14.780 -21.026 1.00 62.20 61 CYS A C 18
ATOM 21535 O O . CYS A 1 61 ? 10.898 13.838 -21.486 1.00 40.13 61 CYS A O 18
ATOM 21542 N N . PHE A 1 62 ? 10.133 15.006 -19.722 1.00 3.30 62 PHE A N 18
ATOM 21543 C CA . PHE A 1 62 ? 10.770 14.142 -18.735 1.00 10.22 62 PHE A CA 18
ATOM 21544 C C . PHE A 1 62 ? 10.199 12.729 -18.800 1.00 61.44 62 PHE A C 18
ATOM 21545 O O . PHE A 1 62 ? 10.940 11.745 -18.774 1.00 14.43 62 PHE A O 18
ATOM 21562 N N . LYS A 1 63 ? 8.876 12.635 -18.886 1.00 25.31 63 LYS A N 18
ATOM 21563 C CA . LYS A 1 63 ? 8.204 11.343 -18.956 1.00 53.01 63 LYS A CA 18
ATOM 21564 C C . LYS A 1 63 ? 8.815 10.469 -20.047 1.00 4.53 63 LYS A C 18
ATOM 21565 O O . LYS A 1 63 ? 9.145 9.308 -19.813 1.00 24.33 63 LYS A O 18
ATOM 21584 N N . GLY A 1 64 ? 8.965 11.038 -21.240 1.00 20.45 64 GLY A N 18
ATOM 21585 C CA . GLY A 1 64 ? 9.538 10.296 -22.348 1.00 2.34 64 GLY A CA 18
ATOM 21586 C C . GLY A 1 64 ? 11.002 9.967 -22.129 1.00 75.54 64 GLY A C 18
ATOM 21587 O O . GLY A 1 64 ? 11.404 8.807 -22.224 1.00 44.20 64 GLY A O 18
ATOM 21591 N N . SER A 1 65 ? 11.800 10.989 -21.838 1.00 32.40 65 SER A N 18
ATOM 21592 C CA . SER A 1 65 ? 13.228 10.802 -21.611 1.00 42.42 65 SER A CA 18
ATOM 21593 C C . SER A 1 65 ? 13.475 9.758 -20.527 1.00 15.25 65 SER A C 18
ATOM 21594 O O . SER A 1 65 ? 14.481 9.049 -20.549 1.00 54.24 65 SER A O 18
ATOM 21602 N N . TRP A 1 66 ? 12.549 9.670 -19.578 1.00 51.23 66 TRP A N 18
ATOM 21603 C CA . TRP A 1 66 ? 12.665 8.713 -18.484 1.00 34.10 66 TRP A CA 18
ATOM 21604 C C . TRP A 1 66 ? 12.987 7.319 -19.012 1.00 13.23 66 TRP A C 18
ATOM 21605 O O . TRP A 1 66 ? 13.700 6.551 -18.367 1.00 34.11 66 TRP A O 18
ATOM 21626 N N . ALA A 1 67 ? 12.457 7.000 -20.188 1.00 21.50 67 ALA A N 18
ATOM 21627 C CA . ALA A 1 67 ? 12.691 5.699 -20.803 1.00 32.33 67 ALA A CA 18
ATOM 21628 C C . ALA A 1 67 ? 14.180 5.373 -20.849 1.00 73.11 67 ALA A C 18
ATOM 21629 O O . ALA A 1 67 ? 14.578 4.215 -20.714 1.00 53.32 67 ALA A O 18
ATOM 21636 N N . THR A 1 68 ? 15.000 6.401 -21.042 1.00 2.24 68 THR A N 18
ATOM 21637 C CA . THR A 1 68 ? 16.445 6.224 -21.108 1.00 23.12 68 THR A CA 18
ATOM 21638 C C . THR A 1 68 ? 17.119 6.719 -19.833 1.00 51.22 68 THR A C 18
ATOM 21639 O O . THR A 1 68 ? 18.047 6.089 -19.324 1.00 54.21 68 THR A O 18
ATOM 21650 N N . HIS A 1 69 ? 16.646 7.851 -19.321 1.00 44.20 69 HIS A N 18
ATOM 21651 C CA . HIS A 1 69 ? 17.203 8.431 -18.104 1.00 20.44 69 HIS A CA 18
ATOM 21652 C C . HIS A 1 69 ? 17.303 7.382 -16.999 1.00 53.45 69 HIS A C 18
ATOM 21653 O O . HIS A 1 69 ? 18.333 7.260 -16.336 1.00 15.12 69 HIS A O 18
ATOM 21667 N N . LYS A 1 70 ? 16.226 6.628 -16.807 1.00 53.32 70 LYS A N 18
ATOM 21668 C CA . LYS A 1 70 ? 16.191 5.590 -15.784 1.00 72.12 70 LYS A CA 18
ATOM 21669 C C . LYS A 1 70 ? 17.395 4.663 -15.909 1.00 24.50 70 LYS A C 18
ATOM 21670 O O . LYS A 1 70 ? 17.923 4.176 -14.908 1.00 64.22 70 LYS A O 18
ATOM 21689 N N . LEU A 1 71 ? 17.826 4.423 -17.142 1.00 64.15 71 LEU A N 18
ATOM 21690 C CA . LEU A 1 71 ? 18.971 3.555 -17.398 1.00 34.30 71 LEU A CA 18
ATOM 21691 C C . LEU A 1 71 ? 20.243 4.139 -16.793 1.00 62.12 71 LEU A C 18
ATOM 21692 O O . LEU A 1 71 ? 21.108 3.406 -16.312 1.00 20.41 71 LEU A O 18
ATOM 21708 N N . LEU A 1 72 ? 20.351 5.463 -16.819 1.00 75.31 72 LEU A N 18
ATOM 21709 C CA . LEU A 1 72 ? 21.517 6.147 -16.271 1.00 72.42 72 LEU A CA 18
ATOM 21710 C C . LEU A 1 72 ? 21.663 5.864 -14.779 1.00 54.23 72 LEU A C 18
ATOM 21711 O O . LEU A 1 72 ? 22.773 5.698 -14.274 1.00 2.53 72 LEU A O 18
ATOM 21727 N N . HIS A 1 73 ? 20.534 5.809 -14.080 1.00 33.54 73 HIS A N 18
ATOM 21728 C CA . HIS A 1 73 ? 20.536 5.543 -12.645 1.00 75.04 73 HIS A CA 18
ATOM 21729 C C . HIS A 1 73 ? 21.268 4.241 -12.335 1.00 10.11 73 HIS A C 18
ATOM 21730 O O . HIS A 1 73 ? 21.919 4.114 -11.297 1.00 54.53 73 HIS A O 18
ATOM 21744 N N . LYS A 1 74 ? 21.157 3.275 -13.240 1.00 41.14 74 LYS A N 18
ATOM 21745 C CA . LYS A 1 74 ? 21.809 1.983 -13.065 1.00 34.54 74 LYS A CA 18
ATOM 21746 C C . LYS A 1 74 ? 23.304 2.084 -13.346 1.00 3.30 74 LYS A C 18
ATOM 21747 O O . LYS A 1 74 ? 23.808 1.499 -14.305 1.00 55.02 74 LYS A O 18
ATOM 21766 N N . LYS A 1 75 ? 24.011 2.830 -12.503 1.00 72.12 75 LYS A N 18
ATOM 21767 C CA . LYS A 1 75 ? 25.450 3.007 -12.659 1.00 32.42 75 LYS A CA 18
ATOM 21768 C C . LYS A 1 75 ? 26.208 2.319 -11.527 1.00 52.45 75 LYS A C 18
ATOM 21769 O O . LYS A 1 75 ? 27.246 1.698 -11.751 1.00 72.44 75 LYS A O 18
ATOM 21788 N N . ALA A 1 76 ? 25.681 2.435 -10.313 1.00 22.23 76 ALA A N 18
ATOM 21789 C CA . ALA A 1 76 ? 26.307 1.822 -9.148 1.00 34.44 76 ALA A CA 18
ATOM 21790 C C . ALA A 1 76 ? 27.759 2.265 -9.007 1.00 13.12 76 ALA A C 18
ATOM 21791 O O . ALA A 1 76 ? 28.655 1.442 -8.816 1.00 54.31 76 ALA A O 18
ATOM 21798 N N . LYS A 1 77 ? 27.986 3.571 -9.103 1.00 34.23 77 LYS A N 18
ATOM 21799 C CA . LYS A 1 77 ? 29.329 4.125 -8.986 1.00 22.04 77 LYS A CA 18
ATOM 21800 C C . LYS A 1 77 ? 29.821 4.060 -7.543 1.00 15.50 77 LYS A C 18
ATOM 21801 O O . LYS A 1 77 ? 30.992 3.779 -7.288 1.00 53.22 77 LYS A O 18
ATOM 21820 N N . ASP A 1 78 ? 28.918 4.321 -6.603 1.00 43.24 78 ASP A N 18
ATOM 21821 C CA . ASP A 1 78 ? 29.260 4.290 -5.186 1.00 13.10 78 ASP A CA 18
ATOM 21822 C C . ASP A 1 78 ? 28.099 3.746 -4.359 1.00 54.52 78 ASP A C 18
ATOM 21823 O O . ASP A 1 78 ? 27.010 4.320 -4.349 1.00 1.10 78 ASP A O 18
ATOM 21832 N N . GLU A 1 79 ? 28.339 2.636 -3.669 1.00 2.34 79 GLU A N 18
ATOM 21833 C CA . GLU A 1 79 ? 27.312 2.015 -2.841 1.00 22.22 79 GLU A CA 18
ATOM 21834 C C . GLU A 1 79 ? 27.919 0.956 -1.925 1.00 31.04 79 GLU A C 18
ATOM 21835 O O . GLU A 1 79 ? 28.809 0.206 -2.327 1.00 34.00 79 GLU A O 18
ATOM 21847 N N . LYS A 1 80 ? 27.432 0.901 -0.690 1.00 13.23 80 LYS A N 18
ATOM 21848 C CA . LYS A 1 80 ? 27.924 -0.065 0.285 1.00 14.13 80 LYS A CA 18
ATOM 21849 C C . LYS A 1 80 ? 27.089 -1.341 0.255 1.00 32.24 80 LYS A C 18
ATOM 21850 O O . LYS A 1 80 ? 27.151 -2.157 1.176 1.00 50.13 80 LYS A O 18
ATOM 21871 N N . ALA A 1 1 ? 6.105 -4.571 -0.033 1.00 41.23 1 ALA A N 19
ATOM 21872 C CA . ALA A 1 1 ? 6.249 -4.194 -1.434 1.00 64.41 1 ALA A CA 19
ATOM 21873 C C . ALA A 1 1 ? 7.638 -4.545 -1.956 1.00 65.14 1 ALA A C 19
ATOM 21874 O O . ALA A 1 1 ? 8.341 -3.692 -2.497 1.00 42.03 1 ALA A O 19
ATOM 21881 N N . GLU A 1 2 ? 8.028 -5.805 -1.790 1.00 33.30 2 GLU A N 19
ATOM 21882 C CA . GLU A 1 2 ? 9.334 -6.267 -2.244 1.00 42.10 2 GLU A CA 19
ATOM 21883 C C . GLU A 1 2 ? 9.214 -7.037 -3.556 1.00 55.41 2 GLU A C 19
ATOM 21884 O O . GLU A 1 2 ? 9.878 -8.053 -3.754 1.00 33.42 2 GLU A O 19
ATOM 21896 N N . GLU A 1 3 ? 8.360 -6.543 -4.448 1.00 64.55 3 GLU A N 19
ATOM 21897 C CA . GLU A 1 3 ? 8.152 -7.186 -5.741 1.00 14.22 3 GLU A CA 19
ATOM 21898 C C . GLU A 1 3 ? 8.935 -6.469 -6.837 1.00 73.33 3 GLU A C 19
ATOM 21899 O O . GLU A 1 3 ? 9.625 -7.102 -7.635 1.00 74.45 3 GLU A O 19
ATOM 21911 N N . GLU A 1 4 ? 8.821 -5.145 -6.869 1.00 31.22 4 GLU A N 19
ATOM 21912 C CA . GLU A 1 4 ? 9.517 -4.343 -7.868 1.00 11.00 4 GLU A CA 19
ATOM 21913 C C . GLU A 1 4 ? 11.000 -4.218 -7.529 1.00 74.42 4 GLU A C 19
ATOM 21914 O O . GLU A 1 4 ? 11.373 -4.102 -6.362 1.00 21.03 4 GLU A O 19
ATOM 21926 N N . TYR A 1 5 ? 11.839 -4.244 -8.558 1.00 25.41 5 TYR A N 19
ATOM 21927 C CA . TYR A 1 5 ? 13.281 -4.138 -8.370 1.00 45.42 5 TYR A CA 19
ATOM 21928 C C . TYR A 1 5 ? 13.808 -2.822 -8.935 1.00 64.02 5 TYR A C 19
ATOM 21929 O O . TYR A 1 5 ? 14.315 -1.976 -8.199 1.00 12.11 5 TYR A O 19
ATOM 21947 N N . ALA A 1 6 ? 13.684 -2.658 -10.248 1.00 44.32 6 ALA A N 19
ATOM 21948 C CA . ALA A 1 6 ? 14.145 -1.445 -10.913 1.00 60.11 6 ALA A CA 19
ATOM 21949 C C . ALA A 1 6 ? 13.499 -0.206 -10.304 1.00 11.43 6 ALA A C 19
ATOM 21950 O O . ALA A 1 6 ? 12.624 -0.310 -9.445 1.00 54.12 6 ALA A O 19
ATOM 21957 N N . GLU A 1 7 ? 13.937 0.966 -10.753 1.00 41.32 7 GLU A N 19
ATOM 21958 C CA . GLU A 1 7 ? 13.401 2.226 -10.250 1.00 22.43 7 GLU A CA 19
ATOM 21959 C C . GLU A 1 7 ? 12.130 2.614 -10.999 1.00 41.31 7 GLU A C 19
ATOM 21960 O O . GLU A 1 7 ? 11.612 1.842 -11.806 1.00 52.41 7 GLU A O 19
ATOM 21972 N N . ASP A 1 8 ? 11.633 3.816 -10.726 1.00 23.44 8 ASP A N 19
ATOM 21973 C CA . ASP A 1 8 ? 10.423 4.308 -11.374 1.00 2.24 8 ASP A CA 19
ATOM 21974 C C . ASP A 1 8 ? 10.606 5.748 -11.843 1.00 50.03 8 ASP A C 19
ATOM 21975 O O . ASP A 1 8 ? 11.670 6.341 -11.660 1.00 71.21 8 ASP A O 19
ATOM 21984 N N . CYS A 1 9 ? 9.563 6.304 -12.450 1.00 21.32 9 CYS A N 19
ATOM 21985 C CA . CYS A 1 9 ? 9.609 7.674 -12.948 1.00 20.01 9 CYS A CA 19
ATOM 21986 C C . CYS A 1 9 ? 8.676 8.576 -12.146 1.00 23.42 9 CYS A C 19
ATOM 21987 O O . CYS A 1 9 ? 7.571 8.907 -12.576 1.00 64.11 9 CYS A O 19
ATOM 21995 N N . PRO A 1 10 ? 9.129 8.982 -10.950 1.00 70.33 10 PRO A N 19
ATOM 21996 C CA . PRO A 1 10 ? 8.350 9.849 -10.062 1.00 0.50 10 PRO A CA 19
ATOM 21997 C C . PRO A 1 10 ? 8.221 11.269 -10.605 1.00 22.43 10 PRO A C 19
ATOM 21998 O O . PRO A 1 10 ? 8.888 11.635 -11.572 1.00 1.44 10 PRO A O 19
ATOM 22009 N N . GLU A 1 11 ? 7.360 12.062 -9.976 1.00 12.13 11 GLU A N 19
ATOM 22010 C CA . GLU A 1 11 ? 7.144 13.441 -10.397 1.00 45.32 11 GLU A CA 19
ATOM 22011 C C . GLU A 1 11 ? 8.438 14.245 -10.309 1.00 44.51 11 GLU A C 19
ATOM 22012 O O . GLU A 1 11 ? 9.398 13.830 -9.658 1.00 61.35 11 GLU A O 19
ATOM 22024 N N . LEU A 1 12 ? 8.457 15.399 -10.968 1.00 62.55 12 LEU A N 19
ATOM 22025 C CA . LEU A 1 12 ? 9.633 16.262 -10.966 1.00 11.20 12 LEU A CA 19
ATOM 22026 C C . LEU A 1 12 ? 9.430 17.455 -10.037 1.00 64.10 12 LEU A C 19
ATOM 22027 O O . LEU A 1 12 ? 8.384 17.590 -9.402 1.00 43.32 12 LEU A O 19
ATOM 22043 N N . VAL A 1 13 ? 10.438 18.319 -9.964 1.00 13.22 13 VAL A N 19
ATOM 22044 C CA . VAL A 1 13 ? 10.369 19.503 -9.115 1.00 63.13 13 VAL A CA 19
ATOM 22045 C C . VAL A 1 13 ? 11.034 20.699 -9.786 1.00 45.33 13 VAL A C 19
ATOM 22046 O O . VAL A 1 13 ? 11.984 20.561 -10.558 1.00 10.32 13 VAL A O 19
ATOM 22059 N N . PRO A 1 14 ? 10.526 21.904 -9.487 1.00 21.12 14 PRO A N 19
ATOM 22060 C CA . PRO A 1 14 ? 11.056 23.149 -10.050 1.00 5.13 14 PRO A CA 19
ATOM 22061 C C . PRO A 1 14 ? 12.440 23.489 -9.505 1.00 34.30 14 PRO A C 19
ATOM 22062 O O . PRO A 1 14 ? 12.737 23.234 -8.337 1.00 73.15 14 PRO A O 19
ATOM 22073 N N . ILE A 1 15 ? 13.281 24.065 -10.357 1.00 32.01 15 ILE A N 19
ATOM 22074 C CA . ILE A 1 15 ? 14.632 24.441 -9.959 1.00 71.44 15 ILE A CA 19
ATOM 22075 C C . ILE A 1 15 ? 14.611 25.596 -8.965 1.00 0.24 15 ILE A C 19
ATOM 22076 O O . ILE A 1 15 ? 14.716 26.760 -9.349 1.00 45.30 15 ILE A O 19
ATOM 22092 N N . GLU A 1 16 ? 14.476 25.265 -7.684 1.00 40.32 16 GLU A N 19
ATOM 22093 C CA . GLU A 1 16 ? 14.443 26.276 -6.634 1.00 54.50 16 GLU A CA 19
ATOM 22094 C C . GLU A 1 16 ? 15.795 26.379 -5.935 1.00 10.44 16 GLU A C 19
ATOM 22095 O O . GLU A 1 16 ? 16.336 27.472 -5.761 1.00 20.14 16 GLU A O 19
ATOM 22107 N N . THR A 1 17 ? 16.337 25.233 -5.534 1.00 55.04 17 THR A N 19
ATOM 22108 C CA . THR A 1 17 ? 17.624 25.193 -4.853 1.00 31.24 17 THR A CA 19
ATOM 22109 C C . THR A 1 17 ? 18.684 25.961 -5.634 1.00 21.32 17 THR A C 19
ATOM 22110 O O . THR A 1 17 ? 18.742 25.885 -6.861 1.00 41.13 17 THR A O 19
ATOM 22121 N N . LYS A 1 18 ? 19.522 26.700 -4.915 1.00 64.31 18 LYS A N 19
ATOM 22122 C CA . LYS A 1 18 ? 20.583 27.481 -5.540 1.00 61.22 18 LYS A CA 19
ATOM 22123 C C . LYS A 1 18 ? 21.922 27.228 -4.853 1.00 54.45 18 LYS A C 19
ATOM 22124 O O . LYS A 1 18 ? 22.391 28.050 -4.067 1.00 71.03 18 LYS A O 19
ATOM 22143 N N . ASN A 1 19 ? 22.532 26.087 -5.157 1.00 55.23 19 ASN A N 19
ATOM 22144 C CA . ASN A 1 19 ? 23.817 25.728 -4.570 1.00 31.45 19 ASN A CA 19
ATOM 22145 C C . ASN A 1 19 ? 24.867 26.794 -4.864 1.00 43.14 19 ASN A C 19
ATOM 22146 O O . ASN A 1 19 ? 25.516 27.308 -3.954 1.00 24.33 19 ASN A O 19
ATOM 22157 N N . GLN A 1 20 ? 25.028 27.122 -6.143 1.00 35.44 20 GLN A N 19
ATOM 22158 C CA . GLN A 1 20 ? 25.999 28.127 -6.557 1.00 61.21 20 GLN A CA 19
ATOM 22159 C C . GLN A 1 20 ? 25.314 29.458 -6.848 1.00 5.35 20 GLN A C 19
ATOM 22160 O O . GLN A 1 20 ? 24.090 29.529 -6.939 1.00 55.45 20 GLN A O 19
ATOM 22174 N N . GLU A 1 21 ? 26.114 30.511 -6.990 1.00 62.44 21 GLU A N 19
ATOM 22175 C CA . GLU A 1 21 ? 25.584 31.840 -7.269 1.00 72.02 21 GLU A CA 19
ATOM 22176 C C . GLU A 1 21 ? 26.231 32.433 -8.517 1.00 45.50 21 GLU A C 19
ATOM 22177 O O . GLU A 1 21 ? 27.105 33.295 -8.425 1.00 41.34 21 GLU A O 19
ATOM 22189 N N . MET A 1 22 ? 25.797 31.965 -9.682 1.00 74.21 22 MET A N 19
ATOM 22190 C CA . MET A 1 22 ? 26.333 32.449 -10.949 1.00 2.24 22 MET A CA 19
ATOM 22191 C C . MET A 1 22 ? 25.365 33.423 -11.613 1.00 33.15 22 MET A C 19
ATOM 22192 O O . MET A 1 22 ? 24.396 33.011 -12.251 1.00 4.32 22 MET A O 19
ATOM 22206 N N . ALA A 1 23 ? 25.632 34.715 -11.457 1.00 44.32 23 ALA A N 19
ATOM 22207 C CA . ALA A 1 23 ? 24.785 35.747 -12.043 1.00 64.21 23 ALA A CA 19
ATOM 22208 C C . ALA A 1 23 ? 25.409 36.312 -13.315 1.00 1.45 23 ALA A C 19
ATOM 22209 O O . ALA A 1 23 ? 25.755 37.492 -13.376 1.00 23.33 23 ALA A O 19
ATOM 22216 N N . ALA A 1 24 ? 25.550 35.463 -14.327 1.00 51.53 24 ALA A N 19
ATOM 22217 C CA . ALA A 1 24 ? 26.131 35.880 -15.598 1.00 32.42 24 ALA A CA 19
ATOM 22218 C C . ALA A 1 24 ? 25.113 35.772 -16.728 1.00 50.02 24 ALA A C 19
ATOM 22219 O O . ALA A 1 24 ? 24.894 36.727 -17.473 1.00 42.42 24 ALA A O 19
ATOM 22226 N N . VAL A 1 25 ? 24.493 34.602 -16.851 1.00 43.42 25 VAL A N 19
ATOM 22227 C CA . VAL A 1 25 ? 23.498 34.370 -17.891 1.00 0.20 25 VAL A CA 19
ATOM 22228 C C . VAL A 1 25 ? 22.538 33.255 -17.493 1.00 71.33 25 VAL A C 19
ATOM 22229 O O . VAL A 1 25 ? 22.934 32.279 -16.857 1.00 4.44 25 VAL A O 19
ATOM 22242 N N . GLU A 1 26 ? 21.273 33.406 -17.874 1.00 42.11 26 GLU A N 19
ATOM 22243 C CA . GLU A 1 26 ? 20.256 32.411 -17.556 1.00 61.34 26 GLU A CA 19
ATOM 22244 C C . GLU A 1 26 ? 19.763 31.714 -18.821 1.00 70.13 26 GLU A C 19
ATOM 22245 O O . GLU A 1 26 ? 18.719 32.065 -19.371 1.00 55.12 26 GLU A O 19
ATOM 22257 N N . THR A 1 27 ? 20.523 30.723 -19.279 1.00 12.41 27 THR A N 19
ATOM 22258 C CA . THR A 1 27 ? 20.165 29.978 -20.479 1.00 65.11 27 THR A CA 19
ATOM 22259 C C . THR A 1 27 ? 20.132 28.479 -20.206 1.00 25.44 27 THR A C 19
ATOM 22260 O O . THR A 1 27 ? 20.683 27.686 -20.970 1.00 51.44 27 THR A O 19
ATOM 22271 N N . ARG A 1 28 ? 19.483 28.096 -19.111 1.00 63.30 28 ARG A N 19
ATOM 22272 C CA . ARG A 1 28 ? 19.379 26.690 -18.737 1.00 2.42 28 ARG A CA 19
ATOM 22273 C C . ARG A 1 28 ? 18.866 25.853 -19.905 1.00 10.42 28 ARG A C 19
ATOM 22274 O O . ARG A 1 28 ? 17.955 26.264 -20.624 1.00 0.22 28 ARG A O 19
ATOM 22295 N N . VAL A 1 29 ? 19.458 24.677 -20.088 1.00 55.12 29 VAL A N 19
ATOM 22296 C CA . VAL A 1 29 ? 19.060 23.782 -21.168 1.00 63.31 29 VAL A CA 19
ATOM 22297 C C . VAL A 1 29 ? 18.808 22.371 -20.648 1.00 2.12 29 VAL A C 19
ATOM 22298 O O . VAL A 1 29 ? 19.424 21.975 -19.659 1.00 71.45 29 VAL A O 19
ATOM 22311 N N . CYS A 1 30 ? 17.919 21.652 -21.316 1.00 71.24 30 CYS A N 19
ATOM 22312 C CA . CYS A 1 30 ? 17.598 20.294 -20.912 1.00 24.53 30 CYS A CA 19
ATOM 22313 C C . CYS A 1 30 ? 18.901 19.494 -20.839 1.00 73.12 30 CYS A C 19
ATOM 22314 O O . CYS A 1 30 ? 19.696 19.458 -21.777 1.00 71.55 30 CYS A O 19
ATOM 22321 N N . GLU A 1 31 ? 19.101 18.849 -19.694 1.00 42.20 31 GLU A N 19
ATOM 22322 C CA . GLU A 1 31 ? 20.296 18.044 -19.470 1.00 43.34 31 GLU A CA 19
ATOM 22323 C C . GLU A 1 31 ? 20.506 17.053 -20.612 1.00 10.14 31 GLU A C 19
ATOM 22324 O O . GLU A 1 31 ? 21.639 16.767 -21.001 1.00 53.25 31 GLU A O 19
ATOM 22336 N N . THR A 1 32 ? 19.405 16.530 -21.144 1.00 3.54 32 THR A N 19
ATOM 22337 C CA . THR A 1 32 ? 19.467 15.570 -22.238 1.00 41.32 32 THR A CA 19
ATOM 22338 C C . THR A 1 32 ? 20.333 16.092 -23.379 1.00 41.00 32 THR A C 19
ATOM 22339 O O . THR A 1 32 ? 20.371 17.294 -23.643 1.00 75.11 32 THR A O 19
ATOM 22350 N N . ASP A 1 33 ? 21.027 15.182 -24.053 1.00 23.54 33 ASP A N 19
ATOM 22351 C CA . ASP A 1 33 ? 21.892 15.550 -25.167 1.00 43.14 33 ASP A CA 19
ATOM 22352 C C . ASP A 1 33 ? 21.068 15.905 -26.401 1.00 14.13 33 ASP A C 19
ATOM 22353 O O . ASP A 1 33 ? 21.421 16.808 -27.158 1.00 4.03 33 ASP A O 19
ATOM 22362 N N . GLY A 1 34 ? 19.966 15.187 -26.597 1.00 20.31 34 GLY A N 19
ATOM 22363 C CA . GLY A 1 34 ? 19.109 15.440 -27.740 1.00 61.04 34 GLY A CA 19
ATOM 22364 C C . GLY A 1 34 ? 17.955 16.364 -27.406 1.00 72.05 34 GLY A C 19
ATOM 22365 O O . GLY A 1 34 ? 16.862 16.230 -27.959 1.00 23.45 34 GLY A O 19
ATOM 22369 N N . CYS A 1 35 ? 18.195 17.304 -26.499 1.00 2.41 35 CYS A N 19
ATOM 22370 C CA . CYS A 1 35 ? 17.167 18.253 -26.090 1.00 1.53 35 CYS A CA 19
ATOM 22371 C C . CYS A 1 35 ? 17.793 19.560 -25.610 1.00 52.01 35 CYS A C 19
ATOM 22372 O O . CYS A 1 35 ? 18.410 19.611 -24.546 1.00 52.12 35 CYS A O 19
ATOM 22379 N N . SER A 1 36 ? 17.629 20.614 -26.403 1.00 13.31 36 SER A N 19
ATOM 22380 C CA . SER A 1 36 ? 18.180 21.920 -26.062 1.00 0.43 36 SER A CA 19
ATOM 22381 C C . SER A 1 36 ? 17.068 22.905 -25.713 1.00 41.33 36 SER A C 19
ATOM 22382 O O . SER A 1 36 ? 17.083 24.056 -26.151 1.00 70.42 36 SER A O 19
ATOM 22390 N N . SER A 1 37 ? 16.105 22.444 -24.922 1.00 55.52 37 SER A N 19
ATOM 22391 C CA . SER A 1 37 ? 14.982 23.282 -24.517 1.00 51.42 37 SER A CA 19
ATOM 22392 C C . SER A 1 37 ? 15.246 23.926 -23.159 1.00 65.04 37 SER A C 19
ATOM 22393 O O . SER A 1 37 ? 16.101 23.470 -22.401 1.00 65.21 37 SER A O 19
ATOM 22401 N N . GLU A 1 38 ? 14.506 24.989 -22.861 1.00 32.22 38 GLU A N 19
ATOM 22402 C CA . GLU A 1 38 ? 14.661 25.696 -21.595 1.00 71.10 38 GLU A CA 19
ATOM 22403 C C . GLU A 1 38 ? 14.439 24.754 -20.415 1.00 4.00 38 GLU A C 19
ATOM 22404 O O . GLU A 1 38 ? 13.348 24.214 -20.234 1.00 44.14 38 GLU A O 19
ATOM 22416 N N . ALA A 1 39 ? 15.483 24.562 -19.615 1.00 61.31 39 ALA A N 19
ATOM 22417 C CA . ALA A 1 39 ? 15.403 23.687 -18.452 1.00 22.11 39 ALA A CA 19
ATOM 22418 C C . ALA A 1 39 ? 14.891 24.443 -17.231 1.00 23.15 39 ALA A C 19
ATOM 22419 O O . ALA A 1 39 ? 15.570 25.325 -16.704 1.00 32.13 39 ALA A O 19
ATOM 22426 N N . LYS A 1 40 ? 13.690 24.093 -16.785 1.00 34.24 40 LYS A N 19
ATOM 22427 C CA . LYS A 1 40 ? 13.086 24.737 -15.625 1.00 13.54 40 LYS A CA 19
ATOM 22428 C C . LYS A 1 40 ? 12.947 23.754 -14.467 1.00 11.34 40 LYS A C 19
ATOM 22429 O O . LYS A 1 40 ? 13.014 24.141 -13.299 1.00 41.00 40 LYS A O 19
ATOM 22448 N N . LEU A 1 41 ? 12.755 22.482 -14.797 1.00 14.13 41 LEU A N 19
ATOM 22449 C CA . LEU A 1 41 ? 12.608 21.443 -13.784 1.00 21.43 41 LEU A CA 19
ATOM 22450 C C . LEU A 1 41 ? 13.963 20.845 -13.417 1.00 73.42 41 LEU A C 19
ATOM 22451 O O . LEU A 1 41 ? 14.968 21.112 -14.075 1.00 53.20 41 LEU A O 19
ATOM 22467 N N . GLN A 1 42 ? 13.980 20.033 -12.365 1.00 22.20 42 GLN A N 19
ATOM 22468 C CA . GLN A 1 42 ? 15.211 19.396 -11.913 1.00 23.24 42 GLN A CA 19
ATOM 22469 C C . GLN A 1 42 ? 14.955 17.952 -11.492 1.00 13.50 42 GLN A C 19
ATOM 22470 O O . GLN A 1 42 ? 13.798 17.575 -11.311 1.00 62.33 42 GLN A O 19
ATOM 22484 N N . CYS A 1 43 ? 16.026 17.186 -11.347 1.00 53.12 43 CYS A N 19
ATOM 22485 C CA . CYS A 1 43 ? 15.902 15.794 -10.950 1.00 33.10 43 CYS A CA 19
ATOM 22486 C C . CYS A 1 43 ? 15.979 15.721 -9.424 1.00 2.23 43 CYS A C 19
ATOM 22487 O O . CYS A 1 43 ? 16.915 16.196 -8.780 1.00 41.41 43 CYS A O 19
ATOM 22494 N N . PRO A 1 44 ? 14.948 15.099 -8.833 1.00 25.22 44 PRO A N 19
ATOM 22495 C CA . PRO A 1 44 ? 14.852 14.933 -7.379 1.00 54.25 44 PRO A CA 19
ATOM 22496 C C . PRO A 1 44 ? 15.883 13.949 -6.838 1.00 42.31 44 PRO A C 19
ATOM 22497 O O . PRO A 1 44 ? 16.598 14.247 -5.880 1.00 71.43 44 PRO A O 19
ATOM 22508 N N . THR A 1 45 ? 15.957 12.775 -7.457 1.00 55.14 45 THR A N 19
ATOM 22509 C CA . THR A 1 45 ? 16.900 11.747 -7.037 1.00 42.03 45 THR A CA 19
ATOM 22510 C C . THR A 1 45 ? 18.338 12.243 -7.145 1.00 74.14 45 THR A C 19
ATOM 22511 O O . THR A 1 45 ? 19.232 11.738 -6.466 1.00 62.02 45 THR A O 19
ATOM 22522 N N . CYS A 1 46 ? 18.553 13.235 -8.003 1.00 25.13 46 CYS A N 19
ATOM 22523 C CA . CYS A 1 46 ? 19.883 13.800 -8.200 1.00 52.11 46 CYS A CA 19
ATOM 22524 C C . CYS A 1 46 ? 20.275 14.690 -7.024 1.00 44.35 46 CYS A C 19
ATOM 22525 O O . CYS A 1 46 ? 21.426 14.685 -6.586 1.00 30.21 46 CYS A O 19
ATOM 22532 N N . ILE A 1 47 ? 19.312 15.453 -6.520 1.00 33.05 47 ILE A N 19
ATOM 22533 C CA . ILE A 1 47 ? 19.556 16.347 -5.394 1.00 62.05 47 ILE A CA 19
ATOM 22534 C C . ILE A 1 47 ? 20.021 15.571 -4.167 1.00 11.13 47 ILE A C 19
ATOM 22535 O O . ILE A 1 47 ? 20.882 16.031 -3.417 1.00 2.22 47 ILE A O 19
ATOM 22551 N N . LYS A 1 48 ? 19.446 14.390 -3.968 1.00 23.23 48 LYS A N 19
ATOM 22552 C CA . LYS A 1 48 ? 19.803 13.546 -2.833 1.00 14.41 48 LYS A CA 19
ATOM 22553 C C . LYS A 1 48 ? 21.066 12.744 -3.127 1.00 1.00 48 LYS A C 19
ATOM 22554 O O . LYS A 1 48 ? 21.931 12.591 -2.264 1.00 24.32 48 LYS A O 19
ATOM 22573 N N . LEU A 1 49 ? 21.167 12.235 -4.350 1.00 10.21 49 LEU A N 19
ATOM 22574 C CA . LEU A 1 49 ? 22.326 11.449 -4.758 1.00 43.55 49 LEU A CA 19
ATOM 22575 C C . LEU A 1 49 ? 23.602 12.283 -4.688 1.00 14.34 49 LEU A C 19
ATOM 22576 O O . LEU A 1 49 ? 24.647 11.801 -4.255 1.00 45.02 49 LEU A O 19
ATOM 22592 N N . GLY A 1 50 ? 23.506 13.539 -5.114 1.00 1.22 50 GLY A N 19
ATOM 22593 C CA . GLY A 1 50 ? 24.659 14.421 -5.088 1.00 75.24 50 GLY A CA 19
ATOM 22594 C C . GLY A 1 50 ? 25.258 14.631 -6.465 1.00 12.43 50 GLY A C 19
ATOM 22595 O O . GLY A 1 50 ? 26.477 14.723 -6.611 1.00 21.35 50 GLY A O 19
ATOM 22599 N N . ILE A 1 51 ? 24.400 14.707 -7.477 1.00 11.04 51 ILE A N 19
ATOM 22600 C CA . ILE A 1 51 ? 24.852 14.907 -8.848 1.00 3.44 51 ILE A CA 19
ATOM 22601 C C . ILE A 1 51 ? 24.514 16.311 -9.338 1.00 62.05 51 ILE A C 19
ATOM 22602 O O . ILE A 1 51 ? 23.464 16.859 -9.005 1.00 72.32 51 ILE A O 19
ATOM 22618 N N . GLN A 1 52 ? 25.411 16.886 -10.133 1.00 71.04 52 GLN A N 19
ATOM 22619 C CA . GLN A 1 52 ? 25.206 18.226 -10.671 1.00 65.33 52 GLN A CA 19
ATOM 22620 C C . GLN A 1 52 ? 24.858 18.169 -12.155 1.00 42.30 52 GLN A C 19
ATOM 22621 O O . GLN A 1 52 ? 25.340 17.303 -12.883 1.00 72.34 52 GLN A O 19
ATOM 22635 N N . GLY A 1 53 ? 24.017 19.100 -12.597 1.00 22.15 53 GLY A N 19
ATOM 22636 C CA . GLY A 1 53 ? 23.618 19.138 -13.991 1.00 64.34 53 GLY A CA 19
ATOM 22637 C C . GLY A 1 53 ? 22.462 18.204 -14.289 1.00 61.03 53 GLY A C 19
ATOM 22638 O O . GLY A 1 53 ? 22.570 17.325 -15.144 1.00 32.30 53 GLY A O 19
ATOM 22642 N N . SER A 1 54 ? 21.353 18.393 -13.582 1.00 0.44 54 SER A N 19
ATOM 22643 C CA . SER A 1 54 ? 20.173 17.557 -13.771 1.00 4.42 54 SER A CA 19
ATOM 22644 C C . SER A 1 54 ? 18.912 18.411 -13.865 1.00 22.32 54 SER A C 19
ATOM 22645 O O . SER A 1 54 ? 18.024 18.321 -13.017 1.00 74.42 54 SER A O 19
ATOM 22653 N N . TYR A 1 55 ? 18.842 19.238 -14.901 1.00 53.42 55 TYR A N 19
ATOM 22654 C CA . TYR A 1 55 ? 17.691 20.110 -15.106 1.00 42.51 55 TYR A CA 19
ATOM 22655 C C . TYR A 1 55 ? 16.926 19.716 -16.366 1.00 3.31 55 TYR A C 19
ATOM 22656 O O . TYR A 1 55 ? 17.504 19.605 -17.448 1.00 33.55 55 TYR A O 19
ATOM 22674 N N . PHE A 1 56 ? 15.622 19.507 -16.217 1.00 43.33 56 PHE A N 19
ATOM 22675 C CA . PHE A 1 56 ? 14.776 19.125 -17.342 1.00 3.21 56 PHE A CA 19
ATOM 22676 C C . PHE A 1 56 ? 13.976 20.320 -17.851 1.00 50.52 56 PHE A C 19
ATOM 22677 O O . PHE A 1 56 ? 13.882 21.350 -17.182 1.00 44.12 56 PHE A O 19
ATOM 22694 N N . CYS A 1 57 ? 13.401 20.176 -19.040 1.00 54.22 57 CYS A N 19
ATOM 22695 C CA . CYS A 1 57 ? 12.609 21.243 -19.642 1.00 30.54 57 CYS A CA 19
ATOM 22696 C C . CYS A 1 57 ? 11.121 21.031 -19.376 1.00 41.14 57 CYS A C 19
ATOM 22697 O O . CYS A 1 57 ? 10.354 21.990 -19.283 1.00 24.43 57 CYS A O 19
ATOM 22704 N N . SER A 1 58 ? 10.721 19.769 -19.256 1.00 55.52 58 SER A N 19
ATOM 22705 C CA . SER A 1 58 ? 9.324 19.431 -19.005 1.00 44.33 58 SER A CA 19
ATOM 22706 C C . SER A 1 58 ? 9.192 17.989 -18.527 1.00 64.41 58 SER A C 19
ATOM 22707 O O . SER A 1 58 ? 10.083 17.168 -18.746 1.00 33.30 58 SER A O 19
ATOM 22715 N N . GLN A 1 59 ? 8.075 17.689 -17.873 1.00 72.52 59 GLN A N 19
ATOM 22716 C CA . GLN A 1 59 ? 7.826 16.345 -17.363 1.00 40.41 59 GLN A CA 19
ATOM 22717 C C . GLN A 1 59 ? 7.706 15.343 -18.506 1.00 21.41 59 GLN A C 19
ATOM 22718 O O . GLN A 1 59 ? 8.299 14.265 -18.463 1.00 45.51 59 GLN A O 19
ATOM 22732 N N . GLU A 1 60 ? 6.934 15.705 -19.526 1.00 24.30 60 GLU A N 19
ATOM 22733 C CA . GLU A 1 60 ? 6.736 14.835 -20.680 1.00 24.05 60 GLU A CA 19
ATOM 22734 C C . GLU A 1 60 ? 8.075 14.363 -21.241 1.00 55.55 60 GLU A C 19
ATOM 22735 O O . GLU A 1 60 ? 8.254 13.183 -21.541 1.00 33.52 60 GLU A O 19
ATOM 22747 N N . CYS A 1 61 ? 9.011 15.295 -21.383 1.00 4.13 61 CYS A N 19
ATOM 22748 C CA . CYS A 1 61 ? 10.333 14.977 -21.909 1.00 42.43 61 CYS A CA 19
ATOM 22749 C C . CYS A 1 61 ? 11.163 14.220 -20.877 1.00 35.45 61 CYS A C 19
ATOM 22750 O O . CYS A 1 61 ? 11.964 13.352 -21.224 1.00 3.14 61 CYS A O 19
ATOM 22757 N N . PHE A 1 62 ? 10.963 14.553 -19.606 1.00 4.43 62 PHE A N 19
ATOM 22758 C CA . PHE A 1 62 ? 11.693 13.906 -18.522 1.00 32.52 62 PHE A CA 19
ATOM 22759 C C . PHE A 1 62 ? 11.406 12.407 -18.493 1.00 43.10 62 PHE A C 19
ATOM 22760 O O . PHE A 1 62 ? 12.311 11.593 -18.308 1.00 4.32 62 PHE A O 19
ATOM 22777 N N . LYS A 1 63 ? 10.140 12.049 -18.677 1.00 51.40 63 LYS A N 19
ATOM 22778 C CA . LYS A 1 63 ? 9.731 10.650 -18.673 1.00 64.33 63 LYS A CA 19
ATOM 22779 C C . LYS A 1 63 ? 10.540 9.844 -19.685 1.00 41.21 63 LYS A C 19
ATOM 22780 O O . LYS A 1 63 ? 10.976 8.730 -19.400 1.00 31.41 63 LYS A O 19
ATOM 22799 N N . GLY A 1 64 ? 10.738 10.417 -20.869 1.00 1.03 64 GLY A N 19
ATOM 22800 C CA . GLY A 1 64 ? 11.495 9.738 -21.904 1.00 3.30 64 GLY A CA 19
ATOM 22801 C C . GLY A 1 64 ? 12.977 9.673 -21.590 1.00 32.40 64 GLY A C 19
ATOM 22802 O O . GLY A 1 64 ? 13.546 8.587 -21.474 1.00 42.45 64 GLY A O 19
ATOM 22806 N N . SER A 1 65 ? 13.603 10.837 -21.453 1.00 63.20 65 SER A N 19
ATOM 22807 C CA . SER A 1 65 ? 15.029 10.907 -21.156 1.00 43.31 65 SER A CA 19
ATOM 22808 C C . SER A 1 65 ? 15.365 10.094 -19.910 1.00 25.21 65 SER A C 19
ATOM 22809 O O . SER A 1 65 ? 16.458 9.538 -19.794 1.00 51.43 65 SER A O 19
ATOM 22817 N N . TRP A 1 66 ? 14.419 10.029 -18.981 1.00 31.22 66 TRP A N 19
ATOM 22818 C CA . TRP A 1 66 ? 14.614 9.283 -17.742 1.00 53.43 66 TRP A CA 19
ATOM 22819 C C . TRP A 1 66 ? 15.133 7.879 -18.028 1.00 73.43 66 TRP A C 19
ATOM 22820 O O . TRP A 1 66 ? 15.923 7.331 -17.261 1.00 22.04 66 TRP A O 19
ATOM 22841 N N . ALA A 1 67 ? 14.683 7.301 -19.137 1.00 61.25 67 ALA A N 19
ATOM 22842 C CA . ALA A 1 67 ? 15.105 5.960 -19.525 1.00 55.42 67 ALA A CA 19
ATOM 22843 C C . ALA A 1 67 ? 16.624 5.837 -19.510 1.00 23.33 67 ALA A C 19
ATOM 22844 O O . ALA A 1 67 ? 17.169 4.785 -19.174 1.00 22.34 67 ALA A O 19
ATOM 22851 N N . THR A 1 68 ? 17.305 6.918 -19.876 1.00 44.14 68 THR A N 19
ATOM 22852 C CA . THR A 1 68 ? 18.762 6.930 -19.906 1.00 64.05 68 THR A CA 19
ATOM 22853 C C . THR A 1 68 ? 19.331 7.680 -18.707 1.00 70.04 68 THR A C 19
ATOM 22854 O O . THR A 1 68 ? 20.357 7.291 -18.148 1.00 73.51 68 THR A O 19
ATOM 22865 N N . HIS A 1 69 ? 18.658 8.758 -18.316 1.00 23.30 69 HIS A N 19
ATOM 22866 C CA . HIS A 1 69 ? 19.097 9.562 -17.181 1.00 13.11 69 HIS A CA 19
ATOM 22867 C C . HIS A 1 69 ? 19.355 8.684 -15.960 1.00 63.13 69 HIS A C 19
ATOM 22868 O O . HIS A 1 69 ? 20.361 8.844 -15.269 1.00 24.20 69 HIS A O 19
ATOM 22882 N N . LYS A 1 70 ? 18.440 7.756 -15.700 1.00 41.34 70 LYS A N 19
ATOM 22883 C CA . LYS A 1 70 ? 18.568 6.852 -14.564 1.00 22.11 70 LYS A CA 19
ATOM 22884 C C . LYS A 1 70 ? 19.938 6.181 -14.554 1.00 71.22 70 LYS A C 19
ATOM 22885 O O . LYS A 1 70 ? 20.507 5.924 -13.493 1.00 23.04 70 LYS A O 19
ATOM 22904 N N . LEU A 1 71 ? 20.462 5.900 -15.742 1.00 5.30 71 LEU A N 19
ATOM 22905 C CA . LEU A 1 71 ? 21.767 5.260 -15.870 1.00 41.24 71 LEU A CA 19
ATOM 22906 C C . LEU A 1 71 ? 22.858 6.116 -15.236 1.00 4.32 71 LEU A C 19
ATOM 22907 O O . LEU A 1 71 ? 23.802 5.596 -14.638 1.00 52.24 71 LEU A O 19
ATOM 22923 N N . LEU A 1 72 ? 22.723 7.431 -15.367 1.00 51.21 72 LEU A N 19
ATOM 22924 C CA . LEU A 1 72 ? 23.696 8.361 -14.804 1.00 63.35 72 LEU A CA 19
ATOM 22925 C C . LEU A 1 72 ? 23.814 8.178 -13.295 1.00 0.13 72 LEU A C 19
ATOM 22926 O O . LEU A 1 72 ? 24.909 8.240 -12.735 1.00 1.13 72 LEU A O 19
ATOM 22942 N N . HIS A 1 73 ? 22.679 7.951 -12.641 1.00 21.30 73 HIS A N 19
ATOM 22943 C CA . HIS A 1 73 ? 22.655 7.756 -11.196 1.00 23.24 73 HIS A CA 19
ATOM 22944 C C . HIS A 1 73 ? 23.610 6.640 -10.782 1.00 70.10 73 HIS A C 19
ATOM 22945 O O . HIS A 1 73 ? 24.246 6.711 -9.730 1.00 63.54 73 HIS A O 19
ATOM 22959 N N . LYS A 1 74 ? 23.705 5.610 -11.616 1.00 34.43 74 LYS A N 19
ATOM 22960 C CA . LYS A 1 74 ? 24.581 4.478 -11.338 1.00 44.21 74 LYS A CA 19
ATOM 22961 C C . LYS A 1 74 ? 25.751 4.443 -12.317 1.00 12.21 74 LYS A C 19
ATOM 22962 O O . LYS A 1 74 ? 25.926 3.475 -13.057 1.00 30.22 74 LYS A O 19
ATOM 22981 N N . LYS A 1 75 ? 26.550 5.505 -12.315 1.00 70.31 75 LYS A N 19
ATOM 22982 C CA . LYS A 1 75 ? 27.705 5.595 -13.200 1.00 51.04 75 LYS A CA 19
ATOM 22983 C C . LYS A 1 75 ? 28.998 5.706 -12.399 1.00 32.14 75 LYS A C 19
ATOM 22984 O O . LYS A 1 75 ? 29.673 6.734 -12.431 1.00 13.43 75 LYS A O 19
ATOM 23003 N N . ALA A 1 76 ? 29.337 4.640 -11.681 1.00 62.25 76 ALA A N 19
ATOM 23004 C CA . ALA A 1 76 ? 30.551 4.617 -10.875 1.00 31.34 76 ALA A CA 19
ATOM 23005 C C . ALA A 1 76 ? 31.031 3.188 -10.645 1.00 73.54 76 ALA A C 19
ATOM 23006 O O . ALA A 1 76 ? 30.446 2.235 -11.161 1.00 71.33 76 ALA A O 19
ATOM 23013 N N . LYS A 1 77 ? 32.099 3.045 -9.869 1.00 24.51 77 LYS A N 19
ATOM 23014 C CA . LYS A 1 77 ? 32.659 1.731 -9.570 1.00 55.52 77 LYS A CA 19
ATOM 23015 C C . LYS A 1 77 ? 31.932 1.085 -8.395 1.00 2.43 77 LYS A C 19
ATOM 23016 O O . LYS A 1 77 ? 31.777 1.696 -7.337 1.00 45.10 77 LYS A O 19
ATOM 23035 N N . ASP A 1 78 ? 31.490 -0.153 -8.587 1.00 3.44 78 ASP A N 19
ATOM 23036 C CA . ASP A 1 78 ? 30.783 -0.882 -7.541 1.00 75.40 78 ASP A CA 19
ATOM 23037 C C . ASP A 1 78 ? 31.374 -2.276 -7.356 1.00 31.41 78 ASP A C 19
ATOM 23038 O O . ASP A 1 78 ? 32.212 -2.714 -8.143 1.00 22.31 78 ASP A O 19
ATOM 23047 N N . GLU A 1 79 ? 30.932 -2.967 -6.310 1.00 34.23 79 GLU A N 19
ATOM 23048 C CA . GLU A 1 79 ? 31.419 -4.311 -6.021 1.00 3.31 79 GLU A CA 19
ATOM 23049 C C . GLU A 1 79 ? 30.535 -5.364 -6.682 1.00 21.32 79 GLU A C 19
ATOM 23050 O O . GLU A 1 79 ? 31.028 -6.345 -7.239 1.00 24.22 79 GLU A O 19
ATOM 23062 N N . LYS A 1 80 ? 29.225 -5.154 -6.615 1.00 73.44 80 LYS A N 19
ATOM 23063 C CA . LYS A 1 80 ? 28.270 -6.084 -7.207 1.00 14.10 80 LYS A CA 19
ATOM 23064 C C . LYS A 1 80 ? 27.398 -5.382 -8.244 1.00 23.12 80 LYS A C 19
ATOM 23065 O O . LYS A 1 80 ? 26.228 -5.723 -8.418 1.00 51.43 80 LYS A O 19
ATOM 23086 N N . ALA A 1 1 ? 6.709 -6.740 -3.741 1.00 63.25 1 ALA A N 20
ATOM 23087 C CA . ALA A 1 1 ? 5.805 -6.718 -2.598 1.00 63.32 1 ALA A CA 20
ATOM 23088 C C . ALA A 1 1 ? 5.961 -5.428 -1.800 1.00 74.13 1 ALA A C 20
ATOM 23089 O O . ALA A 1 1 ? 5.875 -5.433 -0.573 1.00 21.32 1 ALA A O 20
ATOM 23096 N N . GLU A 1 2 ? 6.190 -4.325 -2.506 1.00 72.10 2 GLU A N 20
ATOM 23097 C CA . GLU A 1 2 ? 6.358 -3.028 -1.862 1.00 5.04 2 GLU A CA 20
ATOM 23098 C C . GLU A 1 2 ? 7.474 -3.078 -0.821 1.00 75.40 2 GLU A C 20
ATOM 23099 O O . GLU A 1 2 ? 7.370 -2.471 0.244 1.00 52.10 2 GLU A O 20
ATOM 23111 N N . GLU A 1 3 ? 8.539 -3.808 -1.138 1.00 53.34 3 GLU A N 20
ATOM 23112 C CA . GLU A 1 3 ? 9.672 -3.939 -0.230 1.00 42.45 3 GLU A CA 20
ATOM 23113 C C . GLU A 1 3 ? 10.711 -2.853 -0.497 1.00 11.11 3 GLU A C 20
ATOM 23114 O O . GLU A 1 3 ? 11.210 -2.217 0.431 1.00 40.13 3 GLU A O 20
ATOM 23126 N N . GLU A 1 4 ? 11.031 -2.648 -1.771 1.00 20.22 4 GLU A N 20
ATOM 23127 C CA . GLU A 1 4 ? 12.011 -1.641 -2.159 1.00 2.30 4 GLU A CA 20
ATOM 23128 C C . GLU A 1 4 ? 11.508 -0.820 -3.343 1.00 63.34 4 GLU A C 20
ATOM 23129 O O . GLU A 1 4 ? 10.909 -1.358 -4.275 1.00 45.12 4 GLU A O 20
ATOM 23141 N N . TYR A 1 5 ? 11.756 0.484 -3.299 1.00 74.02 5 TYR A N 20
ATOM 23142 C CA . TYR A 1 5 ? 11.326 1.380 -4.366 1.00 72.13 5 TYR A CA 20
ATOM 23143 C C . TYR A 1 5 ? 11.835 0.898 -5.721 1.00 23.50 5 TYR A C 20
ATOM 23144 O O . TYR A 1 5 ? 13.040 0.867 -5.968 1.00 64.32 5 TYR A O 20
ATOM 23162 N N . ALA A 1 6 ? 10.907 0.522 -6.595 1.00 45.23 6 ALA A N 20
ATOM 23163 C CA . ALA A 1 6 ? 11.261 0.044 -7.926 1.00 72.20 6 ALA A CA 20
ATOM 23164 C C . ALA A 1 6 ? 11.538 1.207 -8.872 1.00 54.31 6 ALA A C 20
ATOM 23165 O O . ALA A 1 6 ? 11.309 2.366 -8.528 1.00 2.33 6 ALA A O 20
ATOM 23172 N N . GLU A 1 7 ? 12.031 0.890 -10.065 1.00 24.42 7 GLU A N 20
ATOM 23173 C CA . GLU A 1 7 ? 12.341 1.910 -11.059 1.00 55.33 7 GLU A CA 20
ATOM 23174 C C . GLU A 1 7 ? 11.064 2.550 -11.597 1.00 51.31 7 GLU A C 20
ATOM 23175 O O . GLU A 1 7 ? 10.368 1.968 -12.429 1.00 33.01 7 GLU A O 20
ATOM 23187 N N . ASP A 1 8 ? 10.763 3.751 -11.116 1.00 2.34 8 ASP A N 20
ATOM 23188 C CA . ASP A 1 8 ? 9.571 4.472 -11.547 1.00 60.34 8 ASP A CA 20
ATOM 23189 C C . ASP A 1 8 ? 9.937 5.844 -12.104 1.00 62.01 8 ASP A C 20
ATOM 23190 O O . ASP A 1 8 ? 11.025 6.360 -11.845 1.00 31.05 8 ASP A O 20
ATOM 23199 N N . CYS A 1 9 ? 9.023 6.429 -12.871 1.00 24.43 9 CYS A N 20
ATOM 23200 C CA . CYS A 1 9 ? 9.251 7.741 -13.466 1.00 72.40 9 CYS A CA 20
ATOM 23201 C C . CYS A 1 9 ? 8.326 8.785 -12.850 1.00 75.00 9 CYS A C 20
ATOM 23202 O O . CYS A 1 9 ? 7.323 9.187 -13.440 1.00 52.25 9 CYS A O 20
ATOM 23210 N N . PRO A 1 10 ? 8.667 9.234 -11.633 1.00 41.54 10 PRO A N 20
ATOM 23211 C CA . PRO A 1 10 ? 7.879 10.237 -10.910 1.00 4.01 10 PRO A CA 20
ATOM 23212 C C . PRO A 1 10 ? 7.967 11.617 -11.552 1.00 44.21 10 PRO A C 20
ATOM 23213 O O . PRO A 1 10 ? 8.492 11.766 -12.655 1.00 61.42 10 PRO A O 20
ATOM 23224 N N . GLU A 1 11 ? 7.451 12.624 -10.854 1.00 72.21 11 GLU A N 20
ATOM 23225 C CA . GLU A 1 11 ? 7.472 13.992 -11.358 1.00 73.01 11 GLU A CA 20
ATOM 23226 C C . GLU A 1 11 ? 8.709 14.735 -10.864 1.00 3.24 11 GLU A C 20
ATOM 23227 O O . GLU A 1 11 ? 8.970 14.800 -9.661 1.00 72.54 11 GLU A O 20
ATOM 23239 N N . LEU A 1 12 ? 9.469 15.295 -11.799 1.00 30.33 12 LEU A N 20
ATOM 23240 C CA . LEU A 1 12 ? 10.680 16.034 -11.460 1.00 22.45 12 LEU A CA 20
ATOM 23241 C C . LEU A 1 12 ? 10.364 17.198 -10.526 1.00 64.11 12 LEU A C 20
ATOM 23242 O O . LEU A 1 12 ? 9.213 17.406 -10.144 1.00 31.04 12 LEU A O 20
ATOM 23258 N N . VAL A 1 13 ? 11.395 17.956 -10.164 1.00 53.05 13 VAL A N 20
ATOM 23259 C CA . VAL A 1 13 ? 11.227 19.102 -9.279 1.00 31.13 13 VAL A CA 20
ATOM 23260 C C . VAL A 1 13 ? 11.962 20.324 -9.816 1.00 43.43 13 VAL A C 20
ATOM 23261 O O . VAL A 1 13 ? 12.933 20.216 -10.566 1.00 72.00 13 VAL A O 20
ATOM 23274 N N . PRO A 1 14 ? 11.491 21.518 -9.425 1.00 61.31 14 PRO A N 20
ATOM 23275 C CA . PRO A 1 14 ? 12.090 22.785 -9.855 1.00 32.21 14 PRO A CA 20
ATOM 23276 C C . PRO A 1 14 ? 13.465 23.015 -9.237 1.00 53.41 14 PRO A C 20
ATOM 23277 O O . PRO A 1 14 ? 13.746 22.546 -8.134 1.00 63.11 14 PRO A O 20
ATOM 23288 N N . ILE A 1 15 ? 14.316 23.741 -9.954 1.00 62.21 15 ILE A N 20
ATOM 23289 C CA . ILE A 1 15 ? 15.661 24.034 -9.474 1.00 40.55 15 ILE A CA 20
ATOM 23290 C C . ILE A 1 15 ? 15.659 25.235 -8.534 1.00 23.31 15 ILE A C 20
ATOM 23291 O O . ILE A 1 15 ? 15.206 26.319 -8.897 1.00 43.45 15 ILE A O 20
ATOM 23307 N N . GLU A 1 16 ? 16.171 25.032 -7.324 1.00 31.03 16 GLU A N 20
ATOM 23308 C CA . GLU A 1 16 ? 16.229 26.099 -6.331 1.00 70.32 16 GLU A CA 20
ATOM 23309 C C . GLU A 1 16 ? 16.896 27.344 -6.909 1.00 72.30 16 GLU A C 20
ATOM 23310 O O . GLU A 1 16 ? 17.976 27.269 -7.495 1.00 63.32 16 GLU A O 20
ATOM 23322 N N . THR A 1 17 ? 16.244 28.490 -6.740 1.00 75.20 17 THR A N 20
ATOM 23323 C CA . THR A 1 17 ? 16.771 29.751 -7.245 1.00 53.04 17 THR A CA 20
ATOM 23324 C C . THR A 1 17 ? 17.533 30.503 -6.160 1.00 33.30 17 THR A C 20
ATOM 23325 O O . THR A 1 17 ? 16.944 30.973 -5.186 1.00 45.41 17 THR A O 20
ATOM 23336 N N . LYS A 1 18 ? 18.845 30.613 -6.334 1.00 4.23 18 LYS A N 20
ATOM 23337 C CA . LYS A 1 18 ? 19.689 31.310 -5.370 1.00 62.10 18 LYS A CA 20
ATOM 23338 C C . LYS A 1 18 ? 19.471 32.818 -5.446 1.00 32.44 18 LYS A C 20
ATOM 23339 O O . LYS A 1 18 ? 18.868 33.412 -4.553 1.00 51.23 18 LYS A O 20
ATOM 23358 N N . ASN A 1 19 ? 19.964 33.429 -6.518 1.00 10.55 19 ASN A N 20
ATOM 23359 C CA . ASN A 1 19 ? 19.821 34.868 -6.710 1.00 5.14 19 ASN A CA 20
ATOM 23360 C C . ASN A 1 19 ? 19.337 35.183 -8.122 1.00 3.13 19 ASN A C 20
ATOM 23361 O O . ASN A 1 19 ? 20.048 34.949 -9.098 1.00 64.43 19 ASN A O 20
ATOM 23372 N N . GLN A 1 20 ? 18.124 35.716 -8.220 1.00 73.12 20 GLN A N 20
ATOM 23373 C CA . GLN A 1 20 ? 17.545 36.063 -9.513 1.00 32.22 20 GLN A CA 20
ATOM 23374 C C . GLN A 1 20 ? 17.042 37.502 -9.515 1.00 54.51 20 GLN A C 20
ATOM 23375 O O . GLN A 1 20 ? 15.836 37.748 -9.535 1.00 20.13 20 GLN A O 20
ATOM 23389 N N . GLU A 1 21 ? 17.974 38.450 -9.494 1.00 53.14 21 GLU A N 20
ATOM 23390 C CA . GLU A 1 21 ? 17.623 39.866 -9.493 1.00 22.51 21 GLU A CA 20
ATOM 23391 C C . GLU A 1 21 ? 17.448 40.384 -10.917 1.00 40.23 21 GLU A C 20
ATOM 23392 O O . GLU A 1 21 ? 16.341 40.726 -11.333 1.00 3.23 21 GLU A O 20
ATOM 23404 N N . MET A 1 22 ? 18.549 40.440 -11.660 1.00 32.01 22 MET A N 20
ATOM 23405 C CA . MET A 1 22 ? 18.517 40.916 -13.038 1.00 1.31 22 MET A CA 20
ATOM 23406 C C . MET A 1 22 ? 19.201 39.923 -13.972 1.00 52.12 22 MET A C 20
ATOM 23407 O O . MET A 1 22 ? 18.565 39.351 -14.857 1.00 65.03 22 MET A O 20
ATOM 23421 N N . ALA A 1 23 ? 20.499 39.724 -13.769 1.00 70.41 23 ALA A N 20
ATOM 23422 C CA . ALA A 1 23 ? 21.268 38.798 -14.592 1.00 53.44 23 ALA A CA 20
ATOM 23423 C C . ALA A 1 23 ? 20.783 37.365 -14.406 1.00 30.33 23 ALA A C 20
ATOM 23424 O O . ALA A 1 23 ? 21.200 36.674 -13.476 1.00 45.43 23 ALA A O 20
ATOM 23431 N N . ALA A 1 24 ? 19.899 36.923 -15.295 1.00 1.35 24 ALA A N 20
ATOM 23432 C CA . ALA A 1 24 ? 19.359 35.571 -15.228 1.00 13.20 24 ALA A CA 20
ATOM 23433 C C . ALA A 1 24 ? 20.412 34.539 -15.618 1.00 12.35 24 ALA A C 20
ATOM 23434 O O . ALA A 1 24 ? 20.988 34.605 -16.703 1.00 71.15 24 ALA A O 20
ATOM 23441 N N . VAL A 1 25 ? 20.659 33.587 -14.724 1.00 24.21 25 VAL A N 20
ATOM 23442 C CA . VAL A 1 25 ? 21.643 32.540 -14.975 1.00 3.53 25 VAL A CA 20
ATOM 23443 C C . VAL A 1 25 ? 21.369 31.833 -16.297 1.00 53.41 25 VAL A C 20
ATOM 23444 O O . VAL A 1 25 ? 20.241 31.423 -16.570 1.00 22.13 25 VAL A O 20
ATOM 23457 N N . GLU A 1 26 ? 22.408 31.695 -17.115 1.00 32.54 26 GLU A N 20
ATOM 23458 C CA . GLU A 1 26 ? 22.278 31.037 -18.409 1.00 74.25 26 GLU A CA 20
ATOM 23459 C C . GLU A 1 26 ? 23.353 29.968 -18.588 1.00 14.54 26 GLU A C 20
ATOM 23460 O O . GLU A 1 26 ? 23.909 29.806 -19.674 1.00 64.20 26 GLU A O 20
ATOM 23472 N N . THR A 1 27 ? 23.641 29.242 -17.512 1.00 74.11 27 THR A N 20
ATOM 23473 C CA . THR A 1 27 ? 24.649 28.191 -17.548 1.00 24.43 27 THR A CA 20
ATOM 23474 C C . THR A 1 27 ? 24.091 26.875 -17.018 1.00 22.12 27 THR A C 20
ATOM 23475 O O . THR A 1 27 ? 24.686 26.245 -16.143 1.00 61.44 27 THR A O 20
ATOM 23486 N N . ARG A 1 28 ? 22.946 26.465 -17.553 1.00 12.11 28 ARG A N 20
ATOM 23487 C CA . ARG A 1 28 ? 22.307 25.224 -17.133 1.00 22.42 28 ARG A CA 20
ATOM 23488 C C . ARG A 1 28 ? 21.670 24.511 -18.322 1.00 34.22 28 ARG A C 20
ATOM 23489 O O . ARG A 1 28 ? 20.628 24.931 -18.825 1.00 74.11 28 ARG A O 20
ATOM 23510 N N . VAL A 1 29 ? 22.303 23.430 -18.767 1.00 10.14 29 VAL A N 20
ATOM 23511 C CA . VAL A 1 29 ? 21.798 22.658 -19.896 1.00 12.42 29 VAL A CA 20
ATOM 23512 C C . VAL A 1 29 ? 21.149 21.360 -19.428 1.00 44.31 29 VAL A C 20
ATOM 23513 O O . VAL A 1 29 ? 21.505 20.859 -18.363 1.00 30.13 29 VAL A O 20
ATOM 23526 N N . CYS A 1 30 ? 20.223 20.850 -20.226 1.00 33.45 30 CYS A N 20
ATOM 23527 C CA . CYS A 1 30 ? 19.537 19.615 -19.882 1.00 45.11 30 CYS A CA 20
ATOM 23528 C C . CYS A 1 30 ? 20.592 18.541 -19.609 1.00 33.45 30 CYS A C 20
ATOM 23529 O O . CYS A 1 30 ? 21.620 18.452 -20.278 1.00 24.03 30 CYS A O 20
ATOM 23536 N N . GLU A 1 31 ? 20.310 17.720 -18.601 1.00 55.32 31 GLU A N 20
ATOM 23537 C CA . GLU A 1 31 ? 21.216 16.645 -18.216 1.00 74.53 31 GLU A CA 20
ATOM 23538 C C . GLU A 1 31 ? 21.600 15.798 -19.426 1.00 61.03 31 GLU A C 20
ATOM 23539 O O . GLU A 1 31 ? 22.744 15.360 -19.555 1.00 30.05 31 GLU A O 20
ATOM 23551 N N . THR A 1 32 ? 20.636 15.570 -20.313 1.00 13.43 32 THR A N 20
ATOM 23552 C CA . THR A 1 32 ? 20.871 14.775 -21.511 1.00 42.52 32 THR A CA 20
ATOM 23553 C C . THR A 1 32 ? 21.928 15.421 -22.400 1.00 52.14 32 THR A C 20
ATOM 23554 O O . THR A 1 32 ? 21.916 16.633 -22.614 1.00 42.53 32 THR A O 20
ATOM 23565 N N . ASP A 1 33 ? 22.839 14.604 -22.916 1.00 43.25 33 ASP A N 20
ATOM 23566 C CA . ASP A 1 33 ? 23.903 15.096 -23.785 1.00 13.02 33 ASP A CA 20
ATOM 23567 C C . ASP A 1 33 ? 23.324 15.821 -24.996 1.00 12.03 33 ASP A C 20
ATOM 23568 O O . ASP A 1 33 ? 23.516 17.025 -25.161 1.00 74.15 33 ASP A O 20
ATOM 23577 N N . GLY A 1 34 ? 22.615 15.078 -25.841 1.00 13.53 34 GLY A N 20
ATOM 23578 C CA . GLY A 1 34 ? 22.020 15.667 -27.026 1.00 51.33 34 GLY A CA 20
ATOM 23579 C C . GLY A 1 34 ? 21.191 16.896 -26.710 1.00 13.13 34 GLY A C 20
ATOM 23580 O O . GLY A 1 34 ? 21.389 17.958 -27.301 1.00 65.32 34 GLY A O 20
ATOM 23584 N N . CYS A 1 35 ? 20.257 16.753 -25.775 1.00 50.22 35 CYS A N 20
ATOM 23585 C CA . CYS A 1 35 ? 19.392 17.859 -25.382 1.00 4.21 35 CYS A CA 20
ATOM 23586 C C . CYS A 1 35 ? 20.217 19.055 -24.914 1.00 24.42 35 CYS A C 20
ATOM 23587 O O . CYS A 1 35 ? 20.713 19.077 -23.787 1.00 54.21 35 CYS A O 20
ATOM 23594 N N . SER A 1 36 ? 20.360 20.046 -25.787 1.00 41.41 36 SER A N 20
ATOM 23595 C CA . SER A 1 36 ? 21.128 21.244 -25.465 1.00 74.22 36 SER A CA 20
ATOM 23596 C C . SER A 1 36 ? 20.201 22.417 -25.158 1.00 63.44 36 SER A C 20
ATOM 23597 O O . SER A 1 36 ? 20.389 23.520 -25.670 1.00 53.32 36 SER A O 20
ATOM 23605 N N . SER A 1 37 ? 19.201 22.168 -24.319 1.00 51.52 37 SER A N 20
ATOM 23606 C CA . SER A 1 37 ? 18.242 23.202 -23.946 1.00 60.21 37 SER A CA 20
ATOM 23607 C C . SER A 1 37 ? 18.463 23.653 -22.506 1.00 1.54 37 SER A C 20
ATOM 23608 O O . SER A 1 37 ? 19.205 23.023 -21.754 1.00 23.32 37 SER A O 20
ATOM 23616 N N . GLU A 1 38 ? 17.813 24.750 -22.130 1.00 12.35 38 GLU A N 20
ATOM 23617 C CA . GLU A 1 38 ? 17.939 25.287 -20.780 1.00 10.23 38 GLU A CA 20
ATOM 23618 C C . GLU A 1 38 ? 17.315 24.342 -19.757 1.00 70.55 38 GLU A C 20
ATOM 23619 O O . GLU A 1 38 ? 16.232 23.801 -19.977 1.00 34.31 38 GLU A O 20
ATOM 23631 N N . ALA A 1 39 ? 18.008 24.147 -18.640 1.00 53.11 39 ALA A N 20
ATOM 23632 C CA . ALA A 1 39 ? 17.522 23.269 -17.583 1.00 71.43 39 ALA A CA 20
ATOM 23633 C C . ALA A 1 39 ? 16.885 24.070 -16.453 1.00 24.34 39 ALA A C 20
ATOM 23634 O O . ALA A 1 39 ? 17.525 24.936 -15.855 1.00 33.43 39 ALA A O 20
ATOM 23641 N N . LYS A 1 40 ? 15.622 23.776 -16.164 1.00 40.32 40 LYS A N 20
ATOM 23642 C CA . LYS A 1 40 ? 14.898 24.468 -15.105 1.00 10.53 40 LYS A CA 20
ATOM 23643 C C . LYS A 1 40 ? 14.557 23.514 -13.965 1.00 24.31 40 LYS A C 20
ATOM 23644 O O . LYS A 1 40 ? 14.421 23.929 -12.813 1.00 54.14 40 LYS A O 20
ATOM 23663 N N . LEU A 1 41 ? 14.423 22.233 -14.292 1.00 41.31 41 LEU A N 20
ATOM 23664 C CA . LEU A 1 41 ? 14.100 21.219 -13.295 1.00 21.40 41 LEU A CA 20
ATOM 23665 C C . LEU A 1 41 ? 15.340 20.415 -12.914 1.00 54.32 41 LEU A C 20
ATOM 23666 O O . LEU A 1 41 ? 16.413 20.605 -13.486 1.00 73.31 41 LEU A O 20
ATOM 23682 N N . GLN A 1 42 ? 15.183 19.517 -11.947 1.00 15.41 42 GLN A N 20
ATOM 23683 C CA . GLN A 1 42 ? 16.289 18.684 -11.492 1.00 2.35 42 GLN A CA 20
ATOM 23684 C C . GLN A 1 42 ? 15.801 17.289 -11.115 1.00 2.43 42 GLN A C 20
ATOM 23685 O O . GLN A 1 42 ? 14.598 17.098 -10.943 1.00 42.42 42 GLN A O 20
ATOM 23699 N N . CYS A 1 43 ? 16.734 16.356 -10.996 1.00 33.32 43 CYS A N 20
ATOM 23700 C CA . CYS A 1 43 ? 16.385 14.991 -10.641 1.00 71.50 43 CYS A CA 20
ATOM 23701 C C . CYS A 1 43 ? 16.387 14.875 -9.115 1.00 41.14 43 CYS A C 20
ATOM 23702 O O . CYS A 1 43 ? 17.358 15.184 -8.425 1.00 24.43 43 CYS A O 20
ATOM 23709 N N . PRO A 1 44 ? 15.248 14.411 -8.580 1.00 61.25 44 PRO A N 20
ATOM 23710 C CA . PRO A 1 44 ? 15.067 14.233 -7.137 1.00 34.32 44 PRO A CA 20
ATOM 23711 C C . PRO A 1 44 ? 15.908 13.088 -6.584 1.00 21.34 44 PRO A C 20
ATOM 23712 O O . PRO A 1 44 ? 16.615 13.247 -5.588 1.00 32.13 44 PRO A O 20
ATOM 23723 N N . THR A 1 45 ? 15.829 11.932 -7.236 1.00 34.11 45 THR A N 20
ATOM 23724 C CA . THR A 1 45 ? 16.582 10.760 -6.809 1.00 22.11 45 THR A CA 20
ATOM 23725 C C . THR A 1 45 ? 18.083 11.026 -6.850 1.00 74.25 45 THR A C 20
ATOM 23726 O O . THR A 1 45 ? 18.857 10.386 -6.138 1.00 60.25 45 THR A O 20
ATOM 23737 N N . CYS A 1 46 ? 18.488 11.975 -7.688 1.00 74.52 46 CYS A N 20
ATOM 23738 C CA . CYS A 1 46 ? 19.896 12.326 -7.823 1.00 0.12 46 CYS A CA 20
ATOM 23739 C C . CYS A 1 46 ? 20.398 13.049 -6.576 1.00 71.30 46 CYS A C 20
ATOM 23740 O O . CYS A 1 46 ? 21.487 12.763 -6.077 1.00 34.24 46 CYS A O 20
ATOM 23747 N N . ILE A 1 47 ? 19.597 13.985 -6.079 1.00 51.11 47 ILE A N 20
ATOM 23748 C CA . ILE A 1 47 ? 19.959 14.747 -4.891 1.00 10.35 47 ILE A CA 20
ATOM 23749 C C . ILE A 1 47 ? 20.192 13.827 -3.697 1.00 73.01 47 ILE A C 20
ATOM 23750 O O . ILE A 1 47 ? 20.978 14.138 -2.803 1.00 3.34 47 ILE A O 20
ATOM 23766 N N . LYS A 1 48 ? 19.504 12.690 -3.690 1.00 55.45 48 LYS A N 20
ATOM 23767 C CA . LYS A 1 48 ? 19.636 11.721 -2.609 1.00 43.32 48 LYS A CA 20
ATOM 23768 C C . LYS A 1 48 ? 20.818 10.789 -2.857 1.00 34.44 48 LYS A C 20
ATOM 23769 O O . LYS A 1 48 ? 21.711 10.665 -2.017 1.00 52.33 48 LYS A O 20
ATOM 23788 N N . LEU A 1 49 ? 20.817 10.135 -4.013 1.00 22.10 49 LEU A N 20
ATOM 23789 C CA . LEU A 1 49 ? 21.890 9.214 -4.372 1.00 4.03 49 LEU A CA 20
ATOM 23790 C C . LEU A 1 49 ? 23.254 9.875 -4.203 1.00 45.41 49 LEU A C 20
ATOM 23791 O O . LEU A 1 49 ? 24.234 9.220 -3.851 1.00 1.04 49 LEU A O 20
ATOM 23807 N N . GLY A 1 50 ? 23.310 11.180 -4.456 1.00 34.32 50 GLY A N 20
ATOM 23808 C CA . GLY A 1 50 ? 24.558 11.909 -4.324 1.00 74.45 50 GLY A CA 20
ATOM 23809 C C . GLY A 1 50 ? 24.958 12.609 -5.608 1.00 32.30 50 GLY A C 20
ATOM 23810 O O . GLY A 1 50 ? 25.722 13.574 -5.584 1.00 11.12 50 GLY A O 20
ATOM 23814 N N . ILE A 1 51 ? 24.443 12.121 -6.731 1.00 54.25 51 ILE A N 20
ATOM 23815 C CA . ILE A 1 51 ? 24.752 12.707 -8.030 1.00 74.41 51 ILE A CA 20
ATOM 23816 C C . ILE A 1 51 ? 24.332 14.172 -8.087 1.00 31.54 51 ILE A C 20
ATOM 23817 O O . ILE A 1 51 ? 23.143 14.484 -8.143 1.00 1.30 51 ILE A O 20
ATOM 23833 N N . GLN A 1 52 ? 25.316 15.064 -8.073 1.00 4.42 52 GLN A N 20
ATOM 23834 C CA . GLN A 1 52 ? 25.049 16.497 -8.124 1.00 34.23 52 GLN A CA 20
ATOM 23835 C C . GLN A 1 52 ? 24.667 16.929 -9.535 1.00 53.34 52 GLN A C 20
ATOM 23836 O O . GLN A 1 52 ? 25.134 16.356 -10.519 1.00 12.42 52 GLN A O 20
ATOM 23850 N N . GLY A 1 53 ? 23.813 17.945 -9.628 1.00 22.24 53 GLY A N 20
ATOM 23851 C CA . GLY A 1 53 ? 23.382 18.437 -10.923 1.00 65.53 53 GLY A CA 20
ATOM 23852 C C . GLY A 1 53 ? 22.089 17.795 -11.386 1.00 43.31 53 GLY A C 20
ATOM 23853 O O . GLY A 1 53 ? 21.042 17.974 -10.764 1.00 4.41 53 GLY A O 20
ATOM 23857 N N . SER A 1 54 ? 22.161 17.047 -12.482 1.00 53.24 54 SER A N 20
ATOM 23858 C CA . SER A 1 54 ? 20.985 16.382 -13.032 1.00 22.45 54 SER A CA 20
ATOM 23859 C C . SER A 1 54 ? 19.845 17.375 -13.238 1.00 24.43 54 SER A C 20
ATOM 23860 O O . SER A 1 54 ? 18.743 17.188 -12.721 1.00 64.12 54 SER A O 20
ATOM 23868 N N . TYR A 1 55 ? 20.119 18.430 -13.996 1.00 1.41 55 TYR A N 20
ATOM 23869 C CA . TYR A 1 55 ? 19.119 19.455 -14.269 1.00 55.13 55 TYR A CA 20
ATOM 23870 C C . TYR A 1 55 ? 18.445 19.213 -15.616 1.00 74.14 55 TYR A C 20
ATOM 23871 O O . TYR A 1 55 ? 19.099 19.210 -16.659 1.00 72.25 55 TYR A O 20
ATOM 23889 N N . PHE A 1 56 ? 17.132 19.011 -15.586 1.00 34.32 56 PHE A N 20
ATOM 23890 C CA . PHE A 1 56 ? 16.367 18.767 -16.803 1.00 50.24 56 PHE A CA 20
ATOM 23891 C C . PHE A 1 56 ? 15.753 20.062 -17.328 1.00 70.22 56 PHE A C 20
ATOM 23892 O O . PHE A 1 56 ? 15.749 21.084 -16.641 1.00 62.22 56 PHE A O 20
ATOM 23909 N N . CYS A 1 57 ? 15.235 20.011 -18.551 1.00 31.23 57 CYS A N 20
ATOM 23910 C CA . CYS A 1 57 ? 14.619 21.178 -19.170 1.00 71.01 57 CYS A CA 20
ATOM 23911 C C . CYS A 1 57 ? 13.099 21.121 -19.046 1.00 70.13 57 CYS A C 20
ATOM 23912 O O . CYS A 1 57 ? 12.434 22.153 -18.953 1.00 62.41 57 CYS A O 20
ATOM 23919 N N . SER A 1 58 ? 12.556 19.908 -19.046 1.00 20.42 58 SER A N 20
ATOM 23920 C CA . SER A 1 58 ? 11.115 19.715 -18.937 1.00 53.21 58 SER A CA 20
ATOM 23921 C C . SER A 1 58 ? 10.781 18.252 -18.664 1.00 60.43 58 SER A C 20
ATOM 23922 O O . SER A 1 58 ? 11.601 17.364 -18.896 1.00 43.13 58 SER A O 20
ATOM 23930 N N . GLN A 1 59 ? 9.571 18.009 -18.170 1.00 42.24 59 GLN A N 20
ATOM 23931 C CA . GLN A 1 59 ? 9.129 16.654 -17.865 1.00 72.20 59 GLN A CA 20
ATOM 23932 C C . GLN A 1 59 ? 8.977 15.831 -19.140 1.00 34.31 59 GLN A C 20
ATOM 23933 O O . GLN A 1 59 ? 9.422 14.686 -19.207 1.00 31.42 59 GLN A O 20
ATOM 23947 N N . GLU A 1 60 ? 8.344 16.422 -20.149 1.00 3.44 60 GLU A N 20
ATOM 23948 C CA . GLU A 1 60 ? 8.133 15.742 -21.421 1.00 12.11 60 GLU A CA 20
ATOM 23949 C C . GLU A 1 60 ? 9.438 15.150 -21.945 1.00 31.23 60 GLU A C 20
ATOM 23950 O O . GLU A 1 60 ? 9.440 14.116 -22.613 1.00 74.41 60 GLU A O 20
ATOM 23962 N N . CYS A 1 61 ? 10.547 15.813 -21.637 1.00 4.12 61 CYS A N 20
ATOM 23963 C CA . CYS A 1 61 ? 11.860 15.355 -22.076 1.00 72.11 61 CYS A CA 20
ATOM 23964 C C . CYS A 1 61 ? 12.480 14.415 -21.047 1.00 24.23 61 CYS A C 20
ATOM 23965 O O . CYS A 1 61 ? 13.192 13.474 -21.399 1.00 33.52 61 CYS A O 20
ATOM 23972 N N . PHE A 1 62 ? 12.206 14.677 -19.773 1.00 73.41 62 PHE A N 20
ATOM 23973 C CA . PHE A 1 62 ? 12.737 13.855 -18.692 1.00 20.01 62 PHE A CA 20
ATOM 23974 C C . PHE A 1 62 ? 12.175 12.438 -18.759 1.00 64.22 62 PHE A C 20
ATOM 23975 O O . PHE A 1 62 ? 12.906 11.459 -18.603 1.00 3.54 62 PHE A O 20
ATOM 23992 N N . LYS A 1 63 ? 10.871 12.335 -18.993 1.00 4.22 63 LYS A N 20
ATOM 23993 C CA . LYS A 1 63 ? 10.209 11.039 -19.082 1.00 42.20 63 LYS A CA 20
ATOM 23994 C C . LYS A 1 63 ? 10.923 10.131 -20.078 1.00 61.11 63 LYS A C 20
ATOM 23995 O O . LYS A 1 63 ? 11.098 8.939 -19.831 1.00 31.52 63 LYS A O 20
ATOM 24014 N N . GLY A 1 64 ? 11.335 10.704 -21.205 1.00 71.21 64 GLY A N 20
ATOM 24015 C CA . GLY A 1 64 ? 12.026 9.931 -22.220 1.00 43.15 64 GLY A CA 20
ATOM 24016 C C . GLY A 1 64 ? 13.455 9.609 -21.831 1.00 23.22 64 GLY A C 20
ATOM 24017 O O . GLY A 1 64 ? 13.845 8.442 -21.785 1.00 1.14 64 GLY A O 20
ATOM 24021 N N . SER A 1 65 ? 14.239 10.645 -21.551 1.00 50.33 65 SER A N 20
ATOM 24022 C CA . SER A 1 65 ? 15.635 10.467 -21.169 1.00 71.01 65 SER A CA 20
ATOM 24023 C C . SER A 1 65 ? 15.755 9.526 -19.974 1.00 60.34 65 SER A C 20
ATOM 24024 O O . SER A 1 65 ? 16.761 8.835 -19.814 1.00 20.33 65 SER A O 20
ATOM 24032 N N . TRP A 1 66 ? 14.722 9.505 -19.140 1.00 3.12 66 TRP A N 20
ATOM 24033 C CA . TRP A 1 66 ? 14.711 8.649 -17.959 1.00 21.01 66 TRP A CA 20
ATOM 24034 C C . TRP A 1 66 ? 15.115 7.223 -18.317 1.00 33.13 66 TRP A C 20
ATOM 24035 O O . TRP A 1 66 ? 15.742 6.527 -17.519 1.00 3.21 66 TRP A O 20
ATOM 24056 N N . ALA A 1 67 ? 14.751 6.794 -19.521 1.00 32.23 67 ALA A N 20
ATOM 24057 C CA . ALA A 1 67 ? 15.077 5.451 -19.984 1.00 65.01 67 ALA A CA 20
ATOM 24058 C C . ALA A 1 67 ? 16.564 5.158 -19.813 1.00 62.23 67 ALA A C 20
ATOM 24059 O O . ALA A 1 67 ? 16.954 4.032 -19.502 1.00 4.14 67 ALA A O 20
ATOM 24066 N N . THR A 1 68 ? 17.391 6.178 -20.020 1.00 25.20 68 THR A N 20
ATOM 24067 C CA . THR A 1 68 ? 18.835 6.029 -19.891 1.00 5.03 68 THR A CA 20
ATOM 24068 C C . THR A 1 68 ? 19.339 6.655 -18.595 1.00 51.02 68 THR A C 20
ATOM 24069 O O . THR A 1 68 ? 20.197 6.092 -17.915 1.00 4.54 68 THR A O 20
ATOM 24080 N N . HIS A 1 69 ? 18.799 7.822 -18.259 1.00 4.44 69 HIS A N 20
ATOM 24081 C CA . HIS A 1 69 ? 19.194 8.525 -17.042 1.00 73.55 69 HIS A CA 20
ATOM 24082 C C . HIS A 1 69 ? 19.160 7.587 -15.839 1.00 10.41 69 HIS A C 20
ATOM 24083 O O . HIS A 1 69 ? 20.104 7.539 -15.050 1.00 14.04 69 HIS A O 20
ATOM 24097 N N . LYS A 1 70 ? 18.067 6.845 -15.704 1.00 74.30 70 LYS A N 20
ATOM 24098 C CA . LYS A 1 70 ? 17.909 5.908 -14.598 1.00 12.35 70 LYS A CA 20
ATOM 24099 C C . LYS A 1 70 ? 19.115 4.981 -14.494 1.00 23.25 70 LYS A C 20
ATOM 24100 O O . LYS A 1 70 ? 19.518 4.590 -13.397 1.00 43.20 70 LYS A O 20
ATOM 24119 N N . LEU A 1 71 ? 19.689 4.633 -15.640 1.00 74.42 71 LEU A N 20
ATOM 24120 C CA . LEU A 1 71 ? 20.851 3.752 -15.678 1.00 31.20 71 LEU A CA 20
ATOM 24121 C C . LEU A 1 71 ? 22.034 4.379 -14.947 1.00 55.20 71 LEU A C 20
ATOM 24122 O O . LEU A 1 71 ? 22.815 3.684 -14.297 1.00 65.43 71 LEU A O 20
ATOM 24138 N N . LEU A 1 72 ? 22.158 5.697 -15.055 1.00 54.35 72 LEU A N 20
ATOM 24139 C CA . LEU A 1 72 ? 23.244 6.420 -14.403 1.00 31.13 72 LEU A CA 20
ATOM 24140 C C . LEU A 1 72 ? 23.214 6.201 -12.894 1.00 21.45 72 LEU A C 20
ATOM 24141 O O . LEU A 1 72 ? 24.258 6.058 -12.256 1.00 12.45 72 LEU A O 20
ATOM 24157 N N . HIS A 1 73 ? 22.011 6.172 -12.328 1.00 43.34 73 HIS A N 20
ATOM 24158 C CA . HIS A 1 73 ? 21.845 5.967 -10.894 1.00 3.22 73 HIS A CA 20
ATOM 24159 C C . HIS A 1 73 ? 22.605 4.728 -10.431 1.00 34.42 73 HIS A C 20
ATOM 24160 O O . HIS A 1 73 ? 23.152 4.697 -9.328 1.00 54.21 73 HIS A O 20
ATOM 24174 N N . LYS A 1 74 ? 22.634 3.706 -11.280 1.00 13.01 74 LYS A N 20
ATOM 24175 C CA . LYS A 1 74 ? 23.326 2.463 -10.959 1.00 51.43 74 LYS A CA 20
ATOM 24176 C C . LYS A 1 74 ? 24.828 2.603 -11.185 1.00 51.42 74 LYS A C 20
ATOM 24177 O O . LYS A 1 74 ? 25.386 2.009 -12.108 1.00 54.43 74 LYS A O 20
ATOM 24196 N N . LYS A 1 75 ? 25.478 3.391 -10.336 1.00 5.41 75 LYS A N 20
ATOM 24197 C CA . LYS A 1 75 ? 26.917 3.608 -10.440 1.00 74.43 75 LYS A CA 20
ATOM 24198 C C . LYS A 1 75 ? 27.676 2.291 -10.307 1.00 11.55 75 LYS A C 20
ATOM 24199 O O . LYS A 1 75 ? 28.696 2.083 -10.963 1.00 10.25 75 LYS A O 20
ATOM 24218 N N . ALA A 1 76 ? 27.171 1.406 -9.454 1.00 14.12 76 ALA A N 20
ATOM 24219 C CA . ALA A 1 76 ? 27.799 0.109 -9.237 1.00 44.12 76 ALA A CA 20
ATOM 24220 C C . ALA A 1 76 ? 27.930 -0.663 -10.546 1.00 3.12 76 ALA A C 20
ATOM 24221 O O . ALA A 1 76 ? 26.963 -0.805 -11.295 1.00 4.14 76 ALA A O 20
ATOM 24228 N N . LYS A 1 77 ? 29.133 -1.160 -10.816 1.00 55.24 77 LYS A N 20
ATOM 24229 C CA . LYS A 1 77 ? 29.391 -1.918 -12.035 1.00 30.35 77 LYS A CA 20
ATOM 24230 C C . LYS A 1 77 ? 28.919 -3.361 -11.887 1.00 71.24 77 LYS A C 20
ATOM 24231 O O . LYS A 1 77 ? 29.102 -3.980 -10.839 1.00 70.42 77 LYS A O 20
ATOM 24250 N N . ASP A 1 78 ? 28.312 -3.891 -12.944 1.00 4.11 78 ASP A N 20
ATOM 24251 C CA . ASP A 1 78 ? 27.816 -5.262 -12.933 1.00 64.31 78 ASP A CA 20
ATOM 24252 C C . ASP A 1 78 ? 28.335 -6.037 -14.140 1.00 62.42 78 ASP A C 20
ATOM 24253 O O . ASP A 1 78 ? 27.567 -6.411 -15.026 1.00 22.32 78 ASP A O 20
ATOM 24262 N N . GLU A 1 79 ? 29.643 -6.274 -14.168 1.00 2.40 79 GLU A N 20
ATOM 24263 C CA . GLU A 1 79 ? 30.264 -7.002 -15.268 1.00 31.41 79 GLU A CA 20
ATOM 24264 C C . GLU A 1 79 ? 29.831 -8.466 -15.263 1.00 45.15 79 GLU A C 20
ATOM 24265 O O . GLU A 1 79 ? 29.092 -8.904 -14.382 1.00 22.40 79 GLU A O 20
ATOM 24277 N N . LYS A 1 80 ? 30.297 -9.217 -16.255 1.00 64.24 80 LYS A N 20
ATOM 24278 C CA . LYS A 1 80 ? 29.961 -10.632 -16.368 1.00 10.54 80 LYS A CA 20
ATOM 24279 C C . LYS A 1 80 ? 31.108 -11.505 -15.870 1.00 2.12 80 LYS A C 20
ATOM 24280 O O . LYS A 1 80 ? 32.270 -11.098 -15.902 1.00 70.34 80 LYS A O 20
#

Secondary structure (DSSP, 8-state):
------------EE-------TT-----B-SSTT--SBP-EE-HHHHHHT-S--EES-HHHHHHHHHHHHHHHT------

Solvent-accessible surface area: 6822 Å² total; per-residue (Å²): 155,169,157,154,173,106,76,103,54,61,146,12,53,101,25,148,104,122,129,178,110,189,81,44,97,149,123,80,83,3,78,42,150,77,27,111,51,108,6,121,39,26,1,36,48,1,111,180,90,64,59,170,38,2,52,0,21,45,47,138,34,0,120,46,20,15,57,82,7,68,78,85,26,117,132,106,177,129,162,232

B-factor: mean 37.38, std 22.88, range [0.11, 75.44]

InterPro domains:
  IPR000994 Peptidase M24 [PF00557] (137-365)
  IPR001714 Peptidase M24, methionine aminopeptidase [PR00599] (193-206)
  IPR001714 Peptidase M24, methionine aminopeptidase [PR00599] (215-231)
  IPR001714 Peptidase M24, methionine aminopeptidase [PR00599] (285-297)
  IPR001714 Peptidase M24, methionine aminopeptidase [PR00599] (316-328)
  IPR002467 Peptidase M24A, methionine aminopeptidase, subfamily 1 [MF_01974] (128-374)
  IPR002467 Peptidase M24A, methionine aminopeptidase, subfamily 1 [PS00680] (291-309)
  IPR002467 Peptidase M24A, methionine aminopeptidase, subfamily 1 [TIGR00500] (128-373)
  IPR002467 Peptidase M24A, methionine aminopeptidase, subfamily 1 [cd01086] (136-373)
  IPR031615 MYND-like zinc finger [PF15801] (9-54)
  IPR031615 MYND-like zinc finger [PS52013] (6-59)
  IPR036005 Creatinase/aminopeptidase-like [G3DSA:3.90.230.10] (81-384)
  IPR036005 Creatinase/aminopeptidase-like [SSF55920] (84-373)

GO terms:
  GO:0004177 aminopeptidase activity (F, IDA)
  GO:0051604 protein maturation (P, IDA)

Foldseek 3Di:
DPPDDDLDQDDWAFDDDDDDDPPDDDPAFAPDPVRGDHFGTAHPVCVVLVNPHNTHNDSVVCVVCSVVVVVVSCVDDDDD

Sequence (80 aa):
AEEEYAEDCPELVPIETKNQEMAAVETRVCETDGCSSEAKLQCPTCIKLGIQGSYFCSQECFKGSWATHKLLHKKAKDEKAEEEYAEDCPELVPIETKNQEMAAVETRVCETDGCSSEAKLQCPTCIKLGIQGSYFCSQECFKGSWATHKLLHKKAKDEKAEEEYAEDCPELVPIETKNQEMAAVETRVCETDGCSSEAKLQCPTCIKLGIQGSYFCSQECFKGSWATHKLLHKKAKDEKAEEEYAEDCPELVPIETKNQEMAAVETRVCETDGCSSEAKLQCPTCIKLGIQGSYFCSQECFKGSWATHKLLHKKAKDEKAEEEYAEDCPELVPIETKNQEMAAVETRVCETDGCSSEAKLQCPTCIKLGIQGSYFCSQECFKGSWATHKLLHKKAKDEKAEEEYAEDCPELVPIETKNQEMAAVETRVCETDGCSSEAKLQCPTCIKLGIQGSYFCSQECFKGSWATHKLLHKKAKDEKAEEEYAEDCPELVPIETKNQEMAAVETRVCETDGCSSEAKLQCPTCIKLGIQGSYFCSQECFKGSWATHKLLHKKAKDEKAEEEYAEDCPELVPIETKNQEMAAVETRVCETDGCSSEAKLQCPTCIKLGIQGSYFCSQECFKGSWATHKLLHKKAKDEKAEEEYAEDCPELVPIETKNQEMAAVETRVCETDGCSSEAKLQCPTCIKLGIQGSYFCSQECFKGSWATHKLLHKKAKDEKAEEEYAEDCPELVPIETKNQEMAAVETRVCETDGCSSEAKLQCPTCIKLGIQGSYFCSQECFKGSWATHKLLHKKAKDEKAEEEYAEDCPELVPIETKNQEMAAVETRVCETDGCSSEAKLQCPTCIKLGIQGSYFCSQECFKGSWATHKLLHKKAKDEKAEEEYAEDCPELVPIETKNQEMAAVETRVCETDGCSSEAKLQCPTCIKLGIQGSYFCSQECFKGSWATHKLLHKKAKDEKAEEEYAEDCPELVPIETKNQEMAAVETRVCETDGCSSEAKLQCPTCIKLGIQGSYFCSQECFKGSWATHKLLHKKAKDEKAEEEYAEDCPELVPIETKNQEMAAVETRVCETDGCSSEAKLQCPTCIKLGIQGSYFCSQECFKGSWATHKLLHKKAKDEKAEEEYAEDCPELVPIETKNQEMAAVETRVCETDGCSSEAKLQCPTCIKLGIQGSYFCSQECFKGSWATHKLLHKKAKDEKAEEEYAEDCPELVPIETKNQEMAAVETRVCETDGCSSEAKLQCPTCIKLGIQGSYFCSQECFKGSWATHKLLHKKAKDEKAEEEYAEDCPELVPIETKNQEMAAVETRVCETDGCSSEAKLQCPTCIKLGIQGSYFCSQECFKGSWATHKLLHKKAKDEKAEEEYAEDCPELVPIETKNQEMAAVETRVCETDGCSSEAKLQCPTCIKLGIQGSYFCSQECFKGSWATHKLLHKKAKDEKAEEEYAEDCPELVPIETKNQEMAAVETRVCETDGCSSEAKLQCPTCIKLGIQGSYFCSQECFKGSWATHKLLHKKAKDEKAEEEYAEDCPELVPIETKNQEMAAVETRVCETDGCSSEAKLQCPTCIKLGIQGSYFCSQECFKGSWATHKLLHKKAKDEK

Radius of gyration: 14.69 Å; Cα contacts (8 Å, |Δi|>4): 81; chains: 1; bounding box: 33×53×25 Å

Nearest PDB structures (foldseek):
  7sek-assembly1_A  TM=8.586E-01  e=2.518E-12  Mus musculus
  9de2-assembly1_A  TM=6.308E-01  e=2.566E-01  Homo sapiens
  7sek-assembly1_A  TM=1.013E+00  e=4.020E-14  Mus musculus
  7sek-assembly1_A  TM=8.164E-01  e=2.451E-13  Mus musculus
  6zop-assembly1_A  TM=4.840E-01  e=4.689E-01  Paramecium tetraurelia

Organism: Mus musculus (NCBI:txid10090)